Protein 9M66 (pdb70)

Solvent-accessible surface area: 96875 Å² total; per-residue (Å²): 166,87,143,117,128,88,112,140,96,121,150,142,113,79,118,96,131,63,114,124,51,90,69,56,57,36,1,51,78,33,19,83,83,37,93,85,11,73,79,73,74,22,49,69,19,66,24,85,42,149,69,169,109,34,130,106,106,150,79,66,182,83,120,88,125,101,149,94,111,51,17,35,72,80,67,117,21,144,23,91,80,15,59,106,41,52,100,26,65,43,127,50,46,142,103,36,125,41,94,32,65,33,61,22,63,101,80,6,29,48,45,6,41,44,90,19,0,64,22,0,16,87,25,1,74,122,7,118,43,140,26,95,15,93,13,49,36,138,9,2,55,84,1,24,106,77,23,136,57,181,84,54,147,24,14,1,2,0,1,3,38,111,7,0,51,85,9,108,150,54,3,62,202,118,12,98,92,35,84,100,158,32,2,94,114,83,51,62,52,4,53,0,15,2,78,37,0,19,1,6,96,8,166,49,4,60,95,22,56,0,1,0,4,24,73,72,108,118,97,22,9,2,15,29,0,20,11,49,69,66,104,66,46,89,65,104,42,115,122,144,110,8,28,40,6,11,0,9,16,11,8,4,28,54,27,59,41,80,73,25,2,1,28,3,66,17,75,209,169,100,92,76,135,99,110,144,65,66,130,31,75,17,107,56,77,59,51,130,60,82,74,41,61,71,1,58,106,71,19,96,82,29,97,49,0,69,79,54,99,12,13,41,0,17,18,7,31,20,44,68,25,20,62,6,71,78,27,65,114,73,108,93,54,89,77,46,123,56,27,80,88,83,95,125,24,126,26,76,50,0,2,19,0,4,54,16,57,43,134,35,48,143,97,42,121,40,100,16,58,35,13,8,75,78,0,2,37,49,0,7,42,16,35,20,0,63,10,0,17,87,13,0,73,112,6,104,52,133,15,99,17,93,14,27,4,66,8,3,5,80,0,26,52,65,16,65,23,22,69,75,84,34,26,18,5,0,3,2,16,57,5,1,5,68,18,41,31,23,6,29,90,64,23,13,80,28,2,57,58,9,5,82,54,26,30,65,22,62,66,32,38,18,6,26,0,95,29,54,35,2,77,40,6,69,114,24,35,0,0,0,11,22,76,42,106,141,109,30,11,2,19,26,0,20,49,82,65,83,96,86,127,93,104,111,56,133,133,190,110,25,37,55,5,34,4,33,20,49,6,4,26,42,10,60,41,70,64,21,0,0,18,0,58,20,85,201,159,100,108,78,133,103,126,144,66,77,125,37,66,18,114,46,74,71,52,129,65,86,75,36,65,59,2,67,106,56,23,90,106,19,101,70,1,68,78,66,103,9,20,36,3,17,17,5,35,26,44,66,27,18,67,5,79,72,27,64,92,71,120,89,51,76,74,49,117,37,28,80,85,79,91,123,22,126,22,79,45,2,1,15,0,4,50,18,52,49,137,49,39,141,98,31,124,44,108,24,67,33,14,2,86,109,0,3,36,36,0,6,45,16,34,25,0,51,28,1,20,85,20,0,69,131,3,102,53,129,17,96,16,91,24,35,4,75,8,8,7,80,0,24,51,62,18,57,14,31,99,66,84,38,31,18,7,0,5,3,12,62,8,1,2,94,14,38,30,28,5,14,119,80,22,10,77,21,6,58,50,4,6,109,52,20,44,63,10,71,62,26,37,20,7,32,4,104,27,50,32,0,83,41,7,58,113,23,68,3,0,0,8,18,83,56,91,122,84,23,12,0,39,32,1,31,54,89,73,76,100,84,127,95,106,137,50,141,120,172,115,5,38,56,12,32,3,26,16,54,9,3,30,37,36,56,30,67,59,44,0,0,26,5,66,25,79,210,148,116,84,82,135,102,113,139,70,55,129,31,75,12,118,58,80,62,41,109,59,84,71,36,79,63,2,60,110,59,14,87,97,29,99,61,0,63,77,69,99,6,26,27,0,17,22,9,28,27,42,66,27,20,68,5,68,76,27,63,97,74,110,94,48,74,72,43,124,47,29,86,79,92,83,116,20,114,24,86,52,2,1,16,0,3,28,18,52,41,140,42,48,157,93,45,128,41,94,23,58,36,15,6,82,81,0,4,40,32,0,11,44,21,20,28,0,51,18,1,24,93,10,0,71,111,0,98,46,131,18,92,16,90,20,27,5,84,6,7,6,75,0,20,46,55,15,59,18,19,73,75,73,42,32,24,6,3,4,2,13,67,6,1,7,94,14,32,32,22,4,12,81,115,25,13,74,39,6,58,57,4,4,98,43,20,37,65,20,54,60,25,33,17,6,24,0,97,21,58,36,1,87,45,6,65,101,20,50,3,2,0,5,18,75,47,100,125,89,36,10,2,13,28,0,29,45,99,68,76,85,97,125,87,99,101,43,120,128,150,108,10,36,48,14,22,1,35,15,47,13,1,19,38,12,65,38,79,67,30,0,0,24,2,65,18,77,191,169,119,105,91,130,98,120,138,71,61,126,22,81,16,114,51,89,41,53,116,59,77,76,33,68,62,2,59,100,68,21,80,93,14,92,76,1,58,79,68,107,10,13,34,2,18,21,16,24,28,45,70,14,21,77,4,68,78,25,65,118,70,104,93,43,86,68,56,104,46,30,85,72,102,74,123,18,141,28,69,47,1,1,13,0,2,32,18,45,46,112,48,47,144,96,43,122,39,89,21,65,22,28,2,76,92,5,3,39,51,0,11,44,12,20,29,2,44,23,2,14,90,27,0,87,141,7,125,41,137,22,100,12,72,22,32,6,93,9,6,5,79,0,20,56,59,18,51,18,23,73,72,91,31,29,29,8,1,6,2,15,67,4,1,5,96,19,48,40,33,4,24,93,108,30,15,88,27,4,46,66,8,5,97,54,26,28,62,19,63,66,22,37,19,9,27,1,79,17,47,29,1,87,35,6,65,84,19,55,2,2,0,18,39,85,48,105,123,93,39,8,5,24,36,2,24,46,87,72,84,98,84,122,96,100,108,48,121,126,155,104,7,50,40,6,36,3,38,23,53,8,4,28,37,23,76,40,69,72,35,0,0,19,5,64,22,92,200,171,110,110,90,130,99,111,141,69,60,129,28,63,17,106,57,80,64,51,118,47,80,78,32,73,75,1,56,98,64,18,98,90,29,98,69,1,76,77,63,96,15,20,46,1,15,26,9,39,22,52,55,22,20,63,5,71,82,20,69,95,70,115,89,48,75,74,46,112,49,27,74,86,86,78,132,18,132,26,66,45,1,2,17,0,7,78,38,61,34,144,48,44,160,94,41,137,36,94,22,71,37,14,8,64,86,0,4,38,41,0,7,43,21,33,31,1,50,25,1,20,77,23,0,62,121,6,104,51,139,20,99,14,113,10,27,2,82,8,9,6,81,0,24,49,66,18,62,22,24,73,67,87,35,18,12,5,0,1,4,16,55,2,2,3,71,12,37,40,30,5,11,94,83,33,8,83,28,3,60,48,2,4,95,50,19,34,50,12,63,64,25,33,9,12,32,1,87,26,45,34,0,90,45,9,61,110,19,68,1,0,0,6,28,87,49,107,126,90,25,13,2,17,23,0,20,52,80,70,80,108,93,105,92,98,124,53,133,119,186,110,17,37,52,7,21,1,26,14,46,3,5,28,41,21,58,32,64,74,22,0,0,20,4,66,22,93,200,106,69,95,69,131,43,62,64,75,62,127,24,68,10,110,46,75,54,49,114,58,80,72,36,59,60,5,56,106,57,20,90,88,27,98,63,0,72,79,67,101,9,12,32,1,27,15,13,31,23,59,54,17,22,56,8,69,74,27,68,104,72,110,94,51,81,74,49,176,42,29,89,85,96,86,114,18,130,25,72,41,1,2,20,1,7,17,28,51,31,97,42,50,58,40,22,98,38,98,17,64,30,10,8,64,72,0,0,35,43,0,5,41,20,26,26,0,46,23,1,23,92,17,6,68,120,3,103,43,128,19,95,11,98,20,28,4,80,8,15,3,81,2,25,49,65,17,59,13,19,73,73,75,36,31,19,6,0,5,2,14,61,8,1,5,112,10,38,38,20,4,8,92,77,21,12,72,29,2,66,73,2,4,95,52,19,28,57,12,72,63,27,34,17,10,23,4,101,27,41,27,1,89,46,4,64,112,22,64,0,4,5,10,24,88,44,106,126,89,24,11,3,29,27,1,23,54,86,71,76,101,83,104,106,90,105,42,16,101,144,12,6,35,52,6,30,0,23,16,44,6,4,30,41,29,50,34,81,72,30,3,1,26,5,69,28,92,223

B-factor: mean 52.21, std 21.14, range [27.15, 142.15]

Secondary structure (DSSP, 8-state):
---TTTS------PPP-----SSPP-SSTTEEEE-SSTTSS--EEE--EE----------TT---------EE--EEE-EEEEEEEEEEHHHHHS-SS-HHHHHHHHHHHHHHHHHHHHHHHHHTT-S-EEEE-SSHHHHHHHHTTT--SSS--EEEEE-HHHHHHHHHH-SSSS----TTTS--SSS-----BTTEEEEE-TTSPTT-EEEEE--SS--SEEEEEEEEEEEEEEEETTTTEEEEEEEEEEEEEE--GGGEEEEEE--/---TTTS-----BPPP-----SS---SSTT-EEE-SSTTSS-SEEE--EE------EE--TT-----B---EE--EEE-EEEEEEEEEEHHHHHS-SS-HHHHHHHHHHHHHHHHHHHHHHHHHT--S-EEEE-SSHHHHHHHHTTT--SS--EEEEEE-HHHHHHHHHHIIIIISSS-HHHHHHHHHT----SSSEEEEE-SSSPTTEEEEEEE-SS--S-EEEEEEEEEEEEEEETTTTEEEEEEEEEEEEE---STTEEEEEE--/---SSSS----EEPPPB----SS---SSTTSEEE-SSTTSS-SEEE--EE------EE--TT-----B---EE--EEE-EEEEEEEEEEHHHHHT-SS-HHHHHHHHHHHHHHHHHHHHHHHHHTT-S---EEESSHHHHHHHHTTS--SS--EEEEEE-HHHHHHHHHHHHHHTSSSSHHHHHHHHH-----SSSEEEEE-SSSPTTEEEEEEE-SSS-S-EEEEEEEEEEEEEEETTTTEEEEEEEEEEEEE---STTEEEEEEE-/---TTTS----EE---B-----S---SGGGEEEE-SSTTSS-SEEE--EE------EE--TT-PPP-B---EE--EEE-EEEEEEEEEEHHHHHS-SS-TTHHHHHHHHHHHHHHHHHHHHHHHTT-S-EEEE-SSHHHHHHHHTTT--SS---EEEEE-HHHHHHHHHHIIIIIS-SSHHHHHHHHHT----SSSEEEEE-TTS-TTEEEEEE--SS--SEEEEEEEEEEEEEEEETTTTEEEEEEEEEEEEEE--STTEEEEEE--/---TTTS----EEPPPB----SS---STTTSEEE-SSTTSS-SEEE--EE------EE--TT----EE---EE--EEE-EEEEEEEEEEHHHHHS-SS-HHHHHHHHHHHHHHHHHHHHHHHHHH--S-EEEE-SSHHHHHHHHTTT---S--EEEEEE-HHHHHHHHHHIIIIISSS-HHHHHHHHHT----SSSEEEEE-SSSPTT-EEEEEE-SS--SEEEEEEEEEEEEEEEETTTTEEEEEEEEEEEEEES-GGGEEEEEE--/---TTTS----EEPPP-----SS---SGGGEEEE-TTTTSS-SEEE--EE------B---TT-----B---EE--EEE-EEEEEEEEEEHHHHHS-SS-HHHHHHHHHHHHHHHHHHHHHHHHHTT-S-EEEE-SSHHHHHHHHHHH--SS--EEEEEE-HHHHHHHHHHIIIIITSSSHHHHHHHHH-----SSSEEEEE-SSSPTTEEEEEEE-SSS-SEEEEEEEEEEEEEEEETTTTEEEEEEEEEEEEE---GGGEEEEEE--/---TTTS----EEPPPB----SS---SSTTSEEE-SSTTSS-SEEE----------B---TT-----B-------EEE-EEEEEEEEEEHHHHHT-SS-HHHHHHHHHHHHHHHHHHHHHHHHHTT-S-EEEE-SSHHHHHHHHTTT--SS---EEEEE-HHHHHHHHHHIIIIITTT-HHHHHHHHH-----SSSEEEEE-SSS-TTEEEEEE--SS--S-EEEES---EEEEEEETTTTEEEEEEEEEEEEE---SSSEEEEEE--

Radius of gyration: 58.53 Å; Cα contacts (8 Å, |Δi|>4): 3554; chains: 7; bounding box: 168×173×118 Å

Foldseek 3Di:
DCDPVNDDDDDDDDDDDADDDPFDQDLVVQAAEDAPQAPDPDFKDKDKDKDDWDDDDDDDPPDDDDDTDIDMDMDMDGKDKDKDKDKFADCCCVPDPDHVVVNVVVVRVVVVVVVVSVQQVVQLPPFPAEDEAALALVRVVVQVVLLVDDDQAAKEKEAAPVSVVSNCVRCVPQWQFQDPVQNVQPDHCQTTDHSRYTYDYGHVDDHFKMKMFGDDDPDGQKYKYAHDAKDKDKDADPVRRMIMIMIMGMIGIHGPDSSGMYIYTYDD/DDDPVVDDDDDDDDADDADDDPFDQDQVVQAAEDAPLAPHPDFKDKDKDKADWDDDDDDDPPDDDDDTDIDMDMDMDGKDKDKDKDKDFPVCCVDHRDHVVVSVVVVRVVVVVVVVSVQQVVQQQDFDAEAEAALEVVRVVVQVVVLVDDDDFAKEKEAAPVSQVVNLVRCLVPPVPPPCVSVCCVVVVDAADDPRYGYDHGHVDDHFWIKMFTDDDPDRQKYKYFHDAKDKDKDADPVRRMIMIMIMGMIHIHRRDSSGMYIYGYDD/DCDPPVDDDDDDDDADDADDDPWDFDLPVQAAEDCPQAPDDDFKDKDKDKDDWDDDDDDDPPDDDDDTDIDMDMDMDGKDKDKDKDKFAPVCCVPPPDHVPVNRVVVRVVVVVVVVRVQQVVQLQPFDAEDEAALAPVRVVVQVVVLVDDDDFAKEKEAAPVSQVVNLCRCLVPVVPDDPVSVVCVVVVDAADDPRYGYHHTNVHDPFWIKMFTDDDPQRQKYKYAYDAKDKDKDADPVRRMIMIMIMGMIDIHGRDSSRMHIYTYDD/DPDPVVDDDDDDDDADDADDDDFDFDCVVLAAEDAPQAPDDDFKDKDKDKDDWDDDDDDDPPDDDDDTDIDMDMDMFGKDKDKDKDKDADVCCVDHHDHPPVRVVVVRVVVVVVVVRVQQVVQQQPFPAEDEAALEDVRVVVQVVSLVDDDDFAKEKEAAVVSQVVHLVRCLPPPVDPDVVSVCCVVVVDFQDDPRYGYHHTNVDDPFWIKMFTDDDPDRQKYKYAYDAKDKDKDADPVRRMIMIMMMGMIGIHGPDRSGMYIYGYDD/DDDPVVDDDDDDDDADDADDDDFDQDQVVQADEDEPQAPDDDFKDKDKDWDDWDDDDDDDPPDDDDDTDIDMDMDMDGKDKDKDKDKDFPVCCVDDPDHVVVSVVVVRVVVVVVVVSVQQVVQQQDFPAEDEAALEPVRVVVLVCLLVDDDDFAKEKEAAPVSQVVNLVRCLVPPVPPDVVSVVCVVVVDAADDPRYGYDHTHVHDHFWIKMFTDDPPDRQKYKYFHDDKDKDKDADPVRRMIMIMMMGMIHIHGRDRSGMHIYTYDD/DDDPVVDDDDDDDDADDADDDPFDQPQVVQADEDEPQAPPPDFKDKDKDKDDFDDADDDDPPDDGDDTDIDMDMDMDGKDKDKDKDKDFPVCCVDDHDHVVVSVVVVRVVVVVVVVSVQQVVQQQPFDAEDEAALELVRVVVVVVVLVDDDDFAKEKEAAPVSQVSHLVRCLVPVVPDDPVSVVCVVVVDFADRPRYGYDHGNVDDHFWIKMFTDDPPDGQWYKYFHDAKDKDKDADPPRRMIMIMIMGMITIHGPDSSGMYIYGYDD/DCDPVPDDDDDDDDADDADDDPWDQDQVVQAAEDEPQAPDDDFKDKDKDKDDFDDDDDDDPPDDDDDTDIDMDMDMDGKDKDKDKDKDFPVCCVPPPDHVVVSVVVVRVVVVVVVVSVQQVVQLQPFPAEDEAALEVVRVVVSVVLLVDDDDFAKEKEAAPVSQVVHLVRCLVPVVPDDPVSVVCVVVVDFQDDPRYGYHHTNVHDHFWIKMFTDDPPDRQKYKYAHDAKDKDKDADPVRRMIMIMIMGMIDIHGPDRSGMHIYTHDD

Sequence (1876 aa):
TTKLVDLVNPEVMAPIVSFELSQALRFTPLAQVDNTLTGTPGDTLTFPAFTYIGDATDIAEGEAIPLDKIGTTTKEVKVKKAAKGTEITDEAALSGYGDPVGESNKQLGLSLANKVDNDLLTAAKETTQKATIEATVEGLSTALDVFNDEDGQGYVLIVSPLDASKLRLSAGKEWLNGTELGAERLISGSYGSLLGAEVIRSRKLAEGEGLLFKVVANQPALKLVSKRAVQVETDRDITRKVTIITADNHYAAYLYDETKVIDLTIVKTTKLVDLVNPEVMAPIVSFELSQALRFTPLAQVDNTLTGTPGDTLTFPAFTYIGDATDIAEGEAIPLDKIGTTTKEVKVKKAAKGTEITDEAALSGYGDPVGESNKQLGLSLANKVDNDLLTAAKETTQKATIEATVEGLSTALDVFNDEDGQGYVLIVSPLDASKLRLSAGKEWLNGTELGAERLISGSYGSLLGAEVIRSRKLAEGEGLLFKVVANQPALKLVSKRAVQVETDRDITRKVTIITADNHYAAYLYDETKVIDLTIVKTTKLVDLVNPEVMAPIVSFELSQALRFTPLAQVDNTLTGTPGDTLTFPAFTYIGDATDIAEGEAIPLDKIGTTTKEVKVKKAAKGTEITDEAALSGYGDPVGESNKQLGLSLANKVDNDLLTAAKETTQKATIEATVEGLSTALDVFNDEDGQGYVLIVSPLDASKLRLSAGKEWLNGTELGAERLISGSYGSLLGAEVIRSRKLAEGEGLLFKVVANQPALKLVSKRAVQVETDRDITRKVTIITADNHYAAYLYDETKVIDLTIVKTTKLVDLVNPEVMAPIVSFELSQALRFTPLAQVDNTLTGTPGDTLTFPAFTYIGDATDIAEGEAIPLDKIGTTTKEVKVKKAAKGTEITDEAALSGYGDPVGESNKQLGLSLANKVDNDLLTAAKETTQKATIEATVEGLSTALDVFNDEDGQGYVLIVSPLDASKLRLSAGKEWLNGTELGAERLISGSYGSLLGAEVIRSRKLAEGEGLLFKVVANQPALKLVSKRAVQVETDRDITRKVTIITADNHYAAYLYDETKVIDLTIVKTTKLVDLVNPEVMAPIVSFELSQALRFTPLAQVDNTLTGTPGDTLTFPAFTYIGDATDIAEGEAIPLDKIGTTTKEVKVKKAAKGTEITDEAALSGYGDPVGESNKQLGLSLANKVDNDLLTAAKETTQKATIEATVEGLSTALDVFNDEDGQGYVLIVSPLDASKLRLSAGKEWLNGTELGAERLISGSYGSLLGAEVIRSRKLAEGEGLLFKVVANQPALKLVSKRAVQVETDRDITRKVTIITADNHYAAYLYDETKVIDLTIVKTTKLVDLVNPEVMAPIVSFELSQALRFTPLAQVDNTLTGTPGDTLTFPAFTYIGDATDIAEGEAIPLDKIGTTTKEVKVKKAAKGTEITDEAALSGYGDPVGESNKQLGLSLANKVDNDLLTAAKETTQKATIEATVEGLSTALDVFNDEDGQGYVLIVSPLDASKLRLSAGKEWLNGTELGAERLISGSYGSLLGAEVIRSRKLAEGEGLLFKVVANQPALKLVSKRAVQVETDRDITRKVTIITADNHYAAYLYDETKVIDLTIVKTTKLVDLVNPEVMAPIVSFELSQALRFTPLAQVDNTLTGTPGDTLTFPAFTYIGDATDIAEGEAIPLDKIGTTTKEVKVKKAAKGTEITDEAALSGYGDPVGESNKQLGLSLANKVDNDLLTAAKETTQKATIEATVEGLSTALDVFNDEDGQGYVLIVSPLDASKLRLSAGKEWLNGTELGAERLISGSYGSLLGAEVIRSRKLAEGEGLLFKVVANQPALKLVSKRAVQVETDRDITRKVTIITADNHYAAYLYDETKVIDLTIVK

Nearest PDB structures (foldseek):
  8ho3-assembly1_A  TM=7.955E-01  e=2.506E-15  Escherichia phage DT57C
  8qpq-assembly1_LE  TM=6.973E-01  e=1.028E-13  Haloferax tailed virus 1
  8eco-assembly1_A  TM=6.632E-01  e=4.765E-12  Microbacterium phage Oxtober96
  8edu-assembly1_G  TM=6.357E-01  e=7.381E-11  Mycobacterium phage Muddy
  3jb5-assembly1_G  TM=5.966E-01  e=5.443E-11  Propionibacterium phage PA6

Structure (mmCIF, N/CA/C/O backbone):
data_9M66
#
_entry.id   9M66
#
_cell.length_a   1.00
_cell.length_b   1.00
_cell.length_c   1.00
_cell.angle_alpha   90.00
_cell.angle_beta   90.00
_cell.angle_gamma   90.00
#
_symmetry.space_group_name_H-M   'P 1'
#
loop_
_atom_site.group_PDB
_atom_site.id
_atom_site.type_symbol
_atom_site.label_atom_id
_atom_site.label_alt_id
_atom_site.label_comp_id
_atom_site.label_asym_id
_atom_site.label_entity_id
_atom_site.label_seq_id
_atom_site.pdbx_PDB_ins_code
_atom_site.Cartn_x
_atom_site.Cartn_y
_atom_site.Cartn_z
_atom_site.occupancy
_atom_site.B_iso_or_equiv
_atom_site.auth_seq_id
_atom_site.auth_comp_id
_atom_site.auth_asym_id
_atom_site.auth_atom_id
_atom_site.pdbx_PDB_model_num
ATOM 1 N N . THR A 1 2 ? 281.738 207.505 232.747 1.00 43.76 2 THR A N 1
ATOM 2 C CA . THR A 1 2 ? 282.782 206.654 233.248 1.00 43.76 2 THR A CA 1
ATOM 3 C C . THR A 1 2 ? 282.285 205.355 233.772 1.00 43.76 2 THR A C 1
ATOM 4 O O . THR A 1 2 ? 283.007 204.382 233.720 1.00 43.76 2 THR A O 1
ATOM 8 N N . THR A 1 3 ? 281.080 205.305 234.298 1.00 41.36 3 THR A N 1
ATOM 9 C CA . THR A 1 3 ? 280.536 204.031 234.691 1.00 41.36 3 THR A CA 1
ATOM 10 C C . THR A 1 3 ? 279.131 203.962 234.168 1.00 41.36 3 THR A C 1
ATOM 11 O O . THR A 1 3 ? 278.208 204.127 234.923 1.00 41.36 3 THR A O 1
ATOM 15 N N . LYS A 1 4 ? 278.945 203.738 232.876 1.00 40.44 4 LYS A N 1
ATOM 16 C CA . LYS A 1 4 ? 277.596 203.743 232.338 1.00 40.44 4 LYS A CA 1
ATOM 17 C C . LYS A 1 4 ? 276.854 202.466 232.729 1.00 40.44 4 LYS A C 1
ATOM 18 O O . LYS A 1 4 ? 277.341 201.639 233.505 1.00 40.44 4 LYS A O 1
ATOM 24 N N . LEU A 1 5 ? 275.648 202.314 232.177 1.00 38.19 5 LEU A N 1
ATOM 25 C CA . LEU A 1 5 ? 274.819 201.160 232.507 1.00 38.19 5 LEU A CA 1
ATOM 26 C C . LEU A 1 5 ? 275.385 199.868 231.930 1.00 38.19 5 LEU A C 1
ATOM 27 O O . LEU A 1 5 ? 275.103 198.782 232.449 1.00 38.19 5 LEU A O 1
ATOM 32 N N . VAL A 1 6 ? 276.178 199.960 230.860 1.00 39.31 6 VAL A N 1
ATOM 33 C CA . VAL A 1 6 ? 276.702 198.756 230.220 1.00 39.31 6 VAL A CA 1
ATOM 34 C C . VAL A 1 6 ? 277.709 198.058 231.127 1.00 39.31 6 VAL A C 1
ATOM 35 O O . VAL A 1 6 ? 277.879 196.834 231.063 1.00 39.31 6 VAL A O 1
ATOM 39 N N . ASP A 1 7 ? 278.397 198.821 231.980 1.00 40.20 7 ASP A N 1
ATOM 40 C CA . ASP A 1 7 ? 279.376 198.219 232.880 1.00 40.20 7 ASP A CA 1
ATOM 41 C C . ASP A 1 7 ? 278.697 197.445 234.003 1.00 40.20 7 ASP A C 1
ATOM 42 O O . ASP A 1 7 ? 279.119 196.334 234.344 1.00 40.20 7 ASP A O 1
ATOM 47 N N . LEU A 1 8 ? 277.644 198.013 234.590 1.00 37.85 8 LEU A N 1
ATOM 48 C CA . LEU A 1 8 ? 276.959 197.369 235.704 1.00 37.85 8 LEU A CA 1
ATOM 49 C C . LEU A 1 8 ? 275.986 196.306 235.211 1.00 37.85 8 LEU A C 1
ATOM 50 O O . LEU A 1 8 ? 275.964 195.978 234.020 1.00 37.85 8 LEU A O 1
ATOM 55 N N . VAL A 1 9 ? 275.177 195.763 236.118 1.00 39.49 9 VAL A N 1
ATOM 56 C CA . VAL A 1 9 ? 274.238 194.690 235.812 1.00 39.49 9 VAL A CA 1
ATOM 57 C C . VAL A 1 9 ? 272.823 195.223 235.975 1.00 39.49 9 VAL A C 1
ATOM 58 O O . VAL A 1 9 ? 272.470 195.755 237.035 1.00 39.49 9 VAL A O 1
ATOM 62 N N . ASN A 1 10 ? 272.012 195.079 234.927 1.00 39.89 10 ASN A N 1
ATOM 63 C CA . ASN A 1 10 ? 270.616 195.488 234.969 1.00 39.89 10 ASN A CA 1
ATOM 64 C C . ASN A 1 10 ? 269.718 194.263 234.907 1.00 39.89 10 ASN A C 1
ATOM 65 O O . ASN A 1 10 ? 269.782 193.504 233.928 1.00 39.89 10 ASN A O 1
ATOM 70 N N . PRO A 1 11 ? 268.883 194.022 235.911 1.00 42.51 11 PRO A N 1
ATOM 71 C CA . PRO A 1 11 ? 267.973 192.875 235.866 1.00 42.51 11 PRO A CA 1
ATOM 72 C C . PRO A 1 11 ? 266.821 193.121 234.900 1.00 42.51 11 PRO A C 1
ATOM 73 O O . PRO A 1 11 ? 266.759 194.130 234.198 1.00 42.51 11 PRO A O 1
ATOM 77 N N . GLU A 1 12 ? 265.897 192.166 234.877 1.00 46.19 12 GLU A N 1
ATOM 78 C CA . GLU A 1 12 ? 264.718 192.233 234.024 1.00 46.19 12 GLU A CA 1
ATOM 79 C C . GLU A 1 12 ? 263.471 192.339 234.892 1.00 46.19 12 GLU A C 1
ATOM 80 O O . GLU A 1 12 ? 263.394 191.724 235.961 1.00 46.19 12 GLU A O 1
ATOM 86 N N . VAL A 1 13 ? 262.513 193.146 234.444 1.00 41.82 13 VAL A N 1
ATOM 87 C CA . VAL A 1 13 ? 261.266 193.388 235.159 1.00 41.82 13 VAL A CA 1
ATOM 88 C C . VAL A 1 13 ? 260.122 192.865 234.304 1.00 41.82 13 VAL A C 1
ATOM 89 O O . VAL A 1 13 ? 260.133 193.026 233.078 1.00 41.82 13 VAL A O 1
ATOM 93 N N . MET A 1 14 ? 259.140 192.237 234.946 1.00 38.32 14 MET A N 1
ATOM 94 C CA . MET A 1 14 ? 257.976 191.692 234.262 1.00 38.32 14 MET A CA 1
ATOM 95 C C . MET A 1 14 ? 256.725 192.417 234.733 1.00 38.32 14 MET A C 1
ATOM 96 O O . MET A 1 14 ? 256.507 192.570 235.940 1.00 38.32 14 MET A O 1
ATOM 101 N N . ALA A 1 15 ? 255.913 192.861 233.783 1.00 36.35 15 ALA A N 1
ATOM 102 C CA . ALA A 1 15 ? 254.643 193.498 234.083 1.00 36.35 15 ALA A CA 1
ATOM 103 C C . ALA A 1 15 ? 253.636 192.450 234.536 1.00 36.35 15 ALA A C 1
ATOM 104 O O . ALA A 1 15 ? 253.813 191.255 234.292 1.00 36.35 15 ALA A O 1
ATOM 106 N N . PRO A 1 16 ? 252.569 192.863 235.223 1.00 35.23 16 PRO A N 1
ATOM 107 C CA . PRO A 1 16 ? 251.525 191.903 235.597 1.00 35.23 16 PRO A CA 1
ATOM 108 C C . PRO A 1 16 ? 250.930 191.231 234.370 1.00 35.23 16 PRO A C 1
ATOM 109 O O . PRO A 1 16 ? 250.776 191.842 233.310 1.00 35.23 16 PRO A O 1
ATOM 113 N N . ILE A 1 17 ? 250.597 189.949 234.526 1.00 35.37 17 ILE A N 1
ATOM 114 C CA . ILE A 1 17 ? 250.147 189.149 233.395 1.00 35.37 17 ILE A CA 1
ATOM 115 C C . ILE A 1 17 ? 248.751 189.586 232.966 1.00 35.37 17 ILE A C 1
ATOM 116 O O . ILE A 1 17 ? 248.018 190.247 233.715 1.00 35.37 17 ILE A O 1
ATOM 121 N N . VAL A 1 18 ? 248.381 189.219 231.742 1.00 38.84 18 VAL A N 1
ATOM 122 C CA . VAL A 1 18 ? 247.098 189.583 231.152 1.00 38.84 18 VAL A CA 1
ATOM 123 C C . VAL A 1 18 ? 246.259 188.320 231.023 1.00 38.84 18 VAL A C 1
ATOM 124 O O . VAL A 1 18 ? 246.649 187.374 230.327 1.00 38.84 18 VAL A O 1
ATOM 128 N N . SER A 1 19 ? 245.109 188.306 231.689 1.00 41.08 19 SER A N 1
ATOM 129 C CA . SER A 1 19 ? 244.213 187.163 231.633 1.00 41.08 19 SER A CA 1
ATOM 130 C C . SER A 1 19 ? 243.534 187.079 230.269 1.00 41.08 19 SER A C 1
ATOM 131 O O . SER A 1 19 ? 243.407 188.069 229.544 1.00 41.08 19 SER A O 1
ATOM 134 N N . PHE A 1 20 ? 243.094 185.872 229.925 1.00 41.37 20 PHE A N 1
ATOM 135 C CA . PHE A 1 20 ? 242.461 185.649 228.633 1.00 41.37 20 PHE A CA 1
ATOM 136 C C . PHE A 1 20 ? 240.992 186.051 228.671 1.00 41.37 20 PHE A C 1
ATOM 137 O O . PHE A 1 20 ? 240.320 185.924 229.698 1.00 41.37 20 PHE A O 1
ATOM 145 N N . GLU A 1 21 ? 240.497 186.541 227.537 1.00 44.14 21 GLU A N 1
ATOM 146 C CA . GLU A 1 21 ? 239.098 186.907 227.374 1.00 44.14 21 GLU A CA 1
ATOM 147 C C . GLU A 1 21 ? 238.662 186.572 225.956 1.00 44.14 21 GLU A C 1
ATOM 148 O O . GLU A 1 21 ? 239.463 186.644 225.019 1.00 44.14 21 GLU A O 1
ATOM 154 N N . LEU A 1 22 ? 237.393 186.197 225.805 1.00 43.56 22 LEU A N 1
ATOM 155 C CA . LEU A 1 22 ? 236.893 185.753 224.510 1.00 43.56 22 LEU A CA 1
ATOM 156 C C . LEU A 1 22 ? 236.924 186.886 223.493 1.00 43.56 22 LEU A C 1
ATOM 157 O O . LEU A 1 22 ? 236.558 188.026 223.791 1.00 43.56 22 LEU A O 1
ATOM 162 N N . SER A 1 23 ? 237.366 186.561 222.276 1.00 43.96 23 SER A N 1
ATOM 163 C CA . SER A 1 23 ? 237.427 187.562 221.217 1.00 43.96 23 SER A CA 1
ATOM 164 C C . SER A 1 23 ? 236.034 187.947 220.734 1.00 43.96 23 SER A C 1
ATOM 165 O O . SER A 1 23 ? 235.772 189.122 220.452 1.00 43.96 23 SER A O 1
ATOM 168 N N . GLN A 1 24 ? 235.131 186.976 220.633 1.00 42.82 24 GLN A N 1
ATOM 169 C CA . GLN A 1 24 ? 233.783 187.197 220.126 1.00 42.82 24 GLN A CA 1
ATOM 170 C C . GLN A 1 24 ? 232.803 187.253 221.288 1.00 42.82 24 GLN A C 1
ATOM 171 O O . GLN A 1 24 ? 232.795 186.362 222.144 1.00 42.82 24 GLN A O 1
ATOM 177 N N . ALA A 1 25 ? 231.981 188.299 221.315 1.00 39.43 25 ALA A N 1
ATOM 178 C CA . ALA A 1 25 ? 231.018 188.472 222.391 1.00 39.43 25 ALA A CA 1
ATOM 179 C C . ALA A 1 25 ? 229.869 187.478 222.259 1.00 39.43 25 ALA A C 1
ATOM 180 O O . ALA A 1 25 ? 229.571 186.976 221.173 1.00 39.43 25 ALA A O 1
ATOM 182 N N . LEU A 1 26 ? 229.222 187.198 223.389 1.00 41.37 26 LEU A N 1
ATOM 183 C CA . LEU A 1 26 ? 228.097 186.271 223.441 1.00 41.37 26 LEU A CA 1
ATOM 184 C C . LEU A 1 26 ? 226.805 187.075 223.333 1.00 41.37 26 LEU A C 1
ATOM 185 O O . LEU A 1 26 ? 226.518 187.919 224.188 1.00 41.37 26 LEU A O 1
ATOM 190 N N . ARG A 1 27 ? 226.025 186.817 222.284 1.00 39.77 27 ARG A N 1
ATOM 191 C CA . ARG A 1 27 ? 224.804 187.570 222.023 1.00 39.77 27 ARG A CA 1
ATOM 192 C C . ARG A 1 27 ? 223.534 186.746 222.184 1.00 39.77 27 ARG A C 1
ATOM 193 O O . ARG A 1 27 ? 222.505 187.285 222.601 1.00 39.77 27 ARG A O 1
ATOM 201 N N . PHE A 1 28 ? 223.573 185.454 221.856 1.00 35.52 28 PHE A N 1
ATOM 202 C CA . PHE A 1 28 ? 222.343 184.669 221.847 1.00 35.52 28 PHE A CA 1
ATOM 203 C C . PHE A 1 28 ? 221.989 184.159 223.238 1.00 35.52 28 PHE A C 1
ATOM 204 O O . PHE A 1 28 ? 220.856 183.723 223.473 1.00 35.52 28 PHE A O 1
ATOM 212 N N . THR A 1 29 ? 222.939 184.193 224.170 1.00 39.24 29 THR A N 1
ATOM 213 C CA . THR A 1 29 ? 222.642 183.753 225.530 1.00 39.24 29 THR A CA 1
ATOM 214 C C . THR A 1 29 ? 221.633 184.645 226.250 1.00 39.24 29 THR A C 1
ATOM 215 O O . THR A 1 29 ? 220.700 184.096 226.861 1.00 39.24 29 THR A O 1
ATOM 219 N N . PRO A 1 30 ? 221.741 185.981 226.235 1.00 38.81 30 PRO A N 1
ATOM 220 C CA . PRO A 1 30 ? 220.732 186.794 226.936 1.00 38.81 30 PRO A CA 1
ATOM 221 C C . PRO A 1 30 ? 219.330 186.673 226.366 1.00 38.81 30 PRO A C 1
ATOM 222 O O . PRO A 1 30 ? 218.367 187.023 227.059 1.00 38.81 30 PRO A O 1
ATOM 226 N N . LEU A 1 31 ? 219.178 186.197 225.133 1.00 38.54 31 LEU A N 1
ATOM 227 C CA . LEU A 1 31 ? 217.874 186.116 224.490 1.00 38.54 31 LEU A CA 1
ATOM 228 C C . LEU A 1 31 ? 217.098 184.860 224.862 1.00 38.54 31 LEU A C 1
ATOM 229 O O . LEU A 1 31 ? 215.969 184.688 224.393 1.00 38.54 31 LEU A O 1
ATOM 234 N N . ALA A 1 32 ? 217.665 183.986 225.687 1.00 39.62 32 ALA A N 1
ATOM 235 C CA . ALA A 1 32 ? 217.013 182.753 226.097 1.00 39.62 32 ALA A CA 1
ATOM 236 C C . ALA A 1 32 ? 216.595 182.838 227.559 1.00 39.62 32 ALA A C 1
ATOM 237 O O . ALA A 1 32 ? 217.316 183.384 228.399 1.00 39.62 32 ALA A O 1
ATOM 239 N N . GLN A 1 33 ? 215.419 182.291 227.855 1.00 39.82 33 GLN A N 1
ATOM 240 C CA . GLN A 1 33 ? 214.872 182.285 229.205 1.00 39.82 33 GLN A CA 1
ATOM 241 C C . GLN A 1 33 ? 215.201 180.950 229.864 1.00 39.82 33 GLN A C 1
ATOM 242 O O . GLN A 1 33 ? 214.843 179.890 229.341 1.00 39.82 33 GLN A O 1
ATOM 248 N N . VAL A 1 34 ? 215.882 181.007 231.009 1.00 38.28 34 VAL A N 1
ATOM 249 C CA . VAL A 1 34 ? 216.351 179.796 231.669 1.00 38.28 34 VAL A CA 1
ATOM 250 C C . VAL A 1 34 ? 215.221 179.179 232.485 1.00 38.28 34 VAL A C 1
ATOM 251 O O . VAL A 1 34 ? 214.346 179.884 233.005 1.00 38.28 34 VAL A O 1
ATOM 255 N N . ASP A 1 35 ? 215.228 177.851 232.586 1.00 39.04 35 ASP A N 1
ATOM 256 C CA . ASP A 1 35 ? 214.253 177.107 233.373 1.00 39.04 35 ASP A CA 1
ATOM 257 C C . ASP A 1 35 ? 214.989 176.096 234.239 1.00 39.04 35 ASP A C 1
ATOM 258 O O . ASP A 1 35 ? 215.726 175.252 233.720 1.00 39.04 35 ASP A O 1
ATOM 263 N N . ASN A 1 36 ? 214.785 176.178 235.551 1.00 38.45 36 ASN A N 1
ATOM 264 C CA . ASN A 1 36 ? 215.502 175.360 236.522 1.00 38.45 36 ASN A CA 1
ATOM 265 C C . ASN A 1 36 ? 214.577 174.351 237.194 1.00 38.45 36 ASN A C 1
ATOM 266 O O . ASN A 1 36 ? 214.674 174.098 238.397 1.00 38.45 36 ASN A O 1
ATOM 271 N N . THR A 1 37 ? 213.665 173.758 236.423 1.00 35.59 37 THR A N 1
ATOM 272 C CA . THR A 1 37 ? 212.698 172.827 236.991 1.00 35.59 37 THR A CA 1
ATOM 273 C C . THR A 1 37 ? 213.270 171.431 237.211 1.00 35.59 37 THR A C 1
ATOM 274 O O . THR A 1 37 ? 212.802 170.720 238.106 1.00 35.59 37 THR A O 1
ATOM 278 N N . LEU A 1 38 ? 214.274 171.027 236.433 1.00 34.07 38 LEU A N 1
ATOM 279 C CA . LEU A 1 38 ? 214.797 169.668 236.494 1.00 34.07 38 LEU A CA 1
ATOM 280 C C . LEU A 1 38 ? 215.932 169.493 237.495 1.00 34.07 38 LEU A C 1
ATOM 281 O O . LEU A 1 38 ? 216.421 168.370 237.656 1.00 34.07 38 LEU A O 1
ATOM 286 N N . THR A 1 39 ? 216.359 170.557 238.168 1.00 35.13 39 THR A N 1
ATOM 287 C CA . THR A 1 39 ? 217.487 170.478 239.095 1.00 35.13 39 THR A CA 1
ATOM 288 C C . THR A 1 39 ? 217.005 169.922 240.428 1.00 35.13 39 THR A C 1
ATOM 289 O O . THR A 1 39 ? 216.181 170.534 241.110 1.00 35.13 39 THR A O 1
ATOM 293 N N . GLY A 1 40 ? 217.523 168.757 240.808 1.00 36.57 40 GLY A N 1
ATOM 294 C CA . GLY A 1 40 ? 217.192 168.140 242.075 1.00 36.57 40 GLY A CA 1
ATOM 295 C C . GLY A 1 40 ? 216.098 167.093 242.034 1.00 36.57 40 GLY A C 1
ATOM 296 O O . GLY A 1 40 ? 215.644 166.662 243.100 1.00 36.57 40 GLY A O 1
ATOM 297 N N . THR A 1 41 ? 215.667 166.670 240.859 1.00 37.52 41 THR A N 1
ATOM 298 C CA . THR A 1 41 ? 214.580 165.720 240.696 1.00 37.52 41 THR A CA 1
ATOM 299 C C . THR A 1 41 ? 215.017 164.563 239.811 1.00 37.52 41 THR A C 1
ATOM 300 O O . THR A 1 41 ? 215.731 164.749 238.821 1.00 37.52 41 THR A O 1
ATOM 304 N N . PRO A 1 42 ? 214.607 163.335 240.141 1.00 35.84 42 PRO A N 1
ATOM 305 C CA . PRO A 1 42 ? 214.975 162.187 239.302 1.00 35.84 42 PRO A CA 1
ATOM 306 C C . PRO A 1 42 ? 214.226 162.159 237.980 1.00 35.84 42 PRO A C 1
ATOM 307 O O . PRO A 1 42 ? 213.219 161.457 237.842 1.00 35.84 42 PRO A O 1
ATOM 311 N N . GLY A 1 43 ? 214.709 162.919 237.004 1.00 33.77 43 GLY A N 1
ATOM 312 C CA . GLY A 1 43 ? 214.102 162.926 235.686 1.00 33.77 43 GLY A CA 1
ATOM 313 C C . GLY A 1 43 ? 214.965 163.703 234.717 1.00 33.77 43 GLY A C 1
ATOM 314 O O . GLY A 1 43 ? 215.773 164.549 235.109 1.00 33.77 43 GLY A O 1
ATOM 315 N N . ASP A 1 44 ? 214.779 163.403 233.429 1.00 33.77 44 ASP A N 1
ATOM 316 C CA . ASP A 1 44 ? 215.550 164.047 232.374 1.00 33.77 44 ASP A CA 1
ATOM 317 C C . ASP A 1 44 ? 214.701 164.436 231.169 1.00 33.77 44 ASP A C 1
ATOM 318 O O . ASP A 1 44 ? 215.254 164.663 230.087 1.00 33.77 44 ASP A O 1
ATOM 323 N N . THR A 1 45 ? 213.382 164.521 231.322 1.00 34.36 45 THR A N 1
ATOM 324 C CA . THR A 1 45 ? 212.501 164.951 230.245 1.00 34.36 45 THR A CA 1
ATOM 325 C C . THR A 1 45 ? 211.503 165.952 230.802 1.00 34.36 45 THR A C 1
ATOM 326 O O . THR A 1 45 ? 210.829 165.669 231.797 1.00 34.36 45 THR A O 1
ATOM 330 N N . LEU A 1 46 ? 211.406 167.113 230.162 1.00 31.06 46 LEU A N 1
ATOM 331 C CA . LEU A 1 46 ? 210.549 168.197 230.621 1.00 31.06 46 LEU A CA 1
ATOM 332 C C . LEU A 1 46 ? 209.349 168.331 229.694 1.00 31.06 46 LEU A C 1
ATOM 333 O O . LEU A 1 46 ? 209.501 168.308 228.468 1.00 31.06 46 LEU A O 1
ATOM 338 N N . THR A 1 47 ? 208.165 168.467 230.282 1.00 29.41 47 THR A N 1
ATOM 339 C CA . THR A 1 47 ? 206.917 168.597 229.542 1.00 29.41 47 THR A CA 1
ATOM 340 C C . THR A 1 47 ? 206.308 169.965 229.811 1.00 29.41 47 THR A C 1
ATOM 341 O O . THR A 1 47 ? 206.220 170.393 230.967 1.00 29.41 47 THR A O 1
ATOM 345 N N . PHE A 1 48 ? 205.889 170.648 228.744 1.00 31.36 48 PHE A N 1
ATOM 346 C CA . PHE A 1 48 ? 205.280 171.965 228.865 1.00 31.36 48 PHE A CA 1
ATOM 347 C C . PHE A 1 48 ? 203.811 171.887 228.488 1.00 31.36 48 PHE A C 1
ATOM 348 O O . PHE A 1 48 ? 203.498 171.761 227.294 1.00 31.36 48 PHE A O 1
ATOM 356 N N . PRO A 1 49 ? 202.883 171.957 229.444 1.00 29.78 49 PRO A N 1
ATOM 357 C CA . PRO A 1 49 ? 201.459 171.944 229.089 1.00 29.78 49 PRO A CA 1
ATOM 358 C C . PRO A 1 49 ? 200.900 173.342 228.876 1.00 29.78 49 PRO A C 1
ATOM 359 O O . PRO A 1 49 ? 201.553 174.336 229.208 1.00 29.78 49 PRO A O 1
ATOM 363 N N . ALA A 1 50 ? 199.692 173.429 228.323 1.00 28.88 50 ALA A N 1
ATOM 364 C CA . ALA A 1 50 ? 199.054 174.712 228.064 1.00 28.88 50 ALA A CA 1
ATOM 365 C C . ALA A 1 50 ? 197.550 174.508 227.969 1.00 28.88 50 ALA A C 1
ATOM 366 O O . ALA A 1 50 ? 197.062 173.380 227.870 1.00 28.88 50 ALA A O 1
ATOM 368 N N . PHE A 1 51 ? 196.817 175.616 228.006 1.00 28.17 51 PHE A N 1
ATOM 369 C CA . PHE A 1 51 ? 195.366 175.609 227.906 1.00 28.17 51 PHE A CA 1
ATOM 370 C C . PHE A 1 51 ? 194.920 176.237 226.591 1.00 28.17 51 PHE A C 1
ATOM 371 O O . PHE A 1 51 ? 195.723 176.794 225.838 1.00 28.17 51 PHE A O 1
ATOM 379 N N . THR A 1 52 ? 193.620 176.139 226.323 1.00 31.01 52 THR A N 1
ATOM 380 C CA . THR A 1 52 ? 193.027 176.664 225.103 1.00 31.01 52 THR A CA 1
ATOM 381 C C . THR A 1 52 ? 191.837 177.550 225.448 1.00 31.01 52 THR A C 1
ATOM 382 O O . THR A 1 52 ? 191.393 177.613 226.597 1.00 31.01 52 THR A O 1
ATOM 386 N N . TYR A 1 53 ? 191.322 178.233 224.429 1.00 34.54 53 TYR A N 1
ATOM 387 C CA . TYR A 1 53 ? 190.278 179.226 224.639 1.00 34.54 53 TYR A CA 1
ATOM 388 C C . TYR A 1 53 ? 188.904 178.625 224.358 1.00 34.54 53 TYR A C 1
ATOM 389 O O . TYR A 1 53 ? 188.751 177.760 223.491 1.00 34.54 53 TYR A O 1
ATOM 398 N N . ILE A 1 54 ? 187.897 179.089 225.105 1.00 35.12 54 ILE A N 1
ATOM 399 C CA . ILE A 1 54 ? 186.584 178.450 225.063 1.00 35.12 54 ILE A CA 1
ATOM 400 C C . ILE A 1 54 ? 185.821 178.851 223.807 1.00 35.12 54 ILE A C 1
ATOM 401 O O . ILE A 1 54 ? 185.502 178.007 222.962 1.00 35.12 54 ILE A O 1
ATOM 406 N N . GLY A 1 55 ? 185.514 180.137 223.664 1.00 41.12 55 GLY A N 1
ATOM 407 C CA . GLY A 1 55 ? 184.712 180.607 222.552 1.00 41.12 55 GLY A CA 1
ATOM 408 C C . GLY A 1 55 ? 184.092 181.963 222.817 1.00 41.12 55 GLY A C 1
ATOM 409 O O . GLY A 1 55 ? 184.143 182.465 223.944 1.00 41.12 55 GLY A O 1
ATOM 410 N N . ASP A 1 56 ? 183.505 182.567 221.790 1.00 46.17 56 ASP A N 1
ATOM 411 C CA . ASP A 1 56 ? 182.890 183.875 221.945 1.00 46.17 56 ASP A CA 1
ATOM 412 C C . ASP A 1 56 ? 181.554 183.762 222.673 1.00 46.17 56 ASP A C 1
ATOM 413 O O . ASP A 1 56 ? 180.917 182.706 222.707 1.00 46.17 56 ASP A O 1
ATOM 418 N N . ALA A 1 57 ? 181.132 184.878 223.262 1.00 45.27 57 ALA A N 1
ATOM 419 C CA . ALA A 1 57 ? 179.864 184.946 223.971 1.00 45.27 57 ALA A CA 1
ATOM 420 C C . ALA A 1 57 ? 178.787 185.521 223.062 1.00 45.27 57 ALA A C 1
ATOM 421 O O . ALA A 1 57 ? 179.053 186.409 222.248 1.00 45.27 57 ALA A O 1
ATOM 423 N N . THR A 1 58 ? 177.571 185.008 223.204 1.00 50.00 58 THR A N 1
ATOM 424 C CA . THR A 1 58 ? 176.448 185.424 222.378 1.00 50.00 58 THR A CA 1
ATOM 425 C C . THR A 1 58 ? 175.435 186.210 223.203 1.00 50.00 58 THR A C 1
ATOM 426 O O . THR A 1 58 ? 175.509 186.282 224.431 1.00 50.00 58 THR A O 1
ATOM 430 N N . ASP A 1 59 ? 174.475 186.806 222.502 1.00 52.35 59 ASP A N 1
ATOM 431 C CA . ASP A 1 59 ? 173.406 187.573 223.125 1.00 52.35 59 ASP A CA 1
ATOM 432 C C . ASP A 1 59 ? 172.239 186.648 223.438 1.00 52.35 59 ASP A C 1
ATOM 433 O O . ASP A 1 59 ? 171.852 185.824 222.603 1.00 52.35 59 ASP A O 1
ATOM 438 N N . ILE A 1 60 ? 171.683 186.788 224.635 1.00 52.86 60 ILE A N 1
ATOM 439 C CA . ILE A 1 60 ? 170.604 185.931 225.096 1.00 52.86 60 ILE A CA 1
ATOM 440 C C . ILE A 1 60 ? 169.390 186.791 225.420 1.00 52.86 60 ILE A C 1
ATOM 441 O O . ILE A 1 60 ? 169.479 187.818 226.099 1.00 52.86 60 ILE A O 1
ATOM 446 N N . ALA A 1 61 ? 168.240 186.362 224.913 1.00 58.65 61 ALA A N 1
ATOM 447 C CA . ALA A 1 61 ? 166.975 187.029 225.170 1.00 58.65 61 ALA A CA 1
ATOM 448 C C . ALA A 1 61 ? 166.473 186.684 226.567 1.00 58.65 61 ALA A C 1
ATOM 449 O O . ALA A 1 61 ? 167.039 185.847 227.273 1.00 58.65 61 ALA A O 1
ATOM 451 N N . GLU A 1 62 ? 165.393 187.349 226.965 1.00 61.29 62 GLU A N 1
ATOM 452 C CA . GLU A 1 62 ? 164.846 187.141 228.297 1.00 61.29 62 GLU A CA 1
ATOM 453 C C . GLU A 1 62 ? 164.096 185.816 228.370 1.00 61.29 62 GLU A C 1
ATOM 454 O O . GLU A 1 62 ? 163.109 185.601 227.661 1.00 61.29 62 GLU A O 1
ATOM 460 N N . GLY A 1 63 ? 164.572 184.923 229.238 1.00 60.41 63 GLY A N 1
ATOM 461 C CA . GLY A 1 63 ? 163.922 183.651 229.467 1.00 60.41 63 GLY A CA 1
ATOM 462 C C . GLY A 1 63 ? 164.414 182.493 228.626 1.00 60.41 63 GLY A C 1
ATOM 463 O O . GLY A 1 63 ? 163.723 181.468 228.555 1.00 60.41 63 GLY A O 1
ATOM 464 N N . GLU A 1 64 ? 165.573 182.609 227.986 1.00 59.43 64 GLU A N 1
ATOM 465 C CA . GLU A 1 64 ? 166.087 181.543 227.141 1.00 59.43 64 GLU A CA 1
ATOM 466 C C . GLU A 1 64 ? 167.286 180.857 227.794 1.00 59.43 64 GLU A C 1
ATOM 467 O O . GLU A 1 64 ? 167.844 181.331 228.786 1.00 59.43 64 GLU A O 1
ATOM 473 N N . ALA A 1 65 ? 167.676 179.722 227.216 1.00 53.30 65 ALA A N 1
ATOM 474 C CA . ALA A 1 65 ? 168.749 178.913 227.773 1.00 53.30 65 ALA A CA 1
ATOM 475 C C . ALA A 1 65 ? 170.109 179.382 227.256 1.00 53.30 65 ALA A C 1
ATOM 476 O O . ALA A 1 65 ? 170.213 180.245 226.380 1.00 53.30 65 ALA A O 1
ATOM 478 N N . ILE A 1 66 ? 171.162 178.797 227.814 1.00 49.77 66 ILE A N 1
ATOM 479 C CA . ILE A 1 66 ? 172.542 179.141 227.490 1.00 49.77 66 ILE A CA 1
ATOM 480 C C . ILE A 1 66 ? 173.283 177.864 227.154 1.00 49.77 66 ILE A C 1
ATOM 481 O O . ILE A 1 66 ? 173.167 176.878 227.891 1.00 49.77 66 ILE A O 1
ATOM 486 N N . PRO A 1 67 ? 174.050 177.813 226.066 1.00 46.95 67 PRO A N 1
ATOM 487 C CA . PRO A 1 67 ? 174.819 176.605 225.753 1.00 46.95 67 PRO A CA 1
ATOM 488 C C . PRO A 1 67 ? 176.033 176.453 226.658 1.00 46.95 67 PRO A C 1
ATOM 489 O O . PRO A 1 67 ? 176.398 177.360 227.409 1.00 46.95 67 PRO A O 1
ATOM 493 N N . LEU A 1 68 ? 176.660 175.280 226.575 1.00 40.06 68 LEU A N 1
ATOM 494 C CA . LEU A 1 68 ? 177.834 174.943 227.368 1.00 40.06 68 LEU A CA 1
ATOM 495 C C . LEU A 1 68 ? 178.947 174.447 226.452 1.00 40.06 68 LEU A C 1
ATOM 496 O O . LEU A 1 68 ? 178.680 173.929 225.364 1.00 40.06 68 LEU A O 1
ATOM 501 N N . ASP A 1 69 ? 180.195 174.606 226.895 1.00 33.36 69 ASP A N 1
ATOM 502 C CA . ASP A 1 69 ? 181.363 174.276 226.089 1.00 33.36 69 ASP A CA 1
ATOM 503 C C . ASP A 1 69 ? 182.402 173.550 226.937 1.00 33.36 69 ASP A C 1
ATOM 504 O O . ASP A 1 69 ? 182.137 173.137 228.069 1.00 33.36 69 ASP A O 1
ATOM 509 N N . LYS A 1 70 ? 183.600 173.396 226.371 1.00 28.91 70 LYS A N 1
ATOM 510 C CA . LYS A 1 70 ? 184.670 172.611 226.973 1.00 28.91 70 LYS A CA 1
ATOM 511 C C . LYS A 1 70 ? 186.031 173.193 226.613 1.00 28.91 70 LYS A C 1
ATOM 512 O O . LYS A 1 70 ? 186.137 174.047 225.727 1.00 28.91 70 LYS A O 1
ATOM 518 N N . ILE A 1 71 ? 187.073 172.719 227.305 1.00 27.15 71 ILE A N 1
ATOM 519 C CA . ILE A 1 71 ? 188.428 173.209 227.075 1.00 27.15 71 ILE A CA 1
ATOM 520 C C . ILE A 1 71 ? 189.335 172.062 226.634 1.00 27.15 71 ILE A C 1
ATOM 521 O O . ILE A 1 71 ? 188.934 170.898 226.578 1.00 27.15 71 ILE A O 1
ATOM 526 N N . GLY A 1 72 ? 190.584 172.406 226.317 1.00 27.19 72 GLY A N 1
ATOM 527 C CA . GLY A 1 72 ? 191.558 171.420 225.882 1.00 27.19 72 GLY A CA 1
ATOM 528 C C . GLY A 1 72 ? 192.964 171.836 226.258 1.00 27.19 72 GLY A C 1
ATOM 529 O O . GLY A 1 72 ? 193.193 172.940 226.763 1.00 27.19 72 GLY A O 1
ATOM 530 N N . THR A 1 73 ? 193.914 170.933 226.005 1.00 27.74 73 THR A N 1
ATOM 531 C CA . THR A 1 73 ? 195.308 171.137 226.379 1.00 27.74 73 THR A CA 1
ATOM 532 C C . THR A 1 73 ? 196.241 170.636 225.282 1.00 27.74 73 THR A C 1
ATOM 533 O O . THR A 1 73 ? 195.822 169.964 224.336 1.00 27.74 73 THR A O 1
ATOM 537 N N . THR A 1 74 ? 197.523 170.978 225.429 1.00 29.50 74 THR A N 1
ATOM 538 C CA . THR A 1 74 ? 198.584 170.568 224.514 1.00 29.50 74 THR A CA 1
ATOM 539 C C . THR A 1 74 ? 199.842 170.267 225.321 1.00 29.50 74 THR A C 1
ATOM 540 O O . THR A 1 74 ? 199.965 170.667 226.480 1.00 29.50 74 THR A O 1
ATOM 544 N N . THR A 1 75 ? 200.786 169.558 224.696 1.00 31.58 75 THR A N 1
ATOM 545 C CA . THR A 1 75 ? 202.013 169.146 225.369 1.00 31.58 75 THR A CA 1
ATOM 546 C C . THR A 1 75 ? 203.196 169.185 224.407 1.00 31.58 75 THR A C 1
ATOM 547 O O . THR A 1 75 ? 203.036 169.111 223.186 1.00 31.58 75 THR A O 1
ATOM 551 N N . LYS A 1 76 ? 204.394 169.298 224.986 1.00 33.09 76 LYS A N 1
ATOM 552 C CA . LYS A 1 76 ? 205.660 169.207 224.265 1.00 33.09 76 LYS A CA 1
ATOM 553 C C . LYS A 1 76 ? 206.685 168.537 225.172 1.00 33.09 76 LYS A C 1
ATOM 554 O O . LYS A 1 76 ? 206.447 168.345 226.366 1.00 33.09 76 LYS A O 1
ATOM 560 N N . GLU A 1 77 ? 207.837 168.182 224.596 1.00 32.84 77 GLU A N 1
ATOM 561 C CA . GLU A 1 77 ? 208.890 167.493 225.336 1.00 32.84 77 GLU A CA 1
ATOM 562 C C . GLU A 1 77 ? 210.264 167.942 224.855 1.00 32.84 77 GLU A C 1
ATOM 563 O O . GLU A 1 77 ? 210.409 168.493 223.761 1.00 32.84 77 GLU A O 1
ATOM 569 N N . VAL A 1 78 ? 211.275 167.690 225.692 1.00 33.60 78 VAL A N 1
ATOM 570 C CA . VAL A 1 78 ? 212.669 167.994 225.385 1.00 33.60 78 VAL A CA 1
ATOM 571 C C . VAL A 1 78 ? 213.558 167.165 226.307 1.00 33.60 78 VAL A C 1
ATOM 572 O O . VAL A 1 78 ? 213.153 166.780 227.408 1.00 33.60 78 VAL A O 1
ATOM 576 N N . LYS A 1 79 ? 214.780 166.883 225.848 1.00 33.59 79 LYS A N 1
ATOM 577 C CA . LYS A 1 79 ? 215.731 166.064 226.590 1.00 33.59 79 LYS A CA 1
ATOM 578 C C . LYS A 1 79 ? 217.077 166.776 226.662 1.00 33.59 79 LYS A C 1
ATOM 579 O O . LYS A 1 79 ? 217.408 167.581 225.787 1.00 33.59 79 LYS A O 1
ATOM 585 N N . VAL A 1 80 ? 217.855 166.472 227.712 1.00 30.49 80 VAL A N 1
ATOM 586 C CA . VAL A 1 80 ? 219.115 167.154 227.991 1.00 30.49 80 VAL A CA 1
ATOM 587 C C . VAL A 1 80 ? 220.287 166.321 227.489 1.00 30.49 80 VAL A C 1
ATOM 588 O O . VAL A 1 80 ? 220.149 165.136 227.166 1.00 30.49 80 VAL A O 1
ATOM 592 N N . LYS A 1 81 ? 221.460 166.953 227.423 1.00 31.24 81 LYS A N 1
ATOM 593 C CA . LYS A 1 81 ? 222.698 166.328 226.973 1.00 31.24 81 LYS A CA 1
ATOM 594 C C . LYS A 1 81 ? 223.853 166.813 227.846 1.00 31.24 81 LYS A C 1
ATOM 595 O O . LYS A 1 81 ? 223.656 167.537 228.825 1.00 31.24 81 LYS A O 1
ATOM 601 N N . LYS A 1 82 ? 225.072 166.414 227.483 1.00 30.32 82 LYS A N 1
ATOM 602 C CA . LYS A 1 82 ? 226.260 166.676 228.285 1.00 30.32 82 LYS A CA 1
ATOM 603 C C . LYS A 1 82 ? 227.395 167.217 227.424 1.00 30.32 82 LYS A C 1
ATOM 604 O O . LYS A 1 82 ? 227.575 166.794 226.278 1.00 30.32 82 LYS A O 1
ATOM 610 N N . ALA A 1 83 ? 228.160 168.156 227.986 1.00 30.95 83 ALA A N 1
ATOM 611 C CA . ALA A 1 83 ? 229.371 168.685 227.373 1.00 30.95 83 ALA A CA 1
ATOM 612 C C . ALA A 1 83 ? 230.473 168.740 228.421 1.00 30.95 83 ALA A C 1
ATOM 613 O O . ALA A 1 83 ? 230.203 169.009 229.595 1.00 30.95 83 ALA A O 1
ATOM 615 N N . ALA A 1 84 ? 231.713 168.492 228.002 1.00 30.72 84 ALA A N 1
ATOM 616 C CA . ALA A 1 84 ? 232.812 168.366 228.951 1.00 30.72 84 ALA A CA 1
ATOM 617 C C . ALA A 1 84 ? 234.110 168.861 228.325 1.00 30.72 84 ALA A C 1
ATOM 618 O O . ALA A 1 84 ? 234.226 169.006 227.106 1.00 30.72 84 ALA A O 1
ATOM 620 N N . LYS A 1 85 ? 235.092 169.120 229.190 1.00 31.95 85 LYS A N 1
ATOM 621 C CA . LYS A 1 85 ? 236.415 169.574 228.783 1.00 31.95 85 LYS A CA 1
ATOM 622 C C . LYS A 1 85 ? 237.425 169.123 229.831 1.00 31.95 85 LYS A C 1
ATOM 623 O O . LYS A 1 85 ? 237.066 168.873 230.984 1.00 31.95 85 LYS A O 1
ATOM 629 N N . GLY A 1 86 ? 238.694 169.018 229.424 1.00 34.16 86 GLY A N 1
ATOM 630 C CA . GLY A 1 86 ? 239.734 168.558 230.323 1.00 34.16 86 GLY A CA 1
ATOM 631 C C . GLY A 1 86 ? 241.080 169.173 230.002 1.00 34.16 86 GLY A C 1
ATOM 632 O O . GLY A 1 86 ? 241.314 169.676 228.901 1.00 34.16 86 GLY A O 1
ATOM 633 N N . THR A 1 87 ? 241.974 169.121 230.991 1.00 35.96 87 THR A N 1
ATOM 634 C CA . THR A 1 87 ? 243.303 169.708 230.877 1.00 35.96 87 THR A CA 1
ATOM 635 C C . THR A 1 87 ? 244.239 169.005 231.854 1.00 35.96 87 THR A C 1
ATOM 636 O O . THR A 1 87 ? 243.805 168.500 232.893 1.00 35.96 87 THR A O 1
ATOM 640 N N . GLU A 1 88 ? 245.528 168.975 231.512 1.00 37.88 88 GLU A N 1
ATOM 641 C CA . GLU A 1 88 ? 246.568 168.409 232.365 1.00 37.88 88 GLU A CA 1
ATOM 642 C C . GLU A 1 88 ? 247.668 169.440 232.567 1.00 37.88 88 GLU A C 1
ATOM 643 O O . GLU A 1 88 ? 247.855 170.324 231.725 1.00 37.88 88 GLU A O 1
ATOM 649 N N . ILE A 1 89 ? 248.390 169.328 233.679 1.00 36.65 89 ILE A N 1
ATOM 650 C CA . ILE A 1 89 ? 249.501 170.220 233.999 1.00 36.65 89 ILE A CA 1
ATOM 651 C C . ILE A 1 89 ? 250.542 169.428 234.780 1.00 36.65 89 ILE A C 1
ATOM 652 O O . ILE A 1 89 ? 250.192 168.591 235.623 1.00 36.65 89 ILE A O 1
ATOM 657 N N . THR A 1 90 ? 251.817 169.672 234.483 1.00 36.71 90 THR A N 1
ATOM 658 C CA . THR A 1 90 ? 252.896 168.958 235.151 1.00 36.71 90 THR A CA 1
ATOM 659 C C . THR A 1 90 ? 253.286 169.649 236.454 1.00 36.71 90 THR A C 1
ATOM 660 O O . THR A 1 90 ? 252.840 170.759 236.755 1.00 36.71 90 THR A O 1
ATOM 664 N N . ASP A 1 91 ? 254.131 168.970 237.232 1.00 37.96 91 ASP A N 1
ATOM 665 C CA . ASP A 1 91 ? 254.545 169.504 238.526 1.00 37.96 91 ASP A CA 1
ATOM 666 C C . ASP A 1 91 ? 255.562 170.631 238.366 1.00 37.96 91 ASP A C 1
ATOM 667 O O . ASP A 1 91 ? 255.470 171.665 239.040 1.00 37.96 91 ASP A O 1
ATOM 672 N N . GLU A 1 92 ? 256.543 170.444 237.477 1.00 36.09 92 GLU A N 1
ATOM 673 C CA . GLU A 1 92 ? 257.586 171.449 237.297 1.00 36.09 92 GLU A CA 1
ATOM 674 C C . GLU A 1 92 ? 257.013 172.758 236.770 1.00 36.09 92 GLU A C 1
ATOM 675 O O . GLU A 1 92 ? 257.411 173.841 237.214 1.00 36.09 92 GLU A O 1
ATOM 681 N N . ALA A 1 93 ? 256.082 172.681 235.817 1.00 32.18 93 ALA A N 1
ATOM 682 C CA . ALA A 1 93 ? 255.457 173.894 235.302 1.00 32.18 93 ALA A CA 1
ATOM 683 C C . ALA A 1 93 ? 254.619 174.578 236.373 1.00 32.18 93 ALA A C 1
ATOM 684 O O . ALA A 1 93 ? 254.416 175.797 236.330 1.00 32.18 93 ALA A O 1
ATOM 686 N N . ALA A 1 94 ? 254.118 173.809 237.342 1.00 31.49 94 ALA A N 1
ATOM 687 C CA . ALA A 1 94 ? 253.356 174.405 238.434 1.00 31.49 94 ALA A CA 1
ATOM 688 C C . ALA A 1 94 ? 254.270 175.127 239.415 1.00 31.49 94 ALA A C 1
ATOM 689 O O . ALA A 1 94 ? 253.940 176.219 239.894 1.00 31.49 94 ALA A O 1
ATOM 691 N N . LEU A 1 95 ? 255.422 174.532 239.734 1.00 33.45 95 LEU A N 1
ATOM 692 C CA . LEU A 1 95 ? 256.345 175.182 240.663 1.00 33.45 95 LEU A CA 1
ATOM 693 C C . LEU A 1 95 ? 257.093 176.338 240.009 1.00 33.45 95 LEU A C 1
ATOM 694 O O . LEU A 1 95 ? 257.289 177.387 240.634 1.00 33.45 95 LEU A O 1
ATOM 699 N N . SER A 1 96 ? 257.520 176.172 238.757 1.00 31.26 96 SER A N 1
ATOM 700 C CA . SER A 1 96 ? 258.438 177.107 238.117 1.00 31.26 96 SER A CA 1
ATOM 701 C C . SER A 1 96 ? 257.780 177.924 237.010 1.00 31.26 96 SER A C 1
ATOM 702 O O . SER A 1 96 ? 258.391 178.138 235.959 1.00 31.26 96 SER A O 1
ATOM 705 N N . GLY A 1 97 ? 256.550 178.384 237.219 1.00 30.34 97 GLY A N 1
ATOM 706 C CA . GLY A 1 97 ? 255.835 179.167 236.229 1.00 30.34 97 GLY A CA 1
ATOM 707 C C . GLY A 1 97 ? 255.437 180.525 236.773 1.00 30.34 97 GLY A C 1
ATOM 708 O O . GLY A 1 97 ? 255.065 180.657 237.941 1.00 30.34 97 GLY A O 1
ATOM 709 N N . TYR A 1 98 ? 255.518 181.540 235.917 1.00 33.18 98 TYR A N 1
ATOM 710 C CA . TYR A 1 98 ? 255.088 182.876 236.294 1.00 33.18 98 TYR A CA 1
ATOM 711 C C . TYR A 1 98 ? 253.571 182.990 236.187 1.00 33.18 98 TYR A C 1
ATOM 712 O O . TYR A 1 98 ? 252.930 182.349 235.351 1.00 33.18 98 TYR A O 1
ATOM 721 N N . GLY A 1 99 ? 253.000 183.829 237.043 1.00 37.03 99 GLY A N 1
ATOM 722 C CA . GLY A 1 99 ? 251.559 183.911 237.137 1.00 37.03 99 GLY A CA 1
ATOM 723 C C . GLY A 1 99 ? 250.987 182.709 237.867 1.00 37.03 99 GLY A C 1
ATOM 724 O O . GLY A 1 99 ? 251.678 182.003 238.610 1.00 37.03 99 GLY A O 1
ATOM 725 N N . ASP A 1 100 ? 249.701 182.474 237.644 1.00 38.80 100 ASP A N 1
ATOM 726 C CA . ASP A 1 100 ? 248.998 181.354 238.268 1.00 38.80 100 ASP A CA 1
ATOM 727 C C . ASP A 1 100 ? 248.387 180.472 237.190 1.00 38.80 100 ASP A C 1
ATOM 728 O O . ASP A 1 100 ? 247.243 180.723 236.765 1.00 38.80 100 ASP A O 1
ATOM 733 N N . PRO A 1 101 ? 249.100 179.450 236.707 1.00 35.39 101 PRO A N 1
ATOM 734 C CA . PRO A 1 101 ? 248.531 178.596 235.648 1.00 35.39 101 PRO A CA 1
ATOM 735 C C . PRO A 1 101 ? 247.253 177.881 236.053 1.00 35.39 101 PRO A C 1
ATOM 736 O O . PRO A 1 101 ? 246.378 177.662 235.204 1.00 35.39 101 PRO A O 1
ATOM 740 N N . VAL A 1 102 ? 247.122 177.501 237.326 1.00 35.82 102 VAL A N 1
ATOM 741 C CA . VAL A 1 102 ? 245.941 176.759 237.763 1.00 35.82 102 VAL A CA 1
ATOM 742 C C . VAL A 1 102 ? 244.691 177.625 237.650 1.00 35.82 102 VAL A C 1
ATOM 743 O O . VAL A 1 102 ? 243.649 177.177 237.152 1.00 35.82 102 VAL A O 1
ATOM 747 N N . GLY A 1 103 ? 244.775 178.876 238.107 1.00 34.91 103 GLY A N 1
ATOM 748 C CA . GLY A 1 103 ? 243.651 179.784 237.951 1.00 34.91 103 GLY A CA 1
ATOM 749 C C . GLY A 1 103 ? 243.318 180.045 236.496 1.00 34.91 103 GLY A C 1
ATOM 750 O O . GLY A 1 103 ? 242.145 180.133 236.121 1.00 34.91 103 GLY A O 1
ATOM 751 N N . GLU A 1 104 ? 244.348 180.169 235.655 1.00 35.53 104 GLU A N 1
ATOM 752 C CA . GLU A 1 104 ? 244.118 180.363 234.228 1.00 35.53 104 GLU A CA 1
ATOM 753 C C . GLU A 1 104 ? 243.350 179.190 233.633 1.00 35.53 104 GLU A C 1
ATOM 754 O O . GLU A 1 104 ? 242.372 179.387 232.902 1.00 35.53 104 GLU A O 1
ATOM 760 N N . SER A 1 105 ? 243.767 177.962 233.950 1.00 34.61 105 SER A N 1
ATOM 761 C CA . SER A 1 105 ? 243.062 176.788 233.443 1.00 34.61 105 SER A CA 1
ATOM 762 C C . SER A 1 105 ? 241.628 176.740 233.954 1.00 34.61 105 SER A C 1
ATOM 763 O O . SER A 1 105 ? 240.694 176.462 233.188 1.00 34.61 105 SER A O 1
ATOM 766 N N . ASN A 1 106 ? 241.434 177.016 235.247 1.00 34.74 106 ASN A N 1
ATOM 767 C CA . ASN A 1 106 ? 240.095 176.963 235.825 1.00 34.74 106 ASN A CA 1
ATOM 768 C C . ASN A 1 106 ? 239.170 177.982 235.172 1.00 34.74 106 ASN A C 1
ATOM 769 O O . ASN A 1 106 ? 237.984 177.706 234.957 1.00 34.74 106 ASN A O 1
ATOM 774 N N . LYS A 1 107 ? 239.692 179.168 234.852 1.00 37.09 107 LYS A N 1
ATOM 775 C CA . LYS A 1 107 ? 238.859 180.190 234.227 1.00 37.09 107 LYS A CA 1
ATOM 776 C C . LYS A 1 107 ? 238.576 179.860 232.765 1.00 37.09 107 LYS A C 1
ATOM 777 O O . LYS A 1 107 ? 237.452 180.057 232.281 1.00 37.09 107 LYS A O 1
ATOM 783 N N . GLN A 1 108 ? 239.581 179.354 232.042 1.00 35.69 108 GLN A N 1
ATOM 784 C CA . GLN A 1 108 ? 239.374 179.046 230.631 1.00 35.69 108 GLN A CA 1
ATOM 785 C C . GLN A 1 108 ? 238.427 177.867 230.446 1.00 35.69 108 GLN A C 1
ATOM 786 O O . GLN A 1 108 ? 237.730 177.788 229.429 1.00 35.69 108 GLN A O 1
ATOM 792 N N . LEU A 1 109 ? 238.374 176.945 231.413 1.00 33.62 109 LEU A N 1
ATOM 793 C CA . LEU A 1 109 ? 237.375 175.881 231.334 1.00 33.62 109 LEU A CA 1
ATOM 794 C C . LEU A 1 109 ? 235.962 176.455 231.289 1.00 33.62 109 LEU A C 1
ATOM 795 O O . LEU A 1 109 ? 235.166 176.113 230.401 1.00 33.62 109 LEU A O 1
ATOM 800 N N . GLY A 1 110 ? 235.638 177.342 232.232 1.00 33.46 110 GLY A N 1
ATOM 801 C CA . GLY A 1 110 ? 234.324 177.961 232.236 1.00 33.46 110 GLY A CA 1
ATOM 802 C C . GLY A 1 110 ? 234.072 178.809 231.006 1.00 33.46 110 GLY A C 1
ATOM 803 O O . GLY A 1 110 ? 232.961 178.827 230.470 1.00 33.46 110 GLY A O 1
ATOM 804 N N . LEU A 1 111 ? 235.098 179.533 230.546 1.00 34.25 111 LEU A N 1
ATOM 805 C CA . LEU A 1 111 ? 234.935 180.341 229.340 1.00 34.25 111 LEU A CA 1
ATOM 806 C C . LEU A 1 111 ? 234.599 179.472 228.132 1.00 34.25 111 LEU A C 1
ATOM 807 O O . LEU A 1 111 ? 233.691 179.797 227.354 1.00 34.25 111 LEU A O 1
ATOM 812 N N . SER A 1 112 ? 235.315 178.357 227.965 1.00 33.00 112 SER A N 1
ATOM 813 C CA . SER A 1 112 ? 235.046 177.457 226.850 1.00 33.00 112 SER A CA 1
ATOM 814 C C . SER A 1 112 ? 233.653 176.854 226.953 1.00 33.00 112 SER A C 1
ATOM 815 O O . SER A 1 112 ? 232.953 176.717 225.943 1.00 33.00 112 SER A O 1
ATOM 818 N N . LEU A 1 113 ? 233.235 176.476 228.164 1.00 32.45 113 LEU A N 1
ATOM 819 C CA . LEU A 1 113 ? 231.898 175.909 228.322 1.00 32.45 113 LEU A CA 1
ATOM 820 C C . LEU A 1 113 ? 230.814 176.929 227.983 1.00 32.45 113 LEU A C 1
ATOM 821 O O . LEU A 1 113 ? 229.817 176.593 227.329 1.00 32.45 113 LEU A O 1
ATOM 826 N N . ALA A 1 114 ? 230.990 178.182 228.412 1.00 33.95 114 ALA A N 1
ATOM 827 C CA . ALA A 1 114 ? 230.021 179.220 228.072 1.00 33.95 114 ALA A CA 1
ATOM 828 C C . ALA A 1 114 ? 229.972 179.460 226.567 1.00 33.95 114 ALA A C 1
ATOM 829 O O . ALA A 1 114 ? 228.890 179.641 225.990 1.00 33.95 114 ALA A O 1
ATOM 831 N N . ASN A 1 115 ? 231.138 179.469 225.914 1.00 33.25 115 ASN A N 1
ATOM 832 C CA . ASN A 1 115 ? 231.165 179.614 224.462 1.00 33.25 115 ASN A CA 1
ATOM 833 C C . ASN A 1 115 ? 230.439 178.461 223.781 1.00 33.25 115 ASN A C 1
ATOM 834 O O . ASN A 1 115 ? 229.712 178.666 222.800 1.00 33.25 115 ASN A O 1
ATOM 839 N N . LYS A 1 116 ? 230.629 177.239 224.283 1.00 31.72 116 LYS A N 1
ATOM 840 C CA . LYS A 1 116 ? 229.925 176.087 223.728 1.00 31.72 116 LYS A CA 1
ATOM 841 C C . LYS A 1 116 ? 228.417 176.234 223.879 1.00 31.72 116 LYS A C 1
ATOM 842 O O . LYS A 1 116 ? 227.660 175.923 222.951 1.00 31.72 116 LYS A O 1
ATOM 848 N N . VAL A 1 117 ? 227.959 176.696 225.045 1.00 33.59 117 VAL A N 1
ATOM 849 C CA . VAL A 1 117 ? 226.524 176.891 225.252 1.00 33.59 117 VAL A CA 1
ATOM 850 C C . VAL A 1 117 ? 225.975 177.920 224.271 1.00 33.59 117 VAL A C 1
ATOM 851 O O . VAL A 1 117 ? 224.904 177.728 223.677 1.00 33.59 117 VAL A O 1
ATOM 855 N N . ASP A 1 118 ? 226.694 179.032 224.090 1.00 36.14 118 ASP A N 1
ATOM 856 C CA . ASP A 1 118 ? 226.228 180.062 223.164 1.00 36.14 118 ASP A CA 1
ATOM 857 C C . ASP A 1 118 ? 226.173 179.517 221.738 1.00 36.14 118 ASP A C 1
ATOM 858 O O . ASP A 1 118 ? 225.208 179.767 221.002 1.00 36.14 118 ASP A O 1
ATOM 863 N N . ASN A 1 119 ? 227.196 178.758 221.335 1.00 34.84 119 ASN A N 1
ATOM 864 C CA . ASN A 1 119 ? 227.209 178.181 219.995 1.00 34.84 119 ASN A CA 1
ATOM 865 C C . ASN A 1 119 ? 226.052 177.209 219.798 1.00 34.84 119 ASN A C 1
ATOM 866 O O . ASN A 1 119 ? 225.439 177.170 218.725 1.00 34.84 119 ASN A O 1
ATOM 871 N N . ASP A 1 120 ? 225.748 176.405 220.819 1.00 35.10 120 ASP A N 1
ATOM 872 C CA . ASP A 1 120 ? 224.620 175.484 220.720 1.00 35.10 120 ASP A CA 1
ATOM 873 C C . ASP A 1 120 ? 223.302 176.235 220.593 1.00 35.10 120 ASP A C 1
ATOM 874 O O . ASP A 1 120 ? 222.423 175.834 219.820 1.00 35.10 120 ASP A O 1
ATOM 879 N N . LEU A 1 121 ? 223.143 177.327 221.346 1.00 35.24 121 LEU A N 1
ATOM 880 C CA . LEU A 1 121 ? 221.938 178.140 221.208 1.00 35.24 121 LEU A CA 1
ATOM 881 C C . LEU A 1 121 ? 221.816 178.703 219.797 1.00 35.24 121 LEU A C 1
ATOM 882 O O . LEU A 1 121 ? 220.730 178.688 219.203 1.00 35.24 121 LEU A O 1
ATOM 887 N N . LEU A 1 122 ? 222.926 179.193 219.241 1.00 36.60 122 LEU A N 1
ATOM 888 C CA . LEU A 1 122 ? 222.902 179.719 217.878 1.00 36.60 122 LEU A CA 1
ATOM 889 C C . LEU A 1 122 ? 222.534 178.634 216.873 1.00 36.60 122 LEU A C 1
ATOM 890 O O . LEU A 1 122 ? 221.752 178.875 215.947 1.00 36.60 122 LEU A O 1
ATOM 895 N N . THR A 1 123 ? 223.092 177.433 217.038 1.00 35.68 123 THR A N 1
ATOM 896 C CA . THR A 1 123 ? 222.777 176.338 216.124 1.00 35.68 123 THR A CA 1
ATOM 897 C C . THR A 1 123 ? 221.308 175.943 216.221 1.00 35.68 123 THR A C 1
ATOM 898 O O . THR A 1 123 ? 220.668 175.647 215.205 1.00 35.68 123 THR A O 1
ATOM 902 N N . ALA A 1 124 ? 220.754 175.938 217.435 1.00 35.30 124 ALA A N 1
ATOM 903 C CA . ALA A 1 124 ? 219.360 175.541 217.607 1.00 35.30 124 ALA A CA 1
ATOM 904 C C . ALA A 1 124 ? 218.406 176.625 217.119 1.00 35.30 124 ALA A C 1
ATOM 905 O O . ALA A 1 124 ? 217.250 176.340 216.785 1.00 35.30 124 ALA A O 1
ATOM 907 N N . ALA A 1 125 ? 218.867 177.878 217.076 1.00 39.61 125 ALA A N 1
ATOM 908 C CA . ALA A 1 125 ? 217.979 178.975 216.700 1.00 39.61 125 ALA A CA 1
ATOM 909 C C . ALA A 1 125 ? 217.647 178.955 215.211 1.00 39.61 125 ALA A C 1
ATOM 910 O O . ALA A 1 125 ? 216.592 179.450 214.798 1.00 39.61 125 ALA A O 1
ATOM 912 N N . LYS A 1 126 ? 218.535 178.395 214.387 1.00 42.26 126 LYS A N 1
ATOM 913 C CA . LYS A 1 126 ? 218.394 178.502 212.937 1.00 42.26 126 LYS A CA 1
ATOM 914 C C . LYS A 1 126 ? 217.390 177.522 212.342 1.00 42.26 126 LYS A C 1
ATOM 915 O O . LYS A 1 126 ? 217.123 177.602 211.138 1.00 42.26 126 LYS A O 1
ATOM 921 N N . GLU A 1 127 ? 216.831 176.608 213.132 1.00 41.70 127 GLU A N 1
ATOM 922 C CA . GLU A 1 127 ? 215.968 175.563 212.591 1.00 41.70 127 GLU A CA 1
ATOM 923 C C . GLU A 1 127 ? 214.520 176.001 212.404 1.00 41.70 127 GLU A C 1
ATOM 924 O O . GLU A 1 127 ? 213.636 175.139 212.352 1.00 41.70 127 GLU A O 1
ATOM 930 N N . THR A 1 128 ? 214.251 177.299 212.300 1.00 40.14 128 THR A N 1
ATOM 931 C CA . THR A 1 128 ? 212.888 177.762 212.094 1.00 40.14 128 THR A CA 1
ATOM 932 C C . THR A 1 128 ? 212.411 177.432 210.681 1.00 40.14 128 THR A C 1
ATOM 933 O O . THR A 1 128 ? 213.197 177.098 209.790 1.00 40.14 128 THR A O 1
ATOM 937 N N . THR A 1 129 ? 211.097 177.524 210.486 1.00 41.70 129 THR A N 1
ATOM 938 C CA . THR A 1 129 ? 210.481 177.256 209.194 1.00 41.70 129 THR A CA 1
ATOM 939 C C . THR A 1 129 ? 210.110 178.523 208.434 1.00 41.70 129 THR A C 1
ATOM 940 O O . THR A 1 129 ? 209.508 178.428 207.360 1.00 41.70 129 THR A O 1
ATOM 944 N N . GLN A 1 130 ? 210.447 179.698 208.958 1.00 39.85 130 GLN A N 1
ATOM 945 C CA . GLN A 1 130 ? 210.163 180.968 208.301 1.00 39.85 130 GLN A CA 1
ATOM 946 C C . GLN A 1 130 ? 211.446 181.486 207.666 1.00 39.85 130 GLN A C 1
ATOM 947 O O . GLN A 1 130 ? 212.459 181.652 208.353 1.00 39.85 130 GLN A O 1
ATOM 953 N N . LYS A 1 131 ? 211.401 181.740 206.360 1.00 42.09 131 LYS A N 1
ATOM 954 C CA . LYS A 1 131 ? 212.563 182.212 205.623 1.00 42.09 131 LYS A CA 1
ATOM 955 C C . LYS A 1 131 ? 212.132 183.268 204.616 1.00 42.09 131 LYS A C 1
ATOM 956 O O . LYS A 1 131 ? 211.031 183.209 204.064 1.00 42.09 131 LYS A O 1
ATOM 962 N N . ALA A 1 132 ? 213.015 184.237 204.385 1.00 45.23 132 ALA A N 1
ATOM 963 C CA . ALA A 1 132 ? 212.759 185.307 203.434 1.00 45.23 132 ALA A CA 1
ATOM 964 C C . ALA A 1 132 ? 214.079 185.813 202.874 1.00 45.23 132 ALA A C 1
ATOM 965 O O . ALA A 1 132 ? 215.131 185.700 203.506 1.00 45.23 132 ALA A O 1
ATOM 967 N N . THR A 1 133 ? 214.009 186.377 201.671 1.00 46.84 133 THR A N 1
ATOM 968 C CA . THR A 1 133 ? 215.162 186.965 201.000 1.00 46.84 133 THR A CA 1
ATOM 969 C C . THR A 1 133 ? 214.937 188.466 200.894 1.00 46.84 133 THR A C 1
ATOM 970 O O . THR A 1 133 ? 213.904 188.905 200.378 1.00 46.84 133 THR A O 1
ATOM 974 N N . ILE A 1 134 ? 215.898 189.246 201.381 1.00 45.74 134 ILE A N 1
ATOM 975 C CA . ILE A 1 134 ? 215.764 190.696 201.458 1.00 45.74 134 ILE A CA 1
ATOM 976 C C . ILE A 1 134 ? 217.021 191.347 200.904 1.00 45.74 134 ILE A C 1
ATOM 977 O O . ILE A 1 134 ? 218.082 190.719 200.831 1.00 45.74 134 ILE A O 1
ATOM 982 N N . GLU A 1 135 ? 216.895 192.611 200.511 1.00 48.53 135 GLU A N 1
ATOM 983 C CA . GLU A 1 135 ? 218.034 193.418 200.113 1.00 48.53 135 GLU A CA 1
ATOM 984 C C . GLU A 1 135 ? 218.512 194.259 201.297 1.00 48.53 135 GLU A C 1
ATOM 985 O O . GLU A 1 135 ? 217.872 194.321 202.349 1.00 48.53 135 GLU A O 1
ATOM 991 N N . ALA A 1 136 ? 219.655 194.916 201.117 1.00 45.77 136 ALA A N 1
ATOM 992 C CA . ALA A 1 136 ? 220.254 195.719 202.181 1.00 45.77 136 ALA A CA 1
ATOM 993 C C . ALA A 1 136 ? 219.767 197.165 202.080 1.00 45.77 136 ALA A C 1
ATOM 994 O O . ALA A 1 136 ? 220.542 198.116 201.969 1.00 45.77 136 ALA A O 1
ATOM 996 N N . THR A 1 137 ? 218.444 197.314 202.125 1.00 46.99 137 THR A N 1
ATOM 997 C CA . THR A 1 137 ? 217.804 198.621 202.079 1.00 46.99 137 THR A CA 1
ATOM 998 C C . THR A 1 137 ? 216.687 198.669 203.111 1.00 46.99 137 THR A C 1
ATOM 999 O O . THR A 1 137 ? 216.430 197.701 203.831 1.00 46.99 137 THR A O 1
ATOM 1003 N N . VAL A 1 138 ? 216.021 199.824 203.179 1.00 46.76 138 VAL A N 1
ATOM 1004 C CA . VAL A 1 138 ? 214.910 199.995 204.112 1.00 46.76 138 VAL A CA 1
ATOM 1005 C C . VAL A 1 138 ? 213.704 199.177 203.666 1.00 46.76 138 VAL A C 1
ATOM 1006 O O . VAL A 1 138 ? 213.018 198.553 204.487 1.00 46.76 138 VAL A O 1
ATOM 1010 N N . GLU A 1 139 ? 213.425 199.168 202.360 1.00 47.40 139 GLU A N 1
ATOM 1011 C CA . GLU A 1 139 ? 212.254 198.459 201.854 1.00 47.40 139 GLU A CA 1
ATOM 1012 C C . GLU A 1 139 ? 212.362 196.959 202.100 1.00 47.40 139 GLU A C 1
ATOM 1013 O O . GLU A 1 139 ? 211.368 196.305 202.437 1.00 47.40 139 GLU A O 1
ATOM 1019 N N . GLY A 1 140 ? 213.558 196.392 201.928 1.00 44.37 140 GLY A N 1
ATOM 1020 C CA . GLY A 1 140 ? 213.743 194.982 202.230 1.00 44.37 140 GLY A CA 1
ATOM 1021 C C . GLY A 1 140 ? 213.502 194.664 203.693 1.00 44.37 140 GLY A C 1
ATOM 1022 O O . GLY A 1 140 ? 212.890 193.646 204.027 1.00 44.37 140 GLY A O 1
ATOM 1023 N N . LEU A 1 141 ? 213.979 195.533 204.587 1.00 41.66 141 LEU A N 1
ATOM 1024 C CA . LEU A 1 141 ? 213.738 195.335 206.012 1.00 41.66 141 LEU A CA 1
ATOM 1025 C C . LEU A 1 141 ? 212.251 195.411 206.333 1.00 41.66 141 LEU A C 1
ATOM 1026 O O . LEU A 1 141 ? 211.742 194.625 207.140 1.00 41.66 141 LEU A O 1
ATOM 1031 N N . SER A 1 142 ? 211.539 196.354 205.713 1.00 41.67 142 SER A N 1
ATOM 1032 C CA . SER A 1 142 ? 210.097 196.448 205.924 1.00 41.67 142 SER A CA 1
ATOM 1033 C C . SER A 1 142 ? 209.383 195.197 205.423 1.00 41.67 142 SER A C 1
ATOM 1034 O O . SER A 1 142 ? 208.464 194.690 206.078 1.00 41.67 142 SER A O 1
ATOM 1037 N N . THR A 1 143 ? 209.794 194.687 204.260 1.00 40.79 143 THR A N 1
ATOM 1038 C CA . THR A 1 143 ? 209.194 193.465 203.734 1.00 40.79 143 THR A CA 1
ATOM 1039 C C . THR A 1 143 ? 209.446 192.285 204.664 1.00 40.79 143 THR A C 1
ATOM 1040 O O . THR A 1 143 ? 208.558 191.451 204.875 1.00 40.79 143 THR A O 1
ATOM 1044 N N . ALA A 1 144 ? 210.654 192.197 205.225 1.00 39.28 144 ALA A N 1
ATOM 1045 C CA . ALA A 1 144 ? 210.944 191.137 206.186 1.00 39.28 144 ALA A CA 1
ATOM 1046 C C . ALA A 1 144 ? 210.091 191.280 207.441 1.00 39.28 144 ALA A C 1
ATOM 1047 O O . ALA A 1 144 ? 209.587 190.285 207.975 1.00 39.28 144 ALA A O 1
ATOM 1049 N N . LEU A 1 145 ? 209.921 192.512 207.928 1.00 38.64 145 LEU A N 1
ATOM 1050 C CA . LEU A 1 145 ? 209.114 192.733 209.124 1.00 38.64 145 LEU A CA 1
ATOM 1051 C C . LEU A 1 145 ? 207.641 192.438 208.874 1.00 38.64 145 LEU A C 1
ATOM 1052 O O . LEU A 1 145 ? 206.907 192.107 209.812 1.00 38.64 145 LEU A O 1
ATOM 1057 N N . ASP A 1 146 ? 207.190 192.557 207.625 1.00 39.71 146 ASP A N 1
ATOM 1058 C CA . ASP A 1 146 ? 205.783 192.334 207.305 1.00 39.71 146 ASP A CA 1
ATOM 1059 C C . ASP A 1 146 ? 205.334 190.894 207.536 1.00 39.71 146 ASP A C 1
ATOM 1060 O O . ASP A 1 146 ? 204.125 190.644 207.585 1.00 39.71 146 ASP A O 1
ATOM 1065 N N . VAL A 1 147 ? 206.264 189.947 207.676 1.00 37.99 147 VAL A N 1
ATOM 1066 C CA . VAL A 1 147 ? 205.885 188.545 207.845 1.00 37.99 147 VAL A CA 1
ATOM 1067 C C . VAL A 1 147 ? 205.248 188.318 209.212 1.00 37.99 147 VAL A C 1
ATOM 1068 O O . VAL A 1 147 ? 204.357 187.473 209.365 1.00 37.99 147 VAL A O 1
ATOM 1072 N N . PHE A 1 148 ? 205.693 189.067 210.225 1.00 37.75 148 PHE A N 1
ATOM 1073 C CA . PHE A 1 148 ? 205.219 188.837 211.587 1.00 37.75 148 PHE A CA 1
ATOM 1074 C C . PHE A 1 148 ? 203.718 189.072 211.714 1.00 37.75 148 PHE A C 1
ATOM 1075 O O . PHE A 1 148 ? 203.036 188.358 212.458 1.00 37.75 148 PHE A O 1
ATOM 1083 N N . ASN A 1 149 ? 203.189 190.070 211.001 1.00 41.46 149 ASN A N 1
ATOM 1084 C CA . ASN A 1 149 ? 201.791 190.485 211.143 1.00 41.46 149 ASN A CA 1
ATOM 1085 C C . ASN A 1 149 ? 201.480 190.850 212.593 1.00 41.46 149 ASN A C 1
ATOM 1086 O O . ASN A 1 149 ? 200.518 190.359 213.186 1.00 41.46 149 ASN A O 1
ATOM 1091 N N . ASP A 1 150 ? 202.308 191.720 213.165 1.00 44.92 150 ASP A N 1
ATOM 1092 C CA . ASP A 1 150 ? 202.208 192.040 214.581 1.00 44.92 150 ASP A CA 1
ATOM 1093 C C . ASP A 1 150 ? 201.150 193.106 214.831 1.00 44.92 150 ASP A C 1
ATOM 1094 O O . ASP A 1 150 ? 200.631 193.725 213.898 1.00 44.92 150 ASP A O 1
ATOM 1099 N N . GLU A 1 151 ? 200.831 193.315 216.111 1.00 47.22 151 GLU A N 1
ATOM 1100 C CA . GLU A 1 151 ? 199.903 194.378 216.482 1.00 47.22 151 GLU A CA 1
ATOM 1101 C C . GLU A 1 151 ? 200.648 195.665 216.817 1.00 47.22 151 GLU A C 1
ATOM 1102 O O . GLU A 1 151 ? 200.290 196.742 216.327 1.00 47.22 151 GLU A O 1
ATOM 1108 N N . ASP A 1 152 ? 201.683 195.575 217.650 1.00 48.44 152 ASP A N 1
ATOM 1109 C CA . ASP A 1 152 ? 202.508 196.722 218.008 1.00 48.44 152 ASP A CA 1
ATOM 1110 C C . ASP A 1 152 ? 203.721 196.792 217.088 1.00 48.44 152 ASP A C 1
ATOM 1111 O O . ASP A 1 152 ? 204.185 195.766 216.582 1.00 48.44 152 ASP A O 1
ATOM 1116 N N . GLY A 1 153 ? 204.219 198.009 216.862 1.00 50.74 153 GLY A N 1
ATOM 1117 C CA . GLY A 1 153 ? 205.255 198.198 215.859 1.00 50.74 153 GLY A CA 1
ATOM 1118 C C . GLY A 1 153 ? 206.664 198.052 216.403 1.00 50.74 153 GLY A C 1
ATOM 1119 O O . GLY A 1 153 ? 207.625 197.946 215.638 1.00 50.74 153 GLY A O 1
ATOM 1120 N N . GLN A 1 154 ? 206.813 198.062 217.723 1.00 51.01 154 GLN A N 1
ATOM 1121 C CA . GLN A 1 154 ? 208.127 198.064 218.349 1.00 51.01 154 GLN A CA 1
ATOM 1122 C C . GLN A 1 154 ? 208.421 196.729 219.026 1.00 51.01 154 GLN A C 1
ATOM 1123 O O . GLN A 1 154 ? 207.517 195.967 219.377 1.00 51.01 154 GLN A O 1
ATOM 1129 N N . GLY A 1 155 ? 209.713 196.457 219.207 1.00 44.82 155 GLY A N 1
ATOM 1130 C CA . GLY A 1 155 ? 210.146 195.285 219.943 1.00 44.82 155 GLY A CA 1
ATOM 1131 C C . GLY A 1 155 ? 210.819 194.203 219.122 1.00 44.82 155 GLY A C 1
ATOM 1132 O O . GLY A 1 155 ? 210.640 193.015 219.404 1.00 44.82 155 GLY A O 1
ATOM 1133 N N . TYR A 1 156 ? 211.593 194.586 218.110 1.00 41.37 156 TYR A N 1
ATOM 1134 C CA . TYR A 1 156 ? 212.309 193.630 217.278 1.00 41.37 156 TYR A CA 1
ATOM 1135 C C . TYR A 1 156 ? 213.807 193.708 217.541 1.00 41.37 156 TYR A C 1
ATOM 1136 O O . TYR A 1 156 ? 214.318 194.697 218.075 1.00 41.37 156 TYR A O 1
ATOM 1145 N N . VAL A 1 157 ? 214.508 192.642 217.157 1.00 38.32 157 VAL A N 1
ATOM 1146 C CA . VAL A 1 157 ? 215.958 192.546 217.273 1.00 38.32 157 VAL A CA 1
ATOM 1147 C C . VAL A 1 157 ? 216.507 191.977 215.972 1.00 38.32 157 VAL A C 1
ATOM 1148 O O . VAL A 1 157 ? 215.958 191.015 215.425 1.00 38.32 157 VAL A O 1
ATOM 1152 N N . LEU A 1 158 ? 217.591 192.571 215.475 1.00 35.06 158 LEU A N 1
ATOM 1153 C CA . LEU A 1 158 ? 218.223 192.151 214.230 1.00 35.06 158 LEU A CA 1
ATOM 1154 C C . LEU A 1 158 ? 219.703 191.906 214.481 1.00 35.06 158 LEU A C 1
ATOM 1155 O O . LEU A 1 158 ? 220.377 192.740 215.096 1.00 35.06 158 LEU A O 1
ATOM 1160 N N . ILE A 1 159 ? 220.204 190.767 214.009 1.00 36.00 159 ILE A N 1
ATOM 1161 C CA . ILE A 1 159 ? 221.605 190.385 214.157 1.00 36.00 159 ILE A CA 1
ATOM 1162 C C . ILE A 1 159 ? 222.140 190.016 212.780 1.00 36.00 159 ILE A C 1
ATOM 1163 O O . ILE A 1 159 ? 221.613 189.108 212.126 1.00 36.00 159 ILE A O 1
ATOM 1168 N N . VAL A 1 160 ? 223.191 190.712 212.341 1.00 38.24 160 VAL A N 1
ATOM 1169 C CA . VAL A 1 160 ? 223.789 190.506 211.026 1.00 38.24 160 VAL A CA 1
ATOM 1170 C C . VAL A 1 160 ? 225.304 190.627 211.142 1.00 38.24 160 VAL A C 1
ATOM 1171 O O . VAL A 1 160 ? 225.848 190.946 212.200 1.00 38.24 160 VAL A O 1
ATOM 1175 N N . SER A 1 161 ? 225.982 190.358 210.030 1.00 42.25 161 SER A N 1
ATOM 1176 C CA . SER A 1 161 ? 227.427 190.488 209.951 1.00 42.25 161 SER A CA 1
ATOM 1177 C C . SER A 1 161 ? 227.832 191.960 209.963 1.00 42.25 161 SER A C 1
ATOM 1178 O O . SER A 1 161 ? 227.038 192.833 209.604 1.00 42.25 161 SER A O 1
ATOM 1181 N N . PRO A 1 162 ? 229.064 192.264 210.386 1.00 39.66 162 PRO A N 1
ATOM 1182 C CA . PRO A 1 162 ? 229.465 193.678 210.505 1.00 39.66 162 PRO A CA 1
ATOM 1183 C C . PRO A 1 162 ? 229.372 194.468 209.210 1.00 39.66 162 PRO A C 1
ATOM 1184 O O . PRO A 1 162 ? 229.002 195.648 209.243 1.00 39.66 162 PRO A O 1
ATOM 1188 N N . LEU A 1 163 ? 229.700 193.860 208.067 1.00 40.76 163 LEU A N 1
ATOM 1189 C CA . LEU A 1 163 ? 229.670 194.603 206.810 1.00 40.76 163 LEU A CA 1
ATOM 1190 C C . LEU A 1 163 ? 228.241 194.919 206.386 1.00 40.76 163 LEU A C 1
ATOM 1191 O O . LEU A 1 163 ? 227.972 195.989 205.824 1.00 40.76 163 LEU A O 1
ATOM 1196 N N . ASP A 1 164 ? 227.310 193.996 206.638 1.00 41.72 164 ASP A N 1
ATOM 1197 C CA . ASP A 1 164 ? 225.911 194.255 206.316 1.00 41.72 164 ASP A CA 1
ATOM 1198 C C . ASP A 1 164 ? 225.359 195.404 207.148 1.00 41.72 164 ASP A C 1
ATOM 1199 O O . ASP A 1 164 ? 224.529 196.184 206.669 1.00 41.72 164 ASP A O 1
ATOM 1204 N N . ALA A 1 165 ? 225.811 195.528 208.398 1.00 40.80 165 ALA A N 1
ATOM 1205 C CA . ALA A 1 165 ? 225.392 196.654 209.225 1.00 40.80 165 ALA A CA 1
ATOM 1206 C C . ALA A 1 165 ? 225.865 197.978 208.638 1.00 40.80 165 ALA A C 1
ATOM 1207 O O . ALA A 1 165 ? 225.112 198.959 208.608 1.00 40.80 165 ALA A O 1
ATOM 1209 N N . SER A 1 166 ? 227.112 198.025 208.163 1.00 40.63 166 SER A N 1
ATOM 1210 C CA . SER A 1 166 ? 227.620 199.242 207.538 1.00 40.63 166 SER A CA 1
ATOM 1211 C C . SER A 1 166 ? 226.859 199.561 206.257 1.00 40.63 166 SER A C 1
ATOM 1212 O O . SER A 1 166 ? 226.548 200.727 205.984 1.00 40.63 166 SER A O 1
ATOM 1215 N N . LYS A 1 167 ? 226.553 198.536 205.458 1.00 41.14 167 LYS A N 1
ATOM 1216 C CA . LYS A 1 167 ? 225.765 198.758 204.247 1.00 41.14 167 LYS A CA 1
ATOM 1217 C C . LYS A 1 167 ? 224.383 199.307 204.581 1.00 41.14 167 LYS A C 1
ATOM 1218 O O . LYS A 1 167 ? 223.893 200.227 203.915 1.00 41.14 167 LYS A O 1
ATOM 1224 N N . LEU A 1 168 ? 223.738 198.753 205.611 1.00 42.07 168 LEU A N 1
ATOM 1225 C CA . LEU A 1 168 ? 222.432 199.251 206.028 1.00 42.07 168 LEU A CA 1
ATOM 1226 C C . LEU A 1 168 ? 222.515 200.696 206.502 1.00 42.07 168 LEU A C 1
ATOM 1227 O O . LEU A 1 168 ? 221.645 201.513 206.179 1.00 42.07 168 LEU A O 1
ATOM 1232 N N . ARG A 1 169 ? 223.552 201.031 207.275 1.00 44.36 169 ARG A N 1
ATOM 1233 C CA . ARG A 1 169 ? 223.696 202.402 207.755 1.00 44.36 169 ARG A CA 1
ATOM 1234 C C . ARG A 1 169 ? 223.938 203.367 206.603 1.00 44.36 169 ARG A C 1
ATOM 1235 O O . ARG A 1 169 ? 223.466 204.510 206.631 1.00 44.36 169 ARG A O 1
ATOM 1243 N N . LEU A 1 170 ? 224.679 202.931 205.583 1.00 43.27 170 LEU A N 1
ATOM 1244 C CA . LEU A 1 170 ? 224.874 203.774 204.408 1.00 43.27 170 LEU A CA 1
ATOM 1245 C C . LEU A 1 170 ? 223.578 203.935 203.622 1.00 43.27 170 LEU A C 1
ATOM 1246 O O . LEU A 1 170 ? 223.328 204.994 203.035 1.00 43.27 170 LEU A O 1
ATOM 1251 N N . SER A 1 171 ? 222.746 202.891 203.592 1.00 45.09 171 SER A N 1
ATOM 1252 C CA . SER A 1 171 ? 221.499 202.962 202.836 1.00 45.09 171 SER A CA 1
ATOM 1253 C C . SER A 1 171 ? 220.546 203.999 203.421 1.00 45.09 171 SER A C 1
ATOM 1254 O O . SER A 1 171 ? 219.883 204.731 202.678 1.00 45.09 171 SER A O 1
ATOM 1257 N N . ALA A 1 172 ? 220.461 204.078 204.752 1.00 45.67 172 ALA A N 1
ATOM 1258 C CA . ALA A 1 172 ? 219.561 205.005 205.438 1.00 45.67 172 ALA A CA 1
ATOM 1259 C C . ALA A 1 172 ? 220.405 206.044 206.179 1.00 45.67 172 ALA A C 1
ATOM 1260 O O . ALA A 1 172 ? 220.751 205.874 207.349 1.00 45.67 172 ALA A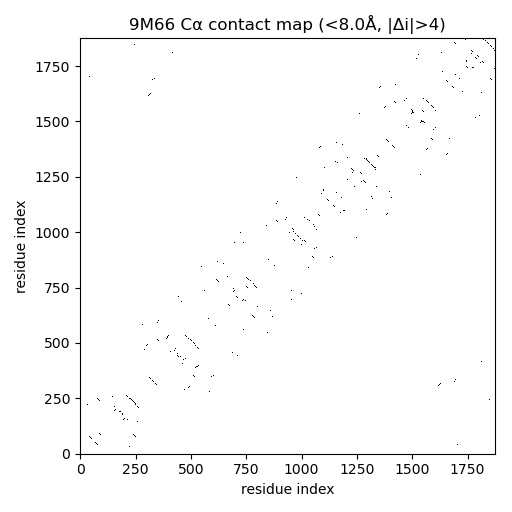 O 1
ATOM 1262 N N . GLY A 1 173 ? 220.734 207.132 205.481 1.00 48.55 173 GLY A N 1
ATOM 1263 C CA . GLY A 1 173 ? 221.605 208.138 206.067 1.00 48.55 173 GLY A CA 1
ATOM 1264 C C . GLY A 1 173 ? 220.962 208.898 207.212 1.00 48.55 173 GLY A C 1
ATOM 1265 O O . GLY A 1 173 ? 221.574 209.081 208.267 1.00 48.55 173 GLY A O 1
ATOM 1266 N N . LYS A 1 174 ? 219.724 209.351 207.025 1.00 49.79 174 LYS A N 1
ATOM 1267 C CA . LYS A 1 174 ? 219.078 210.224 207.996 1.00 49.79 174 LYS A CA 1
ATOM 1268 C C . LYS A 1 174 ? 217.944 209.555 208.761 1.00 49.79 174 LYS A C 1
ATOM 1269 O O . LYS A 1 174 ? 217.555 210.056 209.821 1.00 49.79 174 LYS A O 1
ATOM 1275 N N . GLU A 1 175 ? 217.403 208.445 208.263 1.00 50.46 175 GLU A N 1
ATOM 1276 C CA . GLU A 1 175 ? 216.359 207.724 208.976 1.00 50.46 175 GLU A CA 1
ATOM 1277 C C . GLU A 1 175 ? 216.908 206.820 210.069 1.00 50.46 175 GLU A C 1
ATOM 1278 O O . GLU A 1 175 ? 216.124 206.271 210.850 1.00 50.46 175 GLU A O 1
ATOM 1284 N N . TRP A 1 176 ? 218.227 206.655 210.143 1.00 49.95 176 TRP A N 1
ATOM 1285 C CA . TRP A 1 176 ? 218.845 205.795 211.141 1.00 49.95 176 TRP A CA 1
ATOM 1286 C C . TRP A 1 176 ? 218.979 206.537 212.464 1.00 49.95 176 TRP A C 1
ATOM 1287 O O . TRP A 1 176 ? 219.886 207.357 212.633 1.00 49.95 176 TRP A O 1
ATOM 1298 N N . LEU A 1 177 ? 218.071 206.263 213.399 1.00 58.49 177 LEU A N 1
ATOM 1299 C CA . LEU A 1 177 ? 218.133 206.882 214.716 1.00 58.49 177 LEU A CA 1
ATOM 1300 C C . LEU A 1 177 ? 219.436 206.501 215.410 1.00 58.49 177 LEU A C 1
ATOM 1301 O O . LEU A 1 177 ? 219.822 205.329 215.432 1.00 58.49 177 LEU A O 1
ATOM 1306 N N . ASN A 1 178 ? 220.118 207.499 215.968 1.00 67.31 178 ASN A N 1
ATOM 1307 C CA . ASN A 1 178 ? 221.451 207.288 216.519 1.00 67.31 178 ASN A CA 1
ATOM 1308 C C . ASN A 1 178 ? 221.397 206.421 217.772 1.00 67.31 178 ASN A C 1
ATOM 1309 O O . ASN A 1 178 ? 220.413 206.419 218.515 1.00 67.31 178 ASN A O 1
ATOM 1314 N N . GLY A 1 179 ? 222.482 205.689 218.013 1.00 74.39 179 GLY A N 1
ATOM 1315 C CA . GLY A 1 179 ? 222.547 204.786 219.145 1.00 74.39 179 GLY A CA 1
ATOM 1316 C C . GLY A 1 179 ? 222.774 205.472 220.477 1.00 74.39 179 GLY A C 1
ATOM 1317 O O . GLY A 1 179 ? 223.626 205.049 221.263 1.00 74.39 179 GLY A O 1
ATOM 1318 N N . THR A 1 180 ? 222.016 206.532 220.740 1.00 79.92 180 THR A N 1
ATOM 1319 C CA . THR A 1 180 ? 222.097 207.215 222.022 1.00 79.92 180 THR A CA 1
ATOM 1320 C C . THR A 1 180 ? 221.422 206.390 223.112 1.00 79.92 180 THR A C 1
ATOM 1321 O O . THR A 1 180 ? 220.606 205.505 222.839 1.00 79.92 180 THR A O 1
ATOM 1325 N N . GLU A 1 181 ? 221.783 206.682 224.360 1.00 85.06 181 GLU A N 1
ATOM 1326 C CA . GLU A 1 181 ? 221.162 206.011 225.493 1.00 85.06 181 GLU A CA 1
ATOM 1327 C C . GLU A 1 181 ? 219.673 206.337 225.540 1.00 85.06 181 GLU A C 1
ATOM 1328 O O . GLU A 1 181 ? 219.275 207.493 225.371 1.00 85.06 181 GLU A O 1
ATOM 1334 N N . LEU A 1 182 ? 218.854 205.298 225.738 1.00 85.40 182 LEU A N 1
ATOM 1335 C CA . LEU A 1 182 ? 217.393 205.366 225.707 1.00 85.40 182 LEU A CA 1
ATOM 1336 C C . LEU A 1 182 ? 216.867 205.636 224.300 1.00 85.40 182 LEU A C 1
ATOM 1337 O O . LEU A 1 182 ? 215.651 205.652 224.082 1.00 85.40 182 LEU A O 1
ATOM 1342 N N . GLY A 1 183 ? 217.769 205.849 223.341 1.00 83.22 183 GLY A N 1
ATOM 1343 C CA . GLY A 1 183 ? 217.374 205.784 221.944 1.00 83.22 183 GLY A CA 1
ATOM 1344 C C . GLY A 1 183 ? 217.596 204.398 221.374 1.00 83.22 183 GLY A C 1
ATOM 1345 O O . GLY A 1 183 ? 216.688 203.799 220.791 1.00 83.22 183 GLY A O 1
ATOM 1346 N N . ALA A 1 184 ? 218.808 203.873 221.534 1.00 79.93 184 ALA A N 1
ATOM 1347 C CA . ALA A 1 184 ? 219.084 202.452 221.411 1.00 79.93 184 ALA A CA 1
ATOM 1348 C C . ALA A 1 184 ? 219.395 201.936 222.806 1.00 79.93 184 ALA A C 1
ATOM 1349 O O . ALA A 1 184 ? 220.401 202.323 223.407 1.00 79.93 184 ALA A O 1
ATOM 1351 N N . GLU A 1 185 ? 218.526 201.062 223.319 1.00 78.41 185 GLU A N 1
ATOM 1352 C CA . GLU A 1 185 ? 218.530 200.747 224.744 1.00 78.41 185 GLU A CA 1
ATOM 1353 C C . GLU A 1 185 ? 219.764 199.975 225.193 1.00 78.41 185 GLU A C 1
ATOM 1354 O O . GLU A 1 185 ? 219.950 199.808 226.404 1.00 78.41 185 GLU A O 1
ATOM 1360 N N . ARG A 1 186 ? 220.601 199.507 224.264 1.00 78.19 186 ARG A N 1
ATOM 1361 C CA . ARG A 1 186 ? 221.850 198.819 224.597 1.00 78.19 186 ARG A CA 1
ATOM 1362 C C . ARG A 1 186 ? 221.581 197.603 225.486 1.00 78.19 186 ARG A C 1
ATOM 1363 O O . ARG A 1 186 ? 221.948 197.565 226.663 1.00 78.19 186 ARG A O 1
ATOM 1371 N N . LEU A 1 187 ? 220.899 196.610 224.912 1.00 75.23 187 LEU A N 1
ATOM 1372 C CA . LEU A 1 187 ? 220.503 195.436 225.683 1.00 75.23 187 LEU A CA 1
ATOM 1373 C C . LEU A 1 187 ? 221.716 194.650 226.168 1.00 75.23 187 LEU A C 1
ATOM 1374 O O . LEU A 1 187 ? 221.805 194.290 227.348 1.00 75.23 187 LEU A O 1
ATOM 1379 N N . ILE A 1 188 ? 222.665 194.374 225.274 1.00 68.54 188 ILE A N 1
ATOM 1380 C CA . ILE A 1 188 ? 223.806 193.541 225.638 1.00 68.54 188 ILE A CA 1
ATOM 1381 C C . ILE A 1 188 ? 225.023 194.419 225.893 1.00 68.54 188 ILE A C 1
ATOM 1382 O O . ILE A 1 188 ? 225.510 194.511 227.027 1.00 68.54 188 ILE A O 1
ATOM 1387 N N . SER A 1 189 ? 225.506 195.082 224.845 1.00 68.55 189 SER A N 1
ATOM 1388 C CA . SER A 1 189 ? 226.616 196.019 224.948 1.00 68.55 189 SER A CA 1
ATOM 1389 C C . SER A 1 189 ? 226.752 196.741 223.616 1.00 68.55 189 SER A C 1
ATOM 1390 O O . SER A 1 189 ? 226.886 196.117 222.561 1.00 68.55 189 SER A O 1
ATOM 1393 N N . GLY A 1 190 ? 226.729 198.070 223.683 1.00 68.63 190 GLY A N 1
ATOM 1394 C CA . GLY A 1 190 ? 226.887 198.907 222.509 1.00 68.63 190 GLY A CA 1
ATOM 1395 C C . GLY A 1 190 ? 225.972 198.557 221.353 1.00 68.63 190 GLY A C 1
ATOM 1396 O O . GLY A 1 190 ? 226.360 198.699 220.190 1.00 68.63 190 GLY A O 1
ATOM 1397 N N . SER A 1 191 ? 224.755 198.101 221.652 1.00 66.80 191 SER A N 1
ATOM 1398 C CA . SER A 1 191 ? 223.783 197.772 220.610 1.00 66.80 191 SER A CA 1
ATOM 1399 C C . SER A 1 191 ? 223.257 199.094 220.073 1.00 66.80 191 SER A C 1
ATOM 1400 O O . SER A 1 191 ? 222.254 199.631 220.544 1.00 66.80 191 SER A O 1
ATOM 1403 N N . TYR A 1 192 ? 223.951 199.622 219.072 1.00 56.75 192 TYR A N 1
ATOM 1404 C CA . TYR A 1 192 ? 223.718 200.971 218.588 1.00 56.75 192 TYR A CA 1
ATOM 1405 C C . TYR A 1 192 ? 222.432 201.052 217.767 1.00 56.75 192 TYR A C 1
ATOM 1406 O O . TYR A 1 192 ? 221.627 200.118 217.716 1.00 56.75 192 TYR A O 1
ATOM 1415 N N . GLY A 1 193 ? 222.251 202.205 217.124 1.00 53.84 193 GLY A N 1
ATOM 1416 C CA . GLY A 1 193 ? 220.976 202.662 216.600 1.00 53.84 193 GLY A CA 1
ATOM 1417 C C . GLY A 1 193 ? 220.073 201.669 215.899 1.00 53.84 193 GLY A C 1
ATOM 1418 O O . GLY A 1 193 ? 220.536 200.768 215.193 1.00 53.84 193 GLY A O 1
ATOM 1419 N N . SER A 1 194 ? 218.769 201.836 216.102 1.00 46.84 194 SER A N 1
ATOM 1420 C CA . SER A 1 194 ? 217.782 200.991 215.448 1.00 46.84 194 SER A CA 1
ATOM 1421 C C . SER A 1 194 ? 217.214 201.685 214.218 1.00 46.84 194 SER A C 1
ATOM 1422 O O . SER A 1 194 ? 217.199 202.916 214.129 1.00 46.84 194 SER A O 1
ATOM 1425 N N . LEU A 1 195 ? 216.743 200.888 213.263 1.00 43.60 195 LEU A N 1
ATOM 1426 C CA . LEU A 1 195 ? 216.098 201.388 212.057 1.00 43.60 195 LEU A CA 1
ATOM 1427 C C . LEU A 1 195 ? 214.728 200.740 211.928 1.00 43.60 195 LEU A C 1
ATOM 1428 O O . LEU A 1 195 ? 214.604 199.517 212.050 1.00 43.60 195 LEU A O 1
ATOM 1433 N N . LEU A 1 196 ? 213.703 201.564 211.693 1.00 40.41 196 LEU A N 1
ATOM 1434 C CA . LEU A 1 196 ? 212.320 201.099 211.557 1.00 40.41 196 LEU A CA 1
ATOM 1435 C C . LEU A 1 196 ? 211.837 200.395 212.824 1.00 40.41 196 LEU A C 1
ATOM 1436 O O . LEU A 1 196 ? 210.962 199.529 212.779 1.00 40.41 196 LEU A O 1
ATOM 1441 N N . GLY A 1 197 ? 212.410 200.770 213.966 1.00 41.94 197 GLY A N 1
ATOM 1442 C CA . GLY A 1 197 ? 212.034 200.204 215.239 1.00 41.94 197 GLY A CA 1
ATOM 1443 C C . GLY A 1 197 ? 212.697 198.887 215.580 1.00 41.94 197 GLY A C 1
ATOM 1444 O O . GLY A 1 197 ? 212.397 198.315 216.634 1.00 41.94 197 GLY A O 1
ATOM 1445 N N . ALA A 1 198 ? 213.583 198.386 214.725 1.00 43.20 198 ALA A N 1
ATOM 1446 C CA . ALA A 1 198 ? 214.280 197.129 214.956 1.00 43.20 198 ALA A CA 1
ATOM 1447 C C . ALA A 1 198 ? 215.735 197.411 215.299 1.00 43.20 198 ALA A C 1
ATOM 1448 O O . ALA A 1 198 ? 216.452 198.035 214.510 1.00 43.20 198 ALA A O 1
ATOM 1450 N N . GLU A 1 199 ? 216.168 196.944 216.466 1.00 47.35 199 GLU A N 1
ATOM 1451 C CA . GLU A 1 199 ? 217.536 197.172 216.905 1.00 47.35 199 GLU A CA 1
ATOM 1452 C C . GLU A 1 199 ? 218.512 196.324 216.098 1.00 47.35 199 GLU A C 1
ATOM 1453 O O . GLU A 1 199 ? 218.187 195.226 215.640 1.00 47.35 199 GLU A O 1
ATOM 1459 N N . VAL A 1 200 ? 219.725 196.846 215.931 1.00 41.66 200 VAL A N 1
ATOM 1460 C CA . VAL A 1 200 ? 220.760 196.215 215.122 1.00 41.66 200 VAL A CA 1
ATOM 1461 C C . VAL A 1 200 ? 221.914 195.821 216.033 1.00 41.66 200 VAL A C 1
ATOM 1462 O O . VAL A 1 200 ? 222.406 196.644 216.814 1.00 41.66 200 VAL A O 1
ATOM 1466 N N . ILE A 1 201 ? 222.341 194.565 215.931 1.00 38.77 201 ILE A N 1
ATOM 1467 C CA . ILE A 1 201 ? 223.438 194.025 216.723 1.00 38.77 201 ILE A CA 1
ATOM 1468 C C . ILE A 1 201 ? 224.370 193.268 215.787 1.00 38.77 201 ILE A C 1
ATOM 1469 O O . ILE A 1 201 ? 223.913 192.561 214.882 1.00 38.77 201 ILE A O 1
ATOM 1474 N N . ARG A 1 202 ? 225.674 193.419 215.998 1.00 39.74 202 ARG A N 1
ATOM 1475 C CA . ARG A 1 202 ? 226.686 192.803 215.151 1.00 39.74 202 ARG A CA 1
ATOM 1476 C C . ARG A 1 202 ? 227.235 191.555 215.829 1.00 39.74 202 ARG A C 1
ATOM 1477 O O . ARG A 1 202 ? 227.493 191.561 217.037 1.00 39.74 202 ARG A O 1
ATOM 1485 N N . SER A 1 203 ? 227.411 190.492 215.049 1.00 39.68 203 SER A N 1
ATOM 1486 C CA . SER A 1 203 ? 227.991 189.246 215.528 1.00 39.68 203 SER A CA 1
ATOM 1487 C C . SER A 1 203 ? 228.878 188.659 214.441 1.00 39.68 203 SER A C 1
ATOM 1488 O O . SER A 1 203 ? 228.448 188.505 213.294 1.00 39.68 203 SER A O 1
ATOM 14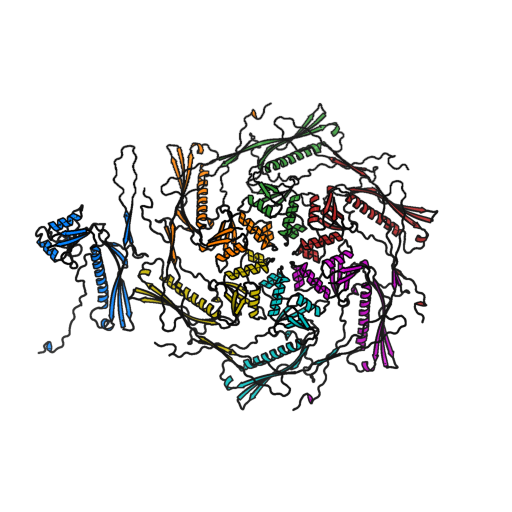91 N N . ARG A 1 204 ? 230.114 188.328 214.806 1.00 39.21 204 ARG A N 1
ATOM 1492 C CA . ARG A 1 204 ? 231.090 187.817 213.854 1.00 39.21 204 ARG A CA 1
ATOM 1493 C C . ARG A 1 204 ? 230.943 186.326 213.584 1.00 39.21 204 ARG A C 1
ATOM 1494 O O . ARG A 1 204 ? 231.599 185.811 212.674 1.00 39.21 204 ARG A O 1
ATOM 1502 N N . LYS A 1 205 ? 230.108 185.620 214.350 1.00 39.79 205 LYS A N 1
ATOM 1503 C CA . LYS A 1 205 ? 229.889 184.202 214.083 1.00 39.79 205 LYS A CA 1
ATOM 1504 C C . LYS A 1 205 ? 229.126 183.999 212.781 1.00 39.79 205 LYS A C 1
ATOM 1505 O O . LYS A 1 205 ? 229.360 183.023 212.060 1.00 39.79 205 LYS A O 1
ATOM 1511 N N . LEU A 1 206 ? 228.210 184.910 212.463 1.00 42.79 206 LEU A N 1
ATOM 1512 C CA . LEU A 1 206 ? 227.438 184.818 211.232 1.00 42.79 206 LEU A CA 1
ATOM 1513 C C . LEU A 1 206 ? 228.283 185.261 210.045 1.00 42.79 206 LEU A C 1
ATOM 1514 O O . LEU A 1 206 ? 228.876 186.344 210.063 1.00 42.79 206 LEU A O 1
ATOM 1519 N N . ALA A 1 207 ? 228.333 184.425 209.014 1.00 45.68 207 ALA A N 1
ATOM 1520 C CA . ALA A 1 207 ? 229.037 184.774 207.792 1.00 45.68 207 ALA A CA 1
ATOM 1521 C C . ALA A 1 207 ? 228.188 185.722 206.947 1.00 45.68 207 ALA A C 1
ATOM 1522 O O . ALA A 1 207 ? 227.011 185.965 207.226 1.00 45.68 207 ALA A O 1
ATOM 1524 N N . GLU A 1 208 ? 228.807 186.269 205.904 1.00 47.36 208 GLU A N 1
ATOM 1525 C CA . GLU A 1 208 ? 228.111 187.200 205.027 1.00 47.36 208 GLU A CA 1
ATOM 1526 C C . GLU A 1 208 ? 226.940 186.514 204.334 1.00 47.36 208 GLU A C 1
ATOM 1527 O O . GLU A 1 208 ? 227.003 185.329 203.994 1.00 47.36 208 GLU A O 1
ATOM 1533 N N . GLY A 1 209 ? 225.866 187.270 204.126 1.00 46.06 209 GLY A N 1
ATOM 1534 C CA . GLY A 1 209 ? 224.659 186.721 203.548 1.00 46.06 209 GLY A CA 1
ATOM 1535 C C . GLY A 1 209 ? 223.773 185.969 204.512 1.00 46.06 209 GLY A C 1
ATOM 1536 O O . GLY A 1 209 ? 222.984 185.126 204.074 1.00 46.06 209 GLY A O 1
ATOM 1537 N N . GLU A 1 210 ? 223.882 186.239 205.811 1.00 45.57 210 GLU A N 1
ATOM 1538 C CA . GLU A 1 210 ? 223.054 185.598 206.821 1.00 45.57 210 GLU A CA 1
ATOM 1539 C C . GLU A 1 210 ? 222.565 186.639 207.816 1.00 45.57 210 GLU A C 1
ATOM 1540 O O . GLU A 1 210 ? 223.177 187.696 207.986 1.00 45.57 210 GLU A O 1
ATOM 1546 N N . GLY A 1 211 ? 221.450 186.329 208.470 1.00 43.17 211 GLY A N 1
ATOM 1547 C CA . GLY A 1 211 ? 220.897 187.214 209.476 1.00 43.17 211 GLY A CA 1
ATOM 1548 C C . GLY A 1 211 ? 219.709 186.583 210.160 1.00 43.17 211 GLY A C 1
ATOM 1549 O O . GLY A 1 211 ? 219.027 185.720 209.599 1.00 43.17 211 GLY A O 1
ATOM 1550 N N . LEU A 1 212 ? 219.462 187.032 211.389 1.00 38.28 212 LEU A N 1
ATOM 1551 C CA . LEU A 1 212 ? 218.352 186.550 212.198 1.00 38.28 212 LEU A CA 1
ATOM 1552 C C . LEU A 1 212 ? 217.495 187.729 212.629 1.00 38.28 212 LEU A C 1
ATOM 1553 O O . LEU A 1 212 ? 218.010 188.820 212.890 1.00 38.28 212 LEU A O 1
ATOM 1558 N N . LEU A 1 213 ? 216.187 187.505 212.703 1.00 35.75 213 LEU A N 1
ATOM 1559 C CA . LEU A 1 213 ? 215.234 188.518 213.135 1.00 35.75 213 LEU A CA 1
ATOM 1560 C C . LEU A 1 213 ? 214.366 187.935 214.240 1.00 35.75 213 LEU A C 1
ATOM 1561 O O . LEU A 1 213 ? 213.772 186.867 214.067 1.00 35.75 213 LEU A O 1
ATOM 1566 N N . PHE A 1 214 ? 214.292 188.638 215.369 1.00 35.00 214 PHE A N 1
ATOM 1567 C CA . PHE A 1 214 ? 213.599 188.148 216.550 1.00 35.00 214 PHE A CA 1
ATOM 1568 C C . PHE A 1 214 ? 212.450 189.076 216.916 1.00 35.00 214 PHE A C 1
ATOM 1569 O O . PHE A 1 214 ? 212.397 190.231 216.485 1.00 35.00 214 PHE A O 1
ATOM 1577 N N . LYS A 1 215 ? 211.530 188.550 217.721 1.00 38.47 215 LYS A N 1
ATOM 1578 C CA . LYS A 1 215 ? 210.437 189.316 218.301 1.00 38.47 215 LYS A CA 1
ATOM 1579 C C . LYS A 1 215 ? 210.359 188.995 219.786 1.00 38.47 215 LYS A C 1
ATOM 1580 O O . LYS A 1 215 ? 210.085 187.851 220.162 1.00 38.47 215 LYS A O 1
ATOM 1586 N N . VAL A 1 216 ? 210.596 190.000 220.624 1.00 41.41 216 VAL A N 1
ATOM 1587 C CA . VAL A 1 216 ? 210.710 189.813 222.066 1.00 41.41 216 VAL A CA 1
ATOM 1588 C C . VAL A 1 216 ? 209.471 190.396 222.736 1.00 41.41 216 VAL A C 1
ATOM 1589 O O . VAL A 1 216 ? 209.133 191.570 222.535 1.00 41.41 216 VAL A O 1
ATOM 1593 N N . VAL A 1 217 ? 208.769 189.561 223.500 1.00 45.01 217 VAL A N 1
ATOM 1594 C CA . VAL A 1 217 ? 207.653 190.007 224.326 1.00 45.01 217 VAL A CA 1
ATOM 1595 C C . VAL A 1 217 ? 207.937 189.608 225.768 1.00 45.01 217 VAL A C 1
ATOM 1596 O O . VAL A 1 217 ? 208.906 188.892 226.045 1.00 45.01 217 VAL A O 1
ATOM 1600 N N . ALA A 1 218 ? 207.100 190.073 226.693 1.00 46.89 218 ALA A N 1
ATOM 1601 C CA . ALA A 1 218 ? 207.354 189.943 228.123 1.00 46.89 218 ALA A CA 1
ATOM 1602 C C . ALA A 1 218 ? 207.393 188.502 228.616 1.00 46.89 218 ALA A C 1
ATOM 1603 O O . ALA A 1 218 ? 208.303 188.141 229.368 1.00 46.89 218 ALA A O 1
ATOM 1605 N N . ASN A 1 219 ? 206.437 187.664 228.215 1.00 47.62 219 ASN A N 1
ATOM 1606 C CA . ASN A 1 219 ? 206.300 186.337 228.804 1.00 47.62 219 ASN A CA 1
ATOM 1607 C C . ASN A 1 219 ? 206.392 185.194 227.799 1.00 47.62 219 ASN A C 1
ATOM 1608 O O . ASN A 1 219 ? 206.508 184.038 228.219 1.00 47.62 219 ASN A O 1
ATOM 1613 N N . GLN A 1 220 ? 206.340 185.472 226.494 1.00 45.83 220 GLN A N 1
ATOM 1614 C CA . GLN A 1 220 ? 206.478 184.411 225.506 1.00 45.83 220 GLN A CA 1
ATOM 1615 C C . GLN A 1 220 ? 207.868 184.475 224.891 1.00 45.83 220 GLN A C 1
ATOM 1616 O O . GLN A 1 220 ? 208.131 185.351 224.054 1.00 45.83 220 GLN A O 1
ATOM 1622 N N . PRO A 1 221 ? 208.783 183.582 225.252 1.00 40.01 221 PRO A N 1
ATOM 1623 C CA . PRO A 1 221 ? 210.121 183.626 224.655 1.00 40.01 221 PRO A CA 1
ATOM 1624 C C . PRO A 1 221 ? 210.185 182.869 223.340 1.00 40.01 221 PRO A C 1
ATOM 1625 O O . PRO A 1 221 ? 209.253 182.140 222.987 1.00 40.01 221 PRO A O 1
ATOM 1629 N N . ALA A 1 222 ? 211.281 183.042 222.606 1.00 36.34 222 ALA A N 1
ATOM 1630 C CA . ALA A 1 222 ? 211.531 182.295 221.381 1.00 36.34 222 ALA A CA 1
ATOM 1631 C C . ALA A 1 222 ? 212.429 181.089 221.620 1.00 36.34 222 ALA A C 1
ATOM 1632 O O . ALA A 1 222 ? 212.231 180.035 221.010 1.00 36.34 222 ALA A O 1
ATOM 1634 N N . LEU A 1 223 ? 213.411 181.226 222.505 1.00 35.86 223 LEU A N 1
ATOM 1635 C CA . LEU A 1 223 ? 214.317 180.147 222.866 1.00 35.86 223 LEU A CA 1
ATOM 1636 C C . LEU A 1 223 ? 214.267 179.915 224.370 1.00 35.86 223 LEU A C 1
ATOM 1637 O O . LEU A 1 223 ? 214.197 180.868 225.152 1.00 35.86 223 LEU A O 1
ATOM 1642 N N . LYS A 1 224 ? 214.303 178.648 224.767 1.00 35.96 224 LYS A N 1
ATOM 1643 C CA . LYS A 1 224 ? 214.309 178.261 226.169 1.00 35.96 224 LYS A CA 1
ATOM 1644 C C . LYS A 1 224 ? 215.544 177.422 226.460 1.00 35.96 224 LYS A C 1
ATOM 1645 O O . LYS A 1 224 ? 215.900 176.533 225.680 1.00 35.96 224 LYS A O 1
ATOM 1651 N N . LEU A 1 225 ? 216.194 177.710 227.582 1.00 35.27 225 LEU A N 1
ATOM 1652 C CA . LEU A 1 225 ? 217.398 177.006 228.003 1.00 35.27 225 LEU A CA 1
ATOM 1653 C C . LEU A 1 225 ? 217.070 176.163 229.227 1.00 35.27 225 LEU A C 1
ATOM 1654 O O . LEU A 1 225 ? 216.839 176.703 230.314 1.00 35.27 225 LEU A O 1
ATOM 1659 N N . VAL A 1 226 ? 217.051 174.846 229.048 1.00 33.15 226 VAL A N 1
ATOM 1660 C CA . VAL A 1 226 ? 216.774 173.904 230.126 1.00 33.15 226 VAL A CA 1
ATOM 1661 C C . VAL A 1 226 ? 218.079 173.584 230.837 1.00 33.15 226 VAL A C 1
ATOM 1662 O O . VAL A 1 226 ? 219.091 173.276 230.195 1.00 33.15 226 VAL A O 1
ATOM 1666 N N . SER A 1 227 ? 218.062 173.659 232.165 1.00 34.46 227 SER A N 1
ATOM 1667 C CA . SER A 1 227 ? 219.251 173.433 232.974 1.00 34.46 227 SER A CA 1
ATOM 1668 C C . SER A 1 227 ? 218.976 172.332 233.985 1.00 34.46 227 SER A C 1
ATOM 1669 O O . SER A 1 227 ? 218.008 172.412 234.747 1.00 34.46 227 SER A O 1
ATOM 1672 N N . LYS A 1 228 ? 219.830 171.309 233.989 1.00 32.71 228 LYS A N 1
ATOM 1673 C CA . LYS A 1 228 ? 219.747 170.226 234.959 1.00 32.71 228 LYS A CA 1
ATOM 1674 C C . LYS A 1 228 ? 220.803 170.314 236.049 1.00 32.71 228 LYS A C 1
ATOM 1675 O O . LYS A 1 228 ? 220.509 169.993 237.202 1.00 32.71 228 LYS A O 1
ATOM 1681 N N . ARG A 1 229 ? 222.014 170.757 235.717 1.00 33.16 229 ARG A N 1
ATOM 1682 C CA . ARG A 1 229 ? 223.059 170.959 236.710 1.00 33.16 229 ARG A CA 1
ATOM 1683 C C . ARG A 1 229 ? 224.077 171.923 236.116 1.00 33.16 229 ARG A C 1
ATOM 1684 O O . ARG A 1 229 ? 224.273 171.949 234.899 1.00 33.16 229 ARG A O 1
ATOM 1692 N N . ALA A 1 230 ? 224.718 172.711 236.976 1.00 36.07 230 ALA A N 1
ATOM 1693 C CA . ALA A 1 230 ? 225.566 173.803 236.524 1.00 36.07 230 ALA A CA 1
ATOM 1694 C C . ALA A 1 230 ? 227.003 173.329 236.311 1.00 36.07 230 ALA A C 1
ATOM 1695 O O . ALA A 1 230 ? 227.306 172.134 236.315 1.00 36.07 230 ALA A O 1
ATOM 1697 N N . VAL A 1 231 ? 227.905 174.292 236.109 1.00 37.43 231 VAL A N 1
ATOM 1698 C CA . VAL A 1 231 ? 229.301 173.964 235.850 1.00 37.43 231 VAL A CA 1
ATOM 1699 C C . VAL A 1 231 ? 229.997 173.604 237.152 1.00 37.43 231 VAL A C 1
ATOM 1700 O O . VAL A 1 231 ? 229.868 174.307 238.162 1.00 37.43 231 VAL A O 1
ATOM 1704 N N . GLN A 1 232 ? 230.742 172.501 237.135 1.00 39.66 232 GLN A N 1
ATOM 1705 C CA . GLN A 1 232 ? 231.523 172.063 238.283 1.00 39.66 232 GLN A CA 1
ATOM 1706 C C . GLN A 1 232 ? 232.903 171.621 237.821 1.00 39.66 232 GLN A C 1
ATOM 1707 O O . GLN A 1 232 ? 233.042 170.981 236.775 1.00 39.66 232 GLN A O 1
ATOM 1713 N N . VAL A 1 233 ? 233.917 171.962 238.611 1.00 40.82 233 VAL A N 1
ATOM 1714 C CA . VAL A 1 233 ? 235.310 171.655 238.306 1.00 40.82 233 VAL A CA 1
ATOM 1715 C C . VAL A 1 233 ? 235.862 170.779 239.420 1.00 40.82 233 VAL A C 1
ATOM 1716 O O . VAL A 1 233 ? 235.681 171.085 240.605 1.00 40.82 233 VAL A O 1
ATOM 1720 N N . GLU A 1 234 ? 236.532 169.692 239.043 1.00 38.19 234 GLU A N 1
ATOM 1721 C CA . GLU A 1 234 ? 237.102 168.754 239.998 1.00 38.19 234 GLU A CA 1
ATOM 1722 C C . GLU A 1 234 ? 238.523 168.405 239.580 1.00 38.19 234 GLU A C 1
ATOM 1723 O O . GLU A 1 234 ? 238.887 168.519 238.407 1.00 38.19 234 GLU A O 1
ATOM 1729 N N . THR A 1 235 ? 239.323 167.978 240.555 1.00 37.71 235 THR A N 1
ATOM 1730 C CA . THR A 1 235 ? 240.758 167.820 240.377 1.00 37.71 235 THR A CA 1
ATOM 1731 C C . THR A 1 235 ? 241.195 166.449 240.881 1.00 37.71 235 THR A C 1
ATOM 1732 O O . THR A 1 235 ? 240.622 165.899 241.825 1.00 37.71 235 THR A O 1
ATOM 1736 N N . ASP A 1 236 ? 242.221 165.900 240.233 1.00 38.18 236 ASP A N 1
ATOM 1737 C CA . ASP A 1 236 ? 242.816 164.635 240.640 1.00 38.18 236 ASP A CA 1
ATOM 1738 C C . ASP A 1 236 ? 244.292 164.659 240.274 1.00 38.18 236 ASP A C 1
ATOM 1739 O O . ASP A 1 236 ? 244.732 165.467 239.452 1.00 38.18 236 ASP A O 1
ATOM 1744 N N . ARG A 1 237 ? 245.053 163.760 240.895 1.00 39.40 237 ARG A N 1
ATOM 1745 C CA . ARG A 1 237 ? 246.502 163.730 240.751 1.00 39.40 237 ARG A CA 1
ATOM 1746 C C . ARG A 1 237 ? 246.957 162.349 240.303 1.00 39.40 237 ARG A C 1
ATOM 1747 O O . ARG A 1 237 ? 246.467 161.331 240.802 1.00 39.40 237 ARG A O 1
ATOM 1755 N N . ASP A 1 238 ? 247.897 162.321 239.357 1.00 38.80 238 ASP A N 1
ATOM 1756 C CA . ASP A 1 238 ? 248.483 161.083 238.852 1.00 38.80 238 ASP A CA 1
ATOM 1757 C C . ASP A 1 238 ? 249.855 160.905 239.494 1.00 38.80 238 ASP A C 1
ATOM 1758 O O . ASP A 1 238 ? 250.779 161.680 239.226 1.00 38.80 238 ASP A O 1
ATOM 1763 N N . ILE A 1 239 ? 249.983 159.882 240.341 1.00 39.21 239 ILE A N 1
ATOM 1764 C CA . ILE A 1 239 ? 251.206 159.698 241.118 1.00 39.21 239 ILE A CA 1
ATOM 1765 C C . ILE A 1 239 ? 252.360 159.252 240.226 1.00 39.21 239 ILE A C 1
ATOM 1766 O O . ILE A 1 239 ? 253.500 159.703 240.392 1.00 39.21 239 ILE A O 1
ATOM 1771 N N . THR A 1 240 ? 252.086 158.364 239.267 1.00 38.37 240 THR A N 1
ATOM 1772 C CA . THR A 1 240 ? 253.164 157.723 238.515 1.00 38.37 240 THR A CA 1
ATOM 1773 C C . THR A 1 240 ? 253.964 158.729 237.694 1.00 38.37 240 THR A C 1
ATOM 1774 O O . THR A 1 240 ? 255.194 158.637 237.619 1.00 38.37 240 THR A O 1
ATOM 1778 N N . ARG A 1 241 ? 253.290 159.690 237.066 1.00 37.83 241 ARG A N 1
ATOM 1779 C CA . ARG A 1 241 ? 253.962 160.679 236.233 1.00 37.83 241 ARG A CA 1
ATOM 1780 C C . ARG A 1 241 ? 254.043 162.053 236.883 1.00 37.83 241 ARG A C 1
ATOM 1781 O O . ARG A 1 241 ? 254.616 162.969 236.285 1.00 37.83 241 ARG A O 1
ATOM 1789 N N . LYS A 1 242 ? 253.482 162.216 238.082 1.00 37.86 242 LYS A N 1
ATOM 1790 C CA . LYS A 1 242 ? 253.526 163.480 238.820 1.00 37.86 242 LYS A CA 1
ATOM 1791 C C . LYS A 1 242 ? 252.874 164.609 238.022 1.00 37.86 242 LYS A C 1
ATOM 1792 O O . LYS A 1 242 ? 253.453 165.678 237.824 1.00 37.86 242 LYS A O 1
ATOM 1798 N N . VAL A 1 243 ? 251.646 164.361 237.563 1.00 36.69 243 VAL A N 1
ATOM 1799 C CA . VAL A 1 243 ? 250.874 165.346 236.820 1.00 36.69 243 VAL A CA 1
ATOM 1800 C C . VAL A 1 243 ? 249.495 165.465 237.453 1.00 36.69 243 VAL A C 1
ATOM 1801 O O . VAL A 1 243 ? 249.049 164.593 238.201 1.00 36.69 243 VAL A O 1
ATOM 1805 N N . THR A 1 244 ? 248.821 166.568 237.140 1.00 38.20 244 THR A N 1
ATOM 1806 C CA . THR A 1 244 ? 247.503 166.874 237.679 1.00 38.20 244 THR A CA 1
ATOM 1807 C C . THR A 1 244 ? 246.491 166.878 236.542 1.00 38.20 244 THR A C 1
ATOM 1808 O O . THR A 1 244 ? 246.819 167.270 235.418 1.00 38.20 244 THR A O 1
ATOM 1812 N N . ILE A 1 245 ? 245.268 166.441 236.834 1.00 34.13 245 ILE A N 1
ATOM 1813 C CA . ILE A 1 245 ? 244.193 166.367 235.850 1.00 34.13 245 ILE A CA 1
ATOM 1814 C C . ILE A 1 245 ? 243.040 167.239 236.326 1.00 34.13 245 ILE A C 1
ATOM 1815 O O . ILE A 1 245 ? 242.618 167.145 237.485 1.00 34.13 245 ILE A O 1
ATOM 1820 N N . ILE A 1 246 ? 242.534 168.087 235.432 1.00 33.97 246 ILE A N 1
ATOM 1821 C CA . ILE A 1 246 ? 241.431 168.995 235.722 1.00 33.97 246 ILE A CA 1
ATOM 1822 C C . ILE A 1 246 ? 240.395 168.854 234.616 1.00 33.97 246 ILE A C 1
ATOM 1823 O O . ILE A 1 246 ? 240.725 168.993 233.433 1.00 33.97 246 ILE A O 1
ATOM 1828 N N . THR A 1 247 ? 239.147 168.579 234.998 1.00 36.21 247 THR A N 1
ATOM 1829 C CA . THR A 1 247 ? 238.058 168.425 234.042 1.00 36.21 247 THR A CA 1
ATOM 1830 C C . THR A 1 247 ? 236.824 169.161 234.545 1.00 36.21 247 THR A C 1
ATOM 1831 O O . THR A 1 247 ? 236.665 169.408 235.742 1.00 36.21 247 THR A O 1
ATOM 1835 N N . ALA A 1 248 ? 235.944 169.505 233.605 1.00 34.99 248 ALA A N 1
ATOM 1836 C CA . ALA A 1 248 ? 234.693 170.184 233.904 1.00 34.99 248 ALA A CA 1
ATOM 1837 C C . ALA A 1 248 ? 233.601 169.633 232.999 1.00 34.99 248 ALA A C 1
ATOM 1838 O O . ALA A 1 248 ? 233.876 169.065 231.940 1.00 34.99 248 ALA A O 1
ATOM 1840 N N . ASP A 1 249 ? 232.351 169.807 233.426 1.00 34.32 249 ASP A N 1
ATOM 1841 C CA . ASP A 1 249 ? 231.217 169.262 232.692 1.00 34.32 249 ASP A CA 1
ATOM 1842 C C . ASP A 1 249 ? 229.990 170.134 232.918 1.00 34.32 249 ASP A C 1
ATOM 1843 O O . ASP A 1 249 ? 229.925 170.917 233.869 1.00 34.32 249 ASP A O 1
ATOM 1848 N N . ASN A 1 250 ? 229.012 169.984 232.026 1.00 30.50 250 ASN A N 1
ATOM 1849 C CA . ASN A 1 250 ? 227.777 170.750 232.082 1.00 30.50 250 ASN A CA 1
ATOM 1850 C C . ASN A 1 250 ? 226.634 169.902 231.541 1.00 30.50 250 ASN A C 1
ATOM 1851 O O . ASN A 1 250 ? 226.818 169.095 230.627 1.00 30.50 250 ASN A O 1
ATOM 1856 N N . HIS A 1 251 ? 225.448 170.096 232.116 1.00 29.93 251 HIS A N 1
ATOM 1857 C CA . HIS A 1 251 ? 224.238 169.388 231.703 1.00 29.93 251 HIS A CA 1
ATOM 1858 C C . HIS A 1 251 ? 223.179 170.424 231.355 1.00 29.93 251 HIS A C 1
ATOM 1859 O O . HIS A 1 251 ? 222.688 171.135 232.238 1.00 29.93 251 HIS A O 1
ATOM 1866 N N . TYR A 1 252 ? 222.822 170.503 230.075 1.00 31.02 252 TYR A N 1
ATOM 1867 C CA . TYR A 1 252 ? 221.937 171.548 229.582 1.00 31.02 252 TYR A CA 1
ATOM 1868 C C . TYR A 1 252 ? 221.225 171.049 228.331 1.00 31.02 252 TYR A C 1
ATOM 1869 O O . TYR A 1 252 ? 221.491 169.950 227.835 1.00 31.02 252 TYR A O 1
ATOM 1878 N N . ALA A 1 253 ? 220.313 171.874 227.822 1.00 31.73 253 ALA A N 1
ATOM 1879 C CA . ALA A 1 253 ? 219.592 171.580 226.592 1.00 31.73 253 ALA A CA 1
ATOM 1880 C C . ALA A 1 253 ? 219.039 172.878 226.026 1.00 31.73 253 ALA A C 1
ATOM 1881 O O . ALA A 1 253 ? 218.532 173.725 226.766 1.00 31.73 253 ALA A O 1
ATOM 1883 N N . ALA A 1 254 ? 219.138 173.022 224.708 1.00 32.86 254 ALA A N 1
ATOM 1884 C CA . ALA A 1 254 ? 218.642 174.193 223.998 1.00 32.86 254 ALA A CA 1
ATOM 1885 C C . ALA A 1 254 ? 217.416 173.801 223.189 1.00 32.86 254 ALA A C 1
ATOM 1886 O O . ALA A 1 254 ? 217.457 172.833 222.423 1.00 32.86 254 ALA A O 1
ATOM 1888 N N . TYR A 1 255 ? 216.330 174.553 223.357 1.00 33.50 255 TYR A N 1
ATOM 1889 C CA . TYR A 1 255 ? 215.057 174.236 222.729 1.00 33.50 255 TYR A CA 1
ATOM 1890 C C . TYR A 1 255 ? 214.494 175.467 222.036 1.00 33.50 255 TYR A C 1
ATOM 1891 O O . TYR A 1 255 ? 214.670 176.597 222.499 1.00 33.50 255 TYR A O 1
ATOM 1900 N N . LEU A 1 256 ? 213.817 175.235 220.913 1.00 35.27 256 LEU A N 1
ATOM 1901 C CA . LEU A 1 256 ? 213.132 176.287 220.163 1.00 35.27 256 LEU A CA 1
ATOM 1902 C C . LEU A 1 256 ? 211.653 176.222 220.529 1.00 35.27 256 LEU A C 1
ATOM 1903 O O . LEU A 1 256 ? 210.890 175.449 219.944 1.00 35.27 256 LEU A O 1
ATOM 1908 N N . TYR A 1 257 ? 211.251 177.037 221.507 1.00 34.60 257 TYR A N 1
ATOM 1909 C CA . TYR A 1 257 ? 209.897 176.941 222.043 1.00 34.60 257 TYR A CA 1
ATOM 1910 C C . TYR A 1 257 ? 208.856 177.371 221.015 1.00 34.60 257 TYR A C 1
ATOM 1911 O O . TYR A 1 257 ? 207.860 176.670 220.805 1.00 34.60 257 TYR A O 1
ATOM 1920 N N . ASP A 1 258 ? 209.067 178.512 220.362 1.00 37.83 258 ASP A N 1
ATOM 1921 C CA . ASP A 1 258 ? 208.093 179.071 219.431 1.00 37.83 258 ASP A CA 1
ATOM 1922 C C . ASP A 1 258 ? 208.774 179.347 218.100 1.00 37.83 258 ASP A C 1
ATOM 1923 O O . ASP A 1 258 ? 209.776 180.068 218.050 1.00 37.83 258 ASP A O 1
ATOM 1928 N N . GLU A 1 259 ? 208.229 178.777 217.027 1.00 39.39 259 GLU A N 1
ATOM 1929 C CA . GLU A 1 259 ? 208.797 178.918 215.694 1.00 39.39 259 GLU A CA 1
ATOM 1930 C C . GLU A 1 259 ? 208.388 180.206 214.993 1.00 39.39 259 GLU A C 1
ATOM 1931 O O . GLU A 1 259 ? 208.988 180.549 213.970 1.00 39.39 259 GLU A O 1
ATOM 1937 N N . THR A 1 260 ? 207.390 180.922 215.506 1.00 39.44 260 THR A N 1
ATOM 1938 C CA . THR A 1 260 ? 206.870 182.104 214.833 1.00 39.44 260 THR A CA 1
ATOM 1939 C C . THR A 1 260 ? 207.440 183.408 215.376 1.00 39.44 260 THR A C 1
ATOM 1940 O O . THR A 1 260 ? 206.967 184.480 214.987 1.00 39.44 260 THR A O 1
ATOM 1944 N N . LYS A 1 261 ? 208.435 183.348 216.258 1.00 38.52 261 LYS A N 1
ATOM 1945 C CA . LYS A 1 261 ? 209.071 184.544 216.791 1.00 38.52 261 LYS A CA 1
ATOM 1946 C C . LYS A 1 261 ? 210.473 184.769 216.243 1.00 38.52 261 LYS A C 1
ATOM 1947 O O . LYS A 1 261 ? 211.176 185.661 216.729 1.00 38.52 261 LYS A O 1
ATOM 1953 N N . VAL A 1 262 ? 210.900 183.991 215.253 1.00 37.62 262 VAL A N 1
ATOM 1954 C CA . VAL A 1 262 ? 212.225 184.123 214.661 1.00 37.62 262 VAL A CA 1
ATOM 1955 C C . VAL A 1 262 ? 212.113 183.935 213.153 1.00 37.62 262 VAL A C 1
ATOM 1956 O O . VAL A 1 262 ? 211.353 183.083 212.677 1.00 37.62 262 VAL A O 1
ATOM 1960 N N . ILE A 1 263 ? 212.849 184.752 212.403 1.00 40.01 263 ILE A N 1
ATOM 1961 C CA . ILE A 1 263 ? 212.875 184.696 210.945 1.00 40.01 263 ILE A CA 1
ATOM 1962 C C . ILE A 1 263 ? 214.326 184.607 210.495 1.00 40.01 263 ILE A C 1
ATOM 1963 O O . ILE A 1 263 ? 215.173 185.384 210.952 1.00 40.01 263 ILE A O 1
ATOM 1968 N N . ASP A 1 264 ? 214.611 183.664 209.601 1.00 44.07 264 ASP A N 1
ATOM 1969 C CA . ASP A 1 264 ? 215.941 183.516 209.027 1.00 44.07 264 ASP A CA 1
ATOM 1970 C C . ASP A 1 264 ? 216.011 184.279 207.711 1.00 44.07 264 ASP A C 1
ATOM 1971 O O . ASP A 1 264 ? 215.180 184.071 206.821 1.00 44.07 264 ASP A O 1
ATOM 1976 N N . LEU A 1 265 ? 217.001 185.157 207.589 1.00 43.68 265 LEU A N 1
ATOM 1977 C CA . LEU A 1 265 ? 217.139 186.026 206.431 1.00 43.68 265 LEU A CA 1
ATOM 1978 C C . LEU A 1 265 ? 218.308 185.579 205.563 1.00 43.68 265 LEU A C 1
ATOM 1979 O O . LEU A 1 265 ? 219.190 184.832 205.992 1.00 43.68 265 LEU A O 1
ATOM 1984 N N . THR A 1 266 ? 218.292 186.053 204.319 1.00 45.57 266 THR A N 1
ATOM 1985 C CA . THR A 1 266 ? 219.370 185.837 203.363 1.00 45.57 266 THR A CA 1
ATOM 1986 C C . THR A 1 266 ? 219.542 187.115 202.559 1.00 45.57 266 THR A C 1
ATOM 1987 O O . THR A 1 266 ? 218.695 187.439 201.719 1.00 45.57 266 THR A O 1
ATOM 1991 N N . ILE A 1 267 ? 220.630 187.835 202.810 1.00 44.92 267 ILE A N 1
ATOM 1992 C CA . ILE A 1 267 ? 220.862 189.148 202.220 1.00 44.92 267 ILE A CA 1
ATOM 1993 C C . ILE A 1 267 ? 221.614 188.973 200.909 1.00 44.92 267 ILE A C 1
ATOM 1994 O O . ILE A 1 267 ? 222.666 188.324 200.868 1.00 44.92 267 ILE A O 1
ATOM 1999 N N . VAL A 1 268 ? 221.076 189.552 199.840 1.00 49.03 268 VAL A N 1
ATOM 2000 C CA . VAL A 1 268 ? 221.675 189.467 198.518 1.00 49.03 268 VAL A CA 1
ATOM 2001 C C . VAL A 1 268 ? 222.242 190.829 198.142 1.00 49.03 268 VAL A C 1
ATOM 2002 O O . VAL A 1 268 ? 221.816 191.875 198.642 1.00 49.03 268 VAL A O 1
ATOM 2006 N N . LYS A 1 269 ? 223.222 190.808 197.245 1.00 55.90 269 LYS A N 1
ATOM 2007 C CA . LYS A 1 269 ? 223.881 192.029 196.800 1.00 55.90 269 LYS A CA 1
ATOM 2008 C C . LYS A 1 269 ? 223.145 192.656 195.621 1.00 55.90 269 LYS A C 1
ATOM 2009 O O . LYS A 1 269 ? 223.707 193.468 194.887 1.00 55.90 269 LYS A O 1
ATOM 2015 N N . THR B 1 2 ? 120.958 136.080 266.639 1.00 47.78 2 THR B N 1
ATOM 2016 C CA . THR B 1 2 ? 121.912 136.603 267.610 1.00 47.78 2 THR B CA 1
ATOM 2017 C C . THR B 1 2 ? 123.023 137.384 266.917 1.00 47.78 2 THR B C 1
ATOM 2018 O O . THR B 1 2 ? 123.339 137.131 265.755 1.00 47.78 2 THR B O 1
ATOM 2022 N N . THR B 1 3 ? 123.609 138.338 267.638 1.00 46.98 3 THR B N 1
ATOM 2023 C CA . THR B 1 3 ? 124.703 139.123 267.084 1.00 46.98 3 THR B CA 1
ATOM 2024 C C . THR B 1 3 ? 125.920 138.241 266.838 1.00 46.98 3 THR B C 1
ATOM 2025 O O . THR B 1 3 ? 126.153 137.260 267.550 1.00 46.98 3 THR B O 1
ATOM 2029 N N . LYS B 1 4 ? 126.691 138.585 265.810 1.00 47.64 4 LYS B N 1
ATOM 2030 C CA . LYS B 1 4 ? 127.850 137.799 265.420 1.00 47.64 4 LYS B CA 1
ATOM 2031 C C . LYS B 1 4 ? 129.010 138.732 265.104 1.00 47.64 4 LYS B C 1
ATOM 2032 O O . LYS B 1 4 ? 128.890 139.958 265.171 1.00 47.64 4 LYS B O 1
ATOM 2038 N N . LEU B 1 5 ? 130.150 138.129 264.759 1.00 47.37 5 LEU B N 1
ATOM 2039 C CA . LEU B 1 5 ? 131.339 138.910 264.438 1.00 47.37 5 LEU B CA 1
ATOM 2040 C C . LEU B 1 5 ? 131.154 139.730 263.168 1.00 47.37 5 LEU B C 1
ATOM 2041 O O . LEU B 1 5 ? 131.668 140.851 263.075 1.00 47.37 5 LEU B O 1
ATOM 2046 N N . VAL B 1 6 ? 130.434 139.190 262.182 1.00 49.21 6 VAL B N 1
ATOM 2047 C CA . VAL B 1 6 ? 130.278 139.883 260.905 1.00 49.21 6 VAL B CA 1
ATOM 2048 C C . VAL B 1 6 ? 129.484 141.171 261.082 1.00 49.21 6 VAL B C 1
ATOM 2049 O O . VAL B 1 6 ? 129.638 142.124 260.309 1.00 49.21 6 VAL B O 1
ATOM 2053 N N . ASP B 1 7 ? 128.620 141.223 262.098 1.00 49.62 7 ASP B N 1
ATOM 2054 C CA . ASP B 1 7 ? 127.797 142.410 262.305 1.00 49.62 7 ASP B CA 1
ATOM 2055 C C . ASP B 1 7 ? 128.615 143.568 262.863 1.00 49.62 7 ASP B C 1
ATOM 2056 O O . ASP B 1 7 ? 128.434 144.719 262.448 1.00 49.62 7 ASP B O 1
ATOM 2061 N N . LEU B 1 8 ? 129.516 143.289 263.800 1.00 44.98 8 LEU B N 1
ATOM 2062 C CA . LEU B 1 8 ? 130.303 144.339 264.426 1.00 44.98 8 LEU B CA 1
ATOM 2063 C C . LEU B 1 8 ? 131.570 144.623 263.624 1.00 44.98 8 LEU B C 1
ATOM 2064 O O . LEU B 1 8 ? 132.027 143.808 262.818 1.00 44.98 8 LEU B O 1
ATOM 2069 N N . VAL B 1 9 ? 132.138 145.802 263.860 1.00 44.45 9 VAL B N 1
ATOM 2070 C CA . VAL B 1 9 ? 133.318 146.255 263.130 1.00 44.45 9 VAL B CA 1
ATOM 2071 C C . VAL B 1 9 ? 134.549 145.561 263.697 1.00 44.45 9 VAL B C 1
ATOM 2072 O O . VAL B 1 9 ? 134.784 145.582 264.909 1.00 44.45 9 VAL B O 1
ATOM 2076 N N . ASN B 1 10 ? 135.341 144.948 262.817 1.00 42.82 10 ASN B N 1
ATOM 2077 C CA . ASN B 1 10 ? 136.546 144.242 263.226 1.00 42.82 10 ASN B CA 1
ATOM 2078 C C . ASN B 1 10 ? 137.773 145.026 262.793 1.00 42.82 10 ASN B C 1
ATOM 2079 O O . ASN B 1 10 ? 138.058 145.090 261.586 1.00 42.82 10 ASN B O 1
ATOM 2084 N N . PRO B 1 11 ? 138.519 145.630 263.713 1.00 43.52 11 PRO B N 1
ATOM 2085 C CA . PRO B 1 11 ? 139.744 146.339 263.327 1.00 43.52 11 PRO B CA 1
ATOM 2086 C C . PRO B 1 11 ? 140.859 145.362 262.982 1.00 43.52 11 PRO B C 1
ATOM 2087 O O . PRO B 1 11 ? 140.679 144.144 262.949 1.00 43.52 11 PRO B O 1
ATOM 2091 N N . GLU B 1 12 ? 142.035 145.923 262.720 1.00 46.83 12 GLU B N 1
ATOM 2092 C CA . GLU B 1 12 ? 143.212 145.146 262.360 1.00 46.83 12 GLU B CA 1
ATOM 2093 C C . GLU B 1 12 ? 144.362 145.465 263.304 1.00 46.83 12 GLU B C 1
ATOM 2094 O O . GLU B 1 12 ? 144.407 146.544 263.904 1.00 46.83 12 GLU B O 1
ATOM 2100 N N . VAL B 1 13 ? 145.287 144.517 263.435 1.00 46.72 13 VAL B N 1
ATOM 2101 C CA . VAL B 1 13 ? 146.488 144.675 264.246 1.00 46.72 13 VAL B CA 1
ATOM 2102 C C . VAL B 1 13 ? 147.692 144.411 263.355 1.00 46.72 13 VAL B C 1
ATOM 2103 O O . VAL B 1 13 ? 147.705 143.434 262.597 1.00 46.72 13 VAL B O 1
ATOM 2107 N N . MET B 1 14 ? 148.697 145.278 263.445 1.00 47.88 14 MET B N 1
ATOM 2108 C CA . MET B 1 14 ? 149.854 145.239 262.563 1.00 47.88 14 MET B CA 1
ATOM 2109 C C . MET B 1 14 ? 151.122 145.076 263.389 1.00 47.88 14 MET B C 1
ATOM 2110 O O . MET B 1 14 ? 151.374 145.859 264.310 1.00 47.88 14 MET B O 1
ATOM 2115 N N . ALA B 1 15 ? 151.913 144.059 263.059 1.00 45.31 15 ALA B N 1
ATOM 2116 C CA . ALA B 1 15 ? 153.180 143.821 263.728 1.00 45.31 15 ALA B CA 1
ATOM 2117 C C . ALA B 1 15 ? 154.216 144.854 263.292 1.00 45.31 15 ALA B C 1
ATOM 2118 O O . ALA B 1 15 ? 154.065 145.495 262.249 1.00 45.31 15 ALA B O 1
ATOM 2120 N N . PRO B 1 16 ? 155.273 145.049 264.083 1.00 44.00 16 PRO B N 1
ATOM 2121 C CA . PRO B 1 16 ? 156.317 146.003 263.688 1.00 44.00 16 PRO B CA 1
ATOM 2122 C C . PRO B 1 16 ? 157.022 145.578 262.408 1.00 44.00 16 PRO B C 1
ATOM 2123 O O . PRO B 1 16 ? 157.140 144.390 262.099 1.00 44.00 16 PRO B O 1
ATOM 2127 N N . ILE B 1 17 ? 157.491 146.577 261.658 1.00 44.52 17 ILE B N 1
ATOM 2128 C CA . ILE B 1 17 ? 158.152 146.326 260.384 1.00 44.52 17 ILE B CA 1
ATOM 2129 C C . ILE B 1 17 ? 159.485 145.622 260.618 1.00 44.52 17 ILE B C 1
ATOM 2130 O O . ILE B 1 17 ? 160.086 145.713 261.698 1.00 44.52 17 ILE B O 1
ATOM 2135 N N . VAL B 1 18 ? 159.950 144.905 259.599 1.00 44.63 18 VAL B N 1
ATOM 2136 C CA . VAL B 1 18 ? 161.218 144.185 259.641 1.00 44.63 18 VAL B CA 1
ATOM 2137 C C . VAL B 1 18 ? 162.128 144.772 258.571 1.00 44.63 18 VAL B C 1
ATOM 2138 O O . VAL B 1 18 ? 161.745 144.859 257.398 1.00 44.63 18 VAL B O 1
ATOM 2142 N N . SER B 1 19 ? 163.331 145.172 258.973 1.00 46.88 19 SER B N 1
ATOM 2143 C CA . SER B 1 19 ? 164.290 145.741 258.042 1.00 46.88 19 SER B CA 1
ATOM 2144 C C . SER B 1 19 ? 164.969 144.641 257.230 1.00 46.88 19 SER B C 1
ATOM 2145 O O . SER B 1 19 ? 164.908 143.455 257.563 1.00 46.88 19 SER B O 1
ATOM 2148 N N . PHE B 1 20 ? 165.625 145.054 256.149 1.00 49.51 20 PHE B N 1
ATOM 2149 C CA . PHE B 1 20 ? 166.303 144.127 255.253 1.00 49.51 20 PHE B CA 1
ATOM 2150 C C . PHE B 1 20 ? 167.753 143.940 255.682 1.00 49.51 20 PHE B C 1
ATOM 2151 O O . PHE B 1 20 ? 168.415 144.898 256.094 1.00 49.51 20 PHE B O 1
ATOM 2159 N N . GLU B 1 21 ? 168.239 142.704 255.584 1.00 51.10 21 GLU B N 1
ATOM 2160 C CA . GLU B 1 21 ? 169.628 142.369 255.863 1.00 51.10 21 GLU B CA 1
ATOM 2161 C C . GLU B 1 21 ? 170.161 141.488 254.744 1.00 51.10 21 GLU B C 1
ATOM 2162 O O . GLU B 1 21 ? 169.412 140.709 254.147 1.00 51.10 21 GLU B O 1
ATOM 2168 N N . LEU B 1 22 ? 171.455 141.615 254.462 1.00 48.92 22 LEU B N 1
ATOM 2169 C CA . LEU B 1 22 ? 172.065 140.827 253.399 1.00 48.92 22 LEU B CA 1
ATOM 2170 C C . LEU B 1 22 ? 172.126 139.355 253.787 1.00 48.92 22 LEU B C 1
ATOM 2171 O O . LEU B 1 22 ? 172.363 139.009 254.948 1.00 48.92 22 LEU B O 1
ATOM 2176 N N . SER B 1 23 ? 171.911 138.486 252.802 1.00 47.63 23 SER B N 1
ATOM 2177 C CA . SER B 1 23 ? 171.942 137.046 253.020 1.00 47.63 23 SER B CA 1
ATOM 2178 C C . SER B 1 23 ? 173.296 136.421 252.714 1.00 47.63 23 SER B C 1
ATOM 2179 O O . SER B 1 23 ? 173.453 135.209 252.893 1.00 47.63 23 SER B O 1
ATOM 2182 N N . GLN B 1 24 ? 174.269 137.206 252.259 1.00 47.06 24 GLN B N 1
ATOM 2183 C CA . GLN B 1 24 ? 175.596 136.709 251.924 1.00 47.06 24 GLN B CA 1
ATOM 2184 C C . GLN B 1 24 ? 176.643 137.531 252.661 1.00 47.06 24 GLN B C 1
ATOM 2185 O O . GLN B 1 24 ? 176.599 138.765 252.636 1.00 47.06 24 GLN B O 1
ATOM 2191 N N . ALA B 1 25 ? 177.577 136.847 253.314 1.00 44.03 25 ALA B N 1
ATOM 2192 C CA . ALA B 1 25 ? 178.612 137.528 254.075 1.00 44.03 25 ALA B CA 1
ATOM 2193 C C . ALA B 1 25 ? 179.739 137.998 253.159 1.00 44.03 25 ALA B C 1
ATOM 2194 O O . ALA B 1 25 ? 179.900 137.528 252.029 1.00 44.03 25 ALA B O 1
ATOM 2196 N N . LEU B 1 26 ? 180.527 138.943 253.666 1.00 41.26 26 LEU B N 1
ATOM 2197 C CA . LEU B 1 26 ? 181.672 139.492 252.947 1.00 41.26 26 LEU B CA 1
ATOM 2198 C C . LEU B 1 26 ? 182.944 138.928 253.570 1.00 41.26 26 LEU B C 1
ATOM 2199 O O . LEU B 1 26 ? 183.234 139.185 254.742 1.00 41.26 26 LEU B O 1
ATOM 2204 N N . ARG B 1 27 ? 183.702 138.160 252.784 1.00 42.02 27 ARG B N 1
ATOM 2205 C CA . ARG B 1 27 ? 184.907 137.508 253.276 1.00 42.02 27 ARG B CA 1
ATOM 2206 C C . ARG B 1 27 ? 186.192 138.016 252.642 1.00 42.02 27 ARG B C 1
ATOM 2207 O O . ARG B 1 27 ? 187.268 137.775 253.198 1.00 42.02 27 ARG B O 1
ATOM 2215 N N . PHE B 1 28 ? 186.115 138.703 251.505 1.00 41.76 28 PHE B N 1
ATOM 2216 C CA . PHE B 1 28 ? 187.309 139.097 250.771 1.00 41.76 28 PHE B CA 1
ATOM 2217 C C . PHE B 1 28 ? 187.766 140.516 251.079 1.00 41.76 28 PHE B C 1
ATOM 2218 O O . PHE B 1 28 ? 188.935 140.837 250.839 1.00 41.76 28 PHE B O 1
ATOM 2226 N N . THR B 1 29 ? 186.883 141.369 251.593 1.00 41.95 29 THR B N 1
ATOM 2227 C CA . THR B 1 29 ? 187.304 142.708 251.996 1.00 41.95 29 THR B CA 1
ATOM 2228 C C . THR B 1 29 ? 188.329 142.704 253.128 1.00 41.95 29 THR B C 1
ATOM 2229 O O . THR B 1 29 ? 189.314 143.456 253.026 1.00 41.95 29 THR B O 1
ATOM 2233 N N . PRO B 1 30 ? 188.181 141.917 254.206 1.00 41.30 30 PRO B N 1
ATOM 2234 C CA . PRO B 1 30 ? 189.187 141.981 255.283 1.00 41.30 30 PRO B CA 1
ATOM 2235 C C . PRO B 1 30 ? 190.588 141.583 254.849 1.00 41.30 30 PRO B C 1
ATOM 2236 O O . PRO B 1 30 ? 191.562 141.948 255.519 1.00 41.30 30 PRO B O 1
ATOM 2240 N N . LEU B 1 31 ? 190.724 140.840 253.750 1.00 39.02 31 LEU B N 1
ATOM 2241 C CA . LEU B 1 31 ? 192.038 140.380 253.313 1.00 39.02 31 LEU B CA 1
ATOM 2242 C C . LEU B 1 31 ? 192.743 141.363 252.388 1.00 39.02 31 LEU B C 1
ATOM 2243 O O . LEU B 1 31 ? 193.827 141.039 251.888 1.00 39.02 31 LEU B O 1
ATOM 2248 N N . ALA B 1 32 ? 192.173 142.539 252.146 1.00 38.74 32 ALA B N 1
ATOM 2249 C CA . ALA B 1 32 ? 192.756 143.520 251.244 1.00 38.74 32 ALA B CA 1
ATOM 2250 C C . ALA B 1 32 ? 193.267 144.729 252.018 1.00 38.74 32 ALA B C 1
ATOM 2251 O O . ALA B 1 32 ? 192.689 145.134 253.029 1.00 38.74 32 ALA B O 1
ATOM 2253 N N . GLN B 1 33 ? 194.361 145.304 251.525 1.00 40.57 33 GLN B N 1
ATOM 2254 C CA . GLN B 1 33 ? 194.967 146.489 252.118 1.00 40.57 33 GLN B CA 1
ATOM 2255 C C . GLN B 1 33 ? 194.560 147.723 251.323 1.00 40.57 33 GLN B C 1
ATOM 2256 O O . GLN B 1 33 ? 194.599 147.714 250.089 1.00 40.57 33 GLN B O 1
ATOM 2262 N N . VAL B 1 34 ? 194.173 148.777 252.030 1.00 39.89 34 VAL B N 1
ATOM 2263 C CA . VAL B 1 34 ? 193.740 150.022 251.408 1.00 39.89 34 VAL B CA 1
ATOM 2264 C C . VAL B 1 34 ? 194.945 150.932 251.223 1.00 39.89 34 VAL B C 1
ATOM 2265 O O . VAL B 1 34 ? 195.703 151.184 252.167 1.00 39.89 34 VAL B O 1
ATOM 2269 N N . ASP B 1 35 ? 195.123 151.429 250.001 1.00 41.02 35 ASP B N 1
ATOM 2270 C CA . ASP B 1 35 ? 196.228 152.313 249.656 1.00 41.02 35 ASP B CA 1
ATOM 2271 C C . ASP B 1 35 ? 195.678 153.687 249.304 1.00 41.02 35 ASP B C 1
ATOM 2272 O O . ASP B 1 35 ? 194.828 153.810 248.417 1.00 41.02 35 ASP B O 1
ATOM 2277 N N . ASN B 1 36 ? 196.169 154.716 249.996 1.00 38.77 36 ASN B N 1
ATOM 2278 C CA . ASN B 1 36 ? 195.690 156.082 249.827 1.00 38.77 36 ASN B CA 1
ATOM 2279 C C . ASN B 1 36 ? 196.713 156.979 249.137 1.00 38.77 36 ASN B C 1
ATOM 2280 O O . ASN B 1 36 ? 196.763 158.181 249.414 1.00 38.77 36 ASN B O 1
ATOM 2285 N N . THR B 1 37 ? 197.534 156.418 248.247 1.00 36.83 37 THR B N 1
ATOM 2286 C CA . THR B 1 37 ? 198.556 157.218 247.580 1.00 36.83 37 THR B CA 1
ATOM 2287 C C . THR B 1 37 ? 197.940 158.207 246.597 1.00 36.83 37 THR B C 1
ATOM 2288 O O . THR B 1 37 ? 198.389 159.355 246.496 1.00 36.83 37 THR B O 1
ATOM 2292 N N . LEU B 1 38 ? 196.906 157.784 245.867 1.00 33.44 38 LEU B N 1
ATOM 2293 C CA . LEU B 1 38 ? 196.350 158.630 244.815 1.00 33.44 38 LEU B CA 1
ATOM 2294 C C . LEU B 1 38 ? 195.432 159.712 245.370 1.00 33.44 38 LEU B C 1
ATOM 2295 O O . LEU B 1 38 ? 195.073 160.645 244.643 1.00 33.44 38 LEU B O 1
ATOM 2300 N N . THR B 1 39 ? 195.037 159.607 246.636 1.00 33.85 39 THR B N 1
ATOM 2301 C CA . THR B 1 39 ? 194.111 160.576 247.207 1.00 33.85 39 THR B CA 1
ATOM 2302 C C . THR B 1 39 ? 194.757 161.952 247.303 1.00 33.85 39 THR B C 1
ATOM 2303 O O . THR B 1 39 ? 195.876 162.100 247.801 1.00 33.85 39 THR B O 1
ATOM 2307 N N . GLY B 1 40 ? 194.040 162.965 246.821 1.00 34.47 40 GLY B N 1
ATOM 2308 C CA . GLY B 1 40 ? 194.517 164.331 246.876 1.00 34.47 40 GLY B CA 1
ATOM 2309 C C . GLY B 1 40 ? 195.628 164.670 245.910 1.00 34.47 40 GLY B C 1
ATOM 2310 O O . GLY B 1 40 ? 196.359 165.638 246.150 1.00 34.47 40 GLY B O 1
ATOM 2311 N N . THR B 1 41 ? 195.782 163.913 244.829 1.00 33.70 41 THR B N 1
ATOM 2312 C CA . THR B 1 41 ? 196.841 164.138 243.860 1.00 33.70 41 THR B CA 1
ATOM 2313 C C . THR B 1 41 ? 196.300 163.957 242.451 1.00 33.70 41 THR B C 1
ATOM 2314 O O . THR B 1 41 ? 195.551 163.012 242.185 1.00 33.70 41 THR B O 1
ATOM 2318 N N . PRO B 1 42 ? 196.647 164.857 241.533 1.00 31.27 42 PRO B N 1
ATOM 2319 C CA . PRO B 1 42 ? 196.240 164.677 240.136 1.00 31.27 42 PRO B CA 1
ATOM 2320 C C . PRO B 1 42 ? 196.801 163.392 239.548 1.00 31.27 42 PRO B C 1
ATOM 2321 O O . PRO B 1 42 ? 197.908 162.958 239.877 1.00 31.27 42 PRO B O 1
ATOM 2325 N N . GLY B 1 43 ? 196.020 162.787 238.672 1.00 31.47 43 GLY B N 1
ATOM 2326 C CA . GLY B 1 43 ? 196.372 161.523 238.063 1.00 31.47 43 GLY B CA 1
ATOM 2327 C C . GLY B 1 43 ? 195.541 160.384 238.628 1.00 31.47 43 GLY B C 1
ATOM 2328 O O . GLY B 1 43 ? 195.055 160.432 239.766 1.00 31.47 43 GLY B O 1
ATOM 2329 N N . ASP B 1 44 ? 195.371 159.337 237.818 1.00 33.88 44 ASP B N 1
ATOM 2330 C CA . ASP B 1 44 ? 194.570 158.182 238.206 1.00 33.88 44 ASP B CA 1
ATOM 2331 C C . ASP B 1 44 ? 195.266 156.873 237.849 1.00 33.88 44 ASP B C 1
ATOM 2332 O O . ASP B 1 44 ? 194.607 155.856 237.620 1.00 33.88 44 ASP B O 1
ATOM 2337 N N . THR B 1 45 ? 196.596 156.883 237.795 1.00 34.41 45 THR B N 1
ATOM 2338 C CA . THR B 1 45 ? 197.371 155.679 237.540 1.00 34.41 45 THR B CA 1
ATOM 2339 C C . THR B 1 45 ? 198.504 155.590 238.550 1.00 34.41 45 THR B C 1
ATOM 2340 O O . THR B 1 45 ? 199.163 156.587 238.856 1.00 34.41 45 THR B O 1
ATOM 2344 N N . LEU B 1 46 ? 198.725 154.384 239.063 1.00 33.48 46 LEU B N 1
ATOM 2345 C CA . LEU B 1 46 ? 199.763 154.119 240.047 1.00 33.48 46 LEU B CA 1
ATOM 2346 C C . LEU B 1 46 ? 200.771 153.140 239.465 1.00 33.48 46 LEU B C 1
ATOM 2347 O O . LEU B 1 46 ? 200.401 152.228 238.721 1.00 33.48 46 LEU B O 1
ATOM 2352 N N . THR B 1 47 ? 202.044 153.334 239.800 1.00 33.35 47 THR B N 1
ATOM 2353 C CA . THR B 1 47 ? 203.130 152.509 239.286 1.00 33.35 47 THR B CA 1
ATOM 2354 C C . THR B 1 47 ? 203.945 151.961 240.449 1.00 33.35 47 THR B C 1
ATOM 2355 O O . THR B 1 47 ? 204.213 152.680 241.417 1.00 33.35 47 THR B O 1
ATOM 2359 N N . PHE B 1 48 ? 204.335 150.690 240.351 1.00 33.37 48 PHE B N 1
ATOM 2360 C CA . PHE B 1 48 ? 205.087 150.018 241.404 1.00 33.37 48 PHE B CA 1
ATOM 2361 C C . PHE B 1 48 ? 206.446 149.584 240.877 1.00 33.37 48 PHE B C 1
ATOM 2362 O O . PHE B 1 48 ? 206.529 148.575 240.161 1.00 33.37 48 PHE B O 1
ATOM 2370 N N . PRO B 1 49 ? 207.531 150.296 241.198 1.00 33.76 49 PRO B N 1
ATOM 2371 C CA . PRO B 1 49 ? 208.856 149.879 240.722 1.00 33.76 49 PRO B CA 1
ATOM 2372 C C . PRO B 1 49 ? 209.575 148.964 241.703 1.00 33.76 49 PRO B C 1
ATOM 2373 O O . PRO B 1 49 ? 209.215 148.903 242.883 1.00 33.76 49 PRO B O 1
ATOM 2377 N N . ALA B 1 50 ? 210.593 148.248 241.226 1.00 32.08 50 ALA B N 1
ATOM 2378 C CA . ALA B 1 50 ? 211.364 147.339 242.062 1.00 32.08 50 ALA B CA 1
ATOM 2379 C C . ALA B 1 50 ? 212.768 147.194 241.491 1.00 32.08 50 ALA B C 1
ATOM 2380 O O . ALA B 1 50 ? 213.046 147.607 240.364 1.00 32.08 50 ALA B O 1
ATOM 2382 N N . PHE B 1 51 ? 213.654 146.599 242.287 1.00 33.18 51 PHE B N 1
ATOM 2383 C CA . PHE B 1 51 ? 215.043 146.387 241.907 1.00 33.18 51 PHE B CA 1
ATOM 2384 C C . PHE B 1 51 ? 215.285 144.921 241.571 1.00 33.18 51 PHE B C 1
ATOM 2385 O O . PHE B 1 51 ? 214.408 144.069 241.738 1.00 33.18 51 PHE B O 1
ATOM 2393 N N . THR B 1 52 ? 216.497 144.635 241.098 1.00 35.05 52 THR B N 1
ATOM 2394 C CA . THR B 1 52 ? 216.876 143.299 240.660 1.00 35.05 52 THR B CA 1
ATOM 2395 C C . THR B 1 52 ? 218.202 142.894 241.291 1.00 35.05 52 THR B C 1
ATOM 2396 O O . THR B 1 52 ? 218.740 143.580 242.163 1.00 35.05 52 THR B O 1
ATOM 2400 N N . TYR B 1 53 ? 218.721 141.758 240.829 1.00 33.33 53 TYR B N 1
ATOM 2401 C CA . TYR B 1 53 ? 219.924 141.176 241.407 1.00 33.33 53 TYR B CA 1
ATOM 2402 C C . TYR B 1 53 ? 221.132 141.407 240.505 1.00 33.33 53 TYR B C 1
ATOM 2403 O O . TYR B 1 53 ? 220.998 141.564 239.288 1.00 33.33 53 TYR B O 1
ATOM 2412 N N . ILE B 1 54 ? 222.321 141.431 241.113 1.00 34.02 54 ILE B N 1
ATOM 2413 C CA . ILE B 1 54 ? 223.543 141.652 240.344 1.00 34.02 54 ILE B CA 1
ATOM 2414 C C . ILE B 1 54 ? 224.155 140.328 239.893 1.00 34.02 54 ILE B C 1
ATOM 2415 O O . ILE B 1 54 ? 224.398 140.120 238.699 1.00 34.02 54 ILE B O 1
ATOM 2420 N N . GLY B 1 55 ? 224.413 139.420 240.825 1.00 35.81 55 GLY B N 1
ATOM 2421 C CA . GLY B 1 55 ? 225.043 138.156 240.524 1.00 35.81 55 GLY B CA 1
ATOM 2422 C C . GLY B 1 55 ? 225.762 137.617 241.741 1.00 35.81 55 GLY B C 1
ATOM 2423 O O . GLY B 1 55 ? 225.471 137.988 242.877 1.00 35.81 55 GLY B O 1
ATOM 2424 N N . ASP B 1 56 ? 226.727 136.736 241.495 1.00 33.98 56 ASP B N 1
ATOM 2425 C CA . ASP B 1 56 ? 227.471 136.068 242.552 1.00 33.98 56 ASP B CA 1
ATOM 2426 C C . ASP B 1 56 ? 228.957 136.355 242.399 1.00 33.98 56 ASP B C 1
ATOM 2427 O O . ASP B 1 56 ? 229.436 136.627 241.294 1.00 33.98 56 ASP B O 1
ATOM 2432 N N . ALA B 1 57 ? 229.681 136.293 243.513 1.00 31.58 57 ALA B N 1
ATOM 2433 C CA . ALA B 1 57 ? 231.106 136.576 243.501 1.00 31.58 57 ALA B CA 1
ATOM 2434 C C . ALA B 1 57 ? 231.878 135.440 242.834 1.00 31.58 57 ALA B C 1
ATOM 2435 O O . ALA B 1 57 ? 231.379 134.324 242.664 1.00 31.58 57 ALA B O 1
ATOM 2437 N N . THR B 1 58 ? 233.117 135.742 242.454 1.00 33.06 58 THR B N 1
ATOM 2438 C CA . THR B 1 58 ? 233.988 134.791 241.780 1.00 33.06 58 THR B CA 1
ATOM 2439 C C . THR B 1 58 ? 235.365 134.811 242.428 1.00 33.06 58 THR B C 1
ATOM 2440 O O . THR B 1 58 ? 235.696 135.706 243.209 1.00 33.06 58 THR B O 1
ATOM 2444 N N . ASP B 1 59 ? 236.168 133.804 242.092 1.00 33.72 59 ASP B N 1
ATOM 2445 C CA . ASP B 1 59 ? 237.518 133.698 242.624 1.00 33.72 59 ASP B CA 1
ATOM 2446 C C . ASP B 1 59 ? 238.484 134.497 241.760 1.00 33.72 59 ASP B C 1
ATOM 2447 O O . ASP B 1 59 ? 238.481 134.373 240.531 1.00 33.72 59 ASP B O 1
ATOM 2452 N N . ILE B 1 60 ? 239.313 135.315 242.404 1.00 35.67 60 ILE B N 1
ATOM 2453 C CA . ILE B 1 60 ? 240.276 136.174 241.726 1.00 35.67 60 ILE B CA 1
ATOM 2454 C C . ILE B 1 60 ? 241.663 135.857 242.264 1.00 35.67 60 ILE B C 1
ATOM 2455 O O . ILE B 1 60 ? 241.850 135.731 243.480 1.00 35.67 60 ILE B O 1
ATOM 2460 N N . ALA B 1 61 ? 242.632 135.723 241.363 1.00 39.73 61 ALA B N 1
ATOM 2461 C CA . ALA B 1 61 ? 244.008 135.493 241.769 1.00 39.73 61 ALA B CA 1
ATOM 2462 C C . ALA B 1 61 ? 244.655 136.803 242.217 1.00 39.73 61 ALA B C 1
ATOM 2463 O O . ALA B 1 61 ? 244.072 137.885 242.116 1.00 39.73 61 ALA B O 1
ATOM 2465 N N . GLU B 1 62 ? 245.880 136.693 242.726 1.00 41.47 62 GLU B N 1
ATOM 2466 C CA . GLU B 1 62 ? 246.600 137.870 243.195 1.00 41.47 62 GLU B CA 1
ATOM 2467 C C . GLU B 1 62 ? 246.998 138.757 242.022 1.00 41.47 62 GLU B C 1
ATOM 2468 O O . GLU B 1 62 ? 247.525 138.277 241.015 1.00 41.47 62 GLU B O 1
ATOM 2474 N N . GLY B 1 63 ? 246.749 140.056 242.161 1.00 41.64 63 GLY B N 1
ATOM 2475 C CA . GLY B 1 63 ? 247.102 141.002 241.114 1.00 41.64 63 GLY B CA 1
ATOM 2476 C C . GLY B 1 63 ? 246.347 140.813 239.816 1.00 41.64 63 GLY B C 1
ATOM 2477 O O . GLY B 1 63 ? 246.958 140.818 238.740 1.00 41.64 63 GLY B O 1
ATOM 2478 N N . GLU B 1 64 ? 245.029 140.644 239.890 1.00 42.19 64 GLU B N 1
ATOM 2479 C CA . GLU B 1 64 ? 244.199 140.469 238.708 1.00 42.19 64 GLU B CA 1
ATOM 2480 C C . GLU B 1 64 ? 242.998 141.403 238.778 1.00 42.19 64 GLU B C 1
ATOM 2481 O O . GLU B 1 64 ? 242.560 141.807 239.858 1.00 42.19 64 GLU B O 1
ATOM 2487 N N . ALA B 1 65 ? 242.470 141.740 237.604 1.00 38.68 65 ALA B N 1
ATOM 2488 C CA . ALA B 1 65 ? 241.373 142.692 237.510 1.00 38.68 65 ALA B CA 1
ATOM 2489 C C . ALA B 1 65 ? 240.065 142.078 237.999 1.00 38.68 65 ALA B C 1
ATOM 2490 O O . ALA B 1 65 ? 239.890 140.857 238.017 1.00 38.68 65 ALA B O 1
ATOM 2492 N N . ILE B 1 66 ? 239.144 142.944 238.396 1.00 33.99 66 ILE B N 1
ATOM 2493 C CA . ILE B 1 66 ? 237.837 142.541 238.911 1.00 33.99 66 ILE B CA 1
ATOM 2494 C C . ILE B 1 66 ? 236.764 143.042 237.949 1.00 33.99 66 ILE B C 1
ATOM 2495 O O . ILE B 1 66 ? 236.739 144.243 237.646 1.00 33.99 66 ILE B O 1
ATOM 2500 N N . PRO B 1 67 ? 235.881 142.177 237.454 1.00 36.25 67 PRO B N 1
ATOM 2501 C CA . PRO B 1 67 ? 234.848 142.632 236.514 1.00 36.25 67 PRO B CA 1
ATOM 2502 C C . PRO B 1 67 ? 233.813 143.521 237.189 1.00 36.25 67 PRO B C 1
ATOM 2503 O O . PRO B 1 67 ? 233.742 143.613 238.416 1.00 36.25 67 PRO B O 1
ATOM 2507 N N . LEU B 1 68 ? 233.005 144.181 236.363 1.00 36.42 68 LEU B N 1
ATOM 2508 C CA . LEU B 1 68 ? 231.950 145.075 236.821 1.00 36.42 68 LEU B CA 1
ATOM 2509 C C . LEU B 1 68 ? 230.611 144.636 236.239 1.00 36.42 68 LEU B C 1
ATOM 2510 O O . LEU B 1 68 ? 230.555 144.101 235.128 1.00 36.42 68 LEU B O 1
ATOM 2515 N N . ASP B 1 69 ? 229.533 144.869 236.990 1.00 37.10 69 ASP B N 1
ATOM 2516 C CA . ASP B 1 69 ? 228.205 144.392 236.622 1.00 37.10 69 ASP B CA 1
ATOM 2517 C C . ASP B 1 69 ? 227.198 145.528 236.770 1.00 37.10 69 ASP B C 1
ATOM 2518 O O . ASP B 1 69 ? 227.531 146.628 237.221 1.00 37.10 69 ASP B O 1
ATOM 2523 N N . LYS B 1 70 ? 225.950 145.251 236.388 1.00 36.66 70 LYS B N 1
ATOM 2524 C CA . LYS B 1 70 ? 224.891 146.252 236.354 1.00 36.66 70 LYS B CA 1
ATOM 2525 C C . LYS B 1 70 ? 223.633 145.715 237.026 1.00 36.66 70 LYS B C 1
ATOM 2526 O O . LYS B 1 70 ? 223.559 144.548 237.417 1.00 36.66 70 LYS B O 1
ATOM 2532 N N . ILE B 1 71 ? 222.636 146.593 237.155 1.00 35.87 71 ILE B N 1
ATOM 2533 C CA . ILE B 1 71 ? 221.367 146.275 237.798 1.00 35.87 71 ILE B CA 1
ATOM 2534 C C . ILE B 1 71 ? 220.229 146.539 236.818 1.00 35.87 71 ILE B C 1
ATOM 2535 O O . ILE B 1 71 ? 220.443 146.918 235.663 1.00 35.87 71 ILE B O 1
ATOM 2540 N N . GLY B 1 72 ? 218.999 146.330 237.297 1.00 32.86 72 GLY B N 1
ATOM 2541 C CA . GLY B 1 72 ? 217.818 146.546 236.485 1.00 32.86 72 GLY B CA 1
ATOM 2542 C C . GLY B 1 72 ? 216.591 146.770 237.345 1.00 32.86 72 GLY B C 1
ATOM 2543 O O . GLY B 1 72 ? 216.633 146.643 238.570 1.00 32.86 72 GLY B O 1
ATOM 2544 N N . THR B 1 73 ? 215.485 147.108 236.679 1.00 31.68 73 THR B N 1
ATOM 2545 C CA . THR B 1 73 ? 214.228 147.444 237.337 1.00 31.68 73 THR B CA 1
ATOM 2546 C C . THR B 1 73 ? 213.048 146.935 236.514 1.00 31.68 73 THR B C 1
ATOM 2547 O O . THR B 1 73 ? 213.187 146.569 235.345 1.00 31.68 73 THR B O 1
ATOM 2551 N N . THR B 1 74 ? 211.872 146.926 237.146 1.00 31.95 74 THR B N 1
ATOM 2552 C CA . THR B 1 74 ? 210.621 146.520 236.515 1.00 31.95 74 THR B CA 1
ATOM 2553 C C . THR B 1 74 ? 209.481 147.355 237.087 1.00 31.95 74 THR B C 1
ATOM 2554 O O . THR B 1 74 ? 209.600 147.940 238.166 1.00 31.95 74 THR B O 1
ATOM 2558 N N . THR B 1 75 ? 208.364 147.403 236.355 1.00 31.63 75 THR B N 1
ATOM 2559 C CA . THR B 1 75 ? 207.230 148.244 236.727 1.00 31.63 75 THR B CA 1
ATOM 2560 C C . THR B 1 75 ? 205.912 147.550 236.400 1.00 31.63 75 THR B C 1
ATOM 2561 O O . THR B 1 75 ? 205.849 146.641 235.569 1.00 31.63 75 THR B O 1
ATOM 2565 N N . LYS B 1 76 ? 204.851 148.013 237.067 1.00 31.88 76 LYS B N 1
ATOM 2566 C CA . LYS B 1 76 ? 203.480 147.565 236.848 1.00 31.88 76 LYS B CA 1
ATOM 2567 C C . LYS B 1 76 ? 202.544 148.728 237.151 1.00 31.88 76 LYS B C 1
ATOM 2568 O O . LYS B 1 76 ? 202.926 149.688 237.825 1.00 31.88 76 LYS B O 1
ATOM 2574 N N . GLU B 1 77 ? 201.307 148.640 236.657 1.00 31.17 77 GLU B N 1
ATOM 2575 C CA . GLU B 1 77 ? 200.367 149.747 236.792 1.00 31.17 77 GLU B CA 1
ATOM 2576 C C . GLU B 1 77 ? 198.930 149.244 236.857 1.00 31.17 77 GLU B C 1
ATOM 2577 O O . GLU B 1 77 ? 198.632 148.094 236.527 1.00 31.17 77 GLU B O 1
ATOM 2583 N N . VAL B 1 78 ? 198.038 150.140 237.292 1.00 30.70 78 VAL B N 1
ATOM 2584 C CA . VAL B 1 78 ? 196.610 149.867 237.419 1.00 30.70 78 VAL B CA 1
ATOM 2585 C C . VAL B 1 78 ? 195.861 151.187 237.259 1.00 30.70 78 VAL B C 1
ATOM 2586 O O . VAL B 1 78 ? 196.449 152.267 237.364 1.00 30.70 78 VAL B O 1
ATOM 2590 N N . LYS B 1 79 ? 194.554 151.100 237.000 1.00 28.73 79 LYS B N 1
ATOM 2591 C CA . LYS B 1 79 ? 193.722 152.268 236.729 1.00 28.73 79 LYS B CA 1
ATOM 2592 C C . LYS B 1 79 ? 192.437 152.199 237.545 1.00 28.73 79 LYS B C 1
ATOM 2593 O O . LYS B 1 79 ? 191.912 151.108 237.793 1.00 28.73 79 LYS B O 1
ATOM 2599 N N . VAL B 1 80 ? 191.934 153.367 237.957 1.00 29.56 80 VAL B N 1
ATOM 2600 C CA . VAL B 1 80 ? 190.753 153.441 238.813 1.00 29.56 80 VAL B CA 1
ATOM 2601 C C . VAL B 1 80 ? 189.476 153.449 237.976 1.00 29.56 80 VAL B C 1
ATOM 2602 O O . VAL B 1 80 ? 189.503 153.634 236.753 1.00 29.56 80 VAL B O 1
ATOM 2606 N N . LYS B 1 81 ? 188.341 153.243 238.648 1.00 32.14 81 LYS B N 1
ATOM 2607 C CA . LYS B 1 81 ? 187.031 153.230 238.009 1.00 32.14 81 LYS B CA 1
ATOM 2608 C C . LYS B 1 81 ? 185.993 153.789 238.976 1.00 32.14 81 LYS B C 1
ATOM 2609 O O . LYS B 1 81 ? 186.325 154.307 240.044 1.00 32.14 81 LYS B O 1
ATOM 2615 N N . LYS B 1 82 ? 184.719 153.682 238.592 1.00 34.16 82 LYS B N 1
ATOM 2616 C CA . LYS B 1 82 ? 183.616 154.277 239.339 1.00 34.16 82 LYS B CA 1
ATOM 2617 C C . LYS B 1 82 ? 182.436 153.318 239.435 1.00 34.16 82 LYS B C 1
ATOM 2618 O O . LYS B 1 82 ? 182.278 152.424 238.597 1.00 34.16 82 LYS B O 1
ATOM 2624 N N . ALA B 1 83 ? 181.609 153.515 240.463 1.00 33.67 83 ALA B N 1
ATOM 2625 C CA . ALA B 1 83 ? 180.364 152.778 240.653 1.00 33.67 83 ALA B CA 1
ATOM 2626 C C . ALA B 1 83 ? 179.398 153.661 241.429 1.00 33.67 83 ALA B C 1
ATOM 2627 O O . ALA B 1 83 ? 179.832 154.461 242.264 1.00 33.67 83 ALA B O 1
ATOM 2629 N N . ALA B 1 84 ? 178.098 153.518 241.168 1.00 33.12 84 ALA B N 1
ATOM 2630 C CA . ALA B 1 84 ? 177.112 154.427 241.737 1.00 33.12 84 ALA B CA 1
ATOM 2631 C C . ALA B 1 84 ? 175.740 153.767 241.808 1.00 33.12 84 ALA B C 1
ATOM 2632 O O . ALA B 1 84 ? 175.489 152.730 241.189 1.00 33.12 84 ALA B O 1
ATOM 2634 N N . LYS B 1 85 ? 174.852 154.395 242.581 1.00 33.30 85 LYS B N 1
ATOM 2635 C CA . LYS B 1 85 ? 173.482 153.939 242.779 1.00 33.30 85 LYS B CA 1
ATOM 2636 C C . LYS B 1 85 ? 172.639 155.119 243.248 1.00 33.30 85 LYS B C 1
ATOM 2637 O O . LYS B 1 85 ? 173.171 156.111 243.751 1.00 33.30 85 LYS B O 1
ATOM 2643 N N . GLY B 1 86 ? 171.326 155.011 243.084 1.00 32.94 86 GLY B N 1
ATOM 2644 C CA . GLY B 1 86 ? 170.428 156.089 243.465 1.00 32.94 86 GLY B CA 1
ATOM 2645 C C . GLY B 1 86 ? 168.988 155.627 243.545 1.00 32.94 86 GLY B C 1
ATOM 2646 O O . GLY B 1 86 ? 168.636 154.537 243.091 1.00 32.94 86 GLY B O 1
ATOM 2647 N N . THR B 1 87 ? 168.150 156.484 244.133 1.00 33.93 87 THR B N 1
ATOM 2648 C CA . THR B 1 87 ? 166.734 156.194 244.328 1.00 33.93 87 THR B CA 1
ATOM 2649 C C . THR B 1 87 ? 165.969 157.490 244.569 1.00 33.93 87 THR B C 1
ATOM 2650 O O . THR B 1 87 ? 166.557 158.548 244.805 1.00 33.93 87 THR B O 1
ATOM 2654 N N . GLU B 1 88 ? 164.639 157.394 244.507 1.00 33.12 88 GLU B N 1
ATOM 2655 C CA . GLU B 1 88 ? 163.744 158.525 244.728 1.00 33.12 88 GLU B CA 1
ATOM 2656 C C . GLU B 1 88 ? 162.625 158.125 245.676 1.00 33.12 88 GLU B C 1
ATOM 2657 O O . GLU B 1 88 ? 162.378 156.933 245.884 1.00 33.12 88 GLU B O 1
ATOM 2663 N N . ILE B 1 89 ? 161.952 159.122 246.247 1.00 30.71 89 ILE B N 1
ATOM 2664 C CA . ILE B 1 89 ? 160.799 158.913 247.116 1.00 30.71 89 ILE B CA 1
ATOM 2665 C C . ILE B 1 89 ? 159.862 160.106 246.964 1.00 30.71 89 ILE B C 1
ATOM 2666 O O . ILE B 1 89 ? 160.310 161.259 246.976 1.00 30.71 89 ILE B O 1
ATOM 2671 N N . THR B 1 90 ? 158.572 159.831 246.788 1.00 31.76 90 THR B N 1
ATOM 2672 C CA . THR B 1 90 ? 157.588 160.896 246.656 1.00 31.76 90 THR B CA 1
ATOM 2673 C C . THR B 1 90 ? 157.262 161.501 248.018 1.00 31.76 90 THR B C 1
ATOM 2674 O O . THR B 1 90 ? 157.621 160.961 249.067 1.00 31.76 90 THR B O 1
ATOM 2678 N N . ASP B 1 91 ? 156.573 162.644 247.991 1.00 33.95 91 ASP B N 1
ATOM 2679 C CA . ASP B 1 91 ? 156.244 163.336 249.234 1.00 33.95 91 ASP B CA 1
ATOM 2680 C C . ASP B 1 91 ? 155.122 162.629 249.988 1.00 33.95 91 ASP B C 1
ATOM 2681 O O . ASP B 1 91 ? 155.169 162.515 251.220 1.00 33.95 91 ASP B O 1
ATOM 2686 N N . GLU B 1 92 ? 154.102 162.155 249.269 1.00 32.63 92 GLU B N 1
ATOM 2687 C CA . GLU B 1 92 ? 152.983 161.487 249.926 1.00 32.63 92 GLU B CA 1
ATOM 2688 C C . GLU B 1 92 ? 153.428 160.199 250.607 1.00 32.63 92 GLU B C 1
ATOM 2689 O O . GLU B 1 92 ? 152.955 159.873 251.702 1.00 32.63 92 GLU B O 1
ATOM 2695 N N . ALA B 1 93 ? 154.329 159.449 249.971 1.00 31.69 93 ALA B N 1
ATOM 2696 C CA . ALA B 1 93 ? 154.834 158.227 250.586 1.00 31.69 93 ALA B CA 1
ATOM 2697 C C . ALA B 1 93 ? 155.620 158.531 251.855 1.00 31.69 93 ALA B C 1
ATOM 2698 O O . ALA B 1 93 ? 155.557 157.771 252.828 1.00 31.69 93 ALA B O 1
ATOM 2700 N N . ALA B 1 94 ? 156.370 159.635 251.862 1.00 31.16 94 ALA B N 1
ATOM 2701 C CA . ALA B 1 94 ? 157.134 159.999 253.050 1.00 31.16 94 ALA B CA 1
ATOM 2702 C C . ALA B 1 94 ? 156.222 160.464 254.178 1.00 31.16 94 ALA B C 1
ATOM 2703 O O . ALA B 1 94 ? 156.455 160.139 255.348 1.00 31.16 94 ALA B O 1
ATOM 2705 N N . LEU B 1 95 ? 155.178 161.231 253.849 1.00 32.06 95 LEU B N 1
ATOM 2706 C CA . LEU B 1 95 ? 154.295 161.751 254.890 1.00 32.06 95 LEU B CA 1
ATOM 2707 C C . LEU B 1 95 ? 153.420 160.655 255.485 1.00 32.06 95 LEU B C 1
ATOM 2708 O O . LEU B 1 95 ? 153.218 160.607 256.704 1.00 32.06 95 LEU B O 1
ATOM 2713 N N . SER B 1 96 ? 152.887 159.767 254.644 1.00 33.62 96 SER B N 1
ATOM 2714 C CA . SER B 1 96 ? 151.938 158.742 255.076 1.00 33.62 96 SER B CA 1
ATOM 2715 C C . SER B 1 96 ? 152.440 157.374 254.608 1.00 33.62 96 SER B C 1
ATOM 2716 O O . SER B 1 96 ? 152.079 156.889 253.535 1.00 33.62 96 SER B O 1
ATOM 2719 N N . GLY B 1 97 ? 153.274 156.750 255.433 1.00 37.93 97 GLY B N 1
ATOM 2720 C CA . GLY B 1 97 ? 153.807 155.436 255.134 1.00 37.93 97 GLY B CA 1
ATOM 2721 C C . GLY B 1 97 ? 154.317 154.734 256.374 1.00 37.93 97 GLY B C 1
ATOM 2722 O O . GLY B 1 97 ? 155.060 155.323 257.164 1.00 37.93 97 GLY B O 1
ATOM 2723 N N . TYR B 1 98 ? 153.919 153.477 256.558 1.00 42.50 98 TYR B N 1
ATOM 2724 C CA . TYR B 1 98 ? 154.309 152.734 257.747 1.00 42.50 98 TYR B CA 1
ATOM 2725 C C . TYR B 1 98 ? 155.822 152.559 257.791 1.00 42.50 98 TYR B C 1
ATOM 2726 O O . TYR B 1 98 ? 156.450 152.193 256.795 1.00 42.50 98 TYR B O 1
ATOM 2735 N N . GLY B 1 99 ? 156.405 152.823 258.956 1.00 46.66 99 GLY B N 1
ATOM 2736 C CA . GLY B 1 99 ? 157.844 152.789 259.099 1.00 46.66 99 GLY B CA 1
ATOM 2737 C C . GLY B 1 99 ? 158.510 154.030 258.532 1.00 46.66 99 GLY B C 1
ATOM 2738 O O . GLY B 1 99 ? 157.874 155.046 258.238 1.00 46.66 99 GLY B O 1
ATOM 2739 N N . ASP B 1 100 ? 159.829 153.933 258.376 1.00 49.77 100 ASP B N 1
ATOM 2740 C CA . ASP B 1 100 ? 160.630 155.043 257.873 1.00 49.77 100 ASP B CA 1
ATOM 2741 C C . ASP B 1 100 ? 161.336 154.636 256.588 1.00 49.77 100 ASP B C 1
ATOM 2742 O O . ASP B 1 100 ? 162.385 153.975 256.647 1.00 49.77 100 ASP B O 1
ATOM 2747 N N . PRO B 1 101 ? 160.811 154.996 255.413 1.00 45.55 101 PRO B N 1
ATOM 2748 C CA . PRO B 1 101 ? 161.469 154.568 254.166 1.00 45.55 101 PRO B CA 1
ATOM 2749 C C . PRO B 1 101 ? 162.797 155.258 253.904 1.00 45.55 101 PRO B C 1
ATOM 2750 O O . PRO B 1 101 ? 163.669 154.674 253.247 1.00 45.55 101 PRO B O 1
ATOM 2754 N N . VAL B 1 102 ? 162.974 156.492 254.385 1.00 45.95 102 VAL B N 1
ATOM 2755 C CA . VAL B 1 102 ? 164.177 157.255 254.055 1.00 45.95 102 VAL B CA 1
ATOM 2756 C C . VAL B 1 102 ? 165.414 156.601 254.661 1.00 45.95 102 VAL B C 1
ATOM 2757 O O . VAL B 1 102 ? 166.438 156.429 253.985 1.00 45.95 102 VAL B O 1
ATOM 2761 N N . GLY B 1 103 ? 165.342 156.231 255.941 1.00 46.73 103 GLY B N 1
ATOM 2762 C CA . GLY B 1 103 ? 166.452 155.521 256.554 1.00 46.73 103 GLY B CA 1
ATOM 2763 C C . GLY B 1 103 ? 166.711 154.182 255.893 1.00 46.73 103 GLY B C 1
ATOM 2764 O O . GLY B 1 103 ? 167.862 153.753 255.762 1.00 46.73 103 GLY B O 1
ATOM 2765 N N . GLU B 1 104 ? 165.644 153.506 255.461 1.00 46.22 104 GLU B N 1
ATOM 2766 C CA . GLU B 1 104 ? 165.806 152.241 254.755 1.00 46.22 104 GLU B CA 1
ATOM 2767 C C . GLU B 1 104 ? 166.596 152.429 253.468 1.00 46.22 104 GLU B C 1
ATOM 2768 O O . GLU B 1 104 ? 167.523 151.661 253.183 1.00 46.22 104 GLU B O 1
ATOM 2774 N N . SER B 1 105 ? 166.252 153.452 252.682 1.00 44.51 105 SER B N 1
ATOM 2775 C CA . SER B 1 105 ? 166.998 153.726 251.457 1.00 44.51 105 SER B CA 1
ATOM 2776 C C . SER B 1 105 ? 168.444 154.093 251.763 1.00 44.51 105 SER B C 1
ATOM 2777 O O . SER B 1 105 ? 169.372 153.629 251.083 1.00 44.51 105 SER B O 1
ATOM 2780 N N . ASN B 1 106 ? 168.654 154.923 252.789 1.00 44.65 106 ASN B N 1
ATOM 2781 C CA . ASN B 1 106 ? 170.006 155.354 253.133 1.00 44.65 106 ASN B CA 1
ATOM 2782 C C . ASN B 1 106 ? 170.878 154.172 253.535 1.00 44.65 106 ASN B C 1
ATOM 2783 O O . ASN B 1 106 ? 172.067 154.123 253.196 1.00 44.65 106 ASN B O 1
ATOM 2788 N N . LYS B 1 107 ? 170.307 153.209 254.261 1.00 44.33 107 LYS B N 1
ATOM 2789 C CA . LYS B 1 107 ? 171.073 152.032 254.657 1.00 44.33 107 LYS B CA 1
ATOM 2790 C C . LYS B 1 107 ? 171.294 151.089 253.478 1.00 44.33 107 LYS B C 1
ATOM 2791 O O . LYS B 1 107 ? 172.387 150.525 253.316 1.00 44.33 107 LYS B O 1
ATOM 2797 N N . GLN B 1 108 ? 170.270 150.910 252.639 1.00 43.46 108 GLN B N 1
ATOM 2798 C CA . GLN B 1 108 ? 170.370 149.948 251.549 1.00 43.46 108 GLN B CA 1
ATOM 2799 C C . GLN B 1 108 ? 171.365 150.406 250.492 1.00 43.46 108 GLN B C 1
ATOM 2800 O O . GLN B 1 108 ? 172.013 149.577 249.843 1.00 43.46 108 GLN B O 1
ATOM 2806 N N . LEU B 1 109 ? 171.508 151.722 250.306 1.00 39.91 109 LEU B N 1
ATOM 2807 C CA . LEU B 1 109 ? 172.523 152.211 249.376 1.00 39.91 109 LEU B CA 1
ATOM 2808 C C . LEU B 1 109 ? 173.919 151.775 249.810 1.00 39.91 109 LEU B C 1
ATOM 2809 O O . LEU B 1 109 ? 174.700 151.253 249.000 1.00 39.91 109 LEU B O 1
ATOM 2814 N N . GLY B 1 110 ? 174.240 151.961 251.092 1.00 39.78 110 GLY B N 1
ATOM 2815 C CA . GLY B 1 110 ? 175.533 151.529 251.594 1.00 39.78 110 GLY B CA 1
ATOM 2816 C C . GLY B 1 110 ? 175.715 150.025 251.527 1.00 39.78 110 GLY B C 1
ATOM 2817 O O . GLY B 1 110 ? 176.801 149.537 251.198 1.00 39.78 110 GLY B O 1
ATOM 2818 N N . LEU B 1 111 ? 174.661 149.269 251.849 1.00 39.93 111 LEU B N 1
ATOM 2819 C CA . LEU B 1 111 ? 174.754 147.814 251.755 1.00 39.93 111 LEU B CA 1
ATOM 2820 C C . LEU B 1 111 ? 175.066 147.369 250.329 1.00 39.93 111 LEU B C 1
ATOM 2821 O O . LEU B 1 111 ? 175.944 146.522 250.109 1.00 39.93 111 LEU B O 1
ATOM 2826 N N . SER B 1 112 ? 174.359 147.936 249.347 1.00 39.02 112 SER B N 1
ATOM 2827 C CA . SER B 1 112 ? 174.597 147.573 247.955 1.00 39.02 112 SER B CA 1
ATOM 2828 C C . SER B 1 112 ? 176.007 147.947 247.520 1.00 39.02 112 SER B C 1
ATOM 2829 O O . SER B 1 112 ? 176.671 147.179 246.812 1.00 39.02 112 SER B O 1
ATOM 2832 N N . LEU B 1 113 ? 176.484 149.126 247.932 1.00 38.32 113 LEU B N 1
ATOM 2833 C CA . LEU B 1 113 ? 177.837 149.530 247.560 1.00 38.32 113 LEU B CA 1
ATOM 2834 C C . LEU B 1 113 ? 178.882 148.593 248.157 1.00 38.32 113 LEU B C 1
ATOM 2835 O O . LEU B 1 113 ? 179.844 148.210 247.478 1.00 38.32 113 LEU B O 1
ATOM 2840 N N . ALA B 1 114 ? 178.710 148.206 249.424 1.00 39.59 114 ALA B N 1
ATOM 2841 C CA . ALA B 1 114 ? 179.651 147.279 250.046 1.00 39.59 114 ALA B CA 1
ATOM 2842 C C . ALA B 1 114 ? 179.651 145.931 249.334 1.00 39.59 114 ALA B C 1
ATOM 2843 O O . ALA B 1 114 ? 180.716 145.342 249.096 1.00 39.59 114 ALA B O 1
ATOM 2845 N N . ASN B 1 115 ? 178.463 145.427 248.987 1.00 39.16 115 ASN B N 1
ATOM 2846 C CA . ASN B 1 115 ? 178.387 144.162 248.261 1.00 39.16 115 ASN B CA 1
ATOM 2847 C C . ASN B 1 115 ? 179.084 144.262 246.909 1.00 39.16 115 ASN B C 1
ATOM 2848 O O . ASN B 1 115 ? 179.789 143.332 246.492 1.00 39.16 115 ASN B O 1
ATOM 2853 N N . LYS B 1 116 ? 178.893 145.381 246.207 1.00 38.12 116 LYS B N 1
ATOM 2854 C CA . LYS B 1 116 ? 179.541 145.562 244.912 1.00 38.12 116 LYS B CA 1
ATOM 2855 C C . LYS B 1 116 ? 181.059 145.590 245.052 1.00 38.12 116 LYS B C 1
ATOM 2856 O O . LYS B 1 116 ? 181.776 145.005 244.231 1.00 38.12 116 LYS B O 1
ATOM 2862 N N . VAL B 1 117 ? 181.568 146.264 246.088 1.00 38.74 117 VAL B N 1
ATOM 2863 C CA . VAL B 1 117 ? 183.014 146.299 246.307 1.00 38.74 117 VAL B CA 1
ATOM 2864 C C . VAL B 1 117 ? 183.551 144.900 246.593 1.00 38.74 117 VAL B C 1
ATOM 2865 O O . VAL B 1 117 ? 184.618 144.515 246.096 1.00 38.74 117 VAL B O 1
ATOM 2869 N N . ASP B 1 118 ? 182.830 144.122 247.405 1.00 40.42 118 ASP B N 1
ATOM 2870 C CA . ASP B 1 118 ? 183.272 142.757 247.684 1.00 40.42 118 ASP B CA 1
ATOM 2871 C C . ASP B 1 118 ? 183.301 141.911 246.415 1.00 40.42 118 ASP B C 1
ATOM 2872 O O . ASP B 1 118 ? 184.248 141.144 246.186 1.00 40.42 118 ASP B O 1
ATOM 2877 N N . ASN B 1 119 ? 182.264 142.031 245.580 1.00 40.38 119 ASN B N 1
ATOM 2878 C CA . ASN B 1 119 ? 182.240 141.292 244.320 1.00 40.38 119 ASN B CA 1
ATOM 2879 C C . ASN B 1 119 ? 183.401 141.699 243.421 1.00 40.38 119 ASN B C 1
ATOM 2880 O O . ASN B 1 119 ? 184.014 140.849 242.760 1.00 40.38 119 ASN B O 1
ATOM 2885 N N . ASP B 1 120 ? 183.705 142.999 243.370 1.00 40.66 120 ASP B N 1
ATOM 2886 C CA . ASP B 1 120 ? 184.837 143.465 242.574 1.00 40.66 120 ASP B CA 1
ATOM 2887 C C . ASP B 1 120 ? 186.145 142.878 243.083 1.00 40.66 120 ASP B C 1
ATOM 2888 O O . ASP B 1 120 ? 186.995 142.459 242.289 1.00 40.66 120 ASP B O 1
ATOM 2893 N N . LEU B 1 121 ? 186.326 142.839 244.405 1.00 40.04 121 LEU B N 1
ATOM 2894 C CA . LEU B 1 121 ? 187.540 142.248 244.960 1.00 40.04 121 LEU B CA 1
ATOM 2895 C C . LEU B 1 121 ? 187.658 140.777 244.580 1.00 40.04 121 LEU B C 1
ATOM 2896 O O . LEU B 1 121 ? 188.740 140.309 244.202 1.00 40.04 121 LEU B O 1
ATOM 2901 N N . LEU B 1 122 ? 186.552 140.034 244.666 1.00 39.52 122 LEU B N 1
ATOM 2902 C CA . LEU B 1 122 ? 186.594 138.617 244.310 1.00 39.52 122 LEU B CA 1
ATOM 2903 C C . LEU B 1 122 ? 186.942 138.417 242.838 1.00 39.52 122 LEU B C 1
ATOM 2904 O O . LEU B 1 122 ? 187.809 137.597 242.501 1.00 39.52 122 LEU B O 1
ATOM 2909 N N . THR B 1 123 ? 186.272 139.150 241.944 1.00 40.64 123 THR B N 1
ATOM 2910 C CA . THR B 1 123 ? 186.523 138.959 240.518 1.00 40.64 123 THR B CA 1
ATOM 2911 C C . THR B 1 123 ? 187.907 139.463 240.128 1.00 40.64 123 THR B C 1
ATOM 2912 O O . THR B 1 123 ? 188.468 139.034 239.113 1.00 40.64 123 THR B O 1
ATOM 2916 N N . ALA B 1 124 ? 188.476 140.377 240.920 1.00 39.58 124 ALA B N 1
ATOM 2917 C CA . ALA B 1 124 ? 189.850 140.801 240.682 1.00 39.58 124 ALA B CA 1
ATOM 2918 C C . ALA B 1 124 ? 190.839 139.731 241.123 1.00 39.58 124 ALA B C 1
ATOM 2919 O O . ALA B 1 124 ? 191.836 139.477 240.438 1.00 39.58 124 ALA B O 1
ATOM 2921 N N . ALA B 1 125 ? 190.585 139.098 242.265 1.00 39.39 125 ALA B N 1
ATOM 2922 C CA . ALA B 1 125 ? 191.486 138.069 242.770 1.00 39.39 125 ALA B CA 1
ATOM 2923 C C . ALA B 1 125 ? 191.355 136.742 242.034 1.00 39.39 125 ALA B C 1
ATOM 2924 O O . ALA B 1 125 ? 192.232 135.884 242.180 1.00 39.39 125 ALA B O 1
ATOM 2926 N N . LYS B 1 126 ? 190.291 136.549 241.259 1.00 42.49 126 LYS B N 1
ATOM 2927 C CA . LYS B 1 126 ? 190.072 135.289 240.555 1.00 42.49 126 LYS B CA 1
ATOM 2928 C C . LYS B 1 126 ? 190.895 135.134 239.277 1.00 42.49 126 LYS B C 1
ATOM 2929 O O . LYS B 1 126 ? 190.570 134.265 238.462 1.00 42.49 126 LYS B O 1
ATOM 2935 N N . GLU B 1 127 ? 191.943 135.931 239.068 1.00 41.60 127 GLU B N 1
ATOM 2936 C CA . GLU B 1 127 ? 192.662 135.944 237.794 1.00 41.60 127 GLU B CA 1
ATOM 2937 C C . GLU B 1 127 ? 194.166 135.698 237.941 1.00 41.60 127 GLU B C 1
ATOM 2938 O O . GLU B 1 127 ? 194.987 136.357 237.299 1.00 41.60 127 GLU B O 1
ATOM 2944 N N . THR B 1 128 ? 194.551 134.716 238.752 1.00 38.69 128 THR B N 1
ATOM 2945 C CA . THR B 1 128 ? 195.962 134.378 238.874 1.00 38.69 128 THR B CA 1
ATOM 2946 C C . THR B 1 128 ? 196.420 133.519 237.698 1.00 38.69 128 THR B C 1
ATOM 2947 O O . THR B 1 128 ? 195.623 133.066 236.873 1.00 38.69 128 THR B O 1
ATOM 2951 N N . THR B 1 129 ? 197.734 133.300 237.631 1.00 38.78 129 THR B N 1
ATOM 2952 C CA . THR B 1 129 ? 198.336 132.476 236.589 1.00 38.78 129 THR B CA 1
ATOM 2953 C C . THR B 1 129 ? 198.714 131.082 237.070 1.00 38.78 129 THR B C 1
ATOM 2954 O O . THR B 1 129 ? 198.950 130.201 236.237 1.00 38.78 129 THR B O 1
ATOM 2958 N N . GLN B 1 130 ? 198.781 130.860 238.380 1.00 39.21 130 GLN B N 1
ATOM 2959 C CA . GLN B 1 130 ? 199.082 129.554 238.951 1.00 39.21 130 GLN B CA 1
ATOM 2960 C C . GLN B 1 130 ? 197.770 128.810 239.159 1.00 39.21 130 GLN B C 1
ATOM 2961 O O . GLN B 1 130 ? 196.898 129.280 239.896 1.00 39.21 130 GLN B O 1
ATOM 2967 N N . LYS B 1 131 ? 197.634 127.653 238.516 1.00 37.40 131 LYS B N 1
ATOM 2968 C CA . LYS B 1 131 ? 196.395 126.893 238.546 1.00 37.40 131 LYS B CA 1
ATOM 2969 C C . LYS B 1 131 ? 196.677 125.453 238.949 1.00 37.40 131 LYS B C 1
ATOM 2970 O O . LYS B 1 131 ? 197.759 124.915 238.705 1.00 37.40 131 LYS B O 1
ATOM 2976 N N . ALA B 1 132 ? 195.679 124.835 239.577 1.00 35.77 132 ALA B N 1
ATOM 2977 C CA . ALA B 1 132 ? 195.781 123.451 240.012 1.00 35.77 132 ALA B CA 1
ATOM 2978 C C . ALA B 1 132 ? 194.441 122.764 239.798 1.00 35.77 132 ALA B C 1
ATOM 2979 O O . ALA B 1 132 ? 193.387 123.405 239.782 1.00 35.77 132 ALA B O 1
ATOM 2981 N N . THR B 1 133 ? 194.496 121.446 239.632 1.00 37.39 133 THR B N 1
ATOM 2982 C CA . THR B 1 133 ? 193.311 120.613 239.473 1.00 37.39 133 THR B CA 1
ATOM 2983 C C . THR B 1 133 ? 193.422 119.443 240.438 1.00 37.39 133 THR B C 1
ATOM 2984 O O . THR B 1 133 ? 194.252 118.550 240.240 1.00 37.39 133 THR B O 1
ATOM 2988 N N . ILE B 1 134 ? 192.588 119.449 241.477 1.00 36.07 134 ILE B N 1
ATOM 2989 C CA . ILE B 1 134 ? 192.690 118.488 242.564 1.00 36.07 134 ILE B CA 1
ATOM 2990 C C . ILE B 1 134 ? 191.325 117.868 242.826 1.00 36.07 134 ILE B C 1
ATOM 2991 O O . ILE B 1 134 ? 190.289 118.368 242.383 1.00 36.07 134 ILE B O 1
ATOM 2996 N N . GLU B 1 135 ? 191.344 116.760 243.556 1.00 37.64 135 GLU B N 1
ATOM 2997 C CA . GLU B 1 135 ? 190.144 116.118 244.065 1.00 37.64 135 GLU B CA 1
ATOM 2998 C C . GLU B 1 135 ? 190.010 116.417 245.553 1.00 37.64 135 GLU B C 1
ATOM 2999 O O . GLU B 1 135 ? 191.003 116.640 246.249 1.00 37.64 135 GLU B O 1
ATOM 3005 N N . ALA B 1 136 ? 188.772 116.421 246.039 1.00 34.72 136 ALA B N 1
ATOM 3006 C CA . ALA B 1 136 ? 188.489 116.854 247.406 1.00 34.72 136 ALA B CA 1
ATOM 3007 C C . ALA B 1 136 ? 188.971 115.784 248.378 1.00 34.72 136 ALA B C 1
ATOM 3008 O O . ALA B 1 136 ? 188.171 115.098 249.017 1.00 34.72 136 ALA B O 1
ATOM 3010 N N . THR B 1 137 ? 190.290 115.650 248.497 1.00 35.23 137 THR B N 1
ATOM 3011 C CA . THR B 1 137 ? 190.910 114.743 249.453 1.00 35.23 137 THR B CA 1
ATOM 3012 C C . THR B 1 137 ? 192.121 115.442 250.052 1.00 35.23 137 THR B C 1
ATOM 3013 O O . THR B 1 137 ? 192.483 116.551 249.653 1.00 35.23 137 THR B O 1
ATOM 3017 N N . VAL B 1 138 ? 192.745 114.777 251.026 1.00 33.80 138 VAL B N 1
ATOM 3018 C CA . VAL B 1 138 ? 193.960 115.316 251.630 1.00 33.80 138 VAL B CA 1
ATOM 3019 C C . VAL B 1 138 ? 195.107 115.297 250.625 1.00 33.80 138 VAL B C 1
ATOM 3020 O O . VAL B 1 138 ? 195.949 116.205 250.604 1.00 33.80 138 VAL B O 1
ATOM 3024 N N . GLU B 1 139 ? 195.158 114.266 249.777 1.00 35.39 139 GLU B N 1
ATOM 3025 C CA . GLU B 1 139 ? 196.206 114.194 248.762 1.00 35.39 139 GLU B CA 1
ATOM 3026 C C . GLU B 1 139 ? 196.118 115.367 247.794 1.00 35.39 139 GLU B C 1
ATOM 3027 O O . GLU B 1 139 ? 197.144 115.935 247.400 1.00 35.39 139 GLU B O 1
ATOM 3033 N N . GLY B 1 140 ? 194.901 115.741 247.395 1.00 35.27 140 GLY B N 1
ATOM 3034 C CA . GLY B 1 140 ? 194.742 116.900 246.532 1.00 35.27 140 GLY B CA 1
ATOM 3035 C C . GLY B 1 140 ? 195.202 118.185 247.193 1.00 35.27 140 GLY B C 1
ATOM 3036 O O . GLY B 1 140 ? 195.831 119.033 246.554 1.00 35.27 140 GLY B O 1
ATOM 3037 N N . LEU B 1 141 ? 194.896 118.347 248.482 1.00 34.80 141 LEU B N 1
ATOM 3038 C CA . LEU B 1 141 ? 195.357 119.525 249.209 1.00 34.80 141 LEU B CA 1
ATOM 3039 C C . LEU B 1 141 ? 196.878 119.569 249.280 1.00 34.80 141 LEU B C 1
ATOM 3040 O O . LEU B 1 141 ? 197.484 120.633 249.113 1.00 34.80 141 LEU B O 1
ATOM 3045 N N . SER B 1 142 ? 197.513 118.422 249.535 1.00 34.36 142 SER B N 1
ATOM 3046 C CA . SER B 1 142 ? 198.973 118.380 249.565 1.00 34.36 142 SER B CA 1
ATOM 3047 C C . SER B 1 142 ? 199.563 118.712 248.199 1.00 34.36 142 SER B C 1
ATOM 3048 O O . SER B 1 142 ? 200.560 119.438 248.103 1.00 34.36 142 SER B O 1
ATOM 3051 N N . THR B 1 143 ? 198.958 118.189 247.129 1.00 35.15 143 THR B N 1
ATOM 3052 C CA . THR B 1 143 ? 199.440 118.494 245.785 1.00 35.15 143 THR B CA 1
ATOM 3053 C C . THR B 1 143 ? 199.313 119.981 245.480 1.00 35.15 143 THR B C 1
ATOM 3054 O O . THR B 1 143 ? 200.217 120.580 244.885 1.00 35.15 143 THR B O 1
ATOM 3058 N N . ALA B 1 144 ? 198.197 120.594 245.880 1.00 35.96 144 ALA B N 1
ATOM 3059 C CA . ALA B 1 144 ? 198.033 122.031 245.684 1.00 35.96 144 ALA B CA 1
ATOM 3060 C C . ALA B 1 144 ? 199.061 122.820 246.486 1.00 35.96 144 ALA B C 1
ATOM 3061 O O . ALA B 1 144 ? 199.633 123.796 245.987 1.00 35.96 144 ALA B O 1
ATOM 3063 N N . LEU B 1 145 ? 199.307 122.414 247.736 1.00 34.08 145 LEU B N 1
ATOM 3064 C CA . LEU B 1 145 ? 200.295 123.103 248.561 1.00 34.08 145 LEU B CA 1
ATOM 3065 C C . LEU B 1 145 ? 201.702 122.954 247.999 1.00 34.08 145 LEU B C 1
ATOM 3066 O O . LEU B 1 145 ? 202.553 123.823 248.220 1.00 34.08 145 LEU B O 1
ATOM 3071 N N . ASP B 1 146 ? 201.968 121.861 247.280 1.00 37.82 146 ASP B N 1
ATOM 3072 C CA . ASP B 1 146 ? 203.297 121.643 246.717 1.00 37.82 146 ASP B CA 1
ATOM 3073 C C . ASP B 1 146 ? 203.679 122.697 245.684 1.00 37.82 146 ASP B C 1
ATOM 3074 O O . ASP B 1 146 ? 204.866 122.834 245.367 1.00 37.82 146 ASP B O 1
ATOM 3079 N N . VAL B 1 147 ? 202.706 123.439 245.150 1.00 35.35 147 VAL B N 1
ATOM 3080 C CA . VAL B 1 147 ? 203.003 124.444 244.131 1.00 35.35 147 VAL B CA 1
ATOM 3081 C C . VAL B 1 147 ? 203.757 125.621 244.740 1.00 35.35 147 VAL B C 1
ATOM 3082 O O . VAL B 1 147 ? 204.598 126.246 244.082 1.00 35.35 147 VAL B O 1
ATOM 3086 N N . PHE B 1 148 ? 203.478 125.934 246.008 1.00 34.55 148 PHE B N 1
ATOM 3087 C CA . PHE B 1 148 ? 204.062 127.114 246.638 1.00 34.55 148 PHE B CA 1
ATOM 3088 C C . PHE B 1 148 ? 205.579 127.035 246.746 1.00 34.55 148 PHE B C 1
ATOM 3089 O O . PHE B 1 148 ? 206.250 128.058 246.574 1.00 34.55 148 PHE B O 1
ATOM 3097 N N . ASN B 1 149 ? 206.129 125.856 247.038 1.00 32.76 149 ASN B N 1
ATOM 3098 C CA . ASN B 1 149 ? 207.576 125.652 247.136 1.00 32.76 149 ASN B CA 1
ATOM 3099 C C . ASN B 1 149 ? 208.188 126.527 248.228 1.00 32.76 149 ASN B C 1
ATOM 3100 O O . ASN B 1 149 ? 209.119 127.300 247.996 1.00 32.76 149 ASN B O 1
ATOM 3105 N N . ASP B 1 150 ? 207.650 126.397 249.436 1.00 34.96 150 ASP B N 1
ATOM 3106 C CA . ASP B 1 150 ? 208.165 127.146 250.570 1.00 34.96 150 ASP B CA 1
ATOM 3107 C C . ASP B 1 150 ? 209.244 126.351 251.301 1.00 34.96 150 ASP B C 1
ATOM 3108 O O . ASP B 1 150 ? 209.450 125.159 251.060 1.00 34.96 150 ASP B O 1
ATOM 3113 N N . GLU B 1 151 ? 209.943 127.037 252.206 1.00 37.50 151 GLU B N 1
ATOM 3114 C CA . GLU B 1 151 ? 210.991 126.420 253.003 1.00 37.50 151 GLU B CA 1
ATOM 3115 C C . GLU B 1 151 ? 210.826 126.631 254.500 1.00 37.50 151 GLU B C 1
ATOM 3116 O O . GLU B 1 151 ? 211.609 126.068 255.272 1.00 37.50 151 GLU B O 1
ATOM 3122 N N . ASP B 1 152 ? 209.833 127.406 254.930 1.00 40.11 152 ASP B N 1
ATOM 3123 C CA . ASP B 1 152 ? 209.557 127.625 256.342 1.00 40.11 152 ASP B CA 1
ATOM 3124 C C . ASP B 1 152 ? 208.059 127.503 256.578 1.00 40.11 152 ASP B C 1
ATOM 3125 O O . ASP B 1 152 ? 207.253 127.618 255.652 1.00 40.11 152 ASP B O 1
ATOM 3130 N N . GLY B 1 153 ? 207.695 127.258 257.834 1.00 41.69 153 GLY B N 1
ATOM 3131 C CA . GLY B 1 153 ? 206.292 127.174 258.185 1.00 41.69 153 GLY B CA 1
ATOM 3132 C C . GLY B 1 153 ? 205.573 128.492 257.967 1.00 41.69 153 GLY B C 1
ATOM 3133 O O . GLY B 1 153 ? 206.062 129.565 258.318 1.00 41.69 153 GLY B O 1
ATOM 3134 N N . GLN B 1 154 ? 204.384 128.401 257.376 1.00 40.78 154 GLN B N 1
ATOM 3135 C CA . GLN B 1 154 ? 203.591 129.581 257.065 1.00 40.78 154 GLN B CA 1
ATOM 3136 C C . GLN B 1 154 ? 202.142 129.318 257.449 1.00 40.78 154 GLN B C 1
ATOM 3137 O O . GLN B 1 154 ? 201.798 128.260 257.981 1.00 40.78 154 GLN B O 1
ATOM 3143 N N . GLY B 1 155 ? 201.293 130.303 257.170 1.00 38.90 155 GLY B N 1
ATOM 3144 C CA . GLY B 1 155 ? 199.867 130.204 257.422 1.00 38.90 155 GLY B CA 1
ATOM 3145 C C . GLY B 1 155 ? 199.090 130.330 256.119 1.00 38.90 155 GLY B C 1
ATOM 3146 O O . GLY B 1 155 ? 199.313 131.261 255.343 1.00 38.90 155 GLY B O 1
ATOM 3147 N N . TYR B 1 156 ? 198.185 129.382 255.899 1.00 36.30 156 TYR B N 1
ATOM 3148 C CA . TYR B 1 156 ? 197.390 129.330 254.683 1.00 36.30 156 TYR B CA 1
ATOM 3149 C C . TYR B 1 156 ? 195.908 129.399 255.023 1.00 36.30 156 TYR B C 1
ATOM 3150 O O . TYR B 1 156 ? 195.488 129.039 256.127 1.00 36.30 156 TYR B O 1
ATOM 3159 N N . VAL B 1 157 ? 195.119 129.868 254.059 1.00 35.22 157 VAL B N 1
ATOM 3160 C CA . VAL B 1 157 ? 193.669 129.940 254.180 1.00 35.22 157 VAL B CA 1
ATOM 3161 C C . VAL B 1 157 ? 193.061 129.364 252.910 1.00 35.22 157 VAL B C 1
ATOM 3162 O O . VAL B 1 157 ? 193.414 129.783 251.803 1.00 35.22 157 VAL B O 1
ATOM 3166 N N . LEU B 1 158 ? 192.149 128.410 253.069 1.00 31.99 158 LEU B N 1
ATOM 3167 C CA . LEU B 1 158 ? 191.484 127.759 251.950 1.00 31.99 158 LEU B CA 1
ATOM 3168 C C . LEU B 1 158 ? 190.010 128.136 251.953 1.00 31.99 158 LEU B C 1
ATOM 3169 O O . LEU B 1 158 ? 189.321 127.955 252.962 1.00 31.99 158 LEU B O 1
ATOM 3174 N N . ILE B 1 159 ? 189.531 128.656 250.826 1.00 31.91 159 ILE B N 1
ATOM 3175 C CA . ILE B 1 159 ? 188.151 129.103 250.679 1.00 31.91 159 ILE B CA 1
ATOM 3176 C C . ILE B 1 159 ? 187.476 128.213 249.646 1.00 31.91 159 ILE B C 1
ATOM 3177 O O . ILE B 1 159 ? 187.944 128.109 248.505 1.00 31.91 159 ILE B O 1
ATOM 3182 N N . VAL B 1 160 ? 186.374 127.576 250.041 1.00 34.48 160 VAL B N 1
ATOM 3183 C CA . VAL B 1 160 ? 185.638 126.654 249.185 1.00 34.48 160 VAL B CA 1
ATOM 3184 C C . VAL B 1 160 ? 184.146 126.923 249.334 1.00 34.48 160 VAL B C 1
ATOM 3185 O O . VAL B 1 160 ? 183.711 127.719 250.167 1.00 34.48 160 VAL B O 1
ATOM 3189 N N . SER B 1 161 ? 183.361 126.245 248.500 1.00 36.36 161 SER B N 1
ATOM 3190 C CA . SER B 1 161 ? 181.915 126.336 248.589 1.00 36.36 161 SER B CA 1
ATOM 3191 C C . SER B 1 161 ? 181.407 125.477 249.747 1.00 36.36 161 SER B C 1
ATOM 3192 O O . SER B 1 161 ? 182.106 124.573 250.211 1.00 36.36 161 SER B O 1
ATOM 3195 N N . PRO B 1 162 ? 180.195 125.749 250.244 1.00 36.98 162 PRO B N 1
ATOM 3196 C CA . PRO B 1 162 ? 179.678 124.950 251.369 1.00 36.98 162 PRO B CA 1
ATOM 3197 C C . PRO B 1 162 ? 179.561 123.465 251.066 1.00 36.98 162 PRO B C 1
ATOM 3198 O O . PRO B 1 162 ? 179.647 122.644 251.988 1.00 36.98 162 PRO B O 1
ATOM 3202 N N . LEU B 1 163 ? 179.360 123.092 249.800 1.00 36.53 163 LEU B N 1
ATOM 3203 C CA . LEU B 1 163 ? 179.211 121.679 249.465 1.00 36.53 163 LEU B CA 1
ATOM 3204 C C . LEU B 1 163 ? 180.551 120.953 249.496 1.00 36.53 163 LEU B C 1
ATOM 3205 O O . LEU B 1 163 ? 180.620 119.780 249.881 1.00 36.53 163 LEU B O 1
ATOM 3210 N N . ASP B 1 164 ? 181.628 121.631 249.091 1.00 37.89 164 ASP B N 1
ATOM 3211 C CA . ASP B 1 164 ? 182.935 120.982 249.040 1.00 37.89 164 ASP B CA 1
ATOM 3212 C C . ASP B 1 164 ? 183.503 120.745 250.434 1.00 37.89 164 ASP B C 1
ATOM 3213 O O . ASP B 1 164 ? 184.255 119.783 250.643 1.00 37.89 164 ASP B O 1
ATOM 3218 N N . ALA B 1 165 ? 183.172 121.615 251.390 1.00 33.57 165 ALA B N 1
ATOM 3219 C CA . ALA B 1 165 ? 183.679 121.454 252.748 1.00 33.57 165 ALA B CA 1
ATOM 3220 C C . ALA B 1 165 ? 183.174 120.163 253.377 1.00 33.57 165 ALA B C 1
ATOM 3221 O O . ALA B 1 165 ? 183.918 119.478 254.087 1.00 33.57 165 ALA B O 1
ATOM 3223 N N . SER B 1 166 ? 181.909 119.815 253.129 1.00 34.42 166 SER B N 1
ATOM 3224 C CA . SER B 1 166 ? 181.365 118.571 253.663 1.00 34.42 166 SER B CA 1
ATOM 3225 C C . SER B 1 166 ? 182.096 117.360 253.097 1.00 34.42 166 SER B C 1
ATOM 3226 O O . SER B 1 166 ? 182.418 116.419 253.833 1.00 34.42 166 SER B O 1
ATOM 3229 N N . LYS B 1 167 ? 182.365 117.367 251.789 1.00 32.38 167 LYS B N 1
ATOM 3230 C CA . LYS B 1 167 ? 183.095 116.261 251.178 1.00 32.38 167 LYS B CA 1
ATOM 3231 C C . LYS B 1 167 ? 184.505 116.155 251.743 1.00 32.38 167 LYS B C 1
ATOM 3232 O O . LYS B 1 167 ? 184.985 115.053 252.038 1.00 32.38 167 LYS B O 1
ATOM 3238 N N . LEU B 1 168 ? 185.185 117.294 251.896 1.00 31.26 168 LEU B N 1
ATOM 3239 C CA . LEU B 1 168 ? 186.530 117.280 252.463 1.00 31.26 168 LEU B CA 1
ATOM 3240 C C . LEU B 1 168 ? 186.520 116.728 253.882 1.00 31.26 168 LEU B C 1
ATOM 3241 O O . LEU B 1 168 ? 187.370 115.904 254.243 1.00 31.26 168 LEU B O 1
ATOM 3246 N N . ARG B 1 169 ? 185.557 117.165 254.697 1.00 32.57 169 ARG B N 1
ATOM 3247 C CA . ARG B 1 169 ? 185.455 116.678 256.069 1.00 32.57 169 ARG B CA 1
ATOM 3248 C C . ARG B 1 169 ? 185.215 115.175 256.103 1.00 32.57 169 ARG B C 1
ATOM 3249 O O . ARG B 1 169 ? 185.875 114.447 256.856 1.00 32.57 169 ARG B O 1
ATOM 3257 N N . LEU B 1 170 ? 184.268 114.692 255.294 1.00 32.44 170 LEU B N 1
ATOM 3258 C CA . LEU B 1 170 ? 183.968 113.264 255.286 1.00 32.44 170 LEU B CA 1
ATOM 3259 C C . LEU B 1 170 ? 185.180 112.447 254.862 1.00 32.44 170 LEU B C 1
ATOM 3260 O O . LEU B 1 170 ? 185.519 111.451 255.511 1.00 32.44 170 LEU B O 1
ATOM 3265 N N . SER B 1 171 ? 185.866 112.867 253.795 1.00 31.26 171 SER B N 1
ATOM 3266 C CA . SER B 1 171 ? 187.028 112.115 253.333 1.00 31.26 171 SER B CA 1
ATOM 3267 C C . SER B 1 171 ? 188.135 112.105 254.381 1.00 31.26 171 SER B C 1
ATOM 3268 O O . SER B 1 171 ? 188.695 111.045 254.695 1.00 31.26 171 SER B O 1
ATOM 3271 N N . ALA B 1 172 ? 188.455 113.274 254.947 1.00 29.09 172 ALA B N 1
ATOM 3272 C CA . ALA B 1 172 ? 189.532 113.350 255.927 1.00 29.09 172 ALA B CA 1
ATOM 3273 C C . ALA B 1 172 ? 189.215 112.520 257.164 1.00 29.09 172 ALA B C 1
ATOM 3274 O O . ALA B 1 172 ? 190.099 111.854 257.715 1.00 29.09 172 ALA B O 1
ATOM 3276 N N . GLY B 1 173 ? 187.960 112.544 257.616 1.00 30.01 173 GLY B N 1
ATOM 3277 C CA . GLY B 1 173 ? 187.596 111.746 258.774 1.00 30.01 173 GLY B CA 1
ATOM 3278 C C . GLY B 1 173 ? 187.483 110.268 258.457 1.00 30.01 173 GLY B C 1
ATOM 3279 O O . GLY B 1 173 ? 187.507 109.428 259.359 1.00 30.01 173 GLY B O 1
ATOM 3280 N N . LYS B 1 174 ? 187.353 109.928 257.173 1.00 31.89 174 LYS B N 1
ATOM 3281 C CA . LYS B 1 174 ? 187.171 108.527 256.812 1.00 31.89 174 LYS B CA 1
ATOM 3282 C C . LYS B 1 174 ? 188.501 107.814 256.593 1.00 31.89 174 LYS B C 1
ATOM 3283 O O . LYS B 1 174 ? 188.658 106.660 257.005 1.00 31.89 174 LYS B O 1
ATOM 3289 N N . GLU B 1 175 ? 189.467 108.464 255.945 1.00 32.08 175 GLU B N 1
ATOM 3290 C CA . GLU B 1 175 ? 190.678 107.751 255.547 1.00 32.08 175 GLU B CA 1
ATOM 3291 C C . GLU B 1 175 ? 191.920 108.132 256.342 1.00 32.08 175 GLU B C 1
ATOM 3292 O O . GLU B 1 175 ? 192.810 107.295 256.519 1.00 32.08 175 GLU B O 1
ATOM 3298 N N . TRP B 1 176 ? 192.022 109.371 256.830 1.00 30.79 176 TRP B N 1
ATOM 3299 C CA . TRP B 1 176 ? 193.269 109.788 257.469 1.00 30.79 176 TRP B CA 1
ATOM 3300 C C . TRP B 1 176 ? 193.164 109.792 258.991 1.00 30.79 176 TRP B C 1
ATOM 3301 O O . TRP B 1 176 ? 194.175 109.634 259.684 1.00 30.79 176 TRP B O 1
ATOM 3312 N N . LEU B 1 177 ? 191.963 109.971 259.532 1.00 32.94 177 LEU B N 1
ATOM 3313 C CA . LEU B 1 177 ? 191.759 110.086 260.973 1.00 32.94 177 LEU B CA 1
ATOM 3314 C C . LEU B 1 177 ? 190.822 109.000 261.488 1.00 32.94 177 LEU B C 1
ATOM 3315 O O . LEU B 1 177 ? 189.868 109.271 262.220 1.00 32.94 177 LEU B O 1
ATOM 3320 N N . ASN B 1 178 ? 191.084 107.750 261.098 1.00 33.88 178 ASN B N 1
ATOM 3321 C CA . ASN B 1 178 ? 190.187 106.652 261.448 1.00 33.88 178 ASN B CA 1
ATOM 3322 C C . ASN B 1 178 ? 190.104 106.450 262.958 1.00 33.88 178 ASN B C 1
ATOM 3323 O O . ASN B 1 178 ? 189.044 106.642 263.564 1.00 33.88 178 ASN B O 1
ATOM 3328 N N . GLY B 1 179 ? 191.214 106.066 263.583 1.00 37.51 179 GLY B N 1
ATOM 3329 C CA . GLY B 1 179 ? 191.180 105.652 264.972 1.00 37.51 179 GLY B CA 1
ATOM 3330 C C . GLY B 1 179 ? 191.464 106.738 265.989 1.00 37.51 179 GLY B C 1
ATOM 3331 O O . GLY B 1 179 ? 191.181 106.565 267.177 1.00 37.51 179 GLY B O 1
ATOM 3332 N N . THR B 1 180 ? 192.026 107.857 265.543 1.00 38.32 180 THR B N 1
ATOM 3333 C CA . THR B 1 180 ? 192.340 108.945 266.457 1.00 38.32 180 THR B CA 1
ATOM 3334 C C . THR B 1 180 ? 191.064 109.592 266.982 1.00 38.32 180 THR B C 1
ATOM 3335 O O . THR B 1 180 ? 190.056 109.697 266.278 1.00 38.32 180 THR B O 1
ATOM 3339 N N . GLU B 1 181 ? 191.113 110.024 268.244 1.00 42.29 181 GLU B N 1
ATOM 3340 C CA . GLU B 1 181 ? 189.952 110.677 268.840 1.00 42.29 181 GLU B CA 1
ATOM 3341 C C . GLU B 1 181 ? 189.701 112.047 268.225 1.00 42.29 181 GLU B C 1
ATOM 3342 O O . GLU B 1 181 ? 188.543 112.440 268.044 1.00 42.29 181 GLU B O 1
ATOM 3348 N N . LEU B 1 182 ? 190.766 112.762 267.848 1.00 40.70 182 LEU B N 1
ATOM 3349 C CA . LEU B 1 182 ? 190.600 114.101 267.289 1.00 40.70 182 LEU B CA 1
ATOM 3350 C C . LEU B 1 182 ? 189.654 114.084 266.095 1.00 40.70 182 LEU B C 1
ATOM 3351 O O . LEU B 1 182 ? 188.969 115.075 265.821 1.00 40.70 182 LEU B O 1
ATOM 3356 N N . GLY B 1 183 ? 189.599 112.963 265.375 1.00 39.22 183 GLY B N 1
ATOM 3357 C CA . GLY B 1 183 ? 188.547 112.784 264.390 1.00 39.22 183 GLY B CA 1
ATOM 3358 C C . GLY B 1 183 ? 187.174 112.637 265.021 1.00 39.22 183 GLY B C 1
ATOM 3359 O O . GLY B 1 183 ? 186.181 113.137 264.489 1.00 39.22 183 GLY B O 1
ATOM 3360 N N . ALA B 1 184 ? 187.098 111.939 266.159 1.00 39.99 184 ALA B N 1
ATOM 3361 C CA . ALA B 1 184 ? 185.803 111.679 266.783 1.00 39.99 184 ALA B CA 1
ATOM 3362 C C . ALA B 1 184 ? 185.157 112.961 267.298 1.00 39.99 184 ALA B C 1
ATOM 3363 O O . ALA B 1 184 ? 183.955 113.176 267.101 1.00 39.99 184 ALA B O 1
ATOM 3365 N N . GLU B 1 185 ? 185.930 113.817 267.974 1.00 39.98 185 GLU B N 1
ATOM 3366 C CA . GLU B 1 185 ? 185.380 115.103 268.409 1.00 39.98 185 GLU B CA 1
ATOM 3367 C C . GLU B 1 185 ? 184.959 115.972 267.228 1.00 39.98 185 GLU B C 1
ATOM 3368 O O . GLU B 1 185 ? 183.904 116.615 267.272 1.00 39.98 185 GLU B O 1
ATOM 3374 N N . ARG B 1 186 ? 185.764 116.006 266.162 1.00 38.00 186 ARG B N 1
ATOM 3375 C CA . ARG B 1 186 ? 185.383 116.790 264.990 1.00 38.00 186 ARG B CA 1
ATOM 3376 C C . ARG B 1 186 ? 184.089 116.273 264.376 1.00 38.00 186 ARG B C 1
ATOM 3377 O O . ARG B 1 186 ? 183.233 117.062 263.959 1.00 38.00 186 ARG B O 1
ATOM 3385 N N . LEU B 1 187 ? 183.929 114.950 264.306 1.00 38.63 187 LEU B N 1
ATOM 3386 C CA . LEU B 1 187 ? 182.709 114.388 263.738 1.00 38.63 187 LEU B CA 1
ATOM 3387 C C . LEU B 1 187 ? 181.501 114.682 264.619 1.00 38.63 187 LEU B C 1
ATOM 3388 O O . LEU B 1 187 ? 180.464 115.141 264.127 1.00 38.63 187 LEU B O 1
ATOM 3393 N N . ILE B 1 188 ? 181.622 114.440 265.927 1.00 37.83 188 ILE B N 1
ATOM 3394 C CA . ILE B 1 188 ? 180.484 114.602 266.827 1.00 37.83 188 ILE B CA 1
ATOM 3395 C C . ILE B 1 188 ? 180.062 116.063 266.915 1.00 37.83 188 ILE B C 1
ATOM 3396 O O . ILE B 1 188 ? 178.867 116.380 266.871 1.00 37.83 188 ILE B O 1
ATOM 3401 N N . SER B 1 189 ? 181.024 116.977 267.035 1.00 40.43 189 SER B N 1
ATOM 3402 C CA . SER B 1 189 ? 180.728 118.393 267.196 1.00 40.43 189 SER B CA 1
ATOM 3403 C C . SER B 1 189 ? 180.416 119.085 265.876 1.00 40.43 189 SER B C 1
ATOM 3404 O O . SER B 1 189 ? 179.919 120.216 265.886 1.00 40.43 189 SER B O 1
ATOM 3407 N N . GLY B 1 190 ? 180.686 118.435 264.748 1.00 38.83 190 GLY B N 1
ATOM 3408 C CA . GLY B 1 190 ? 180.377 119.020 263.451 1.00 38.83 190 GLY B CA 1
ATOM 3409 C C . GLY B 1 190 ? 181.064 120.342 263.191 1.00 38.83 190 GLY B C 1
ATOM 3410 O O . GLY B 1 190 ? 180.430 121.281 262.693 1.00 38.83 190 GLY B O 1
ATOM 3411 N N . SER B 1 191 ? 182.349 120.438 263.514 1.00 39.73 191 SER B N 1
ATOM 3412 C CA . SER B 1 191 ? 183.106 121.674 263.383 1.00 39.73 191 SER B CA 1
ATOM 3413 C C . SER B 1 191 ? 184.182 121.507 262.321 1.00 39.73 191 SER B C 1
ATOM 3414 O O . SER B 1 191 ? 184.887 120.493 262.299 1.00 39.73 191 SER B O 1
ATOM 3417 N N . TYR B 1 192 ? 184.305 122.502 261.446 1.00 37.33 192 TYR B N 1
ATOM 3418 C CA . TYR B 1 192 ? 185.335 122.522 260.417 1.00 37.33 192 TYR B CA 1
ATOM 3419 C C . TYR B 1 192 ? 186.587 123.187 260.974 1.00 37.33 192 TYR B C 1
ATOM 3420 O O . TYR B 1 192 ? 186.531 124.326 261.448 1.00 37.33 192 TYR B O 1
ATOM 3429 N N . GLY B 1 193 ? 187.711 122.473 260.913 1.00 37.05 193 GLY B N 1
ATOM 3430 C CA . GLY B 1 193 ? 188.963 122.969 261.443 1.00 37.05 193 GLY B CA 1
ATOM 3431 C C . GLY B 1 193 ? 190.074 122.845 260.419 1.00 37.05 193 GLY B C 1
ATOM 3432 O O . GLY B 1 193 ? 189.849 122.442 259.277 1.00 37.05 193 GLY B O 1
ATOM 3433 N N . SER B 1 194 ? 191.279 123.209 260.852 1.00 35.90 194 SER B N 1
ATOM 3434 C CA . SER B 1 194 ? 192.442 123.131 259.979 1.00 35.90 194 SER B CA 1
ATOM 3435 C C . SER B 1 194 ? 192.690 121.691 259.552 1.00 35.90 194 SER B C 1
ATOM 3436 O O . SER B 1 194 ? 192.449 120.750 260.312 1.00 35.90 194 SER B O 1
ATOM 3439 N N . LEU B 1 195 ? 193.171 121.520 258.322 1.00 32.65 195 LEU B N 1
ATOM 3440 C CA . LEU B 1 195 ? 193.408 120.193 257.766 1.00 32.65 195 LEU B CA 1
ATOM 3441 C C . LEU B 1 195 ? 194.886 119.864 257.614 1.00 32.65 195 LEU B C 1
ATOM 3442 O O . LEU B 1 195 ? 195.334 118.825 258.105 1.00 32.65 195 LEU B O 1
ATOM 3447 N N . LEU B 1 196 ? 195.653 120.717 256.939 1.00 35.47 196 LEU B N 1
ATOM 3448 C CA . LEU B 1 196 ? 197.093 120.534 256.785 1.00 35.47 196 LEU B CA 1
ATOM 3449 C C . LEU B 1 196 ? 197.813 121.854 257.011 1.00 35.47 196 LEU B C 1
ATOM 3450 O O . LEU B 1 196 ? 198.723 122.224 256.262 1.00 35.47 196 LEU B O 1
ATOM 3455 N N . GLY B 1 197 ? 197.415 122.582 258.051 1.00 37.46 197 GLY B N 1
ATOM 3456 C CA . GLY B 1 197 ? 197.928 123.909 258.304 1.00 37.46 197 GLY B CA 1
ATOM 3457 C C . GLY B 1 197 ? 197.162 125.020 257.623 1.00 37.46 197 GLY B C 1
ATOM 3458 O O . GLY B 1 197 ? 197.487 126.194 257.837 1.00 37.46 197 GLY B O 1
ATOM 3459 N N . ALA B 1 198 ? 196.158 124.690 256.816 1.00 36.13 198 ALA B N 1
ATOM 3460 C CA . ALA B 1 198 ? 195.352 125.671 256.104 1.00 36.13 198 ALA B CA 1
ATOM 3461 C C . ALA B 1 198 ? 193.945 125.674 256.678 1.00 36.13 198 ALA B C 1
ATOM 3462 O O . ALA B 1 198 ? 193.323 124.616 256.812 1.00 36.13 198 ALA B O 1
ATOM 3464 N N . GLU B 1 199 ? 193.447 126.860 257.016 1.00 37.85 199 GLU B N 1
ATOM 3465 C CA . GLU B 1 199 ? 192.096 126.983 257.536 1.00 37.85 199 GLU B CA 1
ATOM 3466 C C . GLU B 1 199 ? 191.072 126.748 256.429 1.00 37.85 199 GLU B C 1
ATOM 3467 O O . GLU B 1 199 ? 191.353 126.903 255.238 1.00 37.85 199 GLU B O 1
ATOM 3473 N N . VAL B 1 200 ? 189.866 126.369 256.840 1.00 33.59 200 VAL B N 1
ATOM 3474 C CA . VAL B 1 200 ? 188.759 126.121 255.925 1.00 33.59 200 VAL B CA 1
ATOM 3475 C C . VAL B 1 200 ? 187.688 127.171 256.187 1.00 33.59 200 VAL B C 1
ATOM 3476 O O . VAL B 1 200 ? 187.167 127.274 257.305 1.00 33.59 200 VAL B O 1
ATOM 3480 N N . ILE B 1 201 ? 187.366 127.951 255.158 1.00 34.08 201 ILE B N 1
ATOM 3481 C CA . ILE B 1 201 ? 186.358 129.001 255.231 1.00 34.08 201 ILE B CA 1
ATOM 3482 C C . ILE B 1 201 ? 185.331 128.749 254.136 1.00 34.08 201 ILE B C 1
ATOM 3483 O O . ILE B 1 201 ? 185.690 128.409 253.003 1.00 34.08 201 ILE B O 1
ATOM 3488 N N . ARG B 1 202 ? 184.056 128.910 254.475 1.00 38.88 202 ARG B N 1
ATOM 3489 C CA . ARG B 1 202 ? 182.955 128.639 253.563 1.00 38.88 202 ARG B CA 1
ATOM 3490 C C . ARG B 1 202 ? 182.320 129.949 253.122 1.00 38.88 202 ARG B C 1
ATOM 3491 O O . ARG B 1 202 ? 182.093 130.841 253.946 1.00 38.88 202 ARG B O 1
ATOM 3499 N N . SER B 1 203 ? 182.040 130.064 251.825 1.00 41.69 203 SER B N 1
ATOM 3500 C CA . SER B 1 203 ? 181.398 131.242 251.260 1.00 41.69 203 SER B CA 1
ATOM 3501 C C . SER B 1 203 ? 180.340 130.816 250.254 1.00 41.69 203 SER B C 1
ATOM 3502 O O . SER B 1 203 ? 180.570 129.917 249.441 1.00 41.69 203 SER B O 1
ATOM 3505 N N . ARG B 1 204 ? 179.177 131.470 250.314 1.00 42.27 204 ARG B N 1
ATOM 3506 C CA . ARG B 1 204 ? 178.089 131.169 249.391 1.00 42.27 204 ARG B CA 1
ATOM 3507 C C . ARG B 1 204 ? 178.315 131.744 248.000 1.00 42.27 204 ARG B C 1
ATOM 3508 O O . ARG B 1 204 ? 177.747 131.224 247.033 1.00 42.27 204 ARG B O 1
ATOM 3516 N N . LYS B 1 205 ? 179.117 132.805 247.878 1.00 41.55 205 LYS B N 1
ATOM 3517 C CA . LYS B 1 205 ? 179.322 133.434 246.577 1.00 41.55 205 LYS B CA 1
ATOM 3518 C C . LYS B 1 205 ? 179.997 132.482 245.599 1.00 41.55 205 LYS B C 1
ATOM 3519 O O . LYS B 1 205 ? 179.630 132.430 244.419 1.00 41.55 205 LYS B O 1
ATOM 3525 N N . LEU B 1 206 ? 180.985 131.725 246.066 1.00 41.84 206 LEU B N 1
ATOM 3526 C CA . LEU B 1 206 ? 181.660 130.765 245.207 1.00 41.84 206 LEU B CA 1
ATOM 3527 C C . LEU B 1 206 ? 180.722 129.622 244.834 1.00 41.84 206 LEU B C 1
ATOM 3528 O O . LEU B 1 206 ? 179.905 129.168 245.639 1.00 41.84 206 LEU B O 1
ATOM 3533 N N . ALA B 1 207 ? 180.849 129.157 243.597 1.00 44.83 207 ALA B N 1
ATOM 3534 C CA . ALA B 1 207 ? 180.039 128.069 243.075 1.00 44.83 207 ALA B CA 1
ATOM 3535 C C . ALA B 1 207 ? 180.770 126.745 243.241 1.00 44.83 207 ALA B C 1
ATOM 3536 O O . ALA B 1 207 ? 181.968 126.703 243.537 1.00 44.83 207 ALA B O 1
ATOM 3538 N N . GLU B 1 208 ? 180.027 125.656 243.055 1.00 44.49 208 GLU B N 1
ATOM 3539 C CA . GLU B 1 208 ? 180.605 124.325 243.177 1.00 44.49 208 GLU B CA 1
ATOM 3540 C C . GLU B 1 208 ? 181.701 124.119 242.139 1.00 44.49 208 GLU B C 1
ATOM 3541 O O . GLU B 1 208 ? 181.568 124.522 240.981 1.00 44.49 208 GLU B O 1
ATOM 3547 N N . GLY B 1 209 ? 182.791 123.486 242.563 1.00 41.03 209 GLY B N 1
ATOM 3548 C CA . GLY B 1 209 ? 183.922 123.250 241.693 1.00 41.03 209 GLY B CA 1
ATOM 3549 C C . GLY B 1 209 ? 184.893 124.401 241.566 1.00 41.03 209 GLY B C 1
ATOM 3550 O O . GLY B 1 209 ? 185.729 124.384 240.655 1.00 41.03 209 GLY B O 1
ATOM 3551 N N . GLU B 1 210 ? 184.812 125.398 242.443 1.00 39.59 210 GLU B N 1
ATOM 3552 C CA . GLU B 1 210 ? 185.695 126.553 242.401 1.00 39.59 210 GLU B CA 1
ATOM 3553 C C . GLU B 1 210 ? 186.150 126.892 243.815 1.00 39.59 210 GLU B C 1
ATOM 3554 O O . GLU B 1 210 ? 185.416 126.704 244.788 1.00 39.59 210 GLU B O 1
ATOM 3560 N N . GLY B 1 211 ? 187.374 127.395 243.917 1.00 37.67 211 GLY B N 1
ATOM 3561 C CA . GLY B 1 211 ? 187.925 127.774 245.206 1.00 37.67 211 GLY B CA 1
ATOM 3562 C C . GLY B 1 211 ? 189.254 128.471 245.018 1.00 37.67 211 GLY B C 1
ATOM 3563 O O . GLY B 1 211 ? 189.833 128.477 243.927 1.00 37.67 211 GLY B O 1
ATOM 3564 N N . LEU B 1 212 ? 189.733 129.063 246.110 1.00 36.75 212 LEU B N 1
ATOM 3565 C CA . LEU B 1 212 ? 190.986 129.803 246.108 1.00 36.75 212 LEU B CA 1
ATOM 3566 C C . LEU B 1 212 ? 191.785 129.452 247.353 1.00 36.75 212 LEU B C 1
ATOM 3567 O O . LEU B 1 212 ? 191.220 129.131 248.402 1.00 36.75 212 LEU B O 1
ATOM 3572 N N . LEU B 1 213 ? 193.108 129.521 247.228 1.00 34.03 213 LEU B N 1
ATOM 3573 C CA . LEU B 1 213 ? 194.025 129.234 248.322 1.00 34.03 213 LEU B CA 1
ATOM 3574 C C . LEU B 1 213 ? 194.967 130.415 248.504 1.00 34.03 213 LEU B C 1
ATOM 3575 O O . LEU B 1 213 ? 195.596 130.866 247.542 1.00 34.03 213 LEU B O 1
ATOM 3580 N N . PHE B 1 214 ? 195.064 130.911 249.735 1.00 34.68 214 PHE B N 1
ATOM 3581 C CA . PHE B 1 214 ? 195.849 132.094 250.046 1.00 34.68 214 PHE B CA 1
ATOM 3582 C C . PHE B 1 214 ? 197.019 131.740 250.954 1.00 34.68 214 PHE B C 1
ATOM 3583 O O . PHE B 1 214 ? 196.888 130.930 251.876 1.00 34.68 214 PHE B O 1
ATOM 3591 N N . LYS B 1 215 ? 198.166 132.357 250.683 1.00 36.02 215 LYS B N 1
ATOM 3592 C CA . LYS B 1 215 ? 199.318 132.318 251.572 1.00 36.02 215 LYS B CA 1
ATOM 3593 C C . LYS B 1 215 ? 199.407 133.656 252.290 1.00 36.02 215 LYS B C 1
ATOM 3594 O O . LYS B 1 215 ? 199.563 134.699 251.647 1.00 36.02 215 LYS B O 1
ATOM 3600 N N . VAL B 1 216 ? 199.312 133.625 253.616 1.00 38.03 216 VAL B N 1
ATOM 3601 C CA . VAL B 1 216 ? 199.191 134.831 254.428 1.00 38.03 216 VAL B CA 1
ATOM 3602 C C . VAL B 1 216 ? 200.554 135.164 255.016 1.00 38.03 216 VAL B C 1
ATOM 3603 O O . VAL B 1 216 ? 201.157 134.341 255.716 1.00 38.03 216 VAL B O 1
ATOM 3607 N N . VAL B 1 217 ? 201.036 136.370 254.728 1.00 42.42 217 VAL B N 1
ATOM 3608 C CA . VAL B 1 217 ? 202.259 136.905 255.310 1.00 42.42 217 VAL B CA 1
ATOM 3609 C C . VAL B 1 217 ? 201.963 138.303 255.836 1.00 42.42 217 VAL B C 1
ATOM 3610 O O . VAL B 1 217 ? 200.967 138.930 255.462 1.00 42.42 217 VAL B O 1
ATOM 3614 N N . ALA B 1 218 ? 202.840 138.786 256.719 1.00 46.30 218 ALA B N 1
ATOM 3615 C CA . ALA B 1 218 ? 202.536 139.988 257.492 1.00 46.30 218 ALA B CA 1
ATOM 3616 C C . ALA B 1 218 ? 202.457 141.230 256.611 1.00 46.30 218 ALA B C 1
ATOM 3617 O O . ALA B 1 218 ? 201.481 141.987 256.677 1.00 46.30 218 ALA B O 1
ATOM 3619 N N . ASN B 1 219 ? 203.471 141.462 255.778 1.00 46.34 219 ASN B N 1
ATOM 3620 C CA . ASN B 1 219 ? 203.610 142.735 255.084 1.00 46.34 219 ASN B CA 1
ATOM 3621 C C . ASN B 1 219 ? 203.650 142.619 253.566 1.00 46.34 219 ASN B C 1
ATOM 3622 O O . ASN B 1 219 ? 204.029 143.587 252.899 1.00 46.34 219 ASN B O 1
ATOM 3627 N N . GLN B 1 220 ? 203.278 141.475 253.000 1.00 44.18 220 GLN B N 1
ATOM 3628 C CA . GLN B 1 220 ? 203.213 141.330 251.557 1.00 44.18 220 GLN B CA 1
ATOM 3629 C C . GLN B 1 220 ? 201.816 140.878 251.153 1.00 44.18 220 GLN B C 1
ATOM 3630 O O . GLN B 1 220 ? 201.555 139.669 251.092 1.00 44.18 220 GLN B O 1
ATOM 3636 N N . PRO B 1 221 ? 200.901 141.800 250.862 1.00 39.42 221 PRO B N 1
ATOM 3637 C CA . PRO B 1 221 ? 199.522 141.397 250.566 1.00 39.42 221 PRO B CA 1
ATOM 3638 C C . PRO B 1 221 ? 199.328 140.981 249.118 1.00 39.42 221 PRO B C 1
ATOM 3639 O O . PRO B 1 221 ? 199.908 141.575 248.204 1.00 39.42 221 PRO B O 1
ATOM 3643 N N . ALA B 1 222 ? 198.508 139.951 248.901 1.00 35.61 222 ALA B N 1
ATOM 3644 C CA . ALA B 1 222 ? 198.228 139.504 247.542 1.00 35.61 222 ALA B CA 1
ATOM 3645 C C . ALA B 1 222 ? 197.220 140.417 246.857 1.00 35.61 222 ALA B C 1
ATOM 3646 O O . ALA B 1 222 ? 197.116 140.423 245.626 1.00 35.61 222 ALA B O 1
ATOM 3648 N N . LEU B 1 223 ? 196.468 141.190 247.635 1.00 35.77 223 LEU B N 1
ATOM 3649 C CA . LEU B 1 223 ? 195.451 142.085 247.109 1.00 35.77 223 LEU B CA 1
ATOM 3650 C C . LEU B 1 223 ? 195.603 143.468 247.724 1.00 35.77 223 LEU B C 1
ATOM 3651 O O . LEU B 1 223 ? 196.036 143.613 248.870 1.00 35.77 223 LEU B O 1
ATOM 3656 N N . LYS B 1 224 ? 195.241 144.487 246.947 1.00 35.32 224 LYS B N 1
ATOM 3657 C CA . LYS B 1 224 ? 195.225 145.860 247.426 1.00 35.32 224 LYS B CA 1
ATOM 3658 C C . LYS B 1 224 ? 193.954 146.542 246.945 1.00 35.32 224 LYS B C 1
ATOM 3659 O O . LYS B 1 224 ? 193.351 146.147 245.944 1.00 35.32 224 LYS B O 1
ATOM 3665 N N . LEU B 1 225 ? 193.551 147.575 247.677 1.00 34.87 225 LEU B N 1
ATOM 3666 C CA . LEU B 1 225 ? 192.411 148.404 247.317 1.00 34.87 225 LEU B CA 1
ATOM 3667 C C . LEU B 1 225 ? 192.870 149.850 247.215 1.00 34.87 225 LEU B C 1
ATOM 3668 O O . LEU B 1 225 ? 193.178 150.480 248.232 1.00 34.87 225 LEU B O 1
ATOM 3673 N N . VAL B 1 226 ? 192.915 150.371 245.993 1.00 33.03 226 VAL B N 1
ATOM 3674 C CA . VAL B 1 226 ? 193.313 151.749 245.733 1.00 33.03 226 VAL B CA 1
ATOM 3675 C C . VAL B 1 226 ? 192.084 152.633 245.882 1.00 33.03 226 VAL B C 1
ATOM 3676 O O . VAL B 1 226 ? 191.040 152.367 245.277 1.00 33.03 226 VAL B O 1
ATOM 3680 N N . SER B 1 227 ? 192.209 153.683 246.690 1.00 31.98 227 SER B N 1
ATOM 3681 C CA . SER B 1 227 ? 191.073 154.530 247.041 1.00 31.98 227 SER B CA 1
ATOM 3682 C C . SER B 1 227 ? 191.350 155.949 246.568 1.00 31.98 227 SER B C 1
ATOM 3683 O O . SER B 1 227 ? 192.055 156.704 247.244 1.00 31.98 227 SER B O 1
ATOM 3686 N N . LYS B 1 228 ? 190.796 156.310 245.409 1.00 30.53 228 LYS B N 1
ATOM 3687 C CA . LYS B 1 228 ? 190.876 157.692 244.948 1.00 30.53 228 LYS B CA 1
ATOM 3688 C C . LYS B 1 228 ? 189.947 158.589 245.757 1.00 30.53 228 LYS B C 1
ATOM 3689 O O . LYS B 1 228 ? 190.271 159.750 246.033 1.00 30.53 228 LYS B O 1
ATOM 3695 N N . ARG B 1 229 ? 188.786 158.068 246.144 1.00 32.04 229 ARG B N 1
ATOM 3696 C CA . ARG B 1 229 ? 187.834 158.808 246.958 1.00 32.04 229 ARG B CA 1
ATOM 3697 C C . ARG B 1 229 ? 186.935 157.816 247.679 1.00 32.04 229 ARG B C 1
ATOM 3698 O O . ARG B 1 229 ? 186.788 156.668 247.253 1.00 32.04 229 ARG B O 1
ATOM 3706 N N . ALA B 1 230 ? 186.332 158.269 248.772 1.00 32.59 230 ALA B N 1
ATOM 3707 C CA . ALA B 1 230 ? 185.502 157.407 249.597 1.00 32.59 230 ALA B CA 1
ATOM 3708 C C . ALA B 1 230 ? 184.030 157.542 249.216 1.00 32.59 230 ALA B C 1
ATOM 3709 O O . ALA B 1 230 ? 183.652 158.319 248.337 1.00 32.59 230 ALA B O 1
ATOM 3711 N N . VAL B 1 231 ? 183.190 156.762 249.901 1.00 35.00 231 VAL B N 1
ATOM 3712 C CA . VAL B 1 231 ? 181.760 156.791 249.629 1.00 35.00 231 VAL B CA 1
ATOM 3713 C C . VAL B 1 231 ? 181.157 158.080 250.170 1.00 35.00 231 VAL B C 1
ATOM 3714 O O . VAL B 1 231 ? 181.526 158.563 251.249 1.00 35.00 231 VAL B O 1
ATOM 3718 N N . GLN B 1 232 ? 180.236 158.659 249.404 1.00 36.63 232 GLN B N 1
ATOM 3719 C CA . GLN B 1 232 ? 179.559 159.884 249.797 1.00 36.63 232 GLN B CA 1
ATOM 3720 C C . GLN B 1 232 ? 178.100 159.808 249.376 1.00 36.63 232 GLN B C 1
ATOM 3721 O O . GLN B 1 232 ? 177.734 159.075 248.454 1.00 36.63 232 GLN B O 1
ATOM 3727 N N . VAL B 1 233 ? 177.267 160.582 250.065 1.00 36.99 233 VAL B N 1
ATOM 3728 C CA . VAL B 1 233 ? 175.834 160.631 249.807 1.00 36.99 233 VAL B CA 1
ATOM 3729 C C . VAL B 1 233 ? 175.437 162.077 249.555 1.00 36.99 233 VAL B C 1
ATOM 3730 O O . VAL B 1 233 ? 175.821 162.977 250.310 1.00 36.99 233 VAL B O 1
ATOM 3734 N N . GLU B 1 234 ? 174.672 162.299 248.490 1.00 39.38 234 GLU B N 1
ATOM 3735 C CA . GLU B 1 234 ? 174.166 163.619 248.149 1.00 39.38 234 GLU B CA 1
ATOM 3736 C C . GLU B 1 234 ? 172.656 163.551 247.984 1.00 39.38 234 GLU B C 1
ATOM 3737 O O . GLU B 1 234 ? 172.113 162.556 247.496 1.00 39.38 234 GLU B O 1
ATOM 3743 N N . THR B 1 235 ? 171.980 164.620 248.397 1.00 37.06 235 THR B N 1
ATOM 3744 C CA . THR B 1 235 ? 170.532 164.710 248.306 1.00 37.06 235 THR B CA 1
ATOM 3745 C C . THR B 1 235 ? 170.140 166.038 247.677 1.00 37.06 235 THR B C 1
ATOM 3746 O O . THR B 1 235 ? 170.846 167.041 247.811 1.00 37.06 235 THR B O 1
ATOM 3750 N N . ASP B 1 236 ? 169.002 166.031 246.988 1.00 36.07 236 ASP B N 1
ATOM 3751 C CA . ASP B 1 236 ? 168.465 167.235 246.373 1.00 36.07 236 ASP B CA 1
ATOM 3752 C C . ASP B 1 236 ? 166.956 167.092 246.264 1.00 36.07 236 ASP B C 1
ATOM 3753 O O . ASP B 1 236 ? 166.411 165.987 246.323 1.00 36.07 236 ASP B O 1
ATOM 3758 N N . ARG B 1 237 ? 166.282 168.227 246.105 1.00 35.37 237 ARG B N 1
ATOM 3759 C CA . ARG B 1 237 ? 164.830 168.274 246.041 1.00 35.37 237 ARG B CA 1
ATOM 3760 C C . ARG B 1 237 ? 164.384 168.933 244.744 1.00 35.37 237 ARG B C 1
ATOM 3761 O O . ARG B 1 237 ? 164.944 169.953 244.329 1.00 35.37 237 ARG B O 1
ATOM 3769 N N . ASP B 1 238 ? 163.376 168.342 244.107 1.00 34.60 238 ASP B N 1
ATOM 3770 C CA . ASP B 1 238 ? 162.761 168.902 242.909 1.00 34.60 238 ASP B CA 1
ATOM 3771 C C . ASP B 1 238 ? 161.525 169.683 243.344 1.00 34.60 238 ASP B C 1
ATOM 3772 O O . ASP B 1 238 ? 160.493 169.090 243.674 1.00 34.60 238 ASP B O 1
ATOM 3777 N N . ILE B 1 239 ? 161.637 171.012 243.348 1.00 34.78 239 ILE B N 1
ATOM 3778 C CA . ILE B 1 239 ? 160.550 171.854 243.842 1.00 34.78 239 ILE B CA 1
ATOM 3779 C C . ILE B 1 239 ? 159.326 171.737 242.944 1.00 34.78 239 ILE B C 1
ATOM 3780 O O . ILE B 1 239 ? 158.184 171.769 243.419 1.00 34.78 239 ILE B O 1
ATOM 3785 N N . THR B 1 240 ? 159.542 171.613 241.632 1.00 35.31 240 THR B N 1
ATOM 3786 C CA . THR B 1 240 ? 158.428 171.640 240.688 1.00 35.31 240 THR B CA 1
ATOM 3787 C C . THR B 1 240 ? 157.477 170.467 240.898 1.00 35.31 240 THR B C 1
ATOM 3788 O O . THR B 1 240 ? 156.254 170.647 240.910 1.00 35.31 240 THR B O 1
ATOM 3792 N N . ARG B 1 241 ? 158.012 169.261 241.073 1.00 34.03 241 ARG B N 1
ATOM 3793 C CA . ARG B 1 241 ? 157.190 168.061 241.146 1.00 34.03 241 ARG B CA 1
ATOM 3794 C C . ARG B 1 241 ? 157.098 167.494 242.560 1.00 34.03 241 ARG B C 1
ATOM 3795 O O . ARG B 1 241 ? 156.354 166.534 242.782 1.00 34.03 241 ARG B O 1
ATOM 3803 N N . LYS B 1 242 ? 157.820 168.075 243.518 1.00 35.09 242 LYS B N 1
ATOM 3804 C CA . LYS B 1 242 ? 157.770 167.659 244.922 1.00 35.09 242 LYS B CA 1
ATOM 3805 C C . LYS B 1 242 ? 158.216 166.207 245.092 1.00 35.09 242 LYS B C 1
ATOM 3806 O O . LYS B 1 242 ? 157.460 165.345 245.544 1.00 35.09 242 LYS B O 1
ATOM 3812 N N . VAL B 1 243 ? 159.469 165.937 244.719 1.00 32.76 243 VAL B N 1
ATOM 3813 C CA . VAL B 1 243 ? 160.085 164.632 244.914 1.00 32.76 243 VAL B CA 1
ATOM 3814 C C . VAL B 1 243 ? 161.480 164.832 245.490 1.00 32.76 243 VAL B C 1
ATOM 3815 O O . VAL B 1 243 ? 162.056 165.920 245.426 1.00 32.76 243 VAL B O 1
ATOM 3819 N N . THR B 1 244 ? 162.020 163.759 246.060 1.00 33.06 244 THR B N 1
ATOM 3820 C CA . THR B 1 244 ? 163.336 163.769 246.686 1.00 33.06 244 THR B CA 1
ATOM 3821 C C . THR B 1 244 ? 164.248 162.786 245.965 1.00 33.06 244 THR B C 1
ATOM 3822 O O . THR B 1 244 ? 163.819 161.685 245.606 1.00 33.06 244 THR B O 1
ATOM 3826 N N . ILE B 1 245 ? 165.501 163.184 245.756 1.00 32.30 245 ILE B N 1
ATOM 3827 C CA . ILE B 1 245 ? 166.481 162.384 245.030 1.00 32.30 245 ILE B CA 1
ATOM 3828 C C . ILE B 1 245 ? 167.658 162.105 245.953 1.00 32.30 245 ILE B C 1
ATOM 3829 O O . ILE B 1 245 ? 168.191 163.025 246.586 1.00 32.30 245 ILE B O 1
ATOM 3834 N N . ILE B 1 246 ? 168.061 160.839 246.031 1.00 34.36 246 ILE B N 1
ATOM 3835 C CA . ILE B 1 246 ? 169.197 160.407 246.838 1.00 34.36 246 ILE B CA 1
ATOM 3836 C C . ILE B 1 246 ? 170.111 159.572 245.954 1.00 34.36 246 ILE B C 1
ATOM 3837 O O . ILE B 1 246 ? 169.635 158.711 245.204 1.00 34.36 246 ILE B O 1
ATOM 3842 N N . THR B 1 247 ? 171.417 159.824 246.039 1.00 34.18 247 THR B N 1
ATOM 3843 C CA . THR B 1 247 ? 172.394 159.135 245.208 1.00 34.18 247 THR B CA 1
ATOM 3844 C C . THR B 1 247 ? 173.620 158.785 246.039 1.00 34.18 247 THR B C 1
ATOM 3845 O O . THR B 1 247 ? 173.758 159.204 247.191 1.00 34.18 247 THR B O 1
ATOM 3849 N N . ALA B 1 248 ? 174.514 158.005 245.435 1.00 33.09 248 ALA B N 1
ATOM 3850 C CA . ALA B 1 248 ? 175.757 157.601 246.075 1.00 33.09 248 ALA B CA 1
ATOM 3851 C C . ALA B 1 248 ? 176.804 157.352 245.000 1.00 33.09 248 ALA B C 1
ATOM 3852 O O . ALA B 1 248 ? 176.473 157.158 243.828 1.00 33.09 248 ALA B O 1
ATOM 3854 N N . ASP B 1 249 ? 178.072 157.361 245.407 1.00 32.93 249 ASP B N 1
ATOM 3855 C CA . ASP B 1 249 ? 179.175 157.238 244.464 1.00 32.93 249 ASP B CA 1
ATOM 3856 C C . ASP B 1 249 ? 180.413 156.733 245.192 1.00 32.93 249 ASP B C 1
ATOM 3857 O O . ASP B 1 249 ? 180.517 156.841 246.416 1.00 32.93 249 ASP B O 1
ATOM 3862 N N . ASN B 1 250 ? 181.353 156.184 244.423 1.00 30.22 250 ASN B N 1
ATOM 3863 C CA . ASN B 1 250 ? 182.603 155.673 244.968 1.00 30.22 250 ASN B CA 1
ATOM 3864 C C . ASN B 1 250 ? 183.615 155.493 243.846 1.00 30.22 250 ASN B C 1
ATOM 3865 O O . ASN B 1 250 ? 183.298 154.920 242.800 1.00 30.22 250 ASN B O 1
ATOM 3870 N N . HIS B 1 251 ? 184.834 155.982 244.072 1.00 30.02 251 HIS B N 1
ATOM 3871 C CA . HIS B 1 251 ? 185.938 155.853 243.127 1.00 30.02 251 HIS B CA 1
ATOM 3872 C C . HIS B 1 251 ? 187.003 154.971 243.766 1.00 30.02 251 HIS B C 1
ATOM 3873 O O . HIS B 1 251 ? 187.484 155.271 244.864 1.00 30.02 251 HIS B O 1
ATOM 3880 N N . TYR B 1 252 ? 187.383 153.897 243.077 1.00 30.60 252 TYR B N 1
ATOM 3881 C CA . TYR B 1 252 ? 188.350 152.950 243.616 1.00 30.60 252 TYR B CA 1
ATOM 3882 C C . TYR B 1 252 ? 188.830 152.039 242.496 1.00 30.60 252 TYR B C 1
ATOM 3883 O O . TYR B 1 252 ? 188.419 152.168 241.341 1.00 30.60 252 TYR B O 1
ATOM 3892 N N . ALA B 1 253 ? 189.711 151.109 242.861 1.00 30.50 253 ALA B N 1
ATOM 3893 C CA . ALA B 1 253 ? 190.214 150.109 241.933 1.00 30.50 253 ALA B CA 1
ATOM 3894 C C . ALA B 1 253 ? 190.761 148.932 242.725 1.00 30.50 253 ALA B C 1
ATOM 3895 O O . ALA B 1 253 ? 191.357 149.099 243.792 1.00 30.50 253 ALA B O 1
ATOM 3897 N N . ALA B 1 254 ? 190.552 147.734 242.188 1.00 31.93 254 ALA B N 1
ATOM 3898 C CA . ALA B 1 254 ? 191.037 146.501 242.793 1.00 31.93 254 ALA B CA 1
ATOM 3899 C C . ALA B 1 254 ? 192.182 145.955 241.955 1.00 31.93 254 ALA B C 1
ATOM 3900 O O . ALA B 1 254 ? 192.037 145.776 240.741 1.00 31.93 254 ALA B O 1
ATOM 3902 N N . TYR B 1 255 ? 193.314 145.693 242.601 1.00 32.66 255 TYR B N 1
ATOM 3903 C CA . TYR B 1 255 ? 194.507 145.216 241.920 1.00 32.66 255 TYR B CA 1
ATOM 3904 C C . TYR B 1 255 ? 195.025 143.957 242.597 1.00 32.66 255 TYR B C 1
ATOM 3905 O O . TYR B 1 255 ? 195.052 143.867 243.828 1.00 32.66 255 TYR B O 1
ATOM 3914 N N . LEU B 1 256 ? 195.434 142.985 241.783 1.00 35.39 256 LEU B N 1
ATOM 3915 C CA . LEU B 1 256 ? 196.064 141.761 242.275 1.00 35.39 256 LEU B CA 1
ATOM 3916 C C . LEU B 1 256 ? 197.564 142.017 242.334 1.00 35.39 256 LEU B C 1
ATOM 3917 O O . LEU B 1 256 ? 198.293 141.814 241.362 1.00 35.39 256 LEU B O 1
ATOM 3922 N N . TYR B 1 257 ? 198.026 142.482 243.498 1.00 35.45 257 TYR B N 1
ATOM 3923 C CA . TYR B 1 257 ? 199.402 142.952 243.628 1.00 35.45 257 TYR B CA 1
ATOM 3924 C C . TYR B 1 257 ? 200.404 141.828 243.386 1.00 35.45 257 TYR B C 1
ATOM 3925 O O . TYR B 1 257 ? 201.322 141.972 242.571 1.00 35.45 257 TYR B O 1
ATOM 3934 N N . ASP B 1 258 ? 200.243 140.701 244.077 1.00 37.47 258 ASP B N 1
ATOM 3935 C CA . ASP B 1 258 ? 201.205 139.606 244.019 1.00 37.47 258 ASP B CA 1
ATOM 3936 C C . ASP B 1 258 ? 200.505 138.355 243.512 1.00 37.47 258 ASP B C 1
ATOM 3937 O O . ASP B 1 258 ? 199.567 137.864 244.148 1.00 37.47 258 ASP B O 1
ATOM 3942 N N . GLU B 1 259 ? 200.966 137.844 242.372 1.00 38.79 259 GLU B N 1
ATOM 3943 C CA . GLU B 1 259 ? 200.392 136.659 241.751 1.00 38.79 259 GLU B CA 1
ATOM 3944 C C . GLU B 1 259 ? 200.764 135.364 242.460 1.00 38.79 259 GLU B C 1
ATOM 3945 O O . GLU B 1 259 ? 200.058 134.364 242.298 1.00 38.79 259 GLU B O 1
ATOM 3951 N N . THR B 1 260 ? 201.846 135.355 243.237 1.00 38.96 260 THR B N 1
ATOM 3952 C CA . THR B 1 260 ? 202.374 134.121 243.804 1.00 38.96 260 THR B CA 1
ATOM 3953 C C . THR B 1 260 ? 201.591 133.630 245.018 1.00 38.96 260 THR B C 1
ATOM 3954 O O . THR B 1 260 ? 201.647 132.435 245.328 1.00 38.96 260 THR B O 1
ATOM 3958 N N . LYS B 1 261 ? 200.840 134.501 245.689 1.00 36.79 261 LYS B N 1
ATOM 3959 C CA . LYS B 1 261 ? 200.189 134.135 246.940 1.00 36.79 261 LYS B CA 1
ATOM 3960 C C . LYS B 1 261 ? 198.796 133.546 246.758 1.00 36.79 261 LYS B C 1
ATOM 3961 O O . LYS B 1 261 ? 198.194 133.117 247.748 1.00 36.79 261 LYS B O 1
ATOM 3967 N N . VAL B 1 262 ? 198.266 133.511 245.538 1.00 35.42 262 VAL B N 1
ATOM 3968 C CA . VAL B 1 262 ? 196.923 133.004 245.280 1.00 35.42 262 VAL B CA 1
ATOM 3969 C C . VAL B 1 262 ? 197.005 131.924 244.211 1.00 35.42 262 VAL B C 1
ATOM 3970 O O . VAL B 1 262 ? 197.650 132.117 243.175 1.00 35.42 262 VAL B O 1
ATOM 3974 N N . ILE B 1 263 ? 196.350 130.794 244.463 1.00 35.96 263 ILE B N 1
ATOM 3975 C CA . ILE B 1 263 ? 196.292 129.675 243.530 1.00 35.96 263 ILE B CA 1
ATOM 3976 C C . ILE B 1 263 ? 194.832 129.445 243.162 1.00 35.96 263 ILE B C 1
ATOM 3977 O O . ILE B 1 263 ? 193.966 129.376 244.042 1.00 35.96 263 ILE B O 1
ATOM 3982 N N . ASP B 1 264 ? 194.560 129.328 241.864 1.00 39.35 264 ASP B N 1
ATOM 3983 C CA . ASP B 1 264 ? 193.211 129.057 241.389 1.00 39.35 264 ASP B CA 1
ATOM 3984 C C . ASP B 1 264 ? 192.978 127.553 241.319 1.00 39.35 264 ASP B C 1
ATOM 3985 O O . ASP B 1 264 ? 193.625 126.845 240.544 1.00 39.35 264 ASP B O 1
ATOM 3990 N N . LEU B 1 265 ? 192.039 127.070 242.129 1.00 36.28 265 LEU B N 1
ATOM 3991 C CA . LEU B 1 265 ? 191.794 125.644 242.295 1.00 36.28 265 LEU B CA 1
ATOM 3992 C C . LEU B 1 265 ? 190.592 125.217 241.466 1.00 36.28 265 LEU B C 1
ATOM 3993 O O . LEU B 1 265 ? 189.594 125.940 241.392 1.00 36.28 265 LEU B O 1
ATOM 3998 N N . THR B 1 266 ? 190.696 124.045 240.847 1.00 38.68 266 THR B N 1
ATOM 3999 C CA . THR B 1 266 ? 189.594 123.414 240.132 1.00 38.68 266 THR B CA 1
ATOM 4000 C C . THR B 1 266 ? 189.357 122.040 240.743 1.00 38.68 266 THR B C 1
ATOM 4001 O O . THR B 1 266 ? 190.208 121.152 240.628 1.00 38.68 266 THR B O 1
ATOM 4005 N N . ILE B 1 267 ? 188.205 121.865 241.385 1.00 38.27 267 ILE B N 1
ATOM 4006 C CA . ILE B 1 267 ? 187.891 120.653 242.133 1.00 38.27 267 ILE B CA 1
ATOM 4007 C C . ILE B 1 267 ? 186.924 119.816 241.309 1.00 38.27 267 ILE B C 1
ATOM 4008 O O . ILE B 1 267 ? 185.791 120.238 241.046 1.00 38.27 267 ILE B O 1
ATOM 4013 N N . VAL B 1 268 ? 187.373 118.626 240.904 1.00 41.63 268 VAL B N 1
ATOM 4014 C CA . VAL B 1 268 ? 186.552 117.688 240.147 1.00 41.63 268 VAL B CA 1
ATOM 4015 C C . VAL B 1 268 ? 186.719 116.306 240.762 1.00 41.63 268 VAL B C 1
ATOM 4016 O O . VAL B 1 268 ? 187.672 116.040 241.496 1.00 41.63 268 VAL B O 1
ATOM 4020 N N . LYS B 1 269 ? 185.778 115.419 240.454 1.00 44.55 269 LYS B N 1
ATOM 4021 C CA . LYS B 1 269 ? 185.829 114.051 240.957 1.00 44.55 269 LYS B CA 1
ATOM 4022 C C . LYS B 1 269 ? 186.736 113.183 240.093 1.00 44.55 269 LYS B C 1
ATOM 4023 O O . LYS B 1 269 ? 186.549 111.969 240.006 1.00 44.55 269 LYS B O 1
ATOM 4029 N N . THR C 1 2 ? 132.863 65.503 300.020 1.00 98.11 2 THR C N 1
ATOM 4030 C CA . THR C 1 2 ? 133.278 65.957 298.699 1.00 98.11 2 THR C CA 1
ATOM 4031 C C . THR C 1 2 ? 132.474 67.176 298.263 1.00 98.11 2 THR C C 1
ATOM 4032 O O . THR C 1 2 ? 132.047 67.268 297.112 1.00 98.11 2 THR C O 1
ATOM 4036 N N . THR C 1 3 ? 132.266 68.108 299.196 1.00 95.00 3 THR C N 1
ATOM 4037 C CA . THR C 1 3 ? 131.528 69.325 298.871 1.00 95.00 3 THR C CA 1
ATOM 4038 C C . THR C 1 3 ? 132.281 70.169 297.851 1.00 95.00 3 THR C C 1
ATOM 4039 O O . THR C 1 3 ? 131.668 70.774 296.963 1.00 95.00 3 THR C O 1
ATOM 4043 N N . LYS C 1 4 ? 133.609 70.230 297.971 1.00 91.86 4 LYS C N 1
ATOM 4044 C CA . LYS C 1 4 ? 134.465 70.940 297.027 1.00 91.86 4 LYS C CA 1
ATOM 4045 C C . LYS C 1 4 ? 134.086 72.411 296.921 1.00 91.86 4 LYS C C 1
ATOM 4046 O O . LYS C 1 4 ? 133.532 72.991 297.859 1.00 91.86 4 LYS C O 1
ATOM 4052 N N . LEU C 1 5 ? 134.388 73.016 295.776 1.00 86.56 5 LEU C N 1
ATOM 4053 C CA . LEU C 1 5 ? 133.966 74.369 295.454 1.00 86.56 5 LEU C CA 1
ATOM 4054 C C . LEU C 1 5 ? 132.963 74.279 294.311 1.00 86.56 5 LEU C C 1
ATOM 4055 O O . LEU C 1 5 ? 132.803 73.219 293.699 1.00 86.56 5 LEU C O 1
ATOM 4060 N N . VAL C 1 6 ? 132.252 75.390 294.083 1.00 86.08 6 VAL C N 1
ATOM 4061 C CA . VAL C 1 6 ? 131.205 75.568 293.072 1.00 86.08 6 VAL C CA 1
ATOM 4062 C C . VAL C 1 6 ? 129.881 75.153 293.706 1.00 86.08 6 VAL C C 1
ATOM 4063 O O . VAL C 1 6 ? 128.810 75.630 293.314 1.00 86.08 6 VAL C O 1
ATOM 4067 N N . ASP C 1 7 ? 129.952 74.299 294.724 1.00 87.36 7 ASP C N 1
ATOM 4068 C CA . ASP C 1 7 ? 128.796 73.962 295.540 1.00 87.36 7 ASP C CA 1
ATOM 4069 C C . ASP C 1 7 ? 128.566 74.970 296.657 1.00 87.36 7 ASP C C 1
ATOM 4070 O O . ASP C 1 7 ? 127.582 74.850 297.393 1.00 87.36 7 ASP C O 1
ATOM 4075 N N . LEU C 1 8 ? 129.450 75.955 296.798 1.00 84.16 8 LEU C N 1
ATOM 4076 C CA . LEU C 1 8 ? 129.300 77.030 297.765 1.00 84.16 8 LEU C CA 1
ATOM 4077 C C . LEU C 1 8 ? 129.518 78.361 297.059 1.00 84.16 8 LEU C C 1
ATOM 4078 O O . LEU C 1 8 ? 130.188 78.437 296.026 1.00 84.16 8 LEU C O 1
ATOM 4083 N N . VAL C 1 9 ? 128.943 79.415 297.627 1.00 78.13 9 VAL C N 1
ATOM 4084 C CA . VAL C 1 9 ? 129.042 80.744 297.035 1.00 78.13 9 VAL C CA 1
ATOM 4085 C C . VAL C 1 9 ? 130.382 81.367 297.407 1.00 78.13 9 VAL C C 1
ATOM 4086 O O . VAL C 1 9 ? 130.793 81.351 298.574 1.00 78.13 9 VAL C O 1
ATOM 4090 N N . ASN C 1 10 ? 131.091 81.879 296.401 1.00 73.88 10 ASN C N 1
ATOM 4091 C CA . ASN C 1 10 ? 132.360 82.563 296.611 1.00 73.88 10 ASN C CA 1
ATOM 4092 C C . ASN C 1 10 ? 132.265 83.982 296.074 1.00 73.88 10 ASN C C 1
ATOM 4093 O O . ASN C 1 10 ? 131.958 84.170 294.887 1.00 73.88 10 ASN C O 1
ATOM 4098 N N . PRO C 1 11 ? 132.503 85.000 296.893 1.00 70.70 11 PRO C N 1
ATOM 4099 C CA . PRO C 1 11 ? 132.397 86.382 296.417 1.00 70.70 11 PRO C CA 1
ATOM 4100 C C . PRO C 1 11 ? 133.567 86.753 295.514 1.00 70.70 11 PRO C C 1
ATOM 4101 O O . PRO C 1 11 ? 134.462 85.954 295.238 1.00 70.70 11 PRO C O 1
ATOM 4105 N N . GLU C 1 12 ? 133.539 87.998 295.054 1.00 68.67 12 GLU C N 1
ATOM 4106 C CA . GLU C 1 12 ? 134.590 88.543 294.209 1.00 68.67 12 GLU C CA 1
ATOM 4107 C C . GLU C 1 12 ? 135.314 89.673 294.930 1.00 68.67 12 GLU C C 1
ATOM 4108 O O . GLU C 1 12 ? 134.749 90.351 295.793 1.00 68.67 12 GLU C O 1
ATOM 4114 N N . VAL C 1 13 ? 136.583 89.858 294.578 1.00 67.04 13 VAL C N 1
ATOM 4115 C CA . VAL C 1 13 ? 137.426 90.900 295.151 1.00 67.04 13 VAL C CA 1
ATOM 4116 C C . VAL C 1 13 ? 138.022 91.705 294.007 1.00 67.04 13 VAL C C 1
ATOM 4117 O O . VAL C 1 13 ? 138.500 91.131 293.022 1.00 67.04 13 VAL C O 1
ATOM 4121 N N . MET C 1 14 ? 137.992 93.028 294.134 1.00 64.94 14 MET C N 1
ATOM 4122 C CA . MET C 1 14 ? 138.491 93.926 293.104 1.00 64.94 14 MET C CA 1
ATOM 4123 C C . MET C 1 14 ? 139.579 94.823 293.674 1.00 64.94 14 MET C C 1
ATOM 4124 O O . MET C 1 14 ? 139.420 95.402 294.753 1.00 64.94 14 MET C O 1
ATOM 4129 N N . ALA C 1 15 ? 140.681 94.930 292.944 1.00 65.04 15 ALA C N 1
ATOM 4130 C CA . ALA C 1 15 ? 141.756 95.835 293.306 1.00 65.04 15 ALA C CA 1
ATOM 4131 C C . ALA C 1 15 ? 141.351 97.275 293.012 1.00 65.04 15 ALA C C 1
ATOM 4132 O O . ALA C 1 15 ? 140.423 97.521 292.237 1.00 65.04 15 ALA C O 1
ATOM 4134 N N . PRO C 1 16 ? 142.018 98.250 293.633 1.00 65.11 16 PRO C N 1
ATOM 4135 C CA . PRO C 1 16 ? 141.709 99.652 293.333 1.00 65.11 16 PRO C CA 1
ATOM 4136 C C . PRO C 1 16 ? 141.912 99.965 291.858 1.00 65.11 16 PRO C C 1
ATOM 4137 O O . PRO C 1 16 ? 142.814 99.439 291.203 1.00 65.11 16 PRO C O 1
ATOM 4141 N N . ILE C 1 17 ? 141.049 100.840 291.338 1.00 64.43 17 ILE C N 1
ATOM 4142 C CA . ILE C 1 17 ? 141.058 101.147 289.915 1.00 64.43 17 ILE C CA 1
ATOM 4143 C C . ILE C 1 17 ? 142.235 102.062 289.590 1.00 64.43 17 ILE C C 1
ATOM 4144 O O . ILE C 1 17 ? 142.735 102.806 290.445 1.00 64.43 17 ILE C O 1
ATOM 4149 N N . VAL C 1 18 ? 142.692 102.000 288.341 1.00 64.61 18 VAL C N 1
ATOM 4150 C CA . VAL C 1 18 ? 143.860 102.741 287.880 1.00 64.61 18 VAL C CA 1
ATOM 4151 C C . VAL C 1 18 ? 143.403 103.810 286.897 1.00 64.61 18 VAL C C 1
ATOM 4152 O O . VAL C 1 18 ? 142.512 103.567 286.074 1.00 64.61 18 VAL C O 1
ATOM 4156 N N . SER C 1 19 ? 144.003 104.993 286.995 1.00 65.45 19 SER C N 1
ATOM 4157 C CA . SER C 1 19 ? 143.619 106.107 286.141 1.00 65.45 19 SER C CA 1
ATOM 4158 C C . SER C 1 19 ? 144.253 105.977 284.760 1.00 65.45 19 SER C C 1
ATOM 4159 O O . SER C 1 19 ? 145.052 105.075 284.497 1.00 65.45 19 SER C O 1
ATOM 4162 N N . PHE C 1 20 ? 143.880 106.895 283.871 1.00 64.70 20 PHE C N 1
ATOM 4163 C CA . PHE C 1 20 ? 144.383 106.867 282.506 1.00 64.70 20 PHE C CA 1
ATOM 4164 C C . PHE C 1 20 ? 145.513 107.872 282.321 1.00 64.70 20 PHE C C 1
ATOM 4165 O O . PHE C 1 20 ? 145.479 108.979 282.863 1.00 64.70 20 PHE C O 1
ATOM 4173 N N . GLU C 1 21 ? 146.523 107.473 281.550 1.00 66.59 21 GLU C N 1
ATOM 4174 C CA . GLU C 1 21 ? 147.623 108.347 281.169 1.00 66.59 21 GLU C CA 1
ATOM 4175 C C . GLU C 1 21 ? 147.932 108.149 279.692 1.00 66.59 21 GLU C C 1
ATOM 4176 O O . GLU C 1 21 ? 147.741 107.060 279.143 1.00 66.59 21 GLU C O 1
ATOM 4182 N N . LEU C 1 22 ? 148.408 109.213 279.052 1.00 58.68 22 LEU C N 1
ATOM 4183 C CA . LEU C 1 22 ? 148.713 109.154 277.630 1.00 58.68 22 LEU C CA 1
ATOM 4184 C C . LEU C 1 22 ? 149.918 108.257 277.371 1.00 58.68 22 LEU C C 1
ATOM 4185 O O . LEU C 1 22 ? 150.855 108.187 278.171 1.00 58.68 22 LEU C O 1
ATOM 4190 N N . SER C 1 23 ? 149.884 107.564 276.236 1.00 54.56 23 SER C N 1
ATOM 4191 C CA . SER C 1 23 ? 150.958 106.666 275.840 1.00 54.56 23 SER C CA 1
ATOM 4192 C C . SER C 1 23 ? 151.966 107.316 274.901 1.00 54.56 23 SER C C 1
ATOM 4193 O O . SER C 1 23 ? 152.937 106.660 274.510 1.00 54.56 23 SER C O 1
ATOM 4196 N N . GLN C 1 24 ? 151.766 108.579 274.532 1.00 48.74 24 GLN C N 1
ATOM 4197 C CA . GLN C 1 24 ? 152.672 109.290 273.641 1.00 48.74 24 GLN C CA 1
ATOM 4198 C C . GLN C 1 24 ? 153.069 110.612 274.280 1.00 48.74 24 GLN C C 1
ATOM 4199 O O . GLN C 1 24 ? 152.239 111.272 274.912 1.00 48.74 24 GLN C O 1
ATOM 4205 N N . ALA C 1 25 ? 154.333 110.991 274.115 1.00 46.81 25 ALA C N 1
ATOM 4206 C CA . ALA C 1 25 ? 154.826 112.228 274.701 1.00 46.81 25 ALA C CA 1
ATOM 4207 C C . ALA C 1 25 ? 154.728 113.376 273.704 1.00 46.81 25 ALA C C 1
ATOM 4208 O O . ALA C 1 25 ? 154.817 113.176 272.489 1.00 46.81 25 ALA C O 1
ATOM 4210 N N . LEU C 1 26 ? 154.544 114.585 274.227 1.00 45.91 26 LEU C N 1
ATOM 4211 C CA . LEU C 1 26 ? 154.422 115.774 273.393 1.00 45.91 26 LEU C CA 1
ATOM 4212 C C . LEU C 1 26 ? 155.791 116.428 273.240 1.00 45.91 26 LEU C C 1
ATOM 4213 O O . LEU C 1 26 ? 156.429 116.785 274.236 1.00 45.91 26 LEU C O 1
ATOM 4218 N N . ARG C 1 27 ? 156.241 116.588 271.993 1.00 43.61 27 ARG C N 1
ATOM 4219 C CA . ARG C 1 27 ? 157.551 117.160 271.715 1.00 43.61 27 ARG C CA 1
ATOM 4220 C C . ARG C 1 27 ? 157.512 118.452 270.914 1.00 43.61 27 ARG C C 1
ATOM 4221 O O . ARG C 1 27 ? 158.504 119.186 270.917 1.00 43.61 27 ARG C O 1
ATOM 4229 N N . PHE C 1 28 ? 156.406 118.751 270.234 1.00 42.20 28 PHE C N 1
ATOM 4230 C CA . PHE C 1 28 ? 156.331 119.928 269.380 1.00 42.20 28 PHE C CA 1
ATOM 4231 C C . PHE C 1 28 ? 155.797 121.160 270.098 1.00 42.20 28 PHE C C 1
ATOM 4232 O O . PHE C 1 28 ? 155.683 122.219 269.472 1.00 42.20 28 PHE C O 1
ATOM 4240 N N . THR C 1 29 ? 155.467 121.052 271.380 1.00 44.38 29 THR C N 1
ATOM 4241 C CA . THR C 1 29 ? 155.009 122.203 272.149 1.00 44.38 29 THR C CA 1
ATOM 4242 C C . THR C 1 29 ? 156.177 123.091 272.586 1.00 44.38 29 THR C C 1
ATOM 4243 O O . THR C 1 29 ? 156.104 124.313 272.401 1.00 44.38 29 THR C O 1
ATOM 4247 N N . PRO C 1 30 ? 157.262 122.553 273.151 1.00 43.44 30 PRO C N 1
ATOM 4248 C CA . PRO C 1 30 ? 158.384 123.410 273.554 1.00 43.44 30 PRO C CA 1
ATOM 4249 C C . PRO C 1 30 ? 159.181 124.003 272.402 1.00 43.44 30 PRO C C 1
ATOM 4250 O O . PRO C 1 30 ? 160.109 124.775 272.655 1.00 43.44 30 PRO C O 1
ATOM 4254 N N . LEU C 1 31 ? 158.855 123.670 271.155 1.00 42.61 31 LEU C N 1
ATOM 4255 C CA . LEU C 1 31 ? 159.577 124.171 269.995 1.00 42.61 31 LEU C CA 1
ATOM 4256 C C . LEU C 1 31 ? 158.867 125.336 269.318 1.00 42.61 31 LEU C C 1
ATOM 4257 O O . LEU C 1 31 ? 159.229 125.700 268.195 1.00 42.61 31 LEU C O 1
ATOM 4262 N N . ALA C 1 32 ? 157.869 125.925 269.970 1.00 42.88 32 ALA C N 1
ATOM 4263 C CA . ALA C 1 32 ? 157.110 127.033 269.412 1.00 42.88 32 ALA C CA 1
ATOM 4264 C C . ALA C 1 32 ? 157.141 128.220 270.365 1.00 42.88 32 ALA C C 1
ATOM 4265 O O . ALA C 1 32 ? 157.208 128.057 271.586 1.00 42.88 32 ALA C O 1
ATOM 4267 N N . GLN C 1 33 ? 157.087 129.419 269.791 1.00 42.28 33 GLN C N 1
ATOM 4268 C CA . GLN C 1 33 ? 157.107 130.664 270.545 1.00 42.28 33 GLN C CA 1
ATOM 4269 C C . GLN C 1 33 ? 155.688 131.201 270.664 1.00 42.28 33 GLN C C 1
ATOM 4270 O O . GLN C 1 33 ? 154.909 131.123 269.708 1.00 42.28 33 GLN C O 1
ATOM 4276 N N . VAL C 1 34 ? 155.357 131.740 271.832 1.00 43.11 34 VAL C N 1
ATOM 4277 C CA . VAL C 1 34 ? 154.012 132.240 272.089 1.00 43.11 34 VAL C CA 1
ATOM 4278 C C . VAL C 1 34 ? 153.938 133.716 271.718 1.00 43.11 34 VAL C C 1
ATOM 4279 O O . VAL C 1 34 ? 154.894 134.473 271.924 1.00 43.11 34 VAL C O 1
ATOM 4283 N N . ASP C 1 35 ? 152.803 134.123 271.156 1.00 47.11 35 ASP C N 1
ATOM 4284 C CA . ASP C 1 35 ? 152.538 135.510 270.799 1.00 47.11 35 ASP C CA 1
ATOM 4285 C C . ASP C 1 35 ? 151.269 135.943 271.518 1.00 47.11 35 ASP C C 1
ATOM 4286 O O . ASP C 1 35 ? 150.267 135.221 271.503 1.00 47.11 35 ASP C O 1
ATOM 4291 N N . ASN C 1 36 ? 151.311 137.121 272.143 1.00 48.48 36 ASN C N 1
ATOM 4292 C CA . ASN C 1 36 ? 150.208 137.609 272.960 1.00 48.48 36 ASN C CA 1
ATOM 4293 C C . ASN C 1 36 ? 149.732 138.995 272.536 1.00 48.48 36 ASN C C 1
ATOM 4294 O O . ASN C 1 36 ? 149.169 139.729 273.354 1.00 48.48 36 ASN C O 1
ATOM 4299 N N . THR C 1 37 ? 149.952 139.371 271.275 1.00 44.83 37 THR C N 1
ATOM 4300 C CA . THR C 1 37 ? 149.512 140.683 270.810 1.00 44.83 37 THR C CA 1
ATOM 4301 C C . THR C 1 37 ? 147.992 140.794 270.814 1.00 44.83 37 THR C C 1
ATOM 4302 O O . THR C 1 37 ? 147.438 141.837 271.180 1.00 44.83 37 THR C O 1
ATOM 4306 N N . LEU C 1 38 ? 147.299 139.725 270.415 1.00 45.13 38 LEU C N 1
ATOM 4307 C CA . LEU C 1 38 ? 145.850 139.796 270.259 1.00 45.13 38 LEU C CA 1
ATOM 4308 C C . LEU C 1 38 ? 145.120 139.661 271.589 1.00 45.13 38 LEU C C 1
ATOM 4309 O O . LEU C 1 38 ? 143.902 139.864 271.645 1.00 45.13 38 LEU C O 1
ATOM 4314 N N . THR C 1 39 ? 145.831 139.320 272.661 1.00 45.23 39 THR C N 1
ATOM 4315 C CA . THR C 1 39 ? 145.178 139.089 273.942 1.00 45.23 39 THR C CA 1
ATOM 4316 C C . THR C 1 39 ? 144.707 140.402 274.556 1.00 45.23 39 THR C C 1
ATOM 4317 O O . THR C 1 39 ? 145.503 141.317 274.783 1.00 45.23 39 THR C O 1
ATOM 4321 N N . GLY C 1 40 ? 143.406 140.487 274.826 1.00 46.04 40 GLY C N 1
ATOM 4322 C CA . GLY C 1 40 ? 142.841 141.629 275.514 1.00 46.04 40 GLY C CA 1
ATOM 4323 C C . GLY C 1 40 ? 142.550 142.840 274.657 1.00 46.04 40 GLY C C 1
ATOM 4324 O O . GLY C 1 40 ? 142.239 143.902 275.207 1.00 46.04 40 GLY C O 1
ATOM 4325 N N . THR C 1 41 ? 142.635 142.725 273.339 1.00 46.42 41 THR C N 1
ATOM 4326 C CA . THR C 1 41 ? 142.392 143.840 272.439 1.00 46.42 41 THR C CA 1
ATOM 4327 C C . THR C 1 41 ? 141.450 143.392 271.333 1.00 46.42 41 THR C C 1
ATOM 4328 O O . THR C 1 41 ? 141.391 142.204 271.002 1.00 46.42 41 THR C O 1
ATOM 4332 N N . PRO C 1 42 ? 140.693 144.321 270.752 1.00 45.37 42 PRO C N 1
ATOM 4333 C CA . PRO C 1 42 ? 139.828 143.964 269.623 1.00 45.37 42 PRO C CA 1
ATOM 4334 C C . PRO C 1 42 ? 140.634 143.515 268.414 1.00 45.37 42 PRO C C 1
ATOM 4335 O O . PRO C 1 42 ? 141.768 143.948 268.195 1.00 45.37 42 PRO C O 1
ATOM 4339 N N . GLY C 1 43 ? 140.027 142.634 267.623 1.00 46.21 43 GLY C N 1
ATOM 4340 C CA . GLY C 1 43 ? 140.662 142.143 266.416 1.00 46.21 43 GLY C CA 1
ATOM 4341 C C . GLY C 1 43 ? 141.021 140.674 266.483 1.00 46.21 43 GLY C C 1
ATOM 4342 O O . GLY C 1 43 ? 141.517 140.196 267.508 1.00 46.21 43 GLY C O 1
ATOM 4343 N N . ASP C 1 44 ? 140.779 139.944 265.394 1.00 45.93 44 ASP C N 1
ATOM 4344 C CA . ASP C 1 44 ? 141.072 138.519 265.328 1.00 45.93 44 ASP C CA 1
ATOM 4345 C C . ASP C 1 44 ? 142.066 138.169 264.227 1.00 45.93 44 ASP C C 1
ATOM 4346 O O . ASP C 1 44 ? 142.147 137.003 263.828 1.00 45.93 44 ASP C O 1
ATOM 4351 N N . THR C 1 45 ? 142.823 139.144 263.730 1.00 48.11 45 THR C N 1
ATOM 4352 C CA . THR C 1 45 ? 143.852 138.908 262.728 1.00 48.11 45 THR C CA 1
ATOM 4353 C C . THR C 1 45 ? 145.165 139.513 263.205 1.00 48.11 45 THR C C 1
ATOM 4354 O O . THR C 1 45 ? 145.233 140.165 264.249 1.00 48.11 45 THR C O 1
ATOM 4358 N N . LEU C 1 46 ? 146.217 139.292 262.420 1.00 44.13 46 LEU C N 1
ATOM 4359 C CA . LEU C 1 46 ? 147.538 139.818 262.740 1.00 44.13 46 LEU C CA 1
ATOM 4360 C C . LEU C 1 46 ? 148.374 139.816 261.470 1.00 44.13 46 LEU C C 1
ATOM 4361 O O . LEU C 1 46 ? 148.455 138.793 260.785 1.00 44.13 46 LEU C O 1
ATOM 4366 N N . THR C 1 47 ? 148.989 140.953 261.162 1.00 43.09 47 THR C N 1
ATOM 4367 C CA . THR C 1 47 ? 149.679 141.162 259.896 1.00 43.09 47 THR C CA 1
ATOM 4368 C C . THR C 1 47 ? 151.170 141.356 260.136 1.00 43.09 47 THR C C 1
ATOM 4369 O O . THR C 1 47 ? 151.565 142.122 261.021 1.00 43.09 47 THR C O 1
ATOM 4373 N N . PHE C 1 48 ? 151.993 140.668 259.340 1.00 40.48 48 PHE C N 1
ATOM 4374 C CA . PHE C 1 48 ? 153.442 140.764 259.432 1.00 40.48 48 PHE C CA 1
ATOM 4375 C C . PHE C 1 48 ? 154.003 141.413 258.177 1.00 40.48 48 PHE C C 1
ATOM 4376 O O . PHE C 1 48 ? 154.115 140.743 257.142 1.00 40.48 48 PHE C O 1
ATOM 4384 N N . PRO C 1 49 ? 154.365 142.698 258.219 1.00 43.00 49 PRO C N 1
ATOM 4385 C CA . PRO C 1 49 ? 154.941 143.342 257.031 1.00 43.00 49 PRO C CA 1
ATOM 4386 C C . PRO C 1 49 ? 156.461 143.274 257.002 1.00 43.00 49 PRO C C 1
ATOM 4387 O O . PRO C 1 49 ? 157.099 143.087 258.043 1.00 43.00 49 PRO C O 1
ATOM 4391 N N . ALA C 1 50 ? 157.050 143.424 255.817 1.00 43.56 50 ALA C N 1
ATOM 4392 C CA . ALA C 1 50 ? 158.499 143.404 255.668 1.00 43.56 50 ALA C CA 1
ATOM 4393 C C . ALA C 1 50 ? 158.889 144.174 254.415 1.00 43.56 50 ALA C C 1
ATOM 4394 O O . ALA C 1 50 ? 158.084 144.336 253.494 1.00 43.56 50 ALA C O 1
ATOM 4396 N N . PHE C 1 51 ? 160.135 144.642 254.387 1.00 44.92 51 PHE C N 1
ATOM 4397 C CA . PHE C 1 51 ? 160.641 145.408 253.258 1.00 44.92 51 PHE C CA 1
ATOM 4398 C C . PHE C 1 51 ? 161.331 144.496 252.245 1.00 44.92 51 PHE C C 1
ATOM 4399 O O . PHE C 1 51 ? 161.469 143.287 252.448 1.00 44.92 51 PHE C O 1
ATOM 4407 N N . THR C 1 52 ? 161.768 145.098 251.139 1.00 44.43 52 THR C N 1
ATOM 4408 C CA . THR C 1 52 ? 162.394 144.373 250.042 1.00 44.43 52 THR C CA 1
ATOM 4409 C C . THR C 1 52 ? 163.723 145.023 249.676 1.00 44.43 52 THR C C 1
ATOM 4410 O O . THR C 1 52 ? 164.093 146.075 250.202 1.00 44.43 52 THR C O 1
ATOM 4414 N N . TYR C 1 53 ? 164.437 144.374 248.759 1.00 44.36 53 TYR C N 1
ATOM 4415 C CA . TYR C 1 53 ? 165.758 144.840 248.357 1.00 44.36 53 TYR C CA 1
ATOM 4416 C C . TYR C 1 53 ? 165.679 145.612 247.045 1.00 44.36 53 TYR C C 1
ATOM 4417 O O . TYR C 1 53 ? 164.812 145.354 246.205 1.00 44.36 53 TYR C O 1
ATOM 4426 N N . ILE C 1 54 ? 166.592 146.570 246.871 1.00 42.83 54 ILE C N 1
ATOM 4427 C CA . ILE C 1 54 ? 166.565 147.405 245.673 1.00 42.83 54 ILE C CA 1
ATOM 4428 C C . ILE C 1 54 ? 167.424 146.803 244.565 1.00 42.83 54 ILE C C 1
ATOM 4429 O O . ILE C 1 54 ? 167.016 146.771 243.398 1.00 42.83 54 ILE C O 1
ATOM 4434 N N . GLY C 1 55 ? 168.617 146.318 244.902 1.00 43.21 55 GLY C N 1
ATOM 4435 C CA . GLY C 1 55 ? 169.509 145.768 243.898 1.00 43.21 55 GLY C CA 1
ATOM 4436 C C . GLY C 1 55 ? 170.950 146.206 244.058 1.00 43.21 55 GLY C C 1
ATOM 4437 O O . GLY C 1 55 ? 171.239 147.164 244.781 1.00 43.21 55 GLY C O 1
ATOM 4438 N N . ASP C 1 56 ? 171.864 145.510 243.388 1.00 40.88 56 ASP C N 1
ATOM 4439 C CA . ASP C 1 56 ? 173.281 145.820 243.496 1.00 40.88 56 ASP C CA 1
ATOM 4440 C C . ASP C 1 56 ? 173.652 146.993 242.591 1.00 40.88 56 ASP C C 1
ATOM 4441 O O . ASP C 1 56 ? 172.933 147.345 241.652 1.00 40.88 56 ASP C O 1
ATOM 4446 N N . ALA C 1 57 ? 174.798 147.599 242.888 1.00 39.52 57 ALA C N 1
ATOM 4447 C CA . ALA C 1 57 ? 175.281 148.722 242.102 1.00 39.52 57 ALA C CA 1
ATOM 4448 C C . ALA C 1 57 ? 175.933 148.235 240.811 1.00 39.52 57 ALA C C 1
ATOM 4449 O O . ALA C 1 57 ? 176.215 147.047 240.632 1.00 39.52 57 ALA C O 1
ATOM 4451 N N . THR C 1 58 ? 176.175 149.178 239.903 1.00 39.24 58 THR C N 1
ATOM 4452 C CA . THR C 1 58 ? 176.782 148.880 238.615 1.00 39.24 58 THR C CA 1
ATOM 4453 C C . THR C 1 58 ? 177.764 149.983 238.251 1.00 39.24 58 THR C C 1
ATOM 4454 O O . THR C 1 58 ? 177.683 151.107 238.752 1.00 39.24 58 THR C O 1
ATOM 4458 N N . ASP C 1 59 ? 178.702 149.644 237.369 1.00 38.98 59 ASP C N 1
ATOM 4459 C CA . ASP C 1 59 ? 179.655 150.628 236.876 1.00 38.98 59 ASP C CA 1
ATOM 4460 C C . ASP C 1 59 ? 178.947 151.657 236.007 1.00 38.98 59 ASP C C 1
ATOM 4461 O O . ASP C 1 59 ? 178.023 151.332 235.257 1.00 38.98 59 ASP C O 1
ATOM 4466 N N . ILE C 1 60 ? 179.386 152.908 236.110 1.00 37.18 60 ILE C N 1
ATOM 4467 C CA . ILE C 1 60 ? 178.807 154.015 235.360 1.00 37.18 60 ILE C CA 1
ATOM 4468 C C . ILE C 1 60 ? 179.919 154.697 234.579 1.00 37.18 60 ILE C C 1
ATOM 4469 O O . ILE C 1 60 ? 180.963 155.037 235.146 1.00 37.18 60 ILE C O 1
ATOM 4474 N N . ALA C 1 61 ? 179.695 154.894 233.283 1.00 37.28 61 ALA C N 1
ATOM 4475 C CA . ALA C 1 61 ? 180.662 155.601 232.460 1.00 37.28 61 ALA C CA 1
ATOM 4476 C C . ALA C 1 61 ? 180.704 157.077 232.842 1.00 37.28 61 ALA C C 1
ATOM 4477 O O . ALA C 1 61 ? 179.835 157.592 233.550 1.00 37.28 61 ALA C O 1
ATOM 4479 N N . GLU C 1 62 ? 181.738 157.761 232.361 1.00 37.19 62 GLU C N 1
ATOM 4480 C CA . GLU C 1 62 ? 181.938 159.158 232.722 1.00 37.19 62 GLU C CA 1
ATOM 4481 C C . GLU C 1 62 ? 180.897 160.046 232.051 1.00 37.19 62 GLU C C 1
ATOM 4482 O O . GLU C 1 62 ? 180.750 160.038 230.825 1.00 37.19 62 GLU C O 1
ATOM 4488 N N . GLY C 1 63 ? 180.176 160.818 232.863 1.00 37.66 63 GLY C N 1
ATOM 4489 C CA . GLY C 1 63 ? 179.211 161.775 232.366 1.00 37.66 63 GLY C CA 1
ATOM 4490 C C . GLY C 1 63 ? 177.830 161.232 232.069 1.00 37.66 63 GLY C C 1
ATOM 4491 O O . GLY C 1 63 ? 177.007 161.966 231.507 1.00 37.66 63 GLY C O 1
ATOM 4492 N N . GLU C 1 64 ? 177.541 159.982 232.421 1.00 39.14 64 GLU C N 1
ATOM 4493 C CA . GLU C 1 64 ? 176.246 159.391 232.128 1.00 39.14 64 GLU C CA 1
ATOM 4494 C C . GLU C 1 64 ? 175.265 159.641 233.273 1.00 39.14 64 GLU C C 1
ATOM 4495 O O . GLU C 1 64 ? 175.551 160.367 234.229 1.00 39.14 64 GLU C O 1
ATOM 4501 N N . ALA C 1 65 ? 174.087 159.029 233.174 1.00 37.02 65 ALA C N 1
ATOM 4502 C CA . ALA C 1 65 ? 172.997 159.239 234.118 1.00 37.02 65 ALA C CA 1
ATOM 4503 C C . ALA C 1 65 ? 172.788 157.987 234.959 1.00 37.02 65 ALA C C 1
ATOM 4504 O O . ALA C 1 65 ? 172.744 156.874 234.425 1.00 37.02 65 ALA C O 1
ATOM 4506 N N . ILE C 1 66 ? 172.660 158.174 236.266 1.00 33.90 66 ILE C N 1
ATOM 4507 C CA . ILE C 1 66 ? 172.455 157.046 237.184 1.00 33.90 66 ILE C CA 1
ATOM 4508 C C . ILE C 1 66 ? 170.979 156.663 237.193 1.00 33.90 66 ILE C C 1
ATOM 4509 O O . ILE C 1 66 ? 170.119 157.526 237.442 1.00 33.90 66 ILE C O 1
ATOM 4514 N N . PRO C 1 67 ? 170.633 155.404 236.930 1.00 35.10 67 PRO C N 1
ATOM 4515 C CA . PRO C 1 67 ? 169.228 154.990 237.021 1.00 35.10 67 PRO C CA 1
ATOM 4516 C C . PRO C 1 67 ? 168.725 155.018 238.456 1.00 35.10 67 PRO C C 1
ATOM 4517 O O . PRO C 1 67 ? 169.492 154.887 239.413 1.00 35.10 67 PRO C O 1
ATOM 4521 N N . LEU C 1 68 ? 167.414 155.191 238.597 1.00 34.81 68 LEU C N 1
ATOM 4522 C CA . LEU C 1 68 ? 166.764 155.327 239.894 1.00 34.81 68 LEU C CA 1
ATOM 4523 C C . LEU C 1 68 ? 165.779 154.183 240.102 1.00 34.81 68 LEU C C 1
ATOM 4524 O O . LEU C 1 68 ? 165.133 153.735 239.149 1.00 34.81 68 LEU C O 1
ATOM 4529 N N . ASP C 1 69 ? 165.665 153.717 241.346 1.00 35.71 69 ASP C N 1
ATOM 4530 C CA . ASP C 1 69 ? 164.829 152.576 241.692 1.00 35.71 69 ASP C CA 1
ATOM 4531 C C . ASP C 1 69 ? 163.897 152.946 242.840 1.00 35.71 69 ASP C C 1
ATOM 4532 O O . ASP C 1 69 ? 163.905 154.074 243.339 1.00 35.71 69 ASP C O 1
ATOM 4537 N N . LYS C 1 70 ? 163.084 151.975 243.258 1.00 34.72 70 LYS C N 1
ATOM 4538 C CA . LYS C 1 70 ? 162.100 152.166 244.315 1.00 34.72 70 LYS C CA 1
ATOM 4539 C C . LYS C 1 70 ? 161.975 150.905 245.161 1.00 34.72 70 LYS C C 1
ATOM 4540 O O . LYS C 1 70 ? 162.122 149.787 244.657 1.00 34.72 70 LYS C O 1
ATOM 4546 N N . ILE C 1 71 ? 161.701 151.096 246.453 1.00 34.96 71 ILE C N 1
ATOM 4547 C CA . ILE C 1 71 ? 161.574 149.981 247.385 1.00 34.96 71 ILE C CA 1
ATOM 4548 C C . ILE C 1 71 ? 160.173 149.381 247.303 1.00 34.96 71 ILE C C 1
ATOM 4549 O O . ILE C 1 71 ? 159.259 149.936 246.689 1.00 34.96 71 ILE C O 1
ATOM 4554 N N . GLY C 1 72 ? 160.010 148.219 247.933 1.00 37.31 72 GLY C N 1
ATOM 4555 C CA . GLY C 1 72 ? 158.725 147.543 247.961 1.00 37.31 72 GLY C CA 1
ATOM 4556 C C . GLY C 1 72 ? 158.413 147.023 249.348 1.00 37.31 72 GLY C C 1
ATOM 4557 O O . GLY C 1 72 ? 159.164 147.248 250.303 1.00 37.31 72 GLY C O 1
ATOM 4558 N N . THR C 1 73 ? 157.283 146.322 249.450 1.00 39.87 73 THR C N 1
ATOM 4559 C CA . THR C 1 73 ? 156.791 145.802 250.718 1.00 39.87 73 THR C CA 1
ATOM 4560 C C . THR C 1 73 ? 155.980 144.535 250.464 1.00 39.87 73 THR C C 1
ATOM 4561 O O . THR C 1 73 ? 155.479 144.306 249.360 1.00 39.87 73 THR C O 1
ATOM 4565 N N . THR C 1 74 ? 155.855 143.707 251.502 1.00 42.12 74 THR C N 1
ATOM 4566 C CA . THR C 1 74 ? 155.116 142.453 251.427 1.00 42.12 74 THR C CA 1
ATOM 4567 C C . THR C 1 74 ? 154.482 142.180 252.787 1.00 42.12 74 THR C C 1
ATOM 4568 O O . THR C 1 74 ? 155.030 142.545 253.829 1.00 42.12 74 THR C O 1
ATOM 4572 N N . THR C 1 75 ? 153.315 141.532 252.772 1.00 41.94 75 THR C N 1
ATOM 4573 C CA . THR C 1 75 ? 152.550 141.301 253.991 1.00 41.94 75 THR C CA 1
ATOM 4574 C C . THR C 1 75 ? 152.009 139.877 254.020 1.00 41.94 75 THR C C 1
ATOM 4575 O O . THR C 1 75 ? 151.878 139.214 252.988 1.00 41.94 75 THR C O 1
ATOM 4579 N N . LYS C 1 76 ? 151.689 139.422 255.232 1.00 40.79 76 LYS C N 1
ATOM 4580 C CA . LYS C 1 76 ? 151.078 138.122 255.482 1.00 40.79 76 LYS C CA 1
ATOM 4581 C C . LYS C 1 76 ? 150.138 138.257 256.671 1.00 40.79 76 LYS C C 1
ATOM 4582 O O . LYS C 1 76 ? 150.194 139.237 257.416 1.00 40.79 76 LYS C O 1
ATOM 4588 N N . GLU C 1 77 ? 149.271 137.262 256.854 1.00 41.74 77 GLU C N 1
ATOM 4589 C CA . GLU C 1 77 ? 148.302 137.304 257.940 1.00 41.74 77 GLU C CA 1
ATOM 4590 C C . GLU C 1 77 ? 147.904 135.896 258.356 1.00 41.74 77 GLU C C 1
ATOM 4591 O O . GLU C 1 77 ? 148.140 134.919 257.640 1.00 41.74 77 GLU C O 1
ATOM 4597 N N . VAL C 1 78 ? 147.292 135.810 259.537 1.00 40.69 78 VAL C N 1
ATOM 4598 C CA . VAL C 1 78 ? 146.787 134.562 260.096 1.00 40.69 78 VAL C CA 1
ATOM 4599 C C . VAL C 1 78 ? 145.545 134.882 260.920 1.00 40.69 78 VAL C C 1
ATOM 4600 O O . VAL C 1 78 ? 145.425 135.979 261.476 1.00 40.69 78 VAL C O 1
ATOM 4604 N N . LYS C 1 79 ? 144.616 133.930 260.987 1.00 41.89 79 LYS C N 1
ATOM 4605 C CA . LYS C 1 79 ? 143.332 134.121 261.651 1.00 41.89 79 LYS C CA 1
ATOM 4606 C C . LYS C 1 79 ? 143.192 133.124 262.792 1.00 41.89 79 LYS C C 1
ATOM 4607 O O . LYS C 1 79 ? 143.661 131.986 262.689 1.00 41.89 79 LYS C O 1
ATOM 4613 N N . VAL C 1 80 ? 142.544 133.555 263.876 1.00 39.76 80 VAL C N 1
ATOM 4614 C CA . VAL C 1 80 ? 142.418 132.717 265.062 1.00 39.76 80 VAL C CA 1
ATOM 4615 C C . VAL C 1 80 ? 141.162 131.855 264.964 1.00 39.76 80 VAL C C 1
ATOM 4616 O O . VAL C 1 80 ? 140.153 132.244 264.360 1.00 39.76 80 VAL C O 1
ATOM 4620 N N . LYS C 1 81 ? 141.224 130.669 265.568 1.00 40.88 81 LYS C N 1
ATOM 4621 C CA . LYS C 1 81 ? 140.107 129.737 265.601 1.00 40.88 81 LYS C CA 1
ATOM 4622 C C . LYS C 1 81 ? 139.877 129.302 267.041 1.00 40.88 81 LYS C C 1
ATOM 4623 O O . LYS C 1 81 ? 140.552 129.761 267.966 1.00 40.88 81 LYS C O 1
ATOM 4629 N N . LYS C 1 82 ? 138.911 128.404 267.231 1.00 42.65 82 LYS C N 1
ATOM 4630 C CA . LYS C 1 82 ? 138.570 127.897 268.552 1.00 42.65 82 LYS C CA 1
ATOM 4631 C C . LYS C 1 82 ? 138.460 126.378 268.526 1.00 42.65 82 LYS C C 1
ATOM 4632 O O . LYS C 1 82 ? 138.157 125.783 267.487 1.00 42.65 82 LYS C O 1
ATOM 4638 N N . ALA C 1 83 ? 138.724 125.758 269.676 1.00 44.04 83 ALA C N 1
ATOM 4639 C CA . ALA C 1 83 ? 138.605 124.315 269.853 1.00 44.04 83 ALA C CA 1
ATOM 4640 C C . ALA C 1 83 ? 137.887 124.053 271.168 1.00 44.04 83 ALA C C 1
ATOM 4641 O O . ALA C 1 83 ? 138.142 124.742 272.161 1.00 44.04 83 ALA C O 1
ATOM 4643 N N . ALA C 1 84 ? 136.998 123.061 271.179 1.00 47.86 84 ALA C N 1
ATOM 4644 C CA . ALA C 1 84 ? 136.165 122.788 272.339 1.00 47.86 84 ALA C CA 1
ATOM 4645 C C . ALA C 1 84 ? 135.941 121.290 272.499 1.00 47.86 84 ALA C C 1
ATOM 4646 O O . ALA C 1 84 ? 136.114 120.508 271.562 1.00 47.86 84 ALA C O 1
ATOM 4648 N N . LYS C 1 85 ? 135.551 120.904 273.714 1.00 51.07 85 LYS C N 1
ATOM 4649 C CA . LYS C 1 85 ? 135.269 119.517 274.054 1.00 51.07 85 LYS C CA 1
ATOM 4650 C C . LYS C 1 85 ? 134.290 119.484 275.219 1.00 51.07 85 LYS C C 1
ATOM 4651 O O . LYS C 1 85 ? 134.290 120.376 276.071 1.00 51.07 85 LYS C O 1
ATOM 4657 N N . GLY C 1 86 ? 133.455 118.446 275.253 1.00 54.44 86 GLY C N 1
ATOM 4658 C CA . GLY C 1 86 ? 132.453 118.325 276.296 1.00 54.44 86 GLY C CA 1
ATOM 4659 C C . GLY C 1 86 ? 131.966 116.910 276.539 1.00 54.44 86 GLY C C 1
ATOM 4660 O O . GLY C 1 86 ? 132.078 116.050 275.662 1.00 54.44 86 GLY C O 1
ATOM 4661 N N . THR C 1 87 ? 131.421 116.659 277.730 1.00 59.17 87 THR C N 1
ATOM 4662 C CA . THR C 1 87 ? 130.909 115.349 278.105 1.00 59.17 87 THR C CA 1
ATOM 4663 C C . THR C 1 87 ? 129.691 115.507 279.005 1.00 59.17 87 THR C C 1
ATOM 4664 O O . THR C 1 87 ? 129.438 116.584 279.552 1.00 59.17 87 THR C O 1
ATOM 4668 N N . GLU C 1 88 ? 128.938 114.418 279.153 1.00 62.56 88 GLU C N 1
ATOM 4669 C CA . GLU C 1 88 ? 127.706 114.406 279.932 1.00 62.56 88 GLU C CA 1
ATOM 4670 C C . GLU C 1 88 ? 127.747 113.249 280.920 1.00 62.56 88 GLU C C 1
ATOM 4671 O O . GLU C 1 88 ? 128.229 112.163 280.585 1.00 62.56 88 GLU C O 1
ATOM 4677 N N . ILE C 1 89 ? 127.243 113.483 282.130 1.00 61.41 89 ILE C N 1
ATOM 4678 C CA . ILE C 1 89 ? 127.238 112.490 283.198 1.00 61.41 89 ILE C CA 1
ATOM 4679 C C . ILE C 1 89 ? 125.820 112.369 283.736 1.00 61.41 89 ILE C C 1
ATOM 4680 O O . ILE C 1 89 ? 125.165 113.382 284.005 1.00 61.41 89 ILE C O 1
ATOM 4685 N N . THR C 1 90 ? 125.349 111.134 283.893 1.00 62.80 90 THR C N 1
ATOM 4686 C CA . THR C 1 90 ? 124.016 110.895 284.422 1.00 62.80 90 THR C CA 1
ATOM 4687 C C . THR C 1 90 ? 124.052 110.755 285.942 1.00 62.80 90 THR C C 1
ATOM 4688 O O . THR C 1 90 ? 125.091 110.474 286.546 1.00 62.80 90 THR C O 1
ATOM 4692 N N . ASP C 1 91 ? 122.886 110.959 286.559 1.00 64.86 91 ASP C N 1
ATOM 4693 C CA . ASP C 1 91 ? 122.782 110.865 288.013 1.00 64.86 91 ASP C CA 1
ATOM 4694 C C . ASP C 1 91 ? 122.932 109.424 288.491 1.00 64.86 91 ASP C C 1
ATOM 4695 O O . ASP C 1 91 ? 123.615 109.160 289.490 1.00 64.86 91 ASP C O 1
ATOM 4700 N N . GLU C 1 92 ? 122.293 108.481 287.794 1.00 66.18 92 GLU C N 1
ATOM 4701 C CA . GLU C 1 92 ? 122.333 107.084 288.216 1.00 66.18 92 GLU C CA 1
ATOM 4702 C C . GLU C 1 92 ? 123.754 106.535 288.191 1.00 66.18 92 GLU C C 1
ATOM 4703 O O . GLU C 1 92 ? 124.177 105.843 289.124 1.00 66.18 92 GLU C O 1
ATOM 4709 N N . ALA C 1 93 ? 124.506 106.829 287.127 1.00 62.38 93 ALA C N 1
ATOM 4710 C CA . ALA C 1 93 ? 125.883 106.354 287.044 1.00 62.38 93 ALA C CA 1
ATOM 4711 C C . ALA C 1 93 ? 126.750 106.982 288.128 1.00 62.38 93 ALA C C 1
ATOM 4712 O O . ALA C 1 93 ? 127.616 106.314 288.705 1.00 62.38 93 ALA C O 1
ATOM 4714 N N . ALA C 1 94 ? 126.537 108.268 288.413 1.00 61.53 94 ALA C N 1
ATOM 4715 C CA . ALA C 1 94 ? 127.319 108.935 289.449 1.00 61.53 94 ALA C CA 1
ATOM 4716 C C . ALA C 1 94 ? 127.049 108.336 290.823 1.00 61.53 94 ALA C C 1
ATOM 4717 O O . ALA C 1 94 ? 127.977 108.142 291.617 1.00 61.53 94 ALA C O 1
ATOM 4719 N N . LEU C 1 95 ? 125.782 108.038 291.125 1.00 63.06 95 LEU C N 1
ATOM 4720 C CA . LEU C 1 95 ? 125.444 107.522 292.450 1.00 63.06 95 LEU C CA 1
ATOM 4721 C C . LEU C 1 95 ? 125.962 106.102 292.656 1.00 63.06 95 LEU C C 1
ATOM 4722 O O . LEU C 1 95 ? 126.429 105.762 293.750 1.00 63.06 95 LEU C O 1
ATOM 4727 N N . SER C 1 96 ? 125.891 105.260 291.629 1.00 63.23 96 SER C N 1
ATOM 4728 C CA . SER C 1 96 ? 126.186 103.837 291.757 1.00 63.23 96 SER C CA 1
ATOM 4729 C C . SER C 1 96 ? 127.319 103.413 290.830 1.00 63.23 96 SER C C 1
ATOM 4730 O O . SER C 1 96 ? 127.233 102.394 290.141 1.00 63.23 96 SER C O 1
ATOM 4733 N N . GLY C 1 97 ? 128.393 104.186 290.802 1.00 63.48 97 GLY C N 1
ATOM 4734 C CA . GLY C 1 97 ? 129.551 103.878 289.976 1.00 63.48 97 GLY C CA 1
ATOM 4735 C C . GLY C 1 97 ? 130.792 103.687 290.826 1.00 63.48 97 GLY C C 1
ATOM 4736 O O . GLY C 1 97 ? 131.034 104.452 291.762 1.00 63.48 97 GLY C O 1
ATOM 4737 N N . TYR C 1 98 ? 131.572 102.661 290.495 1.00 66.31 98 TYR C N 1
ATOM 4738 C CA . TYR C 1 98 ? 132.804 102.392 291.223 1.00 66.31 98 TYR C CA 1
ATOM 4739 C C . TYR C 1 98 ? 133.831 103.482 290.942 1.00 66.31 98 TYR C C 1
ATOM 4740 O O . TYR C 1 98 ? 133.983 103.937 289.805 1.00 66.31 98 TYR C O 1
ATOM 4749 N N . GLY C 1 99 ? 134.541 103.897 291.986 1.00 67.67 99 GLY C N 1
ATOM 4750 C CA . GLY C 1 99 ? 135.484 104.987 291.859 1.00 67.67 99 GLY C CA 1
ATOM 4751 C C . GLY C 1 99 ? 134.794 106.339 291.865 1.00 67.67 99 GLY C C 1
ATOM 4752 O O . GLY C 1 99 ? 133.650 106.494 292.303 1.00 67.67 99 GLY C O 1
ATOM 4753 N N . ASP C 1 100 ? 135.519 107.339 291.364 1.00 70.65 100 ASP C N 1
ATOM 4754 C CA . ASP C 1 100 ? 134.994 108.697 291.253 1.00 70.65 100 ASP C CA 1
ATOM 4755 C C . ASP C 1 100 ? 134.912 109.089 289.784 1.00 70.65 100 ASP C C 1
ATOM 4756 O O . ASP C 1 100 ? 135.911 109.543 289.205 1.00 70.65 100 ASP C O 1
ATOM 4761 N N . PRO C 1 101 ? 133.755 108.928 289.136 1.00 67.20 101 PRO C N 1
ATOM 4762 C CA . PRO C 1 101 ? 133.675 109.224 287.694 1.00 67.20 101 PRO C CA 1
ATOM 4763 C C . PRO C 1 101 ? 133.916 110.683 287.344 1.00 67.20 101 PRO C C 1
ATOM 4764 O O . PRO C 1 101 ? 134.411 110.974 286.248 1.00 67.20 101 PRO C O 1
ATOM 4768 N N . VAL C 1 102 ? 133.572 111.611 288.239 1.00 66.24 102 VAL C N 1
ATOM 4769 C CA . VAL C 1 102 ? 133.553 113.027 287.879 1.00 66.24 102 VAL C CA 1
ATOM 4770 C C . VAL C 1 102 ? 134.957 113.544 287.580 1.00 66.24 102 VAL C C 1
ATOM 4771 O O . VAL C 1 102 ? 135.169 114.262 286.595 1.00 66.24 102 VAL C O 1
ATOM 4775 N N . GLY C 1 103 ? 135.936 113.196 288.420 1.00 65.73 103 GLY C N 1
ATOM 4776 C CA . GLY C 1 103 ? 137.277 113.739 288.243 1.00 65.73 103 GLY C CA 1
ATOM 4777 C C . GLY C 1 103 ? 137.931 113.296 286.948 1.00 65.73 103 GLY C C 1
ATOM 4778 O O . GLY C 1 103 ? 138.686 114.053 286.326 1.00 65.73 103 GLY C O 1
ATOM 4779 N N . GLU C 1 104 ? 137.664 112.058 286.529 1.00 64.84 104 GLU C N 1
ATOM 4780 C CA . GLU C 1 104 ? 138.256 111.561 285.294 1.00 64.84 104 GLU C CA 1
ATOM 4781 C C . GLU C 1 104 ? 137.817 112.402 284.102 1.00 64.84 104 GLU C C 1
ATOM 4782 O O . GLU C 1 104 ? 138.596 112.624 283.169 1.00 64.84 104 GLU C O 1
ATOM 4788 N N . SER C 1 105 ? 136.581 112.905 284.131 1.00 64.42 105 SER C N 1
ATOM 4789 C CA . SER C 1 105 ? 136.077 113.694 283.011 1.00 64.42 105 SER C CA 1
ATOM 4790 C C . SER C 1 105 ? 136.847 115.001 282.851 1.00 64.42 105 SER C C 1
ATOM 4791 O O . SER C 1 105 ? 137.317 115.321 281.751 1.00 64.42 105 SER C O 1
ATOM 4794 N N . ASN C 1 106 ? 136.992 115.769 283.935 1.00 63.62 106 ASN C N 1
ATOM 4795 C CA . ASN C 1 106 ? 137.639 117.071 283.808 1.00 63.62 106 ASN C CA 1
ATOM 4796 C C . ASN C 1 106 ? 139.158 116.935 283.788 1.00 63.62 106 ASN C C 1
ATOM 4797 O O . ASN C 1 106 ? 139.871 117.912 283.531 1.00 63.62 106 ASN C O 1
ATOM 4802 N N . LYS C 1 107 ? 139.674 115.733 284.061 1.00 61.51 107 LYS C N 1
ATOM 4803 C CA . LYS C 1 107 ? 141.074 115.465 283.741 1.00 61.51 107 LYS C CA 1
ATOM 4804 C C . LYS C 1 107 ? 141.253 115.187 282.251 1.00 61.51 107 LYS C C 1
ATOM 4805 O O . LYS C 1 107 ? 142.145 115.753 281.598 1.00 61.51 107 LYS C O 1
ATOM 4811 N N . GLN C 1 108 ? 140.396 114.332 281.688 1.00 58.79 108 GLN C N 1
ATOM 4812 C CA . GLN C 1 108 ? 140.573 113.917 280.303 1.00 58.79 108 GLN C CA 1
ATOM 4813 C C . GLN C 1 108 ? 140.218 115.039 279.338 1.00 58.79 108 GLN C C 1
ATOM 4814 O O . GLN C 1 108 ? 140.707 115.062 278.205 1.00 58.79 108 GLN C O 1
ATOM 4820 N N . LEU C 1 109 ? 139.381 115.988 279.767 1.00 54.45 109 LEU C N 1
ATOM 4821 C CA . LEU C 1 109 ? 139.140 117.166 278.936 1.00 54.45 109 LEU C CA 1
ATOM 4822 C C . LEU C 1 109 ? 140.433 117.937 278.688 1.00 54.45 109 LEU C C 1
ATOM 4823 O O . LEU C 1 109 ? 140.780 118.243 277.536 1.00 54.45 109 LEU C O 1
ATOM 4828 N N . GLY C 1 110 ? 141.166 118.249 279.758 1.00 52.53 110 GLY C N 1
ATOM 4829 C CA . GLY C 1 110 ? 142.442 118.923 279.600 1.00 52.53 110 GLY C CA 1
ATOM 4830 C C . GLY C 1 110 ? 143.451 118.083 278.844 1.00 52.53 110 GLY C C 1
ATOM 4831 O O . GLY C 1 110 ? 144.233 118.604 278.043 1.00 52.53 110 GLY C O 1
ATOM 4832 N N . LEU C 1 111 ? 143.451 116.768 279.089 1.00 50.67 111 LEU C N 1
ATOM 4833 C CA . LEU C 1 111 ? 144.354 115.894 278.344 1.00 50.67 111 LEU C CA 1
ATOM 4834 C C . LEU C 1 111 ? 144.075 115.957 276.845 1.00 50.67 111 LEU C C 1
ATOM 4835 O O . LEU C 1 111 ? 145.005 116.053 276.031 1.00 50.67 111 LEU C O 1
ATOM 4840 N N . SER C 1 112 ? 142.796 115.916 276.463 1.00 49.03 112 SER C N 1
ATOM 4841 C CA . SER C 1 112 ? 142.426 115.977 275.054 1.00 49.03 112 SER C CA 1
ATOM 4842 C C . SER C 1 112 ? 142.808 117.315 274.439 1.00 49.03 112 SER C C 1
ATOM 4843 O O . SER C 1 112 ? 143.282 117.366 273.299 1.00 49.03 112 SER C O 1
ATOM 4846 N N . LEU C 1 113 ? 142.597 118.413 275.170 1.00 45.40 113 LEU C N 1
ATOM 4847 C CA . LEU C 1 113 ? 142.992 119.718 274.644 1.00 45.40 113 LEU C CA 1
ATOM 4848 C C . LEU C 1 113 ? 144.502 119.799 274.434 1.00 45.40 113 LEU C C 1
ATOM 4849 O O . LEU C 1 113 ? 144.974 120.315 273.407 1.00 45.40 113 LEU C O 1
ATOM 4854 N N . ALA C 1 114 ? 145.277 119.287 275.395 1.00 44.50 114 ALA C N 1
ATOM 4855 C CA . ALA C 1 114 ? 146.730 119.302 275.263 1.00 44.50 114 ALA C CA 1
ATOM 4856 C C . ALA C 1 114 ? 147.184 118.463 274.076 1.00 44.50 114 ALA C C 1
ATOM 4857 O O . ALA C 1 114 ? 148.123 118.840 273.364 1.00 44.50 114 ALA C O 1
ATOM 4859 N N . ASN C 1 115 ? 146.536 117.318 273.849 1.00 45.66 115 ASN C N 1
ATOM 4860 C CA . ASN C 1 115 ? 146.876 116.506 272.683 1.00 45.66 115 ASN C CA 1
ATOM 4861 C C . ASN C 1 115 ? 146.503 117.217 271.386 1.00 45.66 115 ASN C C 1
ATOM 4862 O O . ASN C 1 115 ? 147.237 117.140 270.391 1.00 45.66 115 ASN C O 1
ATOM 4867 N N . LYS C 1 116 ? 145.360 117.908 271.379 1.00 42.91 116 LYS C N 1
ATOM 4868 C CA . LYS C 1 116 ? 144.904 118.605 270.181 1.00 42.91 116 LYS C CA 1
ATOM 4869 C C . LYS C 1 116 ? 145.875 119.706 269.778 1.00 42.91 116 LYS C C 1
ATOM 4870 O O . LYS C 1 116 ? 146.154 119.892 268.586 1.00 42.91 116 LYS C O 1
ATOM 4876 N N . VAL C 1 117 ? 146.391 120.456 270.756 1.00 42.60 117 VAL C N 1
ATOM 4877 C CA . VAL C 1 117 ? 147.335 121.527 270.433 1.00 42.60 117 VAL C CA 1
ATOM 4878 C C . VAL C 1 117 ? 148.580 120.963 269.753 1.00 42.60 117 VAL C C 1
ATOM 4879 O O . VAL C 1 117 ? 149.044 121.491 268.733 1.00 42.60 117 VAL C O 1
ATOM 4883 N N . ASP C 1 118 ? 149.134 119.879 270.302 1.00 43.66 118 ASP C N 1
ATOM 4884 C CA . ASP C 1 118 ? 150.328 119.275 269.718 1.00 43.66 118 ASP C CA 1
ATOM 4885 C C . ASP C 1 118 ? 150.044 118.723 268.325 1.00 43.66 118 ASP C C 1
ATOM 4886 O O . ASP C 1 118 ? 150.873 118.856 267.414 1.00 43.66 118 ASP C O 1
ATOM 4891 N N . ASN C 1 119 ? 148.883 118.087 268.143 1.00 43.65 119 ASN C N 1
ATOM 4892 C CA . ASN C 1 119 ? 148.541 117.553 266.828 1.00 43.65 119 ASN C CA 1
ATOM 4893 C C . ASN C 1 119 ? 148.434 118.668 265.795 1.00 43.65 119 ASN C C 1
ATOM 4894 O O . ASN C 1 119 ? 148.930 118.532 264.667 1.00 43.65 119 ASN C O 1
ATOM 4899 N N . ASP C 1 120 ? 147.799 119.783 266.164 1.00 43.06 120 ASP C N 1
ATOM 4900 C CA . ASP C 1 120 ? 147.705 120.920 265.253 1.00 43.06 120 ASP C CA 1
ATOM 4901 C C . ASP C 1 120 ? 149.084 121.475 264.923 1.00 43.06 120 ASP C C 1
ATOM 4902 O O . ASP C 1 120 ? 149.367 121.819 263.769 1.00 43.06 120 ASP C O 1
ATOM 4907 N N . LEU C 1 121 ? 149.957 121.580 265.930 1.00 43.25 121 LEU C N 1
ATOM 4908 C CA . LEU C 1 121 ? 151.300 122.097 265.681 1.00 43.25 121 LEU C CA 1
ATOM 4909 C C . LEU C 1 121 ? 152.067 121.203 264.715 1.00 43.25 121 LEU C C 1
ATOM 4910 O O . LEU C 1 121 ? 152.733 121.696 263.797 1.00 43.25 121 LEU C O 1
ATOM 4915 N N . LEU C 1 122 ? 151.981 119.884 264.902 1.00 43.61 122 LEU C N 1
ATOM 4916 C CA . LEU C 1 122 ? 152.670 118.964 264.000 1.00 43.61 122 LEU C CA 1
ATOM 4917 C C . LEU C 1 122 ? 152.116 119.058 262.582 1.00 43.61 122 LEU C C 1
ATOM 4918 O O . LEU C 1 122 ? 152.880 119.084 261.605 1.00 43.61 122 LEU C O 1
ATOM 4923 N N . THR C 1 123 ? 150.787 119.108 262.449 1.00 43.86 123 THR C N 1
ATOM 4924 C CA . THR C 1 123 ? 150.183 119.203 261.124 1.00 43.86 123 THR C CA 1
ATOM 4925 C C . THR C 1 123 ? 150.591 120.494 260.426 1.00 43.86 123 THR C C 1
ATOM 4926 O O . THR C 1 123 ? 150.838 120.503 259.215 1.00 43.86 123 THR C O 1
ATOM 4930 N N . ALA C 1 124 ? 150.668 121.596 261.176 1.00 43.44 124 ALA C N 1
ATOM 4931 C CA . ALA C 1 124 ? 151.115 122.856 260.593 1.00 43.44 124 ALA C CA 1
ATOM 4932 C C . ALA C 1 124 ? 152.583 122.791 260.187 1.00 43.44 124 ALA C C 1
ATOM 4933 O O . ALA C 1 124 ? 152.968 123.319 259.137 1.00 43.44 124 ALA C O 1
ATOM 4935 N N . ALA C 1 125 ? 153.419 122.149 261.006 1.00 44.15 125 ALA C N 1
ATOM 4936 C CA . ALA C 1 125 ? 154.850 122.116 260.718 1.00 44.15 125 ALA C CA 1
ATOM 4937 C C . ALA C 1 125 ? 155.164 121.204 259.539 1.00 44.15 125 ALA C C 1
ATOM 4938 O O . ALA C 1 125 ? 156.206 121.357 258.892 1.00 44.15 125 ALA C O 1
ATOM 4940 N N . LYS C 1 126 ? 154.282 120.246 259.247 1.00 46.84 126 LYS C N 1
ATOM 4941 C CA . LYS C 1 126 ? 154.551 119.326 258.143 1.00 46.84 126 LYS C CA 1
ATOM 4942 C C . LYS C 1 126 ? 154.409 119.982 256.770 1.00 46.84 126 LYS C C 1
ATOM 4943 O O . LYS C 1 126 ? 154.782 119.369 255.764 1.00 46.84 126 LYS C O 1
ATOM 4949 N N . GLU C 1 127 ? 153.902 121.215 256.699 1.00 47.84 127 GLU C N 1
ATOM 4950 C CA . GLU C 1 127 ? 153.545 121.805 255.412 1.00 47.84 127 GLU C CA 1
ATOM 4951 C C . GLU C 1 127 ? 154.681 122.576 254.746 1.00 47.84 127 GLU C C 1
ATOM 4952 O O . GLU C 1 127 ? 154.401 123.448 253.916 1.00 47.84 127 GLU C O 1
ATOM 4958 N N . THR C 1 128 ? 155.938 122.291 255.076 1.00 44.29 128 THR C N 1
ATOM 4959 C CA . THR C 1 128 ? 157.044 123.023 254.470 1.00 44.29 128 THR C CA 1
ATOM 4960 C C . THR C 1 128 ? 157.239 122.613 253.014 1.00 44.29 128 THR C C 1
ATOM 4961 O O . THR C 1 128 ? 156.790 121.548 252.583 1.00 44.29 128 THR C O 1
ATOM 4965 N N . THR C 1 129 ? 157.916 123.478 252.252 1.00 41.84 129 THR C N 1
ATOM 4966 C CA . THR C 1 129 ? 158.128 123.209 250.833 1.00 41.84 129 THR C CA 1
ATOM 4967 C C . THR C 1 129 ? 159.436 122.465 250.591 1.00 41.84 129 THR C C 1
ATOM 4968 O O . THR C 1 129 ? 159.574 121.747 249.593 1.00 41.84 129 THR C O 1
ATOM 4972 N N . GLN C 1 130 ? 160.412 122.629 251.482 1.00 40.75 130 GLN C N 1
ATOM 4973 C CA . GLN C 1 130 ? 161.705 121.984 251.295 1.00 40.75 130 GLN C CA 1
ATOM 4974 C C . GLN C 1 130 ? 161.611 120.496 251.609 1.00 40.75 130 GLN C C 1
ATOM 4975 O O . GLN C 1 130 ? 161.232 120.105 252.716 1.00 40.75 130 GLN C O 1
ATOM 4981 N N . LYS C 1 131 ? 161.964 119.667 250.629 1.00 41.67 131 LYS C N 1
ATOM 4982 C CA . LYS C 1 131 ? 161.873 118.221 250.764 1.00 41.67 131 LYS C CA 1
ATOM 4983 C C . LYS C 1 131 ? 163.238 117.601 250.507 1.00 41.67 131 LYS C C 1
ATOM 4984 O O . LYS C 1 131 ? 164.106 118.201 249.869 1.00 41.67 131 LYS C O 1
ATOM 4990 N N . ALA C 1 132 ? 163.418 116.384 251.014 1.00 40.57 132 ALA C N 1
ATOM 4991 C CA . ALA C 1 132 ? 164.668 115.661 250.835 1.00 40.57 132 ALA C CA 1
ATOM 4992 C C . ALA C 1 132 ? 164.390 114.168 250.919 1.00 40.57 132 ALA C C 1
ATOM 4993 O O . ALA C 1 132 ? 163.387 113.735 251.491 1.00 40.57 132 ALA C O 1
ATOM 4995 N N . THR C 1 133 ? 165.298 113.387 250.337 1.00 44.45 133 THR C N 1
ATOM 4996 C CA . THR C 1 133 ? 165.226 111.931 250.354 1.00 44.45 133 THR C CA 1
ATOM 4997 C C . THR C 1 133 ? 166.601 111.388 250.711 1.00 44.45 133 THR C C 1
ATOM 4998 O O . THR C 1 133 ? 167.549 111.531 249.932 1.00 44.45 133 THR C O 1
ATOM 5002 N N . ILE C 1 134 ? 166.708 110.768 251.886 1.00 43.65 134 ILE C N 1
ATOM 5003 C CA . ILE C 1 134 ? 167.986 110.327 252.427 1.00 43.65 134 ILE C CA 1
ATOM 5004 C C . ILE C 1 134 ? 167.840 108.923 252.995 1.00 43.65 134 ILE C C 1
ATOM 5005 O O . ILE C 1 134 ? 166.732 108.459 253.280 1.00 43.65 134 ILE C O 1
ATOM 5010 N N . GLU C 1 135 ? 168.974 108.247 253.155 1.00 45.61 135 GLU C N 1
ATOM 5011 C CA . GLU C 1 135 ? 169.012 106.970 253.848 1.00 45.61 135 GLU C CA 1
ATOM 5012 C C . GLU C 1 135 ? 169.535 107.159 255.269 1.00 45.61 135 GLU C C 1
ATOM 5013 O O . GLU C 1 135 ? 170.254 108.114 255.574 1.00 45.61 135 GLU C O 1
ATOM 5019 N N . ALA C 1 136 ? 169.167 106.225 256.147 1.00 43.40 136 ALA C N 1
ATOM 5020 C CA . ALA C 1 136 ? 169.525 106.311 257.563 1.00 43.40 136 ALA C CA 1
ATOM 5021 C C . ALA C 1 136 ? 171.007 105.980 257.713 1.00 43.40 136 ALA C C 1
ATOM 5022 O O . ALA C 1 136 ? 171.401 104.894 258.143 1.00 43.40 136 ALA C O 1
ATOM 5024 N N . THR C 1 137 ? 171.840 106.950 257.347 1.00 42.09 137 THR C N 1
ATOM 5025 C CA . THR C 1 137 ? 173.288 106.804 257.400 1.00 42.09 137 THR C CA 1
ATOM 5026 C C . THR C 1 137 ? 173.883 108.200 257.546 1.00 42.09 137 THR C C 1
ATOM 5027 O O . THR C 1 137 ? 173.210 109.207 257.313 1.00 42.09 137 THR C O 1
ATOM 5031 N N . VAL C 1 138 ? 175.156 108.250 257.947 1.00 40.11 138 VAL C N 1
ATOM 5032 C CA . VAL C 1 138 ? 175.832 109.533 258.130 1.00 40.11 138 VAL C CA 1
ATOM 5033 C C . VAL C 1 138 ? 175.888 110.303 256.816 1.00 40.11 138 VAL C C 1
ATOM 5034 O O . VAL C 1 138 ? 175.748 111.533 256.794 1.00 40.11 138 VAL C O 1
ATOM 5038 N N . GLU C 1 139 ? 176.094 109.597 255.700 1.00 41.11 139 GLU C N 1
ATOM 5039 C CA . GLU C 1 139 ? 176.050 110.256 254.398 1.00 41.11 139 GLU C CA 1
ATOM 5040 C C . GLU C 1 139 ? 174.675 110.856 254.134 1.00 41.11 139 GLU C C 1
ATOM 5041 O O . GLU C 1 139 ? 174.566 111.967 253.600 1.00 41.11 139 GLU C O 1
ATOM 5047 N N . GLY C 1 140 ? 173.613 110.134 254.496 1.00 40.61 140 GLY C N 1
ATOM 5048 C CA . GLY C 1 140 ? 172.276 110.685 254.354 1.00 40.61 140 GLY C CA 1
ATOM 5049 C C . GLY C 1 140 ? 172.066 111.928 255.197 1.00 40.61 140 GLY C C 1
ATOM 5050 O O . GLY C 1 140 ? 171.455 112.901 254.746 1.00 40.61 140 GLY C O 1
ATOM 5051 N N . LEU C 1 141 ? 172.571 111.915 256.432 1.00 39.06 141 LEU C N 1
ATOM 5052 C CA . LEU C 1 141 ? 172.444 113.086 257.293 1.00 39.06 141 LEU C CA 1
ATOM 5053 C C . LEU C 1 141 ? 173.203 114.277 256.720 1.00 39.06 141 LEU C C 1
ATOM 5054 O O . LEU C 1 141 ? 172.711 115.411 256.756 1.00 39.06 141 LEU C O 1
ATOM 5059 N N . SER C 1 142 ? 174.404 114.040 256.187 1.00 38.45 142 SER C N 1
ATOM 5060 C CA . SER C 1 142 ? 175.163 115.126 255.574 1.00 38.45 142 SER C CA 1
ATOM 5061 C C . SER C 1 142 ? 174.449 115.669 254.342 1.00 38.45 142 SER C C 1
ATOM 5062 O O . SER C 1 142 ? 174.417 116.886 254.117 1.00 38.45 142 SER C O 1
ATOM 5065 N N . THR C 1 143 ? 173.865 114.782 253.532 1.00 37.33 143 THR C N 1
ATOM 5066 C CA . THR C 1 143 ? 173.112 115.230 252.365 1.00 37.33 143 THR C CA 1
ATOM 5067 C C . THR C 1 143 ? 171.909 116.069 252.777 1.00 37.33 143 THR C C 1
ATOM 5068 O O . THR C 1 143 ? 171.607 117.089 252.147 1.00 37.33 143 THR C O 1
ATOM 5072 N N . ALA C 1 144 ? 171.208 115.653 253.835 1.00 37.53 144 ALA C N 1
ATOM 5073 C CA . ALA C 1 144 ? 170.083 116.438 254.332 1.00 37.53 144 ALA C CA 1
ATOM 5074 C C . ALA C 1 144 ? 170.539 117.800 254.841 1.00 37.53 144 ALA C C 1
ATOM 5075 O O . ALA C 1 144 ? 169.885 118.818 254.586 1.00 37.53 144 ALA C O 1
ATOM 5077 N N . LEU C 1 145 ? 171.659 117.838 255.568 1.00 37.49 145 LEU C N 1
ATOM 5078 C CA . LEU C 1 145 ? 172.171 119.103 256.083 1.00 37.49 145 LEU C CA 1
ATOM 5079 C C . LEU C 1 145 ? 172.673 120.020 254.975 1.00 37.49 145 LEU C C 1
ATOM 5080 O O . LEU C 1 145 ? 172.707 121.240 255.165 1.00 37.49 145 LEU C O 1
ATOM 5085 N N . ASP C 1 146 ? 173.069 119.462 253.830 1.00 38.56 146 ASP C N 1
ATOM 5086 C CA . ASP C 1 146 ? 173.558 120.290 252.731 1.00 38.56 146 ASP C CA 1
ATOM 5087 C C . ASP C 1 146 ? 172.473 121.180 252.135 1.00 38.56 146 ASP C C 1
ATOM 5088 O O . ASP C 1 146 ? 172.798 122.133 251.419 1.00 38.56 146 ASP C O 1
ATOM 5093 N N . VAL C 1 147 ? 171.197 120.891 252.404 1.00 39.01 147 VAL C N 1
ATOM 5094 C CA . VAL C 1 147 ? 170.116 121.685 251.826 1.00 39.01 147 VAL C CA 1
ATOM 5095 C C . VAL C 1 147 ? 170.097 123.091 252.414 1.00 39.01 147 VAL C C 1
ATOM 5096 O O . VAL C 1 147 ? 169.817 124.066 251.704 1.00 39.01 147 VAL C O 1
ATOM 5100 N N . PHE C 1 148 ? 170.398 123.224 253.710 1.00 40.14 148 PHE C N 1
ATOM 5101 C CA . PHE C 1 148 ? 170.368 124.534 254.355 1.00 40.14 148 PHE C CA 1
ATOM 5102 C C . PHE C 1 148 ? 171.339 125.514 253.709 1.00 40.14 148 PHE C C 1
ATOM 5103 O O . PHE C 1 148 ? 171.093 126.726 253.726 1.00 40.14 148 PHE C O 1
ATOM 5111 N N . ASN C 1 149 ? 172.441 125.015 253.146 1.00 41.26 149 ASN C N 1
ATOM 5112 C CA . ASN C 1 149 ? 173.473 125.859 252.541 1.00 41.26 149 ASN C CA 1
ATOM 5113 C C . ASN C 1 149 ? 174.030 126.857 253.554 1.00 41.26 149 ASN C C 1
ATOM 5114 O O . ASN C 1 149 ? 174.046 128.067 253.318 1.00 41.26 149 ASN C O 1
ATOM 5119 N N . ASP C 1 150 ? 174.485 126.345 254.694 1.00 42.73 150 ASP C N 1
ATOM 5120 C CA . ASP C 1 150 ? 175.003 127.204 255.749 1.00 42.73 150 ASP C CA 1
ATOM 5121 C C . ASP C 1 150 ? 176.448 127.596 255.470 1.00 42.73 150 ASP C C 1
ATOM 5122 O O . ASP C 1 150 ? 177.170 126.907 254.745 1.00 42.73 150 ASP C O 1
ATOM 5127 N N . GLU C 1 151 ? 176.866 128.717 256.055 1.00 44.28 151 GLU C N 1
ATOM 5128 C CA . GLU C 1 151 ? 178.239 129.192 255.956 1.00 44.28 151 GLU C CA 1
ATOM 5129 C C . GLU C 1 151 ? 178.861 129.479 257.315 1.00 44.28 151 GLU C C 1
ATOM 5130 O O . GLU C 1 151 ? 180.047 129.816 257.379 1.00 44.28 151 GLU C O 1
ATOM 5136 N N . ASP C 1 152 ? 178.096 129.358 258.398 1.00 44.69 152 ASP C N 1
ATOM 5137 C CA . ASP C 1 152 ? 178.605 129.578 259.742 1.00 44.69 152 ASP C CA 1
ATOM 5138 C C . ASP C 1 152 ? 177.931 128.594 260.686 1.00 44.69 152 ASP C C 1
ATOM 5139 O O . ASP C 1 152 ? 176.841 128.089 260.404 1.00 44.69 152 ASP C O 1
ATOM 5144 N N . GLY C 1 153 ? 178.594 128.322 261.807 1.00 45.36 153 GLY C N 1
ATOM 5145 C CA . GLY C 1 153 ? 178.102 127.312 262.731 1.00 45.36 153 GLY C CA 1
ATOM 5146 C C . GLY C 1 153 ? 176.771 127.708 263.346 1.00 45.36 153 GLY C C 1
ATOM 5147 O O . GLY C 1 153 ? 176.639 128.783 263.944 1.00 45.36 153 GLY C O 1
ATOM 5148 N N . GLN C 1 154 ? 175.775 126.834 263.202 1.00 43.27 154 GLN C N 1
ATOM 5149 C CA . GLN C 1 154 ? 174.475 126.994 263.837 1.00 43.27 154 GLN C CA 1
ATOM 5150 C C . GLN C 1 154 ? 173.988 125.628 264.298 1.00 43.27 154 GLN C C 1
ATOM 5151 O O . GLN C 1 154 ? 174.439 124.594 263.799 1.00 43.27 154 GLN C O 1
ATOM 5157 N N . GLY C 1 155 ? 173.064 125.631 265.256 1.00 40.70 155 GLY C N 1
ATOM 5158 C CA . GLY C 1 155 ? 172.571 124.383 265.808 1.00 40.70 155 GLY C CA 1
ATOM 5159 C C . GLY C 1 155 ? 171.429 123.796 264.999 1.00 40.70 155 GLY C C 1
ATOM 5160 O O . GLY C 1 155 ? 170.744 124.486 264.246 1.00 40.70 155 GLY C O 1
ATOM 5161 N N . TYR C 1 156 ? 171.223 122.491 265.170 1.00 39.31 156 TYR C N 1
ATOM 5162 C CA . TYR C 1 156 ? 170.167 121.762 264.485 1.00 39.31 156 TYR C CA 1
ATOM 5163 C C . TYR C 1 156 ? 169.538 120.752 265.436 1.00 39.31 156 TYR C C 1
ATOM 5164 O O . TYR C 1 156 ? 170.141 120.344 266.431 1.00 39.31 156 TYR C O 1
ATOM 5173 N N . VAL C 1 157 ? 168.307 120.356 265.116 1.00 40.84 157 VAL C N 1
ATOM 5174 C CA . VAL C 1 157 ? 167.556 119.373 265.887 1.00 40.84 157 VAL C CA 1
ATOM 5175 C C . VAL C 1 157 ? 166.884 118.411 264.917 1.00 40.84 157 VAL C C 1
ATOM 5176 O O . VAL C 1 157 ? 166.265 118.838 263.936 1.00 40.84 157 VAL C O 1
ATOM 5180 N N . LEU C 1 158 ? 167.006 117.113 265.188 1.00 38.63 158 LEU C N 1
ATOM 5181 C CA . LEU C 1 158 ? 166.460 116.070 264.328 1.00 38.63 158 LEU C CA 1
ATOM 5182 C C . LEU C 1 158 ? 165.452 115.246 265.116 1.00 38.63 158 LEU C C 1
ATOM 5183 O O . LEU C 1 158 ? 165.762 114.762 266.209 1.00 38.63 158 LEU C O 1
ATOM 5188 N N . ILE C 1 159 ? 164.254 115.089 264.560 1.00 42.52 159 ILE C N 1
ATOM 5189 C CA . ILE C 1 159 ? 163.187 114.300 265.166 1.00 42.52 159 ILE C CA 1
ATOM 5190 C C . ILE C 1 159 ? 162.816 113.201 264.180 1.00 42.52 159 ILE C C 1
ATOM 5191 O O . ILE C 1 159 ? 162.397 113.484 263.050 1.00 42.52 159 ILE C O 1
ATOM 5196 N N . VAL C 1 160 ? 162.962 111.945 264.602 1.00 42.62 160 VAL C N 1
ATOM 5197 C CA . VAL C 1 160 ? 162.691 110.789 263.759 1.00 42.62 160 VAL C CA 1
ATOM 5198 C C . VAL C 1 160 ? 161.944 109.741 264.576 1.00 42.62 160 VAL C C 1
ATOM 5199 O O . VAL C 1 160 ? 161.833 109.831 265.798 1.00 42.62 160 VAL C O 1
ATOM 5203 N N . SER C 1 161 ? 161.426 108.737 263.871 1.00 44.27 161 SER C N 1
ATOM 5204 C CA . SER C 1 161 ? 160.750 107.628 264.518 1.00 44.27 161 SER C CA 1
ATOM 5205 C C . SER C 1 161 ? 161.751 106.794 265.315 1.00 44.27 161 SER C C 1
ATOM 5206 O O . SER C 1 161 ? 162.947 106.791 265.018 1.00 44.27 161 SER C O 1
ATOM 5209 N N . PRO C 1 162 ? 161.283 106.084 266.347 1.00 44.10 162 PRO C N 1
ATOM 5210 C CA . PRO C 1 162 ? 162.219 105.298 267.171 1.00 44.10 162 PRO C CA 1
ATOM 5211 C C . PRO C 1 162 ? 162.969 104.226 266.399 1.00 44.10 162 PRO C C 1
ATOM 5212 O O . PRO C 1 162 ? 164.109 103.901 266.751 1.00 44.10 162 PRO C O 1
ATOM 5216 N N . LEU C 1 163 ? 162.360 103.660 265.354 1.00 45.45 163 LEU C N 1
ATOM 5217 C CA . LEU C 1 163 ? 163.013 102.579 264.620 1.00 45.45 163 LEU C CA 1
ATOM 5218 C C . LEU C 1 163 ? 164.189 103.092 263.798 1.00 45.45 163 LEU C C 1
ATOM 5219 O O . LEU C 1 163 ? 165.237 102.440 263.728 1.00 45.45 163 LEU C O 1
ATOM 5224 N N . ASP C 1 164 ? 164.035 104.257 263.165 1.00 45.48 164 ASP C N 1
ATOM 5225 C CA . ASP C 1 164 ? 165.105 104.794 262.330 1.00 45.48 164 ASP C CA 1
ATOM 5226 C C . ASP C 1 164 ? 166.306 105.209 263.171 1.00 45.48 164 ASP C C 1
ATOM 5227 O O . ASP C 1 164 ? 167.453 105.149 262.707 1.00 45.48 164 ASP C O 1
ATOM 5232 N N . ALA C 1 165 ? 166.059 105.639 264.411 1.00 41.29 165 ALA C N 1
ATOM 5233 C CA . ALA C 1 165 ? 167.152 106.048 265.286 1.00 41.29 165 ALA C CA 1
ATOM 5234 C C . ALA C 1 165 ? 168.086 104.884 265.586 1.00 41.29 165 ALA C C 1
ATOM 5235 O O . ALA C 1 165 ? 169.303 105.068 265.687 1.00 41.29 165 ALA C O 1
ATOM 5237 N N . SER C 1 166 ? 167.537 103.675 265.729 1.00 41.49 166 SER C N 1
ATOM 5238 C CA . SER C 1 166 ? 168.380 102.510 265.979 1.00 41.49 166 SER C CA 1
ATOM 5239 C C . SER C 1 166 ? 169.276 102.208 264.784 1.00 41.49 166 SER C C 1
ATOM 5240 O O . SER C 1 166 ? 170.479 101.958 264.946 1.00 41.49 166 SER C O 1
ATOM 5243 N N . LYS C 1 167 ? 168.708 102.219 263.575 1.00 40.73 167 LYS C N 1
ATOM 5244 C CA . LYS C 1 167 ? 169.520 102.011 262.381 1.00 40.73 167 LYS C CA 1
ATOM 5245 C C . LYS C 1 167 ? 170.616 103.059 262.286 1.00 40.73 167 LYS C C 1
ATOM 5246 O O . LYS C 1 167 ? 171.769 102.738 261.975 1.00 40.73 167 LYS C O 1
ATOM 5252 N N . LEU C 1 168 ? 170.276 104.317 262.572 1.00 39.51 168 LEU C N 1
ATOM 5253 C CA . LEU C 1 168 ? 171.269 105.383 262.521 1.00 39.51 168 LEU C CA 1
ATOM 5254 C C . LEU C 1 168 ? 172.376 105.163 263.546 1.00 39.51 168 LEU C C 1
ATOM 5255 O O . LEU C 1 168 ? 173.561 105.347 263.240 1.00 39.51 168 LEU C O 1
ATOM 5260 N N . ARG C 1 169 ? 172.011 104.765 264.767 1.00 38.63 169 ARG C N 1
ATOM 5261 C CA . ARG C 1 169 ? 173.008 104.562 265.814 1.00 38.63 169 ARG C CA 1
ATOM 5262 C C . ARG C 1 169 ? 173.964 103.434 265.453 1.00 38.63 169 ARG C C 1
ATOM 5263 O O . ARG C 1 169 ? 175.186 103.581 265.573 1.00 38.63 169 ARG C O 1
ATOM 5271 N N . LEU C 1 170 ? 173.427 102.292 265.012 1.00 39.00 170 LEU C N 1
ATOM 5272 C CA . LEU C 1 170 ? 174.302 101.188 264.619 1.00 39.00 170 LEU C CA 1
ATOM 5273 C C . LEU C 1 170 ? 175.167 101.554 263.418 1.00 39.00 170 LEU C C 1
ATOM 5274 O O . LEU C 1 170 ? 176.354 101.204 263.374 1.00 39.00 170 LEU C O 1
ATOM 5279 N N . SER C 1 171 ? 174.601 102.260 262.433 1.00 38.37 171 SER C N 1
ATOM 5280 C CA . SER C 1 171 ? 175.387 102.645 261.266 1.00 38.37 171 SER C CA 1
ATOM 5281 C C . SER C 1 171 ? 176.534 103.570 261.651 1.00 38.37 171 SER C C 1
ATOM 5282 O O . SER C 1 171 ? 177.655 103.418 261.153 1.00 38.37 171 SER C O 1
ATOM 5285 N N . ALA C 1 172 ? 176.273 104.538 262.531 1.00 36.39 172 ALA C N 1
ATOM 5286 C CA . ALA C 1 172 ? 177.336 105.431 262.981 1.00 36.39 172 ALA C CA 1
ATOM 5287 C C . ALA C 1 172 ? 178.384 104.676 263.788 1.00 36.39 172 ALA C C 1
ATOM 5288 O O . ALA C 1 172 ? 179.590 104.890 263.616 1.00 36.39 172 ALA C O 1
ATOM 5290 N N . GLY C 1 173 ? 177.942 103.787 264.680 1.00 37.26 173 GLY C N 1
ATOM 5291 C CA . GLY C 1 173 ? 178.880 103.096 265.549 1.00 37.26 173 GLY C CA 1
ATOM 5292 C C . GLY C 1 173 ? 179.775 102.114 264.818 1.00 37.26 173 GLY C C 1
ATOM 5293 O O . GLY C 1 173 ? 180.944 101.946 265.176 1.00 37.26 173 GLY C O 1
ATOM 5294 N N . LYS C 1 174 ? 179.242 101.445 263.791 1.00 39.07 174 LYS C N 1
ATOM 5295 C CA . LYS C 1 174 ? 179.974 100.344 263.171 1.00 39.07 174 LYS C CA 1
ATOM 5296 C C . LYS C 1 174 ? 181.247 100.816 262.474 1.00 39.07 174 LYS C C 1
ATOM 5297 O O . LYS C 1 174 ? 182.291 100.163 262.579 1.00 39.07 174 LYS C O 1
ATOM 5303 N N . GLU C 1 175 ? 181.189 101.939 261.761 1.00 38.83 175 GLU C N 1
ATOM 5304 C CA . GLU C 1 175 ? 182.267 102.319 260.855 1.00 38.83 175 GLU C CA 1
ATOM 5305 C C . GLU C 1 175 ? 182.841 103.704 261.117 1.00 38.83 175 GLU C C 1
ATOM 5306 O O . GLU C 1 175 ? 184.004 103.956 260.786 1.00 38.83 175 GLU C O 1
ATOM 5312 N N . TRP C 1 176 ? 182.064 104.621 261.696 1.00 36.77 176 TRP C N 1
ATOM 5313 C CA . TRP C 1 176 ? 182.553 105.988 261.853 1.00 36.77 176 TRP C CA 1
ATOM 5314 C C . TRP C 1 176 ? 183.266 106.182 263.187 1.00 36.77 176 TRP C C 1
ATOM 5315 O O . TRP C 1 176 ? 184.166 107.021 263.300 1.00 36.77 176 TRP C O 1
ATOM 5326 N N . LEU C 1 177 ? 182.880 105.416 264.211 1.00 37.67 177 LEU C N 1
ATOM 5327 C CA . LEU C 1 177 ? 183.456 105.529 265.552 1.00 37.67 177 LEU C CA 1
ATOM 5328 C C . LEU C 1 177 ? 183.844 104.127 266.033 1.00 37.67 177 LEU C C 1
ATOM 5329 O O . LEU C 1 177 ? 183.506 103.713 267.143 1.00 37.67 177 LEU C O 1
ATOM 5334 N N . ASN C 1 178 ? 184.563 103.394 265.181 1.00 39.37 178 ASN C N 1
ATOM 5335 C CA . ASN C 1 178 ? 184.808 101.978 265.437 1.00 39.37 178 ASN C CA 1
ATOM 5336 C C . ASN C 1 178 ? 185.827 101.761 266.555 1.00 39.37 178 ASN C C 1
ATOM 5337 O O . ASN C 1 178 ? 185.679 100.840 267.368 1.00 39.37 178 ASN C O 1
ATOM 5342 N N . GLY C 1 179 ? 186.868 102.589 266.615 1.00 39.57 179 GLY C N 1
ATOM 5343 C CA . GLY C 1 179 ? 187.966 102.308 267.522 1.00 39.57 179 GLY C CA 1
ATOM 5344 C C . GLY C 1 179 ? 188.370 103.408 268.482 1.00 39.57 179 GLY C C 1
ATOM 5345 O O . GLY C 1 179 ? 189.561 103.577 268.757 1.00 39.57 179 GLY C O 1
ATOM 5346 N N . THR C 1 180 ? 187.406 104.157 269.007 1.00 43.21 180 THR C N 1
ATOM 5347 C CA . THR C 1 180 ? 187.682 105.218 269.964 1.00 43.21 180 THR C CA 1
ATOM 5348 C C . THR C 1 180 ? 186.958 104.945 271.277 1.00 43.21 180 THR C C 1
ATOM 5349 O O . THR C 1 180 ? 186.154 104.018 271.394 1.00 43.21 180 THR C O 1
ATOM 5353 N N . GLU C 1 181 ? 187.264 105.772 272.279 1.00 47.44 181 GLU C N 1
ATOM 5354 C CA . GLU C 1 181 ? 186.524 105.740 273.534 1.00 47.44 181 GLU C CA 1
ATOM 5355 C C . GLU C 1 181 ? 185.114 106.286 273.391 1.00 47.44 181 GLU C C 1
ATOM 5356 O O . GLU C 1 181 ? 184.210 105.813 274.088 1.00 47.44 181 GLU C O 1
ATOM 5362 N N . LEU C 1 182 ? 184.905 107.270 272.514 1.00 44.03 182 LEU C N 1
ATOM 5363 C CA . LEU C 1 182 ? 183.568 107.822 272.320 1.00 44.03 182 LEU C CA 1
ATOM 5364 C C . LEU C 1 182 ? 182.603 106.770 271.789 1.00 44.03 182 LEU C C 1
ATOM 5365 O O . LEU C 1 182 ? 181.461 106.677 272.258 1.00 44.03 182 LEU C O 1
ATOM 5370 N N . GLY C 1 183 ? 183.041 105.978 270.807 1.00 44.22 183 GLY C N 1
ATOM 5371 C CA . GLY C 1 183 ? 182.178 104.938 270.273 1.00 44.22 183 GLY C CA 1
ATOM 5372 C C . GLY C 1 183 ? 181.904 103.827 271.266 1.00 44.22 183 GLY C C 1
ATOM 5373 O O . GLY C 1 183 ? 180.764 103.377 271.407 1.00 44.22 183 GLY C O 1
ATOM 5374 N N . ALA C 1 184 ? 182.943 103.367 271.967 1.00 44.24 184 ALA C N 1
ATOM 5375 C CA . ALA C 1 184 ? 182.771 102.278 272.923 1.00 44.24 184 ALA C CA 1
ATOM 5376 C C . ALA C 1 184 ? 181.885 102.697 274.090 1.00 44.24 184 ALA C C 1
ATOM 5377 O O . ALA C 1 184 ? 181.046 101.916 274.553 1.00 44.24 184 ALA C O 1
ATOM 5379 N N . GLU C 1 185 ? 182.065 103.923 274.588 1.00 46.38 185 GLU C N 1
ATOM 5380 C CA . GLU C 1 185 ? 181.219 104.405 275.674 1.00 46.38 185 GLU C CA 1
ATOM 5381 C C . GLU C 1 185 ? 179.770 104.536 275.224 1.00 46.38 185 GLU C C 1
ATOM 5382 O O . GLU C 1 185 ? 178.848 104.186 275.970 1.00 46.38 185 GLU C O 1
ATOM 5388 N N . ARG C 1 186 ? 179.548 105.038 274.005 1.00 42.45 186 ARG C N 1
ATOM 5389 C CA . ARG C 1 186 ? 178.188 105.132 273.481 1.00 42.45 186 ARG C CA 1
ATOM 5390 C C . ARG C 1 186 ? 177.558 103.754 273.333 1.00 42.45 186 ARG C C 1
ATOM 5391 O O . ARG C 1 186 ? 176.369 103.573 273.618 1.00 42.45 186 ARG C O 1
ATOM 5399 N N . LEU C 1 187 ? 178.337 102.774 272.871 1.00 44.49 187 LEU C N 1
ATOM 5400 C CA . LEU C 1 187 ? 177.819 101.418 272.732 1.00 44.49 187 LEU C CA 1
ATOM 5401 C C . LEU C 1 187 ? 177.455 100.821 274.086 1.00 44.49 187 LEU C C 1
ATOM 5402 O O . LEU C 1 187 ? 176.350 100.297 274.260 1.00 44.49 187 LEU C O 1
ATOM 5407 N N . ILE C 1 188 ? 178.367 100.898 275.057 1.00 44.56 188 ILE C N 1
ATOM 5408 C CA . ILE C 1 188 ? 178.124 100.283 276.359 1.00 44.56 188 ILE C CA 1
ATOM 5409 C C . ILE C 1 188 ? 176.952 100.958 277.062 1.00 44.56 188 ILE C C 1
ATOM 5410 O O . ILE C 1 188 ? 176.053 100.290 277.585 1.00 44.56 188 ILE C O 1
ATOM 5415 N N . SER C 1 189 ? 176.943 102.293 277.086 1.00 44.18 189 SER C N 1
ATOM 5416 C CA . SER C 1 189 ? 175.826 103.009 277.694 1.00 44.18 189 SER C CA 1
ATOM 5417 C C . SER C 1 189 ? 174.536 102.784 276.915 1.00 44.18 189 SER C C 1
ATOM 5418 O O . SER C 1 189 ? 173.475 102.564 277.511 1.00 44.18 189 SER C O 1
ATOM 5421 N N . GLY C 1 190 ? 174.606 102.832 275.589 1.00 45.76 190 GLY C N 1
ATOM 5422 C CA . GLY C 1 190 ? 173.440 102.657 274.751 1.00 45.76 190 GLY C CA 1
ATOM 5423 C C . GLY C 1 190 ? 172.633 103.907 274.491 1.00 45.76 190 GLY C C 1
ATOM 5424 O O . GLY C 1 190 ? 171.595 103.823 273.826 1.00 45.76 190 GLY C O 1
ATOM 5425 N N . SER C 1 191 ? 173.071 105.059 274.991 1.00 43.30 191 SER C N 1
ATOM 5426 C CA . SER C 1 191 ? 172.319 106.291 274.814 1.00 43.30 191 SER C CA 1
ATOM 5427 C C . SER C 1 191 ? 172.530 106.866 273.418 1.00 43.30 191 SER C C 1
ATOM 5428 O O . SER C 1 191 ? 173.526 106.586 272.746 1.00 43.30 191 SER C O 1
ATOM 5431 N N . TYR C 1 192 ? 171.573 107.682 272.988 1.00 40.21 192 TYR C N 1
ATOM 5432 C CA . TYR C 1 192 ? 171.629 108.361 271.701 1.00 40.21 192 TYR C CA 1
ATOM 5433 C C . TYR C 1 192 ? 172.175 109.766 271.909 1.00 40.21 192 TYR C C 1
ATOM 5434 O O . TYR C 1 192 ? 171.779 110.455 272.855 1.00 40.21 192 TYR C O 1
ATOM 5443 N N . GLY C 1 193 ? 173.075 110.189 271.027 1.00 39.26 193 GLY C N 1
ATOM 5444 C CA . GLY C 1 193 ? 173.686 111.496 271.165 1.00 39.26 193 GLY C CA 1
ATOM 5445 C C . GLY C 1 193 ? 173.881 112.220 269.850 1.00 39.26 193 GLY C C 1
ATOM 5446 O O . GLY C 1 193 ? 173.421 111.756 268.803 1.00 39.26 193 GLY C O 1
ATOM 5447 N N . SER C 1 194 ? 174.561 113.364 269.896 1.00 36.97 194 SER C N 1
ATOM 5448 C CA . SER C 1 194 ? 174.793 114.147 268.690 1.00 36.97 194 SER C CA 1
ATOM 5449 C C . SER C 1 194 ? 175.682 113.384 267.717 1.00 36.97 194 SER C C 1
ATOM 5450 O O . SER C 1 194 ? 176.582 112.643 268.121 1.00 36.97 194 SER C O 1
ATOM 5453 N N . LEU C 1 195 ? 175.420 113.564 266.424 1.00 37.54 195 LEU C N 1
ATOM 5454 C CA . LEU C 1 195 ? 176.203 112.927 265.373 1.00 37.54 195 LEU C CA 1
ATOM 5455 C C . LEU C 1 195 ? 176.946 113.923 264.498 1.00 37.54 195 LEU C C 1
ATOM 5456 O O . LEU C 1 195 ? 178.149 113.769 264.275 1.00 37.54 195 LEU C O 1
ATOM 5461 N N . LEU C 1 196 ? 176.260 114.936 263.981 1.00 37.25 196 LEU C N 1
ATOM 5462 C CA . LEU C 1 196 ? 176.871 115.946 263.126 1.00 37.25 196 LEU C CA 1
ATOM 5463 C C . LEU C 1 196 ? 176.533 117.342 263.624 1.00 37.25 196 LEU C C 1
ATOM 5464 O O . LEU C 1 196 ? 176.412 118.290 262.843 1.00 37.25 196 LEU C O 1
ATOM 5469 N N . GLY C 1 197 ? 176.380 117.490 264.938 1.00 38.50 197 GLY C N 1
ATOM 5470 C CA . GLY C 1 197 ? 176.011 118.754 265.533 1.00 38.50 197 GLY C CA 1
ATOM 5471 C C . GLY C 1 197 ? 174.536 118.919 265.819 1.00 38.50 197 GLY C C 1
ATOM 5472 O O . GLY C 1 197 ? 174.123 120.009 266.234 1.00 38.50 197 GLY C O 1
ATOM 5473 N N . ALA C 1 198 ? 173.731 117.880 265.614 1.00 39.16 198 ALA C N 1
ATOM 5474 C CA . ALA C 1 198 ? 172.291 117.941 265.814 1.00 39.16 198 ALA C CA 1
ATOM 5475 C C . ALA C 1 198 ? 171.873 116.890 266.831 1.00 39.16 198 ALA C C 1
ATOM 5476 O O . ALA C 1 198 ? 172.321 115.741 266.761 1.00 39.16 198 ALA C O 1
ATOM 5478 N N . GLU C 1 199 ? 171.019 117.285 267.770 1.00 45.08 199 GLU C N 1
ATOM 5479 C CA . GLU C 1 199 ? 170.501 116.349 268.756 1.00 45.08 199 GLU C CA 1
ATOM 5480 C C . GLU C 1 199 ? 169.495 115.400 268.116 1.00 45.08 199 GLU C C 1
ATOM 5481 O O . GLU C 1 199 ? 168.858 115.719 267.108 1.00 45.08 199 GLU C O 1
ATOM 5487 N N . VAL C 1 200 ? 169.353 114.222 268.715 1.00 41.93 200 VAL C N 1
ATOM 5488 C CA . VAL C 1 200 ? 168.447 113.188 268.227 1.00 41.93 200 VAL C CA 1
ATOM 5489 C C . VAL C 1 200 ? 167.314 113.039 269.231 1.00 41.93 200 VAL C C 1
ATOM 5490 O O . VAL C 1 200 ? 167.553 112.758 270.413 1.00 41.93 200 VAL C O 1
ATOM 5494 N N . ILE C 1 201 ? 166.083 113.226 268.761 1.00 42.63 201 ILE C N 1
ATOM 5495 C CA . ILE C 1 201 ? 164.884 113.120 269.583 1.00 42.63 201 ILE C CA 1
ATOM 5496 C C . ILE C 1 201 ? 163.942 112.128 268.917 1.00 42.63 201 ILE C C 1
ATOM 5497 O O . ILE C 1 201 ? 163.728 112.191 267.701 1.00 42.63 201 ILE C O 1
ATOM 5502 N N . ARG C 1 202 ? 163.385 111.216 269.708 1.00 45.52 202 ARG C N 1
ATOM 5503 C CA . ARG C 1 202 ? 162.482 110.189 269.207 1.00 45.52 202 ARG C CA 1
ATOM 5504 C C . ARG C 1 202 ? 161.061 110.481 269.669 1.00 45.52 202 ARG C C 1
ATOM 5505 O O . ARG C 1 202 ? 160.845 110.873 270.820 1.00 45.52 202 ARG C O 1
ATOM 5513 N N . SER C 1 203 ? 160.098 110.292 268.769 1.00 45.57 203 SER C N 1
ATOM 5514 C CA . SER C 1 203 ? 158.689 110.526 269.058 1.00 45.57 203 SER C CA 1
ATOM 5515 C C . SER C 1 203 ? 157.860 109.399 268.463 1.00 45.57 203 SER C C 1
ATOM 5516 O O . SER C 1 203 ? 158.047 109.036 267.297 1.00 45.57 203 SER C O 1
ATOM 5519 N N . ARG C 1 204 ? 156.942 108.852 269.263 1.00 46.33 204 ARG C N 1
ATOM 5520 C CA . ARG C 1 204 ? 156.116 107.745 268.791 1.00 46.33 204 ARG C CA 1
ATOM 5521 C C . ARG C 1 204 ? 155.083 108.202 267.769 1.00 46.33 204 ARG C C 1
ATOM 5522 O O . ARG C 1 204 ? 154.579 107.384 266.992 1.00 46.33 204 ARG C O 1
ATOM 5530 N N . LYS C 1 205 ? 154.748 109.495 267.760 1.00 48.53 205 LYS C N 1
ATOM 5531 C CA . LYS C 1 205 ? 153.722 109.987 266.845 1.00 48.53 205 LYS C CA 1
ATOM 5532 C C . LYS C 1 205 ? 154.151 109.835 265.391 1.00 48.53 205 LYS C C 1
ATOM 5533 O O . LYS C 1 205 ? 153.343 109.458 264.534 1.00 48.53 205 LYS C O 1
ATOM 5539 N N . LEU C 1 206 ? 155.414 110.125 265.093 1.00 48.66 206 LEU C N 1
ATOM 5540 C CA . LEU C 1 206 ? 155.909 109.988 263.730 1.00 48.66 206 LEU C CA 1
ATOM 5541 C C . LEU C 1 206 ? 156.070 108.516 263.374 1.00 48.66 206 LEU C C 1
ATOM 5542 O O . LEU C 1 206 ? 156.774 107.772 264.063 1.00 48.66 206 LEU C O 1
ATOM 5547 N N . ALA C 1 207 ? 155.416 108.096 262.295 1.00 50.92 207 ALA C N 1
ATOM 5548 C CA . ALA C 1 207 ? 155.521 106.722 261.837 1.00 50.92 207 ALA C CA 1
ATOM 5549 C C . ALA C 1 207 ? 156.819 106.516 261.059 1.00 50.92 207 ALA C C 1
ATOM 5550 O O . ALA C 1 207 ? 157.565 107.457 260.777 1.00 50.92 207 ALA C O 1
ATOM 5552 N N . GLU C 1 208 ? 157.087 105.257 260.720 1.00 54.79 208 GLU C N 1
ATOM 5553 C CA . GLU C 1 208 ? 158.293 104.923 259.975 1.00 54.79 208 GLU C CA 1
ATOM 5554 C C . GLU C 1 208 ? 158.272 105.575 258.598 1.00 54.79 208 GLU C C 1
ATOM 5555 O O . GLU C 1 208 ? 157.241 105.605 257.921 1.00 54.79 208 GLU C O 1
ATOM 5561 N N . GLY C 1 209 ? 159.424 106.096 258.184 1.00 52.11 209 GLY C N 1
ATOM 5562 C CA . GLY C 1 209 ? 159.549 106.749 256.899 1.00 52.11 209 GLY C CA 1
ATOM 5563 C C . GLY C 1 209 ? 159.287 108.237 256.895 1.00 52.11 209 GLY C C 1
ATOM 5564 O O . GLY C 1 209 ? 159.265 108.841 255.816 1.00 52.11 209 GLY C O 1
ATOM 5565 N N . GLU C 1 210 ? 159.084 108.849 258.060 1.00 51.97 210 GLU C N 1
ATOM 5566 C CA . GLU C 1 210 ? 158.859 110.283 258.163 1.00 51.97 210 GLU C CA 1
ATOM 5567 C C . GLU C 1 210 ? 159.801 110.874 259.200 1.00 51.97 210 GLU C C 1
ATOM 5568 O O . GLU C 1 210 ? 160.293 110.173 260.088 1.00 51.97 210 GLU C O 1
ATOM 5574 N N . GLY C 1 211 ? 160.049 112.175 259.076 1.00 47.88 211 GLY C N 1
ATOM 5575 C CA . GLY C 1 211 ? 160.930 112.868 259.998 1.00 47.88 211 GLY C CA 1
ATOM 5576 C C . GLY C 1 211 ? 160.924 114.354 259.726 1.00 47.88 211 GLY C C 1
ATOM 5577 O O . GLY C 1 211 ? 160.281 114.839 258.793 1.00 47.88 211 GLY C O 1
ATOM 5578 N N . LEU C 1 212 ? 161.658 115.080 260.568 1.00 44.45 212 LEU C N 1
ATOM 5579 C CA . LEU C 1 212 ? 161.767 116.526 260.456 1.00 44.45 212 LEU C CA 1
ATOM 5580 C C . LEU C 1 212 ? 163.178 116.955 260.828 1.00 44.45 212 LEU C C 1
ATOM 5581 O O . LEU C 1 212 ? 163.901 116.233 261.519 1.00 44.45 212 LEU C O 1
ATOM 5586 N N . LEU C 1 213 ? 163.563 118.140 260.360 1.00 41.54 213 LEU C N 1
ATOM 5587 C CA . LEU C 1 213 ? 164.873 118.711 260.645 1.00 41.54 213 LEU C CA 1
ATOM 5588 C C . LEU C 1 213 ? 164.718 120.202 260.900 1.00 41.54 213 LEU C C 1
ATOM 5589 O O . LEU C 1 213 ? 164.245 120.937 260.028 1.00 41.54 213 LEU C O 1
ATOM 5594 N N . PHE C 1 214 ? 165.120 120.642 262.089 1.00 41.46 214 PHE C N 1
ATOM 5595 C CA . PHE C 1 214 ? 164.960 122.023 262.521 1.00 41.46 214 PHE C CA 1
ATOM 5596 C C . PHE C 1 214 ? 166.314 122.709 262.606 1.00 41.46 214 PHE C C 1
ATOM 5597 O O . PHE C 1 214 ? 167.312 122.090 262.988 1.00 41.46 214 PHE C O 1
ATOM 5605 N N . LYS C 1 215 ? 166.343 123.988 262.245 1.00 38.87 215 LYS C N 1
ATOM 5606 C CA . LYS C 1 215 ? 167.486 124.854 262.502 1.00 38.87 215 LYS C CA 1
ATOM 5607 C C . LYS C 1 215 ? 167.080 125.855 263.575 1.00 38.87 215 LYS C C 1
ATOM 5608 O O . LYS C 1 215 ? 166.174 126.667 263.359 1.00 38.87 215 LYS C O 1
ATOM 5614 N N . VAL C 1 216 ? 167.744 125.796 264.724 1.00 45.43 216 VAL C N 1
ATOM 5615 C CA . VAL C 1 216 ? 167.344 126.556 265.902 1.00 45.43 216 VAL C CA 1
ATOM 5616 C C . VAL C 1 216 ? 168.139 127.853 265.941 1.00 45.43 216 VAL C C 1
ATOM 5617 O O . VAL C 1 216 ? 169.373 127.835 266.025 1.00 45.43 216 VAL C O 1
ATOM 5621 N N . VAL C 1 217 ? 167.430 128.976 265.882 1.00 50.44 217 VAL C N 1
ATOM 5622 C CA . VAL C 1 217 ? 168.023 130.302 265.974 1.00 50.44 217 VAL C CA 1
ATOM 5623 C C . VAL C 1 217 ? 167.245 131.093 267.019 1.00 50.44 217 VAL C C 1
ATOM 5624 O O . VAL C 1 217 ? 166.080 130.799 267.306 1.00 50.44 217 VAL C O 1
ATOM 5628 N N . ALA C 1 218 ? 167.904 132.101 267.597 1.00 51.39 218 ALA C N 1
ATOM 5629 C CA . ALA C 1 218 ? 167.395 132.716 268.820 1.00 51.39 218 ALA C CA 1
ATOM 5630 C C . ALA C 1 218 ? 166.127 133.531 268.578 1.00 51.39 218 ALA C C 1
ATOM 5631 O O . ALA C 1 218 ? 165.158 133.412 269.337 1.00 51.39 218 ALA C O 1
ATOM 5633 N N . ASN C 1 219 ? 166.103 134.364 267.536 1.00 53.54 219 ASN C N 1
ATOM 5634 C CA . ASN C 1 219 ? 165.012 135.318 267.361 1.00 53.54 219 ASN C CA 1
ATOM 5635 C C . ASN C 1 219 ? 164.240 135.144 266.058 1.00 53.54 219 ASN C C 1
ATOM 5636 O O . ASN C 1 219 ? 163.508 136.058 265.665 1.00 53.54 219 ASN C O 1
ATOM 5641 N N . GLN C 1 220 ? 164.377 134.010 265.376 1.00 50.97 220 GLN C N 1
ATOM 5642 C CA . GLN C 1 220 ? 163.575 133.702 264.191 1.00 50.97 220 GLN C CA 1
ATOM 5643 C C . GLN C 1 220 ? 162.911 132.351 264.416 1.00 50.97 220 GLN C C 1
ATOM 5644 O O . GLN C 1 220 ? 163.425 131.311 263.984 1.00 50.97 220 GLN C O 1
ATOM 5650 N N . PRO C 1 221 ? 161.765 132.330 265.094 1.00 46.36 221 PRO C N 1
ATOM 5651 C CA . PRO C 1 221 ? 161.120 131.050 265.406 1.00 46.36 221 PRO C CA 1
ATOM 5652 C C . PRO C 1 221 ? 160.623 130.347 264.154 1.00 46.36 221 PRO C C 1
ATOM 5653 O O . PRO C 1 221 ? 160.182 130.982 263.193 1.00 46.36 221 PRO C O 1
ATOM 5657 N N . ALA C 1 222 ? 160.700 129.015 264.176 1.00 43.98 222 ALA C N 1
ATOM 5658 C CA . ALA C 1 222 ? 160.177 128.228 263.066 1.00 43.98 222 ALA C CA 1
ATOM 5659 C C . ALA C 1 222 ? 158.658 128.141 263.120 1.00 43.98 222 ALA C C 1
ATOM 5660 O O . ALA C 1 222 ? 157.994 128.097 262.078 1.00 43.98 222 ALA C O 1
ATOM 5662 N N . LEU C 1 223 ? 158.091 128.114 264.324 1.00 41.62 223 LEU C N 1
ATOM 5663 C CA . LEU C 1 223 ? 156.653 128.024 264.525 1.00 41.62 223 LEU C CA 1
ATOM 5664 C C . LEU C 1 223 ? 156.219 129.031 265.580 1.00 41.62 223 LEU C C 1
ATOM 5665 O O . LEU C 1 223 ? 156.897 129.208 266.597 1.00 41.62 223 LEU C O 1
ATOM 5670 N N . LYS C 1 224 ? 155.088 129.684 265.336 1.00 39.60 224 LYS C N 1
ATOM 5671 C CA . LYS C 1 224 ? 154.503 130.619 266.283 1.00 39.60 224 LYS C CA 1
ATOM 5672 C C . LYS C 1 224 ? 153.128 130.128 266.710 1.00 39.60 224 LYS C C 1
ATOM 5673 O O . LYS C 1 224 ? 152.372 129.572 265.908 1.00 39.60 224 LYS C O 1
ATOM 5679 N N . LEU C 1 225 ? 152.811 130.337 267.984 1.00 38.41 225 LEU C N 1
ATOM 5680 C CA . LEU C 1 225 ? 151.521 129.966 268.550 1.00 38.41 225 LEU C CA 1
ATOM 5681 C C . LEU C 1 225 ? 150.783 131.233 268.955 1.00 38.41 225 LEU C C 1
ATOM 5682 O O . LEU C 1 225 ? 151.041 131.790 270.028 1.00 38.41 225 LEU C O 1
ATOM 5687 N N . VAL C 1 226 ? 149.869 131.684 268.102 1.00 39.22 226 VAL C N 1
ATOM 5688 C CA . VAL C 1 226 ? 149.074 132.876 268.371 1.00 39.22 226 VAL C CA 1
ATOM 5689 C C . VAL C 1 226 ? 147.946 132.491 269.317 1.00 39.22 226 VAL C C 1
ATOM 5690 O O . VAL C 1 226 ? 147.151 131.594 269.017 1.00 39.22 226 VAL C O 1
ATOM 5694 N N . SER C 1 227 ? 147.874 133.170 270.459 1.00 40.92 227 SER C N 1
ATOM 5695 C CA . SER C 1 227 ? 146.913 132.851 271.504 1.00 40.92 227 SER C CA 1
ATOM 5696 C C . SER C 1 227 ? 145.931 133.998 271.682 1.00 40.92 227 SER C C 1
ATOM 5697 O O . SER C 1 227 ? 146.307 135.171 271.595 1.00 40.92 227 SER C O 1
ATOM 5700 N N . LYS C 1 228 ? 144.668 133.652 271.929 1.00 40.64 228 LYS C N 1
ATOM 5701 C CA . LYS C 1 228 ? 143.618 134.631 272.172 1.00 40.64 228 LYS C CA 1
ATOM 5702 C C . LYS C 1 228 ? 143.065 134.527 273.588 1.00 40.64 228 LYS C C 1
ATOM 5703 O O . LYS C 1 228 ? 142.963 135.536 274.290 1.00 40.64 228 LYS C O 1
ATOM 5709 N N . ARG C 1 229 ? 142.701 133.325 274.027 1.00 44.36 229 ARG C N 1
ATOM 5710 C CA . ARG C 1 229 ? 142.191 133.121 275.374 1.00 44.36 229 ARG C CA 1
ATOM 5711 C C . ARG C 1 229 ? 142.559 131.717 275.829 1.00 44.36 229 ARG C C 1
ATOM 5712 O O . ARG C 1 229 ? 142.623 130.785 275.023 1.00 44.36 229 ARG C O 1
ATOM 5720 N N . ALA C 1 230 ? 142.798 131.574 277.130 1.00 46.82 230 ALA C N 1
ATOM 5721 C CA . ALA C 1 230 ? 143.269 130.320 277.691 1.00 46.82 230 ALA C CA 1
ATOM 5722 C C . ALA C 1 230 ? 142.102 129.366 277.940 1.00 46.82 230 ALA C C 1
ATOM 5723 O O . ALA C 1 230 ? 140.947 129.648 277.613 1.00 46.82 230 ALA C O 1
ATOM 5725 N N . VAL C 1 231 ? 142.416 128.210 278.530 1.00 47.22 231 VAL C N 1
ATOM 5726 C CA . VAL C 1 231 ? 141.401 127.194 278.773 1.00 47.22 231 VAL C CA 1
ATOM 5727 C C . VAL C 1 231 ? 140.526 127.595 279.951 1.00 47.22 231 VAL C C 1
ATOM 5728 O O . VAL C 1 231 ? 141.018 127.995 281.014 1.00 47.22 231 VAL C O 1
ATOM 5732 N N . GLN C 1 232 ? 139.212 127.491 279.762 1.00 51.14 232 GLN C N 1
ATOM 5733 C CA . GLN C 1 232 ? 138.248 127.713 280.828 1.00 51.14 232 GLN C CA 1
ATOM 5734 C C . GLN C 1 232 ? 137.184 126.628 280.764 1.00 51.14 232 GLN C C 1
ATOM 5735 O O . GLN C 1 232 ? 136.764 126.213 279.681 1.00 51.14 232 GLN C O 1
ATOM 5741 N N . VAL C 1 233 ? 136.752 126.173 281.936 1.00 54.86 233 VAL C N 1
ATOM 5742 C CA . VAL C 1 233 ? 135.788 125.088 282.059 1.00 54.86 233 VAL C CA 1
ATOM 5743 C C . VAL C 1 233 ? 134.551 125.607 282.776 1.00 54.86 233 VAL C C 1
ATOM 5744 O O . VAL C 1 233 ? 134.652 126.221 283.845 1.00 54.86 233 VAL C O 1
ATOM 5748 N N . GLU C 1 234 ? 133.385 125.365 282.183 1.00 59.02 234 GLU C N 1
ATOM 5749 C CA . GLU C 1 234 ? 132.109 125.738 282.774 1.00 59.02 234 GLU C CA 1
ATOM 5750 C C . GLU C 1 234 ? 131.303 124.482 283.066 1.00 59.02 234 GLU C C 1
ATOM 5751 O O . GLU C 1 234 ? 131.377 123.494 282.330 1.00 59.02 234 GLU C O 1
ATOM 5757 N N . THR C 1 235 ? 130.528 124.527 284.145 1.00 64.56 235 THR C N 1
ATOM 5758 C CA . THR C 1 235 ? 129.694 123.404 284.540 1.00 64.56 235 THR C CA 1
ATOM 5759 C C . THR C 1 235 ? 128.279 123.877 284.843 1.00 64.56 235 THR C C 1
ATOM 5760 O O . THR C 1 235 ? 128.072 124.887 285.522 1.00 64.56 235 THR C O 1
ATOM 5764 N N . ASP C 1 236 ? 127.309 123.117 284.342 1.00 67.22 236 ASP C N 1
ATOM 5765 C CA . ASP C 1 236 ? 125.892 123.405 284.523 1.00 67.22 236 ASP C CA 1
ATOM 5766 C C . ASP C 1 236 ? 125.180 122.095 284.826 1.00 67.22 236 ASP C C 1
ATOM 5767 O O . ASP C 1 236 ? 125.767 121.014 284.748 1.00 67.22 236 ASP C O 1
ATOM 5772 N N . ARG C 1 237 ? 123.903 122.207 285.180 1.00 65.02 237 ARG C N 1
ATOM 5773 C CA . ARG C 1 237 ? 123.062 121.049 285.440 1.00 65.02 237 ARG C CA 1
ATOM 5774 C C . ARG C 1 237 ? 121.743 121.195 284.696 1.00 65.02 237 ARG C C 1
ATOM 5775 O O . ARG C 1 237 ? 121.281 122.308 284.430 1.00 65.02 237 ARG C O 1
ATOM 5783 N N . ASP C 1 238 ? 121.142 120.056 284.361 1.00 66.66 238 ASP C N 1
ATOM 5784 C CA . ASP C 1 238 ? 119.853 120.002 283.680 1.00 66.66 238 ASP C CA 1
ATOM 5785 C C . ASP C 1 238 ? 118.834 119.427 284.656 1.00 66.66 238 ASP C C 1
ATOM 5786 O O . ASP C 1 238 ? 118.905 118.245 285.011 1.00 66.66 238 ASP C O 1
ATOM 5791 N N . ILE C 1 239 ? 117.890 120.264 285.088 1.00 65.75 239 ILE C N 1
ATOM 5792 C CA . ILE C 1 239 ? 116.921 119.840 286.095 1.00 65.75 239 ILE C CA 1
ATOM 5793 C C . ILE C 1 239 ? 115.964 118.799 285.525 1.00 65.75 239 ILE C C 1
ATOM 5794 O O . ILE C 1 239 ? 115.549 117.868 286.225 1.00 65.75 239 ILE C O 1
ATOM 5799 N N . THR C 1 240 ? 115.598 118.936 284.247 1.00 65.24 240 THR C N 1
ATOM 5800 C CA . THR C 1 240 ? 114.579 118.062 283.674 1.00 65.24 240 THR C CA 1
ATOM 5801 C C . THR C 1 240 ? 115.082 116.631 283.521 1.00 65.24 240 THR C C 1
ATOM 5802 O O . THR C 1 240 ? 114.369 115.677 283.855 1.00 65.24 240 THR C O 1
ATOM 5806 N N . ARG C 1 241 ? 116.303 116.457 283.019 1.00 65.50 241 ARG C N 1
ATOM 5807 C CA . ARG C 1 241 ? 116.853 115.131 282.774 1.00 65.50 241 ARG C CA 1
ATOM 5808 C C . ARG C 1 241 ? 117.747 114.633 283.902 1.00 65.50 241 ARG C C 1
ATOM 5809 O O . ARG C 1 241 ? 118.186 113.480 283.857 1.00 65.50 241 ARG C O 1
ATOM 5817 N N . LYS C 1 242 ? 118.024 115.470 284.905 1.00 64.49 242 LYS C N 1
ATOM 5818 C CA . LYS C 1 242 ? 118.873 115.098 286.039 1.00 64.49 242 LYS C CA 1
ATOM 5819 C C . LYS C 1 242 ? 120.258 114.648 285.576 1.00 64.49 242 LYS C C 1
ATOM 5820 O O . LYS C 1 242 ? 120.734 113.570 285.940 1.00 64.49 242 LYS C O 1
ATOM 5826 N N . VAL C 1 243 ? 120.912 115.480 284.765 1.00 63.30 243 VAL C N 1
ATOM 5827 C CA . VAL C 1 243 ? 122.239 115.185 284.244 1.00 63.30 243 VAL C CA 1
ATOM 5828 C C . VAL C 1 243 ? 123.141 116.391 284.467 1.00 63.30 243 VAL C C 1
ATOM 5829 O O . VAL C 1 243 ? 122.682 117.525 284.617 1.00 63.30 243 VAL C O 1
ATOM 5833 N N . THR C 1 244 ? 124.445 116.127 284.487 1.00 62.07 244 THR C N 1
ATOM 5834 C CA . THR C 1 244 ? 125.465 117.151 284.663 1.00 62.07 244 THR C CA 1
ATOM 5835 C C . THR C 1 244 ? 126.243 117.306 283.364 1.00 62.07 244 THR C C 1
ATOM 5836 O O . THR C 1 244 ? 126.634 116.308 282.748 1.00 62.07 244 THR C O 1
ATOM 5840 N N . ILE C 1 245 ? 126.467 118.551 282.952 1.00 61.55 245 ILE C N 1
ATOM 5841 C CA . ILE C 1 245 ? 127.147 118.864 281.702 1.00 61.55 245 ILE C CA 1
ATOM 5842 C C . ILE C 1 245 ? 128.422 119.631 282.024 1.00 61.55 245 ILE C C 1
ATOM 5843 O O . ILE C 1 245 ? 128.392 120.602 282.789 1.00 61.55 245 ILE C O 1
ATOM 5848 N N . ILE C 1 246 ? 129.537 119.191 281.445 1.00 56.13 246 ILE C N 1
ATOM 5849 C CA . ILE C 1 246 ? 130.831 119.846 281.603 1.00 56.13 246 ILE C CA 1
ATOM 5850 C C . ILE C 1 246 ? 131.435 120.044 280.220 1.00 56.13 246 ILE C C 1
ATOM 5851 O O . ILE C 1 246 ? 131.483 119.103 279.420 1.00 56.13 246 ILE C O 1
ATOM 5856 N N . THR C 1 247 ? 131.894 121.264 279.941 1.00 53.54 247 THR C N 1
ATOM 5857 C CA . THR C 1 247 ? 132.465 121.605 278.646 1.00 53.54 247 THR C CA 1
ATOM 5858 C C . THR C 1 247 ? 133.734 122.421 278.846 1.00 53.54 247 THR C C 1
ATOM 5859 O O . THR C 1 247 ? 133.924 123.059 279.884 1.00 53.54 247 THR C O 1
ATOM 5863 N N . ALA C 1 248 ? 134.602 122.393 277.836 1.00 48.97 248 ALA C N 1
ATOM 5864 C CA . ALA C 1 248 ? 135.843 123.153 277.845 1.00 48.97 248 ALA C CA 1
ATOM 5865 C C . ALA C 1 248 ? 136.065 123.753 276.465 1.00 48.97 248 ALA C C 1
ATOM 5866 O O . ALA C 1 248 ? 135.560 123.239 275.464 1.00 48.97 248 ALA C O 1
ATOM 5868 N N . ASP C 1 249 ? 136.827 124.844 276.418 1.00 46.77 249 ASP C N 1
ATOM 5869 C CA . ASP C 1 249 ? 137.030 125.570 275.173 1.00 46.77 249 ASP C CA 1
ATOM 5870 C C . ASP C 1 249 ? 138.423 126.185 275.177 1.00 46.77 249 ASP C C 1
ATOM 5871 O O . ASP C 1 249 ? 139.025 126.404 276.230 1.00 46.77 249 ASP C O 1
ATOM 5876 N N . ASN C 1 250 ? 138.926 126.465 273.975 1.00 42.67 250 ASN C N 1
ATOM 5877 C CA . ASN C 1 250 ? 140.241 127.060 273.785 1.00 42.67 250 ASN C CA 1
ATOM 5878 C C . ASN C 1 250 ? 140.216 127.946 272.549 1.00 42.67 250 ASN C C 1
ATOM 5879 O O . ASN C 1 250 ? 139.558 127.629 271.556 1.00 42.67 250 ASN C O 1
ATOM 5884 N N . HIS C 1 251 ? 140.944 129.060 272.616 1.00 39.85 251 HIS C N 1
ATOM 5885 C CA . HIS C 1 251 ? 141.018 130.029 271.523 1.00 39.85 251 HIS C CA 1
ATOM 5886 C C . HIS C 1 251 ? 142.489 130.255 271.186 1.00 39.85 251 HIS C C 1
ATOM 5887 O O . HIS C 1 251 ? 143.204 130.932 271.930 1.00 39.85 251 HIS C O 1
ATOM 5894 N N . TYR C 1 252 ? 142.939 129.696 270.065 1.00 40.61 252 TYR C N 1
ATOM 5895 C CA . TYR C 1 252 ? 144.335 129.787 269.661 1.00 40.61 252 TYR C CA 1
ATOM 5896 C C . TYR C 1 252 ? 144.448 129.591 268.156 1.00 40.61 252 TYR C C 1
ATOM 5897 O O . TYR C 1 252 ? 143.462 129.323 267.467 1.00 40.61 252 TYR C O 1
ATOM 5906 N N . ALA C 1 253 ? 145.674 129.730 267.654 1.00 39.07 253 ALA C N 1
ATOM 5907 C CA . ALA C 1 253 ? 145.974 129.519 266.245 1.00 39.07 253 ALA C CA 1
ATOM 5908 C C . ALA C 1 253 ? 147.426 129.090 266.098 1.00 39.07 253 ALA C C 1
ATOM 5909 O O . ALA C 1 253 ? 148.315 129.612 266.776 1.00 39.07 253 ALA C O 1
ATOM 5911 N N . ALA C 1 254 ? 147.660 128.135 265.200 1.00 39.72 254 ALA C N 1
ATOM 5912 C CA . ALA C 1 254 ? 148.991 127.609 264.928 1.00 39.72 254 ALA C CA 1
ATOM 5913 C C . ALA C 1 254 ? 149.456 128.101 263.566 1.00 39.72 254 ALA C C 1
ATOM 5914 O O . ALA C 1 254 ? 148.736 127.959 262.573 1.00 39.72 254 ALA C O 1
ATOM 5916 N N . TYR C 1 255 ? 150.658 128.673 263.521 1.00 38.02 255 TYR C N 1
ATOM 5917 C CA . TYR C 1 255 ? 151.174 129.294 262.311 1.00 38.02 255 TYR C CA 1
ATOM 5918 C C . TYR C 1 255 ? 152.583 128.797 262.026 1.00 38.02 255 TYR C C 1
ATOM 5919 O O . TYR C 1 255 ? 153.332 128.441 262.940 1.00 38.02 255 TYR C O 1
ATOM 5928 N N . LEU C 1 256 ? 152.934 128.776 260.741 1.00 40.44 256 LEU C N 1
ATOM 5929 C CA . LEU C 1 256 ? 154.279 128.437 260.280 1.00 40.44 256 LEU C CA 1
ATOM 5930 C C . LEU C 1 256 ? 154.946 129.730 259.824 1.00 40.44 256 LEU C C 1
ATOM 5931 O O . LEU C 1 256 ? 154.789 130.152 258.675 1.00 40.44 256 LEU C O 1
ATOM 5936 N N . TYR C 1 257 ? 155.688 130.362 260.734 1.00 41.08 257 TYR C N 1
ATOM 5937 C CA . TYR C 1 257 ? 156.240 131.685 260.458 1.00 41.08 257 TYR C CA 1
ATOM 5938 C C . TYR C 1 257 ? 157.295 131.635 259.360 1.00 41.08 257 TYR C C 1
ATOM 5939 O O . TYR C 1 257 ? 157.239 132.410 258.398 1.00 41.08 257 TYR C O 1
ATOM 5948 N N . ASP C 1 258 ? 158.266 130.731 259.482 1.00 43.33 258 ASP C N 1
ATOM 5949 C CA . ASP C 1 258 ? 159.394 130.664 258.556 1.00 43.33 258 ASP C CA 1
ATOM 5950 C C . ASP C 1 258 ? 159.527 129.237 258.044 1.00 43.33 258 ASP C C 1
ATOM 5951 O O . ASP C 1 258 ? 159.670 128.300 258.837 1.00 43.33 258 ASP C O 1
ATOM 5956 N N . GLU C 1 259 ? 159.479 129.073 256.720 1.00 42.83 259 GLU C N 1
ATOM 5957 C CA . GLU C 1 259 ? 159.576 127.741 256.133 1.00 42.83 259 GLU C CA 1
ATOM 5958 C C . GLU C 1 259 ? 161.019 127.349 255.843 1.00 42.83 259 GLU C C 1
ATOM 5959 O O . GLU C 1 259 ? 161.301 126.172 255.589 1.00 42.83 259 GLU C O 1
ATOM 5965 N N . THR C 1 260 ? 161.944 128.311 255.872 1.00 41.50 260 THR C N 1
ATOM 5966 C CA . THR C 1 260 ? 163.324 128.016 255.494 1.00 41.50 260 THR C CA 1
ATOM 5967 C C . THR C 1 260 ? 164.052 127.241 256.586 1.00 41.50 260 THR C C 1
ATOM 5968 O O . THR C 1 260 ? 164.989 126.487 256.301 1.00 41.50 260 THR C O 1
ATOM 5972 N N . LYS C 1 261 ? 163.640 127.415 257.844 1.00 40.72 261 LYS C N 1
ATOM 5973 C CA . LYS C 1 261 ? 164.374 126.803 258.947 1.00 40.72 261 LYS C CA 1
ATOM 5974 C C . LYS C 1 261 ? 163.922 125.371 259.205 1.00 40.72 261 LYS C C 1
ATOM 5975 O O . LYS C 1 261 ? 164.450 124.702 260.100 1.00 40.72 261 LYS C O 1
ATOM 5981 N N . VAL C 1 262 ? 162.947 124.881 258.444 1.00 41.25 262 VAL C N 1
ATOM 5982 C CA . VAL C 1 262 ? 162.419 123.532 258.615 1.00 41.25 262 VAL C CA 1
ATOM 5983 C C . VAL C 1 262 ? 162.497 122.807 257.279 1.00 41.25 262 VAL C C 1
ATOM 5984 O O . VAL C 1 262 ? 162.128 123.367 256.239 1.00 41.25 262 VAL C O 1
ATOM 5988 N N . ILE C 1 263 ? 162.974 121.565 257.308 1.00 43.54 263 ILE C N 1
ATOM 5989 C CA . ILE C 1 263 ? 163.117 120.732 256.120 1.00 43.54 263 ILE C CA 1
ATOM 5990 C C . ILE C 1 263 ? 162.316 119.455 256.329 1.00 43.54 263 ILE C C 1
ATOM 5991 O O . ILE C 1 263 ? 162.460 118.791 257.361 1.00 43.54 263 ILE C O 1
ATOM 5996 N N . ASP C 1 264 ? 161.477 119.116 255.355 1.00 43.66 264 ASP C N 1
ATOM 5997 C CA . ASP C 1 264 ? 160.775 117.842 255.380 1.00 43.66 264 ASP C CA 1
ATOM 5998 C C . ASP C 1 264 ? 161.734 116.710 255.033 1.00 43.66 264 ASP C C 1
ATOM 5999 O O . ASP C 1 264 ? 162.730 116.906 254.331 1.00 43.66 264 ASP C O 1
ATOM 6004 N N . LEU C 1 265 ? 161.427 115.514 255.529 1.00 43.51 265 LEU C N 1
ATOM 6005 C CA . LEU C 1 265 ? 162.303 114.366 255.352 1.00 43.51 265 LEU C CA 1
ATOM 6006 C C . LEU C 1 265 ? 161.509 113.147 254.908 1.00 43.51 265 LEU C C 1
ATOM 6007 O O . LEU C 1 265 ? 160.349 112.963 255.287 1.00 43.51 265 LEU C O 1
ATOM 6012 N N . THR C 1 266 ? 162.156 112.318 254.094 1.00 44.84 266 THR C N 1
ATOM 6013 C CA . THR C 1 266 ? 161.622 111.036 253.652 1.00 44.84 266 THR C CA 1
ATOM 6014 C C . THR C 1 266 ? 162.773 110.042 253.612 1.00 44.84 266 THR C C 1
ATOM 6015 O O . THR C 1 266 ? 163.728 110.226 252.851 1.00 44.84 266 THR C O 1
ATOM 6019 N N . ILE C 1 267 ? 162.681 108.994 254.424 1.00 44.85 267 ILE C N 1
ATOM 6020 C CA . ILE C 1 267 ? 163.769 108.039 254.602 1.00 44.85 267 ILE C CA 1
ATOM 6021 C C . ILE C 1 267 ? 163.382 106.730 253.929 1.00 44.85 267 ILE C C 1
ATOM 6022 O O . ILE C 1 267 ? 162.295 106.192 254.174 1.00 44.85 267 ILE C O 1
ATOM 6027 N N . VAL C 1 268 ? 164.273 106.217 253.081 1.00 47.89 268 VAL C N 1
ATOM 6028 C CA . VAL C 1 268 ? 164.057 104.970 252.361 1.00 47.89 268 VAL C CA 1
ATOM 6029 C C . VAL C 1 268 ? 165.248 104.054 252.603 1.00 47.89 268 VAL C C 1
ATOM 6030 O O . VAL C 1 268 ? 166.193 104.396 253.317 1.00 47.89 268 VAL C O 1
ATOM 6034 N N . LYS C 1 269 ? 165.189 102.873 251.996 1.00 52.24 269 LYS C N 1
ATOM 6035 C CA . LYS C 1 269 ? 166.256 101.889 252.133 1.00 52.24 269 LYS C CA 1
ATOM 6036 C C . LYS C 1 269 ? 167.110 101.823 250.872 1.00 52.24 269 LYS C C 1
ATOM 6037 O O . LYS C 1 269 ? 167.925 100.914 250.710 1.00 52.24 269 LYS C O 1
ATOM 6043 N N . THR D 1 2 ? 203.991 36.200 307.025 1.00 138.87 2 THR D N 1
ATOM 6044 C CA . THR D 1 2 ? 204.703 36.780 308.158 1.00 138.87 2 THR D CA 1
ATOM 6045 C C . THR D 1 2 ? 203.874 37.872 308.826 1.00 138.87 2 THR D C 1
ATOM 6046 O O . THR D 1 2 ? 204.315 39.018 308.932 1.00 138.87 2 THR D O 1
ATOM 6050 N N . THR D 1 3 ? 202.677 37.499 309.278 1.00 137.68 3 THR D N 1
ATOM 6051 C CA . THR D 1 3 ? 201.747 38.411 309.948 1.00 137.68 3 THR D CA 1
ATOM 6052 C C . THR D 1 3 ? 201.486 39.656 309.101 1.00 137.68 3 THR D C 1
ATOM 6053 O O . THR D 1 3 ? 201.538 40.791 309.580 1.00 137.68 3 THR D O 1
ATOM 6057 N N . LYS D 1 4 ? 201.203 39.431 307.821 1.00 133.02 4 LYS D N 1
ATOM 6058 C CA . LYS D 1 4 ? 200.903 40.529 306.917 1.00 133.02 4 LYS D CA 1
ATOM 6059 C C . LYS D 1 4 ? 199.507 41.084 307.188 1.00 133.02 4 LYS D C 1
ATOM 6060 O O . LYS D 1 4 ? 198.724 40.530 307.966 1.00 133.02 4 LYS D O 1
ATOM 6066 N N . LEU D 1 5 ? 199.202 42.205 306.529 1.00 128.56 5 LEU D N 1
ATOM 6067 C CA . LEU D 1 5 ? 197.908 42.853 306.719 1.00 128.56 5 LEU D CA 1
ATOM 6068 C C . LEU D 1 5 ? 196.757 41.970 306.250 1.00 128.56 5 LEU D C 1
ATOM 6069 O O . LEU D 1 5 ? 195.645 42.067 306.782 1.00 128.56 5 LEU D O 1
ATOM 6074 N N . VAL D 1 6 ? 197.001 41.109 305.259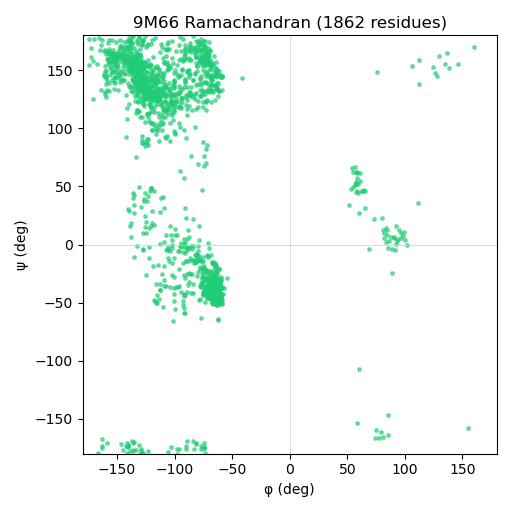 1.00 133.43 6 VAL D N 1
ATOM 6075 C CA . VAL D 1 6 ? 195.946 40.238 304.749 1.00 133.43 6 VAL D CA 1
ATOM 6076 C C . VAL D 1 6 ? 195.478 39.271 305.830 1.00 133.43 6 VAL D C 1
ATOM 6077 O O . VAL D 1 6 ? 194.274 39.038 305.996 1.00 133.43 6 VAL D O 1
ATOM 6081 N N . ASP D 1 7 ? 196.420 38.695 306.582 1.00 132.85 7 ASP D N 1
ATOM 6082 C CA . ASP D 1 7 ? 196.059 37.720 307.607 1.00 132.85 7 ASP D CA 1
ATOM 6083 C C . ASP D 1 7 ? 195.219 38.353 308.710 1.00 132.85 7 ASP D C 1
ATOM 6084 O O . ASP D 1 7 ? 194.251 37.748 309.187 1.00 132.85 7 ASP D O 1
ATOM 6089 N N . LEU D 1 8 ? 195.570 39.566 309.128 1.00 129.45 8 LEU D N 1
ATOM 6090 C CA . LEU D 1 8 ? 194.846 40.233 310.197 1.00 129.45 8 LEU D CA 1
ATOM 6091 C C . LEU D 1 8 ? 193.523 40.798 309.683 1.00 129.45 8 LEU D C 1
ATOM 6092 O O . LEU D 1 8 ? 193.234 40.797 308.483 1.00 129.45 8 LEU D O 1
ATOM 6097 N N . VAL D 1 9 ? 192.713 41.286 310.616 1.00 123.68 9 VAL D N 1
ATOM 6098 C CA . VAL D 1 9 ? 191.393 41.825 310.310 1.00 123.68 9 VAL D CA 1
ATOM 6099 C C . VAL D 1 9 ? 191.520 43.307 309.991 1.00 123.68 9 VAL D C 1
ATOM 6100 O O . VAL D 1 9 ? 192.118 44.074 310.755 1.00 123.68 9 VAL D O 1
ATOM 6104 N N . ASN D 1 10 ? 190.952 43.713 308.856 1.00 117.08 10 ASN D N 1
ATOM 6105 C CA . ASN D 1 10 ? 190.987 45.101 308.419 1.00 117.08 10 ASN D CA 1
ATOM 6106 C C . ASN D 1 10 ? 189.664 45.773 308.750 1.00 117.08 10 ASN D C 1
ATOM 6107 O O . ASN D 1 10 ? 188.631 45.404 308.173 1.00 117.08 10 ASN D O 1
ATOM 6112 N N . PRO D 1 11 ? 189.640 46.745 309.652 1.00 114.78 11 PRO D N 1
ATOM 6113 C CA . PRO D 1 11 ? 188.388 47.421 310.002 1.00 114.78 11 PRO D CA 1
ATOM 6114 C C . PRO D 1 11 ? 187.968 48.389 308.900 1.00 114.78 11 PRO D C 1
ATOM 6115 O O . PRO D 1 11 ? 188.680 48.610 307.922 1.00 114.78 11 PRO D O 1
ATOM 6119 N N . GLU D 1 12 ? 186.785 48.969 309.077 1.00 111.93 12 GLU D N 1
ATOM 6120 C CA . GLU D 1 12 ? 186.213 49.910 308.125 1.00 111.93 12 GLU D CA 1
ATOM 6121 C C . GLU D 1 12 ? 186.056 51.266 308.798 1.00 111.93 12 GLU D C 1
ATOM 6122 O O . GLU D 1 12 ? 185.513 51.355 309.904 1.00 111.93 12 GLU D O 1
ATOM 6128 N N . VAL D 1 13 ? 186.531 52.315 308.131 1.00 103.45 13 VAL D N 1
ATOM 6129 C CA . VAL D 1 13 ? 186.497 53.672 308.659 1.00 103.45 13 VAL D CA 1
ATOM 6130 C C . VAL D 1 13 ? 185.563 54.505 307.792 1.00 103.45 13 VAL D C 1
ATOM 6131 O O . VAL D 1 13 ? 185.629 54.446 306.559 1.00 103.45 13 VAL D O 1
ATOM 6135 N N . MET D 1 14 ? 184.693 55.276 308.439 1.00 102.22 14 MET D N 1
ATOM 6136 C CA . MET D 1 14 ? 183.704 56.093 307.756 1.00 102.22 14 MET D CA 1
ATOM 6137 C C . MET D 1 14 ? 183.972 57.570 308.015 1.00 102.22 14 MET D C 1
ATOM 6138 O O . MET D 1 14 ? 184.557 57.950 309.033 1.00 102.22 14 MET D O 1
ATOM 6143 N N . ALA D 1 15 ? 183.540 58.398 307.073 1.00 99.82 15 ALA D N 1
ATOM 6144 C CA . ALA D 1 15 ? 183.632 59.845 307.154 1.00 99.82 15 ALA D CA 1
ATOM 6145 C C . ALA D 1 15 ? 182.252 60.432 307.423 1.00 99.82 15 ALA D C 1
ATOM 6146 O O . ALA D 1 15 ? 181.232 59.804 307.112 1.00 99.82 15 ALA D O 1
ATOM 6148 N N . PRO D 1 16 ? 182.180 61.626 308.015 1.00 100.25 16 PRO D N 1
ATOM 6149 C CA . PRO D 1 16 ? 180.870 62.227 308.298 1.00 100.25 16 PRO D CA 1
ATOM 6150 C C . PRO D 1 16 ? 180.053 62.429 307.030 1.00 100.25 16 PRO D C 1
ATOM 6151 O O . PRO D 1 16 ? 180.582 62.744 305.963 1.00 100.25 16 PRO D O 1
ATOM 6155 N N . ILE D 1 17 ? 178.740 62.236 307.166 1.00 100.23 17 ILE D N 1
ATOM 6156 C CA . ILE D 1 17 ? 177.833 62.365 306.034 1.00 100.23 17 ILE D CA 1
ATOM 6157 C C . ILE D 1 17 ? 177.758 63.822 305.590 1.00 100.23 17 ILE D C 1
ATOM 6158 O O . ILE D 1 17 ? 177.953 64.754 306.383 1.00 100.23 17 ILE D O 1
ATOM 6163 N N . VAL D 1 18 ? 177.488 64.024 304.303 1.00 100.30 18 VAL D N 1
ATOM 6164 C CA . VAL D 1 18 ? 177.327 65.352 303.721 1.00 100.30 18 VAL D CA 1
ATOM 6165 C C . VAL D 1 18 ? 175.909 65.459 303.174 1.00 100.30 18 VAL D C 1
ATOM 6166 O O . VAL D 1 18 ? 175.433 64.560 302.468 1.00 100.30 18 VAL D O 1
ATOM 6170 N N . SER D 1 19 ? 175.223 66.543 303.525 1.00 100.28 19 SER D N 1
ATOM 6171 C CA . SER D 1 19 ? 173.835 66.725 303.135 1.00 100.28 19 SER D CA 1
ATOM 6172 C C . SER D 1 19 ? 173.735 67.228 301.697 1.00 100.28 19 SER D C 1
ATOM 6173 O O . SER D 1 19 ? 174.723 67.632 301.078 1.00 100.28 19 SER D O 1
ATOM 6176 N N . PHE D 1 20 ? 172.515 67.195 301.168 1.00 96.11 20 PHE D N 1
ATOM 6177 C CA . PHE D 1 20 ? 172.276 67.653 299.807 1.00 96.11 20 PHE D CA 1
ATOM 6178 C C . PHE D 1 20 ? 172.032 69.156 299.775 1.00 96.11 20 PHE D C 1
ATOM 6179 O O . PHE D 1 20 ? 171.468 69.732 300.710 1.00 96.11 20 PHE D O 1
ATOM 6187 N N . GLU D 1 21 ? 172.461 69.789 298.686 1.00 94.96 21 GLU D N 1
ATOM 6188 C CA . GLU D 1 21 ? 172.213 71.203 298.453 1.00 94.96 21 GLU D CA 1
ATOM 6189 C C . GLU D 1 21 ? 171.875 71.411 296.984 1.00 94.96 21 GLU D C 1
ATOM 6190 O O . GLU D 1 21 ? 172.346 70.674 296.113 1.00 94.96 21 GLU D O 1
ATOM 6196 N N . LEU D 1 22 ? 171.051 72.420 296.718 1.00 89.54 22 LEU D N 1
ATOM 6197 C CA . LEU D 1 22 ? 170.652 72.718 295.350 1.00 89.54 22 LEU D CA 1
ATOM 6198 C C . LEU D 1 22 ? 171.837 73.247 294.552 1.00 89.54 22 LEU D C 1
ATOM 6199 O O . LEU D 1 22 ? 172.691 73.966 295.078 1.00 89.54 22 LEU D O 1
ATOM 6204 N N . SER D 1 23 ? 171.885 72.887 293.269 1.00 80.85 23 SER D N 1
ATOM 6205 C CA . SER D 1 23 ? 172.996 73.266 292.407 1.00 80.85 23 SER D CA 1
ATOM 6206 C C . SER D 1 23 ? 172.658 74.388 291.436 1.00 80.85 23 SER D C 1
ATOM 6207 O O . SER D 1 23 ? 173.575 74.967 290.843 1.00 80.85 23 SER D O 1
ATOM 6210 N N . GLN D 1 24 ? 171.380 74.708 291.256 1.00 77.32 24 GLN D N 1
ATOM 6211 C CA . GLN D 1 24 ? 170.946 75.745 290.330 1.00 77.32 24 GLN D CA 1
ATOM 6212 C C . GLN D 1 24 ? 170.418 76.939 291.113 1.00 77.32 24 GLN D C 1
ATOM 6213 O O . GLN D 1 24 ? 169.583 76.779 292.010 1.00 77.32 24 GLN D O 1
ATOM 6219 N N . ALA D 1 25 ? 170.906 78.128 290.773 1.00 73.09 25 ALA D N 1
ATOM 6220 C CA . ALA D 1 25 ? 170.541 79.333 291.503 1.00 73.09 25 ALA D CA 1
ATOM 6221 C C . ALA D 1 25 ? 169.124 79.780 291.161 1.00 73.09 25 ALA D C 1
ATOM 6222 O O . ALA D 1 25 ? 168.563 79.415 290.125 1.00 73.09 25 ALA D O 1
ATOM 6224 N N . LEU D 1 26 ? 168.549 80.585 292.053 1.00 73.58 26 LEU D N 1
ATOM 6225 C CA . LEU D 1 26 ? 167.196 81.110 291.899 1.00 73.58 26 LEU D CA 1
ATOM 6226 C C . LEU D 1 26 ? 167.294 82.540 291.380 1.00 73.58 26 LEU D C 1
ATOM 6227 O O . LEU D 1 26 ? 167.885 83.405 292.035 1.00 73.58 26 LEU D O 1
ATOM 6232 N N . ARG D 1 27 ? 166.718 82.789 290.206 1.00 69.03 27 ARG D N 1
ATOM 6233 C CA . ARG D 1 27 ? 166.827 84.082 289.539 1.00 69.03 27 ARG D CA 1
ATOM 6234 C C . ARG D 1 27 ? 165.504 84.814 289.387 1.00 69.03 27 ARG D C 1
ATOM 6235 O O . ARG D 1 27 ? 165.477 86.045 289.452 1.00 69.03 27 ARG D O 1
ATOM 6243 N N . PHE D 1 28 ? 164.401 84.092 289.185 1.00 70.05 28 PHE D N 1
ATOM 6244 C CA . PHE D 1 28 ? 163.156 84.744 288.787 1.00 70.05 28 PHE D CA 1
ATOM 6245 C C . PHE D 1 28 ? 162.360 85.234 289.991 1.00 70.05 28 PHE D C 1
ATOM 6246 O O . PHE D 1 28 ? 161.551 86.161 289.869 1.00 70.05 28 PHE D O 1
ATOM 6254 N N . THR D 1 29 ? 162.559 84.616 291.155 1.00 70.94 29 THR D N 1
ATOM 6255 C CA . THR D 1 29 ? 161.823 85.037 292.345 1.00 70.94 29 THR D CA 1
ATOM 6256 C C . THR D 1 29 ? 162.036 86.507 292.702 1.00 70.94 29 THR D C 1
ATOM 6257 O O . THR D 1 29 ? 161.043 87.175 293.041 1.00 70.94 29 THR D O 1
ATOM 6261 N N . PRO D 1 30 ? 163.249 87.072 292.655 1.00 69.66 30 PRO D N 1
ATOM 6262 C CA . PRO D 1 30 ? 163.386 88.510 292.946 1.00 69.66 30 PRO D CA 1
ATOM 6263 C C . PRO D 1 30 ? 162.623 89.409 291.987 1.00 69.66 30 PRO D C 1
ATOM 6264 O O . PRO D 1 30 ? 162.331 90.558 292.343 1.00 69.66 30 PRO D O 1
ATOM 6268 N N . LEU D 1 31 ? 162.290 88.930 290.788 1.00 69.79 31 LEU D N 1
ATOM 6269 C CA . LEU D 1 31 ? 161.630 89.737 289.768 1.00 69.79 31 LEU D CA 1
ATOM 6270 C C . LEU D 1 31 ? 160.109 89.696 289.880 1.00 69.79 31 LEU D C 1
ATOM 6271 O O . LEU D 1 31 ? 159.410 90.137 288.961 1.00 69.79 31 LEU D O 1
ATOM 6276 N N . ALA D 1 32 ? 159.579 89.177 290.985 1.00 70.40 32 ALA D N 1
ATOM 6277 C CA . ALA D 1 32 ? 158.143 88.993 291.144 1.00 70.40 32 ALA D CA 1
ATOM 6278 C C . ALA D 1 32 ? 157.657 89.726 292.385 1.00 70.40 32 ALA D C 1
ATOM 6279 O O . ALA D 1 32 ? 158.186 89.518 293.481 1.00 70.40 32 ALA D O 1
ATOM 6281 N N . GLN D 1 33 ? 156.652 90.579 292.207 1.00 71.35 33 GLN D N 1
ATOM 6282 C CA . GLN D 1 33 ? 156.012 91.241 293.333 1.00 71.35 33 GLN D CA 1
ATOM 6283 C C . GLN D 1 33 ? 155.049 90.285 294.032 1.00 71.35 33 GLN D C 1
ATOM 6284 O O . GLN D 1 33 ? 154.379 89.466 293.397 1.00 71.35 33 GLN D O 1
ATOM 6290 N N . VAL D 1 34 ? 154.984 90.394 295.357 1.00 73.73 34 VAL D N 1
ATOM 6291 C CA . VAL D 1 34 ? 154.149 89.533 296.187 1.00 73.73 34 VAL D CA 1
ATOM 6292 C C . VAL D 1 34 ? 152.914 90.315 296.609 1.00 73.73 34 VAL D C 1
ATOM 6293 O O . VAL D 1 34 ? 153.024 91.434 297.125 1.00 73.73 34 VAL D O 1
ATOM 6297 N N . ASP D 1 35 ? 151.741 89.728 296.388 1.00 74.74 35 ASP D N 1
ATOM 6298 C CA . ASP D 1 35 ? 150.465 90.335 296.744 1.00 74.74 35 ASP D CA 1
ATOM 6299 C C . ASP D 1 35 ? 149.724 89.411 297.701 1.00 74.74 35 ASP D C 1
ATOM 6300 O O . ASP D 1 35 ? 149.581 88.214 297.429 1.00 74.74 35 ASP D O 1
ATOM 6305 N N . ASN D 1 36 ? 149.255 89.968 298.818 1.00 76.08 36 ASN D N 1
ATOM 6306 C CA . ASN D 1 36 ? 148.557 89.208 299.848 1.00 76.08 36 ASN D CA 1
ATOM 6307 C C . ASN D 1 36 ? 147.086 89.593 299.960 1.00 76.08 36 ASN D C 1
ATOM 6308 O O . ASN D 1 36 ? 146.499 89.472 301.040 1.00 76.08 36 ASN D O 1
ATOM 6313 N N . THR D 1 37 ? 146.480 90.062 298.867 1.00 74.48 37 THR D N 1
ATOM 6314 C CA . THR D 1 37 ? 145.090 90.507 298.924 1.00 74.48 37 THR D CA 1
ATOM 6315 C C . THR D 1 37 ? 144.144 89.351 299.229 1.00 74.48 37 THR D C 1
ATOM 6316 O O . THR D 1 37 ? 143.205 89.500 300.020 1.00 74.48 37 THR D O 1
ATOM 6320 N N . LEU D 1 38 ? 144.376 88.188 298.617 1.00 72.91 38 LEU D N 1
ATOM 6321 C CA . LEU D 1 38 ? 143.452 87.071 298.769 1.00 72.91 38 LEU D CA 1
ATOM 6322 C C . LEU D 1 38 ? 143.634 86.327 300.085 1.00 72.91 38 LEU D C 1
ATOM 6323 O O . LEU D 1 38 ? 142.772 85.521 300.449 1.00 72.91 38 LEU D O 1
ATOM 6328 N N . THR D 1 39 ? 144.727 86.571 300.804 1.00 74.71 39 THR D N 1
ATOM 6329 C CA . THR D 1 39 ? 144.984 85.838 302.036 1.00 74.71 39 THR D CA 1
ATOM 6330 C C . THR D 1 39 ? 144.064 86.316 303.153 1.00 74.71 39 THR D C 1
ATOM 6331 O O . THR D 1 39 ? 143.950 87.518 303.412 1.00 74.71 39 THR D O 1
ATOM 6335 N N . GLY D 1 40 ? 143.408 85.366 303.817 1.00 76.48 40 GLY D N 1
ATOM 6336 C CA . GLY D 1 40 ? 142.589 85.665 304.973 1.00 76.48 40 GLY D CA 1
ATOM 6337 C C . GLY D 1 40 ? 141.131 85.950 304.695 1.00 76.48 40 GLY D C 1
ATOM 6338 O O . GLY D 1 40 ? 140.361 86.117 305.648 1.00 76.48 40 GLY D O 1
ATOM 6339 N N . THR D 1 41 ? 140.721 86.010 303.436 1.00 76.79 41 THR D N 1
ATOM 6340 C CA . THR D 1 41 ? 139.342 86.295 303.074 1.00 76.79 41 THR D CA 1
ATOM 6341 C C . THR D 1 41 ? 138.870 85.277 302.056 1.00 76.79 41 THR D C 1
ATOM 6342 O O . THR D 1 41 ? 139.675 84.738 301.283 1.00 76.79 41 THR D O 1
ATOM 6346 N N . PRO D 1 42 ? 137.573 84.976 302.029 1.00 74.40 42 PRO D N 1
ATOM 6347 C CA . PRO D 1 42 ? 137.042 84.079 300.999 1.00 74.40 42 PRO D CA 1
ATOM 6348 C C . PRO D 1 42 ? 137.219 84.662 299.605 1.00 74.40 42 PRO D C 1
ATOM 6349 O O . PRO D 1 42 ? 137.220 85.879 299.408 1.00 74.40 42 PRO D O 1
ATOM 6353 N N . GLY D 1 43 ? 137.371 83.768 298.632 1.00 73.59 43 GLY D N 1
ATOM 6354 C CA . GLY D 1 43 ? 137.519 84.176 297.249 1.00 73.59 43 GLY D CA 1
ATOM 6355 C C . GLY D 1 43 ? 138.730 83.573 296.571 1.00 73.59 43 GLY D C 1
ATOM 6356 O O . GLY D 1 43 ? 139.772 83.377 297.203 1.00 73.59 43 GLY D O 1
ATOM 6357 N N . ASP D 1 44 ? 138.606 83.274 295.277 1.00 72.38 44 ASP D N 1
ATOM 6358 C CA . ASP D 1 44 ? 139.685 82.671 294.506 1.00 72.38 44 ASP D CA 1
ATOM 6359 C C . ASP D 1 44 ? 140.081 83.505 293.294 1.00 72.38 44 ASP D C 1
ATOM 6360 O O . ASP D 1 44 ? 141.018 83.131 292.579 1.00 72.38 44 ASP D O 1
ATOM 6365 N N . THR D 1 45 ? 139.401 84.621 293.043 1.00 72.48 45 THR D N 1
ATOM 6366 C CA . THR D 1 45 ? 139.665 85.445 291.874 1.00 72.48 45 THR D CA 1
ATOM 6367 C C . THR D 1 45 ? 139.945 86.878 292.303 1.00 72.48 45 THR D C 1
ATOM 6368 O O . THR D 1 45 ? 139.433 87.361 293.315 1.00 72.48 45 THR D O 1
ATOM 6372 N N . LEU D 1 46 ? 140.773 87.555 291.510 1.00 69.36 46 LEU D N 1
ATOM 6373 C CA . LEU D 1 46 ? 141.149 88.939 291.755 1.00 69.36 46 LEU D CA 1
ATOM 6374 C C . LEU D 1 46 ? 140.968 89.734 290.470 1.00 69.36 46 LEU D C 1
ATOM 6375 O O . LEU D 1 46 ? 141.365 89.283 289.392 1.00 69.36 46 LEU D O 1
ATOM 6380 N N . THR D 1 47 ? 140.369 90.917 290.588 1.00 66.74 47 THR D N 1
ATOM 6381 C CA . THR D 1 47 ? 139.979 91.725 289.440 1.00 66.74 47 THR D CA 1
ATOM 6382 C C . THR D 1 47 ? 140.701 93.064 289.478 1.00 66.74 47 THR D C 1
ATOM 6383 O O . THR D 1 47 ? 140.815 93.682 290.542 1.00 66.74 47 THR D O 1
ATOM 6387 N N . PHE D 1 48 ? 141.186 93.507 288.316 1.00 65.40 48 PHE D N 1
ATOM 6388 C CA . PHE D 1 48 ? 141.867 94.784 288.169 1.00 65.40 48 PHE D CA 1
ATOM 6389 C C . PHE D 1 48 ? 141.147 95.644 287.143 1.00 65.40 48 PHE D C 1
ATOM 6390 O O . PHE D 1 48 ? 141.250 95.373 285.939 1.00 65.40 48 PHE D O 1
ATOM 6398 N N . PRO D 1 49 ? 140.418 96.679 287.565 1.00 65.48 49 PRO D N 1
ATOM 6399 C CA . PRO 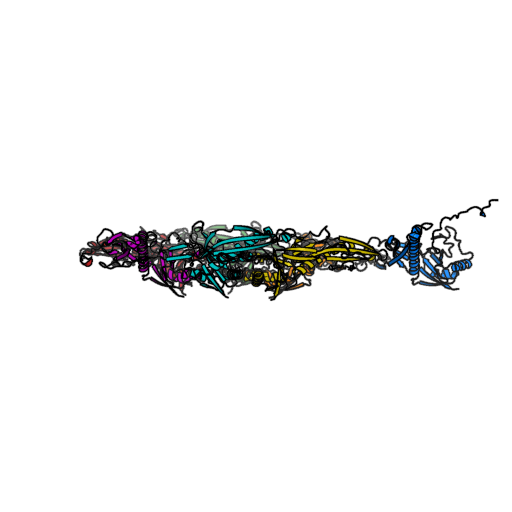D 1 49 ? 139.701 97.517 286.597 1.00 65.48 49 PRO D CA 1
ATOM 6400 C C . PRO D 1 49 ? 140.525 98.697 286.105 1.00 65.48 49 PRO D C 1
ATOM 6401 O O . PRO D 1 49 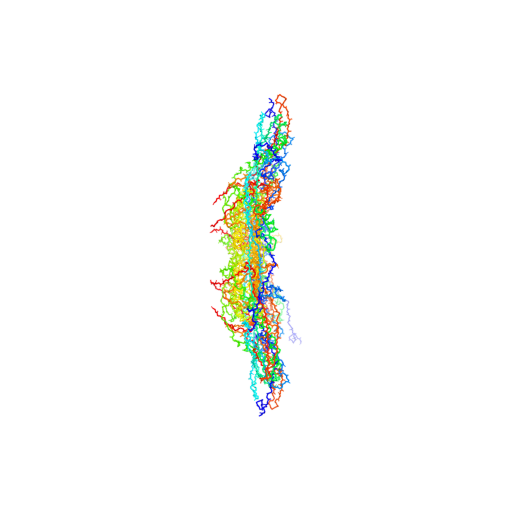? 141.497 99.100 286.752 1.00 65.48 49 PRO D O 1
ATOM 6405 N N . ALA D 1 50 ? 140.142 99.260 284.960 1.00 64.39 50 ALA D N 1
ATOM 6406 C CA . ALA D 1 50 ? 140.850 100.394 284.382 1.00 64.39 50 ALA D CA 1
ATOM 6407 C C . ALA D 1 50 ? 139.861 101.267 283.624 1.00 64.39 50 ALA D C 1
ATOM 6408 O O . ALA D 1 50 ? 138.761 100.832 283.276 1.00 64.39 50 ALA D O 1
ATOM 6410 N N . PHE D 1 51 ? 140.265 102.510 283.375 1.00 64.05 51 PHE D N 1
ATOM 6411 C CA . PHE D 1 51 ? 139.455 103.450 282.616 1.00 64.05 51 PHE D CA 1
ATOM 6412 C C . PHE D 1 51 ? 139.970 103.572 281.183 1.00 64.05 51 PHE D C 1
ATOM 6413 O O . PHE D 1 51 ? 140.996 103.000 280.810 1.00 64.05 51 PHE D O 1
ATOM 6421 N N . THR D 1 52 ? 139.238 104.336 280.372 1.00 60.86 52 THR D N 1
ATOM 6422 C CA . THR D 1 52 ? 139.533 104.478 278.954 1.00 60.86 52 THR D CA 1
ATOM 6423 C C . THR D 1 52 ? 139.576 105.951 278.567 1.00 60.86 52 THR D C 1
ATOM 6424 O O . THR D 1 52 ? 139.382 106.843 279.397 1.00 60.86 52 THR D O 1
ATOM 6428 N N . TYR D 1 53 ? 139.836 106.190 277.284 1.00 56.60 53 TYR D N 1
ATOM 6429 C CA . TYR D 1 53 ? 139.985 107.547 276.775 1.00 56.60 53 TYR D CA 1
ATOM 6430 C C . TYR D 1 53 ? 138.672 108.069 276.205 1.00 56.60 53 TYR D C 1
ATOM 6431 O O . TYR D 1 53 ? 137.772 107.297 275.861 1.00 56.60 53 TYR D O 1
ATOM 6440 N N . ILE D 1 54 ? 138.566 109.397 276.106 1.00 56.02 54 ILE D N 1
ATOM 6441 C CA . ILE D 1 54 ? 137.386 110.006 275.501 1.00 56.02 54 ILE D CA 1
ATOM 6442 C C . ILE D 1 54 ? 137.595 110.212 274.006 1.00 56.02 54 ILE D C 1
ATOM 6443 O O . ILE D 1 54 ? 136.834 109.694 273.181 1.00 56.02 54 ILE D O 1
ATOM 6448 N N . GLY D 1 55 ? 138.624 110.969 273.634 1.00 55.62 55 GLY D N 1
ATOM 6449 C CA . GLY D 1 55 ? 138.870 111.290 272.243 1.00 55.62 55 GLY D CA 1
ATOM 6450 C C . GLY D 1 55 ? 139.463 112.671 272.064 1.00 55.62 55 GLY D C 1
ATOM 6451 O O . GLY D 1 55 ? 139.287 113.543 272.921 1.00 55.62 55 GLY D O 1
ATOM 6452 N N . ASP D 1 56 ? 140.171 112.884 270.959 1.00 51.74 56 ASP D N 1
ATOM 6453 C CA . ASP D 1 56 ? 140.802 114.171 270.712 1.00 51.74 56 ASP D CA 1
ATOM 6454 C C . ASP D 1 56 ? 139.753 115.244 270.444 1.00 51.74 56 ASP D C 1
ATOM 6455 O O . ASP D 1 56 ? 138.645 114.962 269.981 1.00 51.74 56 ASP D O 1
ATOM 6460 N N . ALA D 1 57 ? 140.116 116.489 270.743 1.00 47.81 57 ALA D N 1
ATOM 6461 C CA . ALA D 1 57 ? 139.204 117.603 270.541 1.00 47.81 57 ALA D CA 1
ATOM 6462 C C . ALA D 1 57 ? 139.019 117.881 269.052 1.00 47.81 57 ALA D C 1
ATOM 6463 O O . ALA D 1 57 ? 139.805 117.447 268.205 1.00 47.81 57 ALA D O 1
ATOM 6465 N N . THR D 1 58 ? 137.957 118.619 268.738 1.00 48.56 58 THR D N 1
ATOM 6466 C CA . THR D 1 58 ? 137.611 118.941 267.363 1.00 48.56 58 THR D CA 1
ATOM 6467 C C . THR D 1 58 ? 137.307 120.427 267.244 1.00 48.56 58 THR D C 1
ATOM 6468 O O . THR D 1 58 ? 136.879 121.077 268.202 1.00 48.56 58 THR D O 1
ATOM 6472 N N . ASP D 1 59 ? 137.537 120.959 266.047 1.00 47.64 59 ASP D N 1
ATOM 6473 C CA . ASP D 1 59 ? 137.230 122.356 265.778 1.00 47.64 59 ASP D CA 1
ATOM 6474 C C . ASP D 1 59 ? 135.724 122.552 265.673 1.00 47.64 59 ASP D C 1
ATOM 6475 O O . ASP D 1 59 ? 135.015 121.736 265.077 1.00 47.64 59 ASP D O 1
ATOM 6480 N N . ILE D 1 60 ? 135.235 123.642 266.255 1.00 47.29 60 ILE D N 1
ATOM 6481 C CA . ILE D 1 60 ? 133.812 123.954 266.285 1.00 47.29 60 ILE D CA 1
ATOM 6482 C C . ILE D 1 60 ? 133.611 125.335 265.681 1.00 47.29 60 ILE D C 1
ATOM 6483 O O . ILE D 1 60 ? 134.336 126.277 266.018 1.00 47.29 60 ILE D O 1
ATOM 6488 N N . ALA D 1 61 ? 132.631 125.451 264.788 1.00 50.17 61 ALA D N 1
ATOM 6489 C CA . ALA D 1 61 ? 132.313 126.735 264.188 1.00 50.17 61 ALA D CA 1
ATOM 6490 C C . ALA D 1 61 ? 131.669 127.662 265.216 1.00 50.17 61 ALA D C 1
ATOM 6491 O O . ALA D 1 61 ? 131.383 127.276 266.353 1.00 50.17 61 ALA D O 1
ATOM 6493 N N . GLU D 1 62 ? 131.439 128.903 264.799 1.00 51.97 62 GLU D N 1
ATOM 6494 C CA . GLU D 1 62 ? 130.861 129.889 265.700 1.00 51.97 62 GLU D CA 1
ATOM 6495 C C . GLU D 1 62 ? 129.369 129.639 265.879 1.00 51.97 62 GLU D C 1
ATOM 6496 O O . GLU D 1 62 ? 128.625 129.488 264.906 1.00 51.97 62 GLU D O 1
ATOM 6502 N N . GLY D 1 63 ? 128.934 129.601 267.135 1.00 55.54 63 GLY D N 1
ATOM 6503 C CA . GLY D 1 63 ? 127.529 129.374 267.437 1.00 55.54 63 GLY D CA 1
ATOM 6504 C C . GLY D 1 63 ? 127.010 128.009 267.037 1.00 55.54 63 GLY D C 1
ATOM 6505 O O . GLY D 1 63 ? 125.934 127.910 266.434 1.00 55.54 63 GLY D O 1
ATOM 6506 N N . GLU D 1 64 ? 127.751 126.950 267.359 1.00 57.53 64 GLU D N 1
ATOM 6507 C CA . GLU D 1 64 ? 127.344 125.589 267.044 1.00 57.53 64 GLU D CA 1
ATOM 6508 C C . GLU D 1 64 ? 127.428 124.722 268.293 1.00 57.53 64 GLU D C 1
ATOM 6509 O O . GLU D 1 64 ? 128.171 125.016 269.232 1.00 57.53 64 GLU D O 1
ATOM 6515 N N . ALA D 1 65 ? 126.649 123.643 268.289 1.00 57.03 65 ALA D N 1
ATOM 6516 C CA . ALA D 1 65 ? 126.573 122.761 269.445 1.00 57.03 65 ALA D CA 1
ATOM 6517 C C . ALA D 1 65 ? 127.838 121.921 269.582 1.00 57.03 65 ALA D C 1
ATOM 6518 O O . ALA D 1 65 ? 128.470 121.550 268.590 1.00 57.03 65 ALA D O 1
ATOM 6520 N N . ILE D 1 66 ? 128.201 121.623 270.823 1.00 56.48 66 ILE D N 1
ATOM 6521 C CA . ILE D 1 66 ? 129.378 120.819 271.141 1.00 56.48 66 ILE D CA 1
ATOM 6522 C C . ILE D 1 66 ? 128.918 119.388 271.408 1.00 56.48 66 ILE D C 1
ATOM 6523 O O . ILE D 1 66 ? 128.034 119.185 272.252 1.00 56.48 66 ILE D O 1
ATOM 6528 N N . PRO D 1 67 ? 129.471 118.389 270.724 1.00 58.69 67 PRO D N 1
ATOM 6529 C CA . PRO D 1 67 ? 129.066 117.003 270.988 1.00 58.69 67 PRO D CA 1
ATOM 6530 C C . PRO D 1 67 ? 129.529 116.527 272.356 1.00 58.69 67 PRO D C 1
ATOM 6531 O O . PRO D 1 67 ? 130.459 117.075 272.953 1.00 58.69 67 PRO D O 1
ATOM 6535 N N . LEU D 1 68 ? 128.862 115.487 272.852 1.00 60.61 68 LEU D N 1
ATOM 6536 C CA . LEU D 1 68 ? 129.137 114.918 274.164 1.00 60.61 68 LEU D CA 1
ATOM 6537 C C . LEU D 1 68 ? 129.518 113.449 274.029 1.00 60.61 68 LEU D C 1
ATOM 6538 O O . LEU D 1 68 ? 128.994 112.739 273.166 1.00 60.61 68 LEU D O 1
ATOM 6543 N N . ASP D 1 69 ? 130.429 112.995 274.891 1.00 60.07 69 ASP D N 1
ATOM 6544 C CA . ASP D 1 69 ? 130.960 111.639 274.846 1.00 60.07 69 ASP D CA 1
ATOM 6545 C C . ASP D 1 69 ? 130.868 110.994 276.224 1.00 60.07 69 ASP D C 1
ATOM 6546 O O . ASP D 1 69 ? 130.465 111.623 277.207 1.00 60.07 69 ASP D O 1
ATOM 6551 N N . LYS D 1 70 ? 131.252 109.718 276.284 1.00 59.30 70 LYS D N 1
ATOM 6552 C CA . LYS D 1 70 ? 131.210 108.925 277.506 1.00 59.30 70 LYS D CA 1
ATOM 6553 C C . LYS D 1 70 ? 132.497 108.123 277.647 1.00 59.30 70 LYS D C 1
ATOM 6554 O O . LYS D 1 70 ? 133.238 107.946 276.676 1.00 59.30 70 LYS D O 1
ATOM 6560 N N . ILE D 1 71 ? 132.758 107.645 278.865 1.00 60.39 71 ILE D N 1
ATOM 6561 C CA . ILE D 1 71 ? 133.956 106.865 279.159 1.00 60.39 71 ILE D CA 1
ATOM 6562 C C . ILE D 1 71 ? 133.589 105.397 279.343 1.00 60.39 71 ILE D C 1
ATOM 6563 O O . ILE D 1 71 ? 132.409 105.053 279.473 1.00 60.39 71 ILE D O 1
ATOM 6568 N N . GLY D 1 72 ? 134.598 104.523 279.357 1.00 62.73 72 GLY D N 1
ATOM 6569 C CA . GLY D 1 72 ? 134.375 103.100 279.517 1.00 62.73 72 GLY D CA 1
ATOM 6570 C C . GLY D 1 72 ? 135.415 102.485 280.428 1.00 62.73 72 GLY D C 1
ATOM 6571 O O . GLY D 1 72 ? 136.335 103.158 280.900 1.00 62.73 72 GLY D O 1
ATOM 6572 N N . THR D 1 73 ? 135.259 101.184 280.674 1.00 65.33 73 THR D N 1
ATOM 6573 C CA . THR D 1 73 ? 136.114 100.453 281.598 1.00 65.33 73 THR D CA 1
ATOM 6574 C C . THR D 1 73 ? 136.496 99.097 281.017 1.00 65.33 73 THR D C 1
ATOM 6575 O O . THR D 1 73 ? 135.892 98.613 280.057 1.00 65.33 73 THR D O 1
ATOM 6579 N N . THR D 1 74 ? 137.516 98.488 281.625 1.00 65.51 74 THR D N 1
ATOM 6580 C CA . THR D 1 74 ? 137.992 97.157 281.271 1.00 65.51 74 THR D CA 1
ATOM 6581 C C . THR D 1 74 ? 138.362 96.405 282.543 1.00 65.51 74 THR D C 1
ATOM 6582 O O . THR D 1 74 ? 138.613 97.013 283.586 1.00 65.51 74 THR D O 1
ATOM 6586 N N . THR D 1 75 ? 138.400 95.075 282.450 1.00 66.96 75 THR D N 1
ATOM 6587 C CA . THR D 1 75 ? 138.651 94.229 283.611 1.00 66.96 75 THR D CA 1
ATOM 6588 C C . THR D 1 75 ? 139.505 93.030 283.219 1.00 66.96 75 THR D C 1
ATOM 6589 O O . THR D 1 75 ? 139.632 92.684 282.042 1.00 66.96 75 THR D O 1
ATOM 6593 N N . LYS D 1 76 ? 140.091 92.397 284.238 1.00 67.66 76 LYS D N 1
ATOM 6594 C CA . LYS D 1 76 ? 140.858 91.166 284.093 1.00 67.66 76 LYS D CA 1
ATOM 6595 C C . LYS D 1 76 ? 140.604 90.291 285.314 1.00 67.66 76 LYS D C 1
ATOM 6596 O O . LYS D 1 76 ? 139.947 90.707 286.272 1.00 67.66 76 LYS D O 1
ATOM 6602 N N . GLU D 1 77 ? 141.135 89.069 285.282 1.00 70.92 77 GLU D N 1
ATOM 6603 C CA . GLU D 1 77 ? 140.909 88.128 286.371 1.00 70.92 77 GLU D CA 1
ATOM 6604 C C . GLU D 1 77 ? 141.953 87.020 286.320 1.00 70.92 77 GLU D C 1
ATOM 6605 O O . GLU D 1 77 ? 142.388 86.596 285.247 1.00 70.92 77 GLU D O 1
ATOM 6611 N N . VAL D 1 78 ? 142.352 86.556 287.507 1.00 70.79 78 VAL D N 1
ATOM 6612 C CA . VAL D 1 78 ? 143.291 85.451 287.659 1.00 70.79 78 VAL D CA 1
ATOM 6613 C C . VAL D 1 78 ? 142.780 84.549 288.778 1.00 70.79 78 VAL D C 1
ATOM 6614 O O . VAL D 1 78 ? 142.008 84.980 289.640 1.00 70.79 78 VAL D O 1
ATOM 6618 N N . LYS D 1 79 ? 143.210 83.287 288.761 1.00 71.11 79 LYS D N 1
ATOM 6619 C CA . LYS D 1 79 ? 142.754 82.292 289.723 1.00 71.11 79 LYS D CA 1
ATOM 6620 C C . LYS D 1 79 ? 143.947 81.546 290.306 1.00 71.11 79 LYS D C 1
ATOM 6621 O O . LYS D 1 79 ? 144.959 81.348 289.628 1.00 71.11 79 LYS D O 1
ATOM 6627 N N . VAL D 1 80 ? 143.819 81.133 291.570 1.00 69.55 80 VAL D N 1
ATOM 6628 C CA . VAL D 1 80 ? 144.907 80.453 292.263 1.00 69.55 80 VAL D CA 1
ATOM 6629 C C . VAL D 1 80 ? 144.866 78.956 291.971 1.00 69.55 80 VAL D C 1
ATOM 6630 O O . VAL D 1 80 ? 143.881 78.414 291.464 1.00 69.55 80 VAL D O 1
ATOM 6634 N N . LYS D 1 81 ? 145.965 78.279 292.305 1.00 72.20 81 LYS D N 1
ATOM 6635 C CA . LYS D 1 81 ? 146.097 76.844 292.104 1.00 72.20 81 LYS D CA 1
ATOM 6636 C C . LYS D 1 81 ? 146.818 76.237 293.300 1.00 72.20 81 LYS D C 1
ATOM 6637 O O . LYS D 1 81 ? 147.078 76.906 294.303 1.00 72.20 81 LYS D O 1
ATOM 6643 N N . LYS D 1 82 ? 147.145 74.951 293.183 1.00 78.12 82 LYS D N 1
ATOM 6644 C CA . LYS D 1 82 ? 147.754 74.197 294.269 1.00 78.12 82 LYS D CA 1
ATOM 6645 C C . LYS D 1 82 ? 148.911 73.356 293.748 1.00 78.12 82 LYS D C 1
ATOM 6646 O O . LYS D 1 82 ? 149.007 73.070 292.552 1.00 78.12 82 LYS D O 1
ATOM 6652 N N . ALA D 1 83 ? 149.791 72.965 294.669 1.00 80.76 83 ALA D N 1
ATOM 6653 C CA . ALA D 1 83 ? 150.908 72.073 294.382 1.00 80.76 83 ALA D CA 1
ATOM 6654 C C . ALA D 1 83 ? 151.236 71.291 295.644 1.00 80.76 83 ALA D C 1
ATOM 6655 O O . ALA D 1 83 ? 151.020 71.788 296.753 1.00 80.76 83 ALA D O 1
ATOM 6657 N N . ALA D 1 84 ? 151.756 70.074 295.479 1.00 87.33 84 ALA D N 1
ATOM 6658 C CA . ALA D 1 84 ? 152.023 69.201 296.613 1.00 87.33 84 ALA D CA 1
ATOM 6659 C C . ALA D 1 84 ? 153.146 68.229 296.280 1.00 87.33 84 ALA D C 1
ATOM 6660 O O . ALA D 1 84 ? 153.508 68.034 295.117 1.00 87.33 84 ALA D O 1
ATOM 6662 N N . LYS D 1 85 ? 153.689 67.615 297.331 1.00 97.00 85 LYS D N 1
ATOM 6663 C CA . LYS D 1 85 ? 154.759 66.636 297.224 1.00 97.00 85 LYS D CA 1
ATOM 6664 C C . LYS D 1 85 ? 154.660 65.686 298.410 1.00 97.00 85 LYS D C 1
ATOM 6665 O O . LYS D 1 85 ? 154.203 66.070 299.489 1.00 97.00 85 LYS D O 1
ATOM 6671 N N . GLY D 1 86 ? 155.084 64.446 298.205 1.00 105.04 86 GLY D N 1
ATOM 6672 C CA . GLY D 1 86 ? 154.942 63.427 299.232 1.00 105.04 86 GLY D CA 1
ATOM 6673 C C . GLY D 1 86 ? 156.197 62.597 299.375 1.00 105.04 86 GLY D C 1
ATOM 6674 O O . GLY D 1 86 ? 157.044 62.557 298.477 1.00 105.04 86 GLY D O 1
ATOM 6675 N N . THR D 1 87 ? 156.314 61.928 300.522 1.00 114.27 87 THR D N 1
ATOM 6676 C CA . THR D 1 87 ? 157.463 61.090 300.836 1.00 114.27 87 THR D CA 1
ATOM 6677 C C . THR D 1 87 ? 157.024 59.982 301.784 1.00 114.27 87 THR D C 1
ATOM 6678 O O . THR D 1 87 ? 156.170 60.190 302.649 1.00 114.27 87 THR D O 1
ATOM 6682 N N . GLU D 1 88 ? 157.613 58.797 301.614 1.00 124.27 88 GLU D N 1
ATOM 6683 C CA . GLU D 1 88 ? 157.341 57.655 302.479 1.00 124.27 88 GLU D CA 1
ATOM 6684 C C . GLU D 1 88 ? 158.652 57.114 303.028 1.00 124.27 88 GLU D C 1
ATOM 6685 O O . GLU D 1 88 ? 159.635 56.995 302.289 1.00 124.27 88 GLU D O 1
ATOM 6691 N N . ILE D 1 89 ? 158.666 56.790 304.319 1.00 129.22 89 ILE D N 1
ATOM 6692 C CA . ILE D 1 89 ? 159.835 56.226 304.988 1.00 129.22 89 ILE D CA 1
ATOM 6693 C C . ILE D 1 89 ? 159.384 55.010 305.789 1.00 129.22 89 ILE D C 1
ATOM 6694 O O . ILE D 1 89 ? 158.370 55.065 306.496 1.00 129.22 89 ILE D O 1
ATOM 6699 N N . THR D 1 90 ? 160.124 53.910 305.663 1.00 136.67 90 THR D N 1
ATOM 6700 C CA . THR D 1 90 ? 159.788 52.693 306.388 1.00 136.67 90 THR D CA 1
ATOM 6701 C C . THR D 1 90 ? 160.430 52.690 307.771 1.00 136.67 90 THR D C 1
ATOM 6702 O O . THR D 1 90 ? 161.267 53.535 308.098 1.00 136.67 90 THR D O 1
ATOM 6706 N N . ASP D 1 91 ? 160.021 51.719 308.592 1.00 138.55 91 ASP D N 1
ATOM 6707 C CA . ASP D 1 91 ? 160.555 51.619 309.947 1.00 138.55 91 ASP D CA 1
ATOM 6708 C C . ASP D 1 91 ? 161.981 51.081 309.949 1.00 138.55 91 ASP D C 1
ATOM 6709 O O . ASP D 1 91 ? 162.834 51.567 310.702 1.00 138.55 91 ASP D O 1
ATOM 6714 N N . GLU D 1 92 ? 162.255 50.066 309.124 1.00 138.06 92 GLU D N 1
ATOM 6715 C CA . GLU D 1 92 ? 163.570 49.430 309.136 1.00 138.06 92 GLU D CA 1
ATOM 6716 C C . GLU D 1 92 ? 164.667 50.404 308.722 1.00 138.06 92 GLU D C 1
ATOM 6717 O O . GLU D 1 92 ? 165.753 50.414 309.314 1.00 138.06 92 GLU D O 1
ATOM 6723 N N . ALA D 1 93 ? 164.407 51.222 307.700 1.00 134.93 93 ALA D N 1
ATOM 6724 C CA . ALA D 1 93 ? 165.404 52.191 307.259 1.00 134.93 93 ALA D CA 1
ATOM 6725 C C . ALA D 1 93 ? 165.703 53.212 308.350 1.00 134.93 93 ALA D C 1
ATOM 6726 O O . ALA D 1 93 ? 166.864 53.580 308.565 1.00 134.93 93 ALA D O 1
ATOM 6728 N N . ALA D 1 94 ? 164.666 53.685 309.045 1.00 134.47 94 ALA D N 1
ATOM 6729 C CA . ALA D 1 94 ? 164.873 54.662 310.109 1.00 134.47 94 ALA D CA 1
ATOM 6730 C C . ALA D 1 94 ? 165.618 54.052 311.290 1.00 134.47 94 ALA D C 1
ATOM 6731 O O . ALA D 1 94 ? 166.482 54.701 311.890 1.00 134.47 94 ALA D O 1
ATOM 6733 N N . LEU D 1 95 ? 165.292 52.805 311.644 1.00 135.48 95 LEU D N 1
ATOM 6734 C CA . LEU D 1 95 ? 165.917 52.179 312.806 1.00 135.48 95 LEU D CA 1
ATOM 6735 C C . LEU D 1 95 ? 167.411 51.964 312.594 1.00 135.48 95 LEU D C 1
ATOM 6736 O O . LEU D 1 95 ? 168.215 52.210 313.501 1.00 135.48 95 LEU D O 1
ATOM 6741 N N . SER D 1 96 ? 167.805 51.506 311.403 1.00 131.99 96 SER D N 1
ATOM 6742 C CA . SER D 1 96 ? 169.197 51.167 311.106 1.00 131.99 96 SER D CA 1
ATOM 6743 C C . SER D 1 96 ? 169.618 51.879 309.818 1.00 131.99 96 SER D C 1
ATOM 6744 O O . SER D 1 96 ? 169.474 51.350 308.715 1.00 131.99 96 SER D O 1
ATOM 6747 N N . GLY D 1 97 ? 170.143 53.086 309.969 1.00 123.07 97 GLY D N 1
ATOM 6748 C CA . GLY D 1 97 ? 170.632 53.846 308.831 1.00 123.07 97 GLY D CA 1
ATOM 6749 C C . GLY D 1 97 ? 171.593 54.919 309.284 1.00 123.07 97 GLY D C 1
ATOM 6750 O O . GLY D 1 97 ? 171.421 55.524 310.347 1.00 123.07 97 GLY D O 1
ATOM 6751 N N . TYR D 1 98 ? 172.616 55.157 308.468 1.00 113.96 98 TYR D N 1
ATOM 6752 C CA . TYR D 1 98 ? 173.610 56.173 308.780 1.00 113.96 98 TYR D CA 1
ATOM 6753 C C . TYR D 1 98 ? 172.997 57.561 308.649 1.00 113.96 98 TYR D C 1
ATOM 6754 O O . TYR D 1 98 ? 172.272 57.848 307.692 1.00 113.96 98 TYR D O 1
ATOM 6763 N N . GLY D 1 99 ? 173.297 58.424 309.616 1.00 114.67 99 GLY D N 1
ATOM 6764 C CA . GLY D 1 99 ? 172.702 59.744 309.616 1.00 114.67 99 GLY D CA 1
ATOM 6765 C C . GLY D 1 99 ? 171.238 59.706 310.031 1.00 114.67 99 GLY D C 1
ATOM 6766 O O . GLY D 1 99 ? 170.726 58.711 310.553 1.00 114.67 99 GLY D O 1
ATOM 6767 N N . ASP D 1 100 ? 170.558 60.826 309.787 1.00 113.01 100 ASP D N 1
ATOM 6768 C CA . ASP D 1 100 ? 169.147 60.965 310.116 1.00 113.01 100 ASP D CA 1
ATOM 6769 C C . ASP D 1 100 ? 168.343 61.105 308.833 1.00 113.01 100 ASP D C 1
ATOM 6770 O O . ASP D 1 100 ? 168.348 62.184 308.222 1.00 113.01 100 ASP D O 1
ATOM 6775 N N . PRO D 1 101 ? 167.645 60.058 308.389 1.00 110.43 101 PRO D N 1
ATOM 6776 C CA . PRO D 1 101 ? 166.970 60.096 307.086 1.00 110.43 101 PRO D CA 1
ATOM 6777 C C . PRO D 1 101 ? 165.647 60.847 307.064 1.00 110.43 101 PRO D C 1
ATOM 6778 O O . PRO D 1 101 ? 164.989 60.856 306.020 1.00 110.43 101 PRO D O 1
ATOM 6782 N N . VAL D 1 102 ? 165.225 61.476 308.158 1.00 108.49 102 VAL D N 1
ATOM 6783 C CA . VAL D 1 102 ? 163.951 62.183 308.220 1.00 108.49 102 VAL D CA 1
ATOM 6784 C C . VAL D 1 102 ? 164.137 63.692 308.063 1.00 108.49 102 VAL D C 1
ATOM 6785 O O . VAL D 1 102 ? 163.373 64.349 307.351 1.00 108.49 102 VAL D O 1
ATOM 6789 N N . GLY D 1 103 ? 165.156 64.258 308.714 1.00 105.90 103 GLY D N 1
ATOM 6790 C CA . GLY D 1 103 ? 165.442 65.670 308.529 1.00 105.90 103 GLY D CA 1
ATOM 6791 C C . GLY D 1 103 ? 165.839 65.991 307.102 1.00 105.90 103 GLY D C 1
ATOM 6792 O O . GLY D 1 103 ? 165.498 67.054 306.574 1.00 105.90 103 GLY D O 1
ATOM 6793 N N . GLU D 1 104 ? 166.561 65.072 306.458 1.00 104.39 104 GLU D N 1
ATOM 6794 C CA . GLU D 1 104 ? 166.933 65.270 305.063 1.00 104.39 104 GLU D CA 1
ATOM 6795 C C . GLU D 1 104 ? 165.700 65.363 304.174 1.00 104.39 104 GLU D C 1
ATOM 6796 O O . GLU D 1 104 ? 165.608 66.256 303.326 1.00 104.39 104 GLU D O 1
ATOM 6802 N N . SER D 1 105 ? 164.737 64.458 304.363 1.00 103.22 105 SER D N 1
ATOM 6803 C CA . SER D 1 105 ? 163.502 64.519 303.586 1.00 103.22 105 SER D CA 1
ATOM 6804 C C . SER D 1 105 ? 162.725 65.793 303.887 1.00 103.22 105 SER D C 1
ATOM 6805 O O . SER D 1 105 ? 162.168 66.423 302.976 1.00 103.22 105 SER D O 1
ATOM 6808 N N . ASN D 1 106 ? 162.676 66.189 305.162 1.00 100.95 106 ASN D N 1
ATOM 6809 C CA . ASN D 1 106 ? 161.966 67.409 305.531 1.00 100.95 106 ASN D CA 1
ATOM 6810 C C . ASN D 1 106 ? 162.570 68.628 304.844 1.00 100.95 106 ASN D C 1
ATOM 6811 O O . ASN D 1 106 ? 161.843 69.530 304.410 1.00 100.95 106 ASN D O 1
ATOM 6816 N N . LYS D 1 107 ? 163.900 68.675 304.739 1.00 99.15 107 LYS D N 1
ATOM 6817 C CA . LYS D 1 107 ? 164.550 69.800 304.073 1.00 99.15 107 LYS D CA 1
ATOM 6818 C C . LYS D 1 107 ? 164.359 69.741 302.559 1.00 99.15 107 LYS D C 1
ATOM 6819 O O . LYS D 1 107 ? 164.127 70.772 301.910 1.00 99.15 107 LYS D O 1
ATOM 6825 N N . GLN D 1 108 ? 164.456 68.541 301.977 1.00 98.54 108 GLN D N 1
ATOM 6826 C CA . GLN D 1 108 ? 164.314 68.411 300.531 1.00 98.54 108 GLN D CA 1
ATOM 6827 C C . GLN D 1 108 ? 162.904 68.745 300.068 1.00 98.54 108 GLN D C 1
ATOM 6828 O O . GLN D 1 108 ? 162.725 69.219 298.943 1.00 98.54 108 GLN D O 1
ATOM 6834 N N . LEU D 1 109 ? 161.892 68.508 300.907 1.00 96.83 109 LEU D N 1
ATOM 6835 C CA . LEU D 1 109 ? 160.540 68.926 300.541 1.00 96.83 109 LEU D CA 1
ATOM 6836 C C . LEU D 1 109 ? 160.465 70.438 300.350 1.00 96.83 109 LEU D C 1
ATOM 6837 O O . LEU D 1 109 ? 159.919 70.925 299.347 1.00 96.83 109 LEU D O 1
ATOM 6842 N N . GLY D 1 110 ? 161.015 71.196 301.302 1.00 93.88 110 GLY D N 1
ATOM 6843 C CA . GLY D 1 110 ? 161.022 72.643 301.172 1.00 93.88 110 GLY D CA 1
ATOM 6844 C C . GLY D 1 110 ? 161.853 73.118 299.998 1.00 93.88 110 GLY D C 1
ATOM 6845 O O . GLY D 1 110 ? 161.503 74.097 299.333 1.00 93.88 110 GLY D O 1
ATOM 6846 N N . LEU D 1 111 ? 162.972 72.440 299.731 1.00 92.73 111 LEU D N 1
ATOM 6847 C CA . LEU D 1 111 ? 163.770 72.791 298.557 1.00 92.73 111 LEU D CA 1
ATOM 6848 C C . LEU D 1 111 ? 162.989 72.557 297.267 1.00 92.73 111 LEU D C 1
ATOM 6849 O O . LEU D 1 111 ? 163.021 73.388 296.348 1.00 92.73 111 LEU D O 1
ATOM 6854 N N . SER D 1 112 ? 162.280 71.428 297.183 1.00 90.66 112 SER D N 1
ATOM 6855 C CA . SER D 1 112 ? 161.509 71.110 295.988 1.00 90.66 112 SER D CA 1
ATOM 6856 C C . SER D 1 112 ? 160.392 72.119 295.764 1.00 90.66 112 SER D C 1
ATOM 6857 O O . SER D 1 112 ? 160.135 72.526 294.626 1.00 90.66 112 SER D O 1
ATOM 6860 N N . LEU D 1 113 ? 159.705 72.523 296.835 1.00 86.60 113 LEU D N 1
ATOM 6861 C CA . LEU D 1 113 ? 158.643 73.516 296.680 1.00 86.60 113 LEU D CA 1
ATOM 6862 C C . LEU D 1 113 ? 159.199 74.849 296.185 1.00 86.60 113 LEU D C 1
ATOM 6863 O O . LEU D 1 113 ? 158.607 75.494 295.307 1.00 86.60 113 LEU D O 1
ATOM 6868 N N . ALA D 1 114 ? 160.343 75.272 296.728 1.00 83.58 114 ALA D N 1
ATOM 6869 C CA . ALA D 1 114 ? 160.963 76.513 296.279 1.00 83.58 114 ALA D CA 1
ATOM 6870 C C . ALA D 1 114 ? 161.361 76.432 294.810 1.00 83.58 114 ALA D C 1
ATOM 6871 O O . ALA D 1 114 ? 161.184 77.397 294.058 1.00 83.58 114 ALA D O 1
ATOM 6873 N N . ASN D 1 115 ? 161.907 75.290 294.386 1.00 80.56 115 ASN D N 1
ATOM 6874 C CA . ASN D 1 115 ? 162.248 75.117 292.976 1.00 80.56 115 ASN D CA 1
ATOM 6875 C C . ASN D 1 115 ? 161.001 75.152 292.097 1.00 80.56 115 ASN D C 1
ATOM 6876 O O . ASN D 1 115 ? 161.017 75.724 290.997 1.00 80.56 115 ASN D O 1
ATOM 6881 N N . LYS D 1 116 ? 159.916 74.529 292.561 1.00 78.67 116 LYS D N 1
ATOM 6882 C CA . LYS D 1 116 ? 158.671 74.521 291.801 1.00 78.67 116 LYS D CA 1
ATOM 6883 C C . LYS D 1 116 ? 158.123 75.931 291.628 1.00 78.67 116 LYS D C 1
ATOM 6884 O O . LYS D 1 116 ? 157.543 76.255 290.585 1.00 78.67 116 LYS D O 1
ATOM 6890 N N . VAL D 1 117 ? 158.285 76.780 292.646 1.00 75.49 117 VAL D N 1
ATOM 6891 C CA . VAL D 1 117 ? 157.828 78.165 292.525 1.00 75.49 117 VAL D CA 1
ATOM 6892 C C . VAL D 1 117 ? 158.538 78.866 291.370 1.00 75.49 117 VAL D C 1
ATOM 6893 O O . VAL D 1 117 ? 157.904 79.540 290.546 1.00 75.49 117 VAL D O 1
ATOM 6897 N N . ASP D 1 118 ? 159.843 78.737 291.289 1.00 74.36 118 ASP D N 1
ATOM 6898 C CA . ASP D 1 118 ? 160.555 79.349 290.192 1.00 74.36 118 ASP D CA 1
ATOM 6899 C C . ASP D 1 118 ? 160.230 78.736 288.856 1.00 74.36 118 ASP D C 1
ATOM 6900 O O . ASP D 1 118 ? 160.193 79.437 287.868 1.00 74.36 118 ASP D O 1
ATOM 6905 N N . ASN D 1 119 ? 160.018 77.429 288.799 1.00 75.01 119 ASN D N 1
ATOM 6906 C CA . ASN D 1 119 ? 159.599 76.812 287.544 1.00 75.01 119 ASN D CA 1
ATOM 6907 C C . ASN D 1 119 ? 158.264 77.380 287.074 1.00 75.01 119 ASN D C 1
ATOM 6908 O O . ASN D 1 119 ? 158.086 77.678 285.884 1.00 75.01 119 ASN D O 1
ATOM 6913 N N . ASP D 1 120 ? 157.318 77.550 288.001 1.00 73.03 120 ASP D N 1
ATOM 6914 C CA . ASP D 1 120 ? 156.031 78.143 287.654 1.00 73.03 120 ASP D CA 1
ATOM 6915 C C . ASP D 1 120 ? 156.195 79.584 287.188 1.00 73.03 120 ASP D C 1
ATOM 6916 O O . ASP D 1 120 ? 155.524 80.017 286.244 1.00 73.03 120 ASP D O 1
ATOM 6921 N N . LEU D 1 121 ? 157.072 80.347 287.846 1.00 70.71 121 LEU D N 1
ATOM 6922 C CA . LEU D 1 121 ? 157.308 81.725 287.421 1.00 70.71 121 LEU D CA 1
ATOM 6923 C C . LEU D 1 121 ? 157.877 81.779 286.007 1.00 70.71 121 LEU D C 1
ATOM 6924 O O . LEU D 1 121 ? 157.465 82.616 285.195 1.00 70.71 121 LEU D O 1
ATOM 6929 N N . LEU D 1 122 ? 158.824 80.891 285.695 1.00 70.77 122 LEU D N 1
ATOM 6930 C CA . LEU D 1 122 ? 159.387 80.845 284.347 1.00 70.77 122 LEU D CA 1
ATOM 6931 C C . LEU D 1 122 ? 158.324 80.477 283.317 1.00 70.77 122 LEU D C 1
ATOM 6932 O O . LEU D 1 122 ? 158.259 81.077 282.233 1.00 70.77 122 LEU D O 1
ATOM 6937 N N . THR D 1 123 ? 157.486 79.486 283.635 1.00 70.24 123 THR D N 1
ATOM 6938 C CA . THR D 1 123 ? 156.425 79.094 282.713 1.00 70.24 123 THR D CA 1
ATOM 6939 C C . THR D 1 123 ? 155.447 80.240 282.483 1.00 70.24 123 THR D C 1
ATOM 6940 O O . THR D 1 123 ? 154.995 80.466 281.355 1.00 70.24 123 THR D O 1
ATOM 6944 N N . ALA D 1 124 ? 155.114 80.977 283.545 1.00 68.81 124 ALA D N 1
ATOM 6945 C CA . ALA D 1 124 ? 154.236 82.135 283.403 1.00 68.81 124 ALA D CA 1
ATOM 6946 C C . ALA D 1 124 ? 154.884 83.221 282.555 1.00 68.81 124 ALA D C 1
ATOM 6947 O O . ALA D 1 124 ? 154.206 83.893 281.770 1.00 68.81 124 ALA D O 1
ATOM 6949 N N . ALA D 1 125 ? 156.193 83.424 282.713 1.00 67.46 125 ALA D N 1
ATOM 6950 C CA . ALA D 1 125 ? 156.872 84.469 281.953 1.00 67.46 125 ALA D CA 1
ATOM 6951 C C . ALA D 1 125 ? 156.958 84.120 280.471 1.00 67.46 125 ALA D C 1
ATOM 6952 O O . ALA D 1 125 ? 156.923 85.012 279.616 1.00 67.46 125 ALA D O 1
ATOM 6954 N N . LYS D 1 126 ? 157.075 82.830 280.145 1.00 65.33 126 LYS D N 1
ATOM 6955 C CA . LYS D 1 126 ? 157.286 82.443 278.751 1.00 65.33 126 LYS D CA 1
ATOM 6956 C C . LYS D 1 126 ? 156.062 82.652 277.860 1.00 65.33 126 LYS D C 1
ATOM 6957 O O . LYS D 1 126 ? 156.185 82.534 276.636 1.00 65.33 126 LYS D O 1
ATOM 6963 N N . GLU D 1 127 ? 154.890 82.953 278.424 1.00 66.43 127 GLU D N 1
ATOM 6964 C CA . GLU D 1 127 ? 153.672 82.928 277.617 1.00 66.43 127 GLU D CA 1
ATOM 6965 C C . GLU D 1 127 ? 153.387 84.242 276.896 1.00 66.43 127 GLU D C 1
ATOM 6966 O O . GLU D 1 127 ? 152.314 84.369 276.296 1.00 66.43 127 GLU D O 1
ATOM 6972 N N . THR D 1 128 ? 154.295 85.215 276.945 1.00 62.08 128 THR D N 1
ATOM 6973 C CA . THR D 1 128 ? 154.041 86.504 276.312 1.00 62.08 128 THR D CA 1
ATOM 6974 C C . THR D 1 128 ? 153.899 86.350 274.801 1.00 62.08 128 THR D C 1
ATOM 6975 O O . THR D 1 128 ? 154.384 85.386 274.202 1.00 62.08 128 THR D O 1
ATOM 6979 N N . THR D 1 129 ? 153.219 87.316 274.183 1.00 60.85 129 THR D N 1
ATOM 6980 C CA . THR D 1 129 ? 152.965 87.277 272.748 1.00 60.85 129 THR D CA 1
ATOM 6981 C C . THR D 1 129 ? 153.975 88.074 271.934 1.00 60.85 129 THR D C 1
ATOM 6982 O O . THR D 1 129 ? 153.920 88.028 270.700 1.00 60.85 129 THR D O 1
ATOM 6986 N N . GLN D 1 130 ? 154.885 88.800 272.576 1.00 58.22 130 GLN D N 1
ATOM 6987 C CA . GLN D 1 130 ? 155.926 89.545 271.880 1.00 58.22 130 GLN D CA 1
ATOM 6988 C C . GLN D 1 130 ? 157.134 88.634 271.698 1.00 58.22 130 GLN D C 1
ATOM 6989 O O . GLN D 1 130 ? 157.800 88.279 272.676 1.00 58.22 130 GLN D O 1
ATOM 6995 N N . LYS D 1 131 ? 157.413 88.262 270.452 1.00 59.09 131 LYS D N 1
ATOM 6996 C CA . LYS D 1 131 ? 158.444 87.284 270.145 1.00 59.09 131 LYS D CA 1
ATOM 6997 C C . LYS D 1 131 ? 159.325 87.790 269.012 1.00 59.09 131 LYS D C 1
ATOM 6998 O O . LYS D 1 131 ? 158.893 88.587 268.175 1.00 59.09 131 LYS D O 1
ATOM 7004 N N . ALA D 1 132 ? 160.569 87.317 268.998 1.00 58.52 132 ALA D N 1
ATOM 7005 C CA . ALA D 1 132 ? 161.525 87.681 267.965 1.00 58.52 132 ALA D CA 1
ATOM 7006 C C . ALA D 1 132 ? 162.535 86.557 267.792 1.00 58.52 132 ALA D C 1
ATOM 7007 O O . ALA D 1 132 ? 162.738 85.731 268.686 1.00 58.52 132 ALA D O 1
ATOM 7009 N N . THR D 1 133 ? 163.171 86.537 266.623 1.00 60.50 133 THR D N 1
ATOM 7010 C CA . THR D 1 133 ? 164.226 85.583 266.311 1.00 60.50 133 THR D CA 1
ATOM 7011 C C . THR D 1 133 ? 165.499 86.358 266.015 1.00 60.50 133 THR D C 1
ATOM 7012 O O . THR D 1 133 ? 165.499 87.254 265.164 1.00 60.50 133 THR D O 1
ATOM 7016 N N . ILE D 1 134 ? 166.582 86.017 266.715 1.00 56.98 134 ILE D N 1
ATOM 7017 C CA . ILE D 1 134 ? 167.820 86.783 266.667 1.00 56.98 134 ILE D CA 1
ATOM 7018 C C . ILE D 1 134 ? 169.004 85.829 266.594 1.00 56.98 134 ILE D C 1
ATOM 7019 O O . ILE D 1 134 ? 168.861 84.608 266.674 1.00 56.98 134 ILE D O 1
ATOM 7024 N N . GLU D 1 135 ? 170.188 86.414 266.437 1.00 55.35 135 GLU D N 1
ATOM 7025 C CA . GLU D 1 135 ? 171.456 85.713 266.532 1.00 55.35 135 GLU D CA 1
ATOM 7026 C C . GLU D 1 135 ? 172.243 86.280 267.706 1.00 55.35 135 GLU D C 1
ATOM 7027 O O . GLU D 1 135 ? 172.080 87.443 268.084 1.00 55.35 135 GLU D O 1
ATOM 7033 N N . ALA D 1 136 ? 173.110 85.448 268.282 1.00 51.22 136 ALA D N 1
ATOM 7034 C CA . ALA D 1 136 ? 173.859 85.829 269.481 1.00 51.22 136 ALA D CA 1
ATOM 7035 C C . ALA D 1 136 ? 174.955 86.818 269.094 1.00 51.22 136 ALA D C 1
ATOM 7036 O O . ALA D 1 136 ? 176.154 86.540 269.176 1.00 51.22 136 ALA D O 1
ATOM 7038 N N . THR D 1 137 ? 174.525 88.009 268.676 1.00 47.71 137 THR D N 1
ATOM 7039 C CA . THR D 1 137 ? 175.428 89.086 268.295 1.00 47.71 137 THR D CA 1
ATOM 7040 C C . THR D 1 137 ? 174.819 90.421 268.703 1.00 47.71 137 THR D C 1
ATOM 7041 O O . THR D 1 137 ? 173.752 90.482 269.319 1.00 47.71 137 THR D O 1
ATOM 7045 N N . VAL D 1 138 ? 175.519 91.501 268.349 1.00 45.91 138 VAL D N 1
ATOM 7046 C CA . VAL D 1 138 ? 175.083 92.839 268.741 1.00 45.91 138 VAL D CA 1
ATOM 7047 C C . VAL D 1 138 ? 173.843 93.263 267.960 1.00 45.91 138 VAL D C 1
ATOM 7048 O O . VAL D 1 138 ? 172.879 93.783 268.536 1.00 45.91 138 VAL D O 1
ATOM 7052 N N . GLU D 1 139 ? 173.847 93.061 266.638 1.00 46.77 139 GLU D N 1
ATOM 7053 C CA . GLU D 1 139 ? 172.698 93.490 265.844 1.00 46.77 139 GLU D CA 1
ATOM 7054 C C . GLU D 1 139 ? 171.461 92.669 266.182 1.00 46.77 139 GLU D C 1
ATOM 7055 O O . GLU D 1 139 ? 170.334 93.169 266.094 1.00 46.77 139 GLU D O 1
ATOM 7061 N N . GLY D 1 140 ? 171.647 91.410 266.579 1.00 47.16 140 GLY D N 1
ATOM 7062 C CA . GLY D 1 140 ? 170.526 90.646 267.101 1.00 47.16 140 GLY D CA 1
ATOM 7063 C C . GLY D 1 140 ? 169.947 91.267 268.357 1.00 47.16 140 GLY D C 1
ATOM 7064 O O . GLY D 1 140 ? 168.726 91.324 268.530 1.00 47.16 140 GLY D O 1
ATOM 7065 N N . LEU D 1 141 ? 170.816 91.759 269.243 1.00 48.66 141 LEU D N 1
ATOM 7066 C CA . LEU D 1 141 ? 170.346 92.455 270.435 1.00 48.66 141 LEU D CA 1
ATOM 7067 C C . LEU D 1 141 ? 169.593 93.727 270.068 1.00 48.66 141 LEU D C 1
ATOM 7068 O O . LEU D 1 141 ? 168.569 94.049 270.680 1.00 48.66 141 LEU D O 1
ATOM 7073 N N . SER D 1 142 ? 170.090 94.468 269.075 1.00 46.70 142 SER D N 1
ATOM 7074 C CA . SER D 1 142 ? 169.392 95.673 268.635 1.00 46.70 142 SER D CA 1
ATOM 7075 C C . SER D 1 142 ? 168.019 95.339 268.063 1.00 46.70 142 SER D C 1
ATOM 7076 O O . SER D 1 142 ? 167.037 96.042 268.332 1.00 46.70 142 SER D O 1
ATOM 7079 N N . THR D 1 143 ? 167.935 94.272 267.266 1.00 49.15 143 THR D N 1
ATOM 7080 C CA . THR D 1 143 ? 166.650 93.850 266.718 1.00 49.15 143 THR D CA 1
ATOM 7081 C C . THR D 1 143 ? 165.687 93.445 267.826 1.00 49.15 143 THR D C 1
ATOM 7082 O O . THR D 1 143 ? 164.493 93.763 267.769 1.00 49.15 143 THR D O 1
ATOM 7086 N N . ALA D 1 144 ? 166.187 92.736 268.841 1.00 49.39 144 ALA D N 1
ATOM 7087 C CA . ALA D 1 144 ? 165.341 92.370 269.972 1.00 49.39 144 ALA D CA 1
ATOM 7088 C C . ALA D 1 144 ? 164.854 93.604 270.723 1.00 49.39 144 ALA D C 1
ATOM 7089 O O . ALA D 1 144 ? 163.684 93.681 271.114 1.00 49.39 144 ALA D O 1
ATOM 7091 N N . LEU D 1 145 ? 165.739 94.580 270.936 1.00 48.63 145 LEU D N 1
ATOM 7092 C CA . LEU D 1 145 ? 165.362 95.792 271.654 1.00 48.63 145 LEU D CA 1
ATOM 7093 C C . LEU D 1 145 ? 164.376 96.649 270.873 1.00 48.63 145 LEU D C 1
ATOM 7094 O O . LEU D 1 145 ? 163.550 97.335 271.484 1.00 48.63 145 LEU D O 1
ATOM 7099 N N . ASP D 1 146 ? 164.443 96.628 269.539 1.00 49.76 146 ASP D N 1
ATOM 7100 C CA . ASP D 1 146 ? 163.563 97.476 268.741 1.00 49.76 146 ASP D CA 1
ATOM 7101 C C . ASP D 1 146 ? 162.097 97.077 268.858 1.00 49.76 146 ASP D C 1
ATOM 7102 O O . ASP D 1 146 ? 161.223 97.857 268.464 1.00 49.76 146 ASP D O 1
ATOM 7107 N N . VAL D 1 147 ? 161.807 95.885 269.384 1.00 49.18 147 VAL D N 1
ATOM 7108 C CA . VAL D 1 147 ? 160.419 95.455 269.540 1.00 49.18 147 VAL D CA 1
ATOM 7109 C C . VAL D 1 147 ? 159.709 96.303 270.589 1.00 49.18 147 VAL D C 1
ATOM 7110 O O . VAL D 1 147 ? 158.514 96.600 270.465 1.00 49.18 147 VAL D O 1
ATOM 7114 N N . PHE D 1 148 ? 160.432 96.707 271.638 1.00 48.67 148 PHE D N 1
ATOM 7115 C CA . PHE D 1 148 ? 159.824 97.490 272.711 1.00 48.67 148 PHE D CA 1
ATOM 7116 C C . PHE D 1 148 ? 159.259 98.811 272.206 1.00 48.67 148 PHE D C 1
ATOM 7117 O O . PHE D 1 148 ? 158.242 99.285 272.726 1.00 48.67 148 PHE D O 1
ATOM 7125 N N . ASN D 1 149 ? 159.901 99.415 271.203 1.00 49.22 149 ASN D N 1
ATOM 7126 C CA . ASN D 1 149 ? 159.476 100.695 270.646 1.00 49.22 149 ASN D CA 1
ATOM 7127 C C . ASN D 1 149 ? 159.370 101.759 271.731 1.00 49.22 149 ASN D C 1
ATOM 7128 O O . ASN D 1 149 ? 158.285 102.292 271.982 1.00 49.22 149 ASN D O 1
ATOM 7133 N N . ASP D 1 150 ? 160.488 102.071 272.379 1.00 49.89 150 ASP D N 1
ATOM 7134 C CA . ASP D 1 150 ? 160.530 103.049 273.457 1.00 49.89 150 ASP D CA 1
ATOM 7135 C C . ASP D 1 150 ? 161.185 104.326 272.953 1.00 49.89 150 ASP D C 1
ATOM 7136 O O . ASP D 1 150 ? 162.027 104.282 272.050 1.00 49.89 150 ASP D O 1
ATOM 7141 N N . GLU D 1 151 ? 160.795 105.458 273.536 1.00 49.78 151 GLU D N 1
ATOM 7142 C CA . GLU D 1 151 ? 161.317 106.760 273.147 1.00 49.78 151 GLU D CA 1
ATOM 7143 C C . GLU D 1 151 ? 162.168 107.410 274.230 1.00 49.78 151 GLU D C 1
ATOM 7144 O O . GLU D 1 151 ? 162.661 108.523 274.025 1.00 49.78 151 GLU D O 1
ATOM 7150 N N . ASP D 1 152 ? 162.354 106.747 275.369 1.00 53.78 152 ASP D N 1
ATOM 7151 C CA . ASP D 1 152 ? 163.166 107.276 276.454 1.00 53.78 152 ASP D CA 1
ATOM 7152 C C . ASP D 1 152 ? 164.102 106.188 276.958 1.00 53.78 152 ASP D C 1
ATOM 7153 O O . ASP D 1 152 ? 163.747 105.007 276.988 1.00 53.78 152 ASP D O 1
ATOM 7158 N N . GLY D 1 153 ? 165.307 106.599 277.343 1.00 54.62 153 GLY D N 1
ATOM 7159 C CA . GLY D 1 153 ? 166.276 105.649 277.859 1.00 54.62 153 GLY D CA 1
ATOM 7160 C C . GLY D 1 153 ? 165.787 104.986 279.135 1.00 54.62 153 GLY D C 1
ATOM 7161 O O . GLY D 1 153 ? 165.393 105.649 280.096 1.00 54.62 153 GLY D O 1
ATOM 7162 N N . GLN D 1 154 ? 165.820 103.655 279.139 1.00 56.66 154 GLN D N 1
ATOM 7163 C CA . GLN D 1 154 ? 165.372 102.874 280.282 1.00 56.66 154 GLN D CA 1
ATOM 7164 C C . GLN D 1 154 ? 166.262 101.649 280.422 1.00 56.66 154 GLN D C 1
ATOM 7165 O O . GLN D 1 154 ? 166.923 101.226 279.470 1.00 56.66 154 GLN D O 1
ATOM 7171 N N . GLY D 1 155 ? 166.276 101.085 281.626 1.00 54.98 155 GLY D N 1
ATOM 7172 C CA . GLY D 1 155 ? 167.080 99.905 281.871 1.00 54.98 155 GLY D CA 1
ATOM 7173 C C . GLY D 1 155 ? 166.445 98.651 281.302 1.00 54.98 155 GLY D C 1
ATOM 7174 O O . GLY D 1 155 ? 165.236 98.577 281.081 1.00 54.98 155 GLY D O 1
ATOM 7175 N N . TYR D 1 156 ? 167.284 97.648 281.058 1.00 52.31 156 TYR D N 1
ATOM 7176 C CA . TYR D 1 156 ? 166.839 96.356 280.559 1.00 52.31 156 TYR D CA 1
ATOM 7177 C C . TYR D 1 156 ? 167.637 95.249 281.233 1.00 52.31 156 TYR D C 1
ATOM 7178 O O . TYR D 1 156 ? 168.724 95.476 281.770 1.00 52.31 156 TYR D O 1
ATOM 7187 N N . VAL D 1 157 ? 167.081 94.041 281.198 1.00 51.59 157 VAL D N 1
ATOM 7188 C CA . VAL D 1 157 ? 167.726 92.857 281.751 1.00 51.59 157 VAL D CA 1
ATOM 7189 C C . VAL D 1 157 ? 167.639 91.738 280.724 1.00 51.59 157 VAL D C 1
ATOM 7190 O O . VAL D 1 157 ? 166.558 91.446 280.201 1.00 51.59 157 VAL D O 1
ATOM 7194 N N . LEU D 1 158 ? 168.777 91.112 280.436 1.00 50.93 158 LEU D N 1
ATOM 7195 C CA . LEU D 1 158 ? 168.858 90.014 279.484 1.00 50.93 158 LEU D CA 1
ATOM 7196 C C . LEU D 1 158 ? 169.251 88.743 280.220 1.00 50.93 158 LEU D C 1
ATOM 7197 O O . LEU D 1 158 ? 170.248 88.728 280.950 1.00 50.93 158 LEU D O 1
ATOM 7202 N N . ILE D 1 159 ? 168.475 87.682 280.024 1.00 52.27 159 ILE D N 1
ATOM 7203 C CA . ILE D 1 159 ? 168.717 86.391 280.658 1.00 52.27 159 ILE D CA 1
ATOM 7204 C C . ILE D 1 159 ? 168.896 85.367 279.547 1.00 52.27 159 ILE D C 1
ATOM 7205 O O . ILE D 1 159 ? 167.990 85.159 278.730 1.00 52.27 159 ILE D O 1
ATOM 7210 N N . VAL D 1 160 ? 170.064 84.723 279.511 1.00 54.59 160 VAL D N 1
ATOM 7211 C CA . VAL D 1 160 ? 170.398 83.743 278.487 1.00 54.59 160 VAL D CA 1
ATOM 7212 C C . VAL D 1 160 ? 171.186 82.608 279.125 1.00 54.59 160 VAL D C 1
ATOM 7213 O O . VAL D 1 160 ? 171.633 82.693 280.270 1.00 54.59 160 VAL D O 1
ATOM 7217 N N . SER D 1 161 ? 171.348 81.530 278.360 1.00 56.53 161 SER D N 1
ATOM 7218 C CA . SER D 1 161 ? 172.166 80.414 278.796 1.00 56.53 161 SER D CA 1
ATOM 7219 C C . SER D 1 161 ? 173.646 80.788 278.730 1.00 56.53 161 SER D C 1
ATOM 7220 O O . SER D 1 161 ? 174.037 81.684 277.978 1.00 56.53 161 SER D O 1
ATOM 7223 N N . PRO D 1 162 ? 174.490 80.124 279.528 1.00 53.99 162 PRO D N 1
ATOM 7224 C CA . PRO D 1 162 ? 175.926 80.456 279.503 1.00 53.99 162 PRO D CA 1
ATOM 7225 C C . PRO D 1 162 ? 176.573 80.283 278.139 1.00 53.99 162 PRO D C 1
ATOM 7226 O O . PRO D 1 162 ? 177.457 81.071 277.773 1.00 53.99 162 PRO D O 1
ATOM 7230 N N . LEU D 1 163 ? 176.165 79.266 277.376 1.00 54.43 163 LEU D N 1
ATOM 7231 C CA . LEU D 1 163 ? 176.776 79.030 276.071 1.00 54.43 163 LEU D CA 1
ATOM 7232 C C . LEU D 1 163 ? 176.515 80.190 275.118 1.00 54.43 163 LEU D C 1
ATOM 7233 O O . LEU D 1 163 ? 177.421 80.626 274.398 1.00 54.43 163 LEU D O 1
ATOM 7238 N N . ASP D 1 164 ? 175.283 80.703 275.096 1.00 54.26 164 ASP D N 1
ATOM 7239 C CA . ASP D 1 164 ? 174.980 81.855 274.254 1.00 54.26 164 ASP D CA 1
ATOM 7240 C C . ASP D 1 164 ? 175.685 83.106 274.764 1.00 54.26 164 ASP D C 1
ATOM 7241 O O . ASP D 1 164 ? 176.110 83.958 273.973 1.00 54.26 164 ASP D O 1
ATOM 7246 N N . ALA D 1 165 ? 175.817 83.231 276.087 1.00 52.78 165 ALA D N 1
ATOM 7247 C CA . ALA D 1 165 ? 176.519 84.374 276.660 1.00 52.78 165 ALA D CA 1
ATOM 7248 C C . ALA D 1 165 ? 177.980 84.396 276.230 1.00 52.78 165 ALA D C 1
ATOM 7249 O O . ALA D 1 165 ? 178.534 85.463 275.943 1.00 52.78 165 ALA D O 1
ATOM 7251 N N . SER D 1 166 ? 178.624 83.227 276.190 1.00 49.24 166 SER D N 1
ATOM 7252 C CA . SER D 1 166 ? 180.014 83.168 275.749 1.00 49.24 166 SER D CA 1
ATOM 7253 C C . SER D 1 166 ? 180.156 83.607 274.295 1.00 49.24 166 SER D C 1
ATOM 7254 O O . SER D 1 166 ? 181.066 84.375 273.956 1.00 49.24 166 SER D O 1
ATOM 7257 N N . LYS D 1 167 ? 179.267 83.128 273.421 1.00 48.36 167 LYS D N 1
ATOM 7258 C CA . LYS D 1 167 ? 179.319 83.540 272.023 1.00 48.36 167 LYS D CA 1
ATOM 7259 C C . LYS D 1 167 ? 179.103 85.040 271.892 1.00 48.36 167 LYS D C 1
ATOM 7260 O O . LYS D 1 167 ? 179.796 85.710 271.116 1.00 48.36 167 LYS D O 1
ATOM 7266 N N . LEU D 1 168 ? 178.151 85.585 272.653 1.00 46.76 168 LEU D N 1
ATOM 7267 C CA . LEU D 1 168 ? 177.925 87.026 272.646 1.00 46.76 168 LEU D CA 1
ATOM 7268 C C . LEU D 1 168 ? 179.176 87.782 273.073 1.00 46.76 168 LEU D C 1
ATOM 7269 O O . LEU D 1 168 ? 179.558 88.775 272.441 1.00 46.76 168 LEU D O 1
ATOM 7274 N N . ARG D 1 169 ? 179.832 87.322 274.143 1.00 48.52 169 ARG D N 1
ATOM 7275 C CA . ARG D 1 169 ? 181.019 88.009 274.640 1.00 48.52 169 ARG D CA 1
ATOM 7276 C C . ARG D 1 169 ? 182.140 88.002 273.610 1.00 48.52 169 ARG D C 1
ATOM 7277 O O . ARG D 1 169 ? 182.732 89.050 273.322 1.00 48.52 169 ARG D O 1
ATOM 7285 N N . LEU D 1 170 ? 182.454 86.831 273.048 1.00 46.41 170 LEU D N 1
ATOM 7286 C CA . LEU D 1 170 ? 183.530 86.773 272.061 1.00 46.41 170 LEU D CA 1
ATOM 7287 C C . LEU D 1 170 ? 183.196 87.578 270.809 1.00 46.41 170 LEU D C 1
ATOM 7288 O O . LEU D 1 170 ? 184.068 88.261 270.262 1.00 46.41 170 LEU D O 1
ATOM 7293 N N . SER D 1 171 ? 181.944 87.527 270.344 1.00 47.86 171 SER D N 1
ATOM 7294 C CA . SER D 1 171 ? 181.581 88.307 269.164 1.00 47.86 171 SER D CA 1
ATOM 7295 C C . SER D 1 171 ? 181.728 89.803 269.420 1.00 47.86 171 SER D C 1
ATOM 7296 O O . SER D 1 171 ? 182.319 90.527 268.606 1.00 47.86 171 SER D O 1
ATOM 7299 N N . ALA D 1 172 ? 181.205 90.282 270.554 1.00 45.66 172 ALA D N 1
ATOM 7300 C CA . ALA D 1 172 ? 181.293 91.704 270.868 1.00 45.66 172 ALA D CA 1
ATOM 7301 C C . ALA D 1 172 ? 182.740 92.145 271.035 1.00 45.66 172 ALA D C 1
ATOM 7302 O O . ALA D 1 172 ? 183.119 93.234 270.587 1.00 45.66 172 ALA D O 1
ATOM 7304 N N . GLY D 1 173 ? 183.564 91.319 271.683 1.00 44.50 173 GLY D N 1
ATOM 7305 C CA . GLY D 1 173 ? 184.963 91.676 271.847 1.00 44.50 173 GLY D CA 1
ATOM 7306 C C . GLY D 1 173 ? 185.726 91.690 270.536 1.00 44.50 173 GLY D C 1
ATOM 7307 O O . GLY D 1 173 ? 186.585 92.549 270.318 1.00 44.50 173 GLY D O 1
ATOM 7308 N N . LYS D 1 174 ? 185.429 90.739 269.647 1.00 43.01 174 LYS D N 1
ATOM 7309 C CA . LYS D 1 174 ? 186.190 90.624 268.409 1.00 43.01 174 LYS D CA 1
ATOM 7310 C C . LYS D 1 174 ? 185.808 91.702 267.403 1.00 43.01 174 LYS D C 1
ATOM 7311 O O . LYS D 1 174 ? 186.683 92.283 266.751 1.00 43.01 174 LYS D O 1
ATOM 7317 N N . GLU D 1 175 ? 184.513 91.989 267.254 1.00 46.49 175 GLU D N 1
ATOM 7318 C CA . GLU D 1 175 ? 184.048 92.796 266.132 1.00 46.49 175 GLU D CA 1
ATOM 7319 C C . GLU D 1 175 ? 183.771 94.247 266.505 1.00 46.49 175 GLU D C 1
ATOM 7320 O O . GLU D 1 175 ? 184.226 95.158 265.807 1.00 46.49 175 GLU D O 1
ATOM 7326 N N . TRP D 1 176 ? 183.031 94.498 267.585 1.00 42.87 176 TRP D N 1
ATOM 7327 C CA . TRP D 1 176 ? 182.593 95.861 267.871 1.00 42.87 176 TRP D CA 1
ATOM 7328 C C . TRP D 1 176 ? 183.582 96.587 268.774 1.00 42.87 176 TRP D C 1
ATOM 7329 O O . TRP D 1 176 ? 184.130 97.632 268.404 1.00 42.87 176 TRP D O 1
ATOM 7340 N N . LEU D 1 177 ? 183.827 96.050 269.968 1.00 44.64 177 LEU D N 1
ATOM 7341 C CA . LEU D 1 177 ? 184.754 96.673 270.911 1.00 44.64 177 LEU D CA 1
ATOM 7342 C C . LEU D 1 177 ? 186.164 96.189 270.590 1.00 44.64 177 LEU D C 1
ATOM 7343 O O . LEU D 1 177 ? 186.746 95.345 271.275 1.00 44.64 177 LEU D O 1
ATOM 7348 N N . ASN D 1 178 ? 186.721 96.746 269.519 1.00 43.00 178 ASN D N 1
ATOM 7349 C CA . ASN D 1 178 ? 188.036 96.363 269.026 1.00 43.00 178 ASN D CA 1
ATOM 7350 C C . ASN D 1 178 ? 188.959 97.571 269.063 1.00 43.00 178 ASN D C 1
ATOM 7351 O O . ASN D 1 178 ? 188.529 98.696 268.790 1.00 43.00 178 ASN D O 1
ATOM 7356 N N . GLY D 1 179 ? 190.222 97.332 269.400 1.00 42.32 179 GLY D N 1
ATOM 7357 C CA . GLY D 1 179 ? 191.210 98.399 269.427 1.00 42.32 179 GLY D CA 1
ATOM 7358 C C . GLY D 1 179 ? 190.954 99.460 270.473 1.00 42.32 179 GLY D C 1
ATOM 7359 O O . GLY D 1 179 ? 191.301 100.630 270.268 1.00 42.32 179 GLY D O 1
ATOM 7360 N N . THR D 1 180 ? 190.355 99.079 271.597 1.00 45.77 180 THR D N 1
ATOM 7361 C CA . THR D 1 180 ? 190.096 100.002 272.691 1.00 45.77 180 THR D CA 1
ATOM 7362 C C . THR D 1 180 ? 190.489 99.359 274.011 1.00 45.77 180 THR D C 1
ATOM 7363 O O . THR D 1 180 ? 190.463 98.134 274.159 1.00 45.77 180 THR D O 1
ATOM 7367 N N . GLU D 1 181 ? 190.849 100.207 274.976 1.00 52.02 181 GLU D N 1
ATOM 7368 C CA . GLU D 1 181 ? 191.265 99.704 276.282 1.00 52.02 181 GLU D CA 1
ATOM 7369 C C . GLU D 1 181 ? 190.105 99.080 277.051 1.00 52.02 181 GLU D C 1
ATOM 7370 O O . GLU D 1 181 ? 190.311 98.156 277.846 1.00 52.02 181 GLU D O 1
ATOM 7376 N N . LEU D 1 182 ? 188.881 99.573 276.842 1.00 50.92 182 LEU D N 1
ATOM 7377 C CA . LEU D 1 182 ? 187.728 99.000 277.532 1.00 50.92 182 LEU D CA 1
ATOM 7378 C C . LEU D 1 182 ? 187.531 97.535 277.163 1.00 50.92 182 LEU D C 1
ATOM 7379 O O . LEU D 1 182 ? 187.341 96.681 278.042 1.00 50.92 182 LEU D O 1
ATOM 7384 N N . GLY D 1 183 ? 187.580 97.226 275.866 1.00 50.15 183 GLY D N 1
ATOM 7385 C CA . GLY D 1 183 ? 187.484 95.841 275.441 1.00 50.15 183 GLY D CA 1
ATOM 7386 C C . GLY D 1 183 ? 188.634 95.000 275.957 1.00 50.15 183 GLY D C 1
ATOM 7387 O O . GLY D 1 183 ? 188.465 93.816 276.253 1.00 50.15 183 GLY D O 1
ATOM 7388 N N . ALA D 1 184 ? 189.821 95.602 276.064 1.00 51.83 184 ALA D N 1
ATOM 7389 C CA . ALA D 1 184 ? 190.972 94.887 276.604 1.00 51.83 184 ALA D CA 1
ATOM 7390 C C . ALA D 1 184 ? 190.759 94.506 278.064 1.00 51.83 184 ALA D C 1
ATOM 7391 O O . ALA D 1 184 ? 191.085 93.386 278.472 1.00 51.83 184 ALA D O 1
ATOM 7393 N N . GLU D 1 185 ? 190.237 95.434 278.873 1.00 50.52 185 GLU D N 1
ATOM 7394 C CA . GLU D 1 185 ? 189.919 95.099 280.259 1.00 50.52 185 GLU D CA 1
ATOM 7395 C C . GLU D 1 185 ? 188.839 94.029 280.332 1.00 50.52 185 GLU D C 1
ATOM 7396 O O . GLU D 1 185 ? 188.919 93.114 281.161 1.00 50.52 185 GLU D O 1
ATOM 7402 N N . ARG D 1 186 ? 187.825 94.118 279.465 1.00 49.35 186 ARG D N 1
ATOM 7403 C CA . ARG D 1 186 ? 186.783 93.094 279.458 1.00 49.35 186 ARG D CA 1
ATOM 7404 C C . ARG D 1 186 ? 187.361 91.721 279.130 1.00 49.35 186 ARG D C 1
ATOM 7405 O O . ARG D 1 186 ? 186.970 90.713 279.731 1.00 49.35 186 ARG D O 1
ATOM 7413 N N . LEU D 1 187 ? 188.288 91.664 278.173 1.00 48.32 187 LEU D N 1
ATOM 7414 C CA . LEU D 1 187 ? 188.910 90.394 277.813 1.00 48.32 187 LEU D CA 1
ATOM 7415 C C . LEU D 1 187 ? 189.785 89.863 278.941 1.00 48.32 187 LEU D C 1
ATOM 7416 O O . LEU D 1 187 ? 189.672 88.693 279.325 1.00 48.32 187 LEU D O 1
ATOM 7421 N N . ILE D 1 188 ? 190.662 90.709 279.485 1.00 47.87 188 ILE D N 1
ATOM 7422 C CA . ILE D 1 188 ? 191.623 90.256 280.486 1.00 47.87 188 ILE D CA 1
ATOM 7423 C C . ILE D 1 188 ? 190.914 89.821 281.762 1.00 47.87 188 ILE D C 1
ATOM 7424 O O . ILE D 1 188 ? 191.237 88.777 282.341 1.00 47.87 188 ILE D O 1
ATOM 7429 N N . SER D 1 189 ? 189.933 90.599 282.216 1.00 51.80 189 SER D N 1
ATOM 7430 C CA . SER D 1 189 ? 189.204 90.286 283.436 1.00 51.80 189 SER D CA 1
ATOM 7431 C C . SER D 1 189 ? 188.098 89.262 283.220 1.00 51.80 189 SER D C 1
ATOM 7432 O O . SER D 1 189 ? 187.603 88.693 284.198 1.00 51.80 189 SER D O 1
ATOM 7435 N N . GLY D 1 190 ? 187.708 89.009 281.973 1.00 51.68 190 GLY D N 1
ATOM 7436 C CA . GLY D 1 190 ? 186.688 88.023 281.673 1.00 51.68 190 GLY D CA 1
ATOM 7437 C C . GLY D 1 190 ? 185.361 88.302 282.347 1.00 51.68 190 GLY D C 1
ATOM 7438 O O . GLY D 1 190 ? 184.750 87.399 282.927 1.00 51.68 190 GLY D O 1
ATOM 7439 N N . SER D 1 191 ? 184.903 89.547 282.279 1.00 53.89 191 SER D N 1
ATOM 7440 C CA . SER D 1 191 ? 183.687 89.981 282.952 1.00 53.89 191 SER D CA 1
ATOM 7441 C C . SER D 1 191 ? 182.579 90.188 281.930 1.00 53.89 191 SER D C 1
ATOM 7442 O O . SER D 1 191 ? 182.850 90.531 280.774 1.00 53.89 191 SER D O 1
ATOM 7445 N N . TYR D 1 192 ? 181.339 89.973 282.357 1.00 54.15 192 TYR D N 1
ATOM 7446 C CA . TYR D 1 192 ? 180.172 90.218 281.521 1.00 54.15 192 TYR D CA 1
ATOM 7447 C C . TYR D 1 192 ? 179.530 91.539 281.921 1.00 54.15 192 TYR D C 1
ATOM 7448 O O . TYR D 1 192 ? 179.149 91.726 283.081 1.00 54.15 192 TYR D O 1
ATOM 7457 N N . GLY D 1 193 ? 179.407 92.452 280.958 1.00 49.37 193 GLY D N 1
ATOM 7458 C CA . GLY D 1 193 ? 178.833 93.756 281.209 1.00 49.37 193 GLY D CA 1
ATOM 7459 C C . GLY D 1 193 ? 177.769 94.090 280.184 1.00 49.37 193 GLY D C 1
ATOM 7460 O O . GLY D 1 193 ? 177.484 93.304 279.279 1.00 49.37 193 GLY D O 1
ATOM 7461 N N . SER D 1 194 ? 177.184 95.274 280.348 1.00 48.54 194 SER D N 1
ATOM 7462 C CA . SER D 1 194 ? 176.155 95.731 279.424 1.00 48.54 194 SER D CA 1
ATOM 7463 C C . SER D 1 194 ? 176.740 95.921 278.031 1.00 48.54 194 SER D C 1
ATOM 7464 O O . SER D 1 194 ? 177.901 96.308 277.874 1.00 48.54 194 SER D O 1
ATOM 7467 N N . LEU D 1 195 ? 175.929 95.641 277.012 1.00 47.66 195 LEU D N 1
ATOM 7468 C CA . LEU D 1 195 ? 176.359 95.773 275.626 1.00 47.66 195 LEU D CA 1
ATOM 7469 C C . LEU D 1 195 ? 175.634 96.892 274.889 1.00 47.66 195 LEU D C 1
ATOM 7470 O O . LEU D 1 195 ? 176.244 97.593 274.079 1.00 47.66 195 LEU D O 1
ATOM 7475 N N . LEU D 1 196 ? 174.340 97.063 275.140 1.00 45.20 196 LEU D N 1
ATOM 7476 C CA . LEU D 1 196 ? 173.562 98.149 274.558 1.00 45.20 196 LEU D CA 1
ATOM 7477 C C . LEU D 1 196 ? 172.598 98.718 275.586 1.00 45.20 196 LEU D C 1
ATOM 7478 O O . LEU D 1 196 ? 171.518 99.211 275.251 1.00 45.20 196 LEU D O 1
ATOM 7483 N N . GLY D 1 197 ? 172.981 98.659 276.857 1.00 50.35 197 GLY D N 1
ATOM 7484 C CA . GLY D 1 197 ? 172.134 99.107 277.940 1.00 50.35 197 GLY D CA 1
ATOM 7485 C C . GLY D 1 197 ? 171.406 98.013 278.688 1.00 50.35 197 GLY D C 1
ATOM 7486 O O . GLY D 1 197 ? 170.605 98.325 279.577 1.00 50.35 197 GLY D O 1
ATOM 7487 N N . ALA D 1 198 ? 171.656 96.747 278.362 1.00 51.02 198 ALA D N 1
ATOM 7488 C CA . ALA D 1 198 ? 171.001 95.620 279.011 1.00 51.02 198 ALA D CA 1
ATOM 7489 C C . ALA D 1 198 ? 172.049 94.757 279.694 1.00 51.02 198 ALA D C 1
ATOM 7490 O O . ALA D 1 198 ? 173.050 94.383 279.073 1.00 51.02 198 ALA D O 1
ATOM 7492 N N . GLU D 1 199 ? 171.818 94.443 280.965 1.00 53.01 199 GLU D N 1
ATOM 7493 C CA . GLU D 1 199 ? 172.736 93.595 281.708 1.00 53.01 199 GLU D CA 1
ATOM 7494 C C . GLU D 1 199 ? 172.692 92.166 281.181 1.00 53.01 199 GLU D C 1
ATOM 7495 O O . GLU D 1 199 ? 171.691 91.716 280.619 1.00 53.01 199 GLU D O 1
ATOM 7501 N N . VAL D 1 200 ? 173.794 91.448 281.370 1.00 52.56 200 VAL D N 1
ATOM 7502 C CA . VAL D 1 200 ? 173.912 90.060 280.941 1.00 52.56 200 VAL D CA 1
ATOM 7503 C C . VAL D 1 200 ? 173.883 89.177 282.180 1.00 52.56 200 VAL D C 1
ATOM 7504 O O . VAL D 1 200 ? 174.802 89.221 283.006 1.00 52.56 200 VAL D O 1
ATOM 7508 N N . ILE D 1 201 ? 172.829 88.374 282.307 1.00 54.28 201 ILE D N 1
ATOM 7509 C CA . ILE D 1 201 ? 172.640 87.477 283.439 1.00 54.28 201 ILE D CA 1
ATOM 7510 C C . ILE D 1 201 ? 172.508 86.057 282.910 1.00 54.28 201 ILE D C 1
ATOM 7511 O O . ILE D 1 201 ? 171.760 85.808 281.959 1.00 54.28 201 ILE D O 1
ATOM 7516 N N . ARG D 1 202 ? 173.233 85.130 283.528 1.00 59.88 202 ARG D N 1
ATOM 7517 C CA . ARG D 1 202 ? 173.260 83.737 283.106 1.00 59.88 202 ARG D CA 1
ATOM 7518 C C . ARG D 1 202 ? 172.527 82.876 284.124 1.00 59.88 202 ARG D C 1
ATOM 7519 O O . ARG D 1 202 ? 172.795 82.963 285.327 1.00 59.88 202 ARG D O 1
ATOM 7527 N N . SER D 1 203 ? 171.602 82.052 283.638 1.00 63.52 203 SER D N 1
ATOM 7528 C CA . SER D 1 203 ? 170.863 81.106 284.462 1.00 63.52 203 SER D CA 1
ATOM 7529 C C . SER D 1 203 ? 170.992 79.720 283.851 1.00 63.52 203 SER D C 1
ATOM 7530 O O . SER D 1 203 ? 170.733 79.539 282.656 1.00 63.52 203 SER D O 1
ATOM 7533 N N . ARG D 1 204 ? 171.392 78.746 284.670 1.00 67.00 204 ARG D N 1
ATOM 7534 C CA . ARG D 1 204 ? 171.604 77.396 284.167 1.00 67.00 204 ARG D CA 1
ATOM 7535 C C . ARG D 1 204 ? 170.302 76.653 283.909 1.00 67.00 204 ARG D C 1
ATOM 7536 O O . ARG D 1 204 ? 170.329 75.579 283.300 1.00 67.00 204 ARG D O 1
ATOM 7544 N N . LYS D 1 205 ? 169.168 77.195 284.353 1.00 68.75 205 LYS D N 1
ATOM 7545 C CA . LYS D 1 205 ? 167.891 76.547 284.072 1.00 68.75 205 LYS D CA 1
ATOM 7546 C C . LYS D 1 205 ? 167.534 76.631 282.592 1.00 68.75 205 LYS D C 1
ATOM 7547 O O . LYS D 1 205 ? 166.975 75.686 282.025 1.00 68.75 205 LYS D O 1
ATOM 7553 N N . LEU D 1 206 ? 167.856 77.745 281.949 1.00 64.40 206 LEU D N 1
ATOM 7554 C CA . LEU D 1 206 ? 167.583 77.891 280.527 1.00 64.40 206 LEU D CA 1
ATOM 7555 C C . LEU D 1 206 ? 168.520 77.013 279.705 1.00 64.40 206 LEU D C 1
ATOM 7556 O O . LEU D 1 206 ? 169.731 76.972 279.943 1.00 64.40 206 LEU D O 1
ATOM 7561 N N . ALA D 1 207 ? 167.947 76.289 278.747 1.00 65.55 207 ALA D N 1
ATOM 7562 C CA . ALA D 1 207 ? 168.736 75.489 277.825 1.00 65.55 207 ALA D CA 1
ATOM 7563 C C . ALA D 1 207 ? 169.233 76.356 276.670 1.00 65.55 207 ALA D C 1
ATOM 7564 O O . ALA D 1 207 ? 168.955 77.556 276.590 1.00 65.55 207 ALA D O 1
ATOM 7566 N N . GLU D 1 208 ? 169.987 75.731 275.771 1.00 64.02 208 GLU D N 1
ATOM 7567 C CA . GLU D 1 208 ? 170.519 76.441 274.618 1.00 64.02 208 GLU D CA 1
ATOM 7568 C C . GLU D 1 208 ? 169.403 76.831 273.659 1.00 64.02 208 GLU D C 1
ATOM 7569 O O . GLU D 1 208 ? 168.493 76.044 273.381 1.00 64.02 208 GLU D O 1
ATOM 7575 N N . GLY D 1 209 ? 169.478 78.059 273.157 1.00 62.24 209 GLY D N 1
ATOM 7576 C CA . GLY D 1 209 ? 168.589 78.528 272.115 1.00 62.24 209 GLY D CA 1
ATOM 7577 C C . GLY D 1 209 ? 167.353 79.273 272.567 1.00 62.24 209 GLY D C 1
ATOM 7578 O O . GLY D 1 209 ? 166.513 79.605 271.722 1.00 62.24 209 GLY D O 1
ATOM 7579 N N . GLU D 1 210 ? 167.202 79.534 273.862 1.00 63.22 210 GLU D N 1
ATOM 7580 C CA . GLU D 1 210 ? 166.087 80.322 274.360 1.00 63.22 210 GLU D CA 1
ATOM 7581 C C . GLU D 1 210 ? 166.604 81.404 275.299 1.00 63.22 210 GLU D C 1
ATOM 7582 O O . GLU D 1 210 ? 167.676 81.274 275.898 1.00 63.22 210 GLU D O 1
ATOM 7588 N N . GLY D 1 211 ? 165.832 82.482 275.410 1.00 59.23 211 GLY D N 1
ATOM 7589 C CA . GLY D 1 211 ? 166.243 83.639 276.185 1.00 59.23 211 GLY D CA 1
ATOM 7590 C C . GLY D 1 211 ? 165.058 84.530 276.479 1.00 59.23 211 GLY D C 1
ATOM 7591 O O . GLY D 1 211 ? 163.956 84.331 275.963 1.00 59.23 211 GLY D O 1
ATOM 7592 N N . LEU D 1 212 ? 165.306 85.528 277.324 1.00 54.31 212 LEU D N 1
ATOM 7593 C CA . LEU D 1 212 ? 164.267 86.445 277.773 1.00 54.31 212 LEU D CA 1
ATOM 7594 C C . LEU D 1 212 ? 164.861 87.836 277.930 1.00 54.31 212 LEU D C 1
ATOM 7595 O O . LEU D 1 212 ? 166.003 87.978 278.376 1.00 54.31 212 LEU D O 1
ATOM 7600 N N . LEU D 1 213 ? 164.087 88.851 277.559 1.00 50.21 213 LEU D N 1
ATOM 7601 C CA . LEU D 1 213 ? 164.498 90.245 277.648 1.00 50.21 213 LEU D CA 1
ATOM 7602 C C . LEU D 1 213 ? 163.452 91.035 278.422 1.00 50.21 213 LEU D C 1
ATOM 7603 O O . LEU D 1 213 ? 162.268 91.021 278.074 1.00 50.21 213 LEU D O 1
ATOM 7608 N N . PHE D 1 214 ? 163.894 91.725 279.470 1.00 51.23 214 PHE D N 1
ATOM 7609 C CA . PHE D 1 214 ? 163.001 92.444 280.366 1.00 51.23 214 PHE D CA 1
ATOM 7610 C C . PHE D 1 214 ? 163.225 93.944 280.252 1.00 51.23 214 PHE D C 1
ATOM 7611 O O . PHE D 1 214 ? 164.333 94.404 279.964 1.00 51.23 214 PHE D O 1
ATOM 7619 N N . LYS D 1 215 ? 162.156 94.701 280.480 1.00 52.83 215 LYS D N 1
ATOM 7620 C CA . LYS D 1 215 ? 162.225 96.145 280.660 1.00 52.83 215 LYS D CA 1
ATOM 7621 C C . LYS D 1 215 ? 161.833 96.466 282.095 1.00 52.83 215 LYS D C 1
ATOM 7622 O O . LYS D 1 215 ? 160.759 96.062 282.552 1.00 52.83 215 LYS D O 1
ATOM 7628 N N . VAL D 1 216 ? 162.701 97.185 282.801 1.00 57.47 216 VAL D N 1
ATOM 7629 C CA . VAL D 1 216 ? 162.557 97.418 284.233 1.00 57.47 216 VAL D CA 1
ATOM 7630 C C . VAL D 1 216 ? 162.019 98.825 284.446 1.00 57.47 216 VAL D C 1
ATOM 7631 O O . VAL D 1 216 ? 162.573 99.798 283.920 1.00 57.47 216 VAL D O 1
ATOM 7635 N N . VAL D 1 217 ? 160.938 98.929 285.216 1.00 63.30 217 VAL D N 1
ATOM 7636 C CA . VAL D 1 217 ? 160.347 100.202 285.601 1.00 63.30 217 VAL D CA 1
ATOM 7637 C C . VAL D 1 217 ? 160.169 100.184 287.115 1.00 63.30 217 VAL D C 1
ATOM 7638 O O . VAL D 1 217 ? 160.021 99.120 287.724 1.00 63.30 217 VAL D O 1
ATOM 7642 N N . ALA D 1 218 ? 160.195 101.374 287.723 1.00 68.52 218 ALA D N 1
ATOM 7643 C CA . ALA D 1 218 ? 160.286 101.479 289.177 1.00 68.52 218 ALA D CA 1
ATOM 7644 C C . ALA D 1 218 ? 159.105 100.810 289.875 1.00 68.52 218 ALA D C 1
ATOM 7645 O O . ALA D 1 218 ? 159.286 100.080 290.857 1.00 68.52 218 ALA D O 1
ATOM 7647 N N . ASN D 1 219 ? 157.886 101.047 289.390 1.00 69.78 219 ASN D N 1
ATOM 7648 C CA . ASN D 1 219 ? 156.694 100.574 290.082 1.00 69.78 219 ASN D CA 1
ATOM 7649 C C . ASN D 1 219 ? 155.739 99.765 289.214 1.00 69.78 219 ASN D C 1
ATOM 7650 O O . ASN D 1 219 ? 154.619 99.485 289.657 1.00 69.78 219 ASN D O 1
ATOM 7655 N N . GLN D 1 220 ? 156.133 99.383 288.002 1.00 68.48 220 GLN D N 1
ATOM 7656 C CA . GLN D 1 220 ? 155.306 98.516 287.173 1.00 68.48 220 GLN D CA 1
ATOM 7657 C C . GLN D 1 220 ? 156.024 97.198 286.931 1.00 68.48 220 GLN D C 1
ATOM 7658 O O . GLN D 1 220 ? 156.888 97.122 286.044 1.00 68.48 220 GLN D O 1
ATOM 7664 N N . PRO D 1 221 ? 155.703 96.144 287.683 1.00 67.48 221 PRO D N 1
ATOM 7665 C CA . PRO D 1 221 ? 156.381 94.857 287.482 1.00 67.48 221 PRO D CA 1
ATOM 7666 C C . PRO D 1 221 ? 155.711 94.006 286.416 1.00 67.48 221 PRO D C 1
ATOM 7667 O O . PRO D 1 221 ? 154.484 94.018 286.278 1.00 67.48 221 PRO D O 1
ATOM 7671 N N . ALA D 1 222 ? 156.514 93.263 285.652 1.00 65.11 222 ALA D N 1
ATOM 7672 C CA . ALA D 1 222 ? 155.956 92.422 284.599 1.00 65.11 222 ALA D CA 1
ATOM 7673 C C . ALA D 1 222 ? 155.279 91.184 285.173 1.00 65.11 222 ALA D C 1
ATOM 7674 O O . ALA D 1 222 ? 154.305 90.682 284.600 1.00 65.11 222 ALA D O 1
ATOM 7676 N N . LEU D 1 223 ? 155.773 90.679 286.300 1.00 66.78 223 LEU D N 1
ATOM 7677 C CA . LEU D 1 223 ? 155.281 89.445 286.894 1.00 66.78 223 LEU D CA 1
ATOM 7678 C C . LEU D 1 223 ? 154.753 89.713 288.295 1.00 66.78 223 LEU D C 1
ATOM 7679 O O . LEU D 1 223 ? 155.329 90.505 289.047 1.00 66.78 223 LEU D O 1
ATOM 7684 N N . LYS D 1 224 ? 153.653 89.047 288.639 1.00 65.62 224 LYS D N 1
ATOM 7685 C CA . LYS D 1 224 ? 153.047 89.155 289.956 1.00 65.62 224 LYS D CA 1
ATOM 7686 C C . LYS D 1 224 ? 152.778 87.762 290.505 1.00 65.62 224 LYS D C 1
ATOM 7687 O O . LYS D 1 224 ? 152.415 86.845 289.764 1.00 65.62 224 LYS D O 1
ATOM 7693 N N . LEU D 1 225 ? 152.960 87.612 291.816 1.00 66.57 225 LEU D N 1
ATOM 7694 C CA . LEU D 1 225 ? 152.764 86.340 292.504 1.00 66.57 225 LEU D CA 1
ATOM 7695 C C . LEU D 1 225 ? 151.684 86.524 293.562 1.00 66.57 225 LEU D C 1
ATOM 7696 O O . LEU D 1 225 ? 151.938 87.111 294.619 1.00 66.57 225 LEU D O 1
ATOM 7701 N N . VAL D 1 226 ? 150.487 86.023 293.278 1.00 69.72 226 VAL D N 1
ATOM 7702 C CA . VAL D 1 226 ? 149.363 86.102 294.203 1.00 69.72 226 VAL D CA 1
ATOM 7703 C C . VAL D 1 226 ? 149.491 84.985 295.227 1.00 69.72 226 VAL D C 1
ATOM 7704 O O . VAL D 1 226 ? 149.813 83.841 294.884 1.00 69.72 226 VAL D O 1
ATOM 7708 N N . SER D 1 227 ? 149.237 85.313 296.492 1.00 73.58 227 SER D N 1
ATOM 7709 C CA . SER D 1 227 ? 149.414 84.377 297.595 1.00 73.58 227 SER D CA 1
ATOM 7710 C C . SER D 1 227 ? 148.086 84.162 298.302 1.00 73.58 227 SER D C 1
ATOM 7711 O O . SER D 1 227 ? 147.355 85.123 298.563 1.00 73.58 227 SER D O 1
ATOM 7714 N N . LYS D 1 228 ? 147.780 82.903 298.609 1.00 75.67 228 LYS D N 1
ATOM 7715 C CA . LYS D 1 228 ? 146.570 82.535 299.334 1.00 75.67 228 LYS D CA 1
ATOM 7716 C C . LYS D 1 228 ? 146.858 81.925 300.699 1.00 75.67 228 LYS D C 1
ATOM 7717 O O . LYS D 1 228 ? 146.194 82.273 301.679 1.00 75.67 228 LYS D O 1
ATOM 7723 N N . ARG D 1 229 ? 147.836 81.026 300.788 1.00 80.95 229 ARG D N 1
ATOM 7724 C CA . ARG D 1 229 ? 148.167 80.380 302.051 1.00 80.95 229 ARG D CA 1
ATOM 7725 C C . ARG D 1 229 ? 149.616 79.917 301.990 1.00 80.95 229 ARG D C 1
ATOM 7726 O O . ARG D 1 229 ? 150.155 79.643 300.915 1.00 80.95 229 ARG D O 1
ATOM 7734 N N . ALA D 1 230 ? 150.238 79.831 303.163 1.00 84.38 230 ALA D N 1
ATOM 7735 C CA . ALA D 1 230 ? 151.657 79.526 303.277 1.00 84.38 230 ALA D CA 1
ATOM 7736 C C . ALA D 1 230 ? 151.863 78.010 303.226 1.00 84.38 230 ALA D C 1
ATOM 7737 O O . ALA D 1 230 ? 150.943 77.254 302.903 1.00 84.38 230 ALA D O 1
ATOM 7739 N N . VAL D 1 231 ? 153.073 77.552 303.541 1.00 86.20 231 VAL D N 1
ATOM 7740 C CA . VAL D 1 231 ? 153.433 76.140 303.470 1.00 86.20 231 VAL D CA 1
ATOM 7741 C C . VAL D 1 231 ? 153.297 75.527 304.856 1.00 86.20 231 VAL D C 1
ATOM 7742 O O . VAL D 1 231 ? 153.822 76.068 305.837 1.00 86.20 231 VAL D O 1
ATOM 7746 N N . GLN D 1 232 ? 152.596 74.399 304.936 1.00 89.59 232 GLN D N 1
ATOM 7747 C CA . GLN D 1 232 ? 152.455 73.642 306.171 1.00 89.59 232 GLN D CA 1
ATOM 7748 C C . GLN D 1 232 ? 152.752 72.176 305.899 1.00 89.59 232 GLN D C 1
ATOM 7749 O O . GLN D 1 232 ? 152.465 71.665 304.813 1.00 89.59 232 GLN D O 1
ATOM 7755 N N . VAL D 1 233 ? 153.325 71.502 306.894 1.00 98.32 233 VAL D N 1
ATOM 7756 C CA . VAL D 1 233 ? 153.756 70.114 306.774 1.00 98.32 233 VAL D CA 1
ATOM 7757 C C . VAL D 1 233 ? 152.911 69.262 307.709 1.00 98.32 233 VAL D C 1
ATOM 7758 O O . VAL D 1 233 ? 152.736 69.604 308.885 1.00 98.32 233 VAL D O 1
ATOM 7762 N N . GLU D 1 234 ? 152.387 68.156 307.185 1.00 109.66 234 GLU D N 1
ATOM 7763 C CA . GLU D 1 234 ? 151.586 67.219 307.956 1.00 109.66 234 GLU D CA 1
ATOM 7764 C C . GLU D 1 234 ? 152.160 65.818 307.795 1.00 109.66 234 GLU D C 1
ATOM 7765 O O . GLU D 1 234 ? 152.606 65.434 306.711 1.00 109.66 234 GLU D O 1
ATOM 7771 N N . THR D 1 235 ? 152.145 65.057 308.887 1.00 121.66 235 THR D N 1
ATOM 7772 C CA . THR D 1 235 ? 152.680 63.704 308.902 1.00 121.66 235 THR D CA 1
ATOM 7773 C C . THR D 1 235 ? 151.691 62.763 309.576 1.00 121.66 235 THR D C 1
ATOM 7774 O O . THR D 1 235 ? 150.850 63.184 310.375 1.00 121.66 235 THR D O 1
ATOM 7778 N N . ASP D 1 236 ? 151.795 61.481 309.232 1.00 129.98 236 ASP D N 1
ATOM 7779 C CA . ASP D 1 236 ? 150.930 60.457 309.797 1.00 129.98 236 ASP D CA 1
ATOM 7780 C C . ASP D 1 236 ? 151.633 59.111 309.701 1.00 129.98 236 ASP D C 1
ATOM 7781 O O . ASP D 1 236 ? 152.589 58.940 308.941 1.00 129.98 236 ASP D O 1
ATOM 7786 N N . ARG D 1 237 ? 151.144 58.152 310.483 1.00 137.25 237 ARG D N 1
ATOM 7787 C CA . ARG D 1 237 ? 151.729 56.822 310.564 1.00 137.25 237 ARG D CA 1
ATOM 7788 C C . ARG D 1 237 ? 150.715 55.780 310.112 1.00 137.25 237 ARG D C 1
ATOM 7789 O O . ARG D 1 237 ? 149.539 55.842 310.482 1.00 137.25 237 ARG D O 1
ATOM 7797 N N . ASP D 1 238 ? 151.180 54.822 309.311 1.00 140.82 238 ASP D N 1
ATOM 7798 C CA . ASP D 1 238 ? 150.353 53.719 308.832 1.00 140.82 238 ASP D CA 1
ATOM 7799 C C . ASP D 1 238 ? 150.661 52.490 309.680 1.00 140.82 238 ASP D C 1
ATOM 7800 O O . ASP D 1 238 ? 151.787 51.981 309.662 1.00 140.82 238 ASP D O 1
ATOM 7805 N N . ILE D 1 239 ? 149.658 52.017 310.422 1.00 142.06 239 ILE D N 1
ATOM 7806 C CA . ILE D 1 239 ? 149.865 50.889 311.327 1.00 142.06 239 ILE D CA 1
ATOM 7807 C C . ILE D 1 239 ? 150.065 49.597 310.544 1.00 142.06 239 ILE D C 1
ATOM 7808 O O . ILE D 1 239 ? 150.902 48.759 310.903 1.00 142.06 239 ILE D O 1
ATOM 7813 N N . THR D 1 240 ? 149.297 49.412 309.466 1.00 142.15 240 THR D N 1
ATOM 7814 C CA . THR D 1 240 ? 149.316 48.140 308.747 1.00 142.15 240 THR D CA 1
ATOM 7815 C C . THR D 1 240 ? 150.685 47.852 308.141 1.00 142.15 240 THR D C 1
ATOM 7816 O O . THR D 1 240 ? 151.182 46.723 308.224 1.00 142.15 240 THR D O 1
ATOM 7820 N N . ARG D 1 241 ? 151.309 48.855 307.527 1.00 138.71 241 ARG D N 1
ATOM 7821 C CA . ARG D 1 241 ? 152.593 48.673 306.864 1.00 138.71 241 ARG D CA 1
ATOM 7822 C C . ARG D 1 241 ? 153.769 49.201 307.675 1.00 138.71 241 ARG D C 1
ATOM 7823 O O . ARG D 1 241 ? 154.913 49.079 307.226 1.00 138.71 241 ARG D O 1
ATOM 7831 N N . LYS D 1 242 ? 153.518 49.770 308.855 1.00 139.94 242 LYS D N 1
ATOM 7832 C CA . LYS D 1 242 ? 154.568 50.292 309.731 1.00 139.94 242 LYS D CA 1
ATOM 7833 C C . LYS D 1 242 ? 155.447 51.304 308.998 1.00 139.94 242 LYS D C 1
ATOM 7834 O O . LYS D 1 242 ? 156.678 51.229 309.015 1.00 139.94 242 LYS D O 1
ATOM 7840 N N . VAL D 1 243 ? 154.796 52.266 308.342 1.00 136.20 243 VAL D N 1
ATOM 7841 C CA . VAL D 1 243 ? 155.481 53.290 307.567 1.00 136.20 243 VAL D CA 1
ATOM 7842 C C . VAL D 1 243 ? 154.941 54.658 307.964 1.00 136.20 243 VAL D C 1
ATOM 7843 O O . VAL D 1 243 ? 153.875 54.783 308.570 1.00 136.20 243 VAL D O 1
ATOM 7847 N N . THR D 1 244 ? 155.702 55.690 307.610 1.00 130.15 244 THR D N 1
ATOM 7848 C CA . THR D 1 244 ? 155.348 57.073 307.892 1.00 130.15 244 THR D CA 1
ATOM 7849 C C . THR D 1 244 ? 155.232 57.848 306.586 1.00 130.15 244 THR D C 1
ATOM 7850 O O . THR D 1 244 ? 156.010 57.628 305.653 1.00 130.15 244 THR D O 1
ATOM 7854 N N . ILE D 1 245 ? 154.259 58.753 306.525 1.00 123.19 245 ILE D N 1
ATOM 7855 C CA . ILE D 1 245 ? 153.970 59.532 305.327 1.00 123.19 245 ILE D CA 1
ATOM 7856 C C . ILE D 1 245 ? 154.165 61.006 305.650 1.00 123.19 245 ILE D C 1
ATOM 7857 O O . ILE D 1 245 ? 153.655 61.497 306.664 1.00 123.19 245 ILE D O 1
ATOM 7862 N N . ILE D 1 246 ? 154.902 61.707 304.791 1.00 112.36 246 ILE D N 1
ATOM 7863 C CA . ILE D 1 246 ? 155.152 63.136 304.935 1.00 112.36 246 ILE D CA 1
ATOM 7864 C C . ILE D 1 246 ? 154.714 63.828 303.652 1.00 112.36 246 ILE D C 1
ATOM 7865 O O . ILE D 1 246 ? 155.118 63.424 302.556 1.00 112.36 246 ILE D O 1
ATOM 7870 N N . THR D 1 247 ? 153.889 64.866 303.787 1.00 104.84 247 THR D N 1
ATOM 7871 C CA . THR D 1 247 ? 153.361 65.598 302.645 1.00 104.84 247 THR D CA 1
ATOM 7872 C C . THR D 1 247 ? 153.434 67.093 302.918 1.00 104.84 247 THR D C 1
ATOM 7873 O O . THR D 1 247 ? 153.474 67.528 304.072 1.00 104.84 247 THR D O 1
ATOM 7877 N N . ALA D 1 248 ? 153.447 67.875 301.840 1.00 93.27 248 ALA D N 1
ATOM 7878 C CA . ALA D 1 248 ? 153.481 69.327 301.929 1.00 93.27 248 ALA D CA 1
ATOM 7879 C C . ALA D 1 248 ? 152.467 69.913 300.957 1.00 93.27 248 ALA D C 1
ATOM 7880 O O . ALA D 1 248 ? 152.132 69.298 299.942 1.00 93.27 248 ALA D O 1
ATOM 7882 N N . ASP D 1 249 ? 151.983 71.112 301.277 1.00 85.75 249 ASP D N 1
ATOM 7883 C CA . ASP D 1 249 ? 150.978 71.776 300.461 1.00 85.75 249 ASP D CA 1
ATOM 7884 C C . ASP D 1 249 ? 151.351 73.243 300.302 1.00 85.75 249 ASP D C 1
ATOM 7885 O O . ASP D 1 249 ? 152.054 73.819 301.135 1.00 85.75 249 ASP D O 1
ATOM 7890 N N . ASN D 1 250 ? 150.866 73.843 299.215 1.00 77.74 250 ASN D N 1
ATOM 7891 C CA . ASN D 1 250 ? 151.098 75.252 298.934 1.00 77.74 250 ASN D CA 1
ATOM 7892 C C . ASN D 1 250 ? 150.036 75.763 297.973 1.00 77.74 250 ASN D C 1
ATOM 7893 O O . ASN D 1 250 ? 149.646 75.061 297.036 1.00 77.74 250 ASN D O 1
ATOM 7898 N N . HIS D 1 251 ? 149.574 76.989 298.211 1.00 74.88 251 HIS D N 1
ATOM 7899 C CA . HIS D 1 251 ? 148.544 77.626 297.399 1.00 74.88 251 HIS D CA 1
ATOM 7900 C C . HIS D 1 251 ? 149.062 78.977 296.928 1.00 74.88 251 HIS D C 1
ATOM 7901 O O . HIS D 1 251 ? 149.460 79.811 297.748 1.00 74.88 251 HIS D O 1
ATOM 7908 N N . TYR D 1 252 ? 149.048 79.194 295.615 1.00 70.54 252 TYR D N 1
ATOM 7909 C CA . TYR D 1 252 ? 149.529 80.444 295.039 1.00 70.54 252 TYR D CA 1
ATOM 7910 C C . TYR D 1 252 ? 149.013 80.557 293.612 1.00 70.54 252 TYR D C 1
ATOM 7911 O O . TYR D 1 252 ? 148.207 79.745 293.153 1.00 70.54 252 TYR D O 1
ATOM 7920 N N . ALA D 1 253 ? 149.496 81.583 292.913 1.00 67.53 253 ALA D N 1
ATOM 7921 C CA . ALA D 1 253 ? 149.138 81.803 291.518 1.00 67.53 253 ALA D CA 1
ATOM 7922 C C . ALA D 1 253 ? 150.217 82.644 290.854 1.00 67.53 253 ALA D C 1
ATOM 7923 O O . ALA D 1 253 ? 150.626 83.673 291.400 1.00 67.53 253 ALA D O 1
ATOM 7925 N N . ALA D 1 254 ? 150.668 82.207 289.684 1.00 66.50 254 ALA D N 1
ATOM 7926 C CA . ALA D 1 254 ? 151.634 82.950 288.888 1.00 66.50 254 ALA D CA 1
ATOM 7927 C C . ALA D 1 254 ? 150.917 83.642 287.738 1.00 66.50 254 ALA D C 1
ATOM 7928 O O . ALA D 1 254 ? 150.236 82.995 286.937 1.00 66.50 254 ALA D O 1
ATOM 7930 N N . TYR D 1 255 ? 151.076 84.961 287.658 1.00 66.95 255 TYR D N 1
ATOM 7931 C CA . TYR D 1 255 ? 150.335 85.768 286.702 1.00 66.95 255 TYR D CA 1
ATOM 7932 C C . TYR D 1 255 ? 151.296 86.669 285.941 1.00 66.95 255 TYR D C 1
ATOM 7933 O O . TYR D 1 255 ? 152.295 87.142 286.489 1.00 66.95 255 TYR D O 1
ATOM 7942 N N . LEU D 1 256 ? 150.983 86.899 284.669 1.00 64.58 256 LEU D N 1
ATOM 7943 C CA . LEU D 1 256 ? 151.725 87.828 283.821 1.00 64.58 256 LEU D CA 1
ATOM 7944 C C . LEU D 1 256 ? 150.931 89.130 283.781 1.00 64.58 256 LEU D C 1
ATOM 7945 O O . LEU D 1 256 ? 149.994 89.276 282.993 1.00 64.58 256 LEU D O 1
ATOM 7950 N N . TYR D 1 257 ? 151.309 90.077 284.643 1.00 65.72 257 TYR D N 1
ATOM 7951 C CA . TYR D 1 257 ? 150.511 91.287 284.810 1.00 65.72 257 TYR D CA 1
ATOM 7952 C C . TYR D 1 257 ? 150.589 92.188 283.584 1.00 65.72 257 TYR D C 1
ATOM 7953 O O . TYR D 1 257 ? 149.561 92.681 283.106 1.00 65.72 257 TYR D O 1
ATOM 7962 N N . ASP D 1 258 ? 151.791 92.416 283.058 1.00 63.79 258 ASP D N 1
ATOM 7963 C CA . ASP D 1 258 ? 151.993 93.320 281.932 1.00 63.79 258 ASP D CA 1
ATOM 7964 C C . ASP D 1 258 ? 152.745 92.585 280.834 1.00 63.79 258 ASP D C 1
ATOM 7965 O O . ASP D 1 258 ? 153.862 92.107 281.055 1.00 63.79 258 ASP D O 1
ATOM 7970 N N . GLU D 1 259 ? 152.129 92.497 279.653 1.00 62.13 259 GLU D N 1
ATOM 7971 C CA . GLU D 1 259 ? 152.732 91.756 278.549 1.00 62.13 259 GLU D CA 1
ATOM 7972 C C . GLU D 1 259 ? 153.860 92.542 277.890 1.00 62.13 259 GLU D C 1
ATOM 7973 O O . GLU D 1 259 ? 154.864 91.958 277.467 1.00 62.13 259 GLU D O 1
ATOM 7979 N N . THR D 1 260 ? 153.712 93.866 277.790 1.00 59.69 260 THR D N 1
ATOM 7980 C CA . THR D 1 260 ? 154.643 94.660 276.994 1.00 59.69 260 THR D CA 1
ATOM 7981 C C . THR D 1 260 ? 156.042 94.695 277.598 1.00 59.69 260 THR D C 1
ATOM 7982 O O . THR D 1 260 ? 157.000 95.071 276.914 1.00 59.69 260 THR D O 1
ATOM 7986 N N . LYS D 1 261 ? 156.186 94.311 278.868 1.00 57.12 261 LYS D N 1
ATOM 7987 C CA . LYS D 1 261 ? 157.489 94.398 279.519 1.00 57.12 261 LYS D CA 1
ATOM 7988 C C . LYS D 1 261 ? 158.346 93.158 279.299 1.00 57.12 261 LYS D C 1
ATOM 7989 O O . LYS D 1 261 ? 159.497 93.133 279.749 1.00 57.12 261 LYS D O 1
ATOM 7995 N N . VAL D 1 262 ? 157.826 92.134 278.628 1.00 55.78 262 VAL D N 1
ATOM 7996 C CA . VAL D 1 262 ? 158.534 90.871 278.454 1.00 55.78 262 VAL D CA 1
ATOM 7997 C C . VAL D 1 262 ? 158.543 90.501 276.977 1.00 55.78 262 VAL D C 1
ATOM 7998 O O . VAL D 1 262 ? 157.509 90.568 276.304 1.00 55.78 262 VAL D O 1
ATOM 8002 N N . ILE D 1 263 ? 159.714 90.110 276.478 1.00 55.95 263 ILE D N 1
ATOM 8003 C CA . ILE D 1 263 ? 159.887 89.639 275.109 1.00 55.95 263 ILE D CA 1
ATOM 8004 C C . ILE D 1 263 ? 160.527 88.260 275.149 1.00 55.95 263 ILE D C 1
ATOM 8005 O O . ILE D 1 263 ? 161.492 88.036 275.888 1.00 55.95 263 ILE D O 1
ATOM 8010 N N . ASP D 1 264 ? 159.991 87.337 274.355 1.00 59.25 264 ASP D N 1
ATOM 8011 C CA . ASP D 1 264 ? 160.496 85.974 274.267 1.00 59.25 264 ASP D CA 1
ATOM 8012 C C . ASP D 1 264 ? 161.485 85.886 273.113 1.00 59.25 264 ASP D C 1
ATOM 8013 O O . ASP D 1 264 ? 161.156 86.251 271.980 1.00 59.25 264 ASP D O 1
ATOM 8018 N N . LEU D 1 265 ? 162.690 85.403 273.403 1.00 59.00 265 LEU D N 1
ATOM 8019 C CA . LEU D 1 265 ? 163.776 85.354 272.434 1.00 59.00 265 LEU D CA 1
ATOM 8020 C C . LEU D 1 265 ? 164.054 83.914 272.026 1.00 59.00 265 LEU D C 1
ATOM 8021 O O . LEU D 1 265 ? 164.215 83.040 272.884 1.00 59.00 265 LEU D O 1
ATOM 8026 N N . THR D 1 266 ? 164.114 83.677 270.719 1.00 58.29 266 THR D N 1
ATOM 8027 C CA . THR D 1 266 ? 164.514 82.394 270.156 1.00 58.29 266 THR D CA 1
ATOM 8028 C C . THR D 1 266 ? 165.820 82.594 269.399 1.00 58.29 266 THR D C 1
ATOM 8029 O O . THR D 1 266 ? 165.845 83.284 268.374 1.00 58.29 266 THR D O 1
ATOM 8033 N N . ILE D 1 267 ? 166.895 81.994 269.901 1.00 58.71 267 ILE D N 1
ATOM 8034 C CA . ILE D 1 267 ? 168.237 82.192 269.365 1.00 58.71 267 ILE D CA 1
ATOM 8035 C C . ILE D 1 267 ? 168.584 81.001 268.484 1.00 58.71 267 ILE D C 1
ATOM 8036 O O . ILE D 1 267 ? 168.657 79.863 268.964 1.00 58.71 267 ILE D O 1
ATOM 8041 N N . VAL D 1 268 ? 168.799 81.264 267.196 1.00 60.00 268 VAL D N 1
ATOM 8042 C CA . VAL D 1 268 ? 169.210 80.247 266.237 1.00 60.00 268 VAL D CA 1
ATOM 8043 C C . VAL D 1 268 ? 170.346 80.807 265.394 1.00 60.00 268 VAL D C 1
ATOM 8044 O O . VAL D 1 268 ? 170.532 82.023 265.296 1.00 60.00 268 VAL D O 1
ATOM 8048 N N . LYS D 1 269 ? 171.110 79.907 264.783 1.00 62.24 269 LYS D N 1
ATOM 8049 C CA . LYS D 1 269 ? 172.222 80.306 263.928 1.00 62.24 269 LYS D CA 1
ATOM 8050 C C . LYS D 1 269 ? 171.721 80.816 262.582 1.00 62.24 269 LYS D C 1
ATOM 8051 O O . LYS D 1 269 ? 172.470 80.860 261.606 1.00 62.24 269 LYS D O 1
ATOM 8057 N N . THR E 1 2 ? 267.928 78.232 282.319 1.00 60.22 2 THR E N 1
ATOM 8058 C CA . THR E 1 2 ? 267.308 78.935 283.435 1.00 60.22 2 THR E CA 1
ATOM 8059 C C . THR E 1 2 ? 266.181 78.109 284.044 1.00 60.22 2 THR E C 1
ATOM 8060 O O . THR E 1 2 ? 265.626 77.225 283.392 1.00 60.22 2 THR E O 1
ATOM 8064 N N . THR E 1 3 ? 265.849 78.402 285.299 1.00 60.31 3 THR E N 1
ATOM 8065 C CA . THR E 1 3 ? 264.776 77.686 285.974 1.00 60.31 3 THR E CA 1
ATOM 8066 C C . THR E 1 3 ? 263.432 78.012 285.334 1.00 60.31 3 THR E C 1
ATOM 8067 O O . THR E 1 3 ? 263.174 79.150 284.934 1.00 60.31 3 THR E O 1
ATOM 8071 N N . LYS E 1 4 ? 262.574 77.000 285.239 1.00 60.27 4 LYS E N 1
ATOM 8072 C CA . LYS E 1 4 ? 261.250 77.145 284.656 1.00 60.27 4 LYS E CA 1
ATOM 8073 C C . LYS E 1 4 ? 260.221 76.488 285.566 1.00 60.27 4 LYS E C 1
ATOM 8074 O O . LYS E 1 4 ? 260.560 75.713 286.464 1.00 60.27 4 LYS E O 1
ATOM 8080 N N . LEU E 1 5 ? 258.950 76.817 285.323 1.00 59.37 5 LEU E N 1
ATOM 8081 C CA . LEU E 1 5 ? 257.877 76.296 286.163 1.00 59.37 5 LEU E CA 1
ATOM 8082 C C . LEU E 1 5 ? 257.753 74.782 286.047 1.00 59.37 5 LEU E C 1
ATOM 8083 O O . LEU E 1 5 ? 257.312 74.122 286.996 1.00 59.37 5 LEU E O 1
ATOM 8088 N N . VAL E 1 6 ? 258.138 74.213 284.903 1.00 59.91 6 VAL E N 1
ATOM 8089 C CA . VAL E 1 6 ? 258.078 72.763 284.735 1.00 59.91 6 VAL E CA 1
ATOM 8090 C C . VAL E 1 6 ? 259.070 72.074 285.664 1.00 59.91 6 VAL E C 1
ATOM 8091 O O . VAL E 1 6 ? 258.869 70.922 286.067 1.00 59.91 6 VAL E O 1
ATOM 8095 N N . ASP E 1 7 ? 260.157 72.766 286.016 1.00 59.23 7 ASP E N 1
ATOM 8096 C CA . ASP E 1 7 ? 261.172 72.164 286.874 1.00 59.23 7 ASP E CA 1
ATOM 8097 C C . ASP E 1 7 ? 260.681 72.029 288.310 1.00 59.23 7 ASP E C 1
ATOM 8098 O O . ASP E 1 7 ? 260.932 71.012 288.967 1.00 59.23 7 ASP E O 1
ATOM 8103 N N . LEU E 1 8 ? 259.981 73.041 288.815 1.00 59.66 8 LEU E N 1
ATOM 8104 C CA . LEU E 1 8 ? 259.538 73.054 290.203 1.00 59.66 8 LEU E CA 1
ATOM 8105 C C . LEU E 1 8 ? 258.259 72.229 290.346 1.00 59.66 8 LEU E C 1
ATOM 8106 O O . LEU E 1 8 ? 257.832 71.530 289.423 1.00 59.66 8 LEU E O 1
ATOM 8111 N N . VAL E 1 9 ? 257.630 72.304 291.516 1.00 61.29 9 VAL E N 1
ATOM 8112 C CA . VAL E 1 9 ? 256.445 71.517 291.837 1.00 61.29 9 VAL E CA 1
ATOM 8113 C C . VAL E 1 9 ? 255.266 72.468 291.992 1.00 61.29 9 VAL E C 1
ATOM 8114 O O . VAL E 1 9 ? 255.341 73.445 292.748 1.00 61.29 9 VAL E O 1
ATOM 8118 N N . ASN E 1 10 ? 254.177 72.182 291.278 1.00 61.89 10 ASN E N 1
ATOM 8119 C CA . ASN E 1 10 ? 252.976 73.002 291.339 1.00 61.89 10 ASN E CA 1
ATOM 8120 C C . ASN E 1 10 ? 251.985 72.391 292.313 1.00 61.89 10 ASN E C 1
ATOM 8121 O O . ASN E 1 10 ? 251.534 71.256 292.089 1.00 61.89 10 ASN E O 1
ATOM 8126 N N . PRO E 1 11 ? 251.618 73.078 293.389 1.00 62.83 11 PRO E N 1
ATOM 8127 C CA . PRO E 1 11 ? 250.581 72.561 294.284 1.00 62.83 11 PRO E CA 1
ATOM 8128 C C . PRO E 1 11 ? 249.200 72.689 293.653 1.00 62.83 11 PRO E C 1
ATOM 8129 O O . PRO E 1 11 ? 249.012 73.322 292.613 1.00 62.83 11 PRO E O 1
ATOM 8133 N N . GLU E 1 12 ? 248.224 72.070 294.309 1.00 62.10 12 GLU E N 1
ATOM 8134 C CA . GLU E 1 12 ? 246.862 71.995 293.802 1.00 62.10 12 GLU E CA 1
ATOM 8135 C C . GLU E 1 12 ? 245.950 72.906 294.613 1.00 62.10 12 GLU E C 1
ATOM 8136 O O . GLU E 1 12 ? 246.041 72.957 295.843 1.00 62.10 12 GLU E O 1
ATOM 8142 N N . VAL E 1 13 ? 245.072 73.623 293.915 1.00 58.32 13 VAL E N 1
ATOM 8143 C CA . VAL E 1 13 ? 244.138 74.560 294.527 1.00 58.32 13 VAL E CA 1
ATOM 8144 C C . VAL E 1 13 ? 242.723 74.137 294.160 1.00 58.32 13 VAL E C 1
ATOM 8145 O O . VAL E 1 13 ? 242.424 73.919 292.980 1.00 58.32 13 VAL E O 1
ATOM 8149 N N . MET E 1 14 ? 241.859 74.021 295.165 1.00 59.63 14 MET E N 1
ATOM 8150 C CA . MET E 1 14 ? 240.466 73.641 294.971 1.00 59.63 14 MET E CA 1
ATOM 8151 C C . MET E 1 14 ? 239.549 74.698 295.566 1.00 59.63 14 MET E C 1
ATOM 8152 O O . MET E 1 14 ? 239.787 75.180 296.679 1.00 59.63 14 MET E O 1
ATOM 8157 N N . ALA E 1 15 ? 238.506 75.052 294.824 1.00 60.13 15 ALA E N 1
ATOM 8158 C CA . ALA E 1 15 ? 237.456 75.926 295.319 1.00 60.13 15 ALA E CA 1
ATOM 8159 C C . ALA E 1 15 ? 236.513 75.137 296.218 1.00 60.13 15 ALA E C 1
ATOM 8160 O O . ALA E 1 15 ? 236.462 73.907 296.158 1.00 60.13 15 ALA E O 1
ATOM 8162 N N . PRO E 1 16 ? 235.759 75.817 297.084 1.00 61.59 16 PRO E N 1
ATOM 8163 C CA . PRO E 1 16 ? 234.792 75.103 297.926 1.00 61.59 16 PRO E CA 1
ATOM 8164 C C . PRO E 1 16 ? 233.737 74.398 297.086 1.00 61.59 16 PRO E C 1
ATOM 8165 O O . PRO E 1 16 ? 233.373 74.846 295.997 1.00 61.59 16 PRO E O 1
ATOM 8169 N N . ILE E 1 17 ? 233.245 73.276 297.614 1.00 64.77 17 ILE E N 1
ATOM 8170 C CA . ILE E 1 17 ? 232.331 72.428 296.859 1.00 64.77 17 ILE E CA 1
ATOM 8171 C C . ILE E 1 17 ? 230.917 72.998 296.911 1.00 64.77 17 ILE E C 1
ATOM 8172 O O . ILE E 1 17 ? 230.541 73.722 297.843 1.00 64.77 17 ILE E O 1
ATOM 8177 N N . VAL E 1 18 ? 230.127 72.678 295.888 1.00 68.87 18 VAL E N 1
ATOM 8178 C CA . VAL E 1 18 ? 228.746 73.131 295.765 1.00 68.87 18 VAL E CA 1
ATOM 8179 C C . VAL E 1 18 ? 227.843 71.906 295.729 1.00 68.87 18 VAL E C 1
ATOM 8180 O O . VAL E 1 18 ? 228.065 70.987 294.930 1.00 68.87 18 VAL E O 1
ATOM 8184 N N . SER E 1 19 ? 226.828 71.895 296.585 1.00 69.35 19 SER E N 1
ATOM 8185 C CA . SER E 1 19 ? 225.920 70.764 296.691 1.00 69.35 19 SER E CA 1
ATOM 8186 C C . SER E 1 19 ? 224.855 70.821 295.600 1.00 69.35 19 SER E C 1
ATOM 8187 O O . SER E 1 19 ? 224.769 71.777 294.826 1.00 69.35 19 SER E O 1
ATOM 8190 N N . PHE E 1 20 ? 224.039 69.771 295.547 1.00 75.45 20 PHE E N 1
ATOM 8191 C CA . PHE E 1 20 ? 223.001 69.677 294.530 1.00 75.45 20 PHE E CA 1
ATOM 8192 C C . PHE E 1 20 ? 221.703 70.317 295.008 1.00 75.45 20 PHE E C 1
ATOM 8193 O O . PHE E 1 20 ? 221.386 70.308 296.200 1.00 75.45 20 PHE E O 1
ATOM 8201 N N . GLU E 1 21 ? 220.953 70.878 294.061 1.00 75.82 21 GLU E N 1
ATOM 8202 C CA . GLU E 1 21 ? 219.622 71.414 294.310 1.00 75.82 21 GLU E CA 1
ATOM 8203 C C . GLU E 1 21 ? 218.696 70.974 293.186 1.00 75.82 21 GLU E C 1
ATOM 8204 O O . GLU E 1 21 ? 219.146 70.730 292.062 1.00 75.82 21 GLU E O 1
ATOM 8210 N N . LEU E 1 22 ? 217.405 70.873 293.494 1.00 73.14 22 LEU E N 1
ATOM 8211 C CA . LEU E 1 22 ? 216.433 70.417 292.508 1.00 73.14 22 LEU E CA 1
ATOM 8212 C C . LEU E 1 22 ? 216.349 71.394 291.342 1.00 73.14 22 LEU E C 1
ATOM 8213 O O . LEU E 1 22 ? 216.474 72.609 291.522 1.00 73.14 22 LEU E O 1
ATOM 8218 N N . SER E 1 23 ? 216.140 70.856 290.139 1.00 69.84 23 SER E N 1
ATOM 8219 C CA . SER E 1 23 ? 216.069 71.703 288.953 1.00 69.84 23 SER E CA 1
ATOM 8220 C C . SER E 1 23 ? 214.635 72.125 288.655 1.00 69.84 23 SER E C 1
ATOM 8221 O O . SER E 1 23 ? 214.382 73.287 288.319 1.00 69.84 23 SER E O 1
ATOM 8224 N N . GLN E 1 24 ? 213.688 71.199 288.770 1.00 67.57 24 GLN E N 1
ATOM 8225 C CA . GLN E 1 24 ? 212.286 71.469 288.483 1.00 67.57 24 GLN E CA 1
ATOM 8226 C C . GLN E 1 24 ? 211.556 71.868 289.758 1.00 67.57 24 GLN E C 1
ATOM 8227 O O . GLN E 1 24 ? 211.703 71.221 290.800 1.00 67.57 24 GLN E O 1
ATOM 8233 N N . ALA E 1 25 ? 210.768 72.936 289.669 1.00 64.39 25 ALA E N 1
ATOM 8234 C CA . ALA E 1 25 ? 210.056 73.454 290.825 1.00 64.39 25 ALA E CA 1
ATOM 8235 C C . ALA E 1 25 ? 208.854 72.577 291.163 1.00 64.39 25 ALA E C 1
ATOM 8236 O O . ALA E 1 25 ? 208.396 71.760 290.360 1.00 64.39 25 ALA E O 1
ATOM 8238 N N . LEU E 1 26 ? 208.344 72.763 292.377 1.00 65.63 26 LEU E N 1
ATOM 8239 C CA . LEU E 1 26 ? 207.212 72.000 292.899 1.00 65.63 26 LEU E CA 1
ATOM 8240 C C . LEU E 1 26 ? 205.987 72.910 292.889 1.00 65.63 26 LEU E C 1
ATOM 8241 O O . LEU E 1 26 ? 205.925 73.890 293.637 1.00 65.63 26 LEU E O 1
ATOM 8246 N N . ARG E 1 27 ? 205.014 72.583 292.040 1.00 60.72 27 ARG E N 1
ATOM 8247 C CA . ARG E 1 27 ? 203.815 73.398 291.890 1.00 60.72 27 ARG E CA 1
ATOM 8248 C C . ARG E 1 27 ? 202.554 72.736 292.424 1.00 60.72 27 ARG E C 1
ATOM 8249 O O . ARG E 1 27 ? 201.607 73.440 292.787 1.00 60.72 27 ARG E O 1
ATOM 8257 N N . PHE E 1 28 ? 202.512 71.403 292.477 1.00 65.22 28 PHE E N 1
ATOM 8258 C CA . PHE E 1 28 ? 201.249 70.715 292.727 1.00 65.22 28 PHE E CA 1
ATOM 8259 C C . PHE E 1 28 ? 200.926 70.628 294.214 1.00 65.22 28 PHE E C 1
ATOM 8260 O O . PHE E 1 28 ? 199.752 70.682 294.599 1.00 65.22 28 PHE E O 1
ATOM 8268 N N . THR E 1 29 ? 201.941 70.488 295.066 1.00 68.39 29 THR E N 1
ATOM 8269 C CA . THR E 1 29 ? 201.671 70.256 296.483 1.00 68.39 29 THR E CA 1
ATOM 8270 C C . THR E 1 29 ? 201.002 71.426 297.208 1.00 68.39 29 THR E C 1
ATOM 8271 O O . THR E 1 29 ? 200.314 71.165 298.211 1.00 68.39 29 THR E O 1
ATOM 8275 N N . PRO E 1 30 ? 201.146 72.699 296.802 1.00 68.25 30 PRO E N 1
ATOM 8276 C CA . PRO E 1 30 ? 200.318 73.732 297.453 1.00 68.25 30 PRO E CA 1
ATOM 8277 C C . PRO E 1 30 ? 198.829 73.553 297.210 1.00 68.25 30 PRO E C 1
ATOM 8278 O O . PRO E 1 30 ? 198.013 74.039 298.003 1.00 68.25 30 PRO E O 1
ATOM 8282 N N . LEU E 1 31 ? 198.452 72.869 296.128 1.00 69.23 31 LEU E N 1
ATOM 8283 C CA . LEU E 1 31 ? 197.046 72.812 295.739 1.00 69.23 31 LEU E CA 1
ATOM 8284 C C . LEU E 1 31 ? 196.255 71.844 296.613 1.00 69.23 31 LEU E C 1
ATOM 8285 O O . LEU E 1 31 ? 195.082 72.090 296.916 1.00 69.23 31 LEU E O 1
ATOM 8290 N N . ALA E 1 32 ? 196.873 70.740 297.023 1.00 73.86 32 ALA E N 1
ATOM 8291 C CA . ALA E 1 32 ? 196.151 69.710 297.754 1.00 73.86 32 ALA E CA 1
ATOM 8292 C C . ALA E 1 32 ? 195.918 70.126 299.205 1.00 73.86 32 ALA E C 1
ATOM 8293 O O . ALA E 1 32 ? 196.563 71.035 299.735 1.00 73.86 32 ALA E O 1
ATOM 8295 N N . GLN E 1 33 ? 194.975 69.440 299.848 1.00 80.38 33 GLN E N 1
ATOM 8296 C CA . GLN E 1 33 ? 194.639 69.665 301.248 1.00 80.38 33 GLN E CA 1
ATOM 8297 C C . GLN E 1 33 ? 194.985 68.420 302.052 1.00 80.38 33 GLN E C 1
ATOM 8298 O O . GLN E 1 33 ? 194.635 67.303 301.655 1.00 80.38 33 GLN E O 1
ATOM 8304 N N . VAL E 1 34 ? 195.666 68.614 303.177 1.00 82.96 34 VAL E N 1
ATOM 8305 C CA . VAL E 1 34 ? 196.096 67.504 304.019 1.00 82.96 34 VAL E CA 1
ATOM 8306 C C . VAL E 1 34 ? 194.889 66.902 304.727 1.00 82.96 34 VAL E C 1
ATOM 8307 O O . VAL E 1 34 ? 193.931 67.605 305.070 1.00 82.96 34 VAL E O 1
ATOM 8311 N N . ASP E 1 35 ? 194.925 65.585 304.930 1.00 85.92 35 ASP E N 1
ATOM 8312 C CA . ASP E 1 35 ? 193.884 64.860 305.647 1.00 85.92 35 ASP E CA 1
ATOM 8313 C C . ASP E 1 35 ? 194.581 63.988 306.682 1.00 85.92 35 ASP E C 1
ATOM 8314 O O . ASP E 1 35 ? 195.619 63.387 306.390 1.00 85.92 35 ASP E O 1
ATOM 8319 N N . ASN E 1 36 ? 194.010 63.918 307.886 1.00 88.71 36 ASN E N 1
ATOM 8320 C CA . ASN E 1 36 ? 194.623 63.199 308.997 1.00 88.71 36 ASN E CA 1
ATOM 8321 C C . ASN E 1 36 ? 193.626 62.331 309.761 1.00 88.71 36 ASN E C 1
ATOM 8322 O O . ASN E 1 36 ? 193.755 62.175 310.979 1.00 88.71 36 ASN E O 1
ATOM 8327 N N . THR E 1 37 ? 192.634 61.762 309.073 1.00 89.87 37 THR E N 1
ATOM 8328 C CA . THR E 1 37 ? 191.649 60.930 309.759 1.00 89.87 37 THR E CA 1
ATOM 8329 C C . THR E 1 37 ? 192.222 59.564 310.120 1.00 89.87 37 THR E C 1
ATOM 8330 O O . THR E 1 37 ? 191.978 59.052 311.219 1.00 89.87 37 THR E O 1
ATOM 8334 N N . LEU E 1 38 ? 192.986 58.957 309.210 1.00 95.04 38 LEU E N 1
ATOM 8335 C CA . LEU E 1 38 ? 193.426 57.580 309.406 1.00 95.04 38 LEU E CA 1
ATOM 8336 C C . LEU E 1 38 ? 194.604 57.462 310.364 1.00 95.04 38 LEU E C 1
ATOM 8337 O O . LEU E 1 38 ? 194.928 56.347 310.789 1.00 95.04 38 LEU E O 1
ATOM 8342 N N . THR E 1 39 ? 195.252 58.571 310.712 1.00 94.80 39 THR E N 1
ATOM 8343 C CA . THR E 1 39 ? 196.431 58.507 311.565 1.00 94.80 39 THR E CA 1
ATOM 8344 C C . THR E 1 39 ? 196.054 58.108 312.987 1.00 94.80 39 THR E C 1
ATOM 8345 O O . THR E 1 39 ? 195.128 58.670 313.579 1.00 94.80 39 THR E O 1
ATOM 8349 N N . GLY E 1 40 ? 196.777 57.130 313.531 1.00 97.97 40 GLY E N 1
ATOM 8350 C CA . GLY E 1 40 ? 196.624 56.734 314.914 1.00 97.97 40 GLY E CA 1
ATOM 8351 C C . GLY E 1 40 ? 195.526 55.733 315.200 1.00 97.97 40 GLY E C 1
ATOM 8352 O O . GLY E 1 40 ? 195.387 55.311 316.355 1.00 97.97 40 GLY E O 1
ATOM 8353 N N . THR E 1 41 ? 194.747 55.336 314.204 1.00 101.35 41 THR E N 1
ATOM 8354 C CA . THR E 1 41 ? 193.654 54.393 314.377 1.00 101.35 41 THR E CA 1
ATOM 8355 C C . THR E 1 41 ? 193.789 53.264 313.369 1.00 101.35 41 THR E C 1
ATOM 8356 O O . THR E 1 41 ? 194.341 53.455 312.279 1.00 101.35 41 THR E O 1
ATOM 8360 N N . PRO E 1 42 ? 193.304 52.069 313.708 1.00 102.86 42 PRO E N 1
ATOM 8361 C CA . PRO E 1 42 ? 193.336 50.963 312.745 1.00 102.86 42 PRO E CA 1
ATOM 8362 C C . PRO E 1 42 ? 192.482 51.264 311.522 1.00 102.86 42 PRO E C 1
ATOM 8363 O O . PRO E 1 42 ? 191.463 51.954 311.600 1.00 102.86 42 PRO E O 1
ATOM 8367 N N . GLY E 1 43 ? 192.911 50.735 310.387 1.00 103.83 43 GLY E N 1
ATOM 8368 C CA . GLY E 1 43 ? 192.209 50.922 309.136 1.00 103.83 43 GLY E CA 1
ATOM 8369 C C . GLY E 1 43 ? 193.109 51.511 308.061 1.00 103.83 43 GLY E C 1
ATOM 8370 O O . GLY E 1 43 ? 194.086 52.215 308.333 1.00 103.83 43 GLY E O 1
ATOM 8371 N N . ASP E 1 44 ? 192.762 51.207 306.809 1.00 102.62 44 ASP E N 1
ATOM 8372 C CA . ASP E 1 44 ? 193.510 51.697 305.663 1.00 102.62 44 ASP E CA 1
ATOM 8373 C C . ASP E 1 44 ? 192.627 52.174 304.517 1.00 102.62 44 ASP E C 1
ATOM 8374 O O . ASP E 1 44 ? 193.155 52.490 303.445 1.00 102.62 44 ASP E O 1
ATOM 8379 N N . THR E 1 45 ? 191.311 52.236 304.706 1.00 99.78 45 THR E N 1
ATOM 8380 C CA . THR E 1 45 ? 190.392 52.699 303.678 1.00 99.78 45 THR E CA 1
ATOM 8381 C C . THR E 1 45 ? 189.479 53.771 304.255 1.00 99.78 45 THR E C 1
ATOM 8382 O O . THR E 1 45 ? 189.078 53.707 305.420 1.00 99.78 45 THR E O 1
ATOM 8386 N N . LEU E 1 46 ? 189.152 54.757 303.424 1.00 93.03 46 LEU E N 1
ATOM 8387 C CA . LEU E 1 46 ? 188.305 55.875 303.815 1.00 93.03 46 LEU E CA 1
ATOM 8388 C C . LEU E 1 46 ? 187.108 55.942 302.877 1.00 93.03 46 LEU E C 1
ATOM 8389 O O . LEU E 1 46 ? 187.274 55.916 301.654 1.00 93.03 46 LEU E O 1
ATOM 8394 N N . THR E 1 47 ? 185.911 56.034 303.448 1.00 92.67 47 THR E N 1
ATOM 8395 C CA . THR E 1 47 ? 184.667 56.016 302.690 1.00 92.67 47 THR E CA 1
ATOM 8396 C C . THR E 1 47 ? 183.945 57.347 302.851 1.00 92.67 47 THR E C 1
ATOM 8397 O O . THR E 1 47 ? 183.798 57.845 303.971 1.00 92.67 47 THR E O 1
ATOM 8401 N N . PHE E 1 48 ? 183.494 57.915 301.732 1.00 92.35 48 PHE E N 1
ATOM 8402 C CA . PHE E 1 48 ? 182.791 59.189 301.728 1.00 92.35 48 PHE E CA 1
ATOM 8403 C C . PHE E 1 48 ? 181.382 59.016 301.188 1.00 92.35 48 PHE E C 1
ATOM 8404 O O . PHE E 1 48 ? 181.207 58.872 299.970 1.00 92.35 48 PHE E O 1
ATOM 8412 N N . PRO E 1 49 ? 180.358 59.021 302.044 1.00 95.26 49 PRO E N 1
ATOM 8413 C CA . PRO E 1 49 ? 178.981 58.897 301.550 1.00 95.26 49 PRO E CA 1
ATOM 8414 C C . PRO E 1 49 ? 178.332 60.246 301.274 1.00 95.26 49 PRO E C 1
ATOM 8415 O O . PRO E 1 49 ? 178.839 61.286 301.706 1.00 95.26 49 PRO E O 1
ATOM 8419 N N . ALA E 1 50 ? 177.209 60.238 300.559 1.00 99.08 50 ALA E N 1
ATOM 8420 C CA . ALA E 1 50 ? 176.505 61.466 300.209 1.00 99.08 50 ALA E CA 1
ATOM 8421 C C . ALA E 1 50 ? 175.047 61.132 299.929 1.00 99.08 50 ALA E C 1
ATOM 8422 O O . ALA E 1 50 ? 174.671 59.965 299.796 1.00 99.08 50 ALA E O 1
ATOM 8424 N N . PHE E 1 51 ? 174.226 62.177 299.839 1.00 98.83 51 PHE E N 1
ATOM 8425 C CA . PHE E 1 51 ? 172.799 62.045 299.590 1.00 98.83 51 PHE E CA 1
ATOM 8426 C C . PHE E 1 51 ? 172.467 62.465 298.163 1.00 98.83 51 PHE E C 1
ATOM 8427 O O . PHE E 1 51 ? 173.293 63.045 297.453 1.00 98.83 51 PHE E O 1
ATOM 8435 N N . THR E 1 52 ? 171.237 62.160 297.749 1.00 97.22 52 THR E N 1
ATOM 8436 C CA . THR E 1 52 ? 170.753 62.470 296.411 1.00 97.22 52 THR E CA 1
ATOM 8437 C C . THR E 1 52 ? 169.467 63.280 296.501 1.00 97.22 52 THR E C 1
ATOM 8438 O O . THR E 1 52 ? 168.873 63.430 297.572 1.00 97.22 52 THR E O 1
ATOM 8442 N N . TYR E 1 53 ? 169.043 63.804 295.353 1.00 95.92 53 TYR E N 1
ATOM 8443 C CA . TYR E 1 53 ? 167.845 64.632 295.298 1.00 95.92 53 TYR E CA 1
ATOM 8444 C C . TYR E 1 53 ? 166.588 63.778 295.411 1.00 95.92 53 TYR E C 1
ATOM 8445 O O . TYR E 1 53 ? 166.619 62.563 295.197 1.00 95.92 53 TYR E O 1
ATOM 8454 N N . ILE E 1 54 ? 165.472 64.427 295.753 1.00 97.20 54 ILE E N 1
ATOM 8455 C CA . ILE E 1 54 ? 164.211 63.709 295.909 1.00 97.20 54 ILE E CA 1
ATOM 8456 C C . ILE E 1 54 ? 163.348 63.854 294.659 1.00 97.20 54 ILE E C 1
ATOM 8457 O O . ILE E 1 54 ? 162.654 62.912 294.257 1.00 97.20 54 ILE E O 1
ATOM 8462 N N . GLY E 1 55 ? 163.378 65.023 294.023 1.00 96.20 55 GLY E N 1
ATOM 8463 C CA . GLY E 1 55 ? 162.565 65.262 292.847 1.00 96.20 55 GLY E CA 1
ATOM 8464 C C . GLY E 1 55 ? 161.762 66.546 292.920 1.00 96.20 55 GLY E C 1
ATOM 8465 O O . GLY E 1 55 ? 161.567 67.104 294.003 1.00 96.20 55 GLY E O 1
ATOM 8466 N N . ASP E 1 56 ? 161.293 67.023 291.771 1.00 94.12 56 ASP E N 1
ATOM 8467 C CA . ASP E 1 56 ? 160.536 68.262 291.708 1.00 94.12 56 ASP E CA 1
ATOM 8468 C C . ASP E 1 56 ? 159.072 68.036 292.084 1.00 94.12 56 ASP E C 1
ATOM 8469 O O . ASP E 1 56 ? 158.561 66.913 292.068 1.00 94.12 56 ASP E O 1
ATOM 8474 N N . ALA E 1 57 ? 158.401 69.130 292.435 1.00 90.96 57 ALA E N 1
ATOM 8475 C CA . ALA E 1 57 ? 156.993 69.082 292.792 1.00 90.96 57 ALA E CA 1
ATOM 8476 C C . ALA E 1 57 ? 156.117 69.100 291.542 1.00 90.96 57 ALA E C 1
ATOM 8477 O O . ALA E 1 57 ? 156.563 69.432 290.440 1.00 90.96 57 ALA E O 1
ATOM 8479 N N . THR E 1 58 ? 154.850 68.734 291.728 1.00 89.61 58 THR E N 1
ATOM 8480 C CA . THR E 1 58 ? 153.881 68.697 290.643 1.00 89.61 58 THR E CA 1
ATOM 8481 C C . THR E 1 58 ? 152.561 69.283 291.122 1.00 89.61 58 THR E C 1
ATOM 8482 O O . THR E 1 58 ? 152.262 69.299 292.319 1.00 89.61 58 THR E O 1
ATOM 8486 N N . ASP E 1 59 ? 151.771 69.769 290.168 1.00 87.70 59 ASP E N 1
ATOM 8487 C CA . ASP E 1 59 ? 150.453 70.298 290.489 1.00 87.70 59 ASP E CA 1
ATOM 8488 C C . ASP E 1 59 ? 149.462 69.162 290.709 1.00 87.70 59 ASP E C 1
ATOM 8489 O O . ASP E 1 59 ? 149.507 68.134 290.028 1.00 87.70 59 ASP E O 1
ATOM 8494 N N . ILE E 1 60 ? 148.561 69.354 291.670 1.00 91.54 60 ILE E N 1
ATOM 8495 C CA . ILE E 1 60 ? 147.562 68.356 292.031 1.00 91.54 60 ILE E CA 1
ATOM 8496 C C . ILE E 1 60 ? 146.197 69.028 292.051 1.00 91.54 60 ILE E C 1
ATOM 8497 O O . ILE E 1 60 ? 146.042 70.109 292.630 1.00 91.54 60 ILE E O 1
ATOM 8502 N N . ALA E 1 61 ? 145.215 68.391 291.421 1.00 97.78 61 ALA E N 1
ATOM 8503 C CA . ALA E 1 61 ? 143.860 68.915 291.411 1.00 97.78 61 ALA E CA 1
ATOM 8504 C C . ALA E 1 61 ? 143.174 68.651 292.749 1.00 97.78 61 ALA E C 1
ATOM 8505 O O . ALA E 1 61 ? 143.731 68.022 293.652 1.00 97.78 61 ALA E O 1
ATOM 8507 N N . GLU E 1 62 ? 141.945 69.149 292.867 1.00 99.97 62 GLU E N 1
ATOM 8508 C CA . GLU E 1 62 ? 141.195 68.995 294.106 1.00 99.97 62 GLU E CA 1
ATOM 8509 C C . GLU E 1 62 ? 140.819 67.535 294.332 1.00 99.97 62 GLU E C 1
ATOM 8510 O O . GLU E 1 62 ? 140.325 66.855 293.429 1.00 99.97 62 GLU E O 1
ATOM 8516 N N . GLY E 1 63 ? 141.050 67.060 295.552 1.00 102.77 63 GLY E N 1
ATOM 8517 C CA . GLY E 1 63 ? 140.668 65.705 295.921 1.00 102.77 63 GLY E CA 1
ATOM 8518 C C . GLY E 1 63 ? 141.372 64.615 295.142 1.00 102.77 63 GLY E C 1
ATOM 8519 O O . GLY E 1 63 ? 140.723 63.665 294.687 1.00 102.77 63 GLY E O 1
ATOM 8520 N N . GLU E 1 64 ? 142.688 64.726 294.979 1.00 104.10 64 GLU E N 1
ATOM 8521 C CA . GLU E 1 64 ? 143.467 63.742 294.242 1.00 104.10 64 GLU E CA 1
ATOM 8522 C C . GLU E 1 64 ? 144.625 63.252 295.100 1.00 104.10 64 GLU E C 1
ATOM 8523 O O . GLU E 1 64 ? 145.085 63.939 296.016 1.00 104.10 64 GLU E O 1
ATOM 8529 N N . ALA E 1 65 ? 145.089 62.044 294.791 1.00 106.48 65 ALA E N 1
ATOM 8530 C CA . ALA E 1 65 ? 146.169 61.432 295.551 1.00 106.48 65 ALA E CA 1
ATOM 8531 C C . ALA E 1 65 ? 147.511 62.070 295.206 1.00 106.48 65 ALA E C 1
ATOM 8532 O O . ALA E 1 65 ? 147.734 62.542 294.088 1.00 106.48 65 ALA E O 1
ATOM 8534 N N . ILE E 1 66 ? 148.408 62.080 296.184 1.00 106.77 66 ILE E N 1
ATOM 8535 C CA . ILE E 1 66 ? 149.741 62.657 296.039 1.00 106.77 66 ILE E CA 1
ATOM 8536 C C . ILE E 1 66 ? 150.744 61.512 295.927 1.00 106.77 66 ILE E C 1
ATOM 8537 O O . ILE E 1 66 ? 150.872 60.726 296.878 1.00 106.77 66 ILE E O 1
ATOM 8542 N N . PRO E 1 67 ? 151.456 61.376 294.809 1.00 107.45 67 PRO E N 1
ATOM 8543 C CA . PRO E 1 67 ? 152.435 60.288 294.687 1.00 107.45 67 PRO E CA 1
ATOM 8544 C C . PRO E 1 67 ? 153.586 60.460 295.668 1.00 107.45 67 PRO E C 1
ATOM 8545 O O . PRO E 1 67 ? 153.914 61.573 296.083 1.00 107.45 67 PRO E O 1
ATOM 8549 N N . LEU E 1 68 ? 154.199 59.338 296.038 1.00 111.82 68 LEU E N 1
ATOM 8550 C CA . LEU E 1 68 ? 155.291 59.305 297.001 1.00 111.82 68 LEU E CA 1
ATOM 8551 C C . LEU E 1 68 ? 156.570 58.866 296.300 1.00 111.82 68 LEU E C 1
ATOM 8552 O O . LEU E 1 68 ? 156.518 58.116 295.319 1.00 111.82 68 LEU E O 1
ATOM 8557 N N . ASP E 1 69 ? 157.714 59.331 296.803 1.00 110.74 69 ASP E N 1
ATOM 8558 C CA . ASP E 1 69 ? 159.016 59.047 296.212 1.00 110.74 69 ASP E CA 1
ATOM 8559 C C . ASP E 1 69 ? 160.000 58.642 297.306 1.00 110.74 69 ASP E C 1
ATOM 8560 O O . ASP E 1 69 ? 159.646 58.534 298.484 1.00 110.74 69 ASP E O 1
ATOM 8565 N N . LYS E 1 70 ? 161.251 58.416 296.905 1.00 106.17 70 LYS E N 1
ATOM 8566 C CA . LYS E 1 70 ? 162.295 57.946 297.804 1.00 106.17 70 LYS E CA 1
ATOM 8567 C C . LYS E 1 70 ? 163.602 58.670 297.506 1.00 106.17 70 LYS E C 1
ATOM 8568 O O . LYS E 1 70 ? 163.705 59.447 296.553 1.00 106.17 70 LYS E O 1
ATOM 8574 N N . ILE E 1 71 ? 164.605 58.408 298.343 1.00 99.49 71 ILE E N 1
ATOM 8575 C CA . ILE E 1 71 ? 165.920 59.014 298.205 1.00 99.49 71 ILE E CA 1
ATOM 8576 C C . ILE E 1 71 ? 166.971 57.915 298.116 1.00 99.49 71 ILE E C 1
ATOM 8577 O O . ILE E 1 71 ? 166.692 56.729 298.312 1.00 99.49 71 ILE E O 1
ATOM 8582 N N . GLY E 1 72 ? 168.209 58.317 297.821 1.00 98.93 72 GLY E N 1
ATOM 8583 C CA . GLY E 1 72 ? 169.297 57.372 297.665 1.00 98.93 72 GLY E CA 1
ATOM 8584 C C . GLY E 1 72 ? 170.617 57.961 298.116 1.00 98.93 72 GLY E C 1
ATOM 8585 O O . GLY E 1 72 ? 170.709 59.135 298.481 1.00 98.93 72 GLY E O 1
ATOM 8586 N N . THR E 1 73 ? 171.650 57.117 298.087 1.00 97.12 73 THR E N 1
ATOM 8587 C CA . THR E 1 73 ? 172.987 57.487 298.532 1.00 97.12 73 THR E CA 1
ATOM 8588 C C . THR E 1 73 ? 174.033 56.899 297.593 1.00 97.12 73 THR E C 1
ATOM 8589 O O . THR E 1 73 ? 173.741 56.030 296.767 1.00 97.12 73 THR E O 1
ATOM 8593 N N . THR E 1 74 ? 175.266 57.391 297.731 1.00 98.03 74 THR E N 1
ATOM 8594 C CA . THR E 1 74 ? 176.404 56.932 296.943 1.00 98.03 74 THR E CA 1
ATOM 8595 C C . THR E 1 74 ? 177.622 56.803 297.848 1.00 98.03 74 THR E C 1
ATOM 8596 O O . THR E 1 74 ? 177.686 57.420 298.914 1.00 98.03 74 THR E O 1
ATOM 8600 N N . THR E 1 75 ? 178.590 55.991 297.417 1.00 96.62 75 THR E N 1
ATOM 8601 C CA . THR E 1 75 ? 179.788 55.721 298.202 1.00 96.62 75 THR E CA 1
ATOM 8602 C C . THR E 1 75 ? 181.020 55.705 297.305 1.00 96.62 75 THR E C 1
ATOM 8603 O O . THR E 1 75 ? 180.925 55.492 296.094 1.00 96.62 75 THR E O 1
ATOM 8607 N N . LYS E 1 76 ? 182.179 55.935 297.922 1.00 91.85 76 LYS E N 1
ATOM 8608 C CA . LYS E 1 76 ? 183.470 55.886 297.247 1.00 91.85 76 LYS E CA 1
ATOM 8609 C C . LYS E 1 76 ? 184.552 55.641 298.292 1.00 91.85 76 LYS E C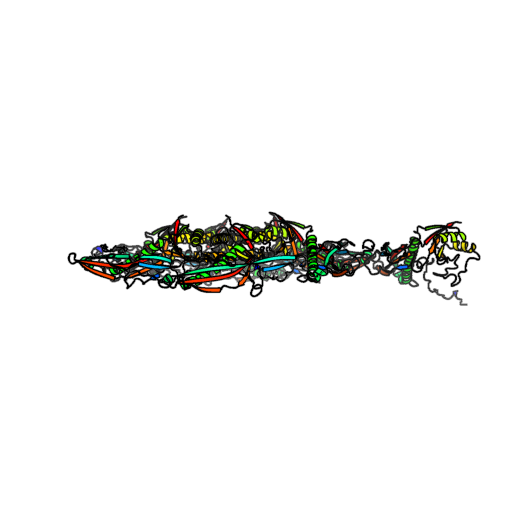 1
ATOM 8610 O O . LYS E 1 76 ? 184.345 55.895 299.481 1.00 91.85 76 LYS E O 1
ATOM 8616 N N . GLU E 1 77 ? 185.709 55.148 297.845 1.00 92.26 77 GLU E N 1
ATOM 8617 C CA . GLU E 1 77 ? 186.751 54.722 298.772 1.00 92.26 77 GLU E CA 1
ATOM 8618 C C . GLU E 1 77 ? 188.134 54.893 298.155 1.00 92.26 77 GLU E C 1
ATOM 8619 O O . GLU E 1 77 ? 188.284 55.078 296.945 1.00 92.26 77 GLU E O 1
ATOM 8625 N N . VAL E 1 78 ? 189.150 54.827 299.021 1.00 91.42 78 VAL E N 1
ATOM 8626 C CA . VAL E 1 78 ? 190.550 54.987 298.642 1.00 91.42 78 VAL E CA 1
ATOM 8627 C C . VAL E 1 78 ? 191.401 54.078 299.523 1.00 91.42 78 VAL E C 1
ATOM 8628 O O . VAL E 1 78 ? 190.981 53.668 300.609 1.00 91.42 78 VAL E O 1
ATOM 8632 N N . LYS E 1 79 ? 192.607 53.759 299.047 1.00 92.67 79 LYS E N 1
ATOM 8633 C CA . LYS E 1 79 ? 193.550 52.917 299.773 1.00 92.67 79 LYS E CA 1
ATOM 8634 C C . LYS E 1 79 ? 194.929 53.567 299.771 1.00 92.67 79 LYS E C 1
ATOM 8635 O O . LYS E 1 79 ? 195.309 54.232 298.803 1.00 92.67 79 LYS E O 1
ATOM 8641 N N . VAL E 1 80 ? 195.675 53.368 300.863 1.00 86.46 80 VAL E N 1
ATOM 8642 C CA . VAL E 1 80 ? 196.993 53.989 301.001 1.00 86.46 80 VAL E CA 1
ATOM 8643 C C . VAL E 1 80 ? 198.082 53.064 300.460 1.00 86.46 80 VAL E C 1
ATOM 8644 O O . VAL E 1 80 ? 197.880 51.862 300.250 1.00 86.46 80 VAL E O 1
ATOM 8648 N N . LYS E 1 81 ? 199.261 53.645 300.232 1.00 85.32 81 LYS E N 1
ATOM 8649 C CA . LYS E 1 81 ? 200.419 52.916 299.729 1.00 85.32 81 LYS E CA 1
ATOM 8650 C C . LYS E 1 81 ? 201.674 53.413 300.437 1.00 85.32 81 LYS E C 1
ATOM 8651 O O . LYS E 1 81 ? 201.610 54.214 301.373 1.00 85.32 81 LYS E O 1
ATOM 8657 N N . LYS E 1 82 ? 202.829 52.930 299.976 1.00 87.52 82 LYS E N 1
ATOM 8658 C CA . LYS E 1 82 ? 204.112 53.190 300.620 1.00 87.52 82 LYS E CA 1
ATOM 8659 C C . LYS E 1 82 ? 205.140 53.659 299.599 1.00 87.52 82 LYS E C 1
ATOM 8660 O O . LYS E 1 82 ? 205.057 53.304 298.418 1.00 87.52 82 LYS E O 1
ATOM 8666 N N . ALA E 1 83 ? 206.107 54.453 300.061 1.00 87.60 83 ALA E N 1
ATOM 8667 C CA . ALA E 1 83 ? 207.228 54.915 299.247 1.00 87.60 83 ALA E CA 1
ATOM 8668 C C . ALA E 1 83 ? 208.464 54.990 300.131 1.00 87.60 83 ALA E C 1
ATOM 8669 O O . ALA E 1 83 ? 208.368 55.388 301.296 1.00 87.60 83 ALA E O 1
ATOM 8671 N N . ALA E 1 84 ? 209.620 54.613 299.584 1.00 91.92 84 ALA E N 1
ATOM 8672 C CA . ALA E 1 84 ? 210.856 54.568 300.352 1.00 91.92 84 ALA E CA 1
ATOM 8673 C C . ALA E 1 84 ? 212.066 54.757 299.445 1.00 91.92 84 ALA E C 1
ATOM 8674 O O . ALA E 1 84 ? 211.992 54.586 298.226 1.00 91.92 84 ALA E O 1
ATOM 8676 N N . LYS E 1 85 ? 213.189 55.115 300.070 1.00 89.30 85 LYS E N 1
ATOM 8677 C CA . LYS E 1 85 ? 214.467 55.296 299.394 1.00 89.30 85 LYS E CA 1
ATOM 8678 C C . LYS E 1 85 ? 215.584 54.767 300.284 1.00 89.30 85 LYS E C 1
ATOM 8679 O O . LYS E 1 85 ? 215.469 54.770 301.513 1.00 89.30 85 LYS E O 1
ATOM 8685 N N . GLY E 1 86 ? 216.667 54.319 299.662 1.00 93.14 86 GLY E N 1
ATOM 8686 C CA . GLY E 1 86 ? 217.775 53.740 300.404 1.00 93.14 86 GLY E CA 1
ATOM 8687 C C . GLY E 1 86 ? 219.111 54.108 299.800 1.00 93.14 86 GLY E C 1
ATOM 8688 O O . GLY E 1 86 ? 219.206 54.455 298.618 1.00 93.14 86 GLY E O 1
ATOM 8689 N N . THR E 1 87 ? 220.156 54.029 300.626 1.00 95.56 87 THR E N 1
ATOM 8690 C CA . THR E 1 87 ? 221.520 54.325 300.212 1.00 95.56 87 THR E CA 1
ATOM 8691 C C . THR E 1 87 ? 222.496 53.671 301.180 1.00 95.56 87 THR E C 1
ATOM 8692 O O . THR E 1 87 ? 222.119 53.265 302.282 1.00 95.56 87 THR E O 1
ATOM 8696 N N . GLU E 1 88 ? 223.758 53.572 300.759 1.00 96.99 88 GLU E N 1
ATOM 8697 C CA . GLU E 1 88 ? 224.814 52.979 301.574 1.00 96.99 88 GLU E CA 1
ATOM 8698 C C . GLU E 1 88 ? 226.154 53.593 301.192 1.00 96.99 88 GLU E C 1
ATOM 8699 O O . GLU E 1 88 ? 226.423 53.813 300.007 1.00 96.99 88 GLU E O 1
ATOM 8705 N N . ILE E 1 89 ? 226.984 53.876 302.195 1.00 97.42 89 ILE E N 1
ATOM 8706 C CA . ILE E 1 89 ? 228.301 54.476 302.005 1.00 97.42 89 ILE E CA 1
ATOM 8707 C C . ILE E 1 89 ? 229.320 53.669 302.800 1.00 97.42 89 ILE E C 1
ATOM 8708 O O . ILE E 1 89 ? 229.074 53.322 303.961 1.00 97.42 89 ILE E O 1
ATOM 8713 N N . THR E 1 90 ? 230.458 53.373 302.176 1.00 97.76 90 THR E N 1
ATOM 8714 C CA . THR E 1 90 ? 231.512 52.623 302.845 1.00 97.76 90 THR E CA 1
ATOM 8715 C C . THR E 1 90 ? 232.273 53.509 303.827 1.00 97.76 90 THR E C 1
ATOM 8716 O O . THR E 1 90 ? 232.238 54.739 303.748 1.00 97.76 90 THR E O 1
ATOM 8720 N N . ASP E 1 91 ? 232.971 52.861 304.764 1.00 99.38 91 ASP E N 1
ATOM 8721 C CA . ASP E 1 91 ? 233.697 53.601 305.793 1.00 99.38 91 ASP E CA 1
ATOM 8722 C C . ASP E 1 91 ? 234.946 54.266 305.228 1.00 99.38 91 ASP E C 1
ATOM 8723 O O . ASP E 1 91 ? 235.313 55.371 305.648 1.00 99.38 91 ASP E O 1
ATOM 8728 N N . GLU E 1 92 ? 235.622 53.604 304.285 1.00 97.66 92 GLU E N 1
ATOM 8729 C CA . GLU E 1 92 ? 236.851 54.160 303.727 1.00 97.66 92 GLU E CA 1
ATOM 8730 C C . GLU E 1 92 ? 236.589 55.472 302.999 1.00 97.66 92 GLU E C 1
ATOM 8731 O O . GLU E 1 92 ? 237.376 56.419 303.109 1.00 97.66 92 GLU E O 1
ATOM 8737 N N . ALA E 1 93 ? 235.490 55.545 302.244 1.00 92.58 93 ALA E N 1
ATOM 8738 C CA . ALA E 1 93 ? 235.159 56.781 301.543 1.00 92.58 93 ALA E CA 1
ATOM 8739 C C . ALA E 1 93 ? 234.874 57.912 302.524 1.00 92.58 93 ALA E C 1
ATOM 8740 O O . ALA E 1 93 ? 235.224 59.069 302.267 1.00 92.58 93 ALA E O 1
ATOM 8742 N N . ALA E 1 94 ? 234.235 57.597 303.653 1.00 91.71 94 ALA E N 1
ATOM 8743 C CA . ALA E 1 94 ? 233.973 58.618 304.661 1.00 91.71 94 ALA E CA 1
ATOM 8744 C C . ALA E 1 94 ? 235.260 59.068 305.342 1.00 91.71 94 ALA E C 1
ATOM 8745 O O . ALA E 1 94 ? 235.406 60.244 305.695 1.00 91.71 94 ALA E O 1
ATOM 8747 N N . LEU E 1 95 ? 236.201 58.142 305.545 1.00 90.17 95 LEU E N 1
ATOM 8748 C CA . LEU E 1 95 ? 237.460 58.495 306.194 1.00 90.17 95 LEU E CA 1
ATOM 8749 C C . LEU E 1 95 ? 238.284 59.451 305.339 1.00 90.17 95 LEU E C 1
ATOM 8750 O O . LEU E 1 95 ? 238.877 60.403 305.860 1.00 90.17 95 LEU E O 1
ATOM 8755 N N . SER E 1 96 ? 238.340 59.213 304.027 1.00 85.47 96 SER E N 1
ATOM 8756 C CA . SER E 1 96 ? 239.130 60.028 303.107 1.00 85.47 96 SER E CA 1
ATOM 8757 C C . SER E 1 96 ? 238.230 60.465 301.949 1.00 85.47 96 SER E C 1
ATOM 8758 O O . SER E 1 96 ? 238.156 59.808 300.909 1.00 85.47 96 SER E O 1
ATOM 8761 N N . GLY E 1 97 ? 237.548 61.585 302.136 1.00 79.55 97 GLY E N 1
ATOM 8762 C CA . GLY E 1 97 ? 236.669 62.117 301.112 1.00 79.55 97 GLY E CA 1
ATOM 8763 C C . GLY E 1 97 ? 236.464 63.603 301.304 1.00 79.55 97 GLY E C 1
ATOM 8764 O O . GLY E 1 97 ? 236.295 64.090 302.424 1.00 79.55 97 GLY E O 1
ATOM 8765 N N . TYR E 1 98 ? 236.478 64.325 300.188 1.00 74.19 98 TYR E N 1
ATOM 8766 C CA . TYR E 1 98 ? 236.319 65.769 300.238 1.00 74.19 98 TYR E CA 1
ATOM 8767 C C . TYR E 1 98 ? 234.853 66.119 300.480 1.00 74.19 98 TYR E C 1
ATOM 8768 O O . TYR E 1 98 ? 233.948 65.577 299.841 1.00 74.19 98 TYR E O 1
ATOM 8777 N N . GLY E 1 99 ? 234.626 67.036 301.417 1.00 78.15 99 GLY E N 1
ATOM 8778 C CA . GLY E 1 99 ? 233.276 67.390 301.805 1.00 78.15 99 GLY E CA 1
ATOM 8779 C C . GLY E 1 99 ? 232.719 66.463 302.873 1.00 78.15 99 GLY E C 1
ATOM 8780 O O . GLY E 1 99 ? 233.443 65.716 303.540 1.00 78.15 99 GLY E O 1
ATOM 8781 N N . ASP E 1 100 ? 231.396 66.518 303.030 1.00 81.94 100 ASP E N 1
ATOM 8782 C CA . ASP E 1 100 ? 230.693 65.728 304.037 1.00 81.94 100 ASP E CA 1
ATOM 8783 C C . ASP E 1 100 ? 229.626 64.876 303.364 1.00 81.94 100 ASP E C 1
ATOM 8784 O O . ASP E 1 100 ? 228.464 65.301 303.268 1.00 81.94 100 ASP E O 1
ATOM 8789 N N . PRO E 1 101 ? 229.962 63.673 302.889 1.00 81.50 101 PRO E N 1
ATOM 8790 C CA . PRO E 1 101 ? 228.976 62.876 302.134 1.00 81.50 101 PRO E CA 1
ATOM 8791 C C . PRO E 1 101 ? 227.727 62.515 302.923 1.00 81.50 101 PRO E C 1
ATOM 8792 O O . PRO E 1 101 ? 226.640 62.417 302.337 1.00 81.50 101 PRO E O 1
ATOM 8796 N N . VAL E 1 102 ? 227.853 62.297 304.234 1.00 81.39 102 VAL E N 1
ATOM 8797 C CA . VAL E 1 102 ? 226.713 61.837 305.025 1.00 81.39 102 VAL E CA 1
ATOM 8798 C C . VAL E 1 102 ? 225.605 62.882 305.032 1.00 81.39 102 VAL E C 1
ATOM 8799 O O . VAL E 1 102 ? 224.423 62.559 304.846 1.00 81.39 102 VAL E O 1
ATOM 8803 N N . GLY E 1 103 ? 225.964 64.149 305.247 1.00 80.05 103 GLY E N 1
ATOM 8804 C CA . GLY E 1 103 ? 224.964 65.203 305.214 1.00 80.05 103 GLY E CA 1
ATOM 8805 C C . GLY E 1 103 ? 224.309 65.339 303.853 1.00 80.05 103 GLY E C 1
ATOM 8806 O O . GLY E 1 103 ? 223.097 65.551 303.754 1.00 80.05 103 GLY E O 1
ATOM 8807 N N . GLU E 1 104 ? 225.101 65.214 302.786 1.00 79.11 104 GLU E N 1
ATOM 8808 C CA . GLU E 1 104 ? 224.545 65.301 301.440 1.00 79.11 104 GLU E CA 1
ATOM 8809 C C . GLU E 1 104 ? 223.539 64.186 301.192 1.00 79.11 104 GLU E C 1
ATOM 8810 O O . GLU E 1 104 ? 222.464 64.425 300.631 1.00 79.11 104 GLU E O 1
ATOM 8816 N N . SER E 1 105 ? 223.867 62.962 301.610 1.00 80.45 105 SER E N 1
ATOM 8817 C CA . SER E 1 105 ? 222.925 61.856 301.469 1.00 80.45 105 SER E CA 1
ATOM 8818 C C . SER E 1 105 ? 221.661 62.102 302.285 1.00 80.45 105 SER E C 1
ATOM 8819 O O . SER E 1 105 ? 220.546 61.822 301.821 1.00 80.45 105 SER E O 1
ATOM 8822 N N . ASN E 1 106 ? 221.818 62.623 303.506 1.00 80.07 106 ASN E N 1
ATOM 8823 C CA . ASN E 1 106 ? 220.659 62.893 304.351 1.00 80.07 106 ASN E CA 1
ATOM 8824 C C . ASN E 1 106 ? 219.725 63.908 303.703 1.00 80.07 106 ASN E C 1
ATOM 8825 O O . ASN E 1 106 ? 218.500 63.743 303.736 1.00 80.07 106 ASN E O 1
ATOM 8830 N N . LYS E 1 107 ? 220.283 64.969 303.115 1.00 77.30 107 LYS E N 1
ATOM 8831 C CA . LYS E 1 107 ? 219.444 65.941 302.415 1.00 77.30 107 LYS E CA 1
ATOM 8832 C C . LYS E 1 107 ? 218.813 65.338 301.164 1.00 77.30 107 LYS E C 1
ATOM 8833 O O . LYS E 1 107 ? 217.632 65.580 300.875 1.00 77.30 107 LYS E O 1
ATOM 8839 N N . GLN E 1 108 ? 219.582 64.549 300.408 1.00 77.50 108 GLN E N 1
ATOM 8840 C CA . GLN E 1 108 ? 219.100 64.077 299.116 1.00 77.50 108 GLN E CA 1
ATOM 8841 C C . GLN E 1 108 ? 218.001 63.035 299.262 1.00 77.50 108 GLN E C 1
ATOM 8842 O O . GLN E 1 108 ? 217.122 62.945 298.398 1.00 77.50 108 GLN E O 1
ATOM 8848 N N . LEU E 1 109 ? 218.018 62.246 300.340 1.00 78.86 109 LEU E N 1
ATOM 8849 C CA . LEU E 1 109 ? 216.900 61.334 300.580 1.00 78.86 109 LEU E CA 1
ATOM 8850 C C . LEU E 1 109 ? 215.590 62.101 300.732 1.00 78.86 109 LEU E C 1
ATOM 8851 O O . LEU E 1 109 ? 214.575 61.753 300.110 1.00 78.86 109 LEU E O 1
ATOM 8856 N N . GLY E 1 110 ? 215.599 63.157 301.548 1.00 73.91 110 GLY E N 1
ATOM 8857 C CA . GLY E 1 110 ? 214.405 63.968 301.710 1.00 73.91 110 GLY E CA 1
ATOM 8858 C C . GLY E 1 110 ? 213.988 64.658 300.426 1.00 73.91 110 GLY E C 1
ATOM 8859 O O . GLY E 1 110 ? 212.796 64.752 300.120 1.00 73.91 110 GLY E O 1
ATOM 8860 N N . LEU E 1 111 ? 214.962 65.160 299.661 1.00 72.52 111 LEU E N 1
ATOM 8861 C CA . LEU E 1 111 ? 214.632 65.792 298.385 1.00 72.52 111 LEU E CA 1
ATOM 8862 C C . LEU E 1 111 ? 213.977 64.800 297.429 1.00 72.52 111 LEU E C 1
ATOM 8863 O O . LEU E 1 111 ? 212.991 65.131 296.757 1.00 72.52 111 LEU E O 1
ATOM 8868 N N . SER E 1 112 ? 214.510 63.577 297.357 1.00 74.94 112 SER E N 1
ATOM 8869 C CA . SER E 1 112 ? 213.926 62.561 296.488 1.00 74.94 112 SER E CA 1
ATOM 8870 C C . SER E 1 112 ? 212.509 62.213 296.921 1.00 74.94 112 SER E C 1
ATOM 8871 O O . SER E 1 112 ? 211.613 62.074 296.081 1.00 74.94 112 SER E O 1
ATOM 8874 N N . LEU E 1 113 ? 212.286 62.065 298.230 1.00 75.17 113 LEU E N 1
ATOM 8875 C CA . LEU E 1 113 ? 210.939 61.763 298.708 1.00 75.17 113 LEU E CA 1
ATOM 8876 C C . LEU E 1 113 ? 209.969 62.897 298.388 1.00 75.17 113 LEU E C 1
ATOM 8877 O O . LEU E 1 113 ? 208.829 62.653 297.966 1.00 75.17 113 LEU E O 1
ATOM 8882 N N . ALA E 1 114 ? 210.407 64.145 298.576 1.00 74.86 114 ALA E N 1
ATOM 8883 C CA . ALA E 1 114 ? 209.547 65.286 298.277 1.00 74.86 114 ALA E CA 1
ATOM 8884 C C . ALA E 1 114 ? 209.203 65.347 296.795 1.00 74.86 114 ALA E C 1
ATOM 8885 O O . ALA E 1 114 ? 208.066 65.666 296.427 1.00 74.86 114 ALA E O 1
ATOM 8887 N N . ASN E 1 115 ? 210.174 65.053 295.927 1.00 71.79 115 ASN E N 1
ATOM 8888 C CA . ASN E 1 115 ? 209.894 65.035 294.494 1.00 71.79 115 ASN E CA 1
ATOM 8889 C C . ASN E 1 115 ? 208.941 63.901 294.132 1.00 71.79 115 ASN E C 1
ATOM 8890 O O . ASN E 1 115 ? 208.068 64.061 293.268 1.00 71.79 115 ASN E O 1
ATOM 8895 N N . LYS E 1 116 ? 209.101 62.743 294.779 1.00 73.79 116 LYS E N 1
ATOM 8896 C CA . LYS E 1 116 ? 208.224 61.610 294.501 1.00 73.79 116 LYS E CA 1
ATOM 8897 C C . LYS E 1 116 ? 206.784 61.915 294.894 1.00 73.79 116 LYS E C 1
ATOM 8898 O O . LYS E 1 116 ? 205.844 61.507 294.200 1.00 73.79 116 LYS E O 1
ATOM 8904 N N . VAL E 1 117 ? 206.588 62.621 296.011 1.00 73.58 117 VAL E N 1
ATOM 8905 C CA . VAL E 1 117 ? 205.230 62.993 296.412 1.00 73.58 117 VAL E CA 1
ATOM 8906 C C . VAL E 1 117 ? 204.573 63.863 295.345 1.00 73.58 117 VAL E C 1
ATOM 8907 O O . VAL E 1 117 ? 203.402 63.666 294.993 1.00 73.58 117 VAL E O 1
ATOM 8911 N N . ASP E 1 118 ? 205.313 64.840 294.816 1.00 71.42 118 ASP E N 1
ATOM 8912 C CA . ASP E 1 118 ? 204.765 65.711 293.780 1.00 71.42 118 ASP E CA 1
ATOM 8913 C C . ASP E 1 118 ? 204.466 64.935 292.504 1.00 71.42 118 ASP E C 1
ATOM 8914 O O . ASP E 1 118 ? 203.449 65.181 291.840 1.00 71.42 118 ASP E O 1
ATOM 8919 N N . ASN E 1 119 ? 205.349 64.004 292.136 1.00 72.25 119 ASN E N 1
ATOM 8920 C CA . ASN E 1 119 ? 205.089 63.167 290.968 1.00 72.25 119 ASN E CA 1
ATOM 8921 C C . ASN E 1 119 ? 203.815 62.352 291.153 1.00 72.25 119 ASN E C 1
ATOM 8922 O O . ASN E 1 119 ? 203.007 62.225 290.224 1.00 72.25 119 ASN E O 1
ATOM 8927 N N . ASP E 1 120 ? 203.620 61.794 292.351 1.00 74.48 120 ASP E N 1
ATOM 8928 C CA . ASP E 1 120 ? 202.401 61.043 292.636 1.00 74.48 120 ASP E CA 1
ATOM 8929 C C . ASP E 1 120 ? 201.168 61.931 292.537 1.00 74.48 120 ASP E C 1
ATOM 8930 O O . ASP E 1 120 ? 200.137 61.518 291.992 1.00 74.48 120 ASP E O 1
ATOM 8935 N N . LEU E 1 121 ? 201.253 63.153 293.069 1.00 72.25 121 LEU E N 1
ATOM 8936 C CA . LEU E 1 121 ? 200.120 64.071 292.990 1.00 72.25 121 LEU E CA 1
ATOM 8937 C C . LEU E 1 121 ? 199.773 64.397 291.543 1.00 72.25 121 LEU E C 1
ATOM 8938 O O . LEU E 1 121 ? 198.595 64.400 291.166 1.00 72.25 121 LEU E O 1
ATOM 8943 N N . LEU E 1 122 ? 200.785 64.668 290.716 1.00 70.91 122 LEU E N 1
ATOM 8944 C CA . LEU E 1 122 ? 200.526 64.965 289.310 1.00 70.91 122 LEU E CA 1
ATOM 8945 C C . LEU E 1 122 ? 199.919 63.764 288.594 1.00 70.91 122 LEU E C 1
ATOM 8946 O O . LEU E 1 122 ? 198.977 63.912 287.803 1.00 70.91 122 LEU E O 1
ATOM 8951 N N . THR E 1 123 ? 200.446 62.564 288.858 1.00 71.67 123 THR E N 1
ATOM 8952 C CA . THR E 1 123 ? 199.913 61.365 288.220 1.00 71.67 123 THR E CA 1
ATOM 8953 C C . THR E 1 123 ? 198.456 61.140 288.603 1.00 71.67 123 THR E C 1
ATOM 8954 O O . THR E 1 123 ? 197.624 60.808 287.750 1.00 71.67 123 THR E O 1
ATOM 8958 N N . ALA E 1 124 ? 198.125 61.325 289.884 1.00 70.68 124 ALA E N 1
ATOM 8959 C CA . ALA E 1 124 ? 196.741 61.168 290.317 1.00 70.68 124 ALA E CA 1
ATOM 8960 C C . ALA E 1 124 ? 195.841 62.232 289.701 1.00 70.68 124 ALA E C 1
ATOM 8961 O O . ALA E 1 124 ? 194.699 61.946 289.321 1.00 70.68 124 ALA E O 1
ATOM 8963 N N . ALA E 1 125 ? 196.335 63.468 289.596 1.00 71.74 125 ALA E N 1
ATOM 8964 C CA . ALA E 1 125 ? 195.503 64.555 289.089 1.00 71.74 125 ALA E CA 1
ATOM 8965 C C . ALA E 1 125 ? 195.255 64.420 287.592 1.00 71.74 125 ALA E C 1
ATOM 8966 O O . ALA E 1 125 ? 194.227 64.882 287.084 1.00 71.74 125 ALA E O 1
ATOM 8968 N N . LYS E 1 126 ? 196.190 63.799 286.866 1.00 72.49 126 LYS E N 1
ATOM 8969 C CA . LYS E 1 126 ? 196.054 63.718 285.414 1.00 72.49 126 LYS E CA 1
ATOM 8970 C C . LYS E 1 126 ? 194.840 62.899 284.987 1.00 72.49 126 LYS E C 1
ATOM 8971 O O . LYS E 1 126 ? 194.343 63.072 283.869 1.00 72.49 126 LYS E O 1
ATOM 8977 N N . GLU E 1 127 ? 194.349 62.007 285.849 1.00 73.94 127 GLU E N 1
ATOM 8978 C CA . GLU E 1 127 ? 193.266 61.092 285.482 1.00 73.94 127 GLU E CA 1
ATOM 8979 C C . GLU E 1 127 ? 191.917 61.668 285.919 1.00 73.94 127 GLU E C 1
ATOM 8980 O O . GLU E 1 127 ? 191.514 61.609 287.082 1.00 73.94 127 GLU E O 1
ATOM 8986 N N . THR E 1 128 ? 191.210 62.233 284.943 1.00 68.45 128 THR E N 1
ATOM 8987 C CA . THR E 1 128 ? 189.862 62.744 285.135 1.00 68.45 128 THR E CA 1
ATOM 8988 C C . THR E 1 128 ? 188.993 62.364 283.942 1.00 68.45 128 THR E C 1
ATOM 8989 O O . THR E 1 128 ? 189.490 61.980 282.880 1.00 68.45 128 THR E O 1
ATOM 8993 N N . THR E 1 129 ? 187.678 62.468 284.133 1.00 67.79 129 THR E N 1
ATOM 8994 C CA . THR E 1 129 ? 186.721 62.140 283.085 1.00 67.79 129 THR E CA 1
ATOM 8995 C C . THR E 1 129 ? 186.352 63.332 282.211 1.00 67.79 129 THR E C 1
ATOM 8996 O O . THR E 1 129 ? 185.658 63.148 281.206 1.00 67.79 129 THR E O 1
ATOM 9000 N N . GLN E 1 130 ? 186.792 64.537 282.563 1.00 64.36 130 GLN E N 1
ATOM 9001 C CA . GLN E 1 130 ? 186.519 65.731 281.770 1.00 64.36 130 GLN E CA 1
ATOM 9002 C C . GLN E 1 130 ? 187.697 65.964 280.831 1.00 64.36 130 GLN E C 1
ATOM 9003 O O . GLN E 1 130 ? 188.823 66.193 281.283 1.00 64.36 130 GLN E O 1
ATOM 9009 N N . LYS E 1 131 ? 187.440 65.911 279.526 1.00 61.56 131 LYS E N 1
ATOM 9010 C CA . LYS E 1 131 ? 188.487 66.035 278.523 1.00 61.56 131 LYS E CA 1
ATOM 9011 C C . LYS E 1 131 ? 188.011 66.915 277.378 1.00 61.56 131 LYS E C 1
ATOM 9012 O O . LYS E 1 131 ? 186.812 66.988 277.094 1.00 61.56 131 LYS E O 1
ATOM 9018 N N . ALA E 1 132 ? 188.962 67.583 276.727 1.00 61.08 132 ALA E N 1
ATOM 9019 C CA . ALA E 1 132 ? 188.680 68.428 275.578 1.00 61.08 132 ALA E CA 1
ATOM 9020 C C . ALA E 1 132 ? 189.941 68.568 274.739 1.00 61.08 132 ALA E C 1
ATOM 9021 O O . ALA E 1 132 ? 191.055 68.369 275.228 1.00 61.08 132 ALA E O 1
ATOM 9023 N N . THR E 1 133 ? 189.754 68.916 273.468 1.00 57.56 133 THR E N 1
ATOM 9024 C CA . THR E 1 133 ? 190.856 69.152 272.543 1.00 57.56 133 THR E CA 1
ATOM 9025 C C . THR E 1 133 ? 190.808 70.607 272.106 1.00 57.56 133 THR E C 1
ATOM 9026 O O . THR E 1 133 ? 189.810 71.052 271.527 1.00 57.56 133 THR E O 1
ATOM 9030 N N . ILE E 1 134 ? 191.881 71.346 272.381 1.00 55.55 134 ILE E N 1
ATOM 9031 C CA . ILE E 1 134 ? 191.926 72.780 272.127 1.00 55.55 134 ILE E CA 1
ATOM 9032 C C . ILE E 1 134 ? 193.233 73.131 271.433 1.00 55.55 134 ILE E C 1
ATOM 9033 O O . ILE E 1 134 ? 194.204 72.369 271.468 1.00 55.55 134 ILE E O 1
ATOM 9038 N N . GLU E 1 135 ? 193.248 74.297 270.795 1.00 54.83 135 GLU E N 1
ATOM 9039 C CA . GLU E 1 135 ? 194.470 74.854 270.242 1.00 54.83 135 GLU E CA 1
ATOM 9040 C C . GLU E 1 135 ? 195.081 75.852 271.224 1.00 54.83 135 GLU E C 1
ATOM 9041 O O . GLU E 1 135 ? 194.596 76.046 272.341 1.00 54.83 135 GLU E O 1
ATOM 9047 N N . ALA E 1 136 ? 196.164 76.492 270.794 1.00 49.04 136 ALA E N 1
ATOM 9048 C CA . ALA E 1 136 ? 196.846 77.505 271.595 1.00 49.04 136 ALA E CA 1
ATOM 9049 C C . ALA E 1 136 ? 196.327 78.874 271.168 1.00 49.04 136 ALA E C 1
ATOM 9050 O O . ALA E 1 136 ? 197.083 79.708 270.666 1.00 49.04 136 ALA E O 1
ATOM 9052 N N . THR E 1 137 ? 195.033 79.104 271.378 1.00 51.67 137 THR E N 1
ATOM 9053 C CA . THR E 1 137 ? 194.394 80.358 271.001 1.00 51.67 137 THR E CA 1
ATOM 9054 C C . THR E 1 137 ? 193.370 80.723 272.065 1.00 51.67 137 THR E C 1
ATOM 9055 O O . THR E 1 137 ? 193.057 79.929 272.955 1.00 51.67 137 THR E O 1
ATOM 9059 N N . VAL E 1 138 ? 192.853 81.949 271.961 1.00 49.85 138 VAL E N 1
ATOM 9060 C CA . VAL E 1 138 ? 191.827 82.412 272.892 1.00 49.85 138 VAL E CA 1
ATOM 9061 C C . VAL E 1 138 ? 190.541 81.613 272.712 1.00 49.85 138 VAL E C 1
ATOM 9062 O O . VAL E 1 138 ? 189.867 81.262 273.690 1.00 49.85 138 VAL E O 1
ATOM 9066 N N . GLU E 1 139 ? 190.177 81.318 271.461 1.00 52.09 139 GLU E N 1
ATOM 9067 C CA . GLU E 1 139 ? 188.966 80.546 271.201 1.00 52.09 139 GLU E CA 1
ATOM 9068 C C . GLU E 1 139 ? 189.060 79.151 271.804 1.00 52.09 139 GLU E C 1
ATOM 9069 O O . GLU E 1 139 ? 188.080 78.636 272.356 1.00 52.09 139 GLU E O 1
ATOM 9075 N N . GLY E 1 140 ? 190.231 78.519 271.702 1.00 51.50 140 GLY E N 1
ATOM 9076 C CA . GLY E 1 140 ? 190.417 77.228 272.343 1.00 51.50 140 GLY E CA 1
ATOM 9077 C C . GLY E 1 140 ? 190.267 77.303 273.849 1.00 51.50 140 GLY E C 1
ATOM 9078 O O . GLY E 1 140 ? 189.686 76.410 274.470 1.00 51.50 140 GLY E O 1
ATOM 9079 N N . LEU E 1 141 ? 190.788 78.371 274.458 1.00 50.11 141 LEU E N 1
ATOM 9080 C CA . LEU E 1 141 ? 190.633 78.552 275.898 1.00 50.11 141 LEU E CA 1
ATOM 9081 C C . LEU E 1 141 ? 189.167 78.718 276.277 1.00 50.11 141 LEU E C 1
ATOM 9082 O O . LEU E 1 141 ? 188.708 78.155 277.279 1.00 50.11 141 LEU E O 1
ATOM 9087 N N . SER E 1 142 ? 188.416 79.492 275.490 1.00 51.84 142 SER E N 1
ATOM 9088 C CA . SER E 1 142 ? 186.993 79.666 275.765 1.00 51.84 142 SER E CA 1
ATOM 9089 C C . SER E 1 142 ? 186.238 78.351 275.617 1.00 51.84 142 SER E C 1
ATOM 9090 O O . SER E 1 142 ? 185.323 78.057 276.398 1.00 51.84 142 SER E O 1
ATOM 9093 N N . THR E 1 143 ? 186.604 77.547 274.616 1.00 52.28 143 THR E N 1
ATOM 9094 C CA . THR E 1 143 ? 185.966 76.247 274.438 1.00 52.28 143 THR E CA 1
ATOM 9095 C C . THR E 1 143 ? 186.205 75.346 275.644 1.00 52.28 143 THR E C 1
ATOM 9096 O O . THR E 1 143 ? 185.292 74.644 276.095 1.00 52.28 143 THR E O 1
ATOM 9100 N N . ALA E 1 144 ? 187.428 75.351 276.180 1.00 52.32 144 ALA E N 1
ATOM 9101 C CA . ALA E 1 144 ? 187.718 74.557 277.369 1.00 52.32 144 ALA E CA 1
ATOM 9102 C C . ALA E 1 144 ? 186.974 75.091 278.587 1.00 52.32 144 ALA E C 1
ATOM 9103 O O . ALA E 1 144 ? 186.504 74.315 279.427 1.00 52.32 144 ALA E O 1
ATOM 9105 N N . LEU E 1 145 ? 186.866 76.417 278.705 1.00 52.33 145 LEU E N 1
ATOM 9106 C CA . LEU E 1 145 ? 186.137 77.005 279.825 1.00 52.33 145 LEU E CA 1
ATOM 9107 C C . LEU E 1 145 ? 184.654 76.663 279.776 1.00 52.33 145 LEU E C 1
ATOM 9108 O O . LEU E 1 145 ? 184.017 76.513 280.825 1.00 52.33 145 LEU E O 1
ATOM 9113 N N . ASP E 1 146 ? 184.088 76.542 278.572 1.00 56.12 146 ASP E N 1
ATOM 9114 C CA . ASP E 1 146 ? 182.655 76.290 278.448 1.00 56.12 146 ASP E CA 1
ATOM 9115 C C . ASP E 1 146 ? 182.256 74.928 279.008 1.00 56.12 146 ASP E C 1
ATOM 9116 O O . ASP E 1 146 ? 181.068 74.683 279.246 1.00 56.12 146 ASP E O 1
ATOM 9121 N N . VAL E 1 147 ? 183.222 74.031 279.219 1.00 55.02 147 VAL E N 1
ATOM 9122 C CA . VAL E 1 147 ? 182.907 72.705 279.746 1.00 55.02 147 VAL E CA 1
ATOM 9123 C C . VAL E 1 147 ? 182.384 72.805 281.175 1.00 55.02 147 VAL E C 1
ATOM 9124 O O . VAL E 1 147 ? 181.498 72.044 281.583 1.00 55.02 147 VAL E O 1
ATOM 9128 N N . PHE E 1 148 ? 182.923 73.745 281.957 1.00 58.70 148 PHE E N 1
ATOM 9129 C CA . PHE E 1 148 ? 182.499 73.894 283.347 1.00 58.70 148 PHE E CA 1
ATOM 9130 C C . PHE E 1 148 ? 181.019 74.233 283.460 1.00 58.70 148 PHE E C 1
ATOM 9131 O O . PHE E 1 148 ? 180.358 73.800 284.411 1.00 58.70 148 PHE E O 1
ATOM 9139 N N . ASN E 1 149 ? 180.487 75.006 282.514 1.00 60.45 149 ASN E N 1
ATOM 9140 C CA . ASN E 1 149 ? 179.095 75.454 282.529 1.00 60.45 149 ASN E CA 1
ATOM 9141 C C . ASN E 1 149 ? 178.791 76.244 283.802 1.00 60.45 149 ASN E C 1
ATOM 9142 O O . ASN E 1 149 ? 177.951 75.868 284.621 1.00 60.45 149 ASN E O 1
ATOM 9147 N N . ASP E 1 150 ? 179.502 77.357 283.956 1.00 63.86 150 ASP E N 1
ATOM 9148 C CA . ASP E 1 150 ? 179.332 78.207 285.124 1.00 63.86 150 ASP E CA 1
ATOM 9149 C C . ASP E 1 150 ? 178.223 79.226 284.896 1.00 63.86 150 ASP E C 1
ATOM 9150 O O . ASP E 1 150 ? 177.759 79.434 283.772 1.00 63.86 150 ASP E O 1
ATOM 9155 N N . GLU E 1 151 ? 177.800 79.865 285.986 1.00 66.03 151 GLU E N 1
ATOM 9156 C CA . GLU E 1 151 ? 176.825 80.946 285.932 1.00 66.03 151 GLU E CA 1
ATOM 9157 C C . GLU E 1 151 ? 177.226 82.130 286.802 1.00 66.03 151 GLU E C 1
ATOM 9158 O O . GLU E 1 151 ? 176.610 83.198 286.702 1.00 66.03 151 GLU E O 1
ATOM 9164 N N . ASP E 1 152 ? 178.245 81.974 287.645 1.00 68.22 152 ASP E N 1
ATOM 9165 C CA . ASP E 1 152 ? 178.722 83.048 288.503 1.00 68.22 152 ASP E CA 1
ATOM 9166 C C . ASP E 1 152 ? 180.214 83.233 288.267 1.00 68.22 152 ASP E C 1
ATOM 9167 O O . ASP E 1 152 ? 180.908 82.326 287.802 1.00 68.22 152 ASP E O 1
ATOM 9172 N N . GLY E 1 153 ? 180.700 84.430 288.586 1.00 69.29 153 GLY E N 1
ATOM 9173 C CA . GLY E 1 153 ? 182.120 84.696 288.473 1.00 69.29 153 GLY E CA 1
ATOM 9174 C C . GLY E 1 153 ? 182.939 83.807 289.389 1.00 69.29 153 GLY E C 1
ATOM 9175 O O . GLY E 1 153 ? 182.637 83.638 290.570 1.00 69.29 153 GLY E O 1
ATOM 9176 N N . GLN E 1 154 ? 183.997 83.229 288.828 1.00 66.98 154 GLN E N 1
ATOM 9177 C CA . GLN E 1 154 ? 184.837 82.290 289.560 1.00 66.98 154 GLN E CA 1
ATOM 9178 C C . GLN E 1 154 ? 186.294 82.582 289.227 1.00 66.98 154 GLN E C 1
ATOM 9179 O O . GLN E 1 154 ? 186.609 83.516 288.484 1.00 66.98 154 GLN E O 1
ATOM 9185 N N . GLY E 1 155 ? 187.182 81.774 289.786 1.00 62.58 155 GLY E N 1
ATOM 9186 C CA . GLY E 1 155 ? 188.611 81.896 289.541 1.00 62.58 155 GLY E CA 1
ATOM 9187 C C . GLY E 1 155 ? 189.173 80.601 288.990 1.00 62.58 155 GLY E C 1
ATOM 9188 O O . GLY E 1 155 ? 188.847 79.518 289.481 1.00 62.58 155 GLY E O 1
ATOM 9189 N N . TYR E 1 156 ? 190.018 80.720 287.970 1.00 57.80 156 TYR E N 1
ATOM 9190 C CA . TYR E 1 156 ? 190.593 79.566 287.297 1.00 57.80 156 TYR E CA 1
ATOM 9191 C C . TYR E 1 156 ? 192.106 79.712 287.222 1.00 57.80 156 TYR E C 1
ATOM 9192 O O . TYR E 1 156 ? 192.646 80.820 287.193 1.00 57.80 156 TYR E O 1
ATOM 9201 N N . VAL E 1 157 ? 192.785 78.567 287.191 1.00 54.07 157 VAL E N 1
ATOM 9202 C CA . VAL E 1 157 ? 194.239 78.501 287.114 1.00 54.07 157 VAL E CA 1
ATOM 9203 C C . VAL E 1 157 ? 194.611 77.576 285.964 1.00 54.07 157 VAL E C 1
ATOM 9204 O O . VAL E 1 157 ? 194.073 76.469 285.855 1.00 54.07 157 VAL E O 1
ATOM 9208 N N . LEU E 1 158 ? 195.527 78.028 285.112 1.00 49.69 158 LEU E N 1
ATOM 9209 C CA . LEU E 1 158 ? 195.957 77.278 283.940 1.00 49.69 158 LEU E CA 1
ATOM 9210 C C . LEU E 1 158 ? 197.423 76.898 284.093 1.00 49.69 158 LEU E C 1
ATOM 9211 O O . LEU E 1 158 ? 198.258 77.748 284.415 1.00 49.69 158 LEU E O 1
ATOM 9216 N N . ILE E 1 159 ? 197.729 75.623 283.861 1.00 53.03 159 ILE E N 1
ATOM 9217 C CA . ILE E 1 159 ? 199.086 75.097 283.960 1.00 53.03 159 ILE E CA 1
ATOM 9218 C C . ILE E 1 159 ? 199.416 74.395 282.650 1.00 53.03 159 ILE E C 1
ATOM 9219 O O . ILE E 1 159 ? 198.748 73.423 282.277 1.00 53.03 159 ILE E O 1
ATOM 9224 N N . VAL E 1 160 ? 200.446 74.882 281.956 1.00 54.86 160 VAL E N 1
ATOM 9225 C CA . VAL E 1 160 ? 200.891 74.306 280.695 1.00 54.86 160 VAL E CA 1
ATOM 9226 C C . VAL E 1 160 ? 202.412 74.287 280.658 1.00 54.86 160 VAL E C 1
ATOM 9227 O O . VAL E 1 160 ? 203.089 74.864 281.512 1.00 54.86 160 VAL E O 1
ATOM 9231 N N . SER E 1 161 ? 202.944 73.603 279.648 1.00 57.51 161 SER E N 1
ATOM 9232 C CA . SER E 1 161 ? 204.378 73.560 279.431 1.00 57.51 161 SER E CA 1
ATOM 9233 C C . SER E 1 161 ? 204.891 74.940 279.025 1.00 57.51 161 SER E C 1
ATOM 9234 O O . SER E 1 161 ? 204.138 75.761 278.496 1.00 57.51 161 SER E O 1
ATOM 9237 N N . PRO E 1 162 ? 206.173 75.225 279.276 1.00 53.71 162 PRO E N 1
ATOM 9238 C CA . PRO E 1 162 ? 206.701 76.556 278.928 1.00 53.71 162 PRO E CA 1
ATOM 9239 C C . PRO E 1 162 ? 206.587 76.891 277.451 1.00 53.71 162 PRO E C 1
ATOM 9240 O O . PRO E 1 162 ? 206.441 78.068 277.098 1.00 53.71 162 PRO E O 1
ATOM 9244 N N . LEU E 1 163 ? 206.659 75.889 276.573 1.00 53.12 163 LEU E N 1
ATOM 9245 C CA . LEU E 1 163 ? 206.572 76.154 275.140 1.00 53.12 163 LEU E CA 1
ATOM 9246 C C . LEU E 1 163 ? 205.189 76.662 274.749 1.00 53.12 163 LEU E C 1
ATOM 9247 O O . LEU E 1 163 ? 205.065 77.551 273.898 1.00 53.12 163 LEU E O 1
ATOM 9252 N N . ASP E 1 164 ? 204.137 76.110 275.357 1.00 54.48 164 ASP E N 1
ATOM 9253 C CA . ASP E 1 164 ? 202.778 76.494 274.985 1.00 54.48 164 ASP E CA 1
ATOM 9254 C C . ASP E 1 164 ? 202.460 77.917 275.428 1.00 54.48 164 ASP E C 1
ATOM 9255 O O . ASP E 1 164 ? 201.668 78.615 274.782 1.00 54.48 164 ASP E O 1
ATOM 9260 N N . ALA E 1 165 ? 203.055 78.358 276.540 1.00 48.86 165 ALA E N 1
ATOM 9261 C CA . ALA E 1 165 ? 202.814 79.713 277.024 1.00 48.86 165 ALA E CA 1
ATOM 9262 C C . ALA E 1 165 ? 203.292 80.759 276.026 1.00 48.86 165 ALA E C 1
ATOM 9263 O O . ALA E 1 165 ? 202.620 81.779 275.828 1.00 48.86 165 ALA E O 1
ATOM 9265 N N . SER E 1 166 ? 204.446 80.530 275.395 1.00 47.01 166 SER E N 1
ATOM 9266 C CA . SER E 1 166 ? 204.940 81.471 274.396 1.00 47.01 166 SER E CA 1
ATOM 9267 C C . SER E 1 166 ? 203.994 81.562 273.206 1.00 47.01 166 SER E C 1
ATOM 9268 O O . SER E 1 166 ? 203.709 82.660 272.713 1.00 47.01 166 SER E O 1
ATOM 9271 N N . LYS E 1 167 ? 203.494 80.417 272.732 1.00 44.35 167 LYS E N 1
ATOM 9272 C CA . LYS E 1 167 ? 202.550 80.427 271.619 1.00 44.35 167 LYS E CA 1
ATOM 9273 C C . LYS E 1 167 ? 201.267 81.158 271.994 1.00 44.35 167 LYS E C 1
ATOM 9274 O O . LYS E 1 167 ? 200.732 81.941 271.198 1.00 44.35 167 LYS E O 1
ATOM 9280 N N . LEU E 1 168 ? 200.760 80.911 273.205 1.00 43.42 168 LEU E N 1
ATOM 9281 C CA . LEU E 1 168 ? 199.550 81.592 273.653 1.00 43.42 168 LEU E CA 1
ATOM 9282 C C . LEU E 1 168 ? 199.758 83.098 273.718 1.00 43.42 168 LEU E C 1
ATOM 9283 O O . LEU E 1 168 ? 198.911 83.871 273.251 1.00 43.42 168 LEU E O 1
ATOM 9288 N N . ARG E 1 169 ? 200.883 83.534 274.291 1.00 40.80 169 ARG E N 1
ATOM 9289 C CA . ARG E 1 169 ? 201.166 84.961 274.384 1.00 40.80 169 ARG E CA 1
ATOM 9290 C C . ARG E 1 169 ? 201.275 85.589 273.002 1.00 40.80 169 ARG E C 1
ATOM 9291 O O . ARG E 1 169 ? 200.722 86.666 272.751 1.00 40.80 169 ARG E O 1
ATOM 9299 N N . LEU E 1 170 ? 201.983 84.921 272.086 1.00 39.11 170 LEU E N 1
ATOM 9300 C CA . LEU E 1 170 ? 202.145 85.465 270.743 1.00 39.11 170 LEU E CA 1
ATOM 9301 C C . LEU E 1 170 ? 200.806 85.591 270.030 1.00 39.11 170 LEU E C 1
ATOM 9302 O O . LEU E 1 170 ? 200.513 86.633 269.434 1.00 39.11 170 LEU E O 1
ATOM 9307 N N . SER E 1 171 ? 199.968 84.553 270.100 1.00 38.76 171 SER E N 1
ATOM 9308 C CA . SER E 1 171 ? 198.676 84.610 269.424 1.00 38.76 171 SER E CA 1
ATOM 9309 C C . SER E 1 171 ? 197.781 85.689 270.023 1.00 38.76 171 SER E C 1
ATOM 9310 O O . SER E 1 171 ? 197.136 86.450 269.287 1.00 38.76 171 SER E O 1
ATOM 9313 N N . ALA E 1 172 ? 197.735 85.776 271.357 1.00 38.05 172 ALA E N 1
ATOM 9314 C CA . ALA E 1 172 ? 196.892 86.777 272.002 1.00 38.05 172 ALA E CA 1
ATOM 9315 C C . ALA E 1 172 ? 197.347 88.190 271.663 1.00 38.05 172 ALA E C 1
ATOM 9316 O O . ALA E 1 172 ? 196.518 89.067 271.391 1.00 38.05 172 ALA E O 1
ATOM 9318 N N . GLY E 1 173 ? 198.659 88.434 271.673 1.00 36.13 173 GLY E N 1
ATOM 9319 C CA . GLY E 1 173 ? 199.149 89.764 271.350 1.00 36.13 173 GLY E CA 1
ATOM 9320 C C . GLY E 1 173 ? 199.053 90.080 269.870 1.00 36.13 173 GLY E C 1
ATOM 9321 O O . GLY E 1 173 ? 199.059 91.248 269.473 1.00 36.13 173 GLY E O 1
ATOM 9322 N N . LYS E 1 174 ? 198.967 89.045 269.032 1.00 38.49 174 LYS E N 1
ATOM 9323 C CA . LYS E 1 174 ? 198.897 89.273 267.594 1.00 38.49 174 LYS E CA 1
ATOM 9324 C C . LYS E 1 174 ? 197.473 89.565 267.137 1.00 38.49 174 LYS E C 1
ATOM 9325 O O . LYS E 1 174 ? 197.257 90.448 266.300 1.00 38.49 174 LYS E O 1
ATOM 9331 N N . GLU E 1 175 ? 196.489 88.835 267.661 1.00 39.70 175 GLU E N 1
ATOM 9332 C CA . GLU E 1 175 ? 195.130 88.928 267.138 1.00 39.70 175 GLU E CA 1
ATOM 9333 C C . GLU E 1 175 ? 194.158 89.649 268.059 1.00 39.70 175 GLU E C 1
ATOM 9334 O O . GLU E 1 175 ? 193.266 90.353 267.577 1.00 39.70 175 GLU E O 1
ATOM 9340 N N . TRP E 1 176 ? 194.296 89.499 269.376 1.00 41.50 176 TRP E N 1
ATOM 9341 C CA . TRP E 1 176 ? 193.234 89.949 270.270 1.00 41.50 176 TRP E CA 1
ATOM 9342 C C . TRP E 1 176 ? 193.558 91.297 270.905 1.00 41.50 176 TRP E C 1
ATOM 9343 O O . TRP E 1 176 ? 192.651 92.064 271.250 1.00 41.50 176 TRP E O 1
ATOM 9354 N N . LEU E 1 177 ? 194.843 91.610 271.067 1.00 42.98 177 LEU E N 1
ATOM 9355 C CA . LEU E 1 177 ? 195.241 92.837 271.750 1.00 42.98 177 LEU E CA 1
ATOM 9356 C C . LEU E 1 177 ? 196.072 93.736 270.843 1.00 42.98 177 LEU E C 1
ATOM 9357 O O . LEU E 1 177 ? 197.132 94.224 271.248 1.00 42.98 177 LEU E O 1
ATOM 9362 N N . ASN E 1 178 ? 195.602 93.950 269.612 1.00 41.86 178 ASN E N 1
ATOM 9363 C CA . ASN E 1 178 ? 196.394 94.669 268.618 1.00 41.86 178 ASN E CA 1
ATOM 9364 C C . ASN E 1 178 ? 196.678 96.106 269.042 1.00 41.86 178 ASN E C 1
ATOM 9365 O O . ASN E 1 178 ? 197.835 96.485 269.260 1.00 41.86 178 ASN E O 1
ATOM 9370 N N . GLY E 1 179 ? 195.635 96.924 269.162 1.00 47.43 179 GLY E N 1
ATOM 9371 C CA . GLY E 1 179 ? 195.824 98.357 269.296 1.00 47.43 179 GLY E CA 1
ATOM 9372 C C . GLY E 1 179 ? 195.737 98.920 270.700 1.00 47.43 179 GLY E C 1
ATOM 9373 O O . GLY E 1 179 ? 195.742 100.141 270.880 1.00 47.43 179 GLY E O 1
ATOM 9374 N N . THR E 1 180 ? 195.657 98.052 271.701 1.00 50.71 180 THR E N 1
ATOM 9375 C CA . THR E 1 180 ? 195.535 98.510 273.074 1.00 50.71 180 THR E CA 1
ATOM 9376 C C . THR E 1 180 ? 196.924 98.732 273.677 1.00 50.71 180 THR E C 1
ATOM 9377 O O . THR E 1 180 ? 197.904 98.086 273.296 1.00 50.71 180 THR E O 1
ATOM 9381 N N . GLU E 1 181 ? 197.002 99.675 274.622 1.00 50.39 181 GLU E N 1
ATOM 9382 C CA . GLU E 1 181 ? 198.272 99.963 275.283 1.00 50.39 181 GLU E CA 1
ATOM 9383 C C . GLU E 1 181 ? 198.684 98.826 276.212 1.00 50.39 181 GLU E C 1
ATOM 9384 O O . GLU E 1 181 ? 199.880 98.602 276.438 1.00 50.39 181 GLU E O 1
ATOM 9390 N N . LEU E 1 182 ? 197.706 98.101 276.760 1.00 49.09 182 LEU E N 1
ATOM 9391 C CA . LEU E 1 182 ? 198.013 96.964 277.623 1.00 49.09 182 LEU E CA 1
ATOM 9392 C C . LEU E 1 182 ? 198.759 95.877 276.861 1.00 49.09 182 LEU E C 1
ATOM 9393 O O . LEU E 1 182 ? 199.704 95.278 277.388 1.00 49.09 182 LEU E O 1
ATOM 9398 N N . GLY E 1 183 ? 198.343 95.600 275.624 1.00 46.80 183 GLY E N 1
ATOM 9399 C CA . GLY E 1 183 ? 199.055 94.619 274.821 1.00 46.80 183 GLY E CA 1
ATOM 9400 C C . GLY E 1 183 ? 200.494 95.019 274.559 1.00 46.80 183 GLY E C 1
ATOM 9401 O O . GLY E 1 183 ? 201.405 94.190 274.639 1.00 46.80 183 GLY E O 1
ATOM 9402 N N . ALA E 1 184 ? 200.718 96.298 274.247 1.00 47.15 184 ALA E N 1
ATOM 9403 C CA . ALA E 1 184 ? 202.078 96.782 274.035 1.00 47.15 184 ALA E CA 1
ATOM 9404 C C . ALA E 1 184 ? 202.907 96.677 275.308 1.00 47.15 184 ALA E C 1
ATOM 9405 O O . ALA E 1 184 ? 204.086 96.310 275.256 1.00 47.15 184 ALA E O 1
ATOM 9407 N N . GLU E 1 185 ? 202.313 97.001 276.460 1.00 47.54 185 GLU E N 1
ATOM 9408 C CA . GLU E 1 185 ? 203.038 96.875 277.721 1.00 47.54 185 GLU E CA 1
ATOM 9409 C C . GLU E 1 185 ? 203.423 95.427 277.997 1.00 47.54 185 GLU E C 1
ATOM 9410 O O . GLU E 1 185 ? 204.555 95.146 278.409 1.00 47.54 185 GLU E O 1
ATOM 9416 N N . ARG E 1 186 ? 202.493 94.494 277.776 1.00 44.20 186 ARG E N 1
ATOM 9417 C CA . ARG E 1 186 ? 202.799 93.082 277.983 1.00 44.20 186 ARG E CA 1
ATOM 9418 C C . ARG E 1 186 ? 203.891 92.610 277.033 1.00 44.20 186 ARG E C 1
ATOM 9419 O O . ARG E 1 186 ? 204.780 91.847 277.428 1.00 44.20 186 ARG E O 1
ATOM 9427 N N . LEU E 1 187 ? 203.837 93.046 275.773 1.00 43.77 187 LEU E N 1
ATOM 9428 C CA . LEU E 1 187 ? 204.856 92.639 274.813 1.00 43.77 187 LEU E CA 1
ATOM 9429 C C . LEU E 1 187 ? 206.224 93.195 275.190 1.00 43.77 187 LEU E C 1
ATOM 9430 O O . LEU E 1 187 ? 207.235 92.490 275.095 1.00 43.77 187 LEU E O 1
ATOM 9435 N N . ILE E 1 188 ? 206.276 94.455 275.628 1.00 42.13 188 ILE E N 1
ATOM 9436 C CA . ILE E 1 188 ? 207.558 95.072 275.954 1.00 42.13 188 ILE E CA 1
ATOM 9437 C C . ILE E 1 188 ? 208.148 94.456 277.217 1.00 42.13 188 ILE E C 1
ATOM 9438 O O . ILE E 1 188 ? 209.349 94.166 277.278 1.00 42.13 188 ILE E O 1
ATOM 9443 N N . SER E 1 189 ? 207.323 94.239 278.239 1.00 43.70 189 SER E N 1
ATOM 9444 C CA . SER E 1 189 ? 207.794 93.678 279.498 1.00 43.70 189 SER E CA 1
ATOM 9445 C C . SER E 1 189 ? 207.909 92.161 279.466 1.00 43.70 189 SER E C 1
ATOM 9446 O O . SER E 1 189 ? 208.563 91.587 280.342 1.00 43.70 189 SER E O 1
ATOM 9449 N N . GLY E 1 190 ? 207.303 91.503 278.480 1.00 45.64 190 GLY E N 1
ATOM 9450 C CA . GLY E 1 190 ? 207.399 90.063 278.342 1.00 45.64 190 GLY E CA 1
ATOM 9451 C C . GLY E 1 190 ? 206.912 89.299 279.555 1.00 45.64 190 GLY E C 1
ATOM 9452 O O . GLY E 1 190 ? 207.564 88.349 279.998 1.00 45.64 190 GLY E O 1
ATOM 9453 N N . SER E 1 191 ? 205.768 89.698 280.100 1.00 45.80 191 SER E N 1
ATOM 9454 C CA . SER E 1 191 ? 205.224 89.104 281.314 1.00 45.80 191 SER E CA 1
ATOM 9455 C C . SER E 1 191 ? 203.910 88.407 280.990 1.00 45.80 191 SER E C 1
ATOM 9456 O O . SER E 1 191 ? 203.038 88.989 280.335 1.00 45.80 191 SER E O 1
ATOM 9459 N N . TYR E 1 192 ? 203.775 87.165 281.445 1.00 47.82 192 TYR E N 1
ATOM 9460 C CA . TYR E 1 192 ? 202.518 86.446 281.301 1.00 47.82 192 TYR E CA 1
ATOM 9461 C C . TYR E 1 192 ? 201.544 86.873 282.392 1.00 47.82 192 TYR E C 1
ATOM 9462 O O . TYR E 1 192 ? 201.950 87.314 283.471 1.00 47.82 192 TYR E O 1
ATOM 9471 N N . GLY E 1 193 ? 200.251 86.743 282.106 1.00 49.50 193 GLY E N 1
ATOM 9472 C CA . GLY E 1 193 ? 199.222 87.134 283.046 1.00 49.50 193 GLY E CA 1
ATOM 9473 C C . GLY E 1 193 ? 197.890 86.521 282.672 1.00 49.50 193 GLY E C 1
ATOM 9474 O O . GLY E 1 193 ? 197.810 85.620 281.836 1.00 49.50 193 GLY E O 1
ATOM 9475 N N . SER E 1 194 ? 196.835 87.020 283.313 1.00 46.35 194 SER E N 1
ATOM 9476 C CA . SER E 1 194 ? 195.494 86.528 283.036 1.00 46.35 194 SER E CA 1
ATOM 9477 C C . SER E 1 194 ? 195.104 86.831 281.596 1.00 46.35 194 SER E C 1
ATOM 9478 O O . SER E 1 194 ? 195.483 87.863 281.036 1.00 46.35 194 SER E O 1
ATOM 9481 N N . LEU E 1 195 ? 194.346 85.917 280.991 1.00 46.69 195 LEU E N 1
ATOM 9482 C CA . LEU E 1 195 ? 193.887 86.071 279.615 1.00 46.69 195 LEU E CA 1
ATOM 9483 C C . LEU E 1 195 ? 192.370 86.164 279.513 1.00 46.69 195 LEU E C 1
ATOM 9484 O O . LEU E 1 195 ? 191.848 87.060 278.844 1.00 46.69 195 LEU E O 1
ATOM 9489 N N . LEU E 1 196 ? 191.650 85.248 280.160 1.00 46.99 196 LEU E N 1
ATOM 9490 C CA . LEU E 1 196 ? 190.192 85.265 280.191 1.00 46.99 196 LEU E CA 1
ATOM 9491 C C . LEU E 1 196 ? 189.717 84.984 281.617 1.00 46.99 196 LEU E C 1
ATOM 9492 O O . LEU E 1 196 ? 188.739 84.283 281.857 1.00 46.99 196 LEU E O 1
ATOM 9497 N N . GLY E 1 197 ? 190.417 85.556 282.590 1.00 49.85 197 GLY E N 1
ATOM 9498 C CA . GLY E 1 197 ? 190.146 85.277 283.983 1.00 49.85 197 GLY E CA 1
ATOM 9499 C C . GLY E 1 197 ? 190.884 84.090 284.557 1.00 49.85 197 GLY E C 1
ATOM 9500 O O . GLY E 1 197 ? 190.622 83.716 285.706 1.00 49.85 197 GLY E O 1
ATOM 9501 N N . ALA E 1 198 ? 191.798 83.488 283.798 1.00 51.23 198 ALA E N 1
ATOM 9502 C CA . ALA E 1 198 ? 192.615 82.383 284.269 1.00 51.23 198 ALA E CA 1
ATOM 9503 C C . ALA E 1 198 ? 194.076 82.803 284.253 1.00 51.23 198 ALA E C 1
ATOM 9504 O O . ALA E 1 198 ? 194.564 83.376 283.275 1.00 51.23 198 ALA E O 1
ATOM 9506 N N . GLU E 1 199 ? 194.767 82.516 285.348 1.00 52.03 199 GLU E N 1
ATOM 9507 C CA . GLU E 1 199 ? 196.155 82.912 285.522 1.00 52.03 199 GLU E CA 1
ATOM 9508 C C . GLU E 1 199 ? 197.066 81.789 285.036 1.00 52.03 199 GLU E C 1
ATOM 9509 O O . GLU E 1 199 ? 196.823 80.615 285.333 1.00 52.03 199 GLU E O 1
ATOM 9515 N N . VAL E 1 200 ? 198.104 82.153 284.287 1.00 47.51 200 VAL E N 1
ATOM 9516 C CA . VAL E 1 200 ? 198.934 81.193 283.562 1.00 47.51 200 VAL E CA 1
ATOM 9517 C C . VAL E 1 200 ? 200.136 80.800 284.413 1.00 47.51 200 VAL E C 1
ATOM 9518 O O . VAL E 1 200 ? 200.898 81.661 284.866 1.00 47.51 200 VAL E O 1
ATOM 9522 N N . ILE E 1 201 ? 200.314 79.495 284.610 1.00 50.01 201 ILE E N 1
ATOM 9523 C CA . ILE E 1 201 ? 201.433 78.937 285.361 1.00 50.01 201 ILE E CA 1
ATOM 9524 C C . ILE E 1 201 ? 202.222 78.014 284.443 1.00 50.01 201 ILE E C 1
ATOM 9525 O O . ILE E 1 201 ? 201.647 77.118 283.816 1.00 50.01 201 ILE E O 1
ATOM 9530 N N . ARG E 1 202 ? 203.532 78.222 284.375 1.00 54.24 202 ARG E N 1
ATOM 9531 C CA . ARG E 1 202 ? 204.411 77.363 283.599 1.00 54.24 202 ARG E CA 1
ATOM 9532 C C . ARG E 1 202 ? 205.129 76.375 284.512 1.00 54.24 202 ARG E C 1
ATOM 9533 O O . ARG E 1 202 ? 205.637 76.733 285.577 1.00 54.24 202 ARG E O 1
ATOM 9541 N N . SER E 1 203 ? 205.173 75.118 284.073 1.00 55.82 203 SER E N 1
ATOM 9542 C CA . SER E 1 203 ? 205.832 74.061 284.825 1.00 55.82 203 SER E CA 1
ATOM 9543 C C . SER E 1 203 ? 206.646 73.193 283.876 1.00 55.82 203 SER E C 1
ATOM 9544 O O . SER E 1 203 ? 206.266 72.969 282.725 1.00 55.82 203 SER E O 1
ATOM 9547 N N . ARG E 1 204 ? 207.778 72.700 284.379 1.00 56.60 204 ARG E N 1
ATOM 9548 C CA . ARG E 1 204 ? 208.681 71.872 283.592 1.00 56.60 204 ARG E CA 1
ATOM 9549 C C . ARG E 1 204 ? 208.340 70.390 283.640 1.00 56.60 204 ARG E C 1
ATOM 9550 O O . ARG E 1 204 ? 208.856 69.627 282.816 1.00 56.60 204 ARG E O 1
ATOM 9558 N N . LYS E 1 205 ? 207.490 69.962 284.575 1.00 61.53 205 LYS E N 1
ATOM 9559 C CA . LYS E 1 205 ? 207.159 68.547 284.684 1.00 61.53 205 LYS E CA 1
ATOM 9560 C C . LYS E 1 205 ? 206.160 68.097 283.627 1.00 61.53 205 LYS E C 1
ATOM 9561 O O . LYS E 1 205 ? 205.973 66.890 283.444 1.00 61.53 205 LYS E O 1
ATOM 9567 N N . LEU E 1 206 ? 205.516 69.031 282.933 1.00 63.28 206 LEU E N 1
ATOM 9568 C CA . LEU E 1 206 ? 204.566 68.699 281.881 1.00 63.28 206 LEU E CA 1
ATOM 9569 C C . LEU E 1 206 ? 205.236 68.832 280.520 1.00 63.28 206 LEU E C 1
ATOM 9570 O O . LEU E 1 206 ? 205.745 69.902 280.173 1.00 63.28 206 LEU E O 1
ATOM 9575 N N . ALA E 1 207 ? 205.230 67.746 279.752 1.00 66.58 207 ALA E N 1
ATOM 9576 C CA . ALA E 1 207 ? 205.781 67.779 278.409 1.00 66.58 207 ALA E CA 1
ATOM 9577 C C . ALA E 1 207 ? 204.830 68.508 277.465 1.00 66.58 207 ALA E C 1
ATOM 9578 O O . ALA E 1 207 ? 203.675 68.788 277.797 1.00 66.58 207 ALA E O 1
ATOM 9580 N N . GLU E 1 208 ? 205.338 68.824 276.276 1.00 66.01 208 GLU E N 1
ATOM 9581 C CA . GLU E 1 208 ? 204.529 69.515 275.281 1.00 66.01 208 GLU E CA 1
ATOM 9582 C C . GLU E 1 208 ? 203.359 68.631 274.866 1.00 66.01 208 GLU E C 1
ATOM 9583 O O . GLU E 1 208 ? 203.514 67.426 274.648 1.00 66.01 208 GLU E O 1
ATOM 9589 N N . GLY E 1 209 ? 202.181 69.238 274.761 1.00 64.82 209 GLY E N 1
ATOM 9590 C CA . GLY E 1 209 ? 200.977 68.519 274.409 1.00 64.82 209 GLY E CA 1
ATOM 9591 C C . GLY E 1 209 ? 200.094 68.122 275.570 1.00 64.82 209 GLY E C 1
ATOM 9592 O O . GLY E 1 209 ? 199.120 67.389 275.361 1.00 64.82 209 GLY E O 1
ATOM 9593 N N . GLU E 1 210 ? 200.399 68.575 276.784 1.00 66.30 210 GLU E N 1
ATOM 9594 C CA . GLU E 1 210 ? 199.578 68.300 277.954 1.00 66.30 210 GLU E CA 1
ATOM 9595 C C . GLU E 1 210 ? 199.242 69.607 278.655 1.00 66.30 210 GLU E C 1
ATOM 9596 O O . GLU E 1 210 ? 200.002 70.577 278.578 1.00 66.30 210 GLU E O 1
ATOM 9602 N N . GLY E 1 211 ? 198.102 69.624 279.338 1.00 64.17 211 GLY E N 1
ATOM 9603 C CA . GLY E 1 211 ? 197.687 70.801 280.076 1.00 64.17 211 GLY E CA 1
ATOM 9604 C C . GLY E 1 211 ? 196.543 70.478 281.006 1.00 64.17 211 GLY E C 1
ATOM 9605 O O . GLY E 1 211 ? 195.781 69.532 280.785 1.00 64.17 211 GLY E O 1
ATOM 9606 N N . LEU E 1 212 ? 196.431 71.281 282.061 1.00 59.18 212 LEU E N 1
ATOM 9607 C CA . LEU E 1 212 ? 195.378 71.132 283.051 1.00 59.18 212 LEU E CA 1
ATOM 9608 C C . LEU E 1 212 ? 194.732 72.483 283.316 1.00 59.18 212 LEU E C 1
ATOM 9609 O O . LEU E 1 212 ? 195.380 73.528 283.223 1.00 59.18 212 LEU E O 1
ATOM 9614 N N . LEU E 1 213 ? 193.444 72.451 283.645 1.00 55.43 213 LEU E N 1
ATOM 9615 C CA . LEU E 1 213 ? 192.688 73.644 283.991 1.00 55.43 213 LEU E CA 1
ATOM 9616 C C . LEU E 1 213 ? 191.919 73.391 285.279 1.00 55.43 213 LEU E C 1
ATOM 9617 O O . LEU E 1 213 ? 191.254 72.361 285.423 1.00 55.43 213 LEU E O 1
ATOM 9622 N N . PHE E 1 214 ? 192.013 74.334 286.214 1.00 55.92 214 PHE E N 1
ATOM 9623 C CA . PHE E 1 214 ? 191.464 74.165 287.549 1.00 55.92 214 PHE E CA 1
ATOM 9624 C C . PHE E 1 214 ? 190.435 75.247 287.840 1.00 55.92 214 PHE E C 1
ATOM 9625 O O . PHE E 1 214 ? 190.471 76.341 287.271 1.00 55.92 214 PHE E O 1
ATOM 9633 N N . LYS E 1 215 ? 189.509 74.921 288.738 1.00 60.35 215 LYS E N 1
ATOM 9634 C CA . LYS E 1 215 ? 188.578 75.883 289.310 1.00 60.35 215 LYS E CA 1
ATOM 9635 C C . LYS E 1 215 ? 188.844 75.964 290.805 1.00 60.35 215 LYS E C 1
ATOM 9636 O O . LYS E 1 215 ? 188.879 74.935 291.488 1.00 60.35 215 LYS E O 1
ATOM 9642 N N . VAL E 1 216 ? 189.027 77.180 291.311 1.00 65.76 216 VAL E N 1
ATOM 9643 C CA . VAL E 1 216 ? 189.455 77.407 292.686 1.00 65.76 216 VAL E CA 1
ATOM 9644 C C . VAL E 1 216 ? 188.244 77.818 293.510 1.00 65.76 216 VAL E C 1
ATOM 9645 O O . VAL E 1 216 ? 187.605 78.839 293.226 1.00 65.76 216 VAL E O 1
ATOM 9649 N N . VAL E 1 217 ? 187.933 77.023 294.530 1.00 71.69 217 VAL E N 1
ATOM 9650 C CA . VAL E 1 217 ? 186.855 77.308 295.465 1.00 71.69 217 VAL E CA 1
ATOM 9651 C C . VAL E 1 217 ? 187.464 77.397 296.859 1.00 71.69 217 VAL E C 1
ATOM 9652 O O . VAL E 1 217 ? 188.455 76.726 297.164 1.00 71.69 217 VAL E O 1
ATOM 9656 N N . ALA E 1 218 ? 186.868 78.243 297.703 1.00 72.22 218 ALA E N 1
ATOM 9657 C CA . ALA E 1 218 ? 187.467 78.561 298.997 1.00 72.22 218 ALA E CA 1
ATOM 9658 C C . ALA E 1 218 ? 187.637 77.317 299.862 1.00 72.22 218 ALA E C 1
ATOM 9659 O O . ALA E 1 218 ? 188.693 77.112 300.472 1.00 72.22 218 ALA E O 1
ATOM 9661 N N . ASN E 1 219 ? 186.609 76.470 299.930 1.00 74.06 219 ASN E N 1
ATOM 9662 C CA . ASN E 1 219 ? 186.643 75.295 300.793 1.00 74.06 219 ASN E CA 1
ATOM 9663 C C . ASN E 1 219 ? 186.349 73.995 300.054 1.00 74.06 219 ASN E C 1
ATOM 9664 O O . ASN E 1 219 ? 186.070 72.979 300.702 1.00 74.06 219 ASN E O 1
ATOM 9669 N N . GLN E 1 220 ? 186.407 73.992 298.725 1.00 74.05 220 GLN E N 1
ATOM 9670 C CA . GLN E 1 220 ? 186.183 72.774 297.961 1.00 74.05 220 GLN E CA 1
ATOM 9671 C C . GLN E 1 220 ? 187.364 72.500 297.045 1.00 74.05 220 GLN E C 1
ATOM 9672 O O . GLN E 1 220 ? 187.356 72.934 295.885 1.00 74.05 220 GLN E O 1
ATOM 9678 N N . PRO E 1 221 ? 188.389 71.790 297.522 1.00 71.43 221 PRO E N 1
ATOM 9679 C CA . PRO E 1 221 ? 189.530 71.463 296.658 1.00 71.43 221 PRO E CA 1
ATOM 9680 C C . PRO E 1 221 ? 189.350 70.135 295.940 1.00 71.43 221 PRO E C 1
ATOM 9681 O O . PRO E 1 221 ? 188.836 69.171 296.516 1.00 71.43 221 PRO E O 1
ATOM 9685 N N . ALA E 1 222 ? 189.778 70.074 294.678 1.00 70.22 222 ALA E N 1
ATOM 9686 C CA . ALA E 1 222 ? 189.593 68.858 293.893 1.00 70.22 222 ALA E CA 1
ATOM 9687 C C . ALA E 1 222 ? 190.558 67.762 294.325 1.00 70.22 222 ALA E C 1
ATOM 9688 O O . ALA E 1 222 ? 190.252 66.570 294.199 1.00 70.22 222 ALA E O 1
ATOM 9690 N N . LEU E 1 223 ? 191.726 68.140 294.836 1.00 72.58 223 LEU E N 1
ATOM 9691 C CA . LEU E 1 223 ? 192.765 67.192 295.214 1.00 72.58 223 LEU E CA 1
ATOM 9692 C C . LEU E 1 223 ? 192.854 67.103 296.730 1.00 72.58 223 LEU E C 1
ATOM 9693 O O . LEU E 1 223 ? 192.829 68.127 297.420 1.00 72.58 223 LEU E O 1
ATOM 9698 N N . LYS E 1 224 ? 192.956 65.879 297.241 1.00 75.94 224 LYS E N 1
ATOM 9699 C CA . LYS E 1 224 ? 193.068 65.620 298.669 1.00 75.94 224 LYS E CA 1
ATOM 9700 C C . LYS E 1 224 ? 194.259 64.707 298.918 1.00 75.94 224 LYS E C 1
ATOM 9701 O O . LYS E 1 224 ? 194.432 63.702 298.220 1.00 75.94 224 LYS E O 1
ATOM 9707 N N . LEU E 1 225 ? 195.074 65.057 299.908 1.00 80.57 225 LEU E N 1
ATOM 9708 C CA . LEU E 1 225 ? 196.251 64.279 300.271 1.00 80.57 225 LEU E CA 1
ATOM 9709 C C . LEU E 1 225 ? 195.990 63.578 301.598 1.00 80.57 225 LEU E C 1
ATOM 9710 O O . LEU E 1 225 ? 195.813 64.236 302.628 1.00 80.57 225 LEU E O 1
ATOM 9715 N N . VAL E 1 226 ? 195.969 62.248 301.569 1.00 83.81 226 VAL E N 1
ATOM 9716 C CA . VAL E 1 226 ? 195.717 61.431 302.749 1.00 83.81 226 VAL E CA 1
ATOM 9717 C C . VAL E 1 226 ? 197.051 60.965 303.309 1.00 83.81 226 VAL E C 1
ATOM 9718 O O . VAL E 1 226 ? 197.895 60.441 302.574 1.00 83.81 226 VAL E O 1
ATOM 9722 N N . SER E 1 227 ? 197.240 61.158 304.612 1.00 89.51 227 SER E N 1
ATOM 9723 C CA . SER E 1 227 ? 198.475 60.789 305.285 1.00 89.51 227 SER E CA 1
ATOM 9724 C C . SER E 1 227 ? 198.176 59.816 306.415 1.00 89.51 227 SER E C 1
ATOM 9725 O O . SER E 1 227 ? 197.194 59.969 307.147 1.00 89.51 227 SER E O 1
ATOM 9728 N N . LYS E 1 228 ? 199.037 58.809 306.548 1.00 93.22 228 LYS E N 1
ATOM 9729 C CA . LYS E 1 228 ? 198.929 57.809 307.602 1.00 93.22 228 LYS E CA 1
ATOM 9730 C C . LYS E 1 228 ? 200.022 57.947 308.650 1.00 93.22 228 LYS E C 1
ATOM 9731 O O . LYS E 1 228 ? 199.776 57.712 309.837 1.00 93.22 228 LYS E O 1
ATOM 9737 N N . ARG E 1 229 ? 201.230 58.330 308.239 1.00 93.77 229 ARG E N 1
ATOM 9738 C CA . ARG E 1 229 ? 202.347 58.512 309.152 1.00 93.77 229 ARG E CA 1
ATOM 9739 C C . ARG E 1 229 ? 203.398 59.374 308.469 1.00 93.77 229 ARG E C 1
ATOM 9740 O O . ARG E 1 229 ? 203.581 59.306 307.251 1.00 93.77 229 ARG E O 1
ATOM 9748 N N . ALA E 1 230 ? 204.086 60.189 309.264 1.00 95.34 230 ALA E N 1
ATOM 9749 C CA . ALA E 1 230 ? 205.055 61.132 308.731 1.00 95.34 230 ALA E CA 1
ATOM 9750 C C . ALA E 1 230 ? 206.320 60.411 308.269 1.00 95.34 230 ALA E C 1
ATOM 9751 O O . ALA E 1 230 ? 206.482 59.200 308.438 1.00 95.34 230 ALA E O 1
ATOM 9753 N N . VAL E 1 231 ? 207.230 61.181 307.667 1.00 97.44 231 VAL E N 1
ATOM 9754 C CA . VAL E 1 231 ? 208.467 60.603 307.159 1.00 97.44 231 VAL E CA 1
ATOM 9755 C C . VAL E 1 231 ? 209.427 60.336 308.311 1.00 97.44 231 VAL E C 1
ATOM 9756 O O . VAL E 1 231 ? 209.566 61.144 309.239 1.00 97.44 231 VAL E O 1
ATOM 9760 N N . GLN E 1 232 ? 210.076 59.174 308.269 1.00 98.74 232 GLN E N 1
ATOM 9761 C CA . GLN E 1 232 ? 211.055 58.793 309.275 1.00 98.74 232 GLN E CA 1
ATOM 9762 C C . GLN E 1 232 ? 212.280 58.211 308.588 1.00 98.74 232 GLN E C 1
ATOM 9763 O O . GLN E 1 232 ? 212.183 57.607 307.517 1.00 98.74 232 GLN E O 1
ATOM 9769 N N . VAL E 1 233 ? 213.437 58.397 309.219 1.00 98.32 233 VAL E N 1
ATOM 9770 C CA . VAL E 1 233 ? 214.719 57.959 308.679 1.00 98.32 233 VAL E CA 1
ATOM 9771 C C . VAL E 1 233 ? 215.407 57.089 309.722 1.00 98.32 233 VAL E C 1
ATOM 9772 O O . VAL E 1 233 ? 215.447 57.445 310.905 1.00 98.32 233 VAL E O 1
ATOM 9776 N N . GLU E 1 234 ? 215.943 55.952 309.282 1.00 101.15 234 GLU E N 1
ATOM 9777 C CA . GLU E 1 234 ? 216.660 55.032 310.152 1.00 101.15 234 GLU E CA 1
ATOM 9778 C C . GLU E 1 234 ? 218.065 54.816 309.613 1.00 101.15 234 GLU E C 1
ATOM 9779 O O . GLU E 1 234 ? 218.305 54.948 308.409 1.00 101.15 234 GLU E O 1
ATOM 9785 N N . THR E 1 235 ? 218.991 54.484 310.510 1.00 104.10 235 THR E N 1
ATOM 9786 C CA . THR E 1 235 ? 220.371 54.201 310.148 1.00 104.10 235 THR E CA 1
ATOM 9787 C C . THR E 1 235 ? 220.827 52.929 310.847 1.00 104.10 235 THR E C 1
ATOM 9788 O O . THR E 1 235 ? 220.325 52.575 311.917 1.00 104.10 235 THR E O 1
ATOM 9792 N N . ASP E 1 236 ? 221.786 52.244 310.229 1.00 108.07 236 ASP E N 1
ATOM 9793 C CA . ASP E 1 236 ? 222.320 51.008 310.783 1.00 108.07 236 ASP E CA 1
ATOM 9794 C C . ASP E 1 236 ? 223.762 50.855 310.321 1.00 108.07 236 ASP E C 1
ATOM 9795 O O . ASP E 1 236 ? 224.186 51.456 309.332 1.00 108.07 236 ASP E O 1
ATOM 9800 N N . ARG E 1 237 ? 224.512 50.037 311.056 1.00 110.41 237 ARG E N 1
ATOM 9801 C CA . ARG E 1 237 ? 225.915 49.780 310.768 1.00 110.41 237 ARG E CA 1
ATOM 9802 C C . ARG E 1 237 ? 226.122 48.293 310.528 1.00 110.41 237 ARG E C 1
ATOM 9803 O O . ARG E 1 237 ? 225.657 47.458 311.310 1.00 110.41 237 ARG E O 1
ATOM 9811 N N . ASP E 1 238 ? 226.824 47.967 309.444 1.00 114.94 238 ASP E N 1
ATOM 9812 C CA . ASP E 1 238 ? 227.131 46.586 309.088 1.00 114.94 238 ASP E CA 1
ATOM 9813 C C . ASP E 1 238 ? 228.576 46.302 309.483 1.00 114.94 238 ASP E C 1
ATOM 9814 O O . ASP E 1 238 ? 229.510 46.849 308.887 1.00 114.94 238 ASP E O 1
ATOM 9819 N N . ILE E 1 239 ? 228.755 45.445 310.490 1.00 117.58 239 ILE E N 1
ATOM 9820 C CA . ILE E 1 239 ? 230.092 45.168 311.010 1.00 117.58 239 ILE E CA 1
ATOM 9821 C C . ILE E 1 239 ? 230.915 44.382 309.996 1.00 117.58 239 ILE E C 1
ATOM 9822 O O . ILE E 1 239 ? 232.120 44.613 309.840 1.00 117.58 239 ILE E O 1
ATOM 9827 N N . THR E 1 240 ? 230.278 43.443 309.290 1.00 118.61 240 THR E N 1
ATOM 9828 C CA . THR E 1 240 ? 231.020 42.531 308.423 1.00 118.61 240 THR E CA 1
ATOM 9829 C C . THR E 1 240 ? 231.715 43.269 307.284 1.00 118.61 240 THR E C 1
ATOM 9830 O O . THR E 1 240 ? 232.874 42.980 306.966 1.00 118.61 240 THR E O 1
ATOM 9834 N N . ARG E 1 241 ? 231.029 44.224 306.658 1.00 116.15 241 ARG E N 1
ATOM 9835 C CA . ARG E 1 241 ? 231.580 44.947 305.520 1.00 116.15 241 ARG E CA 1
ATOM 9836 C C . ARG E 1 241 ? 232.016 46.366 305.861 1.00 116.15 241 ARG E C 1
ATOM 9837 O O . ARG E 1 241 ? 232.558 47.054 304.991 1.00 116.15 241 ARG E O 1
ATOM 9845 N N . LYS E 1 242 ? 231.793 46.816 307.098 1.00 111.97 242 LYS E N 1
ATOM 9846 C CA . LYS E 1 242 ? 232.167 48.164 307.535 1.00 111.97 242 LYS E CA 1
ATOM 9847 C C . LYS E 1 242 ? 231.510 49.230 306.657 1.00 111.97 242 LYS E C 1
ATOM 9848 O O . LYS E 1 242 ? 232.170 50.120 306.119 1.00 111.97 242 LYS E O 1
ATOM 9854 N N . VAL E 1 243 ? 230.188 49.130 306.514 1.00 109.21 243 VAL E N 1
ATOM 9855 C CA . VAL E 1 243 ? 229.414 50.060 305.706 1.00 109.21 243 VAL E CA 1
ATOM 9856 C C . VAL E 1 243 ? 228.239 50.571 306.529 1.00 109.21 243 VAL E C 1
ATOM 9857 O O . VAL E 1 243 ? 227.804 49.942 307.496 1.00 109.21 243 VAL E O 1
ATOM 9861 N N . THR E 1 244 ? 227.726 51.730 306.127 1.00 105.95 244 THR E N 1
ATOM 9862 C CA . THR E 1 244 ? 226.607 52.378 306.797 1.00 105.95 244 THR E CA 1
ATOM 9863 C C . THR E 1 244 ? 225.406 52.413 305.863 1.00 105.95 244 THR E C 1
ATOM 9864 O O . THR E 1 244 ? 225.531 52.784 304.692 1.00 105.95 244 THR E O 1
ATOM 9868 N N . ILE E 1 245 ? 224.243 52.032 306.386 1.00 102.49 245 ILE E N 1
ATOM 9869 C CA . ILE E 1 245 ? 223.011 51.945 305.611 1.00 102.49 245 ILE E CA 1
ATOM 9870 C C . ILE E 1 245 ? 222.017 52.952 306.172 1.00 102.49 245 ILE E C 1
ATOM 9871 O O . ILE E 1 245 ? 221.776 52.985 307.384 1.00 102.49 245 ILE E O 1
ATOM 9876 N N . ILE E 1 246 ? 221.443 53.769 305.291 1.00 97.92 246 ILE E N 1
ATOM 9877 C CA . ILE E 1 246 ? 220.454 54.775 305.661 1.00 97.92 246 ILE E CA 1
ATOM 9878 C C . ILE E 1 246 ? 219.218 54.572 304.796 1.00 97.92 246 ILE E C 1
ATOM 9879 O O . ILE E 1 246 ? 219.327 54.459 303.570 1.00 97.92 246 ILE E O 1
ATOM 9884 N N . THR E 1 247 ? 218.048 54.525 305.432 1.00 98.44 247 THR E N 1
ATOM 9885 C CA . THR E 1 247 ? 216.786 54.314 304.736 1.00 98.44 247 THR E CA 1
ATOM 9886 C C . THR E 1 247 ? 215.739 55.280 305.270 1.00 98.44 247 THR E C 1
ATOM 9887 O O . THR E 1 247 ? 215.840 55.769 306.399 1.00 98.44 247 THR E O 1
ATOM 9891 N N . ALA E 1 248 ? 214.729 55.549 304.445 1.00 95.71 248 ALA E N 1
ATOM 9892 C CA . ALA E 1 248 ? 213.614 56.406 304.819 1.00 95.71 248 ALA E CA 1
ATOM 9893 C C . ALA E 1 248 ? 212.323 55.797 304.291 1.00 95.71 248 ALA E C 1
ATOM 9894 O O . ALA E 1 248 ? 212.329 55.071 303.295 1.00 95.71 248 ALA E O 1
ATOM 9896 N N . ASP E 1 249 ? 211.214 56.101 304.964 1.00 93.06 249 ASP E N 1
ATOM 9897 C CA . ASP E 1 249 ? 209.930 55.512 304.611 1.00 93.06 249 ASP E CA 1
ATOM 9898 C C . ASP E 1 249 ? 208.816 56.523 304.838 1.00 93.06 249 ASP E C 1
ATOM 9899 O O . ASP E 1 249 ? 208.908 57.387 305.714 1.00 93.06 249 ASP E O 1
ATOM 9904 N N . ASN E 1 250 ? 207.757 56.401 304.037 1.00 86.58 250 ASN E N 1
ATOM 9905 C CA . ASN E 1 250 ? 206.593 57.269 304.129 1.00 86.58 250 ASN E CA 1
ATOM 9906 C C . ASN E 1 250 ? 205.368 56.525 303.618 1.00 86.58 250 ASN E C 1
ATOM 9907 O O . ASN E 1 250 ? 205.459 55.750 302.662 1.00 86.58 250 ASN E O 1
ATOM 9912 N N . HIS E 1 251 ? 204.225 56.764 304.259 1.00 86.18 251 HIS E N 1
ATOM 9913 C CA . HIS E 1 251 ? 202.956 56.156 303.876 1.00 86.18 251 HIS E CA 1
ATOM 9914 C C . HIS E 1 251 ? 201.948 57.265 303.613 1.00 86.18 251 HIS E C 1
ATOM 9915 O O . HIS E 1 251 ? 201.719 58.115 304.480 1.00 86.18 251 HIS E O 1
ATOM 9922 N N . TYR E 1 252 ? 201.343 57.251 302.430 1.00 81.83 252 TYR E N 1
ATOM 9923 C CA . TYR E 1 252 ? 200.361 58.264 302.053 1.00 81.83 252 TYR E CA 1
ATOM 9924 C C . TYR E 1 252 ? 199.579 57.742 300.854 1.00 81.83 252 TYR E C 1
ATOM 9925 O O . TYR E 1 252 ? 199.754 56.598 300.422 1.00 81.83 252 TYR E O 1
ATOM 9934 N N . ALA E 1 253 ? 198.713 58.598 300.318 1.00 80.97 253 ALA E N 1
ATOM 9935 C CA . ALA E 1 253 ? 197.960 58.291 299.112 1.00 80.97 253 ALA E CA 1
ATOM 9936 C C . ALA E 1 253 ? 197.508 59.597 298.478 1.00 80.97 253 ALA E C 1
ATOM 9937 O O . ALA E 1 253 ? 197.370 60.616 299.160 1.00 80.97 253 ALA E O 1
ATOM 9939 N N . ALA E 1 254 ? 197.278 59.554 297.169 1.00 78.35 254 ALA E N 1
ATOM 9940 C CA . ALA E 1 254 ? 196.816 60.707 296.409 1.00 78.35 254 ALA E CA 1
ATOM 9941 C C . ALA E 1 254 ? 195.425 60.416 295.866 1.00 78.35 254 ALA E C 1
ATOM 9942 O O . ALA E 1 254 ? 195.189 59.345 295.297 1.00 78.35 254 ALA E O 1
ATOM 9944 N N . TYR E 1 255 ? 194.508 61.367 296.041 1.00 78.51 255 TYR E N 1
ATOM 9945 C CA . TYR E 1 255 ? 193.116 61.163 295.670 1.00 78.51 255 TYR E CA 1
ATOM 9946 C C . TYR E 1 255 ? 192.583 62.379 294.927 1.00 78.51 255 TYR E C 1
ATOM 9947 O O . TYR E 1 255 ? 193.045 63.505 295.127 1.00 78.51 255 TYR E O 1
ATOM 9956 N N . LEU E 1 256 ? 191.601 62.130 294.061 1.00 74.53 256 LEU E N 1
ATOM 9957 C CA . LEU E 1 256 ? 190.879 63.176 293.340 1.00 74.53 256 LEU E CA 1
ATOM 9958 C C . LEU E 1 256 ? 189.455 63.202 293.885 1.00 74.53 256 LEU E C 1
ATOM 9959 O O . LEU E 1 256 ? 188.611 62.396 293.487 1.00 74.53 256 LEU E O 1
ATOM 9964 N N . TYR E 1 257 ? 189.192 64.132 294.805 1.00 74.96 257 TYR E N 1
ATOM 9965 C CA . TYR E 1 257 ? 187.917 64.132 295.515 1.00 74.96 257 TYR E CA 1
ATOM 9966 C C . TYR E 1 257 ? 186.776 64.575 294.605 1.00 74.96 257 TYR E C 1
ATOM 9967 O O . TYR E 1 257 ? 185.709 63.950 294.584 1.00 74.96 257 TYR E O 1
ATOM 9976 N N . ASP E 1 258 ? 186.982 65.646 293.841 1.00 70.93 258 ASP E N 1
ATOM 9977 C CA . ASP E 1 258 ? 185.938 66.214 292.995 1.00 70.93 258 ASP E CA 1
ATOM 9978 C C . ASP E 1 258 ? 186.438 66.271 291.560 1.00 70.93 258 ASP E C 1
ATOM 9979 O O . ASP E 1 258 ? 187.359 67.034 291.250 1.00 70.93 258 ASP E O 1
ATOM 9984 N N . GLU E 1 259 ? 185.827 65.466 290.687 1.00 71.92 259 GLU E N 1
ATOM 9985 C CA . GLU E 1 259 ? 186.262 65.406 289.296 1.00 71.92 259 GLU E CA 1
ATOM 9986 C C . GLU E 1 259 ? 185.859 66.653 288.518 1.00 71.92 259 GLU E C 1
ATOM 9987 O O . GLU E 1 259 ? 186.556 67.044 287.576 1.00 71.92 259 GLU E O 1
ATOM 9993 N N . THR E 1 260 ? 184.745 67.285 288.892 1.00 69.43 260 THR E N 1
ATOM 9994 C CA . THR E 1 260 ? 184.202 68.379 288.094 1.00 69.43 260 THR E CA 1
ATOM 9995 C C . THR E 1 260 ? 185.052 69.641 288.162 1.00 69.43 260 THR E C 1
ATOM 9996 O O . THR E 1 260 ? 184.813 70.574 287.388 1.00 69.43 260 THR E O 1
ATOM 10000 N N . LYS E 1 261 ? 186.030 69.699 289.062 1.00 66.18 261 LYS E N 1
ATOM 10001 C CA . LYS E 1 261 ? 186.875 70.877 289.206 1.00 66.18 261 LYS E CA 1
ATOM 10002 C C . LYS E 1 261 ? 188.176 70.787 288.417 1.00 66.18 261 LYS E C 1
ATOM 10003 O O . LYS E 1 261 ? 188.982 71.721 288.477 1.00 66.18 261 LYS E O 1
ATOM 10009 N N . VAL E 1 262 ? 188.403 69.699 287.685 1.00 63.56 262 VAL E N 1
ATOM 10010 C CA . VAL E 1 262 ? 189.622 69.511 286.908 1.00 63.56 262 VAL E CA 1
ATOM 10011 C C . VAL E 1 262 ? 189.241 69.168 285.476 1.00 63.56 262 VAL E C 1
ATOM 10012 O O . VAL E 1 262 ? 188.386 68.307 285.240 1.00 63.56 262 VAL E O 1
ATOM 10016 N N . ILE E 1 263 ? 189.877 69.840 284.520 1.00 61.69 263 ILE E N 1
ATOM 10017 C CA . ILE E 1 263 ? 189.686 69.575 283.099 1.00 61.69 263 ILE E CA 1
ATOM 10018 C C . ILE E 1 263 ? 191.027 69.163 282.511 1.00 61.69 263 ILE E C 1
ATOM 10019 O O . ILE E 1 263 ? 192.016 69.896 282.635 1.00 61.69 263 ILE E O 1
ATOM 10024 N N . ASP E 1 264 ? 191.061 67.995 281.876 1.00 65.18 264 ASP E N 1
ATOM 10025 C CA . ASP E 1 264 ? 192.246 67.566 281.149 1.00 65.18 264 ASP E CA 1
ATOM 10026 C C . ASP E 1 264 ? 192.237 68.172 279.753 1.00 65.18 264 ASP E C 1
ATOM 10027 O O . ASP E 1 264 ? 191.186 68.280 279.115 1.00 65.18 264 ASP E O 1
ATOM 10032 N N . LEU E 1 265 ? 193.414 68.572 279.279 1.00 61.63 265 LEU E N 1
ATOM 10033 C CA . LEU E 1 265 ? 193.531 69.280 278.013 1.00 61.63 265 LEU E CA 1
ATOM 10034 C C . LEU E 1 265 ? 194.578 68.621 277.130 1.00 61.63 265 LEU E C 1
ATOM 10035 O O . LEU E 1 265 ? 195.546 68.037 277.624 1.00 61.63 265 LEU E O 1
ATOM 10040 N N . THR E 1 266 ? 194.370 68.720 275.820 1.00 60.74 266 THR E N 1
ATOM 10041 C CA . THR E 1 266 ? 195.325 68.272 274.817 1.00 60.74 266 THR E CA 1
ATOM 10042 C C . THR E 1 266 ? 195.502 69.383 273.793 1.00 60.74 266 THR E C 1
ATOM 10043 O O . THR E 1 266 ? 194.524 69.836 273.191 1.00 60.74 266 THR E O 1
ATOM 10047 N N . ILE E 1 267 ? 196.744 69.816 273.596 1.00 58.02 267 ILE E N 1
ATOM 10048 C CA . ILE E 1 267 ? 197.059 70.945 272.729 1.00 58.02 267 ILE E CA 1
ATOM 10049 C C . ILE E 1 267 ? 197.717 70.408 271.467 1.00 58.02 267 ILE E C 1
ATOM 10050 O O . ILE E 1 267 ? 198.778 69.775 271.531 1.00 58.02 267 ILE E O 1
ATOM 10055 N N . VAL E 1 268 ? 197.087 70.660 270.320 1.00 60.14 268 VAL E N 1
ATOM 10056 C CA . VAL E 1 268 ? 197.594 70.220 269.028 1.00 60.14 268 VAL E CA 1
ATOM 10057 C C . VAL E 1 268 ? 197.462 71.367 268.034 1.00 60.14 268 VAL E C 1
ATOM 10058 O O . VAL E 1 268 ? 196.504 72.142 268.062 1.00 60.14 268 VAL E O 1
ATOM 10062 N N . LYS E 1 269 ? 198.458 71.479 267.161 1.00 63.71 269 LYS E N 1
ATOM 10063 C CA . LYS E 1 269 ? 198.466 72.518 266.137 1.00 63.71 269 LYS E CA 1
ATOM 10064 C C . LYS E 1 269 ? 197.815 72.022 264.851 1.00 63.71 269 LYS E C 1
ATOM 10065 O O . LYS E 1 269 ? 197.003 72.722 264.246 1.00 63.71 269 LYS E O 1
ATOM 10071 N N . THR F 1 2 ? 255.908 144.251 240.751 1.00 42.18 2 THR F N 1
ATOM 10072 C CA . THR F 1 2 ? 255.342 144.370 242.089 1.00 42.18 2 THR F CA 1
ATOM 10073 C C . THR F 1 2 ? 255.687 143.152 242.939 1.00 42.18 2 THR F C 1
ATOM 10074 O O . THR F 1 2 ? 255.715 142.026 242.442 1.00 42.18 2 THR F O 1
ATOM 10078 N N . THR F 1 3 ? 255.954 143.386 244.222 1.00 41.02 3 THR F N 1
ATOM 10079 C CA . THR F 1 3 ? 256.285 142.295 245.126 1.00 41.02 3 THR F CA 1
ATOM 10080 C C . THR F 1 3 ? 255.074 141.397 245.346 1.00 41.02 3 THR F C 1
ATOM 10081 O O . THR F 1 3 ? 253.932 141.862 245.377 1.00 41.02 3 THR F O 1
ATOM 10085 N N . LYS F 1 4 ? 255.331 140.100 245.496 1.00 40.65 4 LYS F N 1
ATOM 10086 C CA . LYS F 1 4 ? 254.279 139.121 245.717 1.00 40.65 4 LYS F CA 1
ATOM 10087 C C . LYS F 1 4 ? 254.659 138.244 246.902 1.00 40.65 4 LYS F C 1
ATOM 10088 O O . LYS F 1 4 ? 255.728 138.395 247.498 1.00 40.65 4 LYS F O 1
ATOM 10094 N N . LEU F 1 5 ? 253.759 137.319 247.244 1.00 37.87 5 LEU F N 1
ATOM 10095 C CA . LEU F 1 5 ? 253.991 136.449 248.392 1.00 37.87 5 LEU F CA 1
ATOM 10096 C C . LEU F 1 5 ? 255.186 135.530 248.178 1.00 37.87 5 LEU F C 1
ATOM 10097 O O . LEU F 1 5 ? 255.803 135.080 249.151 1.00 37.87 5 LEU F O 1
ATOM 10102 N N . VAL F 1 6 ? 255.530 135.239 246.921 1.00 38.74 6 VAL F N 1
ATOM 10103 C CA . VAL F 1 6 ? 256.650 134.343 246.646 1.00 38.74 6 VAL F CA 1
ATOM 10104 C C . VAL F 1 6 ? 257.969 134.983 247.065 1.00 38.74 6 VAL F C 1
ATOM 10105 O O . VAL F 1 6 ? 258.888 134.297 247.529 1.00 38.74 6 VAL F O 1
ATOM 10109 N N . ASP F 1 7 ? 258.087 136.303 246.907 1.00 40.33 7 ASP F N 1
ATOM 10110 C CA . ASP F 1 7 ? 259.339 136.979 247.234 1.00 40.33 7 ASP F CA 1
ATOM 10111 C C . ASP F 1 7 ? 259.570 137.020 248.740 1.00 40.33 7 ASP F C 1
ATOM 10112 O O . ASP F 1 7 ? 260.687 136.790 249.215 1.00 40.33 7 ASP F O 1
ATOM 10117 N N . LEU F 1 8 ? 258.524 137.313 249.508 1.00 39.42 8 LEU F N 1
ATOM 10118 C CA . LEU F 1 8 ? 258.662 137.435 250.949 1.00 39.42 8 LEU F CA 1
ATOM 10119 C C . LEU F 1 8 ? 258.752 136.061 251.606 1.00 39.42 8 LEU F C 1
ATOM 10120 O O . LEU F 1 8 ? 258.493 135.025 250.988 1.00 39.42 8 LEU F O 1
ATOM 10125 N N . VAL F 1 9 ? 259.133 136.066 252.885 1.00 41.78 9 VAL F N 1
ATOM 10126 C CA . VAL F 1 9 ? 259.247 134.825 253.640 1.00 41.78 9 VAL F CA 1
ATOM 10127 C C . VAL F 1 9 ? 257.876 134.416 254.159 1.00 41.78 9 VAL F C 1
ATOM 10128 O O . VAL F 1 9 ? 257.157 135.217 254.773 1.00 41.78 9 VAL F O 1
ATOM 10132 N N . ASN F 1 10 ? 257.507 133.161 253.917 1.00 41.57 10 ASN F N 1
ATOM 10133 C CA . ASN F 1 10 ? 256.206 132.635 254.310 1.00 41.57 10 ASN F CA 1
ATOM 10134 C C . ASN F 1 10 ? 256.387 131.613 255.423 1.00 41.57 10 ASN F C 1
ATOM 10135 O O . ASN F 1 10 ? 256.798 130.473 255.148 1.00 41.57 10 ASN F O 1
ATOM 10140 N N . PRO F 1 11 ? 256.097 131.956 256.673 1.00 43.11 11 PRO F N 1
ATOM 10141 C CA . PRO F 1 11 ? 256.240 130.989 257.765 1.00 43.11 11 PRO F CA 1
ATOM 10142 C C . PRO F 1 11 ? 255.089 129.992 257.771 1.00 43.11 11 PRO F C 1
ATOM 10143 O O . PRO F 1 11 ? 254.224 129.987 256.895 1.00 43.11 11 PRO F O 1
ATOM 10147 N N . GLU F 1 12 ? 255.095 129.136 258.787 1.00 45.47 12 GLU F N 1
ATOM 10148 C CA . GLU F 1 12 ? 254.081 128.106 258.938 1.00 45.47 12 GLU F CA 1
ATOM 10149 C C . GLU F 1 12 ? 253.309 128.301 260.237 1.00 45.47 12 GLU F C 1
ATOM 10150 O O . GLU F 1 12 ? 253.840 128.804 261.232 1.00 45.47 12 GLU F O 1
ATOM 10156 N N . VAL F 1 13 ? 252.038 127.910 260.206 1.00 43.29 13 VAL F N 1
ATOM 10157 C CA . VAL F 1 13 ? 251.186 127.853 261.386 1.00 43.29 13 VAL F CA 1
ATOM 10158 C C . VAL F 1 13 ? 250.699 126.419 261.520 1.00 43.29 13 VAL F C 1
ATOM 10159 O O . VAL F 1 13 ? 250.235 125.824 260.541 1.00 43.29 13 VAL F O 1
ATOM 10163 N N . MET F 1 14 ? 250.813 125.862 262.721 1.00 42.04 14 MET F N 1
ATOM 10164 C CA . MET F 1 14 ? 250.539 124.451 262.946 1.00 42.04 14 MET F CA 1
ATOM 10165 C C . MET F 1 14 ? 249.676 124.274 264.186 1.00 42.04 14 MET F C 1
ATOM 10166 O O . MET F 1 14 ? 250.035 124.724 265.279 1.00 42.04 14 MET F O 1
ATOM 10171 N N . ALA F 1 15 ? 248.533 123.617 264.003 1.00 42.23 15 ALA F N 1
ATOM 10172 C CA . ALA F 1 15 ? 247.543 123.376 265.038 1.00 42.23 15 ALA F CA 1
ATOM 10173 C C . ALA F 1 15 ? 248.055 122.355 266.044 1.00 42.23 15 ALA F C 1
ATOM 10174 O O . ALA F 1 15 ? 248.942 121.553 265.737 1.00 42.23 15 ALA F O 1
ATOM 10176 N N . PRO F 1 16 ? 247.524 122.367 267.265 1.00 43.06 16 PRO F N 1
ATOM 10177 C CA . PRO F 1 16 ? 247.962 121.395 268.272 1.00 43.06 16 PRO F CA 1
ATOM 10178 C C . PRO F 1 16 ? 247.627 119.965 267.873 1.00 43.06 16 PRO F C 1
ATOM 10179 O O . PRO F 1 16 ? 246.673 119.693 267.141 1.00 43.06 16 PRO F O 1
ATOM 10183 N N . ILE F 1 17 ? 248.450 119.042 268.375 1.00 45.98 17 ILE F N 1
ATOM 10184 C CA . ILE F 1 17 ? 248.287 117.625 268.074 1.00 45.98 17 ILE F CA 1
ATOM 10185 C C . ILE F 1 17 ? 246.986 117.096 268.662 1.00 45.98 17 ILE F C 1
ATOM 10186 O O . ILE F 1 17 ? 246.382 117.702 269.558 1.00 45.98 17 ILE F O 1
ATOM 10191 N N . VAL F 1 18 ? 246.551 115.946 268.154 1.00 46.75 18 VAL F N 1
ATOM 10192 C CA . VAL F 1 18 ? 245.383 115.237 268.659 1.00 46.75 18 VAL F CA 1
ATOM 10193 C C . VAL F 1 18 ? 245.832 113.855 269.110 1.00 46.75 18 VAL F C 1
ATOM 10194 O O . VAL F 1 18 ? 246.454 113.117 268.337 1.00 46.75 18 VAL F O 1
ATOM 10198 N N . SER F 1 19 ? 245.519 113.508 270.355 1.00 47.79 19 SER F N 1
ATOM 10199 C CA . SER F 1 19 ? 245.890 112.209 270.887 1.00 47.79 19 SER F CA 1
ATOM 10200 C C . SER F 1 19 ? 245.019 111.115 270.274 1.00 47.79 19 SER F C 1
ATOM 10201 O O . SER F 1 19 ? 243.985 111.377 269.654 1.00 47.79 19 SER F O 1
ATOM 10204 N N . PHE F 1 20 ? 245.451 109.870 270.453 1.00 52.26 20 PHE F N 1
ATOM 10205 C CA . PHE F 1 20 ? 244.741 108.726 269.899 1.00 52.26 20 PHE F CA 1
ATOM 10206 C C . PHE F 1 20 ? 243.805 108.135 270.944 1.00 52.26 20 PHE F C 1
ATOM 10207 O O . PHE F 1 20 ? 244.211 107.887 272.084 1.00 52.26 20 PHE F O 1
ATOM 10215 N N . GLU F 1 21 ? 242.555 107.912 270.548 1.00 54.20 21 GLU F N 1
ATOM 10216 C CA . GLU F 1 21 ? 241.556 107.275 271.394 1.00 54.20 21 GLU F CA 1
ATOM 10217 C C . GLU F 1 21 ? 240.884 106.171 270.594 1.00 54.20 21 GLU F C 1
ATOM 10218 O O . GLU F 1 21 ? 240.619 106.343 269.399 1.00 54.20 21 GLU F O 1
ATOM 10224 N N . LEU F 1 22 ? 240.615 105.042 271.246 1.00 53.36 22 LEU F N 1
ATOM 10225 C CA . LEU F 1 22 ? 240.007 103.913 270.557 1.00 53.36 22 LEU F CA 1
ATOM 10226 C C . LEU F 1 22 ? 238.609 104.273 270.066 1.00 53.36 22 LEU F C 1
ATOM 10227 O O . LEU F 1 22 ? 237.899 105.080 270.672 1.00 53.36 22 LEU F O 1
ATOM 10232 N N . SER F 1 23 ? 238.219 103.662 268.949 1.00 54.43 23 SER F N 1
ATOM 10233 C CA . SER F 1 23 ? 236.926 103.915 268.332 1.00 54.43 23 SER F CA 1
ATOM 10234 C C . SER F 1 23 ? 235.909 102.813 268.589 1.00 54.43 23 SER F C 1
ATOM 10235 O O . SER F 1 23 ? 234.825 102.843 267.994 1.00 54.43 23 SER F O 1
ATOM 10238 N N . GLN F 1 24 ? 236.218 101.846 269.449 1.00 52.46 24 GLN F N 1
ATOM 10239 C CA . GLN F 1 24 ? 235.326 100.733 269.744 1.00 52.46 24 GLN F CA 1
ATOM 10240 C C . GLN F 1 24 ? 235.114 100.648 271.249 1.00 52.46 24 GLN F C 1
ATOM 10241 O O . GLN F 1 24 ? 236.049 100.874 272.025 1.00 52.46 24 GLN F O 1
ATOM 10247 N N . ALA F 1 25 ? 233.890 100.324 271.654 1.00 51.09 25 ALA F N 1
ATOM 10248 C CA . ALA F 1 25 ? 233.551 100.289 273.069 1.00 51.09 25 ALA F CA 1
ATOM 10249 C C . ALA F 1 25 ? 233.870 98.927 273.677 1.00 51.09 25 ALA F C 1
ATOM 10250 O O . ALA F 1 25 ? 233.974 97.916 272.978 1.00 51.09 25 ALA F O 1
ATOM 10252 N N . LEU F 1 26 ? 234.026 98.913 275.001 1.00 51.17 26 LEU F N 1
ATOM 10253 C CA . LEU F 1 26 ? 234.317 97.683 275.739 1.00 51.17 26 LEU F CA 1
ATOM 10254 C C . LEU F 1 26 ? 233.049 97.212 276.455 1.00 51.17 26 LEU F C 1
ATOM 10255 O O . LEU F 1 26 ? 232.767 97.558 277.604 1.00 51.17 26 LEU F O 1
ATOM 10260 N N . ARG F 1 27 ? 232.273 96.399 275.735 1.00 47.64 27 ARG F N 1
ATOM 10261 C CA . ARG F 1 27 ? 230.988 95.945 276.258 1.00 47.64 27 ARG F CA 1
ATOM 10262 C C . ARG F 1 27 ? 231.133 94.683 277.101 1.00 47.64 27 ARG F C 1
ATOM 10263 O O . ARG F 1 27 ? 230.296 94.413 277.969 1.00 47.64 27 ARG F O 1
ATOM 10271 N N . PHE F 1 28 ? 232.183 93.897 276.859 1.00 49.72 28 PHE F N 1
ATOM 10272 C CA . PHE F 1 28 ? 232.220 92.539 277.393 1.00 49.72 28 PHE F CA 1
ATOM 10273 C C . PHE F 1 28 ? 232.766 92.494 278.816 1.00 49.72 28 PHE F C 1
ATOM 10274 O O . PHE F 1 28 ? 232.235 91.765 279.662 1.00 49.72 28 PHE F O 1
ATOM 10282 N N . THR F 1 29 ? 233.823 93.254 279.103 1.00 50.16 29 THR F N 1
ATOM 10283 C CA . THR F 1 29 ? 234.446 93.161 280.422 1.00 50.16 29 THR F CA 1
ATOM 10284 C C . THR F 1 29 ? 233.549 93.582 281.590 1.00 50.16 29 THR F C 1
ATOM 10285 O O . THR F 1 29 ? 233.810 93.117 282.713 1.00 50.16 29 THR F O 1
ATOM 10289 N N . PRO F 1 30 ? 232.519 94.428 281.436 1.00 49.30 30 PRO F N 1
ATOM 10290 C CA . PRO F 1 30 ? 231.618 94.658 282.580 1.00 49.30 30 PRO F CA 1
ATOM 10291 C C . PRO F 1 30 ? 230.830 93.430 283.005 1.00 49.30 30 PRO F C 1
ATOM 10292 O O . PRO F 1 30 ? 230.330 93.399 284.136 1.00 49.30 30 PRO F O 1
ATOM 10296 N N . LEU F 1 31 ? 230.700 92.422 282.146 1.00 50.67 31 LEU F N 1
ATOM 10297 C CA . LEU F 1 31 ? 229.816 91.292 282.402 1.00 50.67 31 LEU F CA 1
ATOM 10298 C C . LEU F 1 31 ? 230.505 90.125 283.100 1.00 50.67 31 LEU F C 1
ATOM 10299 O O . LEU F 1 31 ? 229.875 89.078 283.284 1.00 50.67 31 LEU F O 1
ATOM 10304 N N . ALA F 1 32 ? 231.767 90.269 283.492 1.00 53.47 32 ALA F N 1
ATOM 10305 C CA . ALA F 1 32 ? 232.518 89.195 284.124 1.00 53.47 32 ALA F CA 1
ATOM 10306 C C . ALA F 1 32 ? 232.833 89.543 285.573 1.00 53.47 32 ALA F C 1
ATOM 10307 O O . ALA F 1 32 ? 233.074 90.705 285.913 1.00 53.47 32 ALA F O 1
ATOM 10309 N N . GLN F 1 33 ? 232.829 88.521 286.425 1.00 57.19 33 GLN F N 1
ATOM 10310 C CA . GLN F 1 33 ? 233.141 88.673 287.840 1.00 57.19 33 GLN F CA 1
ATOM 10311 C C . GLN F 1 33 ? 234.580 88.240 288.088 1.00 57.19 33 GLN F C 1
ATOM 10312 O O . GLN F 1 33 ? 234.984 87.148 287.675 1.00 57.19 33 GLN F O 1
ATOM 10318 N N . VAL F 1 34 ? 235.345 89.094 288.759 1.00 58.95 34 VAL F N 1
ATOM 10319 C CA . VAL F 1 34 ? 236.765 88.843 288.979 1.00 58.95 34 VAL F CA 1
ATOM 10320 C C . VAL F 1 34 ? 236.934 87.864 290.134 1.00 58.95 34 VAL F C 1
ATOM 10321 O O . VAL F 1 34 ? 236.245 87.965 291.156 1.00 58.95 34 VAL F O 1
ATOM 10325 N N . ASP F 1 35 ? 237.850 86.913 289.971 1.00 61.43 35 ASP F N 1
ATOM 10326 C CA . ASP F 1 35 ? 238.202 85.955 291.010 1.00 61.43 35 ASP F CA 1
ATOM 10327 C C . ASP F 1 35 ? 239.671 86.138 291.364 1.00 61.43 35 ASP F C 1
ATOM 10328 O O . ASP F 1 35 ? 240.526 86.183 290.473 1.00 61.43 35 ASP F O 1
ATOM 10333 N N . ASN F 1 36 ? 239.961 86.248 292.661 1.00 63.65 36 ASN F N 1
ATOM 10334 C CA . ASN F 1 36 ? 241.306 86.532 293.147 1.00 63.65 36 ASN F CA 1
ATOM 10335 C C . ASN F 1 36 ? 241.840 85.423 294.050 1.00 63.65 36 ASN F C 1
ATOM 10336 O O . ASN F 1 36 ? 242.650 85.681 294.944 1.00 63.65 36 ASN F O 1
ATOM 10341 N N . THR F 1 37 ? 241.391 84.186 293.830 1.00 61.60 37 THR F N 1
ATOM 10342 C CA . THR F 1 37 ? 241.830 83.078 294.673 1.00 61.60 37 THR F CA 1
ATOM 10343 C C . THR F 1 37 ? 243.317 82.791 294.493 1.00 61.60 37 THR F C 1
ATOM 10344 O O . THR F 1 37 ? 244.023 82.500 295.466 1.00 61.60 37 THR F O 1
ATOM 10348 N N . LEU F 1 38 ? 243.814 82.872 293.257 1.00 59.72 38 LEU F N 1
ATOM 10349 C CA . LEU F 1 38 ? 245.184 82.453 292.982 1.00 59.72 38 LEU F CA 1
ATOM 10350 C C . LEU F 1 38 ? 246.204 83.508 293.392 1.00 59.72 38 LEU F C 1
ATOM 10351 O O . LEU F 1 38 ? 247.410 83.233 293.386 1.00 59.72 38 LEU F O 1
ATOM 10356 N N . THR F 1 39 ? 245.753 84.709 293.746 1.00 59.71 39 THR F N 1
ATOM 10357 C CA . THR F 1 39 ? 246.682 85.781 294.078 1.00 59.71 39 THR F CA 1
ATOM 10358 C C . THR F 1 39 ? 247.417 85.484 295.379 1.00 59.71 39 THR F C 1
ATOM 10359 O O . THR F 1 39 ? 246.802 85.283 296.430 1.00 59.71 39 THR F O 1
ATOM 10363 N N . GLY F 1 40 ? 248.746 85.457 295.303 1.00 59.51 40 GLY F N 1
ATOM 10364 C CA . GLY F 1 40 ? 249.584 85.296 296.472 1.00 59.51 40 GLY F CA 1
ATOM 10365 C C . GLY F 1 40 ? 249.750 83.879 296.974 1.00 59.51 40 GLY F C 1
ATOM 10366 O O . GLY F 1 40 ? 250.252 83.692 298.090 1.00 59.51 40 GLY F O 1
ATOM 10367 N N . THR F 1 41 ? 249.355 82.879 296.198 1.00 60.24 41 THR F N 1
ATOM 10368 C CA . THR F 1 41 ? 249.435 81.487 296.606 1.00 60.24 41 THR F CA 1
ATOM 10369 C C . THR F 1 41 ? 250.158 80.700 295.526 1.00 60.24 41 THR F C 1
ATOM 10370 O O . THR F 1 41 ? 249.904 80.895 294.333 1.00 60.24 41 THR F O 1
ATOM 10374 N N . PRO F 1 42 ? 251.076 79.815 295.912 1.00 58.92 42 PRO F N 1
ATOM 10375 C CA . PRO F 1 42 ? 251.738 78.962 294.921 1.00 58.92 42 PRO F CA 1
ATOM 10376 C C . PRO F 1 42 ? 250.739 78.102 294.164 1.00 58.92 42 PRO F C 1
ATOM 10377 O O . PRO F 1 42 ? 249.739 77.634 294.714 1.00 58.92 42 PRO F O 1
ATOM 10381 N N . GLY F 1 43 ? 251.025 77.901 292.881 1.00 61.00 43 GLY F N 1
ATOM 10382 C CA . GLY F 1 43 ? 250.142 77.144 292.017 1.00 61.00 43 GLY F CA 1
ATOM 10383 C C . GLY F 1 43 ? 249.490 78.009 290.959 1.00 61.00 43 GLY F C 1
ATOM 10384 O O . GLY F 1 43 ? 249.406 79.231 291.115 1.00 61.00 43 GLY F O 1
ATOM 10385 N N . ASP F 1 44 ? 249.023 77.389 289.875 1.00 60.14 44 ASP F N 1
ATOM 10386 C CA . ASP F 1 44 ? 248.404 78.123 288.780 1.00 60.14 44 ASP F CA 1
ATOM 10387 C C . ASP F 1 44 ? 247.162 77.458 288.205 1.00 60.14 44 ASP F C 1
ATOM 10388 O O . ASP F 1 44 ? 246.745 77.835 287.104 1.00 60.14 44 ASP F O 1
ATOM 10393 N N . THR F 1 45 ? 246.562 76.493 288.898 1.00 59.54 45 THR F N 1
ATOM 10394 C CA . THR F 1 45 ? 245.360 75.819 288.428 1.00 59.54 45 THR F CA 1
ATOM 10395 C C . THR F 1 45 ? 244.289 75.874 289.507 1.00 59.54 45 THR F C 1
ATOM 10396 O O . THR F 1 45 ? 244.595 75.821 290.702 1.00 59.54 45 THR F O 1
ATOM 10400 N N . LEU F 1 46 ? 243.034 75.980 289.078 1.00 58.00 46 LEU F N 1
ATOM 10401 C CA . LEU F 1 46 ? 241.888 76.051 289.974 1.00 58.00 46 LEU F CA 1
ATOM 10402 C C . LEU F 1 46 ? 240.910 74.944 289.606 1.00 58.00 46 LEU F C 1
ATOM 10403 O O . LEU F 1 46 ? 240.718 74.653 288.422 1.00 58.00 46 LEU F O 1
ATOM 10408 N N . THR F 1 47 ? 240.300 74.327 290.616 1.00 58.43 47 THR F N 1
ATOM 10409 C CA . THR F 1 47 ? 239.421 73.180 290.424 1.00 58.43 47 THR F CA 1
ATOM 10410 C C . THR F 1 47 ? 238.092 73.424 291.126 1.00 58.43 47 THR F C 1
ATOM 10411 O O . THR F 1 47 ? 238.063 73.960 292.239 1.00 58.43 47 THR F O 1
ATOM 10415 N N . PHE F 1 48 ? 236.996 73.028 290.474 1.00 59.85 48 PHE F N 1
ATOM 10416 C CA . PHE F 1 48 ? 235.652 73.213 291.000 1.00 59.85 48 PHE F CA 1
ATOM 10417 C C . PHE F 1 48 ? 234.938 71.876 291.116 1.00 59.85 48 PHE F C 1
ATOM 10418 O O . PHE F 1 48 ? 234.646 71.249 290.089 1.00 59.85 48 PHE F O 1
ATOM 10426 N N . PRO F 1 49 ? 234.638 71.407 292.331 1.00 64.37 49 PRO F N 1
ATOM 10427 C CA . PRO F 1 49 ? 233.883 70.155 292.474 1.00 64.37 49 PRO F CA 1
ATOM 10428 C C . PRO F 1 49 ? 232.380 70.376 292.589 1.00 64.37 49 PRO F C 1
ATOM 10429 O O . PRO F 1 49 ? 231.932 71.463 292.967 1.00 64.37 49 PRO F O 1
ATOM 10433 N N . ALA F 1 50 ? 231.593 69.349 292.264 1.00 68.13 50 ALA F N 1
ATOM 10434 C CA . ALA F 1 50 ? 230.142 69.415 292.368 1.00 68.13 50 ALA F CA 1
ATOM 10435 C C . ALA F 1 50 ? 229.588 68.005 292.519 1.00 68.13 50 ALA F C 1
ATOM 10436 O O . ALA F 1 50 ? 230.222 67.031 292.109 1.00 68.13 50 ALA F O 1
ATOM 10438 N N . PHE F 1 51 ? 228.393 67.906 293.100 1.00 70.85 51 PHE F N 1
ATOM 10439 C CA . PHE F 1 51 ? 227.790 66.611 293.377 1.00 70.85 51 PHE F CA 1
ATOM 10440 C C . PHE F 1 51 ? 226.655 66.306 292.398 1.00 70.85 51 PHE F C 1
ATOM 10441 O O . PHE F 1 51 ? 226.345 67.085 291.492 1.00 70.85 51 PHE F O 1
ATOM 10449 N N . THR F 1 52 ? 226.026 65.146 292.598 1.00 75.11 52 THR F N 1
ATOM 10450 C CA . THR F 1 52 ? 224.989 64.641 291.710 1.00 75.11 52 THR F CA 1
ATOM 10451 C C . THR F 1 52 ? 223.781 64.182 292.516 1.00 75.11 52 THR F C 1
ATOM 10452 O O . THR F 1 52 ? 223.815 64.110 293.747 1.00 75.11 52 THR F O 1
ATOM 10456 N N . TYR F 1 53 ? 222.713 63.855 291.794 1.00 76.28 53 TYR F N 1
ATOM 10457 C CA . TYR F 1 53 ? 221.450 63.496 292.425 1.00 76.28 53 TYR F CA 1
ATOM 10458 C C . TYR F 1 53 ? 221.232 61.987 292.341 1.00 76.28 53 TYR F C 1
ATOM 10459 O O . TYR F 1 53 ? 221.442 61.371 291.292 1.00 76.28 53 TYR F O 1
ATOM 10468 N N . ILE F 1 54 ? 220.823 61.387 293.465 1.00 77.51 54 ILE F N 1
ATOM 10469 C CA . ILE F 1 54 ? 220.824 59.927 293.579 1.00 77.51 54 ILE F CA 1
ATOM 10470 C C . ILE F 1 54 ? 219.739 59.295 292.712 1.00 77.51 54 ILE F C 1
ATOM 10471 O O . ILE F 1 54 ? 219.973 58.272 292.057 1.00 77.51 54 ILE F O 1
ATOM 10476 N N . GLY F 1 55 ? 218.543 59.874 292.695 1.00 80.41 55 GLY F N 1
ATOM 10477 C CA . GLY F 1 55 ? 217.445 59.260 291.970 1.00 80.41 55 GLY F CA 1
ATOM 10478 C C . GLY F 1 55 ? 216.131 59.322 292.720 1.00 80.41 55 GLY F C 1
ATOM 10479 O O . GLY F 1 55 ? 216.111 59.355 293.954 1.00 80.41 55 GLY F O 1
ATOM 10480 N N . ASP F 1 56 ? 215.028 59.333 291.982 1.00 78.95 56 ASP F N 1
ATOM 10481 C CA . ASP F 1 56 ? 213.707 59.435 292.576 1.00 78.95 56 ASP F CA 1
ATOM 10482 C C . ASP F 1 56 ? 213.347 58.157 293.328 1.00 78.95 56 ASP F C 1
ATOM 10483 O O . ASP F 1 56 ? 213.848 57.067 293.040 1.00 78.95 56 ASP F O 1
ATOM 10488 N N . ALA F 1 57 ? 212.461 58.307 294.309 1.00 80.10 57 ALA F N 1
ATOM 10489 C CA . ALA F 1 57 ? 211.988 57.173 295.084 1.00 80.10 57 ALA F CA 1
ATOM 10490 C C . ALA F 1 57 ? 211.044 56.312 294.250 1.00 80.10 57 ALA F C 1
ATOM 10491 O O . ALA F 1 57 ? 210.550 56.722 293.196 1.00 80.10 57 ALA F O 1
ATOM 10493 N N . THR F 1 58 ? 210.797 55.100 294.740 1.00 87.01 58 THR F N 1
ATOM 10494 C CA . THR F 1 58 ? 209.939 54.143 294.058 1.00 87.01 58 THR F CA 1
ATOM 10495 C C . THR F 1 58 ? 208.974 53.524 295.058 1.00 87.01 58 THR F C 1
ATOM 10496 O O . THR F 1 58 ? 209.198 53.571 296.270 1.00 87.01 58 THR F O 1
ATOM 10500 N N . ASP F 1 59 ? 207.889 52.957 294.538 1.00 90.44 59 ASP F N 1
ATOM 10501 C CA . ASP F 1 59 ? 206.934 52.255 295.383 1.00 90.44 59 ASP F CA 1
ATOM 10502 C C . ASP F 1 59 ? 207.373 50.811 295.590 1.00 90.44 59 ASP F C 1
ATOM 10503 O O . ASP F 1 59 ? 207.779 50.125 294.647 1.00 90.44 59 ASP F O 1
ATOM 10508 N N . ILE F 1 60 ? 207.287 50.348 296.834 1.00 98.48 60 ILE F N 1
ATOM 10509 C CA . ILE F 1 60 ? 207.734 49.016 297.220 1.00 98.48 60 ILE F CA 1
ATOM 10510 C C . ILE F 1 60 ? 206.567 48.271 297.849 1.00 98.48 60 ILE F C 1
ATOM 10511 O O . ILE F 1 60 ? 205.882 48.806 298.728 1.00 98.48 60 ILE F O 1
ATOM 10516 N N . ALA F 1 61 ? 206.344 47.039 297.397 1.00 108.88 61 ALA F N 1
ATOM 10517 C CA . ALA F 1 61 ? 205.314 46.195 297.976 1.00 108.88 61 ALA F CA 1
ATOM 10518 C C . ALA F 1 61 ? 205.714 45.761 299.385 1.00 108.88 61 ALA F C 1
ATOM 10519 O O . ALA F 1 61 ? 206.877 45.850 299.790 1.00 108.88 61 ALA F O 1
ATOM 10521 N N . GLU F 1 62 ? 204.722 45.294 300.140 1.00 118.80 62 GLU F N 1
ATOM 10522 C CA . GLU F 1 62 ? 204.955 44.879 301.517 1.00 118.80 62 GLU F CA 1
ATOM 10523 C C . GLU F 1 62 ? 205.942 43.719 301.576 1.00 118.80 62 GLU F C 1
ATOM 10524 O O . GLU F 1 62 ? 205.808 42.733 300.844 1.00 118.80 62 GLU F O 1
ATOM 10530 N N . GLY F 1 63 ? 206.937 43.841 302.453 1.00 115.08 63 GLY F N 1
ATOM 10531 C CA . GLY F 1 63 ? 207.896 42.783 302.686 1.00 115.08 63 GLY F CA 1
ATOM 10532 C C . GLY F 1 63 ? 209.034 42.690 301.693 1.00 115.08 63 GLY F C 1
ATOM 10533 O O . GLY F 1 63 ? 209.829 41.745 301.780 1.00 115.08 63 GLY F O 1
ATOM 10534 N N . GLU F 1 64 ? 209.146 43.626 300.756 1.00 114.19 64 GLU F N 1
ATOM 10535 C CA . GLU F 1 64 ? 210.204 43.581 299.760 1.00 114.19 64 GLU F CA 1
ATOM 10536 C C . GLU F 1 64 ? 211.443 44.331 300.249 1.00 114.19 64 GLU F C 1
ATOM 10537 O O . GLU F 1 64 ? 211.508 44.810 301.383 1.00 114.19 64 GLU F O 1
ATOM 10543 N N . ALA F 1 65 ? 212.438 44.427 299.370 1.00 108.18 65 ALA F N 1
ATOM 10544 C CA . ALA F 1 65 ? 213.736 45.003 299.698 1.00 108.18 65 ALA F CA 1
ATOM 10545 C C . ALA F 1 65 ? 213.912 46.341 298.992 1.00 108.18 65 ALA F C 1
ATOM 10546 O O . ALA F 1 65 ? 213.600 46.468 297.804 1.00 108.18 65 ALA F O 1
ATOM 10548 N N . ILE F 1 66 ? 214.409 47.329 299.726 1.00 102.88 66 ILE F N 1
ATOM 10549 C CA . ILE F 1 66 ? 214.642 48.664 299.161 1.00 102.88 66 ILE F CA 1
ATOM 10550 C C . ILE F 1 66 ? 216.000 48.690 298.467 1.00 102.88 66 ILE F C 1
ATOM 10551 O O . ILE F 1 66 ? 217.016 48.327 299.086 1.00 102.88 66 ILE F O 1
ATOM 10556 N N . PRO F 1 67 ? 216.076 49.100 297.202 1.00 100.34 67 PRO F N 1
ATOM 10557 C CA . PRO F 1 67 ? 217.380 49.221 296.541 1.00 100.34 67 PRO F CA 1
ATOM 10558 C C . PRO F 1 67 ? 218.207 50.359 297.123 1.00 100.34 67 PRO F C 1
ATOM 10559 O O . PRO F 1 67 ? 217.678 51.324 297.680 1.00 100.34 67 PRO F O 1
ATOM 10563 N N . LEU F 1 68 ? 219.524 50.232 296.985 1.00 93.61 68 LEU F N 1
ATOM 10564 C CA . LEU F 1 68 ? 220.479 51.199 297.515 1.00 93.61 68 LEU F CA 1
ATOM 10565 C C . LEU F 1 68 ? 221.255 51.833 296.369 1.00 93.61 68 LEU F C 1
ATOM 10566 O O . LEU F 1 68 ? 221.625 51.147 295.410 1.00 93.61 68 LEU F O 1
ATOM 10571 N N . ASP F 1 69 ? 221.502 53.139 296.470 1.00 90.56 69 ASP F N 1
ATOM 10572 C CA . ASP F 1 69 ? 222.194 53.900 295.437 1.00 90.56 69 ASP F CA 1
ATOM 10573 C C . ASP F 1 69 ? 223.384 54.632 296.051 1.00 90.56 69 ASP F C 1
ATOM 10574 O O . ASP F 1 69 ? 223.640 54.549 297.256 1.00 90.56 69 ASP F O 1
ATOM 10579 N N . LYS F 1 70 ? 224.119 55.359 295.207 1.00 82.89 70 LYS F N 1
ATOM 10580 C CA . LYS F 1 70 ? 225.314 56.081 295.619 1.00 82.89 70 LYS F CA 1
ATOM 10581 C C . LYS F 1 70 ? 225.397 57.418 294.894 1.00 82.89 70 LYS F C 1
ATOM 10582 O O . LYS F 1 70 ? 224.634 57.688 293.962 1.00 82.89 70 LYS F O 1
ATOM 10588 N N . ILE F 1 71 ? 226.339 58.254 295.333 1.00 73.91 71 ILE F N 1
ATOM 10589 C CA . ILE F 1 71 ? 226.498 59.608 294.812 1.00 73.91 71 ILE F CA 1
ATOM 10590 C C . ILE F 1 71 ? 227.727 59.685 293.914 1.00 73.91 71 ILE F C 1
ATOM 10591 O O . ILE F 1 71 ? 228.507 58.730 293.825 1.00 73.91 71 ILE F O 1
ATOM 10596 N N . GLY F 1 72 ? 227.903 60.821 293.240 1.00 69.58 72 GLY F N 1
ATOM 10597 C CA . GLY F 1 72 ? 229.039 61.023 292.358 1.00 69.58 72 GLY F CA 1
ATOM 10598 C C . GLY F 1 72 ? 229.556 62.440 292.464 1.00 69.58 72 GLY F C 1
ATOM 10599 O O . GLY F 1 72 ? 229.040 63.260 293.227 1.00 69.58 72 GLY F O 1
ATOM 10600 N N . THR F 1 73 ? 230.598 62.721 291.681 1.00 68.97 73 THR F N 1
ATOM 10601 C CA . THR F 1 73 ? 231.273 64.011 291.706 1.00 68.97 73 THR F CA 1
ATOM 10602 C C . THR F 1 73 ? 231.906 64.285 290.346 1.00 68.97 73 THR F C 1
ATOM 10603 O O . THR F 1 73 ? 232.230 63.364 289.592 1.00 68.97 73 THR F O 1
ATOM 10607 N N . THR F 1 74 ? 232.083 65.572 290.040 1.00 68.12 74 THR F N 1
ATOM 10608 C CA . THR F 1 74 ? 232.716 66.012 288.803 1.00 68.12 74 THR F CA 1
ATOM 10609 C C . THR F 1 74 ? 233.625 67.197 289.103 1.00 68.12 74 THR F C 1
ATOM 10610 O O . THR F 1 74 ? 233.468 67.882 290.116 1.00 68.12 74 THR F O 1
ATOM 10614 N N . THR F 1 75 ? 234.587 67.434 288.208 1.00 63.83 75 THR F N 1
ATOM 10615 C CA . THR F 1 75 ? 235.572 68.494 288.386 1.00 63.83 75 THR F CA 1
ATOM 10616 C C . THR F 1 75 ? 235.852 69.186 287.059 1.00 63.83 75 THR F C 1
ATOM 10617 O O . THR F 1 75 ? 235.587 68.641 285.985 1.00 63.83 75 THR F O 1
ATOM 10621 N N . LYS F 1 76 ? 236.399 70.399 287.153 1.00 59.67 76 LYS F N 1
ATOM 10622 C CA . LYS F 1 76 ? 236.842 71.181 286.006 1.00 59.67 76 LYS F CA 1
ATOM 10623 C C . LYS F 1 76 ? 238.093 71.954 286.403 1.00 59.67 76 LYS F C 1
ATOM 10624 O O . LYS F 1 76 ? 238.440 72.038 287.583 1.00 59.67 76 LYS F O 1
ATOM 10630 N N . GLU F 1 77 ? 238.775 72.522 285.409 1.00 56.73 77 GLU F N 1
ATOM 10631 C CA . GLU F 1 77 ? 240.030 73.218 285.661 1.00 56.73 77 GLU F CA 1
ATOM 10632 C C . GLU F 1 77 ? 240.260 74.305 284.620 1.00 56.73 77 GLU F C 1
ATOM 10633 O O . GLU F 1 77 ? 239.622 74.335 283.565 1.00 56.73 77 GLU F O 1
ATOM 10639 N N . VAL F 1 78 ? 241.194 75.205 284.942 1.00 53.24 78 VAL F N 1
ATOM 10640 C CA . VAL F 1 78 ? 241.579 76.312 284.075 1.00 53.24 78 VAL F CA 1
ATOM 10641 C C . VAL F 1 78 ? 243.036 76.657 284.367 1.00 53.24 78 VAL F C 1
ATOM 10642 O O . VAL F 1 78 ? 243.549 76.407 285.459 1.00 53.24 78 VAL F O 1
ATOM 10646 N N . LYS F 1 79 ? 243.708 77.232 283.369 1.00 52.21 79 LYS F N 1
ATOM 10647 C CA . LYS F 1 79 ? 245.131 77.531 283.454 1.00 52.21 79 LYS F CA 1
ATOM 10648 C C . LYS F 1 79 ? 245.379 78.979 283.047 1.00 52.21 79 LYS F C 1
ATOM 10649 O O . LYS F 1 79 ? 244.633 79.541 282.240 1.00 52.21 79 LYS F O 1
ATOM 10655 N N . VAL F 1 80 ? 246.435 79.574 283.607 1.00 51.00 80 VAL F N 1
ATOM 10656 C CA . VAL F 1 80 ? 246.701 80.995 283.416 1.00 51.00 80 VAL F CA 1
ATOM 10657 C C . VAL F 1 80 ? 247.707 81.189 282.282 1.00 51.00 80 VAL F C 1
ATOM 10658 O O . VAL F 1 80 ? 248.464 80.285 281.921 1.00 51.00 80 VAL F O 1
ATOM 10662 N N . LYS F 1 81 ? 247.710 82.394 281.709 1.00 50.04 81 LYS F N 1
ATOM 10663 C CA . LYS F 1 81 ? 248.587 82.737 280.598 1.00 50.04 81 LYS F CA 1
ATOM 10664 C C . LYS F 1 81 ? 249.183 84.120 280.834 1.00 50.04 81 LYS F C 1
ATOM 10665 O O . LYS F 1 81 ? 249.041 84.705 281.910 1.00 50.04 81 LYS F O 1
ATOM 10671 N N . LYS F 1 82 ? 249.860 84.642 279.811 1.00 51.10 82 LYS F N 1
ATOM 10672 C CA . LYS F 1 82 ? 250.566 85.915 279.896 1.00 51.10 82 LYS F CA 1
ATOM 10673 C C . LYS F 1 82 ? 250.191 86.818 278.731 1.00 51.10 82 LYS F C 1
ATOM 10674 O O . LYS F 1 82 ? 249.570 86.369 277.762 1.00 51.10 82 LYS F O 1
ATOM 10680 N N . ALA F 1 83 ? 250.577 88.089 278.835 1.00 48.84 83 ALA F N 1
ATOM 10681 C CA . ALA F 1 83 ? 250.441 89.071 277.766 1.00 48.84 83 ALA F CA 1
ATOM 10682 C C . ALA F 1 83 ? 251.422 90.198 278.050 1.00 48.84 83 ALA F C 1
ATOM 10683 O O . ALA F 1 83 ? 251.664 90.528 279.216 1.00 48.84 83 ALA F O 1
ATOM 10685 N N . ALA F 1 84 ? 251.989 90.786 276.997 1.00 46.53 84 ALA F N 1
ATOM 10686 C CA . ALA F 1 84 ? 253.008 91.811 277.168 1.00 46.53 84 ALA F CA 1
ATOM 10687 C C . ALA F 1 84 ? 253.093 92.686 275.926 1.00 46.53 84 ALA F C 1
ATOM 10688 O O . ALA F 1 84 ? 252.576 92.347 274.859 1.00 46.53 84 ALA F O 1
ATOM 10690 N N . LYS F 1 85 ? 253.760 93.828 276.088 1.00 48.44 85 LYS F N 1
ATOM 10691 C CA . LYS F 1 85 ? 253.989 94.784 275.014 1.00 48.44 85 LYS F CA 1
ATOM 10692 C C . LYS F 1 85 ? 255.273 95.544 275.315 1.00 48.44 85 LYS F C 1
ATOM 10693 O O . LYS F 1 85 ? 255.712 95.610 276.466 1.00 48.44 85 LYS F O 1
ATOM 10699 N N . GLY F 1 86 ? 255.874 96.117 274.281 1.00 47.16 86 GLY F N 1
ATOM 10700 C CA . GLY F 1 86 ? 257.130 96.830 274.442 1.00 47.16 86 GLY F CA 1
ATOM 10701 C C . GLY F 1 86 ? 257.249 97.964 273.451 1.00 47.16 86 GLY F C 1
ATOM 10702 O O . GLY F 1 86 ? 256.546 98.003 272.436 1.00 47.16 86 GLY F O 1
ATOM 10703 N N . THR F 1 87 ? 258.152 98.897 273.751 1.00 46.24 87 THR F N 1
ATOM 10704 C CA . THR F 1 87 ? 258.367 100.062 272.904 1.00 46.24 87 THR F CA 1
ATOM 10705 C C . THR F 1 87 ? 259.797 100.554 273.074 1.00 46.24 87 THR F C 1
ATOM 10706 O O . THR F 1 87 ? 260.474 100.213 274.047 1.00 46.24 87 THR F O 1
ATOM 10710 N N . GLU F 1 88 ? 260.248 101.357 272.114 1.00 46.50 88 GLU F N 1
ATOM 10711 C CA . GLU F 1 88 ? 261.594 101.915 272.111 1.00 46.50 88 GLU F CA 1
ATOM 10712 C C . GLU F 1 88 ? 261.545 103.361 271.639 1.00 46.50 88 GLU F C 1
ATOM 10713 O O . GLU F 1 88 ? 260.852 103.678 270.667 1.00 46.50 88 GLU F O 1
ATOM 10719 N N . ILE F 1 89 ? 262.281 104.233 272.326 1.00 45.66 89 ILE F N 1
ATOM 10720 C CA . ILE F 1 89 ? 262.386 105.635 271.948 1.00 45.66 89 ILE F CA 1
ATOM 10721 C C . ILE F 1 89 ? 263.841 106.073 272.085 1.00 45.66 89 ILE F C 1
ATOM 10722 O O . ILE F 1 89 ? 264.568 105.641 272.983 1.00 45.66 89 ILE F O 1
ATOM 10727 N N . THR F 1 90 ? 264.271 106.921 271.154 1.00 46.61 90 THR F N 1
ATOM 10728 C CA . THR F 1 90 ? 265.629 107.440 271.124 1.00 46.61 90 THR F CA 1
ATOM 10729 C C . THR F 1 90 ? 265.662 108.847 271.706 1.00 46.61 90 THR F C 1
ATOM 10730 O O . THR F 1 90 ? 264.701 109.611 271.579 1.00 46.61 90 THR F O 1
ATOM 10734 N N . ASP F 1 91 ? 266.781 109.178 272.354 1.00 49.32 91 ASP F N 1
ATOM 10735 C CA . ASP F 1 91 ? 266.909 110.483 272.996 1.00 49.32 91 ASP F CA 1
ATOM 10736 C C . ASP F 1 91 ? 266.883 111.613 271.974 1.00 49.32 91 ASP F C 1
ATOM 10737 O O . ASP F 1 91 ? 266.386 112.709 272.262 1.00 49.32 91 ASP F O 1
ATOM 10742 N N . GLU F 1 92 ? 267.420 111.369 270.775 1.00 47.48 92 GLU F N 1
ATOM 10743 C CA . GLU F 1 92 ? 267.432 112.405 269.747 1.00 47.48 92 GLU F CA 1
ATOM 10744 C C . GLU F 1 92 ? 266.018 112.810 269.351 1.00 47.48 92 GLU F C 1
ATOM 10745 O O . GLU F 1 92 ? 265.724 114.001 269.199 1.00 47.48 92 GLU F O 1
ATOM 10751 N N . ALA F 1 93 ? 265.127 111.831 269.176 1.00 47.74 93 ALA F N 1
ATOM 10752 C CA . ALA F 1 93 ? 263.747 112.145 268.824 1.00 47.74 93 ALA F CA 1
ATOM 10753 C C . ALA F 1 93 ? 263.009 112.780 269.996 1.00 47.74 93 ALA F C 1
ATOM 10754 O O . ALA F 1 93 ? 262.165 113.663 269.803 1.00 47.74 93 ALA F O 1
ATOM 10756 N N . ALA F 1 94 ? 263.309 112.336 271.219 1.00 46.72 94 ALA F N 1
ATOM 10757 C CA . ALA F 1 94 ? 262.639 112.889 272.391 1.00 46.72 94 ALA F CA 1
ATOM 10758 C C . ALA F 1 94 ? 263.006 114.353 272.604 1.00 46.72 94 ALA F C 1
ATOM 10759 O O . ALA F 1 94 ? 262.154 115.165 272.983 1.00 46.72 94 ALA F O 1
ATOM 10761 N N . LEU F 1 95 ? 264.274 114.707 272.376 1.00 46.72 95 LEU F N 1
ATOM 10762 C CA . LEU F 1 95 ? 264.704 116.087 272.582 1.00 46.72 95 LEU F CA 1
ATOM 10763 C C . LEU F 1 95 ? 264.030 117.037 271.599 1.00 46.72 95 LEU F C 1
ATOM 10764 O O . LEU F 1 95 ? 263.589 118.127 271.982 1.00 46.72 95 LEU F O 1
ATOM 10769 N N . SER F 1 96 ? 263.937 116.642 270.327 1.00 48.41 96 SER F N 1
ATOM 10770 C CA . SER F 1 96 ? 263.388 117.494 269.274 1.00 48.41 96 SER F CA 1
ATOM 10771 C C . SER F 1 96 ? 262.227 116.756 268.602 1.00 48.41 96 SER F C 1
ATOM 10772 O O . SER F 1 96 ? 262.393 116.086 267.581 1.00 48.41 96 SER F O 1
ATOM 10775 N N . GLY F 1 97 ? 261.042 116.892 269.188 1.00 47.78 97 GLY F N 1
ATOM 10776 C CA . GLY F 1 97 ? 259.840 116.306 268.632 1.00 47.78 97 GLY F CA 1
ATOM 10777 C C . GLY F 1 97 ? 258.594 117.000 269.137 1.00 47.78 97 GLY F C 1
ATOM 10778 O O . GLY F 1 97 ? 258.462 117.243 270.341 1.00 47.78 97 GLY F O 1
ATOM 10779 N N . TYR F 1 98 ? 257.676 117.332 268.234 1.00 47.36 98 TYR F N 1
ATOM 10780 C CA . TYR F 1 98 ? 256.451 118.004 268.639 1.00 47.36 98 TYR F CA 1
ATOM 10781 C C . TYR F 1 98 ? 255.585 117.059 269.463 1.00 47.36 98 TYR F C 1
ATOM 10782 O O . TYR F 1 98 ? 255.496 115.863 269.175 1.00 47.36 98 TYR F O 1
ATOM 10791 N N . GLY F 1 99 ? 254.942 117.604 270.491 1.00 52.11 99 GLY F N 1
ATOM 10792 C CA . GLY F 1 99 ? 254.173 116.790 271.411 1.00 52.11 99 GLY F CA 1
ATOM 10793 C C . GLY F 1 99 ? 255.043 116.115 272.452 1.00 52.11 99 GLY F C 1
ATOM 10794 O O . GLY F 1 99 ? 256.210 116.479 272.622 1.00 52.11 99 GLY F O 1
ATOM 10795 N N . ASP F 1 100 ? 254.489 115.130 273.154 1.00 55.92 100 ASP F N 1
ATOM 10796 C CA . ASP F 1 100 ? 255.200 114.422 274.218 1.00 55.92 100 ASP F CA 1
ATOM 10797 C C . ASP F 1 100 ? 255.094 112.925 273.955 1.00 55.92 100 ASP F C 1
ATOM 10798 O O . ASP F 1 100 ? 254.110 112.288 274.371 1.00 55.92 100 ASP F O 1
ATOM 10803 N N . PRO F 1 101 ? 256.072 112.333 273.264 1.00 54.32 101 PRO F N 1
ATOM 10804 C CA . PRO F 1 101 ? 255.968 110.903 272.922 1.00 54.32 101 PRO F CA 1
ATOM 10805 C C . PRO F 1 101 ? 255.868 109.975 274.123 1.00 54.32 101 PRO F C 1
ATOM 10806 O O . PRO F 1 101 ? 255.239 108.914 274.022 1.00 54.32 101 PRO F O 1
ATOM 10810 N N . VAL F 1 102 ? 256.483 110.334 275.253 1.00 55.66 102 VAL F N 1
ATOM 10811 C CA . VAL F 1 102 ? 256.561 109.411 276.384 1.00 55.66 102 VAL F CA 1
ATOM 10812 C C . VAL F 1 102 ? 255.175 109.130 276.954 1.00 55.66 102 VAL F C 1
ATOM 10813 O O . VAL F 1 102 ? 254.805 107.970 277.181 1.00 55.66 102 VAL F O 1
ATOM 10817 N N . GLY F 1 103 ? 254.388 110.181 277.195 1.00 55.62 103 GLY F N 1
ATOM 10818 C CA . GLY F 1 103 ? 253.040 109.977 277.700 1.00 55.62 103 GLY F CA 1
ATOM 10819 C C . GLY F 1 103 ? 252.159 109.233 276.716 1.00 55.62 103 GLY F C 1
ATOM 10820 O O . GLY F 1 103 ? 251.324 108.412 277.108 1.00 55.62 103 GLY F O 1
ATOM 10821 N N . GLU F 1 104 ? 252.336 109.509 275.422 1.00 54.73 104 GLU F N 1
ATOM 10822 C CA . GLU F 1 104 ? 251.572 108.800 274.404 1.00 54.73 104 GLU F CA 1
ATOM 10823 C C . GLU F 1 104 ? 251.875 107.309 274.432 1.00 54.73 104 GLU F C 1
ATOM 10824 O O . GLU F 1 104 ? 250.959 106.481 274.396 1.00 54.73 104 GLU F O 1
ATOM 10830 N N . SER F 1 105 ? 253.157 106.947 274.514 1.00 55.09 105 SER F N 1
ATOM 10831 C CA . SER F 1 105 ? 253.520 105.537 274.613 1.00 55.09 105 SER F CA 1
ATOM 10832 C C . SER F 1 105 ? 252.956 104.913 275.883 1.00 55.09 105 SER F C 1
ATOM 10833 O O . SER F 1 105 ? 252.433 103.789 275.858 1.00 55.09 105 SER F O 1
ATOM 10836 N N . ASN F 1 106 ? 253.048 105.635 277.004 1.00 54.88 106 ASN F N 1
ATOM 10837 C CA . ASN F 1 106 ? 252.563 105.104 278.273 1.00 54.88 106 ASN F CA 1
ATOM 10838 C C . ASN F 1 106 ? 251.069 104.812 278.221 1.00 54.88 106 ASN F C 1
ATOM 10839 O O . ASN F 1 106 ? 250.616 103.773 278.714 1.00 54.88 106 ASN F O 1
ATOM 10844 N N . LYS F 1 107 ? 250.285 105.716 277.628 1.00 52.46 107 LYS F N 1
ATOM 10845 C CA . LYS F 1 107 ? 248.845 105.481 277.556 1.00 52.46 107 LYS F CA 1
ATOM 10846 C C . LYS F 1 107 ? 248.505 104.402 276.530 1.00 52.46 107 LYS F C 1
ATOM 10847 O O . LYS F 1 107 ? 247.588 103.598 276.748 1.00 52.46 107 LYS F O 1
ATOM 10853 N N . GLN F 1 108 ? 249.238 104.358 275.412 1.00 52.55 108 GLN F N 1
ATOM 10854 C CA . GLN F 1 108 ? 248.933 103.374 274.379 1.00 52.55 108 GLN F CA 1
ATOM 10855 C C . GLN F 1 108 ? 249.241 101.957 274.840 1.00 52.55 108 GLN F C 1
ATOM 10856 O O . GLN F 1 108 ? 248.563 101.013 274.418 1.00 52.55 108 GLN F O 1
ATOM 10862 N N . LEU F 1 109 ? 250.244 101.782 275.706 1.00 51.79 109 LEU F N 1
ATOM 10863 C CA . LEU F 1 109 ? 250.489 100.457 276.273 1.00 51.79 109 LEU F CA 1
ATOM 10864 C C . LEU F 1 109 ? 249.262 99.940 277.021 1.00 51.79 109 LEU F C 1
ATOM 10865 O O . LEU F 1 109 ? 248.811 98.806 276.794 1.00 51.79 109 LEU F O 1
ATOM 10870 N N . GLY F 1 110 ? 248.705 100.763 277.912 1.00 51.53 110 GLY F N 1
ATOM 10871 C CA . GLY F 1 110 ? 247.519 100.356 278.647 1.00 51.53 110 GLY F CA 1
ATOM 10872 C C . GLY F 1 110 ? 246.319 100.135 277.748 1.00 51.53 110 GLY F C 1
ATOM 10873 O O . GLY F 1 110 ? 245.537 99.203 277.958 1.00 51.53 110 GLY F O 1
ATOM 10874 N N . LEU F 1 111 ? 246.147 100.997 276.740 1.00 50.88 111 LEU F N 1
ATOM 10875 C CA . LEU F 1 111 ? 245.042 100.809 275.804 1.00 50.88 111 LEU F CA 1
ATOM 10876 C C . LEU F 1 111 ? 245.156 99.476 275.073 1.00 50.88 111 LEU F C 1
ATOM 10877 O O . LEU F 1 111 ? 244.163 98.750 274.926 1.00 50.88 111 LEU F O 1
ATOM 10882 N N . SER F 1 112 ? 246.363 99.134 274.612 1.00 50.27 112 SER F N 1
ATOM 10883 C CA . SER F 1 112 ? 246.566 97.863 273.927 1.00 50.27 112 SER F CA 1
ATOM 10884 C C . SER F 1 112 ? 246.286 96.686 274.852 1.00 50.27 112 SER F C 1
ATOM 10885 O O . SER F 1 112 ? 245.656 95.702 274.443 1.00 50.27 112 SER F O 1
ATOM 10888 N N . LEU F 1 113 ? 246.750 96.764 276.102 1.00 48.90 113 LEU F N 1
ATOM 10889 C CA . LEU F 1 113 ? 246.497 95.673 277.039 1.00 48.90 113 LEU F CA 1
ATOM 10890 C C . LEU F 1 113 ? 245.003 95.500 277.301 1.00 48.90 113 LEU F C 1
ATOM 10891 O O . LEU F 1 113 ? 244.496 94.369 277.336 1.00 48.90 113 LEU F O 1
ATOM 10896 N N . ALA F 1 114 ? 244.280 96.609 277.477 1.00 49.37 114 ALA F N 1
ATOM 10897 C CA . ALA F 1 114 ? 242.841 96.526 277.708 1.00 49.37 114 ALA F CA 1
ATOM 10898 C C . ALA F 1 114 ? 242.119 95.933 276.503 1.00 49.37 114 ALA F C 1
ATOM 10899 O O . ALA F 1 114 ? 241.207 95.108 276.657 1.00 49.37 114 ALA F O 1
ATOM 10901 N N . ASN F 1 115 ? 242.509 96.346 275.294 1.00 50.71 115 ASN F N 1
ATOM 10902 C CA . ASN F 1 115 ? 241.894 95.787 274.094 1.00 50.71 115 ASN F CA 1
ATOM 10903 C C . ASN F 1 115 ? 242.166 94.292 273.984 1.00 50.71 115 ASN F C 1
ATOM 10904 O O . ASN F 1 115 ? 241.285 93.519 273.588 1.00 50.71 115 ASN F O 1
ATOM 10909 N N . LYS F 1 116 ? 243.385 93.867 274.328 1.00 48.29 116 LYS F N 1
ATOM 10910 C CA . LYS F 1 116 ? 243.708 92.443 274.304 1.00 48.29 116 LYS F CA 1
ATOM 10911 C C . LYS F 1 116 ? 242.842 91.666 275.289 1.00 48.29 116 LYS F C 1
ATOM 10912 O O . LYS F 1 116 ? 242.343 90.579 274.967 1.00 48.29 116 LYS F O 1
ATOM 10918 N N . VAL F 1 117 ? 242.652 92.207 276.496 1.00 47.71 117 VAL F N 1
ATOM 10919 C CA . VAL F 1 117 ? 241.812 91.533 277.485 1.00 47.71 117 VAL F CA 1
ATOM 10920 C C . VAL F 1 117 ? 240.375 91.424 276.987 1.00 47.71 117 VAL F C 1
ATOM 10921 O O . VAL F 1 117 ? 239.726 90.379 277.137 1.00 47.71 117 VAL F O 1
ATOM 10925 N N . ASP F 1 118 ? 239.850 92.502 276.397 1.00 48.15 118 ASP F N 1
ATOM 10926 C CA . ASP F 1 118 ? 238.483 92.463 275.880 1.00 48.15 118 ASP F CA 1
ATOM 10927 C C . ASP F 1 118 ? 238.346 91.424 274.770 1.00 48.15 118 ASP F C 1
ATOM 10928 O O . ASP F 1 118 ? 237.365 90.669 274.730 1.00 48.15 118 ASP F O 1
ATOM 10933 N N . ASN F 1 119 ? 239.322 91.372 273.859 1.00 48.40 119 ASN F N 1
ATOM 10934 C CA . ASN F 1 119 ? 239.273 90.390 272.780 1.00 48.40 119 ASN F CA 1
ATOM 10935 C C . ASN F 1 119 ? 239.321 88.968 273.326 1.00 48.40 119 ASN F C 1
ATOM 10936 O O . ASN F 1 119 ? 238.606 88.083 272.839 1.00 48.40 119 ASN F O 1
ATOM 10941 N N . ASP F 1 120 ? 240.092 88.702 274.359 1.00 50.01 120 ASP F N 1
ATOM 10942 C CA . ASP F 1 120 ? 240.110 87.357 274.892 1.00 50.01 120 ASP F CA 1
ATOM 10943 C C . ASP F 1 120 ? 238.847 87.019 275.602 1.00 50.01 120 ASP F C 1
ATOM 10944 O O . ASP F 1 120 ? 238.400 85.895 275.559 1.00 50.01 120 ASP F O 1
ATOM 10949 N N . LEU F 1 121 ? 238.267 87.981 276.287 1.00 49.29 121 LEU F N 1
ATOM 10950 C CA . LEU F 1 121 ? 236.972 87.698 276.900 1.00 49.29 121 LEU F CA 1
ATOM 10951 C C . LEU F 1 121 ? 235.924 87.363 275.847 1.00 49.29 121 LEU F C 1
ATOM 10952 O O . LEU F 1 121 ? 235.136 86.425 276.021 1.00 49.29 121 LEU F O 1
ATOM 10957 N N . LEU F 1 122 ? 235.901 88.117 274.745 1.00 49.11 122 LEU F N 1
ATOM 10958 C CA . LEU F 1 122 ? 234.953 87.826 273.671 1.00 49.11 122 LEU F CA 1
ATOM 10959 C C . LEU F 1 122 ? 235.190 86.441 273.081 1.00 49.11 122 LEU F C 1
ATOM 10960 O O . LEU F 1 122 ? 234.239 85.678 272.857 1.00 49.11 122 LEU F O 1
ATOM 10965 N N . THR F 1 123 ? 236.454 86.099 272.819 1.00 49.79 123 THR F N 1
ATOM 10966 C CA . THR F 1 123 ? 236.763 84.798 272.236 1.00 49.79 123 THR F CA 1
ATOM 10967 C C . THR F 1 123 ? 236.384 83.667 273.183 1.00 49.79 123 THR F C 1
ATOM 10968 O O . THR F 1 123 ? 235.885 82.623 272.748 1.00 49.79 123 THR F O 1
ATOM 10972 N N . ALA F 1 124 ? 236.616 83.855 274.485 1.00 50.74 124 ALA F N 1
ATOM 10973 C CA . ALA F 1 124 ? 236.224 82.843 275.459 1.00 50.74 124 ALA F CA 1
ATOM 10974 C C . ALA F 1 124 ? 234.709 82.694 275.526 1.00 50.74 124 ALA F C 1
ATOM 10975 O O . ALA F 1 124 ? 234.192 81.576 275.640 1.00 50.74 124 ALA F O 1
ATOM 10977 N N . ALA F 1 125 ? 233.980 83.810 275.459 1.00 50.85 125 ALA F N 1
ATOM 10978 C CA . ALA F 1 125 ? 232.528 83.752 275.600 1.00 50.85 125 ALA F CA 1
ATOM 10979 C C . ALA F 1 125 ? 231.867 83.154 274.364 1.00 50.85 125 ALA F C 1
ATOM 10980 O O . ALA F 1 125 ? 230.798 82.541 274.460 1.00 50.85 125 ALA F O 1
ATOM 10982 N N . LYS F 1 126 ? 232.483 83.325 273.192 1.00 53.15 126 LYS F N 1
ATOM 10983 C CA . LYS F 1 126 ? 231.870 82.849 271.955 1.00 53.15 126 LYS F CA 1
ATOM 10984 C C . LYS F 1 126 ? 231.787 81.325 271.869 1.00 53.15 126 LYS F C 1
ATOM 10985 O O . LYS F 1 126 ? 231.009 80.809 271.059 1.00 53.15 126 LYS F O 1
ATOM 10991 N N . GLU F 1 127 ? 232.513 80.593 272.714 1.00 55.88 127 GLU F N 1
ATOM 10992 C CA . GLU F 1 127 ? 232.685 79.154 272.557 1.00 55.88 127 GLU F CA 1
ATOM 10993 C C . GLU F 1 127 ? 231.636 78.330 273.301 1.00 55.88 127 GLU F C 1
ATOM 10994 O O . GLU F 1 127 ? 231.944 77.221 273.754 1.00 55.88 127 GLU F O 1
ATOM 11000 N N . THR F 1 128 ? 230.413 78.837 273.439 1.00 51.45 128 THR F N 1
ATOM 11001 C CA . THR F 1 128 ? 229.358 78.068 274.086 1.00 51.45 128 THR F CA 1
ATOM 11002 C C . THR F 1 128 ? 228.908 76.918 273.192 1.00 51.45 128 THR F C 1
ATOM 11003 O O . THR F 1 128 ? 229.240 76.865 272.005 1.00 51.45 128 THR F O 1
ATOM 11007 N N . THR F 1 129 ? 228.147 75.986 273.773 1.00 50.84 129 THR F N 1
ATOM 11008 C CA . THR F 1 129 ? 227.724 74.808 273.021 1.00 50.84 129 THR F CA 1
ATOM 11009 C C . THR F 1 129 ? 226.345 75.001 272.400 1.00 50.84 129 THR F C 1
ATOM 11010 O O . THR F 1 129 ? 226.112 74.588 271.258 1.00 50.84 129 THR F O 1
ATOM 11014 N N . GLN F 1 130 ? 225.420 75.617 273.132 1.00 49.46 130 GLN F N 1
ATOM 11015 C CA . GLN F 1 130 ? 224.067 75.806 272.625 1.00 49.46 130 GLN F CA 1
ATOM 11016 C C . GLN F 1 130 ? 224.061 76.810 271.479 1.00 49.46 130 GLN F C 1
ATOM 11017 O O . GLN F 1 130 ? 224.664 77.884 271.575 1.00 49.46 130 GLN F O 1
ATOM 11023 N N . LYS F 1 131 ? 223.375 76.459 270.393 1.00 48.67 131 LYS F N 1
ATOM 11024 C CA . LYS F 1 131 ? 223.357 77.269 269.185 1.00 48.67 131 LYS F CA 1
ATOM 11025 C C . LYS F 1 131 ? 221.931 77.374 268.663 1.00 48.67 131 LYS F C 1
ATOM 11026 O O . LYS F 1 131 ? 221.083 76.528 268.957 1.00 48.67 131 LYS F O 1
ATOM 11032 N N . ALA F 1 132 ? 221.675 78.425 267.886 1.00 42.23 132 ALA F N 1
ATOM 11033 C CA . ALA F 1 132 ? 220.364 78.650 267.297 1.00 42.23 132 ALA F CA 1
ATOM 11034 C C . ALA F 1 132 ? 220.505 79.471 266.024 1.00 42.23 132 ALA F C 1
ATOM 11035 O O . ALA F 1 132 ? 221.404 80.306 265.901 1.00 42.23 132 ALA F O 1
ATOM 11037 N N . THR F 1 133 ? 219.602 79.223 265.077 1.00 41.36 133 THR F N 1
ATOM 11038 C CA . THR F 1 133 ? 219.528 79.969 263.826 1.00 41.36 133 THR F CA 1
ATOM 11039 C C . THR F 1 133 ? 218.222 80.748 263.815 1.00 41.36 133 THR F C 1
ATOM 11040 O O . THR F 1 133 ? 217.151 80.170 264.029 1.00 41.36 133 THR F O 1
ATOM 11044 N N . ILE F 1 134 ? 218.308 82.055 263.566 1.00 39.87 134 ILE F N 1
ATOM 11045 C CA . ILE F 1 134 ? 217.188 82.961 263.767 1.00 39.87 134 ILE F CA 1
ATOM 11046 C C . ILE F 1 134 ? 217.045 83.885 262.565 1.00 39.87 134 ILE F C 1
ATOM 11047 O O . ILE F 1 134 ? 218.026 84.287 261.936 1.00 39.87 134 ILE F O 1
ATOM 11052 N N . GLU F 1 135 ? 215.796 84.214 262.250 1.00 42.80 135 GLU F N 1
ATOM 11053 C CA . GLU F 1 135 ? 215.466 85.333 261.384 1.00 42.80 135 GLU F CA 1
ATOM 11054 C C . GLU F 1 135 ? 215.159 86.554 262.244 1.00 42.80 135 GLU F C 1
ATOM 11055 O O . GLU F 1 135 ? 214.419 86.480 263.228 1.00 42.80 135 GLU F O 1
ATOM 11061 N N . ALA F 1 136 ? 215.731 87.691 261.853 1.00 44.64 136 ALA F N 1
ATOM 11062 C CA . ALA F 1 136 ? 215.753 88.881 262.704 1.00 44.64 136 ALA F CA 1
ATOM 11063 C C . ALA F 1 136 ? 214.348 89.465 262.773 1.00 44.64 136 ALA F C 1
ATOM 11064 O O . ALA F 1 136 ? 213.986 90.371 262.022 1.00 44.64 136 ALA F O 1
ATOM 11066 N N . THR F 1 137 ? 213.548 88.937 263.698 1.00 43.17 137 THR F N 1
ATOM 11067 C CA . THR F 1 137 ? 212.178 89.390 263.902 1.00 43.17 137 THR F CA 1
ATOM 11068 C C . THR F 1 137 ? 211.762 88.921 265.295 1.00 43.17 137 THR F C 1
ATOM 11069 O O . THR F 1 137 ? 212.442 88.100 265.915 1.00 43.17 137 THR F O 1
ATOM 11073 N N . VAL F 1 138 ? 210.643 89.461 265.788 1.00 42.36 138 VAL F N 1
ATOM 11074 C CA . VAL F 1 138 ? 210.230 89.228 267.173 1.00 42.36 138 VAL F CA 1
ATOM 11075 C C . VAL F 1 138 ? 210.004 87.743 267.440 1.00 42.36 138 VAL F C 1
ATOM 11076 O O . VAL F 1 138 ? 210.432 87.215 268.476 1.00 42.36 138 VAL F O 1
ATOM 11080 N N . GLU F 1 139 ? 209.323 87.045 266.527 1.00 42.57 139 GLU F N 1
ATOM 11081 C CA . GLU F 1 139 ? 209.101 85.615 266.731 1.00 42.57 139 GLU F CA 1
ATOM 11082 C C . GLU F 1 139 ? 210.418 84.846 266.730 1.00 42.57 139 GLU F C 1
ATOM 11083 O O . GLU F 1 139 ? 210.537 83.807 267.389 1.00 42.57 139 GLU F O 1
ATOM 11089 N N . GLY F 1 140 ? 211.424 85.347 266.013 1.00 44.85 140 GLY F N 1
ATOM 11090 C CA . GLY F 1 140 ? 212.747 84.751 266.111 1.00 44.85 140 GLY F CA 1
ATOM 11091 C C . GLY F 1 140 ? 213.344 84.894 267.498 1.00 44.85 140 GLY F C 1
ATOM 11092 O O . GLY F 1 140 ? 213.959 83.960 268.022 1.00 44.85 140 GLY F O 1
ATOM 11093 N N . LEU F 1 141 ? 213.162 86.062 268.118 1.00 43.53 141 LEU F N 1
ATOM 11094 C CA . LEU F 1 141 ? 213.621 86.248 269.490 1.00 43.53 141 LEU F CA 1
ATOM 11095 C C . LEU F 1 141 ? 212.854 85.349 270.451 1.00 43.53 141 LEU F C 1
ATOM 11096 O O . LEU F 1 141 ? 213.421 84.840 271.425 1.00 43.53 141 LEU F O 1
ATOM 11101 N N . SER F 1 142 ? 211.558 85.147 270.199 1.00 44.59 142 SER F N 1
ATOM 11102 C CA . SER F 1 142 ? 210.785 84.219 271.021 1.00 44.59 142 SER F CA 1
ATOM 11103 C C . SER F 1 142 ? 211.305 82.794 270.879 1.00 44.59 142 SER F C 1
ATOM 11104 O O . SER F 1 142 ? 211.412 82.059 271.868 1.00 44.59 142 SER F O 1
ATOM 11107 N N . THR F 1 143 ? 211.634 82.386 269.651 1.00 44.75 143 THR F N 1
ATOM 11108 C CA . THR F 1 143 ? 212.224 81.069 269.435 1.00 44.75 143 THR F CA 1
ATOM 11109 C C . THR F 1 143 ? 213.551 80.939 270.172 1.00 44.75 143 THR F C 1
ATOM 11110 O O . THR F 1 143 ? 213.847 79.889 270.755 1.00 44.75 143 THR F O 1
ATOM 11114 N N . ALA F 1 144 ? 214.366 81.997 270.149 1.00 46.87 144 ALA F N 1
ATOM 11115 C CA . ALA F 1 144 ? 215.611 81.989 270.911 1.00 46.87 144 ALA F CA 1
ATOM 11116 C C . ALA F 1 144 ? 215.349 81.806 272.400 1.00 46.87 144 ALA F C 1
ATOM 11117 O O . ALA F 1 144 ? 215.975 80.959 273.049 1.00 46.87 144 ALA F O 1
ATOM 11119 N N . LEU F 1 145 ? 214.431 82.597 272.959 1.00 47.11 145 LEU F N 1
ATOM 11120 C CA . LEU F 1 145 ? 214.130 82.499 274.383 1.00 47.11 145 LEU F CA 1
ATOM 11121 C C . LEU F 1 145 ? 213.552 81.137 274.744 1.00 47.11 145 LEU F C 1
ATOM 11122 O O . LEU F 1 145 ? 213.673 80.697 275.893 1.00 47.11 145 LEU F O 1
ATOM 11127 N N . ASP F 1 146 ? 212.920 80.458 273.783 1.00 49.60 146 ASP F N 1
ATOM 11128 C CA . ASP F 1 146 ? 212.383 79.127 274.045 1.00 49.60 146 ASP F CA 1
ATOM 11129 C C . ASP F 1 146 ? 213.472 78.109 274.357 1.00 49.60 146 ASP F C 1
ATOM 11130 O O . ASP F 1 146 ? 213.176 77.067 274.951 1.00 49.60 146 ASP F O 1
ATOM 11135 N N . VAL F 1 147 ? 214.720 78.382 273.968 1.00 48.28 147 VAL F N 1
ATOM 11136 C CA . VAL F 1 147 ? 215.810 77.447 274.234 1.00 48.28 147 VAL F CA 1
ATOM 11137 C C . VAL F 1 147 ? 216.115 77.374 275.723 1.00 48.28 147 VAL F C 1
ATOM 11138 O O . VAL F 1 147 ? 216.432 76.300 276.249 1.00 48.28 147 VAL F O 1
ATOM 11142 N N . PHE F 1 148 ? 216.025 78.506 276.428 1.00 48.87 148 PHE F N 1
ATOM 11143 C CA . PHE F 1 148 ? 216.380 78.545 277.843 1.00 48.87 148 PHE F CA 1
ATOM 11144 C C . PHE F 1 148 ? 215.497 77.646 278.698 1.00 48.87 148 PHE F C 1
ATOM 11145 O O . PHE F 1 148 ? 215.965 77.150 279.728 1.00 48.87 148 PHE F O 1
ATOM 11153 N N . ASN F 1 149 ? 214.247 77.425 278.295 1.00 52.36 149 ASN F N 1
ATOM 11154 C CA . ASN F 1 149 ? 213.305 76.582 279.029 1.00 52.36 149 ASN F CA 1
ATOM 11155 C C . ASN F 1 149 ? 213.188 77.045 280.482 1.00 52.36 149 ASN F C 1
ATOM 11156 O O . ASN F 1 149 ? 213.578 76.354 281.425 1.00 52.36 149 ASN F O 1
ATOM 11161 N N . ASP F 1 150 ? 212.655 78.252 280.645 1.00 54.13 150 ASP F N 1
ATOM 11162 C CA . ASP F 1 150 ? 212.525 78.886 281.950 1.00 54.13 150 ASP F CA 1
ATOM 11163 C C . ASP F 1 150 ? 211.074 78.825 282.414 1.00 54.13 150 ASP F C 1
ATOM 11164 O O . ASP F 1 150 ? 210.150 79.017 281.617 1.00 54.13 150 ASP F O 1
ATOM 11169 N N . GLU F 1 151 ? 210.879 78.536 283.702 1.00 58.30 151 GLU F N 1
ATOM 11170 C CA . GLU F 1 151 ? 209.529 78.461 284.251 1.00 58.30 151 GLU F CA 1
ATOM 11171 C C . GLU F 1 151 ? 209.127 79.773 284.915 1.00 58.30 151 GLU F C 1
ATOM 11172 O O . GLU F 1 151 ? 207.958 80.171 284.856 1.00 58.30 151 GLU F O 1
ATOM 11178 N N . ASP F 1 152 ? 210.074 80.455 285.552 1.00 57.22 152 ASP F N 1
ATOM 11179 C CA . ASP F 1 152 ? 209.817 81.750 286.161 1.00 57.22 152 ASP F CA 1
ATOM 11180 C C . ASP F 1 152 ? 210.386 82.853 285.268 1.00 57.22 152 ASP F C 1
ATOM 11181 O O . ASP F 1 152 ? 210.864 82.601 284.159 1.00 57.22 152 ASP F O 1
ATOM 11186 N N . GLY F 1 153 ? 210.340 84.094 285.745 1.00 56.16 153 GLY F N 1
ATOM 11187 C CA . GLY F 1 153 ? 210.801 85.243 284.985 1.00 56.16 153 GLY F CA 1
ATOM 11188 C C . GLY F 1 153 ? 212.181 85.687 285.449 1.00 56.16 153 GLY F C 1
ATOM 11189 O O . GLY F 1 153 ? 212.456 85.736 286.649 1.00 56.16 153 GLY F O 1
ATOM 11190 N N . GLN F 1 154 ? 213.035 86.004 284.478 1.00 54.86 154 GLN F N 1
ATOM 11191 C CA . GLN F 1 154 ? 214.378 86.495 284.747 1.00 54.86 154 GLN F CA 1
ATOM 11192 C C . GLN F 1 154 ? 214.659 87.685 283.841 1.00 54.86 154 GLN F C 1
ATOM 11193 O O . GLN F 1 154 ? 213.767 88.211 283.171 1.00 54.86 154 GLN F O 1
ATOM 11199 N N . GLY F 1 155 ? 215.918 88.111 283.831 1.00 51.48 155 GLY F N 1
ATOM 11200 C CA . GLY F 1 155 ? 216.366 89.203 282.980 1.00 51.48 155 GLY F CA 1
ATOM 11201 C C . GLY F 1 155 ? 217.393 88.725 281.977 1.00 51.48 155 GLY F C 1
ATOM 11202 O O . GLY F 1 155 ? 218.270 87.920 282.299 1.00 51.48 155 GLY F O 1
ATOM 11203 N N . TYR F 1 156 ? 217.283 89.228 280.747 1.00 47.21 156 TYR F N 1
ATOM 11204 C CA . TYR F 1 156 ? 218.157 88.827 279.656 1.00 47.21 156 TYR F CA 1
ATOM 11205 C C . TYR F 1 156 ? 218.782 90.054 279.010 1.00 47.21 156 TYR F C 1
ATOM 11206 O O . TYR F 1 156 ? 218.254 91.165 279.105 1.00 47.21 156 TYR F O 1
ATOM 11215 N N . VAL F 1 157 ? 219.922 89.841 278.356 1.00 47.65 157 VAL F N 1
ATOM 11216 C CA . VAL F 1 157 ? 220.633 90.884 277.628 1.00 47.65 157 VAL F CA 1
ATOM 11217 C C . VAL F 1 157 ? 220.991 90.347 276.250 1.00 47.65 157 VAL F C 1
ATOM 11218 O O . VAL F 1 157 ? 221.445 89.205 276.119 1.00 47.65 157 VAL F O 1
ATOM 11222 N N . LEU F 1 158 ? 220.787 91.169 275.224 1.00 45.14 158 LEU F N 1
ATOM 11223 C CA . LEU F 1 158 ? 221.043 90.786 273.842 1.00 45.14 158 LEU F CA 1
ATOM 11224 C C . LEU F 1 158 ? 222.079 91.724 273.241 1.00 45.14 158 LEU F C 1
ATOM 11225 O O . LEU F 1 158 ? 221.954 92.947 273.355 1.00 45.14 158 LEU F O 1
ATOM 11230 N N . ILE F 1 159 ? 223.098 91.149 272.607 1.00 45.56 159 ILE F N 1
ATOM 11231 C CA . ILE F 1 159 ? 224.161 91.902 271.952 1.00 45.56 159 ILE F CA 1
ATOM 11232 C C . ILE F 1 159 ? 224.207 91.486 270.490 1.00 45.56 159 ILE F C 1
ATOM 11233 O O . ILE F 1 159 ? 224.416 90.307 270.182 1.00 45.56 159 ILE F O 1
ATOM 11238 N N . VAL F 1 160 ? 224.016 92.451 269.592 1.00 45.18 160 VAL F N 1
ATOM 11239 C CA . VAL F 1 160 ? 223.996 92.218 268.155 1.00 45.18 160 VAL F CA 1
ATOM 11240 C C . VAL F 1 160 ? 224.719 93.369 267.463 1.00 45.18 160 VAL F C 1
ATOM 11241 O O . VAL F 1 160 ? 225.056 94.382 268.079 1.00 45.18 160 VAL F O 1
ATOM 11245 N N . SER F 1 161 ? 224.958 93.201 266.167 1.00 46.24 161 SER F N 1
ATOM 11246 C CA . SER F 1 161 ? 225.554 94.242 265.344 1.00 46.24 161 SER F CA 1
ATOM 11247 C C . SER F 1 161 ? 224.529 95.335 265.070 1.00 46.24 161 SER F C 1
ATOM 11248 O O . SER F 1 161 ? 223.323 95.122 265.208 1.00 46.24 161 SER F O 1
ATOM 11251 N N . PRO F 1 162 ? 224.984 96.537 264.697 1.00 44.94 162 PRO F N 1
ATOM 11252 C CA . PRO F 1 162 ? 224.026 97.628 264.439 1.00 44.94 162 PRO F CA 1
ATOM 11253 C C . PRO F 1 162 ? 222.988 97.306 263.377 1.00 44.94 162 PRO F C 1
ATOM 11254 O O . PRO F 1 162 ? 221.829 97.718 263.511 1.00 44.94 162 PRO F O 1
ATOM 11258 N N . LEU F 1 163 ? 223.368 96.587 262.318 1.00 44.48 163 LEU F N 1
ATOM 11259 C CA . LEU F 1 163 ? 222.409 96.256 261.267 1.00 44.48 163 LEU F CA 1
ATOM 11260 C C . LEU F 1 163 ? 221.312 95.330 261.785 1.00 44.48 163 LEU F C 1
ATOM 11261 O O . LEU F 1 163 ? 220.133 95.505 261.451 1.00 44.48 163 LEU F O 1
ATOM 11266 N N . ASP F 1 164 ? 221.682 94.336 262.596 1.00 43.60 164 ASP F N 1
ATOM 11267 C CA . ASP F 1 164 ? 220.683 93.439 263.168 1.00 43.60 164 ASP F CA 1
ATOM 11268 C C . ASP F 1 164 ? 219.731 94.191 264.088 1.00 43.60 164 ASP F C 1
ATOM 11269 O O . ASP F 1 164 ? 218.517 93.955 264.065 1.00 43.60 164 ASP F O 1
ATOM 11274 N N . ALA F 1 165 ? 220.264 95.099 264.908 1.00 40.41 165 ALA F N 1
ATOM 11275 C CA . ALA F 1 165 ? 219.408 95.903 265.774 1.00 40.41 165 ALA F CA 1
ATOM 11276 C C . ALA F 1 165 ? 218.472 96.783 264.956 1.00 40.41 165 ALA F C 1
ATOM 11277 O O . ALA F 1 165 ? 217.300 96.953 265.311 1.00 40.41 165 ALA F O 1
ATOM 11279 N N . SER F 1 166 ? 218.974 97.351 263.857 1.00 38.77 166 SER F N 1
ATOM 11280 C CA . SER F 1 166 ? 218.125 98.157 262.986 1.00 38.77 166 SER F CA 1
ATOM 11281 C C . SER F 1 166 ? 216.997 97.325 262.390 1.00 38.77 166 SER F C 1
ATOM 11282 O O . SER F 1 166 ? 215.848 97.778 262.331 1.00 38.77 166 SER F O 1
ATOM 11285 N N . LYS F 1 167 ? 217.306 96.108 261.936 1.00 37.31 167 LYS F N 1
ATOM 11286 C CA . LYS F 1 167 ? 216.269 95.244 261.376 1.00 37.31 167 LYS F CA 1
ATOM 11287 C C . LYS F 1 167 ? 215.232 94.867 262.428 1.00 37.31 167 LYS F C 1
ATOM 11288 O O . LYS F 1 167 ? 214.023 94.871 262.152 1.00 37.31 167 LYS F O 1
ATOM 11294 N N . LEU F 1 168 ? 215.687 94.530 263.639 1.00 37.10 168 LEU F N 1
ATOM 11295 C CA . LEU F 1 168 ? 214.759 94.230 264.726 1.00 37.10 168 LEU F CA 1
ATOM 11296 C C . LEU F 1 168 ? 213.844 95.412 265.010 1.00 37.10 168 LEU F C 1
ATOM 11297 O O . LEU F 1 168 ? 212.623 95.248 265.129 1.00 37.10 168 LEU F O 1
ATOM 11302 N N . ARG F 1 169 ? 214.418 96.613 265.120 1.00 37.28 169 ARG F N 1
ATOM 11303 C CA . ARG F 1 169 ? 213.617 97.802 265.389 1.00 37.28 169 ARG F CA 1
ATOM 11304 C C . ARG F 1 169 ? 212.605 98.047 264.279 1.00 37.28 169 ARG F C 1
ATOM 11305 O O . ARG F 1 169 ? 211.434 98.341 264.550 1.00 37.28 169 ARG F O 1
ATOM 11313 N N . LEU F 1 170 ? 213.037 97.920 263.021 1.00 37.12 170 LEU F N 1
ATOM 11314 C CA . LEU F 1 170 ? 212.134 98.157 261.901 1.00 37.12 170 LEU F CA 1
ATOM 11315 C C . LEU F 1 170 ? 210.963 97.187 261.920 1.00 37.12 170 LEU F C 1
ATOM 11316 O O . LEU F 1 170 ? 209.806 97.609 261.827 1.00 37.12 170 LEU F O 1
ATOM 11321 N N . SER F 1 171 ? 211.238 95.886 262.053 1.00 37.10 171 SER F N 1
ATOM 11322 C CA . SER F 1 171 ? 210.149 94.912 262.039 1.00 37.10 171 SER F CA 1
ATOM 11323 C C . SER F 1 171 ? 209.217 95.104 263.230 1.00 37.10 171 SER F C 1
ATOM 11324 O O . SER F 1 171 ? 207.986 95.071 263.077 1.00 37.10 171 SER F O 1
ATOM 11327 N N . ALA F 1 172 ? 209.782 95.317 264.424 1.00 35.83 172 ALA F N 1
ATOM 11328 C CA . ALA F 1 172 ? 208.957 95.471 265.617 1.00 35.83 172 ALA F CA 1
ATOM 11329 C C . ALA F 1 172 ? 208.057 96.695 265.516 1.00 35.83 172 ALA F C 1
ATOM 11330 O O . ALA F 1 172 ? 206.864 96.622 265.833 1.00 35.83 172 ALA F O 1
ATOM 11332 N N . GLY F 1 173 ? 208.606 97.829 265.079 1.00 35.07 173 GLY F N 1
ATOM 11333 C CA . GLY F 1 173 ? 207.783 99.014 264.914 1.00 35.07 173 GLY F CA 1
ATOM 11334 C C . GLY F 1 173 ? 206.759 98.863 263.807 1.00 35.07 173 GLY F C 1
ATOM 11335 O O . GLY F 1 173 ? 205.645 99.384 263.904 1.00 35.07 173 GLY F O 1
ATOM 11336 N N . LYS F 1 174 ? 207.120 98.149 262.739 1.00 35.20 174 LYS F N 1
ATOM 11337 C CA . LYS F 1 174 ? 206.222 98.019 261.600 1.00 35.20 174 LYS F CA 1
ATOM 11338 C C . LYS F 1 174 ? 205.013 97.156 261.932 1.00 35.20 174 LYS F C 1
ATOM 11339 O O . LYS F 1 174 ? 203.884 97.498 261.561 1.00 35.20 174 LYS F O 1
ATOM 11345 N N . GLU F 1 175 ? 205.215 96.039 262.632 1.00 36.85 175 GLU F N 1
ATOM 11346 C CA . GLU F 1 175 ? 204.142 95.062 262.776 1.00 36.85 175 GLU F CA 1
ATOM 11347 C C . GLU F 1 175 ? 203.637 94.916 264.204 1.00 36.85 175 GLU F C 1
ATOM 11348 O O . GLU F 1 175 ? 202.424 94.926 264.429 1.00 36.85 175 GLU F O 1
ATOM 11354 N N . TRP F 1 176 ? 204.530 94.785 265.187 1.00 37.00 176 TRP F N 1
ATOM 11355 C CA . TRP F 1 176 ? 204.090 94.347 266.509 1.00 37.00 176 TRP F CA 1
ATOM 11356 C C . TRP F 1 176 ? 203.579 95.509 267.353 1.00 37.00 176 TRP F C 1
ATOM 11357 O O . TRP F 1 176 ? 202.772 95.309 268.268 1.00 37.00 176 TRP F O 1
ATOM 11368 N N . LEU F 1 177 ? 204.037 96.723 267.071 1.00 39.36 177 LEU F N 1
ATOM 11369 C CA . LEU F 1 177 ? 203.590 97.927 267.761 1.00 39.36 177 LEU F CA 1
ATOM 11370 C C . LEU F 1 177 ? 202.918 98.884 266.784 1.00 39.36 177 LEU F C 1
ATOM 11371 O O . LEU F 1 177 ? 203.194 100.085 266.767 1.00 39.36 177 LEU F O 1
ATOM 11376 N N . ASN F 1 178 ? 202.026 98.344 265.949 1.00 38.63 178 ASN F N 1
ATOM 11377 C CA . ASN F 1 178 ? 201.513 99.095 264.807 1.00 38.63 178 ASN F CA 1
ATOM 11378 C C . ASN F 1 178 ? 200.709 100.318 265.237 1.00 38.63 178 ASN F C 1
ATOM 11379 O O . ASN F 1 178 ? 200.853 101.397 264.652 1.00 38.63 178 ASN F O 1
ATOM 11384 N N . GLY F 1 179 ? 199.864 100.179 266.256 1.00 39.75 179 GLY F N 1
ATOM 11385 C CA . GLY F 1 179 ? 198.910 101.234 266.543 1.00 39.75 179 GLY F CA 1
ATOM 11386 C C . GLY F 1 179 ? 198.919 101.815 267.943 1.00 39.75 179 GLY F C 1
ATOM 11387 O O . GLY F 1 179 ? 197.937 102.440 268.354 1.00 39.75 179 GLY F O 1
ATOM 11388 N N . THR F 1 180 ? 200.004 101.632 268.685 1.00 43.63 180 THR F N 1
ATOM 11389 C CA . THR F 1 180 ? 200.093 102.139 270.046 1.00 43.63 180 THR F CA 1
ATOM 11390 C C . THR F 1 180 ? 200.987 103.373 270.110 1.00 43.63 180 THR F C 1
ATOM 11391 O O . THR F 1 180 ? 201.697 103.709 269.159 1.00 43.63 180 THR F O 1
ATOM 11395 N N . GLU F 1 181 ? 200.939 104.052 271.259 1.00 43.27 181 GLU F N 1
ATOM 11396 C CA . GLU F 1 181 ? 201.760 105.244 271.449 1.00 43.27 181 GLU F CA 1
ATOM 11397 C C . GLU F 1 181 ? 203.228 104.886 271.636 1.00 43.27 181 GLU F C 1
ATOM 11398 O O . GLU F 1 181 ? 204.114 105.675 271.288 1.00 43.27 181 GLU F O 1
ATOM 11404 N N . LEU F 1 182 ? 203.505 103.706 272.196 1.00 42.42 182 LEU F N 1
ATOM 11405 C CA . LEU F 1 182 ? 204.891 103.291 272.392 1.00 42.42 182 LEU F CA 1
ATOM 11406 C C . LEU F 1 182 ? 205.628 103.183 271.064 1.00 42.42 182 LEU F C 1
ATOM 11407 O O . LEU F 1 182 ? 206.775 103.629 270.946 1.00 42.42 182 LEU F O 1
ATOM 11412 N N . GLY F 1 183 ? 204.983 102.600 270.052 1.00 43.86 183 GLY F N 1
ATOM 11413 C CA . GLY F 1 183 ? 205.625 102.478 268.754 1.00 43.86 183 GLY F CA 1
ATOM 11414 C C . GLY F 1 183 ? 205.903 103.822 268.109 1.00 43.86 183 GLY F C 1
ATOM 11415 O O . GLY F 1 183 ? 206.988 104.049 267.570 1.00 43.86 183 GLY F O 1
ATOM 11416 N N . ALA F 1 184 ? 204.928 104.733 268.158 1.00 43.07 184 ALA F N 1
ATOM 11417 C CA . ALA F 1 184 ? 205.132 106.062 267.592 1.00 43.07 184 ALA F CA 1
ATOM 11418 C C . ALA F 1 184 ? 206.245 106.806 268.317 1.00 43.07 184 ALA F C 1
ATOM 11419 O O . ALA F 1 184 ? 207.079 107.465 267.683 1.00 43.07 184 ALA F O 1
ATOM 11421 N N . GLU F 1 185 ? 206.270 106.719 269.649 1.00 43.52 185 GLU F N 1
ATOM 11422 C CA . GLU F 1 185 ? 207.313 107.389 270.416 1.00 43.52 185 GLU F CA 1
ATOM 11423 C C . GLU F 1 185 ? 208.688 106.821 270.088 1.00 43.52 185 GLU F C 1
ATOM 11424 O O . GLU F 1 185 ? 209.654 107.575 269.916 1.00 43.52 185 GLU F O 1
ATOM 11430 N N . ARG F 1 186 ? 208.796 105.493 269.987 1.00 40.97 186 ARG F N 1
ATOM 11431 C CA . ARG F 1 186 ? 210.081 104.881 269.669 1.00 40.97 186 ARG F CA 1
ATOM 11432 C C . ARG F 1 186 ? 210.527 105.229 268.255 1.00 40.97 186 ARG F C 1
ATOM 11433 O O . ARG F 1 186 ? 211.723 105.406 268.002 1.00 40.97 186 ARG F O 1
ATOM 11441 N N . LEU F 1 187 ? 209.582 105.320 267.317 1.00 41.20 187 LEU F N 1
ATOM 11442 C CA . LEU F 1 187 ? 209.938 105.711 265.957 1.00 41.20 187 LEU F CA 1
ATOM 11443 C C . LEU F 1 187 ? 210.432 107.150 265.909 1.00 41.20 187 LEU F C 1
ATOM 11444 O O . LEU F 1 187 ? 211.500 107.430 265.353 1.00 41.20 187 LEU F O 1
ATOM 11449 N N . ILE F 1 188 ? 209.673 108.077 266.498 1.00 39.17 188 ILE F N 1
ATOM 11450 C CA . ILE F 1 188 ? 210.038 109.491 266.428 1.00 39.17 188 ILE F CA 1
ATOM 11451 C C . ILE F 1 188 ? 211.361 109.736 267.144 1.00 39.17 188 ILE F C 1
ATOM 11452 O O . ILE F 1 188 ? 212.245 110.433 266.632 1.00 39.17 188 ILE F O 1
ATOM 11457 N N . SER F 1 189 ? 211.521 109.158 268.336 1.00 42.19 189 SER F N 1
ATOM 11458 C CA . SER F 1 189 ? 212.764 109.345 269.076 1.00 42.19 189 SER F CA 1
ATOM 11459 C C . SER F 1 189 ? 213.906 108.557 268.448 1.00 42.19 189 SER F C 1
ATOM 11460 O O . SER F 1 189 ? 215.048 109.029 268.413 1.00 42.19 189 SER F O 1
ATOM 11463 N N . GLY F 1 190 ? 213.621 107.358 267.949 1.00 43.22 190 GLY F N 1
ATOM 11464 C CA . GLY F 1 190 ? 214.644 106.510 267.376 1.00 43.22 190 GLY F CA 1
ATOM 11465 C C . GLY F 1 190 ? 215.407 105.668 268.371 1.00 43.22 190 GLY F C 1
ATOM 11466 O O . GLY F 1 190 ? 216.446 105.102 268.010 1.00 43.22 190 GLY F O 1
ATOM 11467 N N . SER F 1 191 ? 214.931 105.567 269.609 1.00 45.15 191 SER F N 1
ATOM 11468 C CA . SER F 1 191 ? 215.648 104.827 270.635 1.00 45.15 191 SER F CA 1
ATOM 11469 C C . SER F 1 191 ? 215.552 103.324 270.398 1.00 45.15 191 SER F C 1
ATOM 11470 O O . SER F 1 191 ? 214.632 102.830 269.741 1.00 45.15 191 SER F O 1
ATOM 11473 N N . TYR F 1 192 ? 216.525 102.598 270.940 1.00 42.77 192 TYR F N 1
ATOM 11474 C CA . TYR F 1 192 ? 216.521 101.143 270.957 1.00 42.77 192 TYR F CA 1
ATOM 11475 C C . TYR F 1 192 ? 216.164 100.674 272.360 1.00 42.77 192 TYR F C 1
ATOM 11476 O O . TYR F 1 192 ? 216.733 101.160 273.342 1.00 42.77 192 TYR F O 1
ATOM 11485 N N . GLY F 1 193 ? 215.227 99.735 272.452 1.00 39.31 193 GLY F N 1
ATOM 11486 C CA . GLY F 1 193 ? 214.781 99.270 273.749 1.00 39.31 193 GLY F CA 1
ATOM 11487 C C . GLY F 1 193 ? 214.517 97.781 273.812 1.00 39.31 193 GLY F C 1
ATOM 11488 O O . GLY F 1 193 ? 214.840 97.043 272.876 1.00 39.31 193 GLY F O 1
ATOM 11489 N N . SER F 1 194 ? 213.926 97.331 274.916 1.00 40.23 194 SER F N 1
ATOM 11490 C CA . SER F 1 194 ? 213.660 95.912 275.096 1.00 40.23 194 SER F CA 1
ATOM 11491 C C . SER F 1 194 ? 212.583 95.441 274.129 1.00 40.23 194 SER F C 1
ATOM 11492 O O . SER F 1 194 ? 211.775 96.233 273.637 1.00 40.23 194 SER F O 1
ATOM 11495 N N . LEU F 1 195 ? 212.577 94.139 273.853 1.00 39.30 195 LEU F N 1
ATOM 11496 C CA . LEU F 1 195 ? 211.574 93.526 272.993 1.00 39.30 195 LEU F CA 1
ATOM 11497 C C . LEU F 1 195 ? 210.727 92.494 273.720 1.00 39.30 195 LEU F C 1
ATOM 11498 O O . LEU F 1 195 ? 209.500 92.510 273.602 1.00 39.30 195 LEU F O 1
ATOM 11503 N N . LEU F 1 196 ? 211.352 91.584 274.462 1.00 40.44 196 LEU F N 1
ATOM 11504 C CA . LEU F 1 196 ? 210.635 90.603 275.271 1.00 40.44 196 LEU F CA 1
ATOM 11505 C C . LEU F 1 196 ? 211.263 90.505 276.652 1.00 40.44 196 LEU F C 1
ATOM 11506 O O . LEU F 1 196 ? 211.441 89.412 277.199 1.00 40.44 196 LEU F O 1
ATOM 11511 N N . GLY F 1 197 ? 211.608 91.650 277.234 1.00 44.84 197 GLY F N 1
ATOM 11512 C CA . GLY F 1 197 ? 212.265 91.693 278.521 1.00 44.84 197 GLY F CA 1
ATOM 11513 C C . GLY F 1 197 ? 213.775 91.736 278.466 1.00 44.84 197 GLY F C 1
ATOM 11514 O O . GLY F 1 197 ? 214.416 91.724 279.525 1.00 44.84 197 GLY F O 1
ATOM 11515 N N . ALA F 1 198 ? 214.364 91.787 277.274 1.00 45.58 198 ALA F N 1
ATOM 11516 C CA . ALA F 1 198 ? 215.810 91.805 277.104 1.00 45.58 198 ALA F CA 1
ATOM 11517 C C . ALA F 1 198 ? 216.224 93.098 276.419 1.00 45.58 198 ALA F C 1
ATOM 11518 O O . ALA F 1 198 ? 215.701 93.433 275.352 1.00 45.58 198 ALA F O 1
ATOM 11520 N N . GLU F 1 199 ? 217.166 93.813 277.027 1.00 48.00 199 GLU F N 1
ATOM 11521 C CA . GLU F 1 199 ? 217.660 95.050 276.445 1.00 48.00 199 GLU F CA 1
ATOM 11522 C C . GLU F 1 199 ? 218.561 94.755 275.250 1.00 48.00 199 GLU F C 1
ATOM 11523 O O . GLU F 1 199 ? 219.045 93.636 275.061 1.00 48.00 199 GLU F O 1
ATOM 11529 N N . VAL F 1 200 ? 218.784 95.781 274.434 1.00 44.62 200 VAL F N 1
ATOM 11530 C CA . VAL F 1 200 ? 219.563 95.662 273.207 1.00 44.62 200 VAL F CA 1
ATOM 11531 C C . VAL F 1 200 ? 220.804 96.534 273.338 1.00 44.62 200 VAL F C 1
ATOM 11532 O O . VAL F 1 200 ? 220.701 97.744 273.576 1.00 44.62 200 VAL F O 1
ATOM 11536 N N . ILE F 1 201 ? 221.973 95.919 273.181 1.00 43.74 201 ILE F N 1
ATOM 11537 C CA . ILE F 1 201 ? 223.256 96.611 273.223 1.00 43.74 201 ILE F CA 1
ATOM 11538 C C . ILE F 1 201 ? 223.977 96.347 271.910 1.00 43.74 201 ILE F C 1
ATOM 11539 O O . ILE F 1 201 ? 224.089 95.194 271.479 1.00 43.74 201 ILE F O 1
ATOM 11544 N N . ARG F 1 202 ? 224.461 97.411 271.276 1.00 43.58 202 ARG F N 1
ATOM 11545 C CA . ARG F 1 202 ? 225.132 97.318 269.987 1.00 43.58 202 ARG F CA 1
ATOM 11546 C C . ARG F 1 202 ? 226.640 97.270 270.191 1.00 43.58 202 ARG F C 1
ATOM 11547 O O . ARG F 1 202 ? 227.200 98.103 270.910 1.00 43.58 202 ARG F O 1
ATOM 11555 N N . SER F 1 203 ? 227.290 96.296 269.557 1.00 47.00 203 SER F N 1
ATOM 11556 C CA . SER F 1 203 ? 228.735 96.132 269.636 1.00 47.00 203 SER F CA 1
ATOM 11557 C C . SER F 1 203 ? 229.318 96.163 268.233 1.00 47.00 203 SER F C 1
ATOM 11558 O O . SER F 1 203 ? 228.837 95.456 267.342 1.00 47.00 203 SER F O 1
ATOM 11561 N N . ARG F 1 204 ? 230.350 96.987 268.037 1.00 47.12 204 ARG F N 1
ATOM 11562 C CA . ARG F 1 204 ? 230.985 97.073 266.726 1.00 47.12 204 ARG F CA 1
ATOM 11563 C C . ARG F 1 204 ? 231.872 95.864 266.458 1.00 47.12 204 ARG F C 1
ATOM 11564 O O . ARG F 1 204 ? 232.194 95.565 265.302 1.00 47.12 204 ARG F O 1
ATOM 11572 N N . LYS F 1 205 ? 232.283 95.159 267.514 1.00 47.50 205 LYS F N 1
ATOM 11573 C CA . LYS F 1 205 ? 233.216 94.049 267.344 1.00 47.50 205 LYS F CA 1
ATOM 11574 C C . LYS F 1 205 ? 232.551 92.859 266.663 1.00 47.50 205 LYS F C 1
ATOM 11575 O O . LYS F 1 205 ? 233.197 92.134 265.898 1.00 47.50 205 LYS F O 1
ATOM 11581 N N . LEU F 1 206 ? 231.266 92.639 266.929 1.00 47.25 206 LEU F N 1
ATOM 11582 C CA . LEU F 1 206 ? 230.558 91.525 266.313 1.00 47.25 206 LEU F CA 1
ATOM 11583 C C . LEU F 1 206 ? 230.320 91.801 264.834 1.00 47.25 206 LEU F C 1
ATOM 11584 O O . LEU F 1 206 ? 229.855 92.881 264.458 1.00 47.25 206 LEU F O 1
ATOM 11589 N N . ALA F 1 207 ? 230.641 90.821 263.995 1.00 49.11 207 ALA F N 1
ATOM 11590 C CA . ALA F 1 207 ? 230.402 90.943 262.568 1.00 49.11 207 ALA F CA 1
ATOM 11591 C C . ALA F 1 207 ? 228.931 90.692 262.251 1.00 49.11 207 ALA F C 1
ATOM 11592 O O . ALA F 1 207 ? 228.188 90.111 263.046 1.00 49.11 207 ALA F O 1
ATOM 11594 N N . GLU F 1 208 ? 228.515 91.149 261.072 1.00 50.11 208 GLU F N 1
ATOM 11595 C CA . GLU F 1 208 ? 227.134 90.964 260.646 1.00 50.11 208 GLU F CA 1
ATOM 11596 C C . GLU F 1 208 ? 226.804 89.481 260.530 1.00 50.11 208 GLU F C 1
ATOM 11597 O O . GLU F 1 208 ? 227.562 88.701 259.948 1.00 50.11 208 GLU F O 1
ATOM 11603 N N . GLY F 1 209 ? 225.661 89.095 261.089 1.00 46.57 209 GLY F N 1
ATOM 11604 C CA . GLY F 1 209 ? 225.241 87.712 261.087 1.00 46.57 209 GLY F CA 1
ATOM 11605 C C . GLY F 1 209 ? 225.599 86.925 262.326 1.00 46.57 209 GLY F C 1
ATOM 11606 O O . GLY F 1 209 ? 225.494 85.693 262.307 1.00 46.57 209 GLY F O 1
ATOM 11607 N N . GLU F 1 210 ? 226.020 87.588 263.400 1.00 48.31 210 GLU F N 1
ATOM 11608 C CA . GLU F 1 210 ? 226.365 86.923 264.646 1.00 48.31 210 GLU F CA 1
ATOM 11609 C C . GLU F 1 210 ? 225.804 87.712 265.819 1.00 48.31 210 GLU F C 1
ATOM 11610 O O . GLU F 1 210 ? 225.546 88.914 265.713 1.00 48.31 210 GLU F O 1
ATOM 11616 N N . GLY F 1 211 ? 225.620 87.023 266.941 1.00 47.82 211 GLY F N 1
ATOM 11617 C CA . GLY F 1 211 ? 225.092 87.656 268.133 1.00 47.82 211 GLY F CA 1
ATOM 11618 C C . GLY F 1 211 ? 225.213 86.743 269.329 1.00 47.82 211 GLY F C 1
ATOM 11619 O O . GLY F 1 211 ? 225.655 85.595 269.218 1.00 47.82 211 GLY F O 1
ATOM 11620 N N . LEU F 1 212 ? 224.813 87.269 270.484 1.00 48.97 212 LEU F N 1
ATOM 11621 C CA . LEU F 1 212 ? 224.861 86.535 271.740 1.00 48.97 212 LEU F CA 1
ATOM 11622 C C . LEU F 1 212 ? 223.621 86.847 272.563 1.00 48.97 212 LEU F C 1
ATOM 11623 O O . LEU F 1 212 ? 223.060 87.942 272.466 1.00 48.97 212 LEU F O 1
ATOM 11628 N N . LEU F 1 213 ? 223.200 85.881 273.373 1.00 47.83 213 LEU F N 1
ATOM 11629 C CA . LEU F 1 213 ? 222.079 86.043 274.287 1.00 47.83 213 LEU F CA 1
ATOM 11630 C C . LEU F 1 213 ? 222.523 85.655 275.690 1.00 47.83 213 LEU F C 1
ATOM 11631 O O . LEU F 1 213 ? 223.146 84.608 275.886 1.00 47.83 213 LEU F O 1
ATOM 11636 N N . PHE F 1 214 ? 222.199 86.502 276.663 1.00 50.33 214 PHE F N 1
ATOM 11637 C CA . PHE F 1 214 ? 222.697 86.355 278.022 1.00 50.33 214 PHE F CA 1
ATOM 11638 C C . PHE F 1 214 ? 221.540 86.205 278.998 1.00 50.33 214 PHE F C 1
ATOM 11639 O O . PHE F 1 214 ? 220.467 86.781 278.810 1.00 50.33 214 PHE F O 1
ATOM 11647 N N . LYS F 1 215 ? 221.773 85.416 280.044 1.00 50.96 215 LYS F N 1
ATOM 11648 C CA . LYS F 1 215 ? 220.883 85.336 281.194 1.00 50.96 215 LYS F CA 1
ATOM 11649 C C . LYS F 1 215 ? 221.653 85.798 282.421 1.00 50.96 215 LYS F C 1
ATOM 11650 O O . LYS F 1 215 ? 222.648 85.174 282.803 1.00 50.96 215 LYS F O 1
ATOM 11656 N N . VAL F 1 216 ? 221.193 86.883 283.037 1.00 56.32 216 VAL F N 1
ATOM 11657 C CA . VAL F 1 216 ? 221.913 87.538 284.123 1.00 56.32 216 VAL F CA 1
ATOM 11658 C C . VAL F 1 216 ? 221.279 87.127 285.443 1.00 56.32 216 VAL F C 1
ATOM 11659 O O . VAL F 1 216 ? 220.091 87.380 285.679 1.00 56.32 216 VAL F O 1
ATOM 11663 N N . VAL F 1 217 ? 222.074 86.493 286.301 1.00 61.35 217 VAL F N 1
ATOM 11664 C CA . VAL F 1 217 ? 221.671 86.122 287.650 1.00 61.35 217 VAL F CA 1
ATOM 11665 C C . VAL F 1 217 ? 222.657 86.756 288.620 1.00 61.35 217 VAL F C 1
ATOM 11666 O O . VAL F 1 217 ? 223.860 86.814 288.343 1.00 61.35 217 VAL F O 1
ATOM 11670 N N . ALA F 1 218 ? 222.142 87.244 289.751 1.00 64.10 218 ALA F N 1
ATOM 11671 C CA . ALA F 1 218 ? 222.984 87.972 290.696 1.00 64.10 218 ALA F CA 1
ATOM 11672 C C . ALA F 1 218 ? 224.104 87.095 291.243 1.00 64.10 218 ALA F C 1
ATOM 11673 O O . ALA F 1 218 ? 225.247 87.549 291.379 1.00 64.10 218 ALA F O 1
ATOM 11675 N N . ASN F 1 219 ? 223.799 85.837 291.564 1.00 65.95 219 ASN F N 1
ATOM 11676 C CA . ASN F 1 219 ? 224.805 84.974 292.177 1.00 65.95 219 ASN F CA 1
ATOM 11677 C C . ASN F 1 219 ? 225.578 84.179 291.131 1.00 65.95 219 ASN F C 1
ATOM 11678 O O . ASN F 1 219 ? 226.807 84.073 291.210 1.00 65.95 219 ASN F O 1
ATOM 11683 N N . GLN F 1 220 ? 224.878 83.610 290.142 1.00 63.91 220 GLN F N 1
ATOM 11684 C CA . GLN F 1 220 ? 225.560 82.767 289.166 1.00 63.91 220 GLN F CA 1
ATOM 11685 C C . GLN F 1 220 ? 226.092 83.608 288.019 1.00 63.91 220 GLN F C 1
ATOM 11686 O O . GLN F 1 220 ? 225.304 84.264 287.323 1.00 63.91 220 GLN F O 1
ATOM 11692 N N . PRO F 1 221 ? 227.407 83.616 287.788 1.00 59.85 221 PRO F N 1
ATOM 11693 C CA . PRO F 1 221 ? 227.958 84.393 286.672 1.00 59.85 221 PRO F CA 1
ATOM 11694 C C . PRO F 1 221 ? 228.131 83.565 285.410 1.00 59.85 221 PRO F C 1
ATOM 11695 O O . PRO F 1 221 ? 228.441 82.371 285.476 1.00 59.85 221 PRO F O 1
ATOM 11699 N N . ALA F 1 222 ? 227.934 84.191 284.248 1.00 56.12 222 ALA F N 1
ATOM 11700 C CA . ALA F 1 222 ? 228.161 83.488 282.990 1.00 56.12 222 ALA F CA 1
ATOM 11701 C C . ALA F 1 222 ? 229.645 83.375 282.668 1.00 56.12 222 ALA F C 1
ATOM 11702 O O . ALA F 1 222 ? 230.081 82.360 282.113 1.00 56.12 222 ALA F O 1
ATOM 11704 N N . LEU F 1 223 ? 230.431 84.394 283.006 1.00 54.15 223 LEU F N 1
ATOM 11705 C CA . LEU F 1 223 ? 231.856 84.438 282.707 1.00 54.15 223 LEU F CA 1
ATOM 11706 C C . LEU F 1 223 ? 232.631 84.743 283.980 1.00 54.15 223 LEU F C 1
ATOM 11707 O O . LEU F 1 223 ? 232.141 85.472 284.849 1.00 54.15 223 LEU F O 1
ATOM 11712 N N . LYS F 1 224 ? 233.834 84.184 284.087 1.00 52.10 224 LYS F N 1
ATOM 11713 C CA . LYS F 1 224 ? 234.729 84.448 285.204 1.00 52.10 224 LYS F CA 1
ATOM 11714 C C . LYS F 1 224 ? 236.093 84.858 284.674 1.00 52.10 224 LYS F C 1
ATOM 11715 O O . LYS F 1 224 ? 236.530 84.380 283.624 1.00 52.10 224 LYS F O 1
ATOM 11721 N N . LEU F 1 225 ? 236.759 85.746 285.405 1.00 50.20 225 LEU F N 1
ATOM 11722 C CA . LEU F 1 225 ? 238.099 86.206 285.067 1.00 50.20 225 LEU F CA 1
ATOM 11723 C C . LEU F 1 225 ? 239.035 85.864 286.218 1.00 50.20 225 LEU F C 1
ATOM 11724 O O . LEU F 1 225 ? 238.856 86.360 287.336 1.00 50.20 225 LEU F O 1
ATOM 11729 N N . VAL F 1 226 ? 240.029 85.024 285.943 1.00 50.34 226 VAL F N 1
ATOM 11730 C CA . VAL F 1 226 ? 241.008 84.593 286.934 1.00 50.34 226 VAL F CA 1
ATOM 11731 C C . VAL F 1 226 ? 242.296 85.361 286.678 1.00 50.34 226 VAL F C 1
ATOM 11732 O O . VAL F 1 226 ? 242.826 85.343 285.561 1.00 50.34 226 VAL F O 1
ATOM 11736 N N . SER F 1 227 ? 242.800 86.036 287.710 1.00 50.65 227 SER F N 1
ATOM 11737 C CA . SER F 1 227 ? 243.974 86.897 287.593 1.00 50.65 227 SER F CA 1
ATOM 11738 C C . SER F 1 227 ? 245.026 86.448 288.598 1.00 50.65 227 SER F C 1
ATOM 11739 O O . SER F 1 227 ? 244.742 86.340 289.796 1.00 50.65 227 SER F O 1
ATOM 11742 N N . LYS F 1 228 ? 246.240 86.187 288.107 1.00 52.91 228 LYS F N 1
ATOM 11743 C CA . LYS F 1 228 ? 247.348 85.864 289.000 1.00 52.91 228 LYS F CA 1
ATOM 11744 C C . LYS F 1 228 ? 248.064 87.126 289.464 1.00 52.91 228 LYS F C 1
ATOM 11745 O O . LYS F 1 228 ? 248.582 87.177 290.586 1.00 52.91 228 LYS F O 1
ATOM 11751 N N . ARG F 1 229 ? 248.102 88.152 288.617 1.00 52.77 229 ARG F N 1
ATOM 11752 C CA . ARG F 1 229 ? 248.754 89.409 288.951 1.00 52.77 229 ARG F CA 1
ATOM 11753 C C . ARG F 1 229 ? 248.145 90.514 288.101 1.00 52.77 229 ARG F C 1
ATOM 11754 O O . ARG F 1 229 ? 247.475 90.255 287.098 1.00 52.77 229 ARG F O 1
ATOM 11762 N N . ALA F 1 230 ? 248.385 91.753 288.513 1.00 52.38 230 ALA F N 1
ATOM 11763 C CA . ALA F 1 230 ? 247.831 92.918 287.842 1.00 52.38 230 ALA F CA 1
ATOM 11764 C C . ALA F 1 230 ? 248.854 93.527 286.888 1.00 52.38 230 ALA F C 1
ATOM 11765 O O . ALA F 1 230 ? 249.981 93.048 286.748 1.00 52.38 230 ALA F O 1
ATOM 11767 N N . VAL F 1 231 ? 248.437 94.608 286.224 1.00 54.07 231 VAL F N 1
ATOM 11768 C CA . VAL F 1 231 ? 249.304 95.273 285.261 1.00 54.07 231 VAL F CA 1
ATOM 11769 C C . VAL F 1 231 ? 250.382 96.054 285.996 1.00 54.07 231 VAL F C 1
ATOM 11770 O O . VAL F 1 231 ? 250.122 96.687 287.027 1.00 54.07 231 VAL F O 1
ATOM 11774 N N . GLN F 1 232 ? 251.603 96.010 285.468 1.00 54.88 232 GLN F N 1
ATOM 11775 C CA . GLN F 1 232 ? 252.716 96.777 286.007 1.00 54.88 232 GLN F CA 1
ATOM 11776 C C . GLN F 1 232 ? 253.542 97.331 284.856 1.00 54.88 232 GLN F C 1
ATOM 11777 O O . GLN F 1 232 ? 253.524 96.795 283.745 1.00 54.88 232 GLN F O 1
ATOM 11783 N N . VAL F 1 233 ? 254.265 98.413 285.132 1.00 54.99 233 VAL F N 1
ATOM 11784 C CA . VAL F 1 233 ? 255.091 99.092 284.141 1.00 54.99 233 VAL F CA 1
ATOM 11785 C C . VAL F 1 233 ? 256.522 99.138 284.658 1.00 54.99 233 VAL F C 1
ATOM 11786 O O . VAL F 1 233 ? 256.757 99.501 285.816 1.00 54.99 233 VAL F O 1
ATOM 11790 N N . GLU F 1 234 ? 257.471 98.768 283.801 1.00 55.09 234 GLU F N 1
ATOM 11791 C CA . GLU F 1 234 ? 258.885 98.758 284.143 1.00 55.09 234 GLU F CA 1
ATOM 11792 C C . GLU F 1 234 ? 259.684 99.399 283.018 1.00 55.09 234 GLU F C 1
ATOM 11793 O O . GLU F 1 234 ? 259.431 99.137 281.838 1.00 55.09 234 GLU F O 1
ATOM 11799 N N . THR F 1 235 ? 260.646 100.243 283.387 1.00 56.17 235 THR F N 1
ATOM 11800 C CA . THR F 1 235 ? 261.436 101.000 282.427 1.00 56.17 235 THR F CA 1
ATOM 11801 C C . THR F 1 235 ? 262.919 100.763 282.670 1.00 56.17 235 THR F C 1
ATOM 11802 O O . THR F 1 235 ? 263.344 100.465 283.790 1.00 56.17 235 THR F O 1
ATOM 11806 N N . ASP F 1 236 ? 263.703 100.899 281.603 1.00 57.00 236 ASP F N 1
ATOM 11807 C CA . ASP F 1 236 ? 265.147 100.725 281.679 1.00 57.00 236 ASP F CA 1
ATOM 11808 C C . ASP F 1 236 ? 265.790 101.573 280.591 1.00 57.00 236 ASP F C 1
ATOM 11809 O O . ASP F 1 236 ? 265.143 101.951 279.611 1.00 57.00 236 ASP F O 1
ATOM 11814 N N . ARG F 1 237 ? 267.075 101.869 280.778 1.00 55.61 237 ARG F N 1
ATOM 11815 C CA . ARG F 1 237 ? 267.822 102.721 279.864 1.00 55.61 237 ARG F CA 1
ATOM 11816 C C . ARG F 1 237 ? 269.064 101.997 279.368 1.00 55.61 237 ARG F C 1
ATOM 11817 O O . ARG F 1 237 ? 269.704 101.256 280.120 1.00 55.61 237 ARG F O 1
ATOM 11825 N N . ASP F 1 238 ? 269.404 102.223 278.100 1.00 55.93 238 ASP F N 1
ATOM 11826 C CA . ASP F 1 238 ? 270.590 101.641 277.481 1.00 55.93 238 ASP F CA 1
ATOM 11827 C C . ASP F 1 238 ? 271.623 102.748 277.295 1.00 55.93 238 ASP F C 1
ATOM 11828 O O . ASP F 1 238 ? 271.396 103.698 276.539 1.00 55.93 238 ASP F O 1
ATOM 11833 N N . ILE F 1 239 ? 272.756 102.621 277.987 1.00 54.52 239 ILE F N 1
ATOM 11834 C CA . ILE F 1 239 ? 273.777 103.663 277.951 1.00 54.52 239 ILE F CA 1
ATOM 11835 C C . ILE F 1 239 ? 274.454 103.714 276.586 1.00 54.52 239 ILE F C 1
ATOM 11836 O O . ILE F 1 239 ? 274.741 104.797 276.061 1.00 54.52 239 ILE F O 1
ATOM 11841 N N . THR F 1 240 ? 274.718 102.547 275.990 1.00 53.02 240 THR F N 1
ATOM 11842 C CA . THR F 1 240 ? 275.572 102.487 274.806 1.00 53.02 240 THR F CA 1
ATOM 11843 C C . THR F 1 240 ? 274.975 103.253 273.630 1.00 53.02 240 THR F C 1
ATOM 11844 O O . THR F 1 240 ? 275.684 103.999 272.945 1.00 53.02 240 THR F O 1
ATOM 11848 N N . ARG F 1 241 ? 273.678 103.091 273.379 1.00 52.65 241 ARG F N 1
ATOM 11849 C CA . ARG F 1 241 ? 273.033 103.737 272.244 1.00 52.65 241 ARG F CA 1
ATOM 11850 C C . ARG F 1 241 ? 272.088 104.862 272.645 1.00 52.65 241 ARG F C 1
ATOM 11851 O O . ARG F 1 241 ? 271.456 105.459 271.767 1.00 52.65 241 ARG F O 1
ATOM 11859 N N . LYS F 1 242 ? 271.978 105.163 273.939 1.00 52.36 242 LYS F N 1
ATOM 11860 C CA . LYS F 1 242 ? 271.161 106.271 274.434 1.00 52.36 242 LYS F CA 1
ATOM 11861 C C . LYS F 1 242 ? 269.700 106.124 274.009 1.00 52.36 242 LYS F C 1
ATOM 11862 O O . LYS F 1 242 ? 269.149 106.957 273.286 1.00 52.36 242 LYS F O 1
ATOM 11868 N N . VAL F 1 243 ? 269.068 105.043 274.469 1.00 51.19 243 VAL F N 1
ATOM 11869 C CA . VAL F 1 243 ? 267.661 104.784 274.196 1.00 51.19 243 VAL F CA 1
ATOM 11870 C C . VAL F 1 243 ? 266.969 104.390 275.494 1.00 51.19 243 VAL F C 1
ATOM 11871 O O . VAL F 1 243 ? 267.609 104.041 276.488 1.00 51.19 243 VAL F O 1
ATOM 11875 N N . THR F 1 244 ? 265.640 104.449 275.471 1.00 49.68 244 THR F N 1
ATOM 11876 C CA . THR F 1 244 ? 264.807 104.127 276.623 1.00 49.68 244 THR F CA 1
ATOM 11877 C C . THR F 1 244 ? 263.809 103.047 276.231 1.00 49.68 244 THR F C 1
ATOM 11878 O O . THR F 1 244 ? 263.233 103.098 275.139 1.00 49.68 244 THR F O 1
ATOM 11882 N N . ILE F 1 245 ? 263.605 102.077 277.120 1.00 49.31 245 ILE F N 1
ATOM 11883 C CA . ILE F 1 245 ? 262.741 100.930 276.864 1.00 49.31 245 ILE F CA 1
ATOM 11884 C C . ILE F 1 245 ? 261.654 100.890 277.929 1.00 49.31 245 ILE F C 1
ATOM 11885 O O . ILE F 1 245 ? 261.946 100.982 279.127 1.00 49.31 245 ILE F O 1
ATOM 11890 N N . ILE F 1 246 ? 260.404 100.751 277.492 1.00 49.19 246 ILE F N 1
ATOM 11891 C CA . ILE F 1 246 ? 259.251 100.641 278.378 1.00 49.19 246 ILE F CA 1
ATOM 11892 C C . ILE F 1 246 ? 258.515 99.354 278.035 1.00 49.19 246 ILE F C 1
ATOM 11893 O O . ILE F 1 246 ? 258.279 99.065 276.856 1.00 49.19 246 ILE F O 1
ATOM 11898 N N . THR F 1 247 ? 258.150 98.588 279.060 1.00 51.08 247 THR F N 1
ATOM 11899 C CA . THR F 1 247 ? 257.529 97.286 278.865 1.00 51.08 247 THR F CA 1
ATOM 11900 C C . THR F 1 247 ? 256.525 97.037 279.984 1.00 51.08 247 THR F C 1
ATOM 11901 O O . THR F 1 247 ? 256.752 97.396 281.141 1.00 51.08 247 THR F O 1
ATOM 11905 N N . ALA F 1 248 ? 255.404 96.415 279.621 1.00 50.11 248 ALA F N 1
ATOM 11906 C CA . ALA F 1 248 ? 254.369 96.067 280.583 1.00 50.11 248 ALA F CA 1
ATOM 11907 C C . ALA F 1 248 ? 253.984 94.610 280.381 1.00 50.11 248 ALA F C 1
ATOM 11908 O O . ALA F 1 248 ? 254.201 94.034 279.312 1.00 50.11 248 ALA F O 1
ATOM 11910 N N . ASP F 1 249 ? 253.407 94.017 281.424 1.00 52.72 249 ASP F N 1
ATOM 11911 C CA . ASP F 1 249 ? 253.033 92.610 281.379 1.00 52.72 249 ASP F CA 1
ATOM 11912 C C . ASP F 1 249 ? 251.801 92.385 282.243 1.00 52.72 249 ASP F C 1
ATOM 11913 O O . ASP F 1 249 ? 251.451 93.214 283.087 1.00 52.72 249 ASP F O 1
ATOM 11918 N N . ASN F 1 250 ? 251.145 91.250 282.014 1.00 50.37 250 ASN F N 1
ATOM 11919 C CA . ASN F 1 250 ? 249.951 90.878 282.759 1.00 50.37 250 ASN F CA 1
ATOM 11920 C C . ASN F 1 250 ? 249.870 89.362 282.866 1.00 50.37 250 ASN F C 1
ATOM 11921 O O . ASN F 1 250 ? 250.382 88.635 282.011 1.00 50.37 250 ASN F O 1
ATOM 11926 N N . HIS F 1 251 ? 249.220 88.893 283.929 1.00 50.78 251 HIS F N 1
ATOM 11927 C CA . HIS F 1 251 ? 249.009 87.469 284.175 1.00 50.78 251 HIS F CA 1
ATOM 11928 C C . HIS F 1 251 ? 247.539 87.264 284.515 1.00 50.78 251 HIS F C 1
ATOM 11929 O O . HIS F 1 251 ? 247.071 87.731 285.560 1.00 50.78 251 HIS F O 1
ATOM 11936 N N . TYR F 1 252 ? 246.814 86.564 283.646 1.00 48.67 252 TYR F N 1
ATOM 11937 C CA . TYR F 1 252 ? 245.385 86.363 283.843 1.00 48.67 252 TYR F CA 1
ATOM 11938 C C . TYR F 1 252 ? 244.918 85.215 282.961 1.00 48.67 252 TYR F C 1
ATOM 11939 O O . TYR F 1 252 ? 245.683 84.656 282.173 1.00 48.67 252 TYR F O 1
ATOM 11948 N N . ALA F 1 253 ? 243.639 84.872 283.108 1.00 48.17 253 ALA F N 1
ATOM 11949 C CA . ALA F 1 253 ? 243.021 83.826 282.308 1.00 48.17 253 ALA F CA 1
ATOM 11950 C C . ALA F 1 253 ? 241.524 84.081 282.230 1.00 48.17 253 ALA F C 1
ATOM 11951 O O . ALA F 1 253 ? 240.894 84.499 283.205 1.00 48.17 253 ALA F O 1
ATOM 11953 N N . ALA F 1 254 ? 240.958 83.820 281.054 1.00 48.89 254 ALA F N 1
ATOM 11954 C CA . ALA F 1 254 ? 239.534 83.994 280.804 1.00 48.89 254 ALA F CA 1
ATOM 11955 C C . ALA F 1 254 ? 238.870 82.628 280.728 1.00 48.89 254 ALA F C 1
ATOM 11956 O O . ALA F 1 254 ? 239.318 81.758 279.974 1.00 48.89 254 ALA F O 1
ATOM 11958 N N . TYR F 1 255 ? 237.805 82.442 281.506 1.00 50.25 255 TYR F N 1
ATOM 11959 C CA . TYR F 1 255 ? 237.132 81.157 281.602 1.00 50.25 255 TYR F CA 1
ATOM 11960 C C . TYR F 1 255 ? 235.627 81.355 281.491 1.00 50.25 255 TYR F C 1
ATOM 11961 O O . TYR F 1 255 ? 235.084 82.371 281.932 1.00 50.25 255 TYR F O 1
ATOM 11970 N N . LEU F 1 256 ? 234.961 80.371 280.892 1.00 51.36 256 LEU F N 1
ATOM 11971 C CA . LEU F 1 256 ? 233.505 80.326 280.795 1.00 51.36 256 LEU F CA 1
ATOM 11972 C C . LEU F 1 256 ? 233.000 79.376 281.874 1.00 51.36 256 LEU F C 1
ATOM 11973 O O . LEU F 1 256 ? 233.005 78.155 281.685 1.00 51.36 256 LEU F O 1
ATOM 11978 N N . TYR F 1 257 ? 232.572 79.938 283.006 1.00 54.29 257 TYR F N 1
ATOM 11979 C CA . TYR F 1 257 ? 232.209 79.116 284.157 1.00 54.29 257 TYR F CA 1
ATOM 11980 C C . TYR F 1 257 ? 230.961 78.285 283.880 1.00 54.29 257 TYR F C 1
ATOM 11981 O O . TYR F 1 257 ? 230.944 77.072 284.114 1.00 54.29 257 TYR F O 1
ATOM 11990 N N . ASP F 1 258 ? 229.905 78.920 283.380 1.00 56.12 258 ASP F N 1
ATOM 11991 C CA . ASP F 1 258 ? 228.632 78.256 283.134 1.00 56.12 258 ASP F CA 1
ATOM 11992 C C . ASP F 1 258 ? 228.283 78.348 281.656 1.00 56.12 258 ASP F C 1
ATOM 11993 O O . ASP F 1 258 ? 228.215 79.448 281.097 1.00 56.12 258 ASP F O 1
ATOM 11998 N N . GLU F 1 259 ? 228.062 77.195 281.030 1.00 55.29 259 GLU F N 1
ATOM 11999 C CA . GLU F 1 259 ? 227.761 77.119 279.607 1.00 55.29 259 GLU F CA 1
ATOM 12000 C C . GLU F 1 259 ? 226.283 77.309 279.292 1.00 55.29 259 GLU F C 1
ATOM 12001 O O . GLU F 1 259 ? 225.938 77.517 278.125 1.00 55.29 259 GLU F O 1
ATOM 12007 N N . THR F 1 260 ? 225.406 77.245 280.291 1.00 54.21 260 THR F N 1
ATOM 12008 C CA . THR F 1 260 ? 223.969 77.300 280.059 1.00 54.21 260 THR F CA 1
ATOM 12009 C C . THR F 1 260 ? 223.404 78.714 280.108 1.00 54.21 260 THR F C 1
ATOM 12010 O O . THR F 1 260 ? 222.191 78.884 279.943 1.00 54.21 260 THR F O 1
ATOM 12014 N N . LYS F 1 261 ? 224.240 79.725 280.329 1.00 49.97 261 LYS F N 1
ATOM 12015 C CA . LYS F 1 261 ? 223.787 81.108 280.391 1.00 49.97 261 LYS F CA 1
ATOM 12016 C C . LYS F 1 261 ? 224.077 81.889 279.118 1.00 49.97 261 LYS F C 1
ATOM 12017 O O . LYS F 1 261 ? 223.691 83.058 279.026 1.00 49.97 261 LYS F O 1
ATOM 12023 N N . VAL F 1 262 ? 224.744 81.281 278.139 1.00 48.47 262 VAL F N 1
ATOM 12024 C CA . VAL F 1 262 ? 225.106 81.956 276.900 1.00 48.47 262 VAL F CA 1
ATOM 12025 C C . VAL F 1 262 ? 224.659 81.103 275.723 1.00 48.47 262 VAL F C 1
ATOM 12026 O O . VAL F 1 262 ? 224.832 79.880 275.715 1.00 48.47 262 VAL F O 1
ATOM 12030 N N . ILE F 1 263 ? 224.076 81.759 274.723 1.00 48.26 263 ILE F N 1
ATOM 12031 C CA . ILE F 1 263 ? 223.635 81.109 273.496 1.00 48.26 263 ILE F CA 1
ATOM 12032 C C . ILE F 1 263 ? 224.313 81.791 272.317 1.00 48.26 263 ILE F C 1
ATOM 12033 O O . ILE F 1 263 ? 224.304 83.022 272.211 1.00 48.26 263 ILE F O 1
ATOM 12038 N N . ASP F 1 264 ? 224.905 80.991 271.433 1.00 49.34 264 ASP F N 1
ATOM 12039 C CA . ASP F 1 264 ? 225.524 81.488 270.212 1.00 49.34 264 ASP F CA 1
ATOM 12040 C C . ASP F 1 264 ? 224.465 81.582 269.123 1.00 49.34 264 ASP F C 1
ATOM 12041 O O . ASP F 1 264 ? 223.746 80.612 268.866 1.00 49.34 264 ASP F O 1
ATOM 12046 N N . LEU F 1 265 ? 224.373 82.745 268.485 1.00 45.00 265 LEU F N 1
ATOM 12047 C CA . LEU F 1 265 ? 223.283 83.048 267.571 1.00 45.00 265 LEU F CA 1
ATOM 12048 C C . LEU F 1 265 ? 223.820 83.236 266.159 1.00 45.00 265 LEU F C 1
ATOM 12049 O O . LEU F 1 265 ? 224.900 83.804 265.972 1.00 45.00 265 LEU F O 1
ATOM 12054 N N . THR F 1 266 ? 223.064 82.758 265.176 1.00 41.97 266 THR F N 1
ATOM 12055 C CA . THR F 1 266 ? 223.378 82.937 263.764 1.00 41.97 266 THR F CA 1
ATOM 12056 C C . THR F 1 266 ? 222.146 83.492 263.062 1.00 41.97 266 THR F C 1
ATOM 12057 O O . THR F 1 266 ? 221.152 82.779 262.893 1.00 41.97 266 THR F O 1
ATOM 12061 N N . ILE F 1 267 ? 222.215 84.755 262.654 1.00 41.09 267 ILE F N 1
ATOM 12062 C CA . ILE F 1 267 ? 221.088 85.450 262.042 1.00 41.09 267 ILE F CA 1
ATOM 12063 C C . ILE F 1 267 ? 221.270 85.428 260.531 1.00 41.09 267 ILE F C 1
ATOM 12064 O O . ILE F 1 267 ? 222.296 85.886 260.014 1.00 41.09 267 ILE F O 1
ATOM 12069 N N . VAL F 1 268 ? 220.274 84.898 259.824 1.00 44.55 268 VAL F N 1
ATOM 12070 C CA . VAL F 1 268 ? 220.295 84.819 258.371 1.00 44.55 268 VAL F CA 1
ATOM 12071 C C . VAL F 1 268 ? 218.978 85.369 257.837 1.00 44.55 268 VAL F C 1
ATOM 12072 O O . VAL F 1 268 ? 217.927 85.270 258.476 1.00 44.55 268 VAL F O 1
ATOM 12076 N N . LYS F 1 269 ? 219.048 85.969 256.652 1.00 49.57 269 LYS F N 1
ATOM 12077 C CA . LYS F 1 269 ? 217.867 86.534 256.007 1.00 49.57 269 LYS F CA 1
ATOM 12078 C C . LYS F 1 269 ? 216.895 85.437 255.585 1.00 49.57 269 LYS F C 1
ATOM 12079 O O . LYS F 1 269 ? 216.156 85.591 254.613 1.00 49.57 269 LYS F O 1
ATOM 12085 N N . THR G 1 2 ? 182.081 167.984 227.109 1.00 30.37 2 THR G N 1
ATOM 12086 C CA . THR G 1 2 ? 182.035 168.759 228.342 1.00 30.37 2 THR G CA 1
ATOM 12087 C C . THR G 1 2 ? 183.164 168.361 229.284 1.00 30.37 2 THR G C 1
ATOM 12088 O O . THR G 1 2 ? 183.018 167.430 230.077 1.00 30.37 2 THR G O 1
ATOM 12092 N N . THR G 1 3 ? 184.286 169.076 229.186 1.00 28.88 3 THR G N 1
ATOM 12093 C CA . THR G 1 3 ? 185.467 168.862 230.028 1.00 28.88 3 THR G CA 1
ATOM 12094 C C . THR G 1 3 ? 185.945 167.431 229.800 1.00 28.88 3 THR G C 1
ATOM 12095 O O . THR G 1 3 ? 186.546 167.177 228.741 1.00 28.88 3 THR G O 1
ATOM 12099 N N . LYS G 1 4 ? 185.758 166.506 230.747 1.00 31.73 4 LYS G N 1
ATOM 12100 C CA . LYS G 1 4 ? 186.143 165.098 230.641 1.00 31.73 4 LYS G CA 1
ATOM 12101 C C . LYS G 1 4 ? 187.649 164.938 230.810 1.00 31.73 4 LYS G C 1
ATOM 12102 O O . LYS G 1 4 ? 188.423 165.825 230.437 1.00 31.73 4 LYS G O 1
ATOM 12108 N N . LEU G 1 5 ? 188.073 163.804 231.373 1.00 31.88 5 LEU G N 1
ATOM 12109 C CA . LEU G 1 5 ? 189.488 163.614 231.674 1.00 31.88 5 LEU G CA 1
ATOM 12110 C C . LEU G 1 5 ? 190.296 163.328 230.414 1.00 31.88 5 LEU G C 1
ATOM 12111 O O . LEU G 1 5 ? 191.529 163.410 230.434 1.00 31.88 5 LEU G O 1
ATOM 12116 N N . VAL G 1 6 ? 189.623 163.006 229.307 1.00 31.36 6 VAL G N 1
ATOM 12117 C CA . VAL G 1 6 ? 190.329 162.725 228.060 1.00 31.36 6 VAL G CA 1
ATOM 12118 C C . VAL G 1 6 ? 191.050 163.971 227.560 1.00 31.36 6 VAL G C 1
ATOM 12119 O O . VAL G 1 6 ? 192.176 163.896 227.053 1.00 31.36 6 VAL G O 1
ATOM 12123 N N . ASP G 1 7 ? 190.417 165.138 227.701 1.00 30.67 7 ASP G N 1
ATOM 12124 C CA . ASP G 1 7 ? 190.993 166.364 227.159 1.00 30.67 7 ASP G CA 1
ATOM 12125 C C . ASP G 1 7 ? 192.178 166.845 227.988 1.00 30.67 7 ASP G C 1
ATOM 12126 O O . ASP G 1 7 ? 193.175 167.326 227.436 1.00 30.67 7 ASP G O 1
ATOM 12131 N N . LEU G 1 8 ? 192.092 166.727 229.309 1.00 30.24 8 LEU G N 1
ATOM 12132 C CA . LEU G 1 8 ? 193.113 167.287 230.180 1.00 30.24 8 LEU G CA 1
ATOM 12133 C C . LEU G 1 8 ? 194.364 166.409 230.189 1.00 30.24 8 LEU G C 1
ATOM 12134 O O . LEU G 1 8 ? 194.485 165.436 229.440 1.00 30.24 8 LEU G O 1
ATOM 12139 N N . VAL G 1 9 ? 195.307 166.769 231.057 1.00 32.72 9 VAL G N 1
ATOM 12140 C CA . VAL G 1 9 ? 196.603 166.103 231.128 1.00 32.72 9 VAL G CA 1
ATOM 12141 C C . VAL G 1 9 ? 196.632 165.193 232.349 1.00 32.72 9 VAL G C 1
ATOM 12142 O O . VAL G 1 9 ? 196.218 165.592 233.444 1.00 32.72 9 VAL G O 1
ATOM 12146 N N . ASN G 1 10 ? 197.124 163.968 232.162 1.00 34.70 10 ASN G N 1
ATOM 12147 C CA . ASN G 1 10 ? 197.207 162.999 233.245 1.00 34.70 10 ASN G CA 1
ATOM 12148 C C . ASN G 1 10 ? 198.659 162.773 233.629 1.00 34.70 10 ASN G C 1
ATOM 12149 O O . ASN G 1 10 ? 199.381 162.080 232.895 1.00 34.70 10 ASN G O 1
ATOM 12154 N N . PRO G 1 11 ? 199.130 163.319 234.744 1.00 34.37 11 PRO G N 1
ATOM 12155 C CA . PRO G 1 11 ? 200.469 162.980 235.232 1.00 34.37 11 PRO G CA 1
ATOM 12156 C C . PRO G 1 11 ? 200.489 161.575 235.821 1.00 34.37 11 PRO G C 1
ATOM 12157 O O . PRO G 1 11 ? 199.453 160.948 236.044 1.00 34.37 11 PRO G O 1
ATOM 12161 N N . GLU G 1 12 ? 201.698 161.084 236.073 1.00 37.23 12 GLU G N 1
ATOM 12162 C CA . GLU G 1 12 ? 201.900 159.743 236.604 1.00 37.23 12 GLU G CA 1
ATOM 12163 C C . GLU G 1 12 ? 202.374 159.828 238.048 1.00 37.23 12 GLU G C 1
ATOM 12164 O O . GLU G 1 12 ? 203.073 160.775 238.424 1.00 37.23 12 GLU G O 1
ATOM 12170 N N . VAL G 1 13 ? 201.977 158.846 238.854 1.00 34.65 13 VAL G N 1
ATOM 12171 C CA . VAL G 1 13 ? 202.363 158.754 240.257 1.00 34.65 13 VAL G CA 1
ATOM 12172 C C . VAL G 1 13 ? 203.028 157.404 240.473 1.00 34.65 13 VAL G C 1
ATOM 12173 O O . VAL G 1 13 ? 202.533 156.379 239.990 1.00 34.65 13 VAL G O 1
ATOM 12177 N N . MET G 1 14 ? 204.148 157.403 241.192 1.00 36.02 14 MET G N 1
ATOM 12178 C CA . MET G 1 14 ? 204.927 156.198 241.435 1.00 36.02 14 MET G CA 1
ATOM 12179 C C . MET G 1 14 ? 204.981 155.913 242.928 1.00 36.02 14 MET G C 1
ATOM 12180 O O . MET G 1 14 ? 205.282 156.808 243.726 1.00 36.02 14 MET G O 1
ATOM 12185 N N . ALA G 1 15 ? 204.688 154.673 243.298 1.00 34.83 15 ALA G N 1
ATOM 12186 C CA . ALA G 1 15 ? 204.808 154.224 244.674 1.00 34.83 15 ALA G CA 1
ATOM 12187 C C . ALA G 1 15 ? 206.281 154.110 245.047 1.00 34.83 15 ALA G C 1
ATOM 12188 O O . ALA G 1 15 ? 207.149 1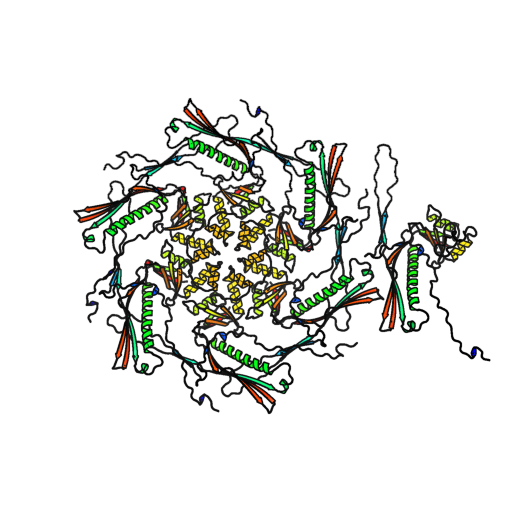54.039 244.176 1.00 34.83 15 ALA G O 1
ATOM 12190 N N . PRO G 1 16 ? 206.600 154.111 246.343 1.00 33.11 16 PRO G N 1
ATOM 12191 C CA . PRO G 1 16 ? 208.004 153.977 246.750 1.00 33.11 16 PRO G CA 1
ATOM 12192 C C . PRO G 1 16 ? 208.614 152.683 246.232 1.00 33.11 16 PRO G C 1
ATOM 12193 O O . PRO G 1 16 ? 207.951 151.649 246.134 1.00 33.11 16 PRO G O 1
ATOM 12197 N N . ILE G 1 17 ? 209.903 152.757 245.895 1.00 32.93 17 ILE G N 1
ATOM 12198 C CA . ILE G 1 17 ? 210.579 151.626 245.275 1.00 32.93 17 ILE G CA 1
ATOM 12199 C C . ILE G 1 17 ? 210.859 150.553 246.321 1.00 32.93 17 ILE G C 1
ATOM 12200 O O . ILE G 1 17 ? 210.928 150.825 247.528 1.00 32.93 17 ILE G O 1
ATOM 12205 N N . VAL G 1 18 ? 211.011 149.316 245.857 1.00 31.64 18 VAL G N 1
ATOM 12206 C CA . VAL G 1 18 ? 211.203 148.158 246.721 1.00 31.64 18 VAL G CA 1
ATOM 12207 C C . VAL G 1 18 ? 212.634 147.669 246.550 1.00 31.64 18 VAL G C 1
ATOM 12208 O O . VAL G 1 18 ? 213.058 147.343 245.434 1.00 31.64 18 VAL G O 1
ATOM 12212 N N . SER G 1 19 ? 213.376 147.616 247.651 1.00 34.84 19 SER G N 1
ATOM 12213 C CA . SER G 1 19 ? 214.735 147.106 247.621 1.00 34.84 19 SER G CA 1
ATOM 12214 C C . SER G 1 19 ? 214.728 145.587 247.480 1.00 34.84 19 SER G C 1
ATOM 12215 O O . SER G 1 19 ? 213.723 144.917 247.728 1.00 34.84 19 SER G O 1
ATOM 12218 N N . PHE G 1 20 ? 215.872 145.044 247.073 1.00 35.85 20 PHE G N 1
ATOM 12219 C CA . PHE G 1 20 ? 215.984 143.611 246.851 1.00 35.85 20 PHE G CA 1
ATOM 12220 C C . PHE G 1 20 ? 216.363 142.887 248.135 1.00 35.85 20 PHE G C 1
ATOM 12221 O O . PHE G 1 20 ? 217.099 143.416 248.973 1.00 35.85 20 PHE G O 1
ATOM 12229 N N . GLU G 1 21 ? 215.853 141.667 248.283 1.00 39.02 21 GLU G N 1
ATOM 12230 C CA . GLU G 1 21 ? 216.207 140.781 249.381 1.00 39.02 21 GLU G CA 1
ATOM 12231 C C . GLU G 1 21 ? 216.393 139.373 248.836 1.00 39.02 21 GLU G C 1
ATOM 12232 O O . GLU G 1 21 ? 215.805 139.015 247.811 1.00 39.02 21 GLU G O 1
ATOM 12238 N N . LEU G 1 22 ? 217.216 138.581 249.520 1.00 39.95 22 LEU G N 1
ATOM 12239 C CA . LEU G 1 22 ? 217.484 137.222 249.068 1.00 39.95 22 LEU G CA 1
ATOM 12240 C C . LEU G 1 22 ? 216.223 136.370 249.145 1.00 39.95 22 LEU G C 1
ATOM 12241 O O . LEU G 1 22 ? 215.472 136.426 250.122 1.00 39.95 22 LEU G O 1
ATOM 12246 N N . SER G 1 23 ? 215.995 135.575 248.101 1.00 40.46 23 SER G N 1
ATOM 12247 C CA . SER G 1 23 ? 214.847 134.681 248.047 1.00 40.46 23 SER G CA 1
ATOM 12248 C C . SER G 1 23 ? 215.155 133.282 248.563 1.00 40.46 23 SER G C 1
ATOM 12249 O O . SER G 1 23 ? 214.234 132.465 248.675 1.00 40.46 23 SER G O 1
ATOM 12252 N N . GLN G 1 24 ? 216.413 132.985 248.875 1.00 39.18 24 GLN G N 1
ATOM 12253 C CA . GLN G 1 24 ? 216.819 131.680 249.377 1.00 39.18 24 GLN G CA 1
ATOM 12254 C C . GLN G 1 24 ? 217.564 131.858 250.692 1.00 39.18 24 GLN G C 1
ATOM 12255 O O . GLN G 1 24 ? 218.486 132.675 250.781 1.00 39.18 24 GLN G O 1
ATOM 12261 N N . ALA G 1 25 ? 217.166 131.095 251.703 1.00 38.85 25 ALA G N 1
ATOM 12262 C CA . ALA G 1 25 ? 217.785 131.170 253.016 1.00 38.85 25 ALA G CA 1
ATOM 12263 C C . ALA G 1 25 ? 219.113 130.421 253.029 1.00 38.85 25 ALA G C 1
ATOM 12264 O O . ALA G 1 25 ? 219.365 129.533 252.211 1.00 38.85 25 ALA G O 1
ATOM 12266 N N . LEU G 1 26 ? 219.968 130.794 253.977 1.00 37.64 26 LEU G N 1
ATOM 12267 C CA . LEU G 1 26 ? 221.268 130.158 254.145 1.00 37.64 26 LEU G CA 1
ATOM 12268 C C . LEU G 1 26 ? 221.197 129.172 255.305 1.00 37.64 26 LEU G C 1
ATOM 12269 O O . LEU G 1 26 ? 221.146 129.580 256.471 1.00 37.64 26 LEU G O 1
ATOM 12274 N N . ARG G 1 27 ? 221.195 127.877 254.985 1.00 35.45 27 ARG G N 1
ATOM 12275 C CA . ARG G 1 27 ? 221.119 126.830 255.992 1.00 35.45 27 ARG G CA 1
ATOM 12276 C C . ARG G 1 27 ? 222.445 126.134 256.257 1.00 35.45 27 ARG G C 1
ATOM 12277 O O . ARG G 1 27 ? 222.514 125.305 257.168 1.00 35.45 27 ARG G O 1
ATOM 12285 N N . PHE G 1 28 ? 223.489 126.445 255.491 1.00 33.36 28 PHE G N 1
ATOM 12286 C CA . PHE G 1 28 ? 224.761 125.744 255.595 1.00 33.36 28 PHE G CA 1
ATOM 12287 C C . PHE G 1 28 ? 225.845 126.562 256.281 1.00 33.36 28 PHE G C 1
ATOM 12288 O O . PHE G 1 28 ? 226.897 126.007 256.616 1.00 33.36 28 PHE G O 1
ATOM 12296 N N . THR G 1 29 ? 225.622 127.853 256.498 1.00 34.45 29 THR G N 1
ATOM 12297 C CA . THR G 1 29 ? 226.594 128.691 257.190 1.00 34.45 29 THR G CA 1
ATOM 12298 C C . THR G 1 29 ? 226.628 128.406 258.693 1.00 34.45 29 THR G C 1
ATOM 12299 O O . THR G 1 29 ? 227.722 128.208 259.239 1.00 34.45 29 THR G O 1
ATOM 12303 N N . PRO G 1 30 ? 225.500 128.362 259.405 1.00 34.38 30 PRO G N 1
ATOM 12304 C CA . PRO G 1 30 ? 225.559 128.099 260.852 1.00 34.38 30 PRO G CA 1
ATOM 12305 C C . PRO G 1 30 ? 225.931 126.673 261.234 1.00 34.38 30 PRO G C 1
ATOM 12306 O O . PRO G 1 30 ? 225.980 126.375 262.431 1.00 34.38 30 PRO G O 1
ATOM 12310 N N . LEU G 1 31 ? 226.190 125.793 260.269 1.00 33.52 31 LEU G N 1
ATOM 12311 C CA . LEU G 1 31 ? 226.612 124.428 260.549 1.00 33.52 31 LEU G CA 1
ATOM 12312 C C . LEU G 1 31 ? 228.125 124.274 260.595 1.00 33.52 31 LEU G C 1
ATOM 12313 O O . LEU G 1 31 ? 228.614 123.171 260.860 1.00 33.52 31 LEU G O 1
ATOM 12318 N N . ALA G 1 32 ? 228.876 125.341 260.349 1.00 36.24 32 ALA G N 1
ATOM 12319 C CA . ALA G 1 32 ? 230.329 125.294 260.344 1.00 36.24 32 ALA G CA 1
ATOM 12320 C C . ALA G 1 32 ? 230.889 125.980 261.583 1.00 36.24 32 ALA G C 1
ATOM 12321 O O . ALA G 1 32 ? 230.230 126.816 262.205 1.00 36.24 32 ALA G O 1
ATOM 12323 N N . GLN G 1 33 ? 232.117 125.615 261.936 1.00 39.48 33 GLN G N 1
ATOM 12324 C CA . GLN G 1 33 ? 232.823 126.211 263.061 1.00 39.48 33 GLN G CA 1
ATOM 12325 C C . GLN G 1 33 ? 233.898 127.154 262.541 1.00 39.48 33 GLN G C 1
ATOM 12326 O O . GLN G 1 33 ? 234.674 126.790 261.652 1.00 39.48 33 GLN G O 1
ATOM 12332 N N . VAL G 1 34 ? 233.940 128.361 263.094 1.00 40.67 34 VAL G N 1
ATOM 12333 C CA . VAL G 1 34 ? 234.857 129.397 262.637 1.00 40.67 34 VAL G CA 1
ATOM 12334 C C . VAL G 1 34 ? 236.194 129.229 263.347 1.00 40.67 34 VAL G C 1
ATOM 12335 O O . VAL G 1 34 ? 236.246 129.115 264.578 1.00 40.67 34 VAL G O 1
ATOM 12339 N N . ASP G 1 35 ? 237.273 129.210 262.571 1.00 41.03 35 ASP G N 1
ATOM 12340 C CA . ASP G 1 35 ? 238.633 129.127 263.089 1.00 41.03 35 ASP G CA 1
ATOM 12341 C C . ASP G 1 35 ? 239.335 130.447 262.801 1.00 41.03 35 ASP G C 1
ATOM 12342 O O . ASP G 1 35 ? 239.287 130.944 261.671 1.00 41.03 35 ASP G O 1
ATOM 12347 N N . ASN G 1 36 ? 239.984 131.012 263.819 1.00 41.67 36 ASN G N 1
ATOM 12348 C CA . ASN G 1 36 ? 240.579 132.337 263.692 1.00 41.67 36 ASN G CA 1
ATOM 12349 C C . ASN G 1 36 ? 242.066 132.322 264.020 1.00 41.67 36 ASN G C 1
ATOM 12350 O O . ASN G 1 36 ? 242.583 133.268 264.623 1.00 41.67 36 ASN G O 1
ATOM 12355 N N . THR G 1 37 ? 242.765 131.257 263.626 1.00 40.06 37 THR G N 1
ATOM 12356 C CA . THR G 1 37 ? 244.183 131.141 263.948 1.00 40.06 37 THR G CA 1
ATOM 12357 C C . THR G 1 37 ? 245.054 132.031 263.068 1.00 40.06 37 THR G C 1
ATOM 12358 O O . THR G 1 37 ? 246.081 132.538 263.535 1.00 40.06 37 THR G O 1
ATOM 12362 N N . LEU G 1 38 ? 244.668 132.242 261.812 1.00 40.45 38 LEU G N 1
ATOM 12363 C CA . LEU G 1 38 ? 245.492 132.978 260.861 1.00 40.45 38 LEU G CA 1
ATOM 12364 C C . LEU G 1 38 ? 245.242 134.480 260.876 1.00 40.45 38 LEU G C 1
ATOM 12365 O O . LEU G 1 38 ? 245.928 135.211 260.155 1.00 40.45 38 LEU G O 1
ATOM 12370 N N . THR G 1 39 ? 244.288 134.960 261.669 1.00 41.43 39 THR G N 1
ATOM 12371 C CA . THR G 1 39 ? 243.974 136.385 261.700 1.00 41.43 39 THR G CA 1
ATOM 12372 C C . THR G 1 39 ? 244.999 137.117 262.557 1.00 41.43 39 THR G C 1
ATOM 12373 O O . THR G 1 39 ? 245.122 136.848 263.756 1.00 41.43 39 THR G O 1
ATOM 12377 N N . GLY G 1 40 ? 245.735 138.043 261.947 1.00 42.41 40 GLY G N 1
ATOM 12378 C CA . GLY G 1 40 ? 246.689 138.864 262.660 1.00 42.41 40 GLY G CA 1
ATOM 12379 C C . GLY G 1 40 ? 248.107 138.336 262.706 1.00 42.41 40 GLY G C 1
ATOM 12380 O O . GLY G 1 40 ? 248.968 138.987 263.310 1.00 42.41 40 GLY G O 1
ATOM 12381 N N . THR G 1 41 ? 248.379 137.193 262.097 1.00 42.92 41 THR G N 1
ATOM 12382 C CA . THR G 1 41 ? 249.698 136.584 262.085 1.00 42.92 41 THR G CA 1
ATOM 12383 C C . THR G 1 41 ? 250.137 136.258 260.663 1.00 42.92 41 THR G C 1
ATOM 12384 O O . THR G 1 41 ? 249.308 136.019 259.779 1.00 42.92 41 THR G O 1
ATOM 12388 N N . PRO G 1 42 ? 251.449 136.244 260.404 1.00 42.89 42 PRO G N 1
ATOM 12389 C CA . PRO G 1 42 ? 251.954 135.887 259.069 1.00 42.89 42 PRO G CA 1
ATOM 12390 C C . PRO G 1 42 ? 251.700 134.421 258.759 1.00 42.89 42 PRO G C 1
ATOM 12391 O O . PRO G 1 42 ? 251.893 133.546 259.609 1.00 42.89 42 PRO G O 1
ATOM 12395 N N . GLY G 1 43 ? 251.266 134.150 257.541 1.00 41.13 43 GLY G N 1
ATOM 12396 C CA . GLY G 1 43 ? 251.028 132.787 257.104 1.00 41.13 43 GLY G CA 1
ATOM 12397 C C . GLY G 1 43 ? 249.715 132.676 256.363 1.00 41.13 43 GLY G C 1
ATOM 12398 O O . GLY G 1 43 ? 248.792 133.467 256.549 1.00 41.13 43 GLY G O 1
ATOM 12399 N N . ASP G 1 44 ? 249.644 131.660 255.501 1.00 40.38 44 ASP G N 1
ATOM 12400 C CA . ASP G 1 44 ? 248.436 131.367 254.745 1.00 40.38 44 ASP G CA 1
ATOM 12401 C C . ASP G 1 44 ? 248.042 129.897 254.757 1.00 40.38 44 ASP G C 1
ATOM 12402 O O . ASP G 1 44 ? 247.019 129.549 254.158 1.00 40.38 44 ASP G O 1
ATOM 12407 N N . THR G 1 45 ? 248.813 129.032 255.408 1.00 41.79 45 THR G N 1
ATOM 12408 C CA . THR G 1 45 ? 248.510 127.612 255.497 1.00 41.79 45 THR G CA 1
ATOM 12409 C C . THR G 1 45 ? 248.372 127.197 256.956 1.00 41.79 45 THR G C 1
ATOM 12410 O O . THR G 1 45 ? 248.977 127.796 257.849 1.00 41.79 45 THR G O 1
ATOM 12414 N N . LEU G 1 46 ? 247.567 126.162 257.189 1.00 38.20 46 LEU G N 1
ATOM 12415 C CA . LEU G 1 46 ? 247.336 125.633 258.526 1.00 38.20 46 LEU G CA 1
ATOM 12416 C C . LEU G 1 46 ? 247.483 124.119 258.483 1.00 38.20 46 LEU G C 1
ATOM 12417 O O . LEU G 1 46 ? 246.946 123.469 257.583 1.00 38.20 46 LEU G O 1
ATOM 12422 N N . THR G 1 47 ? 248.206 123.564 259.453 1.00 39.01 47 THR G N 1
ATOM 12423 C CA . THR G 1 47 ? 248.578 122.155 259.458 1.00 39.01 47 THR G CA 1
ATOM 12424 C C . THR G 1 47 ? 247.971 121.444 260.662 1.00 39.01 47 THR G C 1
ATOM 12425 O O . THR G 1 47 ? 247.966 121.981 261.774 1.00 39.01 47 THR G O 1
ATOM 12429 N N . PHE G 1 48 ? 247.466 120.231 260.434 1.00 38.59 48 PHE G N 1
ATOM 12430 C CA . PHE G 1 48 ? 246.803 119.447 261.472 1.00 38.59 48 PHE G CA 1
ATOM 12431 C C . PHE G 1 48 ? 247.519 118.118 261.672 1.00 38.59 48 PHE G C 1
ATOM 12432 O O . PHE G 1 48 ? 247.368 117.212 260.837 1.00 38.59 48 PHE G O 1
ATOM 12440 N N . PRO G 1 49 ? 248.296 117.943 262.737 1.00 42.90 49 PRO G N 1
ATOM 12441 C CA . PRO G 1 49 ? 248.923 116.646 263.003 1.00 42.90 49 PRO G CA 1
ATOM 12442 C C . PRO G 1 49 ? 248.058 115.753 263.885 1.00 42.90 49 PRO G C 1
ATOM 12443 O O . PRO G 1 49 ? 247.039 116.170 264.438 1.00 42.90 49 PRO G O 1
ATOM 12447 N N . ALA G 1 50 ? 248.494 114.504 264.012 1.00 45.26 50 ALA G N 1
ATOM 12448 C CA . ALA G 1 50 ? 247.784 113.509 264.814 1.00 45.26 50 ALA G CA 1
ATOM 12449 C C . ALA G 1 50 ? 248.765 112.399 265.181 1.00 45.26 50 ALA G C 1
ATOM 12450 O O . ALA G 1 50 ? 249.976 112.508 264.959 1.00 45.26 50 ALA G O 1
ATOM 12452 N N . PHE G 1 51 ? 248.244 111.313 265.753 1.00 51.43 51 PHE G N 1
ATOM 12453 C CA . PHE G 1 51 ? 249.044 110.151 266.118 1.00 51.43 51 PHE G CA 1
ATOM 12454 C C . PHE G 1 51 ? 248.434 108.889 265.525 1.00 51.43 51 PHE G C 1
ATOM 12455 O O . PHE G 1 51 ? 247.368 108.918 264.904 1.00 51.43 51 PHE G O 1
ATOM 12463 N N . THR G 1 52 ? 249.129 107.773 265.733 1.00 49.37 52 THR G N 1
ATOM 12464 C CA . THR G 1 52 ? 248.762 106.481 265.174 1.00 49.37 52 THR G CA 1
ATOM 12465 C C . THR G 1 52 ? 248.842 105.410 266.258 1.00 49.37 52 THR G C 1
ATOM 12466 O O . THR G 1 52 ? 249.678 105.475 267.164 1.00 49.37 52 THR G O 1
ATOM 12470 N N . TYR G 1 53 ? 247.951 104.424 266.162 1.00 50.69 53 TYR G N 1
ATOM 12471 C CA . TYR G 1 53 ? 247.923 103.324 267.117 1.00 50.69 53 TYR G CA 1
ATOM 12472 C C . TYR G 1 53 ? 249.209 102.508 267.047 1.00 50.69 53 TYR G C 1
ATOM 12473 O O . TYR G 1 53 ? 249.845 102.407 265.995 1.00 50.69 53 TYR G O 1
ATOM 12482 N N . ILE G 1 54 ? 249.590 101.923 268.184 1.00 51.53 54 ILE G N 1
ATOM 12483 C CA . ILE G 1 54 ? 250.822 101.141 268.241 1.00 51.53 54 ILE G CA 1
ATOM 12484 C C . ILE G 1 54 ? 250.558 99.686 267.866 1.00 51.53 54 ILE G C 1
ATOM 12485 O O . ILE G 1 54 ? 251.398 99.033 267.235 1.00 51.53 54 ILE G O 1
ATOM 12490 N N . GLY G 1 55 ? 249.394 99.157 268.236 1.00 51.73 55 GLY G N 1
ATOM 12491 C CA . GLY G 1 55 ? 249.082 97.767 267.966 1.00 51.73 55 GLY G CA 1
ATOM 12492 C C . GLY G 1 55 ? 248.672 96.999 269.205 1.00 51.73 55 GLY G C 1
ATOM 12493 O O . GLY G 1 55 ? 249.155 97.281 270.305 1.00 51.73 55 GLY G O 1
ATOM 12494 N N . ASP G 1 56 ? 247.783 96.023 269.037 1.00 52.22 56 ASP G N 1
ATOM 12495 C CA . ASP G 1 56 ? 247.276 95.260 270.166 1.00 52.22 56 ASP G CA 1
ATOM 12496 C C . ASP G 1 56 ? 248.359 94.350 270.741 1.00 52.22 56 ASP G C 1
ATOM 12497 O O . ASP G 1 56 ? 249.321 93.974 270.066 1.00 52.22 56 ASP G O 1
ATOM 12502 N N . ALA G 1 57 ? 248.190 94.000 272.013 1.00 50.00 57 ALA G N 1
ATOM 12503 C CA . ALA G 1 57 ? 249.129 93.114 272.680 1.00 50.00 57 ALA G CA 1
ATOM 12504 C C . ALA G 1 57 ? 248.948 91.678 272.196 1.00 50.00 57 ALA G C 1
ATOM 12505 O O . ALA G 1 57 ? 247.928 91.315 271.604 1.00 50.00 57 ALA G O 1
ATOM 12507 N N . THR G 1 58 ? 249.961 90.856 272.457 1.00 52.67 58 THR G N 1
ATOM 12508 C CA . THR G 1 58 ? 249.969 89.468 272.023 1.00 52.67 58 THR G CA 1
ATOM 12509 C C . THR G 1 58 ? 250.525 88.583 273.130 1.00 52.67 58 THR G C 1
ATOM 12510 O O . THR G 1 58 ? 251.196 89.050 274.053 1.00 52.67 58 THR G O 1
ATOM 12514 N N . ASP G 1 59 ? 250.230 87.290 273.025 1.00 54.93 59 ASP G N 1
ATOM 12515 C CA . ASP G 1 59 ? 250.703 86.317 273.999 1.00 54.93 59 ASP G CA 1
ATOM 12516 C C . ASP G 1 59 ? 252.194 86.074 273.813 1.00 54.93 59 ASP G C 1
ATOM 12517 O O . ASP G 1 59 ? 252.699 86.084 272.686 1.00 54.93 59 ASP G O 1
ATOM 12522 N N . ILE G 1 60 ? 252.898 85.856 274.920 1.00 56.71 60 ILE G N 1
ATOM 12523 C CA . ILE G 1 60 ? 254.335 85.612 274.917 1.00 56.71 60 ILE G CA 1
ATOM 12524 C C . ILE G 1 60 ? 254.614 84.406 275.800 1.00 56.71 60 ILE G C 1
ATOM 12525 O O . ILE G 1 60 ? 254.111 84.327 276.927 1.00 56.71 60 ILE G O 1
ATOM 12530 N N . ALA G 1 61 ? 255.410 83.470 275.290 1.00 60.68 61 ALA G N 1
ATOM 12531 C CA . ALA G 1 61 ? 255.768 82.290 276.058 1.00 60.68 61 ALA G CA 1
ATOM 12532 C C . ALA G 1 61 ? 256.731 82.661 277.186 1.00 60.68 61 ALA G C 1
ATOM 12533 O O . ALA G 1 61 ? 257.268 83.770 277.248 1.00 60.68 61 ALA G O 1
ATOM 12535 N N . GLU G 1 62 ? 256.944 81.708 278.091 1.00 62.63 62 GLU G N 1
ATOM 12536 C CA . GLU G 1 62 ? 257.791 81.959 279.250 1.00 62.63 62 GLU G CA 1
ATOM 12537 C C . GLU G 1 62 ? 259.244 82.133 278.827 1.00 62.63 62 GLU G C 1
ATOM 12538 O O . GLU G 1 62 ? 259.789 81.330 278.066 1.00 62.63 62 GLU G O 1
ATOM 12544 N N . GLY G 1 63 ? 259.872 83.189 279.335 1.00 63.32 63 GLY G N 1
ATOM 12545 C CA . GLY G 1 63 ? 261.267 83.458 279.019 1.00 63.32 63 GLY G CA 1
ATOM 12546 C C . GLY G 1 63 ? 261.530 83.736 277.555 1.00 63.32 63 GLY G C 1
ATOM 12547 O O . GLY G 1 63 ? 262.476 83.182 276.981 1.00 63.32 63 GLY G O 1
ATOM 12548 N N . GLU G 1 64 ? 260.713 84.583 276.934 1.00 63.50 64 GLU G N 1
ATOM 12549 C CA . GLU G 1 64 ? 260.851 84.907 275.522 1.00 63.50 64 GLU G CA 1
ATOM 12550 C C . GLU G 1 64 ? 260.984 86.414 275.347 1.00 63.50 64 GLU G C 1
ATOM 12551 O O . GLU G 1 64 ? 260.522 87.202 276.176 1.00 63.50 64 GLU G O 1
ATOM 12557 N N . ALA G 1 65 ? 261.628 86.803 274.250 1.00 58.70 65 ALA G N 1
ATOM 12558 C CA . ALA G 1 65 ? 261.838 88.213 273.958 1.00 58.70 65 ALA G CA 1
ATOM 12559 C C . ALA G 1 65 ? 260.532 88.881 273.539 1.00 58.70 65 ALA G C 1
ATOM 12560 O O . ALA G 1 65 ? 259.664 88.266 272.914 1.00 58.70 65 ALA G O 1
ATOM 12562 N N . ILE G 1 66 ? 260.403 90.154 273.889 1.00 54.38 66 ILE G N 1
ATOM 12563 C CA . ILE G 1 66 ? 259.213 90.945 273.592 1.00 54.38 66 ILE G CA 1
ATOM 12564 C C . ILE G 1 66 ? 259.553 91.904 272.453 1.00 54.38 66 ILE G C 1
ATOM 12565 O O . ILE G 1 66 ? 260.483 92.710 272.599 1.00 54.38 66 ILE G O 1
ATOM 12570 N N . PRO G 1 67 ? 258.849 91.847 271.324 1.00 52.72 67 PRO G N 1
ATOM 12571 C CA . PRO G 1 67 ? 259.146 92.773 270.223 1.00 52.72 67 PRO G CA 1
ATOM 12572 C C . PRO G 1 67 ? 258.871 94.218 270.616 1.00 52.72 67 PRO G C 1
ATOM 12573 O O . PRO G 1 67 ? 257.991 94.506 271.429 1.00 52.72 67 PRO G O 1
ATOM 12577 N N . LEU G 1 68 ? 259.640 95.129 270.025 1.00 51.35 68 LEU G N 1
ATOM 12578 C CA . LEU G 1 68 ? 259.528 96.556 270.297 1.00 51.35 68 LEU G CA 1
ATOM 12579 C C . LEU G 1 68 ? 258.958 97.266 269.075 1.00 51.35 68 LEU G C 1
ATOM 12580 O O . LEU G 1 68 ? 259.411 97.034 267.949 1.00 51.35 68 LEU G O 1
ATOM 12585 N N . ASP G 1 69 ? 257.970 98.131 269.300 1.00 49.69 69 ASP G N 1
ATOM 12586 C CA . ASP G 1 69 ? 257.265 98.821 268.229 1.00 49.69 69 ASP G CA 1
ATOM 12587 C C . ASP G 1 69 ? 257.489 100.323 268.345 1.00 49.69 69 ASP G C 1
ATOM 12588 O O . ASP G 1 69 ? 258.142 100.809 269.272 1.00 49.69 69 ASP G O 1
ATOM 12593 N N . LYS G 1 70 ? 256.935 101.061 267.384 1.00 47.53 70 LYS G N 1
ATOM 12594 C CA . LYS G 1 70 ? 257.115 102.503 267.290 1.00 47.53 70 LYS G CA 1
ATOM 12595 C C . LYS G 1 70 ? 255.794 103.185 266.956 1.00 47.53 70 LYS G C 1
ATOM 12596 O O . LYS G 1 70 ? 254.943 102.611 266.270 1.00 47.53 70 LYS G O 1
ATOM 12602 N N . ILE G 1 71 ? 255.631 104.412 267.450 1.00 44.58 71 ILE G N 1
ATOM 12603 C CA . ILE G 1 71 ? 254.457 105.232 267.168 1.00 44.58 71 ILE G CA 1
ATOM 12604 C C . ILE G 1 71 ? 254.642 105.963 265.844 1.00 44.58 71 ILE G C 1
ATOM 12605 O O . ILE G 1 71 ? 255.746 105.994 265.289 1.00 44.58 71 ILE G O 1
ATOM 12610 N N . GLY G 1 72 ? 253.563 106.556 265.327 1.00 44.93 72 GLY G N 1
ATOM 12611 C CA . GLY G 1 72 ? 253.626 107.300 264.085 1.00 44.93 72 GLY G CA 1
ATOM 12612 C C . GLY G 1 72 ? 252.673 108.476 264.103 1.00 44.93 72 GLY G C 1
ATOM 12613 O O . GLY G 1 72 ? 251.850 108.624 265.010 1.00 44.93 72 GLY G O 1
ATOM 12614 N N . THR G 1 73 ? 252.797 109.321 263.079 1.00 45.42 73 THR G N 1
ATOM 12615 C CA . THR G 1 73 ? 252.016 110.546 262.965 1.00 45.42 73 THR G CA 1
ATOM 12616 C C . THR G 1 73 ? 251.592 110.765 261.518 1.00 45.42 73 THR G C 1
ATOM 12617 O O . THR G 1 73 ? 252.125 110.150 260.591 1.00 45.42 73 THR G O 1
ATOM 12621 N N . THR G 1 74 ? 250.619 111.660 261.339 1.00 45.56 74 THR G N 1
ATOM 12622 C CA . THR G 1 74 ? 250.119 112.042 260.024 1.00 45.56 74 THR G CA 1
ATOM 12623 C C . THR G 1 74 ? 249.829 113.537 260.020 1.00 45.56 74 THR G C 1
ATOM 12624 O O . THR G 1 74 ? 249.708 114.166 261.074 1.00 45.56 74 THR G O 1
ATOM 12628 N N . THR G 1 75 ? 249.719 114.107 258.819 1.00 45.56 75 THR G N 1
ATOM 12629 C CA . THR G 1 75 ? 249.557 115.547 258.666 1.00 45.56 75 THR G CA 1
ATOM 12630 C C . THR G 1 75 ? 248.543 115.858 257.573 1.00 45.56 75 THR G C 1
ATOM 12631 O O . THR G 1 75 ? 248.287 115.048 256.680 1.00 45.56 75 THR G O 1
ATOM 12635 N N . LYS G 1 76 ? 247.978 117.063 257.657 1.00 41.73 76 LYS G N 1
ATOM 12636 C CA . LYS G 1 76 ? 247.080 117.610 256.648 1.00 41.73 76 LYS G CA 1
ATOM 12637 C C . LYS G 1 76 ? 247.283 119.117 256.601 1.00 41.73 76 LYS G C 1
ATOM 12638 O O . LYS G 1 76 ? 247.858 119.708 257.517 1.00 41.73 76 LYS G O 1
ATOM 12644 N N . GLU G 1 77 ? 246.803 119.742 255.526 1.00 39.87 77 GLU G N 1
ATOM 12645 C CA . GLU G 1 77 ? 246.979 121.180 255.375 1.00 39.87 77 GLU G CA 1
ATOM 12646 C C . GLU G 1 77 ? 245.876 121.760 254.501 1.00 39.87 77 GLU G C 1
ATOM 12647 O O . GLU G 1 77 ? 245.189 121.043 253.769 1.00 39.87 77 GLU G O 1
ATOM 12653 N N . VAL G 1 78 ? 245.719 123.082 254.593 1.00 36.83 78 VAL G N 1
ATOM 12654 C CA . VAL G 1 78 ? 244.735 123.829 253.820 1.00 36.83 78 VAL G CA 1
ATOM 12655 C C . VAL G 1 78 ? 245.276 125.232 253.575 1.00 36.83 78 VAL G C 1
ATOM 12656 O O . VAL G 1 78 ? 245.939 125.821 254.435 1.00 36.83 78 VAL G O 1
ATOM 12660 N N . LYS G 1 79 ? 244.999 125.765 252.385 1.00 37.12 79 LYS G N 1
ATOM 12661 C CA . LYS G 1 79 ? 245.490 127.073 251.974 1.00 37.12 79 LYS G CA 1
ATOM 12662 C C . LYS G 1 79 ? 244.315 128.009 251.724 1.00 37.12 79 LYS G C 1
ATOM 12663 O O . LYS G 1 79 ? 243.282 127.594 251.192 1.00 37.12 79 LYS G O 1
ATOM 12669 N N . VAL G 1 80 ? 244.481 129.276 252.114 1.00 33.68 80 VAL G N 1
ATOM 12670 C CA . VAL G 1 80 ? 243.391 130.240 252.007 1.00 33.68 80 VAL G CA 1
ATOM 12671 C C . VAL G 1 80 ? 243.300 130.791 250.587 1.00 33.68 80 VAL G C 1
ATOM 12672 O O . VAL G 1 80 ? 244.199 130.624 249.755 1.00 33.68 80 VAL G O 1
ATOM 12676 N N . LYS G 1 81 ? 242.182 131.461 250.312 1.00 31.29 81 LYS G N 1
ATOM 12677 C CA . LYS G 1 81 ? 241.922 132.084 249.022 1.00 31.29 81 LYS G CA 1
ATOM 12678 C C . LYS G 1 81 ? 241.200 133.404 249.254 1.00 31.29 81 LYS G C 1
ATOM 12679 O O . LYS G 1 81 ? 241.040 133.856 250.391 1.00 31.29 81 LYS G O 1
ATOM 12685 N N . LYS G 1 82 ? 240.763 134.029 248.162 1.00 31.20 82 LYS G N 1
ATOM 12686 C CA . LYS G 1 82 ? 240.007 135.272 248.224 1.00 31.20 82 LYS G CA 1
ATOM 12687 C C . LYS G 1 82 ? 238.859 135.244 247.225 1.00 31.20 82 LYS G C 1
ATOM 12688 O O . LYS G 1 82 ? 238.914 134.532 246.217 1.00 31.20 82 LYS G O 1
ATOM 12694 N N . ALA G 1 83 ? 237.817 136.022 247.517 1.00 30.85 83 ALA G N 1
ATOM 12695 C CA . ALA G 1 83 ? 236.683 136.213 246.620 1.00 30.85 83 ALA G CA 1
ATOM 12696 C C . ALA G 1 83 ? 236.452 137.708 246.470 1.00 30.85 83 ALA G C 1
ATOM 12697 O O . ALA G 1 83 ? 236.663 138.465 247.423 1.00 30.85 83 ALA G O 1
ATOM 12699 N N . ALA G 1 84 ? 236.021 138.135 245.285 1.00 30.69 84 ALA G N 1
ATOM 12700 C CA . ALA G 1 84 ? 235.889 139.552 244.984 1.00 30.69 84 ALA G CA 1
ATOM 12701 C C . ALA G 1 84 ? 234.626 139.815 244.177 1.00 30.69 84 ALA G C 1
ATOM 12702 O O . ALA G 1 84 ? 234.111 138.939 243.477 1.00 30.69 84 ALA G O 1
ATOM 12704 N N . LYS G 1 85 ? 234.134 141.049 244.286 1.00 31.34 85 LYS G N 1
ATOM 12705 C CA . LYS G 1 85 ? 232.975 141.513 243.539 1.00 31.34 85 LYS G CA 1
ATOM 12706 C C . LYS G 1 85 ? 233.041 143.029 243.424 1.00 31.34 85 LYS G C 1
ATOM 12707 O O . LYS G 1 85 ? 233.508 143.713 244.338 1.00 31.34 85 LYS G O 1
ATOM 12713 N N . GLY G 1 86 ? 232.570 143.550 242.293 1.00 32.75 86 GLY G N 1
ATOM 12714 C CA . GLY G 1 86 ? 232.624 144.980 242.051 1.00 32.75 86 GLY G CA 1
ATOM 12715 C C . GLY G 1 86 ? 231.519 145.435 241.123 1.00 32.75 86 GLY G C 1
ATOM 12716 O O . GLY G 1 86 ? 230.925 144.640 240.387 1.00 32.75 86 GLY G O 1
ATOM 12717 N N . THR G 1 87 ? 231.252 146.740 241.165 1.00 34.68 87 THR G N 1
ATOM 12718 C CA . THR G 1 87 ? 230.213 147.354 240.349 1.00 34.68 87 THR G CA 1
ATOM 12719 C C . THR G 1 87 ? 230.631 148.769 239.978 1.00 34.68 87 THR G C 1
ATOM 12720 O O . THR G 1 87 ? 231.598 149.315 240.515 1.00 34.68 87 THR G O 1
ATOM 12724 N N . GLU G 1 88 ? 229.884 149.363 239.048 1.00 36.26 88 GLU G N 1
ATOM 12725 C CA . GLU G 1 88 ? 230.184 150.697 238.546 1.00 36.26 88 GLU G CA 1
ATOM 12726 C C . GLU G 1 88 ? 228.901 151.363 238.073 1.00 36.26 88 GLU G C 1
ATOM 12727 O O . GLU G 1 88 ? 228.102 150.741 237.368 1.00 36.26 88 GLU G O 1
ATOM 12733 N N . ILE G 1 89 ? 228.710 152.622 238.460 1.00 32.14 89 ILE G N 1
ATOM 12734 C CA . ILE G 1 89 ? 227.518 153.389 238.118 1.00 32.14 89 ILE G CA 1
ATOM 12735 C C . ILE G 1 89 ? 227.952 154.709 237.492 1.00 32.14 89 ILE G C 1
ATOM 12736 O O . ILE G 1 89 ? 228.880 155.362 237.983 1.00 32.14 89 ILE G O 1
ATOM 12741 N N . THR G 1 90 ? 227.300 155.084 236.394 1.00 30.80 90 THR G N 1
ATOM 12742 C CA . THR G 1 90 ? 227.645 156.316 235.700 1.00 30.80 90 THR G CA 1
ATOM 12743 C C . THR G 1 90 ? 226.981 157.520 236.361 1.00 30.80 90 THR G C 1
ATOM 12744 O O . THR G 1 90 ? 226.064 157.386 237.175 1.00 30.80 90 THR G O 1
ATOM 12748 N N . ASP G 1 91 ? 227.464 158.712 236.001 1.00 35.28 91 ASP G N 1
ATOM 12749 C CA . ASP G 1 91 ? 226.954 159.938 236.608 1.00 35.28 91 ASP G CA 1
ATOM 12750 C C . ASP G 1 91 ? 225.548 160.266 236.119 1.00 35.28 91 ASP G C 1
ATOM 12751 O O . ASP G 1 91 ? 224.706 160.733 236.897 1.00 35.28 91 ASP G O 1
ATOM 12756 N N . GLU G 1 92 ? 225.279 160.046 234.830 1.00 32.87 92 GLU G N 1
ATOM 12757 C CA . GLU G 1 92 ? 223.961 160.361 234.286 1.00 32.87 92 GLU G CA 1
ATOM 12758 C C . GLU G 1 92 ? 222.876 159.516 234.940 1.00 32.87 92 GLU G C 1
ATOM 12759 O O . GLU G 1 92 ? 221.775 160.008 235.211 1.00 32.87 92 GLU G O 1
ATOM 12765 N N . ALA G 1 93 ? 223.165 158.238 235.194 1.00 31.46 93 ALA G N 1
ATOM 12766 C CA . ALA G 1 93 ? 222.191 157.383 235.862 1.00 31.46 93 ALA G CA 1
ATOM 12767 C C . ALA G 1 93 ? 221.959 157.831 237.298 1.00 31.46 93 ALA G C 1
ATOM 12768 O O . ALA G 1 93 ? 220.835 157.752 237.807 1.00 31.46 93 ALA G O 1
ATOM 12770 N N . ALA G 1 94 ? 223.011 158.301 237.971 1.00 29.27 94 ALA G N 1
ATOM 12771 C CA . ALA G 1 94 ? 222.860 158.762 239.346 1.00 29.27 94 ALA G CA 1
ATOM 12772 C C . ALA G 1 94 ? 222.061 160.057 239.414 1.00 29.27 94 ALA G C 1
ATOM 12773 O O . ALA G 1 94 ? 221.296 160.275 240.360 1.00 29.27 94 ALA G O 1
ATOM 12775 N N . LEU G 1 95 ? 222.230 160.935 238.422 1.00 31.10 95 LEU G N 1
ATOM 12776 C CA . LEU G 1 95 ? 221.535 162.219 238.452 1.00 31.10 95 LEU G CA 1
ATOM 12777 C C . LEU G 1 95 ? 220.063 162.074 238.086 1.00 31.10 95 LEU G C 1
ATOM 12778 O O . LEU G 1 95 ? 219.225 162.856 238.550 1.00 31.10 95 LEU G O 1
ATOM 12783 N N . SER G 1 96 ? 219.727 161.088 237.254 1.00 32.08 96 SER G N 1
ATOM 12784 C CA . SER G 1 96 ? 218.372 160.930 236.742 1.00 32.08 96 SER G CA 1
ATOM 12785 C C . SER G 1 96 ? 217.813 159.531 236.977 1.00 32.08 96 SER G C 1
ATOM 12786 O O . SER G 1 96 ? 217.129 158.987 236.105 1.00 32.08 96 SER G O 1
ATOM 12789 N N . GLY G 1 97 ? 218.088 158.938 238.132 1.00 32.54 97 GLY G N 1
ATOM 12790 C CA . GLY G 1 97 ? 217.605 157.606 238.466 1.00 32.54 97 GLY G CA 1
ATOM 12791 C C . GLY G 1 97 ? 216.686 157.652 239.674 1.00 32.54 97 GLY G C 1
ATOM 12792 O O . GLY G 1 97 ? 216.978 158.334 240.660 1.00 32.54 97 GLY G O 1
ATOM 12793 N N . TYR G 1 98 ? 215.575 156.926 239.586 1.00 35.51 98 TYR G N 1
ATOM 12794 C CA . TYR G 1 98 ? 214.639 156.858 240.699 1.00 35.51 98 TYR G CA 1
ATOM 12795 C C . TYR G 1 98 ? 215.176 155.930 241.781 1.00 35.51 98 TYR G C 1
ATOM 12796 O O . TYR G 1 98 ? 215.818 154.916 241.491 1.00 35.51 98 TYR G O 1
ATOM 12805 N N . GLY G 1 99 ? 214.904 156.276 243.036 1.00 36.66 99 GLY G N 1
ATOM 12806 C CA . GLY G 1 99 ? 215.461 155.534 244.148 1.00 36.66 99 GLY G CA 1
ATOM 12807 C C . GLY G 1 99 ? 216.848 156.030 244.519 1.00 36.66 99 GLY G C 1
ATOM 12808 O O . GLY G 1 99 ? 217.172 157.218 244.410 1.00 36.66 99 GLY G O 1
ATOM 12809 N N . ASP G 1 100 ? 217.680 155.094 244.973 1.00 38.65 100 ASP G N 1
ATOM 12810 C CA . ASP G 1 100 ? 219.058 155.395 245.338 1.00 38.65 100 ASP G CA 1
ATOM 12811 C C . ASP G 1 100 ? 219.956 154.239 244.927 1.00 38.65 100 ASP G C 1
ATOM 12812 O O . ASP G 1 100 ? 220.116 153.283 245.701 1.00 38.65 100 ASP G O 1
ATOM 12817 N N . PRO G 1 101 ? 220.552 154.275 243.732 1.00 34.25 101 PRO G N 1
ATOM 12818 C CA . PRO G 1 101 ? 221.364 153.142 243.262 1.00 34.25 101 PRO G CA 1
ATOM 12819 C C . PRO G 1 101 ? 222.587 152.838 244.117 1.00 34.25 101 PRO G C 1
ATOM 12820 O O . PRO G 1 101 ? 222.991 151.675 244.231 1.00 34.25 101 PRO G O 1
ATOM 12824 N N . VAL G 1 102 ? 223.192 153.870 244.711 1.00 35.85 102 VAL G N 1
ATOM 12825 C CA . VAL G 1 102 ? 224.464 153.687 245.407 1.00 35.85 102 VAL G CA 1
ATOM 12826 C C . VAL G 1 102 ? 224.297 152.774 246.616 1.00 35.85 102 VAL G C 1
ATOM 12827 O O . VAL G 1 102 ? 225.038 151.795 246.783 1.00 35.85 102 VAL G O 1
ATOM 12831 N N . GLY G 1 103 ? 223.315 153.068 247.472 1.00 36.94 103 GLY G N 1
ATOM 12832 C CA . GLY G 1 103 ? 223.086 152.222 248.632 1.00 36.94 103 GLY G CA 1
ATOM 12833 C C . GLY G 1 103 ? 222.643 150.824 248.250 1.00 36.94 103 GLY G C 1
ATOM 12834 O O . GLY G 1 103 ? 223.003 149.844 248.910 1.00 36.94 103 GLY G O 1
ATOM 12835 N N . GLU G 1 104 ? 221.856 150.715 247.177 1.00 36.38 104 GLU G N 1
ATOM 12836 C CA . GLU G 1 104 ? 221.425 149.406 246.701 1.00 36.38 104 GLU G CA 1
ATOM 12837 C C . GLU G 1 104 ? 222.619 148.552 246.293 1.00 36.38 104 GLU G C 1
ATOM 12838 O O . GLU G 1 104 ? 222.711 147.379 246.673 1.00 36.38 104 GLU G O 1
ATOM 12844 N N . SER G 1 105 ? 223.552 149.130 245.533 1.00 34.06 105 SER G N 1
ATOM 12845 C CA . SER G 1 105 ? 224.765 148.402 245.175 1.00 34.06 105 SER G CA 1
ATOM 12846 C C . SER G 1 105 ? 225.578 148.052 246.415 1.00 34.06 105 SER G C 1
ATOM 12847 O O . SER G 1 105 ? 226.127 146.946 246.518 1.00 34.06 105 SER G O 1
ATOM 12850 N N . ASN G 1 106 ? 225.658 148.984 247.370 1.00 34.74 106 ASN G N 1
ATOM 12851 C CA . ASN G 1 106 ? 226.438 148.740 248.579 1.00 34.74 106 ASN G CA 1
ATOM 12852 C C . ASN G 1 106 ? 225.908 147.539 249.353 1.00 34.74 106 ASN G C 1
ATOM 12853 O O . ASN G 1 106 ? 226.690 146.717 249.843 1.00 34.74 106 ASN G O 1
ATOM 12858 N N . LYS G 1 107 ? 224.584 147.418 249.479 1.00 34.58 107 LYS G N 1
ATOM 12859 C CA . LYS G 1 107 ? 224.040 146.276 250.214 1.00 34.58 107 LYS G CA 1
ATOM 12860 C C . LYS G 1 107 ? 224.098 144.999 249.381 1.00 34.58 107 LYS G C 1
ATOM 12861 O O . LYS G 1 107 ? 224.305 143.903 249.925 1.00 34.58 107 LYS G O 1
ATOM 12867 N N . GLN G 1 108 ? 223.918 145.113 248.062 1.00 33.52 108 GLN G N 1
ATOM 12868 C CA . GLN G 1 108 ? 223.906 143.919 247.226 1.00 33.52 108 GLN G CA 1
ATOM 12869 C C . GLN G 1 108 ? 225.288 143.285 247.144 1.00 33.52 108 GLN G C 1
ATOM 12870 O O . GLN G 1 108 ? 225.405 142.065 246.986 1.00 33.52 108 GLN G O 1
ATOM 12876 N N . LEU G 1 109 ? 226.348 144.090 247.255 1.00 32.37 109 LEU G N 1
ATOM 12877 C CA . LEU G 1 109 ? 227.689 143.512 247.320 1.00 32.37 109 LEU G CA 1
ATOM 12878 C C . LEU G 1 109 ? 227.833 142.594 248.531 1.00 32.37 109 LEU G C 1
ATOM 12879 O O . LEU G 1 109 ? 228.323 141.459 248.414 1.00 32.37 109 LEU G O 1
ATOM 12884 N N . GLY G 1 110 ? 227.396 143.065 249.701 1.00 31.36 110 GLY G N 1
ATOM 12885 C CA . GLY G 1 110 ? 227.463 142.238 250.894 1.00 31.36 110 GLY G CA 1
ATOM 12886 C C . GLY G 1 110 ? 226.584 141.007 250.802 1.00 31.36 110 GLY G C 1
ATOM 12887 O O . GLY G 1 110 ? 226.953 139.933 251.285 1.00 31.36 110 GLY G O 1
ATOM 12888 N N . LEU G 1 111 ? 225.403 141.146 250.192 1.00 32.20 111 LEU G N 1
ATOM 12889 C CA . LEU G 1 111 ? 224.544 139.978 250.000 1.00 32.20 111 LEU G CA 1
ATOM 12890 C C . LEU G 1 111 ? 225.208 138.943 249.096 1.00 32.20 111 LEU G C 1
ATOM 12891 O O . LEU G 1 111 ? 225.184 137.739 249.390 1.00 32.20 111 LEU G O 1
ATOM 12896 N N . SER G 1 112 ? 225.809 139.396 247.993 1.00 31.33 112 SER G N 1
ATOM 12897 C CA . SER G 1 112 ? 226.446 138.479 247.055 1.00 31.33 112 SER G CA 1
ATOM 12898 C C . SER G 1 112 ? 227.628 137.764 247.694 1.00 31.33 112 SER G C 1
ATOM 12899 O O . SER G 1 112 ? 227.861 136.580 247.428 1.00 31.33 112 SER G O 1
ATOM 12902 N N . LEU G 1 113 ? 228.396 138.469 248.528 1.00 30.38 113 LEU G N 1
ATOM 12903 C CA . LEU G 1 113 ? 229.527 137.820 249.189 1.00 30.38 113 LEU G CA 1
ATOM 12904 C C . LEU G 1 113 ? 229.065 136.692 250.110 1.00 30.38 113 LEU G C 1
ATOM 12905 O O . LEU G 1 113 ? 229.654 135.601 250.115 1.00 30.38 113 LEU G O 1
ATOM 12910 N N . ALA G 1 114 ? 228.006 136.929 250.889 1.00 31.16 114 ALA G N 1
ATOM 12911 C CA . ALA G 1 114 ? 227.476 135.881 251.756 1.00 31.16 114 ALA G CA 1
ATOM 12912 C C . ALA G 1 114 ? 226.933 134.713 250.942 1.00 31.16 114 ALA G C 1
ATOM 12913 O O . ALA G 1 114 ? 227.112 133.544 251.315 1.00 31.16 114 ALA G O 1
ATOM 12915 N N . ASN G 1 115 ? 226.257 135.009 249.828 1.00 31.91 115 ASN G N 1
ATOM 12916 C CA . ASN G 1 115 ? 225.771 133.941 248.959 1.00 31.91 115 ASN G CA 1
ATOM 12917 C C . ASN G 1 115 ? 226.926 133.100 248.427 1.00 31.91 115 ASN G C 1
ATOM 12918 O O . ASN G 1 115 ? 226.835 131.866 248.370 1.00 31.91 115 ASN G O 1
ATOM 12923 N N . LYS G 1 116 ? 228.022 133.754 248.034 1.00 33.03 116 LYS G N 1
ATOM 12924 C CA . LYS G 1 116 ? 229.194 133.030 247.553 1.00 33.03 116 LYS G CA 1
ATOM 12925 C C . LYS G 1 116 ? 229.789 132.150 248.644 1.00 33.03 116 LYS G C 1
ATOM 12926 O O . LYS G 1 116 ? 230.193 131.012 248.380 1.00 33.03 116 LYS G O 1
ATOM 12932 N N . VAL G 1 117 ? 229.859 132.661 249.876 1.00 32.20 117 VAL G N 1
ATOM 12933 C CA . VAL G 1 117 ? 230.385 131.854 250.977 1.00 32.20 117 VAL G CA 1
ATOM 12934 C C . VAL G 1 117 ? 229.521 130.618 251.198 1.00 32.20 117 VAL G C 1
ATOM 12935 O O . VAL G 1 117 ? 230.035 129.503 251.376 1.00 32.20 117 VAL G O 1
ATOM 12939 N N . ASP G 1 118 ? 228.196 130.792 251.192 1.00 32.79 118 ASP G N 1
ATOM 12940 C CA . ASP G 1 118 ? 227.304 129.650 251.386 1.00 32.79 118 ASP G CA 1
ATOM 12941 C C . ASP G 1 118 ? 227.465 128.627 250.266 1.00 32.79 118 ASP G C 1
ATOM 12942 O O . ASP G 1 118 ? 227.516 127.414 250.520 1.00 32.79 118 ASP G O 1
ATOM 12947 N N . ASN G 1 119 ? 227.543 129.096 249.017 1.00 32.85 119 ASN G N 1
ATOM 12948 C CA . ASN G 1 119 ? 227.710 128.179 247.893 1.00 32.85 119 ASN G CA 1
ATOM 12949 C C . ASN G 1 119 ? 229.032 127.427 247.987 1.00 32.85 119 ASN G C 1
ATOM 12950 O O . ASN G 1 119 ? 229.096 126.227 247.690 1.00 32.85 119 ASN G O 1
ATOM 12955 N N . ASP G 1 120 ? 230.100 128.119 248.391 1.00 34.19 120 ASP G N 1
ATOM 12956 C CA . ASP G 1 120 ? 231.392 127.462 248.559 1.00 34.19 120 ASP G CA 1
ATOM 12957 C C . ASP G 1 120 ? 231.327 126.389 249.636 1.00 34.19 120 ASP G C 1
ATOM 12958 O O . ASP G 1 120 ? 231.879 125.296 249.466 1.00 34.19 120 ASP G O 1
ATOM 12963 N N . LEU G 1 121 ? 230.660 126.683 250.755 1.00 32.79 121 LEU G N 1
ATOM 12964 C CA . LEU G 1 121 ? 230.521 125.679 251.807 1.00 32.79 121 LEU G CA 1
ATOM 12965 C C . LEU G 1 121 ? 229.753 124.460 251.308 1.00 32.79 121 LEU G C 1
ATOM 12966 O O . LEU G 1 121 ? 2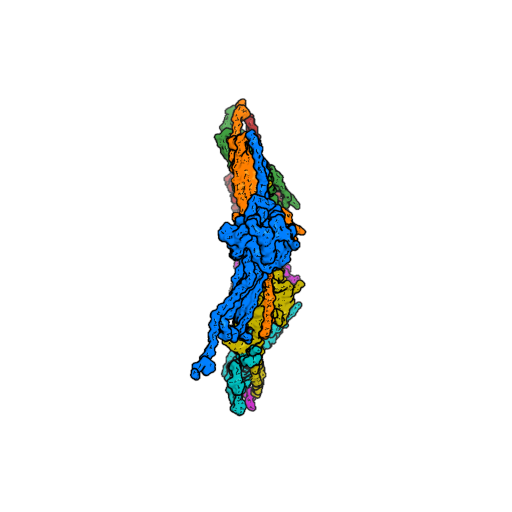30.140 123.316 251.581 1.00 32.79 121 LEU G O 1
ATOM 12971 N N . LEU G 1 122 ? 228.664 124.686 250.567 1.00 32.86 122 LEU G N 1
ATOM 12972 C CA . LEU G 1 122 ? 227.895 123.567 250.027 1.00 32.86 122 LEU G CA 1
ATOM 12973 C C . LEU G 1 122 ? 228.739 122.722 249.079 1.00 32.86 122 LEU G C 1
ATOM 12974 O O . LEU G 1 122 ? 228.714 121.486 249.144 1.00 32.86 122 LEU G O 1
ATOM 12979 N N . THR G 1 123 ? 229.490 123.373 248.187 1.00 34.13 123 THR G N 1
ATOM 12980 C CA . THR G 1 123 ? 230.295 122.631 247.222 1.00 34.13 123 THR G CA 1
ATOM 12981 C C . THR G 1 123 ? 231.418 121.868 247.913 1.00 34.13 123 THR G C 1
ATOM 12982 O O . THR G 1 123 ? 231.779 120.762 247.491 1.00 34.13 123 THR G O 1
ATOM 12986 N N . ALA G 1 124 ? 231.982 122.439 248.979 1.00 35.40 124 ALA G N 1
ATOM 12987 C CA . ALA G 1 124 ? 233.010 121.733 249.735 1.00 35.40 124 ALA G CA 1
ATOM 12988 C C . ALA G 1 124 ? 232.433 120.517 250.449 1.00 35.40 124 ALA G C 1
ATOM 12989 O O . ALA G 1 124 ? 233.077 119.465 250.517 1.00 35.40 124 ALA G O 1
ATOM 12991 N N . ALA G 1 125 ? 231.223 120.641 250.989 1.00 35.90 125 ALA G N 1
ATOM 12992 C CA . ALA G 1 125 ? 230.596 119.540 251.708 1.00 35.90 125 ALA G CA 1
ATOM 12993 C C . ALA G 1 125 ? 230.033 118.462 250.790 1.00 35.90 125 ALA G C 1
ATOM 12994 O O . ALA G 1 125 ? 229.815 117.335 251.247 1.00 35.90 125 ALA G O 1
ATOM 12996 N N . LYS G 1 126 ? 229.792 118.773 249.519 1.00 36.93 126 LYS G N 1
ATOM 12997 C CA . LYS G 1 126 ? 229.191 117.816 248.597 1.00 36.93 126 LYS G CA 1
ATOM 12998 C C . LYS G 1 126 ? 230.174 116.792 248.037 1.00 36.93 126 LYS G C 1
ATOM 12999 O O . LYS G 1 126 ? 229.755 115.920 247.269 1.00 36.93 126 LYS G O 1
ATOM 13005 N N . GLU G 1 127 ? 231.456 116.865 248.389 1.00 40.65 127 GLU G N 1
ATOM 13006 C CA . GLU G 1 127 ? 232.476 116.039 247.754 1.00 40.65 127 GLU G CA 1
ATOM 13007 C C . GLU G 1 127 ? 232.943 114.867 248.610 1.00 40.65 127 GLU G C 1
ATOM 13008 O O . GLU G 1 127 ? 233.990 114.284 248.312 1.00 40.65 127 GLU G O 1
ATOM 13014 N N . THR G 1 128 ? 232.202 114.498 249.651 1.00 38.95 128 THR G N 1
ATOM 13015 C CA . THR G 1 128 ? 232.633 113.405 250.510 1.00 38.95 128 THR G CA 1
ATOM 13016 C C . THR G 1 128 ? 232.509 112.066 249.791 1.00 38.95 128 THR G C 1
ATOM 13017 O O . THR G 1 128 ? 231.795 111.931 248.793 1.00 38.95 128 THR G O 1
ATOM 13021 N N . THR G 1 129 ? 233.224 111.065 250.311 1.00 39.60 129 THR G N 1
ATOM 13022 C CA . THR G 1 129 ? 233.276 109.757 249.669 1.00 39.60 129 THR G CA 1
ATOM 13023 C C . THR G 1 129 ? 232.132 108.840 250.082 1.00 39.60 129 THR G C 1
ATOM 13024 O O . THR G 1 129 ? 231.941 107.794 249.453 1.00 39.60 129 THR G O 1
ATOM 13028 N N . GLN G 1 130 ? 231.373 109.197 251.115 1.00 37.27 130 GLN G N 1
ATOM 13029 C CA . GLN G 1 130 ? 230.269 108.363 251.580 1.00 37.27 130 GLN G CA 1
ATOM 13030 C C . GLN G 1 130 ? 229.029 108.681 250.754 1.00 37.27 130 GLN G C 1
ATOM 13031 O O . GLN G 1 130 ? 228.510 109.800 250.805 1.00 37.27 130 GLN G O 1
ATOM 13037 N N . LYS G 1 131 ? 228.552 107.700 249.993 1.00 37.85 131 LYS G N 1
ATOM 13038 C CA . LYS G 1 131 ? 227.410 107.874 249.110 1.00 37.85 131 LYS G CA 1
ATOM 13039 C C . LYS G 1 131 ? 226.375 106.790 249.376 1.00 37.85 131 LYS G C 1
ATOM 13040 O O . LYS G 1 131 ? 226.707 105.684 249.814 1.00 37.85 131 LYS G O 1
ATOM 13046 N N . ALA G 1 132 ? 225.113 107.119 249.108 1.00 40.81 132 ALA G N 1
ATOM 13047 C CA . ALA G 1 132 ? 224.016 106.187 249.314 1.00 40.81 132 ALA G CA 1
ATOM 13048 C C . ALA G 1 132 ? 222.907 106.488 248.317 1.00 40.81 132 ALA G C 1
ATOM 13049 O O . ALA G 1 132 ? 222.830 107.588 247.766 1.00 40.81 132 ALA G O 1
ATOM 13051 N N . THR G 1 133 ? 222.050 105.494 248.092 1.00 40.75 133 THR G N 1
ATOM 13052 C CA . THR G 1 133 ? 220.892 105.625 247.216 1.00 40.75 133 THR G CA 1
ATOM 13053 C C . THR G 1 133 ? 219.679 105.059 247.937 1.00 40.75 133 THR G C 1
ATOM 13054 O O . THR G 1 133 ? 219.633 103.860 248.234 1.00 40.75 133 THR G O 1
ATOM 13058 N N . ILE G 1 134 ? 218.700 105.921 248.221 1.00 40.87 134 ILE G N 1
ATOM 13059 C CA . ILE G 1 134 ? 217.524 105.553 248.998 1.00 40.87 134 ILE G CA 1
ATOM 13060 C C . ILE G 1 134 ? 216.280 106.116 248.327 1.00 40.87 134 ILE G C 1
ATOM 13061 O O . ILE G 1 134 ? 216.353 106.924 247.400 1.00 40.87 134 ILE G O 1
ATOM 13066 N N . GLU G 1 135 ? 215.125 105.669 248.810 1.00 43.06 135 GLU G N 1
ATOM 13067 C CA . GLU G 1 135 ? 213.836 106.216 248.419 1.00 43.06 135 GLU G CA 1
ATOM 13068 C C . GLU G 1 135 ? 213.312 107.139 249.514 1.00 43.06 135 GLU G C 1
ATOM 13069 O O . GLU G 1 135 ? 213.740 107.077 250.669 1.00 43.06 135 GLU G O 1
ATOM 13075 N N . ALA G 1 136 ? 212.367 107.998 249.138 1.00 40.02 136 ALA G N 1
ATOM 13076 C CA . ALA G 1 136 ? 211.813 108.991 250.059 1.00 40.02 136 ALA G CA 1
ATOM 13077 C C . ALA G 1 136 ? 210.787 108.304 250.950 1.00 40.02 136 ALA G C 1
ATOM 13078 O O . ALA G 1 136 ? 209.584 108.545 250.851 1.00 40.02 136 ALA G O 1
ATOM 13080 N N . THR G 1 137 ? 211.272 107.439 251.836 1.00 38.57 137 THR G N 1
ATOM 13081 C CA . THR G 1 137 ? 210.407 106.706 252.749 1.00 38.57 137 THR G CA 1
ATOM 13082 C C . THR G 1 137 ? 211.264 106.306 253.946 1.00 38.57 137 THR G C 1
ATOM 13083 O O . THR G 1 137 ? 212.495 106.355 253.888 1.00 38.57 137 THR G O 1
ATOM 13087 N N . VAL G 1 138 ? 210.600 105.916 255.038 1.00 37.51 138 VAL G N 1
ATOM 13088 C CA . VAL G 1 138 ? 211.298 105.652 256.295 1.00 37.51 138 VAL G CA 1
ATOM 13089 C C . VAL G 1 138 ? 212.334 104.544 256.126 1.00 37.51 138 VAL G C 1
ATOM 13090 O O . VAL G 1 138 ? 213.414 104.590 256.728 1.00 37.51 138 VAL G O 1
ATOM 13094 N N . GLU G 1 139 ? 212.025 103.529 255.312 1.00 38.95 139 GLU G N 1
ATOM 13095 C CA . GLU G 1 139 ? 212.994 102.459 255.088 1.00 38.95 139 GLU G CA 1
ATOM 13096 C C . GLU G 1 139 ? 214.263 102.996 254.439 1.00 38.95 139 GLU G C 1
ATOM 13097 O O . GLU G 1 139 ? 215.373 102.571 254.781 1.00 38.95 139 GLU G O 1
ATOM 13103 N N . GLY G 1 140 ? 214.119 103.926 253.493 1.00 36.87 140 GLY G N 1
ATOM 13104 C CA . GLY G 1 140 ? 215.291 104.558 252.911 1.00 36.87 140 GLY G CA 1
ATOM 13105 C C . GLY G 1 140 ? 216.105 105.325 253.934 1.00 36.87 140 GLY G C 1
ATOM 13106 O O . GLY G 1 140 ? 217.338 105.297 253.908 1.00 36.87 140 GLY G O 1
ATOM 13107 N N . LEU G 1 141 ? 215.426 106.018 254.852 1.00 36.54 141 LEU G N 1
ATOM 13108 C CA . LEU G 1 141 ? 216.130 106.730 255.913 1.00 36.54 141 LEU G CA 1
ATOM 13109 C C . LEU G 1 141 ? 216.915 105.768 256.796 1.00 36.54 141 LEU G C 1
ATOM 13110 O O . LEU G 1 141 ? 218.064 106.045 257.158 1.00 36.54 141 LEU G O 1
ATOM 13115 N N . SER G 1 142 ? 216.307 104.636 257.158 1.00 36.72 142 SER G N 1
ATOM 13116 C CA . SER G 1 142 ? 217.011 103.652 257.975 1.00 36.72 142 SER G CA 1
ATOM 13117 C C . SER G 1 142 ? 218.206 103.068 257.230 1.00 36.72 142 SER G C 1
ATOM 13118 O O . SER G 1 142 ? 219.282 102.878 257.812 1.00 36.72 142 SER G O 1
ATOM 13121 N N . THR G 1 143 ? 218.037 102.781 255.937 1.00 37.40 143 THR G N 1
ATOM 13122 C CA . THR G 1 143 ? 219.146 102.256 255.146 1.00 37.40 143 THR G CA 1
ATOM 13123 C C . THR G 1 143 ? 220.291 103.258 255.071 1.00 37.40 143 THR G C 1
ATOM 13124 O O . THR G 1 143 ? 221.464 102.879 255.162 1.00 37.40 143 THR G O 1
ATOM 13128 N N . ALA G 1 144 ? 219.970 104.543 254.900 1.00 37.40 144 ALA G N 1
ATOM 13129 C CA . ALA G 1 144 ? 221.010 105.566 254.875 1.00 37.40 144 ALA G CA 1
ATOM 13130 C C . ALA G 1 144 ? 221.703 105.687 256.226 1.00 37.40 144 ALA G C 1
ATOM 13131 O O . ALA G 1 144 ? 222.932 105.810 256.293 1.00 37.40 144 ALA G O 1
ATOM 13133 N N . LEU G 1 145 ? 220.932 105.658 257.317 1.00 36.44 145 LEU G N 1
ATOM 13134 C CA . LEU G 1 145 ? 221.519 105.762 258.648 1.00 36.44 145 LEU G CA 1
ATOM 13135 C C . LEU G 1 145 ? 222.359 104.544 259.009 1.00 36.44 145 LEU G C 1
ATOM 13136 O O . LEU G 1 145 ? 223.231 104.643 259.879 1.00 36.44 145 LEU G O 1
ATOM 13141 N N . ASP G 1 146 ? 222.115 103.399 258.367 1.00 40.23 146 ASP G N 1
ATOM 13142 C CA . ASP G 1 146 ? 222.918 102.213 258.652 1.00 40.23 146 ASP G CA 1
ATOM 13143 C C . ASP G 1 146 ? 224.366 102.379 258.199 1.00 40.23 146 ASP G C 1
ATOM 13144 O O . ASP G 1 146 ? 225.236 101.605 258.615 1.00 40.23 146 ASP G O 1
ATOM 13149 N N . VAL G 1 147 ? 224.644 103.370 257.349 1.00 39.32 147 VAL G N 1
ATOM 13150 C CA . VAL G 1 147 ? 226.008 103.578 256.867 1.00 39.32 147 VAL G CA 1
ATOM 13151 C C . VAL G 1 147 ? 226.907 104.075 257.994 1.00 39.32 147 VAL G C 1
ATOM 13152 O O . VAL G 1 147 ? 228.103 103.761 258.038 1.00 39.32 147 VAL G O 1
ATOM 13156 N N . PHE G 1 148 ? 226.345 104.852 258.925 1.00 38.83 148 PHE G N 1
ATOM 13157 C CA . PHE G 1 148 ? 227.150 105.435 259.995 1.00 38.83 148 PHE G CA 1
ATOM 13158 C C . PHE G 1 148 ? 227.780 104.372 260.885 1.00 38.83 148 PHE G C 1
ATOM 13159 O O . PHE G 1 148 ? 228.900 104.564 261.374 1.00 38.83 148 PHE G O 1
ATOM 13167 N N . ASN G 1 149 ? 227.080 103.258 261.112 1.00 42.01 149 ASN G N 1
ATOM 13168 C CA . ASN G 1 149 ? 227.545 102.199 262.002 1.00 42.01 149 ASN G CA 1
ATOM 13169 C C . ASN G 1 149 ? 227.791 102.761 263.398 1.00 42.01 149 ASN G C 1
ATOM 13170 O O . ASN G 1 149 ? 228.922 102.747 263.892 1.00 42.01 149 ASN G O 1
ATOM 13175 N N . ASP G 1 150 ? 226.738 103.268 264.032 1.00 42.93 150 ASP G N 1
ATOM 13176 C CA . ASP G 1 150 ? 226.820 103.885 265.348 1.00 42.93 150 ASP G CA 1
ATOM 13177 C C . ASP G 1 150 ? 226.463 102.863 266.417 1.00 42.93 150 ASP G C 1
ATOM 13178 O O . ASP G 1 150 ? 225.605 102.003 266.197 1.00 42.93 150 ASP G O 1
ATOM 13183 N N . GLU G 1 151 ? 227.125 102.959 267.568 1.00 48.84 151 GLU G N 1
ATOM 13184 C CA . GLU G 1 151 ? 226.853 102.089 268.704 1.00 48.84 151 GLU G CA 1
ATOM 13185 C C . GLU G 1 151 ? 226.359 102.850 269.926 1.00 48.84 151 GLU G C 1
ATOM 13186 O O . GLU G 1 151 ? 226.398 102.308 271.034 1.00 48.84 151 GLU G O 1
ATOM 13192 N N . ASP G 1 152 ? 225.902 104.089 269.752 1.00 50.14 152 ASP G N 1
ATOM 13193 C CA . ASP G 1 152 ? 225.372 104.882 270.851 1.00 50.14 152 ASP G CA 1
ATOM 13194 C C . ASP G 1 152 ? 224.460 105.960 270.284 1.00 50.14 152 ASP G C 1
ATOM 13195 O O . ASP G 1 152 ? 224.550 106.321 269.107 1.00 50.14 152 ASP G O 1
ATOM 13200 N N . GLY G 1 153 ? 223.574 106.468 271.136 1.00 46.91 153 GLY G N 1
ATOM 13201 C CA . GLY G 1 153 ? 222.619 107.468 270.693 1.00 46.91 153 GLY G CA 1
ATOM 13202 C C . GLY G 1 153 ? 223.301 108.770 270.310 1.00 46.91 153 GLY G C 1
ATOM 13203 O O . GLY G 1 153 ? 224.156 109.288 271.031 1.00 46.91 153 GLY G O 1
ATOM 13204 N N . GLN G 1 154 ? 222.914 109.303 269.152 1.00 43.70 154 GLN G N 1
ATOM 13205 C CA . GLN G 1 154 ? 223.457 110.558 268.653 1.00 43.70 154 GLN G CA 1
ATOM 13206 C C . GLN G 1 154 ? 222.331 111.371 268.031 1.00 43.70 154 GLN G C 1
ATOM 13207 O O . GLN G 1 154 ? 221.187 110.921 267.939 1.00 43.70 154 GLN G O 1
ATOM 13213 N N . GLY G 1 155 ? 222.674 112.586 267.602 1.00 39.67 155 GLY G N 1
ATOM 13214 C CA . GLY G 1 155 ? 221.733 113.404 266.873 1.00 39.67 155 GLY G CA 1
ATOM 13215 C C . GLY G 1 155 ? 222.063 113.476 265.395 1.00 39.67 155 GLY G C 1
ATOM 13216 O O . GLY G 1 155 ? 223.210 113.325 264.978 1.00 39.67 155 GLY G O 1
ATOM 13217 N N . TYR G 1 156 ? 221.033 113.715 264.587 1.00 36.10 156 TYR G N 1
ATOM 13218 C CA . TYR G 1 156 ? 221.190 113.722 263.141 1.00 36.10 156 TYR G CA 1
ATOM 13219 C C . TYR G 1 156 ? 220.431 114.900 262.547 1.00 36.10 156 TYR G C 1
ATOM 13220 O O . TYR G 1 156 ? 219.480 115.417 263.137 1.00 36.10 156 TYR G O 1
ATOM 13229 N N . VAL G 1 157 ? 220.871 115.317 261.362 1.00 31.45 157 VAL G N 1
ATOM 13230 C CA . VAL G 1 157 ? 220.256 116.408 260.618 1.00 31.45 157 VAL G CA 1
ATOM 13231 C C . VAL G 1 157 ? 220.147 115.992 259.158 1.00 31.45 157 VAL G C 1
ATOM 13232 O O . VAL G 1 157 ? 221.121 115.515 258.566 1.00 31.45 157 VAL G O 1
ATOM 13236 N N . LEU G 1 158 ? 218.963 116.172 258.579 1.00 28.18 158 LEU G N 1
ATOM 13237 C CA . LEU G 1 158 ? 218.703 115.825 257.189 1.00 28.18 158 LEU G CA 1
ATOM 13238 C C . LEU G 1 158 ? 218.330 117.085 256.422 1.00 28.18 158 LEU G C 1
ATOM 13239 O O . LEU G 1 158 ? 217.402 117.800 256.812 1.00 28.18 158 LEU G O 1
ATOM 13244 N N . ILE G 1 159 ? 219.050 117.352 255.337 1.00 29.30 159 ILE G N 1
ATOM 13245 C CA . ILE G 1 159 ? 218.824 118.525 254.501 1.00 29.30 159 ILE G CA 1
ATOM 13246 C C . ILE G 1 159 ? 218.432 118.040 253.112 1.00 29.30 159 ILE G C 1
ATOM 13247 O O . ILE G 1 159 ? 219.243 117.421 252.412 1.00 29.30 159 ILE G O 1
ATOM 13252 N N . VAL G 1 160 ? 217.191 118.321 252.712 1.00 32.98 160 VAL G N 1
ATOM 13253 C CA . VAL G 1 160 ? 216.641 117.849 251.448 1.00 32.98 160 VAL G CA 1
ATOM 13254 C C . VAL G 1 160 ? 215.861 118.980 250.790 1.00 32.98 160 VAL G C 1
ATOM 13255 O O . VAL G 1 160 ? 215.654 120.047 251.368 1.00 32.98 160 VAL G O 1
ATOM 13259 N N . SER G 1 161 ? 215.428 118.725 249.556 1.00 33.75 161 SER G N 1
ATOM 13260 C CA . SER G 1 161 ? 214.633 119.686 248.815 1.00 33.75 161 SER G CA 1
ATOM 13261 C C . SER G 1 161 ? 213.234 119.796 249.419 1.00 33.75 161 SER G C 1
ATOM 13262 O O . SER G 1 161 ? 212.780 118.893 250.125 1.00 33.75 161 SER G O 1
ATOM 13265 N N . PRO G 1 162 ? 212.535 120.908 249.167 1.00 31.37 162 PRO G N 1
ATOM 13266 C CA . PRO G 1 162 ? 211.179 121.054 249.725 1.00 31.37 162 PRO G CA 1
ATOM 13267 C C . PRO G 1 162 ? 210.201 119.988 249.256 1.00 31.37 162 PRO G C 1
ATOM 13268 O O . PRO G 1 162 ? 209.273 119.641 249.996 1.00 31.37 162 PRO G O 1
ATOM 13272 N N . LEU G 1 163 ? 210.378 119.461 248.042 1.00 33.43 163 LEU G N 1
ATOM 13273 C CA . LEU G 1 163 ? 209.402 118.522 247.498 1.00 33.43 163 LEU G CA 1
ATOM 13274 C C . LEU G 1 163 ? 209.527 117.143 248.136 1.00 33.43 163 LEU G C 1
ATOM 13275 O O . LEU G 1 163 ? 208.518 116.459 248.346 1.00 33.43 163 LEU G O 1
ATOM 13280 N N . ASP G 1 164 ? 210.752 116.713 248.446 1.00 34.17 164 ASP G N 1
ATOM 13281 C CA . ASP G 1 164 ? 210.948 115.378 249.004 1.00 34.17 164 ASP G CA 1
ATOM 13282 C C . ASP G 1 164 ? 210.384 115.276 250.417 1.00 34.17 164 ASP G C 1
ATOM 13283 O O . ASP G 1 164 ? 209.913 114.208 250.832 1.00 34.17 164 ASP G O 1
ATOM 13288 N N . ALA G 1 165 ? 210.435 116.375 251.173 1.00 32.84 165 ALA G N 1
ATOM 13289 C CA . ALA G 1 165 ? 209.919 116.361 252.537 1.00 32.84 165 ALA G CA 1
ATOM 13290 C C . ALA G 1 165 ? 208.419 116.098 252.557 1.00 32.84 165 ALA G C 1
ATOM 13291 O O . ALA G 1 165 ? 207.915 115.407 253.449 1.00 32.84 165 ALA G O 1
ATOM 13293 N N . SER G 1 166 ? 207.688 116.641 251.579 1.00 32.50 166 SER G N 1
ATOM 13294 C CA . SER G 1 166 ? 206.250 116.402 251.513 1.00 32.50 166 SER G CA 1
ATOM 13295 C C . SER G 1 166 ? 205.943 114.928 251.281 1.00 32.50 166 SER G C 1
ATOM 13296 O O . SER G 1 166 ? 205.061 114.360 251.937 1.00 32.50 166 SER G O 1
ATOM 13299 N N . LYS G 1 167 ? 206.662 114.292 250.352 1.00 32.54 167 LYS G N 1
ATOM 13300 C CA . LYS G 1 167 ? 206.457 112.869 250.104 1.00 32.54 167 LYS G CA 1
ATOM 13301 C C . LYS G 1 167 ? 206.812 112.041 251.331 1.00 32.54 167 LYS G C 1
ATOM 13302 O O . LYS G 1 167 ? 206.098 111.090 251.678 1.00 32.54 167 LYS G O 1
ATOM 13308 N N . LEU G 1 168 ? 207.917 112.385 251.998 1.00 32.43 168 LEU G N 1
ATOM 13309 C CA . LEU G 1 168 ? 208.308 111.663 253.205 1.00 32.43 168 LEU G CA 1
ATOM 13310 C C . LEU G 1 168 ? 207.238 111.777 254.284 1.00 32.43 168 LEU G C 1
ATOM 13311 O O . LEU G 1 168 ? 206.871 110.777 254.917 1.00 32.43 168 LEU G O 1
ATOM 13316 N N . ARG G 1 169 ? 206.716 112.988 254.498 1.00 30.45 169 ARG G N 1
ATOM 13317 C CA . ARG G 1 169 ? 205.680 113.193 255.504 1.00 30.45 169 ARG G CA 1
ATOM 13318 C C . ARG G 1 169 ? 204.415 112.420 255.156 1.00 30.45 169 ARG G C 1
ATOM 13319 O O . ARG G 1 169 ? 203.804 111.785 256.023 1.00 30.45 169 ARG G O 1
ATOM 13327 N N . LEU G 1 170 ? 204.004 112.465 253.885 1.00 29.40 170 LEU G N 1
ATOM 13328 C CA . LEU G 1 170 ? 202.797 111.753 253.478 1.00 29.40 170 LEU G CA 1
ATOM 13329 C C . LEU G 1 170 ? 202.946 110.253 253.687 1.00 29.40 170 LEU G C 1
ATOM 13330 O O . LEU G 1 170 ? 202.042 109.603 254.226 1.00 29.40 170 LEU G O 1
ATOM 13335 N N . SER G 1 171 ? 204.086 109.687 253.283 1.00 29.91 171 SER G N 1
ATOM 13336 C CA . SER G 1 171 ? 204.299 108.254 253.457 1.00 29.91 171 SER G CA 1
ATOM 13337 C C . SER G 1 171 ? 204.312 107.870 254.931 1.00 29.91 171 SER G C 1
ATOM 13338 O O . SER G 1 171 ? 203.664 106.893 255.333 1.00 29.91 171 SER G O 1
ATOM 13341 N N . ALA G 1 172 ? 205.042 108.629 255.755 1.00 30.34 172 ALA G N 1
ATOM 13342 C CA . ALA G 1 172 ? 205.115 108.312 257.176 1.00 30.34 172 ALA G CA 1
ATOM 13343 C C . ALA G 1 172 ? 203.746 108.398 257.837 1.00 30.34 172 ALA G C 1
ATOM 13344 O O . ALA G 1 172 ? 203.390 107.539 258.652 1.00 30.34 172 ALA G O 1
ATOM 13346 N N . GLY G 1 173 ? 202.964 109.427 257.503 1.00 30.32 173 GLY G N 1
ATOM 13347 C CA . GLY G 1 173 ? 201.639 109.551 258.085 1.00 30.32 173 GLY G CA 1
ATOM 13348 C C . GLY G 1 173 ? 200.687 108.466 257.622 1.00 30.32 173 GLY G C 1
ATOM 13349 O O . GLY G 1 173 ? 199.846 107.996 258.391 1.00 30.32 173 GLY G O 1
ATOM 13350 N N . LYS G 1 174 ? 200.799 108.057 256.356 1.00 30.87 174 LYS G N 1
ATOM 13351 C CA . LYS G 1 174 ? 199.846 107.097 255.813 1.00 30.87 174 LYS G CA 1
ATOM 13352 C C . LYS G 1 174 ? 200.145 105.674 256.278 1.00 30.87 174 LYS G C 1
ATOM 13353 O O . LYS G 1 174 ? 199.218 104.889 256.505 1.00 30.87 174 LYS G O 1
ATOM 13359 N N . GLU G 1 175 ? 201.423 105.313 256.426 1.00 32.33 175 GLU G N 1
ATOM 13360 C CA . GLU G 1 175 ? 201.778 103.953 256.820 1.00 32.33 175 GLU G CA 1
ATOM 13361 C C . GLU G 1 175 ? 202.105 103.822 258.303 1.00 32.33 175 GLU G C 1
ATOM 13362 O O . GLU G 1 175 ? 201.498 103.001 258.997 1.00 32.33 175 GLU G O 1
ATOM 13368 N N . TRP G 1 176 ? 203.054 104.608 258.815 1.00 34.32 176 TRP G N 1
ATOM 13369 C CA . TRP G 1 176 ? 203.667 104.269 260.097 1.00 34.32 176 TRP G CA 1
ATOM 13370 C C . TRP G 1 176 ? 202.912 104.877 261.276 1.00 34.32 176 TRP G C 1
ATOM 13371 O O . TRP G 1 176 ? 202.979 104.354 262.395 1.00 34.32 176 TRP G O 1
ATOM 13382 N N . LEU G 1 177 ? 202.191 105.976 261.054 1.00 35.26 177 LEU G N 1
ATOM 13383 C CA . LEU G 1 177 ? 201.525 106.679 262.146 1.00 35.26 177 LEU G CA 1
ATOM 13384 C C . LEU G 1 177 ? 200.018 106.739 261.932 1.00 35.26 177 LEU G C 1
ATOM 13385 O O . LEU G 1 177 ? 199.410 107.808 262.051 1.00 35.26 177 LEU G O 1
ATOM 13390 N N . ASN G 1 178 ? 199.412 105.595 261.606 1.00 33.21 178 ASN G N 1
ATOM 13391 C CA . ASN G 1 178 ? 197.997 105.570 261.245 1.00 33.21 178 ASN G CA 1
ATOM 13392 C C . ASN G 1 178 ? 197.105 106.002 262.405 1.00 33.21 178 ASN G C 1
ATOM 13393 O O . ASN G 1 178 ? 196.262 106.894 262.254 1.00 33.21 178 ASN G O 1
ATOM 13398 N N . GLY G 1 179 ? 197.274 105.384 263.571 1.00 35.65 179 GLY G N 1
ATOM 13399 C CA . GLY G 1 179 ? 196.306 105.554 264.638 1.00 35.65 179 GLY G CA 1
ATOM 13400 C C . GLY G 1 179 ? 196.835 106.080 265.957 1.00 35.65 179 GLY G C 1
ATOM 13401 O O . GLY G 1 179 ? 196.432 105.601 267.020 1.00 35.65 179 GLY G O 1
ATOM 13402 N N . THR G 1 180 ? 197.730 107.064 265.911 1.00 41.01 180 THR G N 1
ATOM 13403 C CA . THR G 1 180 ? 198.266 107.665 267.123 1.00 41.01 180 THR G CA 1
ATOM 13404 C C . THR G 1 180 ? 197.918 109.146 267.145 1.00 41.01 180 THR G C 1
ATOM 13405 O O . THR G 1 180 ? 197.788 109.790 266.101 1.00 41.01 180 THR G O 1
ATOM 13409 N N . GLU G 1 181 ? 197.771 109.682 268.360 1.00 42.79 181 GLU G N 1
ATOM 13410 C CA . GLU G 1 181 ? 197.437 111.095 268.510 1.00 42.79 181 GLU G CA 1
ATOM 13411 C C . GLU G 1 181 ? 198.547 111.988 267.973 1.00 42.79 181 GLU G C 1
ATOM 13412 O O . GLU G 1 181 ? 198.280 113.092 267.483 1.00 42.79 181 GLU G O 1
ATOM 13418 N N . LEU G 1 182 ? 199.799 111.532 268.058 1.00 40.38 182 LEU G N 1
ATOM 13419 C CA . LEU G 1 182 ? 200.906 112.306 267.507 1.00 40.38 182 LEU G CA 1
ATOM 13420 C C . LEU G 1 182 ? 200.758 112.483 266.002 1.00 40.38 182 LEU G C 1
ATOM 13421 O O . LEU G 1 182 ? 200.973 113.580 265.473 1.00 40.38 182 LEU G O 1
ATOM 13426 N N . GLY G 1 183 ? 200.383 111.415 265.295 1.00 39.21 183 GLY G N 1
ATOM 13427 C CA . GLY G 1 183 ? 200.179 111.528 263.861 1.00 39.21 183 GLY G CA 1
ATOM 13428 C C . GLY G 1 183 ? 199.036 112.459 263.506 1.00 39.21 183 GLY G C 1
ATOM 13429 O O . GLY G 1 183 ? 199.144 113.266 262.579 1.00 39.21 183 GLY G O 1
ATOM 13430 N N . ALA G 1 184 ? 197.924 112.362 264.238 1.00 38.98 184 ALA G N 1
ATOM 13431 C CA . ALA G 1 184 ? 196.799 113.254 263.985 1.00 38.98 184 ALA G CA 1
ATOM 13432 C C . ALA G 1 184 ? 197.189 114.706 264.219 1.00 38.98 184 ALA G C 1
ATOM 13433 O O . ALA G 1 184 ? 196.830 115.589 263.431 1.00 38.98 184 ALA G O 1
ATOM 13435 N N . GLU G 1 185 ? 197.933 114.971 265.295 1.00 38.13 185 GLU G N 1
ATOM 13436 C CA . GLU G 1 185 ? 198.382 116.332 265.563 1.00 38.13 185 GLU G CA 1
ATOM 13437 C C . GLU G 1 185 ? 199.323 116.827 264.473 1.00 38.13 185 GLU G C 1
ATOM 13438 O O . GLU G 1 185 ? 199.264 117.997 264.078 1.00 38.13 185 GLU G O 1
ATOM 13444 N N . ARG G 1 186 ? 200.205 115.954 263.979 1.00 37.75 186 ARG G N 1
ATOM 13445 C CA . ARG G 1 186 ? 201.119 116.358 262.915 1.00 37.75 186 ARG G CA 1
ATOM 13446 C C . ARG G 1 186 ? 200.367 116.690 261.632 1.00 37.75 186 ARG G C 1
ATOM 13447 O O . ARG G 1 186 ? 200.686 117.676 260.957 1.00 37.75 186 ARG G O 1
ATOM 13455 N N . LEU G 1 187 ? 199.371 115.877 261.271 1.00 37.71 187 LEU G N 1
ATOM 13456 C CA . LEU G 1 187 ? 198.567 116.184 260.089 1.00 37.71 187 LEU G CA 1
ATOM 13457 C C . LEU G 1 187 ? 197.786 117.482 260.264 1.00 37.71 187 LEU G C 1
ATOM 13458 O O . LEU G 1 187 ? 197.726 118.307 259.345 1.00 37.71 187 LEU G O 1
ATOM 13463 N N . ILE G 1 188 ? 197.178 117.684 261.435 1.00 36.55 188 ILE G N 1
ATOM 13464 C CA . ILE G 1 188 ? 196.377 118.888 261.651 1.00 36.55 188 ILE G CA 1
ATOM 13465 C C . ILE G 1 188 ? 197.255 120.134 261.601 1.00 36.55 188 ILE G C 1
ATOM 13466 O O . ILE G 1 188 ? 196.921 121.125 260.940 1.00 36.55 188 ILE G O 1
ATOM 13471 N N . SER G 1 189 ? 198.394 120.103 262.295 1.00 36.74 189 SER G N 1
ATOM 13472 C CA . SER G 1 189 ? 199.279 121.262 262.306 1.00 36.74 189 SER G CA 1
ATOM 13473 C C . SER G 1 189 ? 200.030 121.402 260.987 1.00 36.74 189 SER G C 1
ATOM 13474 O O . SER G 1 189 ? 200.164 122.510 260.458 1.00 36.74 189 SER G O 1
ATOM 13477 N N . GLY G 1 190 ? 200.527 120.293 260.444 1.00 36.71 190 GLY G N 1
ATOM 13478 C CA . GLY G 1 190 ? 201.282 120.315 259.211 1.00 36.71 190 GLY G CA 1
ATOM 13479 C C . GLY G 1 190 ? 202.777 120.480 259.373 1.00 36.71 190 GLY G C 1
ATOM 13480 O O . GLY G 1 190 ? 203.479 120.622 258.365 1.00 36.71 190 GLY G O 1
ATOM 13481 N N . SER G 1 191 ? 203.285 120.466 260.602 1.00 35.12 191 SER G N 1
ATOM 13482 C CA . SER G 1 191 ? 204.701 120.682 260.846 1.00 35.12 191 SER G CA 1
ATOM 13483 C C . SER G 1 191 ? 205.510 119.429 260.521 1.00 35.12 191 SER G C 1
ATOM 13484 O O . SER G 1 191 ? 204.988 118.313 260.464 1.00 35.12 191 SER G O 1
ATOM 13487 N N . TYR G 1 192 ? 206.806 119.632 260.305 1.00 33.25 192 TYR G N 1
ATOM 13488 C CA . TYR G 1 192 ? 207.754 118.552 260.070 1.00 33.25 192 TYR G CA 1
ATOM 13489 C C . TYR G 1 192 ? 208.580 118.337 261.330 1.00 33.25 192 TYR G C 1
ATOM 13490 O O . TYR G 1 192 ? 209.149 119.289 261.874 1.00 33.25 192 TYR G O 1
ATOM 13499 N N . GLY G 1 193 ? 208.646 117.087 261.788 1.00 34.67 193 GLY G N 1
ATOM 13500 C CA . GLY G 1 193 ? 209.383 116.750 262.987 1.00 34.67 193 GLY G CA 1
ATOM 13501 C C . GLY G 1 193 ? 210.343 115.607 262.730 1.00 34.67 193 GLY G C 1
ATOM 13502 O O . GLY G 1 193 ? 210.345 115.005 261.654 1.00 34.67 193 GLY G O 1
ATOM 13503 N N . SER G 1 194 ? 211.168 115.327 263.737 1.00 37.37 194 SER G N 1
ATOM 13504 C CA . SER G 1 194 ? 212.123 114.233 263.637 1.00 37.37 194 SER G CA 1
ATOM 13505 C C . SER G 1 194 ? 211.400 112.916 263.386 1.00 37.37 194 SER G C 1
ATOM 13506 O O . SER G 1 194 ? 210.413 112.586 264.047 1.00 37.37 194 SER G O 1
ATOM 13509 N N . LEU G 1 195 ? 211.902 112.158 262.413 1.00 35.19 195 LEU G N 1
ATOM 13510 C CA . LEU G 1 195 ? 211.295 110.889 262.038 1.00 35.19 195 LEU G CA 1
ATOM 13511 C C . LEU G 1 195 ? 212.001 109.678 262.620 1.00 35.19 195 LEU G C 1
ATOM 13512 O O . LEU G 1 195 ? 211.333 108.708 262.980 1.00 35.19 195 LEU G O 1
ATOM 13517 N N . LEU G 1 196 ? 213.333 109.703 262.706 1.00 36.81 196 LEU G N 1
ATOM 13518 C CA . LEU G 1 196 ? 214.077 108.624 263.344 1.00 36.81 196 LEU G CA 1
ATOM 13519 C C . LEU G 1 196 ? 215.232 109.161 264.181 1.00 36.81 196 LEU G C 1
ATOM 13520 O O . LEU G 1 196 ? 216.241 108.467 264.348 1.00 36.81 196 LEU G O 1
ATOM 13525 N N . GLY G 1 197 ? 215.106 110.372 264.713 1.00 37.93 197 GLY G N 1
ATOM 13526 C CA . GLY G 1 197 ? 216.200 111.056 265.377 1.00 37.93 197 GLY G CA 1
ATOM 13527 C C . GLY G 1 197 ? 216.862 112.121 264.533 1.00 37.93 197 GLY G C 1
ATOM 13528 O O . GLY G 1 197 ? 217.805 112.772 265.009 1.00 37.93 197 GLY G O 1
ATOM 13529 N N . ALA G 1 198 ? 216.409 112.330 263.300 1.00 36.12 198 ALA G N 1
ATOM 13530 C CA . ALA G 1 198 ? 216.983 113.313 262.393 1.00 36.12 198 ALA G CA 1
ATOM 13531 C C . ALA G 1 198 ? 215.946 114.383 262.089 1.00 36.12 198 ALA G C 1
ATOM 13532 O O . ALA G 1 198 ? 214.824 114.066 261.683 1.00 36.12 198 ALA G O 1
ATOM 13534 N N . GLU G 1 199 ? 216.323 115.643 262.284 1.00 33.37 199 GLU G N 1
ATOM 13535 C CA . GLU G 1 199 ? 215.443 116.744 261.930 1.00 33.37 199 GLU G CA 1
ATOM 13536 C C . GLU G 1 199 ? 215.342 116.874 260.414 1.00 33.37 199 GLU G C 1
ATOM 13537 O O . GLU G 1 199 ? 216.216 116.433 259.664 1.00 33.37 199 GLU G O 1
ATOM 13543 N N . VAL G 1 200 ? 214.254 117.490 259.963 1.00 29.52 200 VAL G N 1
ATOM 13544 C CA . VAL G 1 200 ? 213.995 117.693 258.542 1.00 29.52 200 VAL G CA 1
ATOM 13545 C C . VAL G 1 200 ? 214.150 119.177 258.244 1.00 29.52 200 VAL G C 1
ATOM 13546 O O . VAL G 1 200 ? 213.397 120.007 258.768 1.00 29.52 200 VAL G O 1
ATOM 13550 N N . ILE G 1 201 ? 215.126 119.509 257.402 1.00 28.28 201 ILE G N 1
ATOM 13551 C CA . ILE G 1 201 ? 215.432 120.884 257.030 1.00 28.28 201 ILE G CA 1
ATOM 13552 C C . ILE G 1 201 ? 215.314 121.011 255.519 1.00 28.28 201 ILE G C 1
ATOM 13553 O O . ILE G 1 201 ? 215.839 120.176 254.775 1.00 28.28 201 ILE G O 1
ATOM 13558 N N . ARG G 1 202 ? 214.627 122.056 255.068 1.00 33.25 202 ARG G N 1
ATOM 13559 C CA . ARG G 1 202 ? 214.331 122.259 253.657 1.00 33.25 202 ARG G CA 1
ATOM 13560 C C . ARG G 1 202 ? 215.056 123.496 253.147 1.00 33.25 202 ARG G C 1
ATOM 13561 O O . ARG G 1 202 ? 215.018 124.552 253.788 1.00 33.25 202 ARG G O 1
ATOM 13569 N N . SER G 1 203 ? 215.712 123.362 251.996 1.00 33.86 203 SER G N 1
ATOM 13570 C CA . SER G 1 203 ? 216.406 124.466 251.348 1.00 33.86 203 SER G CA 1
ATOM 13571 C C . SER G 1 203 ? 216.077 124.452 249.864 1.00 33.86 203 SER G C 1
ATOM 13572 O O . SER G 1 203 ? 216.001 123.381 249.253 1.00 33.86 203 SER G O 1
ATOM 13575 N N . ARG G 1 204 ? 215.886 125.640 249.285 1.00 32.54 204 ARG G N 1
ATOM 13576 C CA . ARG G 1 204 ? 215.538 125.720 247.870 1.00 32.54 204 ARG G CA 1
ATOM 13577 C C . ARG G 1 204 ? 216.740 125.457 246.974 1.00 32.54 204 ARG G C 1
ATOM 13578 O O . ARG G 1 204 ? 216.572 125.132 245.794 1.00 32.54 204 ARG G O 1
ATOM 13586 N N . LYS G 1 205 ? 217.956 125.599 247.508 1.00 34.81 205 LYS G N 1
ATOM 13587 C CA . LYS G 1 205 ? 219.149 125.415 246.687 1.00 34.81 205 LYS G CA 1
ATOM 13588 C C . LYS G 1 205 ? 219.273 123.977 246.199 1.00 34.81 205 LYS G C 1
ATOM 13589 O O . LYS G 1 205 ? 219.662 123.734 245.051 1.00 34.81 205 LYS G O 1
ATOM 13595 N N . LEU G 1 206 ? 218.951 123.011 247.055 1.00 36.99 206 LEU G N 1
ATOM 13596 C CA . LEU G 1 206 ? 219.025 121.608 246.671 1.00 36.99 206 LEU G CA 1
ATOM 13597 C C . LEU G 1 206 ? 217.884 121.266 245.721 1.00 36.99 206 LEU G C 1
ATOM 13598 O O . LEU G 1 206 ? 216.710 121.327 246.102 1.00 36.99 206 LEU G O 1
ATOM 13603 N N . ALA G 1 207 ? 218.225 120.910 244.486 1.00 40.79 207 ALA G N 1
ATOM 13604 C CA . ALA G 1 207 ? 217.225 120.501 243.515 1.00 40.79 207 ALA G CA 1
ATOM 13605 C C . ALA G 1 207 ? 216.665 119.128 243.877 1.00 40.79 207 ALA G C 1
ATOM 13606 O O . ALA G 1 207 ? 217.208 118.404 244.716 1.00 40.79 207 ALA G O 1
ATOM 13608 N N . GLU G 1 208 ? 215.553 118.774 243.235 1.00 40.42 208 GLU G N 1
ATOM 13609 C CA . GLU G 1 208 ? 214.926 117.484 243.492 1.00 40.42 208 GLU G CA 1
ATOM 13610 C C . GLU G 1 208 ? 215.857 116.347 243.092 1.00 40.42 208 GLU G C 1
ATOM 13611 O O . GLU G 1 208 ? 216.449 116.356 242.010 1.00 40.42 208 GLU G O 1
ATOM 13617 N N . GLY G 1 209 ? 215.982 115.361 243.976 1.00 40.72 209 GLY G N 1
ATOM 13618 C CA . GLY G 1 209 ? 216.869 114.241 243.749 1.00 40.72 209 GLY G CA 1
ATOM 13619 C C . GLY G 1 209 ? 218.206 114.324 244.448 1.00 40.72 209 GLY G C 1
ATOM 13620 O O . GLY G 1 209 ? 219.091 113.513 244.151 1.00 40.72 209 GLY G O 1
ATOM 13621 N N . GLU G 1 210 ? 218.385 115.274 245.363 1.00 39.78 210 GLU G N 1
ATOM 13622 C CA . GLU G 1 210 ? 219.638 115.450 246.080 1.00 39.78 210 GLU G CA 1
ATOM 13623 C C . GLU G 1 210 ? 219.354 115.644 247.561 1.00 39.78 210 GLU G C 1
ATOM 13624 O O . GLU G 1 210 ? 218.268 116.082 247.950 1.00 39.78 210 GLU G O 1
ATOM 13630 N N . GLY G 1 211 ? 220.343 115.312 248.386 1.00 39.12 211 GLY G N 1
ATOM 13631 C CA . GLY G 1 211 ? 220.211 115.489 249.819 1.00 39.12 211 GLY G CA 1
ATOM 13632 C C . GLY G 1 211 ? 221.512 115.207 250.530 1.00 39.12 211 GLY G C 1
ATOM 13633 O O . GLY G 1 211 ? 222.413 114.558 249.989 1.00 39.12 211 GLY G O 1
ATOM 13634 N N . LEU G 1 212 ? 221.599 115.700 251.764 1.00 33.07 212 LEU G N 1
ATOM 13635 C CA . LEU G 1 212 ? 222.761 115.499 252.615 1.00 33.07 212 LEU G CA 1
ATOM 13636 C C . LEU G 1 212 ? 222.305 115.057 253.998 1.00 33.07 212 LEU G C 1
ATOM 13637 O O . LEU G 1 212 ? 221.201 115.386 254.439 1.00 33.07 212 LEU G O 1
ATOM 13642 N N . LEU G 1 213 ? 223.167 114.307 254.678 1.00 32.54 213 LEU G N 1
ATOM 13643 C CA . LEU G 1 213 ? 222.903 113.834 256.029 1.00 32.54 213 LEU G CA 1
ATOM 13644 C C . LEU G 1 213 ? 224.104 114.147 256.907 1.00 32.54 213 LEU G C 1
ATOM 13645 O O . LEU G 1 213 ? 225.252 113.988 256.482 1.00 32.54 213 LEU G O 1
ATOM 13650 N N . PHE G 1 214 ? 223.836 114.594 258.132 1.00 31.40 214 PHE G N 1
ATOM 13651 C CA . PHE G 1 214 ? 224.876 115.068 259.032 1.00 31.40 214 PHE G CA 1
ATOM 13652 C C . PHE G 1 214 ? 224.755 114.389 260.389 1.00 31.40 214 PHE G C 1
ATOM 13653 O O . PHE G 1 214 ? 223.662 114.015 260.822 1.00 31.40 214 PHE G O 1
ATOM 13661 N N . LYS G 1 215 ? 225.896 114.236 261.052 1.00 36.11 215 LYS G N 1
ATOM 13662 C CA . LYS G 1 215 ? 225.963 113.790 262.437 1.00 36.11 215 LYS G CA 1
ATOM 13663 C C . LYS G 1 215 ? 226.639 114.877 263.259 1.00 36.11 215 LYS G C 1
ATOM 13664 O O . LYS G 1 215 ? 227.823 115.164 263.060 1.00 36.11 215 LYS G O 1
ATOM 13670 N N . VAL G 1 216 ? 225.888 115.477 264.181 1.00 39.99 216 VAL G N 1
ATOM 13671 C CA . VAL G 1 216 ? 226.373 116.638 264.919 1.00 39.99 216 VAL G CA 1
ATOM 13672 C C . VAL G 1 216 ? 227.057 116.195 266.205 1.00 39.99 216 VAL G C 1
ATOM 13673 O O . VAL G 1 216 ? 226.396 115.916 267.211 1.00 39.99 216 VAL G O 1
ATOM 13677 N N . VAL G 1 217 ? 228.388 116.124 266.176 1.00 45.43 217 VAL G N 1
ATOM 13678 C CA . VAL G 1 217 ? 229.151 115.850 267.386 1.00 45.43 217 VAL G CA 1
ATOM 13679 C C . VAL G 1 217 ? 229.430 117.166 268.100 1.00 45.43 217 VAL G C 1
ATOM 13680 O O . VAL G 1 217 ? 229.531 118.227 267.467 1.00 45.43 217 VAL G O 1
ATOM 13684 N N . ALA G 1 218 ? 229.544 117.108 269.429 1.00 48.97 218 ALA G N 1
ATOM 13685 C CA . ALA G 1 218 ? 229.689 118.328 270.218 1.00 48.97 218 ALA G CA 1
ATOM 13686 C C . ALA G 1 218 ? 230.970 119.078 269.870 1.00 48.97 218 ALA G C 1
ATOM 13687 O O . ALA G 1 218 ? 230.959 120.308 269.739 1.00 48.97 218 ALA G O 1
ATOM 13689 N N . ASN G 1 219 ? 232.082 118.363 269.715 1.00 49.88 219 ASN G N 1
ATOM 13690 C CA . ASN G 1 219 ? 233.374 118.993 269.477 1.00 49.88 219 ASN G CA 1
ATOM 13691 C C . ASN G 1 219 ? 234.076 118.487 268.224 1.00 49.88 219 ASN G C 1
ATOM 13692 O O . ASN G 1 219 ? 235.249 118.813 268.017 1.00 49.88 219 ASN G O 1
ATOM 13697 N N . GLN G 1 220 ? 233.401 117.704 267.388 1.00 48.52 220 GLN G N 1
ATOM 13698 C CA . GLN G 1 220 ? 233.980 117.220 266.141 1.00 48.52 220 GLN G CA 1
ATOM 13699 C C . GLN G 1 220 ? 233.189 117.791 264.973 1.00 48.52 220 GLN G C 1
ATOM 13700 O O . GLN G 1 220 ? 232.109 117.268 264.649 1.00 48.52 220 GLN G O 1
ATOM 13706 N N . PRO G 1 221 ? 233.667 118.845 264.314 1.00 43.88 221 PRO G N 1
ATOM 13707 C CA . PRO G 1 221 ? 232.899 119.438 263.215 1.00 43.88 221 PRO G CA 1
ATOM 13708 C C . PRO G 1 221 ? 233.243 118.835 261.863 1.00 43.88 221 PRO G C 1
ATOM 13709 O O . PRO G 1 221 ? 234.414 118.583 261.565 1.00 43.88 221 PRO G O 1
ATOM 13713 N N . ALA G 1 222 ? 232.223 118.600 261.036 1.00 40.24 222 ALA G N 1
ATOM 13714 C CA . ALA G 1 222 ? 232.470 118.091 259.691 1.00 40.24 222 ALA G CA 1
ATOM 13715 C C . ALA G 1 222 ? 232.973 119.193 258.770 1.00 40.24 222 ALA G C 1
ATOM 13716 O O . ALA G 1 222 ? 233.697 118.924 257.804 1.00 40.24 222 ALA G O 1
ATOM 13718 N N . LEU G 1 223 ? 232.599 120.439 259.049 1.00 39.54 223 LEU G N 1
ATOM 13719 C CA . LEU G 1 223 ? 232.990 121.584 258.238 1.00 39.54 223 LEU G CA 1
ATOM 13720 C C . LEU G 1 223 ? 233.697 122.606 259.113 1.00 39.54 223 LEU G C 1
ATOM 13721 O O . LEU G 1 223 ? 233.252 122.888 260.230 1.00 39.54 223 LEU G O 1
ATOM 13726 N N . LYS G 1 224 ? 234.792 123.160 258.603 1.00 35.95 224 LYS G N 1
ATOM 13727 C CA . LYS G 1 224 ? 235.537 124.209 259.281 1.00 35.95 224 LYS G CA 1
ATOM 13728 C C . LYS G 1 224 ? 235.744 125.376 258.328 1.00 35.95 224 LYS G C 1
ATOM 13729 O O . LYS G 1 224 ? 236.126 125.183 257.169 1.00 35.95 224 LYS G O 1
ATOM 13735 N N . LEU G 1 225 ? 235.491 126.585 258.820 1.00 35.54 225 LEU G N 1
ATOM 13736 C CA . LEU G 1 225 ? 235.590 127.803 258.023 1.00 35.54 225 LEU G CA 1
ATOM 13737 C C . LEU G 1 225 ? 236.815 128.582 258.482 1.00 35.54 225 LEU G C 1
ATOM 13738 O O . LEU G 1 225 ? 236.732 129.381 259.421 1.00 35.54 225 LEU G O 1
ATOM 13743 N N . VAL G 1 226 ? 237.946 128.346 257.829 1.00 34.71 226 VAL G N 1
ATOM 13744 C CA . VAL G 1 226 ? 239.179 129.064 258.124 1.00 34.71 226 VAL G CA 1
ATOM 13745 C C . VAL G 1 226 ? 239.086 130.453 257.510 1.00 34.71 226 VAL G C 1
ATOM 13746 O O . VAL G 1 226 ? 238.795 130.597 256.317 1.00 34.71 226 VAL G O 1
ATOM 13750 N N . SER G 1 227 ? 239.337 131.478 258.321 1.00 36.27 227 SER G N 1
ATOM 13751 C CA . SER G 1 227 ? 239.183 132.863 257.899 1.00 36.27 227 SER G CA 1
ATOM 13752 C C . SER G 1 227 ? 240.484 133.615 258.127 1.00 36.27 227 SER G C 1
ATOM 13753 O O . SER G 1 227 ? 241.190 133.360 259.108 1.00 36.27 227 SER G O 1
ATOM 13756 N N . LYS G 1 228 ? 240.797 134.537 257.219 1.00 35.97 228 LYS G N 1
ATOM 13757 C CA . LYS G 1 228 ? 241.976 135.387 257.316 1.00 35.97 228 LYS G CA 1
ATOM 13758 C C . LYS G 1 228 ? 241.626 136.851 257.535 1.00 35.97 228 LYS G C 1
ATOM 13759 O O . LYS G 1 228 ? 242.306 137.542 258.299 1.00 35.97 228 LYS G O 1
ATOM 13765 N N . ARG G 1 229 ? 240.574 137.343 256.884 1.00 35.34 229 ARG G N 1
ATOM 13766 C CA . ARG G 1 229 ? 240.161 138.731 257.026 1.00 35.34 229 ARG G CA 1
ATOM 13767 C C . ARG G 1 229 ? 238.667 138.830 256.752 1.00 35.34 229 ARG G C 1
ATOM 13768 O O . ARG G 1 229 ? 238.062 137.911 256.195 1.00 35.34 229 ARG G O 1
ATOM 13776 N N . ALA G 1 230 ? 238.082 139.954 257.150 1.00 37.23 230 ALA G N 1
ATOM 13777 C CA . ALA G 1 230 ? 236.650 140.168 257.018 1.00 37.23 230 ALA G CA 1
ATOM 13778 C C . ALA G 1 230 ? 236.333 140.991 255.772 1.00 37.23 230 ALA G C 1
ATOM 13779 O O . ALA G 1 230 ? 237.208 141.331 254.974 1.00 37.23 230 ALA G O 1
ATOM 13781 N N . VAL G 1 231 ? 235.046 141.312 255.614 1.00 35.80 231 VAL G N 1
ATOM 13782 C CA . VAL G 1 231 ? 234.595 142.034 254.433 1.00 35.80 231 VAL G CA 1
ATOM 13783 C C . VAL G 1 231 ? 234.946 143.510 254.554 1.00 35.80 231 VAL G C 1
ATOM 13784 O O . VAL G 1 231 ? 234.821 144.116 255.626 1.00 35.80 231 VAL G O 1
ATOM 13788 N N . GLN G 1 232 ? 235.395 144.095 253.445 1.00 38.24 232 GLN G N 1
ATOM 13789 C CA . GLN G 1 232 ? 235.666 145.523 253.368 1.00 38.24 232 GLN G CA 1
ATOM 13790 C C . GLN G 1 232 ? 235.139 146.058 252.046 1.00 38.24 232 GLN G C 1
ATOM 13791 O O . GLN G 1 232 ? 235.092 145.342 251.043 1.00 38.24 232 GLN G O 1
ATOM 13797 N N . VAL G 1 233 ? 234.743 147.329 252.054 1.00 38.50 233 VAL G N 1
ATOM 13798 C CA . VAL G 1 233 ? 234.164 147.990 250.892 1.00 38.50 233 VAL G CA 1
ATOM 13799 C C . VAL G 1 233 ? 234.952 149.262 250.615 1.00 38.50 233 VAL G C 1
ATOM 13800 O O . VAL G 1 233 ? 235.287 150.010 251.540 1.00 38.50 233 VAL G O 1
ATOM 13804 N N . GLU G 1 234 ? 235.247 149.504 249.339 1.00 38.86 234 GLU G N 1
ATOM 13805 C CA . GLU G 1 234 ? 236.019 150.662 248.913 1.00 38.86 234 GLU G CA 1
ATOM 13806 C C . GLU G 1 234 ? 235.256 151.417 247.835 1.00 38.86 234 GLU G C 1
ATOM 13807 O O . GLU G 1 234 ? 234.397 150.855 247.151 1.00 38.86 234 GLU G O 1
ATOM 13813 N N . THR G 1 235 ? 235.575 152.701 247.693 1.00 37.55 235 THR G N 1
ATOM 13814 C CA . THR G 1 235 ? 234.956 153.553 246.689 1.00 37.55 235 THR G CA 1
ATOM 13815 C C . THR G 1 235 ? 236.014 154.431 246.035 1.00 37.55 235 THR G C 1
ATOM 13816 O O . THR G 1 235 ? 237.026 154.779 246.650 1.00 37.55 235 THR G O 1
ATOM 13820 N N . ASP G 1 236 ? 235.773 154.779 244.772 1.00 37.70 236 ASP G N 1
ATOM 13821 C CA . ASP G 1 236 ? 236.708 155.585 244.002 1.00 37.70 236 ASP G CA 1
ATOM 13822 C C . ASP G 1 236 ? 235.972 156.207 242.825 1.00 37.70 236 ASP G C 1
ATOM 13823 O O . ASP G 1 236 ? 235.019 155.635 242.291 1.00 37.70 236 ASP G O 1
ATOM 13828 N N . ARG G 1 237 ? 236.429 157.390 242.424 1.00 35.57 237 ARG G N 1
ATOM 13829 C CA . ARG G 1 237 ? 235.829 158.143 241.332 1.00 35.57 237 ARG G CA 1
ATOM 13830 C C . ARG G 1 237 ? 236.810 158.241 240.174 1.00 35.57 237 ARG G C 1
ATOM 13831 O O . ARG G 1 237 ? 238.026 158.309 240.381 1.00 35.57 237 ARG G O 1
ATOM 13839 N N . ASP G 1 238 ? 236.277 158.246 238.954 1.00 38.61 238 ASP G N 1
ATOM 13840 C CA . ASP G 1 238 ? 237.076 158.367 237.739 1.00 38.61 238 ASP G CA 1
ATOM 13841 C C . ASP G 1 238 ? 236.747 159.703 237.083 1.00 38.61 238 ASP G C 1
ATOM 13842 O O . ASP G 1 238 ? 235.648 159.888 236.551 1.00 38.61 238 ASP G O 1
ATOM 13847 N N . ILE G 1 239 ? 237.704 160.631 237.124 1.00 38.71 239 ILE G N 1
ATOM 13848 C CA . ILE G 1 239 ? 237.457 161.988 236.648 1.00 38.71 239 ILE G CA 1
ATOM 13849 C C . ILE G 1 239 ? 237.256 162.008 235.138 1.00 38.71 239 ILE G C 1
ATOM 13850 O O . ILE G 1 239 ? 236.396 162.732 234.624 1.00 38.71 239 ILE G O 1
ATOM 13855 N N . THR G 1 240 ? 238.049 161.222 234.404 1.00 39.56 240 THR G N 1
ATOM 13856 C CA . THR G 1 240 ? 238.034 161.303 232.946 1.00 39.56 240 THR G CA 1
ATOM 13857 C C . THR G 1 240 ? 236.695 160.860 232.366 1.00 39.56 240 THR G C 1
ATOM 13858 O O . THR G 1 240 ? 236.191 161.473 231.417 1.00 39.56 240 THR G O 1
ATOM 13862 N N . ARG G 1 241 ? 236.104 159.802 232.915 1.00 37.89 241 ARG G N 1
ATOM 13863 C CA . ARG G 1 241 ? 234.874 159.240 232.373 1.00 37.89 241 ARG G CA 1
ATOM 13864 C C . ARG G 1 241 ? 233.644 159.560 233.213 1.00 37.89 241 ARG G C 1
ATOM 13865 O O . ARG G 1 241 ? 232.531 159.212 232.808 1.00 37.89 241 ARG G O 1
ATOM 13873 N N . LYS G 1 242 ? 233.819 160.209 234.365 1.00 36.12 242 LYS G N 1
ATOM 13874 C CA . LYS G 1 242 ? 232.711 160.609 235.236 1.00 36.12 242 LYS G CA 1
ATOM 13875 C C . LYS G 1 242 ? 231.881 159.402 235.669 1.00 36.12 242 LYS G C 1
ATOM 13876 O O . LYS G 1 242 ? 230.672 159.331 235.443 1.00 36.12 242 LYS G O 1
ATOM 13882 N N . VAL G 1 243 ? 232.550 158.438 236.304 1.00 34.51 243 VAL G N 1
ATOM 13883 C CA . VAL G 1 243 ? 231.904 157.236 236.811 1.00 34.51 243 VAL G CA 1
ATOM 13884 C C . VAL G 1 243 ? 232.381 156.984 238.234 1.00 34.51 243 VAL G C 1
ATOM 13885 O O . VAL G 1 243 ? 233.415 157.494 238.670 1.00 34.51 243 VAL G O 1
ATOM 13889 N N . THR G 1 244 ? 231.609 156.179 238.958 1.00 33.32 244 THR G N 1
ATOM 13890 C CA . THR G 1 244 ? 231.919 155.805 240.331 1.00 33.32 244 THR G CA 1
ATOM 13891 C C . THR G 1 244 ? 232.172 154.305 240.396 1.00 33.32 244 THR G C 1
ATOM 13892 O O . THR G 1 244 ? 231.452 153.523 239.767 1.00 33.32 244 THR G O 1
ATOM 13896 N N . ILE G 1 245 ? 233.190 153.908 241.155 1.00 32.23 245 ILE G N 1
ATOM 13897 C CA . ILE G 1 245 ? 233.611 152.515 241.256 1.00 32.23 245 ILE G CA 1
ATOM 13898 C C . ILE G 1 245 ? 233.500 152.074 242.709 1.00 32.23 245 ILE G C 1
ATOM 13899 O O . ILE G 1 245 ? 233.980 152.767 243.614 1.00 32.23 245 ILE G O 1
ATOM 13904 N N . ILE G 1 246 ? 232.867 150.924 242.929 1.00 32.77 246 ILE G N 1
ATOM 13905 C CA . ILE G 1 246 ? 232.743 150.317 244.249 1.00 32.77 246 ILE G CA 1
ATOM 13906 C C . ILE G 1 246 ? 233.214 148.873 244.147 1.00 32.77 246 ILE G C 1
ATOM 13907 O O . ILE G 1 246 ? 232.890 148.179 243.178 1.00 32.77 246 ILE G O 1
ATOM 13912 N N . THR G 1 247 ? 233.975 148.423 245.143 1.00 33.30 247 THR G N 1
ATOM 13913 C CA . THR G 1 247 ? 234.575 147.098 245.119 1.00 33.30 247 THR G CA 1
ATOM 13914 C C . THR G 1 247 ? 234.590 146.529 246.531 1.00 33.30 247 THR G C 1
ATOM 13915 O O . THR G 1 247 ? 234.602 147.273 247.515 1.00 33.30 247 THR G O 1
ATOM 13919 N N . ALA G 1 248 ? 234.584 145.199 246.624 1.00 32.41 248 ALA G N 1
ATOM 13920 C CA . ALA G 1 248 ? 234.621 144.514 247.907 1.00 32.41 248 ALA G CA 1
ATOM 13921 C C . ALA G 1 248 ? 235.331 143.180 247.738 1.00 32.41 248 ALA G C 1
ATOM 13922 O O . ALA G 1 248 ? 235.350 142.606 246.646 1.00 32.41 248 ALA G O 1
ATOM 13924 N N . ASP G 1 249 ? 235.910 142.688 248.832 1.00 34.64 249 ASP G N 1
ATOM 13925 C CA . ASP G 1 249 ? 236.665 141.445 248.800 1.00 34.64 249 ASP G CA 1
ATOM 13926 C C . ASP G 1 249 ? 236.524 140.721 250.131 1.00 34.64 249 ASP G C 1
ATOM 13927 O O . ASP G 1 249 ? 235.995 141.264 251.104 1.00 34.64 249 ASP G O 1
ATOM 13932 N N . ASN G 1 250 ? 237.008 139.482 250.159 1.00 33.19 250 ASN G N 1
ATOM 13933 C CA . ASN G 1 250 ? 236.950 138.634 251.340 1.00 33.19 250 ASN G CA 1
ATOM 13934 C C . ASN G 1 250 ? 237.985 137.525 251.224 1.00 33.19 250 ASN G C 1
ATOM 13935 O O . ASN G 1 250 ? 238.020 136.802 250.225 1.00 33.19 250 ASN G O 1
ATOM 13940 N N . HIS G 1 251 ? 238.824 137.395 252.249 1.00 32.25 251 HIS G N 1
ATOM 13941 C CA . HIS G 1 251 ? 239.837 136.348 252.317 1.00 32.25 251 HIS G CA 1
ATOM 13942 C C . HIS G 1 251 ? 239.360 135.278 253.289 1.00 32.25 251 HIS G C 1
ATOM 13943 O O . HIS G 1 251 ? 239.125 135.568 254.467 1.00 32.25 251 HIS G O 1
ATOM 13950 N N . TYR G 1 252 ? 239.230 134.048 252.801 1.00 33.70 252 TYR G N 1
ATOM 13951 C CA . TYR G 1 252 ? 238.717 132.951 253.610 1.00 33.70 252 TYR G CA 1
ATOM 13952 C C . TYR G 1 252 ? 239.022 131.641 252.900 1.00 33.70 252 TYR G C 1
ATOM 13953 O O . TYR G 1 252 ? 239.571 131.622 251.796 1.00 33.70 252 TYR G O 1
ATOM 13962 N N . ALA G 1 253 ? 238.658 130.541 253.554 1.00 34.87 253 ALA G N 1
ATOM 13963 C CA . ALA G 1 253 ? 238.799 129.213 252.980 1.00 34.87 253 ALA G CA 1
ATOM 13964 C C . ALA G 1 253 ? 237.743 128.294 253.574 1.00 34.87 253 ALA G C 1
ATOM 13965 O O . ALA G 1 253 ? 237.394 128.403 254.752 1.00 34.87 253 ALA G O 1
ATOM 13967 N N . ALA G 1 254 ? 237.235 127.388 252.744 1.00 34.85 254 ALA G N 1
ATOM 13968 C CA . ALA G 1 254 ? 236.268 126.386 253.165 1.00 34.85 254 ALA G CA 1
ATOM 13969 C C . ALA G 1 254 ? 236.917 125.012 253.100 1.00 34.85 254 ALA G C 1
ATOM 13970 O O . ALA G 1 254 ? 237.467 124.623 252.065 1.00 34.85 254 ALA G O 1
ATOM 13972 N N . TYR G 1 255 ? 236.850 124.278 254.208 1.00 36.40 255 TYR G N 1
ATOM 13973 C CA . TYR G 1 255 ? 237.557 123.014 254.333 1.00 36.40 255 TYR G CA 1
ATOM 13974 C C . TYR G 1 255 ? 236.608 121.934 254.832 1.00 36.40 255 TYR G C 1
ATOM 13975 O O . TYR G 1 255 ? 235.638 122.215 255.540 1.00 36.40 255 TYR G O 1
ATOM 13984 N N . LEU G 1 256 ? 236.901 120.693 254.449 1.00 41.33 256 LEU G N 1
ATOM 13985 C CA . LEU G 1 256 ? 236.175 119.518 254.925 1.00 41.33 256 LEU G CA 1
ATOM 13986 C C . LEU G 1 256 ? 237.094 118.781 255.894 1.00 41.33 256 LEU G C 1
ATOM 13987 O O . LEU G 1 256 ? 237.893 117.934 255.487 1.00 41.33 256 LEU G O 1
ATOM 13992 N N . TYR G 1 257 ? 236.986 119.119 257.180 1.00 40.76 257 TYR G N 1
ATOM 13993 C CA . TYR G 1 257 ? 237.902 118.569 258.174 1.00 40.76 257 TYR G CA 1
ATOM 13994 C C . TYR G 1 257 ? 237.705 117.067 258.341 1.00 40.76 257 TYR G C 1
ATOM 13995 O O . TYR G 1 257 ? 238.672 116.297 258.309 1.00 40.76 257 TYR G O 1
ATOM 14004 N N . ASP G 1 258 ? 236.461 116.630 258.519 1.00 42.08 258 ASP G N 1
ATOM 14005 C CA . ASP G 1 258 ? 236.148 115.223 258.727 1.00 42.08 258 ASP G CA 1
ATOM 14006 C C . ASP G 1 258 ? 235.133 114.780 257.686 1.00 42.08 258 ASP G C 1
ATOM 14007 O O . ASP G 1 258 ? 234.118 115.453 257.479 1.00 42.08 258 ASP G O 1
ATOM 14012 N N . GLU G 1 259 ? 235.408 113.651 257.033 1.00 42.22 259 GLU G N 1
ATOM 14013 C CA . GLU G 1 259 ? 234.542 113.146 255.976 1.00 42.22 259 GLU G CA 1
ATOM 14014 C C . GLU G 1 259 ? 233.616 112.029 256.436 1.00 42.22 259 GLU G C 1
ATOM 14015 O O . GLU G 1 259 ? 232.695 111.666 255.695 1.00 42.22 259 GLU G O 1
ATOM 14021 N N . THR G 1 260 ? 233.833 111.475 257.630 1.00 40.50 260 THR G N 1
ATOM 14022 C CA . THR G 1 260 ? 232.991 110.377 258.092 1.00 40.50 260 THR G CA 1
ATOM 14023 C C . THR G 1 260 ? 231.677 110.887 258.669 1.00 40.50 260 THR G C 1
ATOM 14024 O O . THR G 1 260 ? 230.730 110.113 258.848 1.00 40.50 260 THR G O 1
ATOM 14028 N N . LYS G 1 261 ? 231.600 112.185 258.969 1.00 39.05 261 LYS G N 1
ATOM 14029 C CA . LYS G 1 261 ? 230.397 112.727 259.592 1.00 39.05 261 LYS G CA 1
ATOM 14030 C C . LYS G 1 261 ? 229.290 112.963 258.571 1.00 39.05 261 LYS G C 1
ATOM 14031 O O . LYS G 1 261 ? 228.107 112.995 258.927 1.00 39.05 261 LYS G O 1
ATOM 14037 N N . VAL G 1 262 ? 229.648 113.131 257.301 1.00 37.36 262 VAL G N 1
ATOM 14038 C CA . VAL G 1 262 ? 228.708 113.556 256.270 1.00 37.36 262 VAL G CA 1
ATOM 14039 C C . VAL G 1 262 ? 228.451 112.405 255.308 1.00 37.36 262 VAL G C 1
ATOM 14040 O O . VAL G 1 262 ? 229.341 111.585 255.051 1.00 37.36 262 VAL G O 1
ATOM 14044 N N . ILE G 1 263 ? 227.230 112.345 254.779 1.00 34.86 263 ILE G N 1
ATOM 14045 C CA . ILE G 1 263 ? 226.828 111.366 253.776 1.00 34.86 263 ILE G CA 1
ATOM 14046 C C . ILE G 1 263 ? 226.168 112.113 252.626 1.00 34.86 263 ILE G C 1
ATOM 14047 O O . ILE G 1 263 ? 225.437 113.086 252.850 1.00 34.86 263 ILE G O 1
ATOM 14052 N N . ASP G 1 264 ? 226.423 111.664 251.401 1.00 37.54 264 ASP G N 1
ATOM 14053 C CA . ASP G 1 264 ? 225.800 112.229 250.213 1.00 37.54 264 ASP G CA 1
ATOM 14054 C C . ASP G 1 264 ? 224.657 111.322 249.777 1.00 37.54 264 ASP G C 1
ATOM 14055 O O . ASP G 1 264 ? 224.844 110.110 249.625 1.00 37.54 264 ASP G O 1
ATOM 14060 N N . LEU G 1 265 ? 223.479 111.909 249.576 1.00 38.52 265 LEU G N 1
ATOM 14061 C CA . LEU G 1 265 ? 222.265 111.154 249.307 1.00 38.52 265 LEU G CA 1
ATOM 14062 C C . LEU G 1 265 ? 221.810 111.356 247.869 1.00 38.52 265 LEU G C 1
ATOM 14063 O O . LEU G 1 265 ? 221.947 112.443 247.299 1.00 38.52 265 LEU G O 1
ATOM 14068 N N . THR G 1 266 ? 221.267 110.288 247.290 1.00 41.52 266 THR G N 1
ATOM 14069 C CA . THR G 1 266 ? 220.655 110.311 245.968 1.00 41.52 266 THR G CA 1
ATOM 14070 C C . THR G 1 266 ? 219.296 109.636 246.072 1.00 41.52 266 THR G C 1
ATOM 14071 O O . THR G 1 266 ? 219.218 108.435 246.353 1.00 41.52 266 THR G O 1
ATOM 14075 N N . ILE G 1 267 ? 218.232 110.401 245.846 1.00 40.90 267 ILE G N 1
ATOM 14076 C CA . ILE G 1 267 ? 216.865 109.924 246.022 1.00 40.90 267 ILE G CA 1
ATOM 14077 C C . ILE G 1 267 ? 216.275 109.641 244.649 1.00 40.90 267 ILE G C 1
ATOM 14078 O O . ILE G 1 267 ? 216.220 110.530 243.791 1.00 40.90 267 ILE G O 1
ATOM 14083 N N . VAL G 1 268 ? 215.834 108.400 244.443 1.00 45.28 268 VAL G N 1
ATOM 14084 C CA . VAL G 1 268 ? 215.210 107.976 243.199 1.00 45.28 268 VAL G CA 1
ATOM 14085 C C . VAL G 1 268 ? 213.930 107.224 243.540 1.00 45.28 268 VAL G C 1
ATOM 14086 O O . VAL G 1 268 ? 213.811 106.595 244.594 1.00 45.28 268 VAL G O 1
ATOM 14090 N N . LYS G 1 269 ? 212.960 107.306 242.635 1.00 49.95 269 LYS G N 1
ATOM 14091 C CA . LYS G 1 269 ? 211.685 106.626 242.819 1.00 49.95 269 LYS G CA 1
ATOM 14092 C C . LYS G 1 269 ? 211.850 105.126 242.591 1.00 49.95 269 LYS G C 1
ATOM 14093 O O . LYS G 1 269 ? 211.632 104.323 243.498 1.00 49.95 269 LYS G O 1
#